Protein 2D9X (pdb70)

InterPro domains:
  IPR000648 Oxysterol-binding protein [PF01237] (373-680)
  IPR000648 Oxysterol-binding protein [PF01237] (685-738)
  IPR000648 Oxysterol-binding protein [PTHR10972] (61-730)
  IPR001849 Pleckstrin homology domain [PF00169] (63-153)
  IPR001849 Pleckstrin homology domain [PS50003] (58-155)
  IPR001849 Pleckstrin homology domain [SM00233] (59-157)
  IPR011993 PH-like domain superfamily [G3DSA:2.30.29.30] (54-161)
  IPR018494 Oxysterol-binding protein, conserved site [PS01013] (507-517)
  IPR037239 Oxysterol-binding protein superfamily [SSF144000] (364-742)

GO terms:
  GO:0005515 protein binding (F, IPI)
  GO:0045444 fat cell differentiation (P, IMP)
  GO:0070328 triglyceride homeostasis (P, IMP)
  GO:0005765 lysosomal membrane (C, IDA)
  GO:0005802 trans-Golgi network (C, IDA)
  GO:0055091 phospholipid homeostasis (P, IDA)
  GO:0097212 lysosomal membrane organization (P, IDA)
  GO:7770015 intermembrane lipid transporter complex (C, IDA)
  GO:0006649 phospholipid transfer to membrane (P, IDA)
  GO:0160258 endoplasmic reticulum-trans-Golgi network membrane contact site (C, IDA)
  GO:0160270 phosphatidylserine-phosphatidylinositol-4-phosphate exchange activity (F, IDA)

Foldseek 3Di:
DDPDDDPDKDKDFKWWADDDVVGTDTWIWIADLPVQKIFIDRDPVCPVPDTPDIDHLQAWDKDQDDPDQWWIWIAHPVGDIITITDPGSVVRVVVSVVSVCSSCVPNVCPDDPDDDDDDD

Secondary structure (DSSP, 8-state):
-----S----EEEEEEEEETTTEEEEEEEEE-TTT-EEEEESSGGGSSSPPSEEEE-TT--EE--SSSSS-EEE--SSS--EEE--SSHHHHHHHHHHHHHHHHHHHHH--S----S---

Radius of gyration: 15.46 Å; Cα contacts (8 Å, |Δi|>4): 202; chains: 1; bounding box: 34×52×28 Å

CATH classification: 2.30.29.30

Solvent-accessible surface area: 8393 Å² total; per-residue (Å²): 136,112,109,68,119,89,52,112,72,8,104,20,93,1,30,39,84,62,72,147,136,73,11,89,71,134,36,7,0,38,10,44,72,161,60,6,59,2,42,22,12,72,62,81,172,21,135,143,98,179,42,162,19,72,6,127,1,34,30,7,95,12,56,57,44,138,169,80,85,30,10,0,6,0,49,12,78,108,70,94,94,21,76,2,66,1,77,77,56,162,50,60,114,62,2,11,56,82,1,84,94,13,11,120,133,34,62,135,79,113,46,197,147,128,124,40,149,99,115,129

Organism: Homo sapiens (NCBI:txid9606)

Nearest PDB structures (foldseek):
  2d9x-assembly1_A  TM=8.771E-01  e=3.671E-21  Homo sapiens
  5jjd-assembly1_A  TM=8.909E-01  e=3.464E-09  Homo sapiens
  2dhk-assembly1_A  TM=7.242E-01  e=1.598E-08  Homo sapiens
  2i5f-assembly1_A  TM=8.478E-01  e=3.597E-07  Homo sapiens
  2kcj-assembly1_A  TM=7.093E-01  e=3.035E-07  Homo sapiens

Structure (mmCIF, N/CA/C/O backbone):
data_2D9X
#
_entry.id   2D9X
#
loop_
_atom_site.group_PDB
_atom_site.id
_atom_site.type_symbol
_atom_site.label_atom_id
_atom_site.label_alt_id
_atom_site.label_comp_id
_atom_site.label_asym_id
_atom_site.label_entity_id
_atom_site.label_seq_id
_atom_site.pdbx_PDB_ins_code
_atom_site.Cartn_x
_atom_site.Cartn_y
_atom_site.Cartn_z
_atom_site.occupancy
_atom_site.B_iso_or_equiv
_atom_site.auth_seq_id
_atom_site.auth_comp_id
_atom_site.auth_asym_id
_atom_site.auth_atom_id
_atom_site.pdbx_PDB_model_num
ATOM 1 N N . GLY A 1 1 ? -17.762 2.581 -0.099 1.00 0.00 1 GLY A N 1
ATOM 2 C CA . GLY A 1 1 ? -16.722 1.987 0.721 1.00 0.00 1 GLY A CA 1
ATOM 3 C C . GLY A 1 1 ? -16.854 2.359 2.184 1.00 0.00 1 GLY A C 1
ATOM 4 O O . GLY A 1 1 ? -17.871 2.912 2.602 1.00 0.00 1 GLY A O 1
ATOM 8 N N . SER A 1 2 ? -15.823 2.054 2.966 1.00 0.00 2 SER A N 1
ATOM 9 C CA . SER A 1 2 ? -15.830 2.356 4.393 1.00 0.00 2 SER A CA 1
ATOM 10 C C . SER A 1 2 ? -14.671 3.277 4.759 1.00 0.00 2 SER A C 1
ATOM 11 O O . SER A 1 2 ? -13.508 2.962 4.506 1.00 0.00 2 SER A O 1
ATOM 19 N N . SER A 1 3 ? -14.997 4.419 5.358 1.00 0.00 3 SER A N 1
ATOM 20 C CA . SER A 1 3 ? -13.984 5.389 5.756 1.00 0.00 3 SER A CA 1
ATOM 21 C C . SER A 1 3 ? -13.255 4.928 7.014 1.00 0.00 3 SER A C 1
ATOM 22 O O . SER A 1 3 ? -13.830 4.890 8.101 1.00 0.00 3 SER A O 1
ATOM 30 N N . GLY A 1 4 ? -11.982 4.577 6.858 1.00 0.00 4 GLY A N 1
ATOM 31 C CA . GLY A 1 4 ? -11.193 4.122 7.988 1.00 0.00 4 GLY A CA 1
ATOM 32 C C . GLY A 1 4 ? -10.725 5.265 8.866 1.00 0.00 4 GLY A C 1
ATOM 33 O O . GLY A 1 4 ? -9.547 5.623 8.855 1.00 0.00 4 GLY A O 1
ATOM 37 N N . SER A 1 5 ? -11.649 5.842 9.627 1.00 0.00 5 SER A N 1
ATOM 38 C CA . SER A 1 5 ? -11.326 6.955 10.511 1.00 0.00 5 SER A CA 1
ATOM 39 C C . SER A 1 5 ? -10.019 6.697 11.255 1.00 0.00 5 SER A C 1
ATOM 40 O O . SER A 1 5 ? -9.095 7.509 11.210 1.00 0.00 5 SER A O 1
ATOM 48 N N . SER A 1 6 ? -9.951 5.560 11.940 1.00 0.00 6 SER A N 1
ATOM 49 C CA . SER A 1 6 ? -8.759 5.194 12.697 1.00 0.00 6 SER A CA 1
ATOM 50 C C . SER A 1 6 ? -7.821 4.337 11.854 1.00 0.00 6 SER A C 1
ATOM 51 O O . SER A 1 6 ? -8.263 3.548 11.021 1.00 0.00 6 SER A O 1
ATOM 59 N N . GLY A 1 7 ? -6.520 4.500 12.077 1.00 0.00 7 GLY A N 1
ATOM 60 C CA . GLY A 1 7 ? -5.538 3.736 11.330 1.00 0.00 7 GLY A CA 1
ATOM 61 C C . GLY A 1 7 ? -4.537 3.041 12.231 1.00 0.00 7 GLY A C 1
ATOM 62 O O . GLY A 1 7 ? -3.765 3.695 12.932 1.00 0.00 7 GLY A O 1
ATOM 66 N N . GLU A 1 8 ? -4.549 1.712 12.214 1.00 0.00 8 GLU A N 1
ATOM 67 C CA . GLU A 1 8 ? -3.636 0.929 13.038 1.00 0.00 8 GLU A CA 1
ATOM 68 C C . GLU A 1 8 ? -2.651 0.151 12.170 1.00 0.00 8 GLU A C 1
ATOM 69 O O . GLU A 1 8 ? -2.931 -0.147 11.010 1.00 0.00 8 GLU A O 1
ATOM 81 N N . ASN A 1 9 ? -1.497 -0.175 12.743 1.00 0.00 9 ASN A N 1
ATOM 82 C CA . ASN A 1 9 ? -0.469 -0.917 12.022 1.00 0.00 9 ASN A CA 1
ATOM 83 C C . ASN A 1 9 ? -0.927 -2.344 11.738 1.00 0.00 9 ASN A C 1
ATOM 84 O O . ASN A 1 9 ? -1.329 -3.071 12.646 1.00 0.00 9 ASN A O 1
ATOM 95 N N . VAL A 1 10 ? -0.863 -2.740 10.470 1.00 0.00 10 VAL A N 1
ATOM 96 C CA . VAL A 1 10 ? -1.269 -4.080 10.066 1.00 0.00 10 VAL A CA 1
ATOM 97 C C . VAL A 1 10 ? -0.061 -4.996 9.905 1.00 0.00 10 VAL A C 1
ATOM 98 O O . VAL A 1 10 ? 0.864 -4.693 9.151 1.00 0.00 10 VAL A O 1
ATOM 111 N N . TYR A 1 11 ? -0.076 -6.116 10.618 1.00 0.00 11 TYR A N 1
ATOM 112 C CA . TYR A 1 11 ? 1.020 -7.076 10.556 1.00 0.00 11 TYR A CA 1
ATOM 113 C C . TYR A 1 11 ? 0.503 -8.503 10.711 1.00 0.00 11 TYR A C 1
ATOM 114 O O . TYR A 1 11 ? -0.583 -8.729 11.243 1.00 0.00 11 TYR A O 1
ATOM 132 N N . GLY A 1 12 ? 1.292 -9.465 10.241 1.00 0.00 12 GLY A N 1
ATOM 133 C CA . GLY A 1 12 ? 0.899 -10.859 10.336 1.00 0.00 12 GLY A CA 1
ATOM 134 C C . GLY A 1 12 ? 1.866 -11.784 9.624 1.00 0.00 12 GLY A C 1
ATOM 135 O O . GLY A 1 12 ? 2.562 -11.371 8.697 1.00 0.00 12 GLY A O 1
ATOM 139 N N . TYR A 1 13 ? 1.911 -13.038 10.060 1.00 0.00 13 TYR A N 1
ATOM 140 C CA . TYR A 1 13 ? 2.804 -14.023 9.461 1.00 0.00 13 TYR A CA 1
ATOM 141 C C . TYR A 1 13 ? 2.279 -14.479 8.102 1.00 0.00 13 TYR A C 1
ATOM 142 O O . TYR A 1 13 ? 1.201 -15.066 8.005 1.00 0.00 13 TYR A O 1
ATOM 160 N N . LEU A 1 14 ? 3.050 -14.205 7.056 1.00 0.00 14 LEU A N 1
ATOM 161 C CA . LEU A 1 14 ? 2.665 -14.587 5.701 1.00 0.00 14 LEU A CA 1
ATOM 162 C C . LEU A 1 14 ? 3.723 -15.484 5.067 1.00 0.00 14 LEU A C 1
ATOM 163 O O . LEU A 1 14 ? 4.867 -15.525 5.518 1.00 0.00 14 LEU A O 1
ATOM 179 N N . MET A 1 15 ? 3.333 -16.199 4.017 1.00 0.00 15 MET A N 1
ATOM 180 C CA . MET A 1 15 ? 4.250 -17.092 3.318 1.00 0.00 15 MET A CA 1
ATOM 181 C C . MET A 1 15 ? 4.741 -16.460 2.019 1.00 0.00 15 MET A C 1
ATOM 182 O O . MET A 1 15 ? 3.978 -16.304 1.065 1.00 0.00 15 MET A O 1
ATOM 196 N N . LYS A 1 16 ? 6.019 -16.098 1.989 1.00 0.00 16 LYS A N 1
ATOM 197 C CA . LYS A 1 16 ? 6.613 -15.483 0.808 1.00 0.00 16 LYS A CA 1
ATOM 198 C C . LYS A 1 16 ? 7.314 -16.528 -0.054 1.00 0.00 16 LYS A C 1
ATOM 199 O O . LYS A 1 16 ? 7.954 -17.445 0.462 1.00 0.00 16 LYS A O 1
ATOM 218 N N . TYR A 1 17 ? 7.191 -16.383 -1.369 1.00 0.00 17 TYR A N 1
ATOM 219 C CA . TYR A 1 17 ? 7.813 -17.315 -2.302 1.00 0.00 17 TYR A CA 1
ATOM 220 C C . TYR A 1 17 ? 9.287 -16.981 -2.505 1.00 0.00 17 TYR A C 1
ATOM 221 O O . TYR A 1 17 ? 9.629 -15.976 -3.131 1.00 0.00 17 TYR A O 1
ATOM 239 N N . THR A 1 18 ? 10.159 -17.831 -1.972 1.00 0.00 18 THR A N 1
ATOM 240 C CA . THR A 1 18 ? 11.597 -17.628 -2.093 1.00 0.00 18 THR A CA 1
ATOM 241 C C . THR A 1 18 ? 12.134 -18.249 -3.377 1.00 0.00 18 THR A C 1
ATOM 242 O O . THR A 1 18 ? 13.018 -17.690 -4.025 1.00 0.00 18 THR A O 1
ATOM 253 N N . ASN A 1 19 ? 11.593 -19.407 -3.740 1.00 0.00 19 ASN A N 1
ATOM 254 C CA . ASN A 1 19 ? 12.019 -20.104 -4.948 1.00 0.00 19 ASN A CA 1
ATOM 255 C C . ASN A 1 19 ? 11.121 -21.305 -5.228 1.00 0.00 19 ASN A C 1
ATOM 256 O O . ASN A 1 19 ? 10.141 -21.541 -4.520 1.00 0.00 19 ASN A O 1
ATOM 267 N N . LEU A 1 20 ? 11.462 -22.063 -6.265 1.00 0.00 20 LEU A N 1
ATOM 268 C CA . LEU A 1 20 ? 10.687 -23.241 -6.639 1.00 0.00 20 LEU A CA 1
ATOM 269 C C . LEU A 1 20 ? 10.984 -24.407 -5.702 1.00 0.00 20 LEU A C 1
ATOM 270 O O . LEU A 1 20 ? 10.082 -24.947 -5.061 1.00 0.00 20 LEU A O 1
ATOM 286 N N . VAL A 1 21 ? 12.255 -24.791 -5.627 1.00 0.00 21 VAL A N 1
ATOM 287 C CA . VAL A 1 21 ? 12.671 -25.891 -4.765 1.00 0.00 21 VAL A CA 1
ATOM 288 C C . VAL A 1 21 ? 12.132 -25.716 -3.350 1.00 0.00 21 VAL A C 1
ATOM 289 O O . VAL A 1 21 ? 11.445 -26.591 -2.822 1.00 0.00 21 VAL A O 1
ATOM 302 N N . THR A 1 22 ? 12.446 -24.577 -2.739 1.00 0.00 22 THR A N 1
ATOM 303 C CA . THR A 1 22 ? 11.994 -24.286 -1.385 1.00 0.00 22 THR A CA 1
ATOM 304 C C . THR A 1 22 ? 10.488 -24.056 -1.346 1.00 0.00 22 THR A C 1
ATOM 305 O O . THR A 1 22 ? 9.796 -24.556 -0.460 1.00 0.00 22 THR A O 1
ATOM 316 N N . GLY A 1 23 ? 9.985 -23.294 -2.313 1.00 0.00 23 GLY A N 1
ATOM 317 C CA . GLY A 1 23 ? 8.562 -23.011 -2.371 1.00 0.00 23 GLY A CA 1
ATOM 318 C C . GLY A 1 23 ? 8.163 -21.864 -1.465 1.00 0.00 23 GLY A C 1
ATOM 319 O O . GLY A 1 23 ? 8.684 -20.756 -1.589 1.00 0.00 23 GLY A O 1
ATOM 323 N N . TRP A 1 24 ? 7.234 -22.128 -0.552 1.00 0.00 24 TRP A N 1
ATOM 324 C CA . TRP A 1 24 ? 6.764 -21.107 0.377 1.00 0.00 24 TRP A CA 1
ATOM 325 C C . TRP A 1 24 ? 7.516 -21.188 1.701 1.00 0.00 24 TRP A C 1
ATOM 326 O O . TRP A 1 24 ? 8.035 -22.243 2.066 1.00 0.00 24 TRP A O 1
ATOM 347 N N . GLN A 1 25 ? 7.570 -20.068 2.415 1.00 0.00 25 GLN A N 1
ATOM 348 C CA . GLN A 1 25 ? 8.260 -20.014 3.698 1.00 0.00 25 GLN A CA 1
ATOM 349 C C . GLN A 1 25 ? 7.620 -18.978 4.617 1.00 0.00 25 GLN A C 1
ATOM 350 O O . GLN A 1 25 ? 7.634 -17.782 4.324 1.00 0.00 25 GLN A O 1
ATOM 364 N N . TYR A 1 26 ? 7.061 -19.445 5.728 1.00 0.00 26 TYR A N 1
ATOM 365 C CA . TYR A 1 26 ? 6.414 -18.559 6.688 1.00 0.00 26 TYR A CA 1
ATOM 366 C C . TYR A 1 26 ? 7.363 -17.450 7.132 1.00 0.00 26 TYR A C 1
ATOM 367 O O . TYR A 1 26 ? 8.531 -17.700 7.430 1.00 0.00 26 TYR A O 1
ATOM 385 N N . ARG A 1 27 ? 6.851 -16.225 7.174 1.00 0.00 27 ARG A N 1
ATOM 386 C CA . ARG A 1 27 ? 7.652 -15.076 7.581 1.00 0.00 27 ARG A CA 1
ATOM 387 C C . ARG A 1 27 ? 6.775 -13.997 8.209 1.00 0.00 27 ARG A C 1
ATOM 388 O O . ARG A 1 27 ? 5.548 -14.042 8.107 1.00 0.00 27 ARG A O 1
ATOM 409 N N . PHE A 1 28 ? 7.411 -13.028 8.858 1.00 0.00 28 PHE A N 1
ATOM 410 C CA . PHE A 1 28 ? 6.689 -11.937 9.503 1.00 0.00 28 PHE A CA 1
ATOM 411 C C . PHE A 1 28 ? 6.667 -10.698 8.614 1.00 0.00 28 PHE A C 1
ATOM 412 O O . PHE A 1 28 ? 7.650 -10.385 7.941 1.00 0.00 28 PHE A O 1
ATOM 429 N N . PHE A 1 29 ? 5.539 -9.995 8.616 1.00 0.00 29 PHE A N 1
ATOM 430 C CA . PHE A 1 29 ? 5.387 -8.790 7.808 1.00 0.00 29 PHE A CA 1
ATOM 431 C C . PHE A 1 29 ? 4.784 -7.656 8.632 1.00 0.00 29 PHE A C 1
ATOM 432 O O . PHE A 1 29 ? 3.982 -7.889 9.536 1.00 0.00 29 PHE A O 1
ATOM 449 N N . VAL A 1 30 ? 5.177 -6.427 8.312 1.00 0.00 30 VAL A N 1
ATOM 450 C CA . VAL A 1 30 ? 4.676 -5.256 9.021 1.00 0.00 30 VAL A CA 1
ATOM 451 C C . VAL A 1 30 ? 4.420 -4.100 8.061 1.00 0.00 30 VAL A C 1
ATOM 452 O O . VAL A 1 30 ? 5.346 -3.578 7.439 1.00 0.00 30 VAL A O 1
ATOM 465 N N . LEU A 1 31 ? 3.157 -3.704 7.944 1.00 0.00 31 LEU A N 1
ATOM 466 C CA . LEU A 1 31 ? 2.778 -2.608 7.059 1.00 0.00 31 LEU A CA 1
ATOM 467 C C . LEU A 1 31 ? 3.031 -1.258 7.724 1.00 0.00 31 LEU A C 1
ATOM 468 O O . LEU A 1 31 ? 2.886 -1.117 8.937 1.00 0.00 31 LEU A O 1
ATOM 484 N N . ASN A 1 32 ? 3.407 -0.269 6.920 1.00 0.00 32 ASN A N 1
ATOM 485 C CA . ASN A 1 32 ? 3.679 1.070 7.430 1.00 0.00 32 ASN A CA 1
ATOM 486 C C . ASN A 1 32 ? 2.725 2.090 6.815 1.00 0.00 32 ASN A C 1
ATOM 487 O O . ASN A 1 32 ? 2.926 2.541 5.688 1.00 0.00 32 ASN A O 1
ATOM 498 N N . ASN A 1 33 ? 1.687 2.448 7.564 1.00 0.00 33 ASN A N 1
ATOM 499 C CA . ASN A 1 33 ? 0.703 3.415 7.092 1.00 0.00 33 ASN A CA 1
ATOM 500 C C . ASN A 1 33 ? 1.294 4.821 7.058 1.00 0.00 33 ASN A C 1
ATOM 501 O O . ASN A 1 33 ? 0.959 5.624 6.188 1.00 0.00 33 ASN A O 1
ATOM 512 N N . GLU A 1 34 ? 2.174 5.110 8.011 1.00 0.00 34 GLU A N 1
ATOM 513 C CA . GLU A 1 34 ? 2.812 6.419 8.090 1.00 0.00 34 GLU A CA 1
ATOM 514 C C . GLU A 1 34 ? 3.693 6.670 6.869 1.00 0.00 34 GLU A C 1
ATOM 515 O O . GLU A 1 34 ? 3.487 7.631 6.128 1.00 0.00 34 GLU A O 1
ATOM 527 N N . ALA A 1 35 ? 4.675 5.798 6.667 1.00 0.00 35 ALA A N 1
ATOM 528 C CA . ALA A 1 35 ? 5.587 5.923 5.536 1.00 0.00 35 ALA A CA 1
ATOM 529 C C . ALA A 1 35 ? 4.948 5.398 4.255 1.00 0.00 35 ALA A C 1
ATOM 530 O O . ALA A 1 35 ? 5.038 6.027 3.202 1.00 0.00 35 ALA A O 1
ATOM 537 N N . GLY A 1 36 ? 4.302 4.240 4.353 1.00 0.00 36 GLY A N 1
ATOM 538 C CA . GLY A 1 36 ? 3.658 3.650 3.194 1.00 0.00 36 GLY A CA 1
ATOM 539 C C . GLY A 1 36 ? 4.526 2.608 2.516 1.00 0.00 36 GLY A C 1
ATOM 540 O O . GLY A 1 36 ? 4.422 2.394 1.307 1.00 0.00 36 GLY A O 1
ATOM 544 N N . LEU A 1 37 ? 5.385 1.959 3.294 1.00 0.00 37 LEU A N 1
ATOM 545 C CA . LEU A 1 37 ? 6.277 0.935 2.761 1.00 0.00 37 LEU A CA 1
ATOM 546 C C . LEU A 1 37 ? 6.011 -0.415 3.421 1.00 0.00 37 LEU A C 1
ATOM 547 O O . LEU A 1 37 ? 5.824 -0.498 4.635 1.00 0.00 37 LEU A O 1
ATOM 563 N N . LEU A 1 38 ? 5.999 -1.469 2.614 1.00 0.00 38 LEU A N 1
ATOM 564 C CA . LEU A 1 38 ? 5.759 -2.817 3.119 1.00 0.00 38 LEU A CA 1
ATOM 565 C C . LEU A 1 38 ? 7.071 -3.572 3.299 1.00 0.00 38 LEU A C 1
ATOM 566 O O . LEU A 1 38 ? 7.738 -3.918 2.324 1.00 0.00 38 LEU A O 1
ATOM 582 N N . GLU A 1 39 ? 7.435 -3.827 4.552 1.00 0.00 39 GLU A N 1
ATOM 583 C CA . GLU A 1 39 ? 8.667 -4.543 4.859 1.00 0.00 39 GLU A CA 1
ATOM 584 C C . GLU A 1 39 ? 8.367 -5.952 5.362 1.00 0.00 39 GLU A C 1
ATOM 585 O O . GLU A 1 39 ? 7.210 -6.311 5.581 1.00 0.00 39 GLU A O 1
ATOM 597 N N . TYR A 1 40 ? 9.417 -6.746 5.542 1.00 0.00 40 TYR A N 1
ATOM 598 C CA . TYR A 1 40 ? 9.266 -8.116 6.016 1.00 0.00 40 TYR A CA 1
ATOM 599 C C . TYR A 1 40 ? 10.572 -8.633 6.613 1.00 0.00 40 TYR A C 1
ATOM 600 O O . TYR A 1 40 ? 11.656 -8.356 6.099 1.00 0.00 40 TYR A O 1
ATOM 618 N N . PHE A 1 41 ? 10.459 -9.386 7.702 1.00 0.00 41 PHE A N 1
ATOM 619 C CA . PHE A 1 41 ? 11.630 -9.942 8.371 1.00 0.00 41 PHE A CA 1
ATOM 620 C C . PHE A 1 41 ? 11.500 -11.455 8.527 1.00 0.00 41 PHE A C 1
ATOM 621 O O . PHE A 1 41 ? 10.395 -11.986 8.636 1.00 0.00 41 PHE A O 1
ATOM 638 N N . VAL A 1 42 ? 12.637 -12.143 8.536 1.00 0.00 42 VAL A N 1
ATOM 639 C CA . VAL A 1 42 ? 12.652 -13.594 8.679 1.00 0.00 42 VAL A CA 1
ATOM 640 C C . VAL A 1 42 ? 11.623 -14.055 9.705 1.00 0.00 42 VAL A C 1
ATOM 641 O O . VAL A 1 42 ? 10.948 -15.065 9.512 1.00 0.00 42 VAL A O 1
ATOM 654 N N . ASN A 1 43 ? 11.509 -13.307 10.798 1.00 0.00 43 ASN A N 1
ATOM 655 C CA . ASN A 1 43 ? 10.562 -13.639 11.856 1.00 0.00 43 ASN A CA 1
ATOM 656 C C . ASN A 1 43 ? 10.223 -12.407 12.689 1.00 0.00 43 ASN A C 1
ATOM 657 O O . ASN A 1 43 ? 10.694 -11.306 12.406 1.00 0.00 43 ASN A O 1
ATOM 668 N N . GLU A 1 44 ? 9.403 -12.601 13.718 1.00 0.00 44 GLU A N 1
ATOM 669 C CA . GLU A 1 44 ? 9.001 -11.505 14.592 1.00 0.00 44 GLU A CA 1
ATOM 670 C C . GLU A 1 44 ? 10.170 -11.042 15.456 1.00 0.00 44 GLU A C 1
ATOM 671 O O . GLU A 1 44 ? 10.283 -9.861 15.782 1.00 0.00 44 GLU A O 1
ATOM 683 N N . GLN A 1 45 ? 11.036 -11.981 15.822 1.00 0.00 45 GLN A N 1
ATOM 684 C CA . GLN A 1 45 ? 12.196 -11.669 16.650 1.00 0.00 45 GLN A CA 1
ATOM 685 C C . GLN A 1 45 ? 13.131 -10.701 15.933 1.00 0.00 45 GLN A C 1
ATOM 686 O O . GLN A 1 45 ? 14.093 -10.203 16.519 1.00 0.00 45 GLN A O 1
ATOM 700 N N . SER A 1 46 ? 12.844 -10.439 14.662 1.00 0.00 46 SER A N 1
ATOM 701 C CA . SER A 1 46 ? 13.662 -9.533 13.864 1.00 0.00 46 SER A CA 1
ATOM 702 C C . SER A 1 46 ? 12.900 -8.250 13.546 1.00 0.00 46 SER A C 1
ATOM 703 O O . SER A 1 46 ? 12.821 -7.832 12.391 1.00 0.00 46 SER A O 1
ATOM 711 N N . ARG A 1 47 ? 12.340 -7.631 14.580 1.00 0.00 47 ARG A N 1
ATOM 712 C CA . ARG A 1 47 ? 11.583 -6.396 14.412 1.00 0.00 47 ARG A CA 1
ATOM 713 C C . ARG A 1 47 ? 12.517 -5.192 14.335 1.00 0.00 47 ARG A C 1
ATOM 714 O O . ARG A 1 47 ? 12.518 -4.458 13.348 1.00 0.00 47 ARG A O 1
ATOM 735 N N . ASN A 1 48 ? 13.310 -4.996 15.383 1.00 0.00 48 ASN A N 1
ATOM 736 C CA . ASN A 1 48 ? 14.248 -3.880 15.434 1.00 0.00 48 ASN A CA 1
ATOM 737 C C . ASN A 1 48 ? 15.389 -4.083 14.442 1.00 0.00 48 ASN A C 1
ATOM 738 O O . ASN A 1 48 ? 15.975 -3.119 13.950 1.00 0.00 48 ASN A O 1
ATOM 749 N N . GLN A 1 49 ? 15.697 -5.343 14.152 1.00 0.00 49 GLN A N 1
ATOM 750 C CA . GLN A 1 49 ? 16.767 -5.672 13.218 1.00 0.00 49 GLN A CA 1
ATOM 751 C C . GLN A 1 49 ? 16.461 -5.129 11.826 1.00 0.00 49 GLN A C 1
ATOM 752 O O . GLN A 1 49 ? 15.309 -4.843 11.499 1.00 0.00 49 GLN A O 1
ATOM 766 N N . LYS A 1 50 ? 17.500 -4.989 11.009 1.00 0.00 50 LYS A N 1
ATOM 767 C CA . LYS A 1 50 ? 17.343 -4.481 9.652 1.00 0.00 50 LYS A CA 1
ATOM 768 C C . LYS A 1 50 ? 16.479 -5.420 8.816 1.00 0.00 50 LYS A C 1
ATOM 769 O O . LYS A 1 50 ? 16.621 -6.642 8.865 1.00 0.00 50 LYS A O 1
ATOM 788 N N . PRO A 1 51 ? 15.561 -4.837 8.030 1.00 0.00 51 PRO A N 1
ATOM 789 C CA . PRO A 1 51 ? 14.657 -5.604 7.167 1.00 0.00 51 PRO A CA 1
ATOM 790 C C . PRO A 1 51 ? 15.386 -6.258 5.998 1.00 0.00 51 PRO A C 1
ATOM 791 O O . PRO A 1 51 ? 16.444 -5.791 5.576 1.00 0.00 51 PRO A O 1
ATOM 802 N N . ARG A 1 52 ? 14.814 -7.340 5.481 1.00 0.00 52 ARG A N 1
ATOM 803 C CA . ARG A 1 52 ? 15.411 -8.058 4.361 1.00 0.00 52 ARG A CA 1
ATOM 804 C C . ARG A 1 52 ? 15.093 -7.365 3.039 1.00 0.00 52 ARG A C 1
ATOM 805 O O . ARG A 1 52 ? 15.917 -7.339 2.126 1.00 0.00 52 ARG A O 1
ATOM 826 N N . GLY A 1 53 ? 13.891 -6.805 2.945 1.00 0.00 53 GLY A N 1
ATOM 827 C CA . GLY A 1 53 ? 13.485 -6.120 1.731 1.00 0.00 53 GLY A CA 1
ATOM 828 C C . GLY A 1 53 ? 12.268 -5.241 1.941 1.00 0.00 53 GLY A C 1
ATOM 829 O O . GLY A 1 53 ? 11.497 -5.446 2.879 1.00 0.00 53 GLY A O 1
ATOM 833 N N . THR A 1 54 ? 12.094 -4.255 1.066 1.00 0.00 54 THR A N 1
ATOM 834 C CA . THR A 1 54 ? 10.964 -3.339 1.161 1.00 0.00 54 THR A CA 1
ATOM 835 C C . THR A 1 54 ? 10.306 -3.135 -0.199 1.00 0.00 54 THR A C 1
ATOM 836 O O . THR A 1 54 ? 10.984 -3.081 -1.226 1.00 0.00 54 THR A O 1
ATOM 847 N N . LEU A 1 55 ? 8.983 -3.020 -0.199 1.00 0.00 55 LEU A N 1
ATOM 848 C CA . LEU A 1 55 ? 8.233 -2.820 -1.435 1.00 0.00 55 LEU A CA 1
ATOM 849 C C . LEU A 1 55 ? 7.318 -1.604 -1.325 1.00 0.00 55 LEU A C 1
ATOM 850 O O . LEU A 1 55 ? 6.588 -1.451 -0.346 1.00 0.00 55 LEU A O 1
ATOM 866 N N . GLN A 1 56 ? 7.362 -0.744 -2.337 1.00 0.00 56 GLN A N 1
ATOM 867 C CA . GLN A 1 56 ? 6.536 0.458 -2.355 1.00 0.00 56 GLN A CA 1
ATOM 868 C C . GLN A 1 56 ? 5.095 0.122 -2.725 1.00 0.00 56 GLN A C 1
ATOM 869 O O . GLN A 1 56 ? 4.844 -0.624 -3.672 1.00 0.00 56 GLN A O 1
ATOM 883 N N . LEU A 1 57 ? 4.151 0.677 -1.972 1.00 0.00 57 LEU A N 1
ATOM 884 C CA . LEU A 1 57 ? 2.734 0.436 -2.221 1.00 0.00 57 LEU A CA 1
ATOM 885 C C . LEU A 1 57 ? 2.125 1.570 -3.039 1.00 0.00 57 LEU A C 1
ATOM 886 O O . LEU A 1 57 ? 1.257 1.343 -3.882 1.00 0.00 57 LEU A O 1
ATOM 902 N N . ALA A 1 58 ? 2.586 2.790 -2.785 1.00 0.00 58 ALA A N 1
ATOM 903 C CA . ALA A 1 58 ? 2.089 3.959 -3.501 1.00 0.00 58 ALA A CA 1
ATOM 904 C C . ALA A 1 58 ? 2.013 3.693 -5.000 1.00 0.00 58 ALA A C 1
ATOM 905 O O . ALA A 1 58 ? 3.027 3.707 -5.696 1.00 0.00 58 ALA A O 1
ATOM 912 N N . GLY A 1 59 ? 0.802 3.449 -5.493 1.00 0.00 59 GLY A N 1
ATOM 913 C CA . GLY A 1 59 ? 0.616 3.182 -6.907 1.00 0.00 59 GLY A CA 1
ATOM 914 C C . GLY A 1 59 ? 0.683 1.703 -7.232 1.00 0.00 59 GLY A C 1
ATOM 915 O O . GLY A 1 59 ? 1.010 1.321 -8.355 1.00 0.00 59 GLY A O 1
ATOM 919 N N . ALA A 1 60 ? 0.374 0.867 -6.245 1.00 0.00 60 ALA A N 1
ATOM 920 C CA . ALA A 1 60 ? 0.399 -0.578 -6.431 1.00 0.00 60 ALA A CA 1
ATOM 921 C C . ALA A 1 60 ? -1.006 -1.129 -6.647 1.00 0.00 60 ALA A C 1
ATOM 922 O O . ALA A 1 60 ? -1.996 -0.420 -6.466 1.00 0.00 60 ALA A O 1
ATOM 929 N N . VAL A 1 61 ? -1.086 -2.398 -7.036 1.00 0.00 61 VAL A N 1
ATOM 930 C CA . VAL A 1 61 ? -2.371 -3.044 -7.276 1.00 0.00 61 VAL A CA 1
ATOM 931 C C . VAL A 1 61 ? -2.427 -4.417 -6.617 1.00 0.00 61 VAL A C 1
ATOM 932 O O . VAL A 1 61 ? -1.487 -5.206 -6.721 1.00 0.00 61 VAL A O 1
ATOM 945 N N . ILE A 1 62 ? -3.535 -4.697 -5.939 1.00 0.00 62 ILE A N 1
ATOM 946 C CA . ILE A 1 62 ? -3.714 -5.976 -5.263 1.00 0.00 62 ILE A CA 1
ATOM 947 C C . ILE A 1 62 ? -4.600 -6.910 -6.081 1.00 0.00 62 ILE A C 1
ATOM 948 O O . ILE A 1 62 ? -5.720 -6.556 -6.448 1.00 0.00 62 ILE A O 1
ATOM 964 N N . SER A 1 63 ? -4.090 -8.105 -6.361 1.00 0.00 63 SER A N 1
ATOM 965 C CA . SER A 1 63 ? -4.834 -9.090 -7.138 1.00 0.00 63 SER A CA 1
ATOM 966 C C . SER A 1 63 ? -4.946 -10.408 -6.378 1.00 0.00 63 SER A C 1
ATOM 967 O O . SER A 1 63 ? -4.078 -11.278 -6.461 1.00 0.00 63 SER A O 1
ATOM 975 N N . PRO A 1 64 ? -6.041 -10.561 -5.618 1.00 0.00 64 PRO A N 1
ATOM 976 C CA . PRO A 1 64 ? -6.294 -11.770 -4.828 1.00 0.00 64 PRO A CA 1
ATOM 977 C C . PRO A 1 64 ? -6.613 -12.978 -5.703 1.00 0.00 64 PRO A C 1
ATOM 978 O O . PRO A 1 64 ? -7.632 -13.005 -6.393 1.00 0.00 64 PRO A O 1
ATOM 989 N N . SER A 1 65 ? -5.735 -13.976 -5.669 1.00 0.00 65 SER A N 1
ATOM 990 C CA . SER A 1 65 ? -5.922 -15.185 -6.462 1.00 0.00 65 SER A CA 1
ATOM 991 C C . SER A 1 65 ? -7.118 -15.986 -5.957 1.00 0.00 65 SER A C 1
ATOM 992 O O . SER A 1 65 ? -7.648 -15.718 -4.878 1.00 0.00 65 SER A O 1
ATOM 1000 N N . ASP A 1 66 ? -7.538 -16.970 -6.744 1.00 0.00 66 ASP A N 1
ATOM 1001 C CA . ASP A 1 66 ? -8.671 -17.812 -6.378 1.00 0.00 66 ASP A CA 1
ATOM 1002 C C . ASP A 1 66 ? -8.241 -19.269 -6.234 1.00 0.00 66 ASP A C 1
ATOM 1003 O O . ASP A 1 66 ? -9.015 -20.112 -5.783 1.00 0.00 66 ASP A O 1
ATOM 1012 N N . GLU A 1 67 ? -7.002 -19.556 -6.620 1.00 0.00 67 GLU A N 1
ATOM 1013 C CA . GLU A 1 67 ? -6.470 -20.912 -6.535 1.00 0.00 67 GLU A CA 1
ATOM 1014 C C . GLU A 1 67 ? -6.729 -21.512 -5.156 1.00 0.00 67 GLU A C 1
ATOM 1015 O O . GLU A 1 67 ? -7.465 -22.490 -5.021 1.00 0.00 67 GLU A O 1
ATOM 1027 N N . ASP A 1 68 ? -6.119 -20.920 -4.136 1.00 0.00 68 ASP A N 1
ATOM 1028 C CA . ASP A 1 68 ? -6.283 -21.395 -2.767 1.00 0.00 68 ASP A CA 1
ATOM 1029 C C . ASP A 1 68 ? -7.131 -20.423 -1.952 1.00 0.00 68 ASP A C 1
ATOM 1030 O O . ASP A 1 68 ? -7.281 -19.258 -2.318 1.00 0.00 68 ASP A O 1
ATOM 1039 N N . SER A 1 69 ? -7.685 -20.912 -0.847 1.00 0.00 69 SER A N 1
ATOM 1040 C CA . SER A 1 69 ? -8.523 -20.088 0.016 1.00 0.00 69 SER A CA 1
ATOM 1041 C C . SER A 1 69 ? -7.805 -18.797 0.398 1.00 0.00 69 SER A C 1
ATOM 1042 O O . SER A 1 69 ? -8.319 -17.700 0.179 1.00 0.00 69 SER A O 1
ATOM 1050 N N . HIS A 1 70 ? -6.614 -18.936 0.970 1.00 0.00 70 HIS A N 1
ATOM 1051 C CA . HIS A 1 70 ? -5.824 -17.781 1.383 1.00 0.00 70 HIS A CA 1
ATOM 1052 C C . HIS A 1 70 ? -4.670 -17.539 0.415 1.00 0.00 70 HIS A C 1
ATOM 1053 O O . HIS A 1 70 ? -3.675 -18.266 0.423 1.00 0.00 70 HIS A O 1
ATOM 1068 N N . THR A 1 71 ? -4.808 -16.513 -0.419 1.00 0.00 71 THR A N 1
ATOM 1069 C CA . THR A 1 71 ? -3.778 -16.177 -1.394 1.00 0.00 71 THR A CA 1
ATOM 1070 C C . THR A 1 71 ? -4.020 -14.797 -1.995 1.00 0.00 71 THR A C 1
ATOM 1071 O O . THR A 1 71 ? -5.160 -14.412 -2.254 1.00 0.00 71 THR A O 1
ATOM 1082 N N . PHE A 1 72 ? -2.939 -14.055 -2.215 1.00 0.00 72 PHE A N 1
ATOM 1083 C CA . PHE A 1 72 ? -3.034 -12.716 -2.785 1.00 0.00 72 PHE A CA 1
ATOM 1084 C C . PHE A 1 72 ? -1.663 -12.217 -3.232 1.00 0.00 72 PHE A C 1
ATOM 1085 O O . PHE A 1 72 ? -0.632 -12.658 -2.722 1.00 0.00 72 PHE A O 1
ATOM 1102 N N . THR A 1 73 ? -1.659 -11.293 -4.188 1.00 0.00 73 THR A N 1
ATOM 1103 C CA . THR A 1 73 ? -0.416 -10.734 -4.705 1.00 0.00 73 THR A CA 1
ATOM 1104 C C . THR A 1 73 ? -0.418 -9.213 -4.616 1.00 0.00 73 THR A C 1
ATOM 1105 O O . THR A 1 73 ? -1.445 -8.569 -4.836 1.00 0.00 73 THR A O 1
ATOM 1116 N N . VAL A 1 74 ? 0.737 -8.641 -4.291 1.00 0.00 74 VAL A N 1
ATOM 1117 C CA . VAL A 1 74 ? 0.869 -7.194 -4.174 1.00 0.00 74 VAL A CA 1
ATOM 1118 C C . VAL A 1 74 ? 1.793 -6.638 -5.251 1.00 0.00 74 VAL A C 1
ATOM 1119 O O . VAL A 1 74 ? 3.015 -6.713 -5.133 1.00 0.00 74 VAL A O 1
ATOM 1132 N N . ASN A 1 75 ? 1.201 -6.078 -6.301 1.00 0.00 75 ASN A N 1
ATOM 1133 C CA . ASN A 1 75 ? 1.971 -5.508 -7.400 1.00 0.00 75 ASN A CA 1
ATOM 1134 C C . ASN A 1 75 ? 2.638 -4.203 -6.977 1.00 0.00 75 ASN A C 1
ATOM 1135 O O . ASN A 1 75 ? 2.539 -3.789 -5.823 1.00 0.00 75 ASN A O 1
ATOM 1146 N N . ALA A 1 76 ? 3.317 -3.559 -7.921 1.00 0.00 76 ALA A N 1
ATOM 1147 C CA . ALA A 1 76 ? 3.998 -2.299 -7.648 1.00 0.00 76 ALA A CA 1
ATOM 1148 C C . ALA A 1 76 ? 4.116 -1.453 -8.911 1.00 0.00 76 ALA A C 1
ATOM 1149 O O . ALA A 1 76 ? 4.404 -1.970 -9.990 1.00 0.00 76 ALA A O 1
ATOM 1156 N N . ALA A 1 77 ? 3.890 -0.151 -8.769 1.00 0.00 77 ALA A N 1
ATOM 1157 C CA . ALA A 1 77 ? 3.973 0.766 -9.899 1.00 0.00 77 ALA A CA 1
ATOM 1158 C C . ALA A 1 77 ? 5.245 0.529 -10.706 1.00 0.00 77 ALA A C 1
ATOM 1159 O O . ALA A 1 77 ? 5.227 0.572 -11.937 1.00 0.00 77 ALA A O 1
ATOM 1166 N N . SER A 1 78 ? 6.347 0.279 -10.006 1.00 0.00 78 SER A N 1
ATOM 1167 C CA . SER A 1 78 ? 7.629 0.040 -10.659 1.00 0.00 78 SER A CA 1
ATOM 1168 C C . SER A 1 78 ? 7.562 -1.194 -11.553 1.00 0.00 78 SER A C 1
ATOM 1169 O O . SER A 1 78 ? 7.837 -1.123 -12.750 1.00 0.00 78 SER A O 1
ATOM 1177 N N . GLY A 1 79 ? 7.193 -2.326 -10.961 1.00 0.00 79 GLY A N 1
ATOM 1178 C CA . GLY A 1 79 ? 7.096 -3.561 -11.718 1.00 0.00 79 GLY A CA 1
ATOM 1179 C C . GLY A 1 79 ? 7.549 -4.767 -10.920 1.00 0.00 79 GLY A C 1
ATOM 1180 O O . GLY A 1 79 ? 8.260 -5.629 -11.435 1.00 0.00 79 GLY A O 1
ATOM 1184 N N . GLU A 1 80 ? 7.137 -4.828 -9.657 1.00 0.00 80 GLU A N 1
ATOM 1185 C CA . GLU A 1 80 ? 7.508 -5.937 -8.786 1.00 0.00 80 GLU A CA 1
ATOM 1186 C C . GLU A 1 80 ? 6.302 -6.435 -7.995 1.00 0.00 80 GLU A C 1
ATOM 1187 O O . GLU A 1 80 ? 5.696 -5.684 -7.230 1.00 0.00 80 GLU A O 1
ATOM 1199 N N . GLN A 1 81 ? 5.959 -7.704 -8.187 1.00 0.00 81 GLN A N 1
ATOM 1200 C CA . GLN A 1 81 ? 4.824 -8.302 -7.493 1.00 0.00 81 GLN A CA 1
ATOM 1201 C C . GLN A 1 81 ? 5.292 -9.161 -6.323 1.00 0.00 81 GLN A C 1
ATOM 1202 O O . GLN A 1 81 ? 6.357 -9.776 -6.379 1.00 0.00 81 GLN A O 1
ATOM 1216 N N . TYR A 1 82 ? 4.491 -9.198 -5.265 1.00 0.00 82 TYR A N 1
ATOM 1217 C CA . TYR A 1 82 ? 4.825 -9.979 -4.080 1.00 0.00 82 TYR A CA 1
ATOM 1218 C C . TYR A 1 82 ? 3.819 -11.107 -3.870 1.00 0.00 82 TYR A C 1
ATOM 1219 O O . TYR A 1 82 ? 2.610 -10.909 -3.993 1.00 0.00 82 TYR A O 1
ATOM 1237 N N . LYS A 1 83 ? 4.328 -12.293 -3.553 1.00 0.00 83 LYS A N 1
ATOM 1238 C CA . LYS A 1 83 ? 3.477 -13.455 -3.323 1.00 0.00 83 LYS A CA 1
ATOM 1239 C C . LYS A 1 83 ? 3.418 -13.801 -1.839 1.00 0.00 83 LYS A C 1
ATOM 1240 O O . LYS A 1 83 ? 4.380 -14.321 -1.273 1.00 0.00 83 LYS A O 1
ATOM 1259 N N . LEU A 1 84 ? 2.282 -13.510 -1.214 1.00 0.00 84 LEU A N 1
ATOM 1260 C CA . LEU A 1 84 ? 2.096 -13.792 0.205 1.00 0.00 84 LEU A CA 1
ATOM 1261 C C . LEU A 1 84 ? 0.846 -14.636 0.434 1.00 0.00 84 LEU A C 1
ATOM 1262 O O . LEU A 1 84 ? 0.031 -14.814 -0.472 1.00 0.00 84 LEU A O 1
ATOM 1278 N N . ARG A 1 85 ? 0.701 -15.153 1.650 1.00 0.00 85 ARG A N 1
ATOM 1279 C CA . ARG A 1 85 ? -0.450 -15.977 1.997 1.00 0.00 85 ARG A CA 1
ATOM 1280 C C . ARG A 1 85 ? -0.955 -15.643 3.398 1.00 0.00 85 ARG A C 1
ATOM 1281 O O . ARG A 1 85 ? -0.246 -15.831 4.386 1.00 0.00 85 ARG A O 1
ATOM 1302 N N . ALA A 1 86 ? -2.185 -15.145 3.474 1.00 0.00 86 ALA A N 1
ATOM 1303 C CA . ALA A 1 86 ? -2.786 -14.785 4.752 1.00 0.00 86 ALA A CA 1
ATOM 1304 C C . ALA A 1 86 ? -2.875 -15.995 5.676 1.00 0.00 86 ALA A C 1
ATOM 1305 O O . ALA A 1 86 ? -2.802 -17.140 5.227 1.00 0.00 86 ALA A O 1
ATOM 1312 N N . THR A 1 87 ? -3.034 -15.736 6.971 1.00 0.00 87 THR A N 1
ATOM 1313 C CA . THR A 1 87 ? -3.131 -16.803 7.958 1.00 0.00 87 THR A CA 1
ATOM 1314 C C . THR A 1 87 ? -4.375 -17.654 7.727 1.00 0.00 87 THR A C 1
ATOM 1315 O O . THR A 1 87 ? -4.333 -18.878 7.852 1.00 0.00 87 THR A O 1
ATOM 1326 N N . ASP A 1 88 ? -5.480 -16.999 7.389 1.00 0.00 88 ASP A N 1
ATOM 1327 C CA . ASP A 1 88 ? -6.736 -17.696 7.138 1.00 0.00 88 ASP A CA 1
ATOM 1328 C C . ASP A 1 88 ? -7.530 -17.005 6.034 1.00 0.00 88 ASP A C 1
ATOM 1329 O O . ASP A 1 88 ? -7.061 -16.043 5.427 1.00 0.00 88 ASP A O 1
ATOM 1338 N N . ALA A 1 89 ? -8.735 -17.504 5.778 1.00 0.00 89 ALA A N 1
ATOM 1339 C CA . ALA A 1 89 ? -9.594 -16.934 4.748 1.00 0.00 89 ALA A CA 1
ATOM 1340 C C . ALA A 1 89 ? -10.200 -15.612 5.208 1.00 0.00 89 ALA A C 1
ATOM 1341 O O . ALA A 1 89 ? -10.611 -14.788 4.390 1.00 0.00 89 ALA A O 1
ATOM 1348 N N . LYS A 1 90 ? -10.251 -15.415 6.521 1.00 0.00 90 LYS A N 1
ATOM 1349 C CA . LYS A 1 90 ? -10.805 -14.192 7.090 1.00 0.00 90 LYS A CA 1
ATOM 1350 C C . LYS A 1 90 ? -9.766 -13.076 7.099 1.00 0.00 90 LYS A C 1
ATOM 1351 O O . LYS A 1 90 ? -10.092 -11.911 6.877 1.00 0.00 90 LYS A O 1
ATOM 1370 N N . GLU A 1 91 ? -8.514 -13.442 7.355 1.00 0.00 91 GLU A N 1
ATOM 1371 C CA . GLU A 1 91 ? -7.427 -12.470 7.392 1.00 0.00 91 GLU A CA 1
ATOM 1372 C C . GLU A 1 91 ? -7.063 -12.008 5.984 1.00 0.00 91 GLU A C 1
ATOM 1373 O O . GLU A 1 91 ? -6.491 -10.933 5.801 1.00 0.00 91 GLU A O 1
ATOM 1385 N N . ARG A 1 92 ? -7.398 -12.828 4.993 1.00 0.00 92 ARG A N 1
ATOM 1386 C CA . ARG A 1 92 ? -7.105 -12.505 3.602 1.00 0.00 92 ARG A CA 1
ATOM 1387 C C . ARG A 1 92 ? -7.798 -11.211 3.187 1.00 0.00 92 ARG A C 1
ATOM 1388 O O . ARG A 1 92 ? -7.189 -10.342 2.564 1.00 0.00 92 ARG A O 1
ATOM 1409 N N . GLN A 1 93 ? -9.075 -11.091 3.536 1.00 0.00 93 GLN A N 1
ATOM 1410 C CA . GLN A 1 93 ? -9.851 -9.903 3.198 1.00 0.00 93 GLN A CA 1
ATOM 1411 C C . GLN A 1 93 ? -9.317 -8.677 3.931 1.00 0.00 93 GLN A C 1
ATOM 1412 O O . GLN A 1 93 ? -9.443 -7.550 3.451 1.00 0.00 93 GLN A O 1
ATOM 1426 N N . HIS A 1 94 ? -8.720 -8.904 5.097 1.00 0.00 94 HIS A N 1
ATOM 1427 C CA . HIS A 1 94 ? -8.166 -7.818 5.896 1.00 0.00 94 HIS A CA 1
ATOM 1428 C C . HIS A 1 94 ? -6.979 -7.172 5.188 1.00 0.00 94 HIS A C 1
ATOM 1429 O O . HIS A 1 94 ? -6.962 -5.962 4.962 1.00 0.00 94 HIS A O 1
ATOM 1444 N N . TRP A 1 95 ? -5.989 -7.986 4.841 1.00 0.00 95 TRP A N 1
ATOM 1445 C CA . TRP A 1 95 ? -4.798 -7.494 4.158 1.00 0.00 95 TRP A CA 1
ATOM 1446 C C . TRP A 1 95 ? -5.159 -6.868 2.816 1.00 0.00 95 TRP A C 1
ATOM 1447 O O . TRP A 1 95 ? -4.903 -5.687 2.581 1.00 0.00 95 TRP A O 1
ATOM 1468 N N . VAL A 1 96 ? -5.756 -7.667 1.937 1.00 0.00 96 VAL A N 1
ATOM 1469 C CA . VAL A 1 96 ? -6.154 -7.191 0.618 1.00 0.00 96 VAL A CA 1
ATOM 1470 C C . VAL A 1 96 ? -6.820 -5.822 0.705 1.00 0.00 96 VAL A C 1
ATOM 1471 O O . VAL A 1 96 ? -6.392 -4.869 0.055 1.00 0.00 96 VAL A O 1
ATOM 1484 N N . SER A 1 97 ? -7.871 -5.732 1.515 1.00 0.00 97 SER A N 1
ATOM 1485 C CA . SER A 1 97 ? -8.599 -4.480 1.686 1.00 0.00 97 SER A CA 1
ATOM 1486 C C . SER A 1 97 ? -7.683 -3.389 2.233 1.00 0.00 97 SER A C 1
ATOM 1487 O O . SER A 1 97 ? -7.434 -2.382 1.569 1.00 0.00 97 SER A O 1
ATOM 1495 N N . ARG A 1 98 ? -7.185 -3.598 3.447 1.00 0.00 98 ARG A N 1
ATOM 1496 C CA . ARG A 1 98 ? -6.298 -2.632 4.085 1.00 0.00 98 ARG A CA 1
ATOM 1497 C C . ARG A 1 98 ? -5.304 -2.060 3.079 1.00 0.00 98 ARG A C 1
ATOM 1498 O O . ARG A 1 98 ? -5.252 -0.849 2.861 1.00 0.00 98 ARG A O 1
ATOM 1519 N N . LEU A 1 99 ? -4.516 -2.939 2.468 1.00 0.00 99 LEU A N 1
ATOM 1520 C CA . LEU A 1 99 ? -3.522 -2.522 1.485 1.00 0.00 99 LEU A CA 1
ATOM 1521 C C . LEU A 1 99 ? -4.177 -1.751 0.343 1.00 0.00 99 LEU A C 1
ATOM 1522 O O . LEU A 1 99 ? -3.819 -0.606 0.069 1.00 0.00 99 LEU A O 1
ATOM 1538 N N . GLN A 1 100 ? -5.138 -2.387 -0.319 1.00 0.00 100 GLN A N 1
ATOM 1539 C CA . GLN A 1 100 ? -5.843 -1.761 -1.431 1.00 0.00 100 GLN A CA 1
ATOM 1540 C C . GLN A 1 100 ? -6.163 -0.302 -1.120 1.00 0.00 100 GLN A C 1
ATOM 1541 O O . GLN A 1 100 ? -6.269 0.526 -2.024 1.00 0.00 100 GLN A O 1
ATOM 1555 N N . ILE A 1 101 ? -6.314 0.004 0.164 1.00 0.00 101 ILE A N 1
ATOM 1556 C CA . ILE A 1 101 ? -6.621 1.363 0.594 1.00 0.00 101 ILE A CA 1
ATOM 1557 C C . ILE A 1 101 ? -5.347 2.174 0.805 1.00 0.00 101 ILE A C 1
ATOM 1558 O O . ILE A 1 101 ? -5.305 3.370 0.514 1.00 0.00 101 ILE A O 1
ATOM 1574 N N . CYS A 1 102 ? -4.310 1.515 1.310 1.00 0.00 102 CYS A N 1
ATOM 1575 C CA . CYS A 1 102 ? -3.033 2.174 1.558 1.00 0.00 102 CYS A CA 1
ATOM 1576 C C . CYS A 1 102 ? -2.361 2.570 0.248 1.00 0.00 102 CYS A C 1
ATOM 1577 O O . CYS A 1 102 ? -1.718 3.617 0.158 1.00 0.00 102 CYS A O 1
ATOM 1585 N N . THR A 1 103 ? -2.513 1.726 -0.768 1.00 0.00 103 THR A N 1
ATOM 1586 C CA . THR A 1 103 ? -1.919 1.987 -2.073 1.00 0.00 103 THR A CA 1
ATOM 1587 C C . THR A 1 103 ? -2.561 3.199 -2.737 1.00 0.00 103 THR A C 1
ATOM 1588 O O . THR A 1 103 ? -1.900 3.942 -3.463 1.00 0.00 103 THR A O 1
ATOM 1599 N N . GLN A 1 104 ? -3.851 3.394 -2.484 1.00 0.00 104 GLN A N 1
ATOM 1600 C CA . GLN A 1 104 ? -4.581 4.518 -3.058 1.00 0.00 104 GLN A CA 1
ATOM 1601 C C . GLN A 1 104 ? -4.460 5.754 -2.174 1.00 0.00 104 GLN A C 1
ATOM 1602 O O . GLN A 1 104 ? -3.994 6.804 -2.618 1.00 0.00 104 GLN A O 1
ATOM 1616 N N . HIS A 1 105 ? -4.882 5.624 -0.920 1.00 0.00 105 HIS A N 1
ATOM 1617 C CA . HIS A 1 105 ? -4.820 6.731 0.027 1.00 0.00 105 HIS A CA 1
ATOM 1618 C C . HIS A 1 105 ? -3.472 7.442 -0.055 1.00 0.00 105 HIS A C 1
ATOM 1619 O O . HIS A 1 105 ? -3.358 8.619 0.288 1.00 0.00 105 HIS A O 1
ATOM 1634 N N . HIS A 1 106 ? -2.454 6.719 -0.512 1.00 0.00 106 HIS A N 1
ATOM 1635 C CA . HIS A 1 106 ? -1.114 7.280 -0.639 1.00 0.00 106 HIS A CA 1
ATOM 1636 C C . HIS A 1 106 ? -0.896 7.854 -2.036 1.00 0.00 106 HIS A C 1
ATOM 1637 O O . HIS A 1 106 ? -0.705 9.060 -2.201 1.00 0.00 106 HIS A O 1
ATOM 1652 N N . THR A 1 107 ? -0.924 6.983 -3.039 1.00 0.00 107 THR A N 1
ATOM 1653 C CA . THR A 1 107 ? -0.727 7.402 -4.421 1.00 0.00 107 THR A CA 1
ATOM 1654 C C . THR A 1 107 ? -1.507 8.676 -4.726 1.00 0.00 107 THR A C 1
ATOM 1655 O O . THR A 1 107 ? -1.074 9.502 -5.528 1.00 0.00 107 THR A O 1
ATOM 1666 N N . GLU A 1 108 ? -2.659 8.828 -4.080 1.00 0.00 108 GLU A N 1
ATOM 1667 C CA . GLU A 1 108 ? -3.499 10.002 -4.283 1.00 0.00 108 GLU A CA 1
ATOM 1668 C C . GLU A 1 108 ? -2.978 11.189 -3.478 1.00 0.00 108 GLU A C 1
ATOM 1669 O O . GLU A 1 108 ? -2.978 12.324 -3.956 1.00 0.00 108 GLU A O 1
ATOM 1681 N N . ALA A 1 109 ? -2.535 10.919 -2.255 1.00 0.00 109 ALA A N 1
ATOM 1682 C CA . ALA A 1 109 ? -2.010 11.964 -1.384 1.00 0.00 109 ALA A CA 1
ATOM 1683 C C . ALA A 1 109 ? -0.763 12.604 -1.985 1.00 0.00 109 ALA A C 1
ATOM 1684 O O . ALA A 1 109 ? -0.535 13.804 -1.833 1.00 0.00 109 ALA A O 1
ATOM 1691 N N . ILE A 1 110 ? 0.041 11.796 -2.668 1.00 0.00 110 ILE A N 1
ATOM 1692 C CA . ILE A 1 110 ? 1.264 12.284 -3.292 1.00 0.00 110 ILE A CA 1
ATOM 1693 C C . ILE A 1 110 ? 0.960 13.355 -4.334 1.00 0.00 110 ILE A C 1
ATOM 1694 O O . ILE A 1 110 ? 0.378 13.071 -5.379 1.00 0.00 110 ILE A O 1
ATOM 1710 N N . GLY A 1 111 ? 1.361 14.589 -4.041 1.00 0.00 111 GLY A N 1
ATOM 1711 C CA . GLY A 1 111 ? 1.124 15.684 -4.963 1.00 0.00 111 GLY A CA 1
ATOM 1712 C C . GLY A 1 111 ? 2.162 16.782 -4.838 1.00 0.00 111 GLY A C 1
ATOM 1713 O O . GLY A 1 111 ? 3.360 16.533 -4.977 1.00 0.00 111 GLY A O 1
ATOM 1717 N N . LYS A 1 112 ? 1.703 18.001 -4.577 1.00 0.00 112 LYS A N 1
ATOM 1718 C CA . LYS A 1 112 ? 2.599 19.142 -4.434 1.00 0.00 112 LYS A CA 1
ATOM 1719 C C . LYS A 1 112 ? 3.901 18.730 -3.755 1.00 0.00 112 LYS A C 1
ATOM 1720 O O . LYS A 1 112 ? 3.889 18.125 -2.683 1.00 0.00 112 LYS A O 1
ATOM 1739 N N . ASN A 1 113 ? 5.023 19.062 -4.385 1.00 0.00 113 ASN A N 1
ATOM 1740 C CA . ASN A 1 113 ? 6.334 18.726 -3.841 1.00 0.00 113 ASN A CA 1
ATOM 1741 C C . ASN A 1 113 ? 6.893 19.882 -3.017 1.00 0.00 113 ASN A C 1
ATOM 1742 O O . ASN A 1 113 ? 7.425 20.847 -3.565 1.00 0.00 113 ASN A O 1
ATOM 1753 N N . ASN A 1 114 ? 6.768 19.777 -1.698 1.00 0.00 114 ASN A N 1
ATOM 1754 C CA . ASN A 1 114 ? 7.261 20.813 -0.799 1.00 0.00 114 ASN A CA 1
ATOM 1755 C C . ASN A 1 114 ? 8.561 20.379 -0.128 1.00 0.00 114 ASN A C 1
ATOM 1756 O O . ASN A 1 114 ? 8.555 19.890 1.001 1.00 0.00 114 ASN A O 1
ATOM 1767 N N . SER A 1 115 ? 9.673 20.561 -0.833 1.00 0.00 115 SER A N 1
ATOM 1768 C CA . SER A 1 115 ? 10.981 20.185 -0.307 1.00 0.00 115 SER A CA 1
ATOM 1769 C C . SER A 1 115 ? 11.149 20.670 1.129 1.00 0.00 115 SER A C 1
ATOM 1770 O O . SER A 1 115 ? 11.456 19.889 2.028 1.00 0.00 115 SER A O 1
ATOM 1778 N N . GLY A 1 116 ? 10.946 21.968 1.336 1.00 0.00 116 GLY A N 1
ATOM 1779 C CA . GLY A 1 116 ? 11.080 22.537 2.665 1.00 0.00 116 GLY A CA 1
ATOM 1780 C C . GLY A 1 116 ? 12.313 23.409 2.800 1.00 0.00 116 GLY A C 1
ATOM 1781 O O . GLY A 1 116 ? 13.362 22.969 3.271 1.00 0.00 116 GLY A O 1
ATOM 1785 N N . PRO A 1 117 ? 12.194 24.677 2.379 1.00 0.00 117 PRO A N 1
ATOM 1786 C CA . PRO A 1 117 ? 13.298 25.639 2.445 1.00 0.00 117 PRO A CA 1
ATOM 1787 C C . PRO A 1 117 ? 13.631 26.043 3.877 1.00 0.00 117 PRO A C 1
ATOM 1788 O O . PRO A 1 117 ? 14.501 26.882 4.110 1.00 0.00 117 PRO A O 1
ATOM 1799 N N . SER A 1 118 ? 12.934 25.439 4.835 1.00 0.00 118 SER A N 1
ATOM 1800 C CA . SER A 1 118 ? 13.154 25.738 6.245 1.00 0.00 118 SER A CA 1
ATOM 1801 C C . SER A 1 118 ? 12.991 24.484 7.098 1.00 0.00 118 SER A C 1
ATOM 1802 O O . SER A 1 118 ? 11.997 23.766 6.982 1.00 0.00 118 SER A O 1
ATOM 1810 N N . SER A 1 119 ? 13.973 24.227 7.955 1.00 0.00 119 SER A N 1
ATOM 1811 C CA . SER A 1 119 ? 13.942 23.057 8.826 1.00 0.00 119 SER A CA 1
ATOM 1812 C C . SER A 1 119 ? 14.389 23.420 10.239 1.00 0.00 119 SER A C 1
ATOM 1813 O O . SER A 1 119 ? 14.799 24.550 10.501 1.00 0.00 119 SER A O 1
ATOM 1821 N N . GLY A 1 120 ? 14.307 22.451 11.146 1.00 0.00 120 GLY A N 1
ATOM 1822 C CA . GLY A 1 120 ? 14.706 22.687 12.521 1.00 0.00 120 GLY A CA 1
ATOM 1823 C C . GLY A 1 120 ? 13.986 23.869 13.140 1.00 0.00 120 GLY A C 1
ATOM 1824 O O . GLY A 1 120 ? 13.932 24.001 14.362 1.00 0.00 120 GLY A O 1
ATOM 1828 N N . GLY A 1 1 ? -17.370 7.101 12.723 1.00 0.00 1 GLY A N 2
ATOM 1829 C CA . GLY A 1 1 ? -16.329 6.244 12.187 1.00 0.00 1 GLY A CA 2
ATOM 1830 C C . GLY A 1 1 ? -16.276 4.895 12.877 1.00 0.00 1 GLY A C 2
ATOM 1831 O O . GLY A 1 1 ? -17.306 4.250 13.073 1.00 0.00 1 GLY A O 2
ATOM 1835 N N . SER A 1 2 ? -15.073 4.467 13.245 1.00 0.00 2 SER A N 2
ATOM 1836 C CA . SER A 1 2 ? -14.889 3.184 13.912 1.00 0.00 2 SER A CA 2
ATOM 1837 C C . SER A 1 2 ? -13.992 3.332 15.137 1.00 0.00 2 SER A C 2
ATOM 1838 O O . SER A 1 2 ? -13.194 4.265 15.227 1.00 0.00 2 SER A O 2
ATOM 1846 N N . SER A 1 3 ? -14.129 2.404 16.079 1.00 0.00 3 SER A N 2
ATOM 1847 C CA . SER A 1 3 ? -13.334 2.432 17.301 1.00 0.00 3 SER A CA 2
ATOM 1848 C C . SER A 1 3 ? -11.897 2.850 17.005 1.00 0.00 3 SER A C 2
ATOM 1849 O O . SER A 1 3 ? -11.387 3.811 17.579 1.00 0.00 3 SER A O 2
ATOM 1857 N N . GLY A 1 4 ? -11.248 2.120 16.103 1.00 0.00 4 GLY A N 2
ATOM 1858 C CA . GLY A 1 4 ? -9.876 2.429 15.745 1.00 0.00 4 GLY A CA 2
ATOM 1859 C C . GLY A 1 4 ? -8.876 1.846 16.724 1.00 0.00 4 GLY A C 2
ATOM 1860 O O . GLY A 1 4 ? -9.237 1.046 17.587 1.00 0.00 4 GLY A O 2
ATOM 1864 N N . SER A 1 5 ? -7.616 2.247 16.590 1.00 0.00 5 SER A N 2
ATOM 1865 C CA . SER A 1 5 ? -6.560 1.755 17.466 1.00 0.00 5 SER A CA 2
ATOM 1866 C C . SER A 1 5 ? -5.360 2.697 17.453 1.00 0.00 5 SER A C 2
ATOM 1867 O O . SER A 1 5 ? -4.910 3.132 16.393 1.00 0.00 5 SER A O 2
ATOM 1875 N N . SER A 1 6 ? -4.847 3.008 18.639 1.00 0.00 6 SER A N 2
ATOM 1876 C CA . SER A 1 6 ? -3.701 3.901 18.766 1.00 0.00 6 SER A CA 2
ATOM 1877 C C . SER A 1 6 ? -2.635 3.568 17.727 1.00 0.00 6 SER A C 2
ATOM 1878 O O . SER A 1 6 ? -1.897 2.593 17.868 1.00 0.00 6 SER A O 2
ATOM 1886 N N . GLY A 1 7 ? -2.560 4.386 16.681 1.00 0.00 7 GLY A N 2
ATOM 1887 C CA . GLY A 1 7 ? -1.582 4.163 15.633 1.00 0.00 7 GLY A CA 2
ATOM 1888 C C . GLY A 1 7 ? -1.999 3.065 14.674 1.00 0.00 7 GLY A C 2
ATOM 1889 O O . GLY A 1 7 ? -1.979 1.886 15.026 1.00 0.00 7 GLY A O 2
ATOM 1893 N N . GLU A 1 8 ? -2.380 3.454 13.462 1.00 0.00 8 GLU A N 2
ATOM 1894 C CA . GLU A 1 8 ? -2.807 2.493 12.451 1.00 0.00 8 GLU A CA 2
ATOM 1895 C C . GLU A 1 8 ? -1.616 1.708 11.909 1.00 0.00 8 GLU A C 2
ATOM 1896 O O . GLU A 1 8 ? -0.704 2.278 11.312 1.00 0.00 8 GLU A O 2
ATOM 1908 N N . ASN A 1 9 ? -1.632 0.396 12.122 1.00 0.00 9 ASN A N 2
ATOM 1909 C CA . ASN A 1 9 ? -0.553 -0.467 11.656 1.00 0.00 9 ASN A CA 2
ATOM 1910 C C . ASN A 1 9 ? -1.013 -1.920 11.583 1.00 0.00 9 ASN A C 2
ATOM 1911 O O . ASN A 1 9 ? -1.526 -2.470 12.558 1.00 0.00 9 ASN A O 2
ATOM 1922 N N . VAL A 1 10 ? -0.823 -2.538 10.422 1.00 0.00 10 VAL A N 2
ATOM 1923 C CA . VAL A 1 10 ? -1.215 -3.928 10.222 1.00 0.00 10 VAL A CA 2
ATOM 1924 C C . VAL A 1 10 ? 0.005 -4.824 10.047 1.00 0.00 10 VAL A C 2
ATOM 1925 O O . VAL A 1 10 ? 0.860 -4.568 9.199 1.00 0.00 10 VAL A O 2
ATOM 1938 N N . TYR A 1 11 ? 0.080 -5.876 10.854 1.00 0.00 11 TYR A N 2
ATOM 1939 C CA . TYR A 1 11 ? 1.198 -6.811 10.790 1.00 0.00 11 TYR A CA 2
ATOM 1940 C C . TYR A 1 11 ? 0.727 -8.241 11.034 1.00 0.00 11 TYR A C 2
ATOM 1941 O O . TYR A 1 11 ? -0.328 -8.467 11.625 1.00 0.00 11 TYR A O 2
ATOM 1959 N N . GLY A 1 12 ? 1.519 -9.205 10.574 1.00 0.00 12 GLY A N 2
ATOM 1960 C CA . GLY A 1 12 ? 1.168 -10.602 10.751 1.00 0.00 12 GLY A CA 2
ATOM 1961 C C . GLY A 1 12 ? 2.133 -11.536 10.049 1.00 0.00 12 GLY A C 2
ATOM 1962 O O . GLY A 1 12 ? 2.835 -11.132 9.122 1.00 0.00 12 GLY A O 2
ATOM 1966 N N . TYR A 1 13 ? 2.170 -12.788 10.491 1.00 0.00 13 TYR A N 2
ATOM 1967 C CA . TYR A 1 13 ? 3.059 -13.781 9.901 1.00 0.00 13 TYR A CA 2
ATOM 1968 C C . TYR A 1 13 ? 2.538 -14.241 8.543 1.00 0.00 13 TYR A C 2
ATOM 1969 O O . TYR A 1 13 ? 1.595 -15.029 8.461 1.00 0.00 13 TYR A O 2
ATOM 1987 N N . LEU A 1 14 ? 3.160 -13.744 7.480 1.00 0.00 14 LEU A N 2
ATOM 1988 C CA . LEU A 1 14 ? 2.761 -14.104 6.123 1.00 0.00 14 LEU A CA 2
ATOM 1989 C C . LEU A 1 14 ? 3.807 -15.000 5.467 1.00 0.00 14 LEU A C 2
ATOM 1990 O O . LEU A 1 14 ? 4.974 -14.995 5.857 1.00 0.00 14 LEU A O 2
ATOM 2006 N N . MET A 1 15 ? 3.380 -15.766 4.469 1.00 0.00 15 MET A N 2
ATOM 2007 C CA . MET A 1 15 ? 4.280 -16.664 3.757 1.00 0.00 15 MET A CA 2
ATOM 2008 C C . MET A 1 15 ? 4.800 -16.013 2.479 1.00 0.00 15 MET A C 2
ATOM 2009 O O . MET A 1 15 ? 4.024 -15.654 1.593 1.00 0.00 15 MET A O 2
ATOM 2023 N N . LYS A 1 16 ? 6.117 -15.863 2.389 1.00 0.00 16 LYS A N 2
ATOM 2024 C CA . LYS A 1 16 ? 6.741 -15.256 1.220 1.00 0.00 16 LYS A CA 2
ATOM 2025 C C . LYS A 1 16 ? 7.258 -16.325 0.263 1.00 0.00 16 LYS A C 2
ATOM 2026 O O . LYS A 1 16 ? 7.861 -17.312 0.686 1.00 0.00 16 LYS A O 2
ATOM 2045 N N . TYR A 1 17 ? 7.021 -16.121 -1.028 1.00 0.00 17 TYR A N 2
ATOM 2046 C CA . TYR A 1 17 ? 7.462 -17.068 -2.045 1.00 0.00 17 TYR A CA 2
ATOM 2047 C C . TYR A 1 17 ? 8.883 -16.753 -2.503 1.00 0.00 17 TYR A C 2
ATOM 2048 O O . TYR A 1 17 ? 9.133 -15.724 -3.132 1.00 0.00 17 TYR A O 2
ATOM 2066 N N . THR A 1 18 ? 9.813 -17.648 -2.183 1.00 0.00 18 THR A N 2
ATOM 2067 C CA . THR A 1 18 ? 11.209 -17.467 -2.560 1.00 0.00 18 THR A CA 2
ATOM 2068 C C . THR A 1 18 ? 11.512 -18.146 -3.891 1.00 0.00 18 THR A C 2
ATOM 2069 O O . THR A 1 18 ? 12.297 -17.640 -4.691 1.00 0.00 18 THR A O 2
ATOM 2080 N N . ASN A 1 19 ? 10.883 -19.294 -4.121 1.00 0.00 19 ASN A N 2
ATOM 2081 C CA . ASN A 1 19 ? 11.085 -20.041 -5.357 1.00 0.00 19 ASN A CA 2
ATOM 2082 C C . ASN A 1 19 ? 10.000 -21.099 -5.537 1.00 0.00 19 ASN A C 2
ATOM 2083 O O . ASN A 1 19 ? 9.126 -21.259 -4.683 1.00 0.00 19 ASN A O 2
ATOM 2094 N N . LEU A 1 20 ? 10.061 -21.817 -6.652 1.00 0.00 20 LEU A N 2
ATOM 2095 C CA . LEU A 1 20 ? 9.084 -22.861 -6.945 1.00 0.00 20 LEU A CA 2
ATOM 2096 C C . LEU A 1 20 ? 9.310 -24.082 -6.059 1.00 0.00 20 LEU A C 2
ATOM 2097 O O . LEU A 1 20 ? 8.408 -24.517 -5.343 1.00 0.00 20 LEU A O 2
ATOM 2113 N N . VAL A 1 21 ? 10.520 -24.629 -6.111 1.00 0.00 21 VAL A N 2
ATOM 2114 C CA . VAL A 1 21 ? 10.865 -25.798 -5.311 1.00 0.00 21 VAL A CA 2
ATOM 2115 C C . VAL A 1 21 ? 10.674 -25.522 -3.824 1.00 0.00 21 VAL A C 2
ATOM 2116 O O . VAL A 1 21 ? 9.974 -26.259 -3.129 1.00 0.00 21 VAL A O 2
ATOM 2129 N N . THR A 1 22 ? 11.301 -24.454 -3.341 1.00 0.00 22 THR A N 2
ATOM 2130 C CA . THR A 1 22 ? 11.201 -24.080 -1.936 1.00 0.00 22 THR A CA 2
ATOM 2131 C C . THR A 1 22 ? 9.746 -24.022 -1.484 1.00 0.00 22 THR A C 2
ATOM 2132 O O . THR A 1 22 ? 9.421 -24.386 -0.355 1.00 0.00 22 THR A O 2
ATOM 2143 N N . GLY A 1 23 ? 8.873 -23.562 -2.375 1.00 0.00 23 GLY A N 2
ATOM 2144 C CA . GLY A 1 23 ? 7.462 -23.465 -2.050 1.00 0.00 23 GLY A CA 2
ATOM 2145 C C . GLY A 1 23 ? 7.118 -22.171 -1.339 1.00 0.00 23 GLY A C 2
ATOM 2146 O O . GLY A 1 23 ? 7.249 -21.088 -1.910 1.00 0.00 23 GLY A O 2
ATOM 2150 N N . TRP A 1 24 ? 6.676 -22.282 -0.092 1.00 0.00 24 TRP A N 2
ATOM 2151 C CA . TRP A 1 24 ? 6.311 -21.111 0.697 1.00 0.00 24 TRP A CA 2
ATOM 2152 C C . TRP A 1 24 ? 7.084 -21.077 2.011 1.00 0.00 24 TRP A C 2
ATOM 2153 O O . TRP A 1 24 ? 7.269 -22.107 2.658 1.00 0.00 24 TRP A O 2
ATOM 2174 N N . GLN A 1 25 ? 7.531 -19.887 2.399 1.00 0.00 25 GLN A N 2
ATOM 2175 C CA . GLN A 1 25 ? 8.284 -19.721 3.637 1.00 0.00 25 GLN A CA 2
ATOM 2176 C C . GLN A 1 25 ? 7.592 -18.729 4.566 1.00 0.00 25 GLN A C 2
ATOM 2177 O O . GLN A 1 25 ? 7.156 -17.660 4.136 1.00 0.00 25 GLN A O 2
ATOM 2191 N N . TYR A 1 26 ? 7.495 -19.089 5.841 1.00 0.00 26 TYR A N 2
ATOM 2192 C CA . TYR A 1 26 ? 6.854 -18.231 6.830 1.00 0.00 26 TYR A CA 2
ATOM 2193 C C . TYR A 1 26 ? 7.763 -17.067 7.213 1.00 0.00 26 TYR A C 2
ATOM 2194 O O . TYR A 1 26 ? 8.985 -17.205 7.246 1.00 0.00 26 TYR A O 2
ATOM 2212 N N . ARG A 1 27 ? 7.155 -15.921 7.502 1.00 0.00 27 ARG A N 2
ATOM 2213 C CA . ARG A 1 27 ? 7.908 -14.732 7.882 1.00 0.00 27 ARG A CA 2
ATOM 2214 C C . ARG A 1 27 ? 6.992 -13.686 8.511 1.00 0.00 27 ARG A C 2
ATOM 2215 O O . ARG A 1 27 ? 5.768 -13.799 8.447 1.00 0.00 27 ARG A O 2
ATOM 2236 N N . PHE A 1 28 ? 7.593 -12.668 9.118 1.00 0.00 28 PHE A N 2
ATOM 2237 C CA . PHE A 1 28 ? 6.832 -11.602 9.759 1.00 0.00 28 PHE A CA 2
ATOM 2238 C C . PHE A 1 28 ? 6.772 -10.365 8.868 1.00 0.00 28 PHE A C 2
ATOM 2239 O O . PHE A 1 28 ? 7.792 -9.905 8.355 1.00 0.00 28 PHE A O 2
ATOM 2256 N N . PHE A 1 29 ? 5.568 -9.831 8.687 1.00 0.00 29 PHE A N 2
ATOM 2257 C CA . PHE A 1 29 ? 5.373 -8.648 7.857 1.00 0.00 29 PHE A CA 2
ATOM 2258 C C . PHE A 1 29 ? 4.759 -7.510 8.668 1.00 0.00 29 PHE A C 2
ATOM 2259 O O . PHE A 1 29 ? 3.944 -7.739 9.561 1.00 0.00 29 PHE A O 2
ATOM 2276 N N . VAL A 1 30 ? 5.158 -6.283 8.349 1.00 0.00 30 VAL A N 2
ATOM 2277 C CA . VAL A 1 30 ? 4.647 -5.108 9.046 1.00 0.00 30 VAL A CA 2
ATOM 2278 C C . VAL A 1 30 ? 4.375 -3.967 8.073 1.00 0.00 30 VAL A C 2
ATOM 2279 O O . VAL A 1 30 ? 5.300 -3.398 7.491 1.00 0.00 30 VAL A O 2
ATOM 2292 N N . LEU A 1 31 ? 3.100 -3.635 7.901 1.00 0.00 31 LEU A N 2
ATOM 2293 C CA . LEU A 1 31 ? 2.705 -2.559 6.998 1.00 0.00 31 LEU A CA 2
ATOM 2294 C C . LEU A 1 31 ? 2.973 -1.195 7.626 1.00 0.00 31 LEU A C 2
ATOM 2295 O O . LEU A 1 31 ? 2.802 -1.011 8.830 1.00 0.00 31 LEU A O 2
ATOM 2311 N N . ASN A 1 32 ? 3.392 -0.241 6.800 1.00 0.00 32 ASN A N 2
ATOM 2312 C CA . ASN A 1 32 ? 3.682 1.107 7.274 1.00 0.00 32 ASN A CA 2
ATOM 2313 C C . ASN A 1 32 ? 2.660 2.104 6.737 1.00 0.00 32 ASN A C 2
ATOM 2314 O O . ASN A 1 32 ? 2.544 2.299 5.528 1.00 0.00 32 ASN A O 2
ATOM 2325 N N . ASN A 1 33 ? 1.920 2.732 7.646 1.00 0.00 33 ASN A N 2
ATOM 2326 C CA . ASN A 1 33 ? 0.907 3.709 7.264 1.00 0.00 33 ASN A CA 2
ATOM 2327 C C . ASN A 1 33 ? 1.502 5.113 7.199 1.00 0.00 33 ASN A C 2
ATOM 2328 O O . ASN A 1 33 ? 1.172 5.897 6.310 1.00 0.00 33 ASN A O 2
ATOM 2339 N N . GLU A 1 34 ? 2.381 5.421 8.148 1.00 0.00 34 GLU A N 2
ATOM 2340 C CA . GLU A 1 34 ? 3.021 6.730 8.199 1.00 0.00 34 GLU A CA 2
ATOM 2341 C C . GLU A 1 34 ? 3.909 6.949 6.978 1.00 0.00 34 GLU A C 2
ATOM 2342 O O . GLU A 1 34 ? 3.959 8.046 6.422 1.00 0.00 34 GLU A O 2
ATOM 2354 N N . ALA A 1 35 ? 4.609 5.897 6.566 1.00 0.00 35 ALA A N 2
ATOM 2355 C CA . ALA A 1 35 ? 5.494 5.973 5.411 1.00 0.00 35 ALA A CA 2
ATOM 2356 C C . ALA A 1 35 ? 4.809 5.436 4.158 1.00 0.00 35 ALA A C 2
ATOM 2357 O O . ALA A 1 35 ? 4.723 6.125 3.143 1.00 0.00 35 ALA A O 2
ATOM 2364 N N . GLY A 1 36 ? 4.324 4.201 4.238 1.00 0.00 36 GLY A N 2
ATOM 2365 C CA . GLY A 1 36 ? 3.654 3.593 3.104 1.00 0.00 36 GLY A CA 2
ATOM 2366 C C . GLY A 1 36 ? 4.510 2.546 2.418 1.00 0.00 36 GLY A C 2
ATOM 2367 O O . GLY A 1 36 ? 4.431 2.368 1.202 1.00 0.00 36 GLY A O 2
ATOM 2371 N N . LEU A 1 37 ? 5.331 1.851 3.198 1.00 0.00 37 LEU A N 2
ATOM 2372 C CA . LEU A 1 37 ? 6.206 0.817 2.658 1.00 0.00 37 LEU A CA 2
ATOM 2373 C C . LEU A 1 37 ? 5.932 -0.529 3.321 1.00 0.00 37 LEU A C 2
ATOM 2374 O O . LEU A 1 37 ? 5.749 -0.610 4.536 1.00 0.00 37 LEU A O 2
ATOM 2390 N N . LEU A 1 38 ? 5.905 -1.585 2.514 1.00 0.00 38 LEU A N 2
ATOM 2391 C CA . LEU A 1 38 ? 5.655 -2.929 3.022 1.00 0.00 38 LEU A CA 2
ATOM 2392 C C . LEU A 1 38 ? 6.964 -3.685 3.231 1.00 0.00 38 LEU A C 2
ATOM 2393 O O . LEU A 1 38 ? 7.652 -4.030 2.271 1.00 0.00 38 LEU A O 2
ATOM 2409 N N . GLU A 1 39 ? 7.299 -3.939 4.492 1.00 0.00 39 GLU A N 2
ATOM 2410 C CA . GLU A 1 39 ? 8.525 -4.655 4.826 1.00 0.00 39 GLU A CA 2
ATOM 2411 C C . GLU A 1 39 ? 8.210 -5.987 5.501 1.00 0.00 39 GLU A C 2
ATOM 2412 O O . GLU A 1 39 ? 7.058 -6.273 5.829 1.00 0.00 39 GLU A O 2
ATOM 2424 N N . TYR A 1 40 ? 9.242 -6.798 5.705 1.00 0.00 40 TYR A N 2
ATOM 2425 C CA . TYR A 1 40 ? 9.076 -8.101 6.338 1.00 0.00 40 TYR A CA 2
ATOM 2426 C C . TYR A 1 40 ? 10.371 -8.550 7.008 1.00 0.00 40 TYR A C 2
ATOM 2427 O O . TYR A 1 40 ? 11.441 -8.521 6.400 1.00 0.00 40 TYR A O 2
ATOM 2445 N N . PHE A 1 41 ? 10.265 -8.966 8.266 1.00 0.00 41 PHE A N 2
ATOM 2446 C CA . PHE A 1 41 ? 11.427 -9.421 9.021 1.00 0.00 41 PHE A CA 2
ATOM 2447 C C . PHE A 1 41 ? 11.314 -10.908 9.348 1.00 0.00 41 PHE A C 2
ATOM 2448 O O . PHE A 1 41 ? 10.250 -11.392 9.733 1.00 0.00 41 PHE A O 2
ATOM 2465 N N . VAL A 1 42 ? 12.421 -11.627 9.192 1.00 0.00 42 VAL A N 2
ATOM 2466 C CA . VAL A 1 42 ? 12.448 -13.058 9.471 1.00 0.00 42 VAL A CA 2
ATOM 2467 C C . VAL A 1 42 ? 11.563 -13.403 10.663 1.00 0.00 42 VAL A C 2
ATOM 2468 O O . VAL A 1 42 ? 10.907 -14.443 10.682 1.00 0.00 42 VAL A O 2
ATOM 2481 N N . ASN A 1 43 ? 11.550 -12.521 11.657 1.00 0.00 43 ASN A N 2
ATOM 2482 C CA . ASN A 1 43 ? 10.745 -12.732 12.855 1.00 0.00 43 ASN A CA 2
ATOM 2483 C C . ASN A 1 43 ? 10.526 -11.419 13.601 1.00 0.00 43 ASN A C 2
ATOM 2484 O O . ASN A 1 43 ? 11.221 -10.433 13.359 1.00 0.00 43 ASN A O 2
ATOM 2495 N N . GLU A 1 44 ? 9.556 -11.416 14.510 1.00 0.00 44 GLU A N 2
ATOM 2496 C CA . GLU A 1 44 ? 9.246 -10.225 15.292 1.00 0.00 44 GLU A CA 2
ATOM 2497 C C . GLU A 1 44 ? 10.473 -9.743 16.059 1.00 0.00 44 GLU A C 2
ATOM 2498 O O . GLU A 1 44 ? 10.716 -8.541 16.170 1.00 0.00 44 GLU A O 2
ATOM 2510 N N . GLN A 1 45 ? 11.243 -10.689 16.588 1.00 0.00 45 GLN A N 2
ATOM 2511 C CA . GLN A 1 45 ? 12.444 -10.361 17.346 1.00 0.00 45 GLN A CA 2
ATOM 2512 C C . GLN A 1 45 ? 13.339 -9.406 16.562 1.00 0.00 45 GLN A C 2
ATOM 2513 O O . GLN A 1 45 ? 14.078 -8.613 17.145 1.00 0.00 45 GLN A O 2
ATOM 2527 N N . SER A 1 46 ? 13.266 -9.487 15.237 1.00 0.00 46 SER A N 2
ATOM 2528 C CA . SER A 1 46 ? 14.072 -8.633 14.373 1.00 0.00 46 SER A CA 2
ATOM 2529 C C . SER A 1 46 ? 13.333 -7.340 14.045 1.00 0.00 46 SER A C 2
ATOM 2530 O O . SER A 1 46 ? 13.192 -6.972 12.879 1.00 0.00 46 SER A O 2
ATOM 2538 N N . ARG A 1 47 ? 12.862 -6.655 15.082 1.00 0.00 47 ARG A N 2
ATOM 2539 C CA . ARG A 1 47 ? 12.136 -5.403 14.905 1.00 0.00 47 ARG A CA 2
ATOM 2540 C C . ARG A 1 47 ? 13.101 -4.238 14.709 1.00 0.00 47 ARG A C 2
ATOM 2541 O O . ARG A 1 47 ? 12.952 -3.445 13.781 1.00 0.00 47 ARG A O 2
ATOM 2562 N N . ASN A 1 48 ? 14.090 -4.140 15.592 1.00 0.00 48 ASN A N 2
ATOM 2563 C CA . ASN A 1 48 ? 15.079 -3.071 15.516 1.00 0.00 48 ASN A CA 2
ATOM 2564 C C . ASN A 1 48 ? 16.230 -3.458 14.592 1.00 0.00 48 ASN A C 2
ATOM 2565 O O . ASN A 1 48 ? 17.393 -3.186 14.886 1.00 0.00 48 ASN A O 2
ATOM 2576 N N . GLN A 1 49 ? 15.895 -4.094 13.474 1.00 0.00 49 GLN A N 2
ATOM 2577 C CA . GLN A 1 49 ? 16.900 -4.518 12.506 1.00 0.00 49 GLN A CA 2
ATOM 2578 C C . GLN A 1 49 ? 16.458 -4.192 11.084 1.00 0.00 49 GLN A C 2
ATOM 2579 O O . GLN A 1 49 ? 15.272 -3.996 10.820 1.00 0.00 49 GLN A O 2
ATOM 2593 N N . LYS A 1 50 ? 17.420 -4.134 10.169 1.00 0.00 50 LYS A N 2
ATOM 2594 C CA . LYS A 1 50 ? 17.132 -3.833 8.772 1.00 0.00 50 LYS A CA 2
ATOM 2595 C C . LYS A 1 50 ? 16.222 -4.894 8.163 1.00 0.00 50 LYS A C 2
ATOM 2596 O O . LYS A 1 50 ? 16.414 -6.095 8.355 1.00 0.00 50 LYS A O 2
ATOM 2615 N N . PRO A 1 51 ? 15.208 -4.444 7.409 1.00 0.00 51 PRO A N 2
ATOM 2616 C CA . PRO A 1 51 ? 14.249 -5.339 6.755 1.00 0.00 51 PRO A CA 2
ATOM 2617 C C . PRO A 1 51 ? 14.879 -6.126 5.611 1.00 0.00 51 PRO A C 2
ATOM 2618 O O . PRO A 1 51 ? 15.603 -5.568 4.786 1.00 0.00 51 PRO A O 2
ATOM 2629 N N . ARG A 1 52 ? 14.599 -7.425 5.567 1.00 0.00 52 ARG A N 2
ATOM 2630 C CA . ARG A 1 52 ? 15.139 -8.288 4.523 1.00 0.00 52 ARG A CA 2
ATOM 2631 C C . ARG A 1 52 ? 14.755 -7.773 3.139 1.00 0.00 52 ARG A C 2
ATOM 2632 O O . ARG A 1 52 ? 15.575 -7.758 2.222 1.00 0.00 52 ARG A O 2
ATOM 2653 N N . GLY A 1 53 ? 13.502 -7.352 2.996 1.00 0.00 53 GLY A N 2
ATOM 2654 C CA . GLY A 1 53 ? 13.031 -6.843 1.721 1.00 0.00 53 GLY A CA 2
ATOM 2655 C C . GLY A 1 53 ? 11.868 -5.884 1.874 1.00 0.00 53 GLY A C 2
ATOM 2656 O O . GLY A 1 53 ? 10.994 -6.084 2.719 1.00 0.00 53 GLY A O 2
ATOM 2660 N N . THR A 1 54 ? 11.854 -4.837 1.054 1.00 0.00 54 THR A N 2
ATOM 2661 C CA . THR A 1 54 ? 10.791 -3.842 1.104 1.00 0.00 54 THR A CA 2
ATOM 2662 C C . THR A 1 54 ? 10.169 -3.633 -0.272 1.00 0.00 54 THR A C 2
ATOM 2663 O O . THR A 1 54 ? 10.826 -3.819 -1.297 1.00 0.00 54 THR A O 2
ATOM 2674 N N . LEU A 1 55 ? 8.898 -3.245 -0.289 1.00 0.00 55 LEU A N 2
ATOM 2675 C CA . LEU A 1 55 ? 8.186 -3.011 -1.540 1.00 0.00 55 LEU A CA 2
ATOM 2676 C C . LEU A 1 55 ? 7.256 -1.808 -1.420 1.00 0.00 55 LEU A C 2
ATOM 2677 O O . LEU A 1 55 ? 6.408 -1.754 -0.530 1.00 0.00 55 LEU A O 2
ATOM 2693 N N . GLN A 1 56 ? 7.421 -0.846 -2.323 1.00 0.00 56 GLN A N 2
ATOM 2694 C CA . GLN A 1 56 ? 6.594 0.355 -2.319 1.00 0.00 56 GLN A CA 2
ATOM 2695 C C . GLN A 1 56 ? 5.167 0.036 -2.751 1.00 0.00 56 GLN A C 2
ATOM 2696 O O . GLN A 1 56 ? 4.949 -0.732 -3.690 1.00 0.00 56 GLN A O 2
ATOM 2710 N N . LEU A 1 57 ? 4.199 0.628 -2.062 1.00 0.00 57 LEU A N 2
ATOM 2711 C CA . LEU A 1 57 ? 2.791 0.407 -2.374 1.00 0.00 57 LEU A CA 2
ATOM 2712 C C . LEU A 1 57 ? 2.237 1.544 -3.226 1.00 0.00 57 LEU A C 2
ATOM 2713 O O . LEU A 1 57 ? 1.407 1.325 -4.107 1.00 0.00 57 LEU A O 2
ATOM 2729 N N . ALA A 1 58 ? 2.704 2.759 -2.957 1.00 0.00 58 ALA A N 2
ATOM 2730 C CA . ALA A 1 58 ? 2.258 3.930 -3.702 1.00 0.00 58 ALA A CA 2
ATOM 2731 C C . ALA A 1 58 ? 2.162 3.629 -5.193 1.00 0.00 58 ALA A C 2
ATOM 2732 O O . ALA A 1 58 ? 3.171 3.599 -5.896 1.00 0.00 58 ALA A O 2
ATOM 2739 N N . GLY A 1 59 ? 0.941 3.406 -5.670 1.00 0.00 59 GLY A N 2
ATOM 2740 C CA . GLY A 1 59 ? 0.737 3.109 -7.076 1.00 0.00 59 GLY A CA 2
ATOM 2741 C C . GLY A 1 59 ? 0.865 1.630 -7.381 1.00 0.00 59 GLY A C 2
ATOM 2742 O O . GLY A 1 59 ? 1.425 1.246 -8.407 1.00 0.00 59 GLY A O 2
ATOM 2746 N N . ALA A 1 60 ? 0.345 0.796 -6.486 1.00 0.00 60 ALA A N 2
ATOM 2747 C CA . ALA A 1 60 ? 0.403 -0.650 -6.664 1.00 0.00 60 ALA A CA 2
ATOM 2748 C C . ALA A 1 60 ? -0.985 -1.227 -6.919 1.00 0.00 60 ALA A C 2
ATOM 2749 O O . ALA A 1 60 ? -1.995 -0.545 -6.743 1.00 0.00 60 ALA A O 2
ATOM 2756 N N . VAL A 1 61 ? -1.029 -2.489 -7.337 1.00 0.00 61 VAL A N 2
ATOM 2757 C CA . VAL A 1 61 ? -2.293 -3.158 -7.616 1.00 0.00 61 VAL A CA 2
ATOM 2758 C C . VAL A 1 61 ? -2.427 -4.441 -6.803 1.00 0.00 61 VAL A C 2
ATOM 2759 O O . VAL A 1 61 ? -1.451 -5.163 -6.599 1.00 0.00 61 VAL A O 2
ATOM 2772 N N . ILE A 1 62 ? -3.642 -4.717 -6.341 1.00 0.00 62 ILE A N 2
ATOM 2773 C CA . ILE A 1 62 ? -3.904 -5.914 -5.550 1.00 0.00 62 ILE A CA 2
ATOM 2774 C C . ILE A 1 62 ? -4.946 -6.800 -6.224 1.00 0.00 62 ILE A C 2
ATOM 2775 O O . ILE A 1 62 ? -6.125 -6.452 -6.286 1.00 0.00 62 ILE A O 2
ATOM 2791 N N . SER A 1 63 ? -4.503 -7.948 -6.726 1.00 0.00 63 SER A N 2
ATOM 2792 C CA . SER A 1 63 ? -5.397 -8.885 -7.398 1.00 0.00 63 SER A CA 2
ATOM 2793 C C . SER A 1 63 ? -5.387 -10.241 -6.699 1.00 0.00 63 SER A C 2
ATOM 2794 O O . SER A 1 63 ? -4.576 -11.117 -7.000 1.00 0.00 63 SER A O 2
ATOM 2802 N N . PRO A 1 64 ? -6.310 -10.419 -5.742 1.00 0.00 64 PRO A N 2
ATOM 2803 C CA . PRO A 1 64 ? -6.430 -11.666 -4.981 1.00 0.00 64 PRO A CA 2
ATOM 2804 C C . PRO A 1 64 ? -6.948 -12.819 -5.833 1.00 0.00 64 PRO A C 2
ATOM 2805 O O . PRO A 1 64 ? -8.041 -12.746 -6.394 1.00 0.00 64 PRO A O 2
ATOM 2816 N N . SER A 1 65 ? -6.157 -13.883 -5.926 1.00 0.00 65 SER A N 2
ATOM 2817 C CA . SER A 1 65 ? -6.535 -15.051 -6.713 1.00 0.00 65 SER A CA 2
ATOM 2818 C C . SER A 1 65 ? -7.913 -15.560 -6.303 1.00 0.00 65 SER A C 2
ATOM 2819 O O . SER A 1 65 ? -8.559 -14.994 -5.420 1.00 0.00 65 SER A O 2
ATOM 2827 N N . ASP A 1 66 ? -8.358 -16.631 -6.950 1.00 0.00 66 ASP A N 2
ATOM 2828 C CA . ASP A 1 66 ? -9.660 -17.218 -6.653 1.00 0.00 66 ASP A CA 2
ATOM 2829 C C . ASP A 1 66 ? -9.543 -18.726 -6.456 1.00 0.00 66 ASP A C 2
ATOM 2830 O O . ASP A 1 66 ? -10.074 -19.279 -5.493 1.00 0.00 66 ASP A O 2
ATOM 2839 N N . GLU A 1 67 ? -8.846 -19.386 -7.375 1.00 0.00 67 GLU A N 2
ATOM 2840 C CA . GLU A 1 67 ? -8.662 -20.831 -7.303 1.00 0.00 67 GLU A CA 2
ATOM 2841 C C . GLU A 1 67 ? -8.427 -21.278 -5.863 1.00 0.00 67 GLU A C 2
ATOM 2842 O O . GLU A 1 67 ? -9.310 -21.858 -5.230 1.00 0.00 67 GLU A O 2
ATOM 2854 N N . ASP A 1 68 ? -7.232 -21.004 -5.352 1.00 0.00 68 ASP A N 2
ATOM 2855 C CA . ASP A 1 68 ? -6.880 -21.377 -3.987 1.00 0.00 68 ASP A CA 2
ATOM 2856 C C . ASP A 1 68 ? -7.772 -20.658 -2.980 1.00 0.00 68 ASP A C 2
ATOM 2857 O O . ASP A 1 68 ? -8.701 -19.943 -3.358 1.00 0.00 68 ASP A O 2
ATOM 2866 N N . SER A 1 69 ? -7.484 -20.852 -1.697 1.00 0.00 69 SER A N 2
ATOM 2867 C CA . SER A 1 69 ? -8.264 -20.226 -0.635 1.00 0.00 69 SER A CA 2
ATOM 2868 C C . SER A 1 69 ? -7.600 -18.937 -0.162 1.00 0.00 69 SER A C 2
ATOM 2869 O O . SER A 1 69 ? -8.183 -17.856 -0.250 1.00 0.00 69 SER A O 2
ATOM 2877 N N . HIS A 1 70 ? -6.375 -19.059 0.339 1.00 0.00 70 HIS A N 2
ATOM 2878 C CA . HIS A 1 70 ? -5.629 -17.903 0.826 1.00 0.00 70 HIS A CA 2
ATOM 2879 C C . HIS A 1 70 ? -4.470 -17.572 -0.108 1.00 0.00 70 HIS A C 2
ATOM 2880 O O . HIS A 1 70 ? -3.450 -18.263 -0.120 1.00 0.00 70 HIS A O 2
ATOM 2895 N N . THR A 1 71 ? -4.632 -16.510 -0.892 1.00 0.00 71 THR A N 2
ATOM 2896 C CA . THR A 1 71 ? -3.600 -16.088 -1.830 1.00 0.00 71 THR A CA 2
ATOM 2897 C C . THR A 1 71 ? -3.869 -14.679 -2.346 1.00 0.00 71 THR A C 2
ATOM 2898 O O . THR A 1 71 ? -5.006 -14.208 -2.332 1.00 0.00 71 THR A O 2
ATOM 2909 N N . PHE A 1 72 ? -2.815 -14.010 -2.802 1.00 0.00 72 PHE A N 2
ATOM 2910 C CA . PHE A 1 72 ? -2.937 -12.653 -3.322 1.00 0.00 72 PHE A CA 2
ATOM 2911 C C . PHE A 1 72 ? -1.608 -12.167 -3.891 1.00 0.00 72 PHE A C 2
ATOM 2912 O O . PHE A 1 72 ? -0.538 -12.554 -3.420 1.00 0.00 72 PHE A O 2
ATOM 2929 N N . THR A 1 73 ? -1.683 -11.314 -4.908 1.00 0.00 73 THR A N 2
ATOM 2930 C CA . THR A 1 73 ? -0.487 -10.776 -5.544 1.00 0.00 73 THR A CA 2
ATOM 2931 C C . THR A 1 73 ? -0.442 -9.256 -5.433 1.00 0.00 73 THR A C 2
ATOM 2932 O O . THR A 1 73 ? -1.376 -8.566 -5.842 1.00 0.00 73 THR A O 2
ATOM 2943 N N . VAL A 1 74 ? 0.650 -8.739 -4.878 1.00 0.00 74 VAL A N 2
ATOM 2944 C CA . VAL A 1 74 ? 0.816 -7.300 -4.715 1.00 0.00 74 VAL A CA 2
ATOM 2945 C C . VAL A 1 74 ? 1.754 -6.732 -5.775 1.00 0.00 74 VAL A C 2
ATOM 2946 O O . VAL A 1 74 ? 2.974 -6.770 -5.624 1.00 0.00 74 VAL A O 2
ATOM 2959 N N . ASN A 1 75 ? 1.174 -6.204 -6.848 1.00 0.00 75 ASN A N 2
ATOM 2960 C CA . ASN A 1 75 ? 1.958 -5.628 -7.935 1.00 0.00 75 ASN A CA 2
ATOM 2961 C C . ASN A 1 75 ? 2.578 -4.299 -7.512 1.00 0.00 75 ASN A C 2
ATOM 2962 O O . ASN A 1 75 ? 2.328 -3.808 -6.412 1.00 0.00 75 ASN A O 2
ATOM 2973 N N . ALA A 1 76 ? 3.387 -3.723 -8.395 1.00 0.00 76 ALA A N 2
ATOM 2974 C CA . ALA A 1 76 ? 4.040 -2.451 -8.116 1.00 0.00 76 ALA A CA 2
ATOM 2975 C C . ALA A 1 76 ? 4.087 -1.572 -9.361 1.00 0.00 76 ALA A C 2
ATOM 2976 O O . ALA A 1 76 ? 4.215 -2.070 -10.479 1.00 0.00 76 ALA A O 2
ATOM 2983 N N . ALA A 1 77 ? 3.980 -0.262 -9.160 1.00 0.00 77 ALA A N 2
ATOM 2984 C CA . ALA A 1 77 ? 4.012 0.685 -10.267 1.00 0.00 77 ALA A CA 2
ATOM 2985 C C . ALA A 1 77 ? 5.206 0.425 -11.179 1.00 0.00 77 ALA A C 2
ATOM 2986 O O . ALA A 1 77 ? 5.062 0.348 -12.399 1.00 0.00 77 ALA A O 2
ATOM 2993 N N . SER A 1 78 ? 6.384 0.291 -10.579 1.00 0.00 78 SER A N 2
ATOM 2994 C CA . SER A 1 78 ? 7.605 0.044 -11.338 1.00 0.00 78 SER A CA 2
ATOM 2995 C C . SER A 1 78 ? 7.518 -1.281 -12.089 1.00 0.00 78 SER A C 2
ATOM 2996 O O . SER A 1 78 ? 7.832 -1.356 -13.276 1.00 0.00 78 SER A O 2
ATOM 3004 N N . GLY A 1 79 ? 7.090 -2.325 -11.387 1.00 0.00 79 GLY A N 2
ATOM 3005 C CA . GLY A 1 79 ? 6.970 -3.634 -12.002 1.00 0.00 79 GLY A CA 2
ATOM 3006 C C . GLY A 1 79 ? 7.504 -4.742 -11.116 1.00 0.00 79 GLY A C 2
ATOM 3007 O O . GLY A 1 79 ? 8.577 -5.286 -11.371 1.00 0.00 79 GLY A O 2
ATOM 3011 N N . GLU A 1 80 ? 6.753 -5.076 -10.071 1.00 0.00 80 GLU A N 2
ATOM 3012 C CA . GLU A 1 80 ? 7.159 -6.125 -9.143 1.00 0.00 80 GLU A CA 2
ATOM 3013 C C . GLU A 1 80 ? 5.948 -6.721 -8.432 1.00 0.00 80 GLU A C 2
ATOM 3014 O O . GLU A 1 80 ? 5.209 -6.015 -7.746 1.00 0.00 80 GLU A O 2
ATOM 3026 N N . GLN A 1 81 ? 5.752 -8.025 -8.602 1.00 0.00 81 GLN A N 2
ATOM 3027 C CA . GLN A 1 81 ? 4.630 -8.716 -7.977 1.00 0.00 81 GLN A CA 2
ATOM 3028 C C . GLN A 1 81 ? 5.096 -9.543 -6.783 1.00 0.00 81 GLN A C 2
ATOM 3029 O O . GLN A 1 81 ? 6.161 -10.159 -6.820 1.00 0.00 81 GLN A O 2
ATOM 3043 N N . TYR A 1 82 ? 4.292 -9.551 -5.726 1.00 0.00 82 TYR A N 2
ATOM 3044 C CA . TYR A 1 82 ? 4.624 -10.300 -4.520 1.00 0.00 82 TYR A CA 2
ATOM 3045 C C . TYR A 1 82 ? 3.608 -11.412 -4.272 1.00 0.00 82 TYR A C 2
ATOM 3046 O O . TYR A 1 82 ? 2.406 -11.163 -4.186 1.00 0.00 82 TYR A O 2
ATOM 3064 N N . LYS A 1 83 ? 4.102 -12.640 -4.158 1.00 0.00 83 LYS A N 2
ATOM 3065 C CA . LYS A 1 83 ? 3.241 -13.792 -3.918 1.00 0.00 83 LYS A CA 2
ATOM 3066 C C . LYS A 1 83 ? 3.228 -14.163 -2.439 1.00 0.00 83 LYS A C 2
ATOM 3067 O O . LYS A 1 83 ? 4.041 -14.968 -1.983 1.00 0.00 83 LYS A O 2
ATOM 3086 N N . LEU A 1 84 ? 2.300 -13.572 -1.694 1.00 0.00 84 LEU A N 2
ATOM 3087 C CA . LEU A 1 84 ? 2.179 -13.842 -0.265 1.00 0.00 84 LEU A CA 2
ATOM 3088 C C . LEU A 1 84 ? 0.914 -14.640 0.034 1.00 0.00 84 LEU A C 2
ATOM 3089 O O . LEU A 1 84 ? 0.082 -14.856 -0.847 1.00 0.00 84 LEU A O 2
ATOM 3105 N N . ARG A 1 85 ? 0.775 -15.073 1.282 1.00 0.00 85 ARG A N 2
ATOM 3106 C CA . ARG A 1 85 ? -0.389 -15.846 1.698 1.00 0.00 85 ARG A CA 2
ATOM 3107 C C . ARG A 1 85 ? -0.798 -15.489 3.124 1.00 0.00 85 ARG A C 2
ATOM 3108 O O . ARG A 1 85 ? 0.048 -15.200 3.969 1.00 0.00 85 ARG A O 2
ATOM 3129 N N . ALA A 1 86 ? -2.102 -15.510 3.383 1.00 0.00 86 ALA A N 2
ATOM 3130 C CA . ALA A 1 86 ? -2.623 -15.190 4.706 1.00 0.00 86 ALA A CA 2
ATOM 3131 C C . ALA A 1 86 ? -2.802 -16.450 5.545 1.00 0.00 86 ALA A C 2
ATOM 3132 O O . ALA A 1 86 ? -2.736 -17.567 5.030 1.00 0.00 86 ALA A O 2
ATOM 3139 N N . THR A 1 87 ? -3.028 -16.265 6.842 1.00 0.00 87 THR A N 2
ATOM 3140 C CA . THR A 1 87 ? -3.215 -17.387 7.753 1.00 0.00 87 THR A CA 2
ATOM 3141 C C . THR A 1 87 ? -4.513 -18.128 7.454 1.00 0.00 87 THR A C 2
ATOM 3142 O O . THR A 1 87 ? -4.600 -19.344 7.629 1.00 0.00 87 THR A O 2
ATOM 3153 N N . ASP A 1 88 ? -5.520 -17.388 7.003 1.00 0.00 88 ASP A N 2
ATOM 3154 C CA . ASP A 1 88 ? -6.815 -17.976 6.678 1.00 0.00 88 ASP A CA 2
ATOM 3155 C C . ASP A 1 88 ? -7.573 -17.103 5.683 1.00 0.00 88 ASP A C 2
ATOM 3156 O O . ASP A 1 88 ? -7.190 -15.962 5.425 1.00 0.00 88 ASP A O 2
ATOM 3165 N N . ALA A 1 89 ? -8.650 -17.647 5.127 1.00 0.00 89 ALA A N 2
ATOM 3166 C CA . ALA A 1 89 ? -9.463 -16.918 4.161 1.00 0.00 89 ALA A CA 2
ATOM 3167 C C . ALA A 1 89 ? -10.127 -15.707 4.806 1.00 0.00 89 ALA A C 2
ATOM 3168 O O . ALA A 1 89 ? -10.490 -14.748 4.124 1.00 0.00 89 ALA A O 2
ATOM 3175 N N . LYS A 1 90 ? -10.284 -15.756 6.124 1.00 0.00 90 LYS A N 2
ATOM 3176 C CA . LYS A 1 90 ? -10.904 -14.662 6.863 1.00 0.00 90 LYS A CA 2
ATOM 3177 C C . LYS A 1 90 ? -9.904 -13.538 7.112 1.00 0.00 90 LYS A C 2
ATOM 3178 O O . LYS A 1 90 ? -10.289 -12.407 7.408 1.00 0.00 90 LYS A O 2
ATOM 3197 N N . GLU A 1 91 ? -8.619 -13.856 6.987 1.00 0.00 91 GLU A N 2
ATOM 3198 C CA . GLU A 1 91 ? -7.565 -12.871 7.198 1.00 0.00 91 GLU A CA 2
ATOM 3199 C C . GLU A 1 91 ? -7.141 -12.236 5.876 1.00 0.00 91 GLU A C 2
ATOM 3200 O O . GLU A 1 91 ? -6.754 -11.069 5.832 1.00 0.00 91 GLU A O 2
ATOM 3212 N N . ARG A 1 92 ? -7.216 -13.015 4.802 1.00 0.00 92 ARG A N 2
ATOM 3213 C CA . ARG A 1 92 ? -6.838 -12.531 3.479 1.00 0.00 92 ARG A CA 2
ATOM 3214 C C . ARG A 1 92 ? -7.550 -11.221 3.156 1.00 0.00 92 ARG A C 2
ATOM 3215 O O . ARG A 1 92 ? -6.915 -10.235 2.782 1.00 0.00 92 ARG A O 2
ATOM 3236 N N . GLN A 1 93 ? -8.871 -11.218 3.304 1.00 0.00 93 GLN A N 2
ATOM 3237 C CA . GLN A 1 93 ? -9.668 -10.029 3.026 1.00 0.00 93 GLN A CA 2
ATOM 3238 C C . GLN A 1 93 ? -9.167 -8.838 3.836 1.00 0.00 93 GLN A C 2
ATOM 3239 O O . GLN A 1 93 ? -8.997 -7.740 3.304 1.00 0.00 93 GLN A O 2
ATOM 3253 N N . HIS A 1 94 ? -8.933 -9.060 5.125 1.00 0.00 94 HIS A N 2
ATOM 3254 C CA . HIS A 1 94 ? -8.452 -8.004 6.008 1.00 0.00 94 HIS A CA 2
ATOM 3255 C C . HIS A 1 94 ? -7.258 -7.281 5.390 1.00 0.00 94 HIS A C 2
ATOM 3256 O O . HIS A 1 94 ? -7.183 -6.053 5.416 1.00 0.00 94 HIS A O 2
ATOM 3271 N N . TRP A 1 95 ? -6.329 -8.052 4.837 1.00 0.00 95 TRP A N 2
ATOM 3272 C CA . TRP A 1 95 ? -5.138 -7.484 4.214 1.00 0.00 95 TRP A CA 2
ATOM 3273 C C . TRP A 1 95 ? -5.488 -6.795 2.900 1.00 0.00 95 TRP A C 2
ATOM 3274 O O . TRP A 1 95 ? -5.308 -5.586 2.754 1.00 0.00 95 TRP A O 2
ATOM 3295 N N . VAL A 1 96 ? -5.989 -7.571 1.944 1.00 0.00 96 VAL A N 2
ATOM 3296 C CA . VAL A 1 96 ? -6.366 -7.035 0.642 1.00 0.00 96 VAL A CA 2
ATOM 3297 C C . VAL A 1 96 ? -7.015 -5.662 0.780 1.00 0.00 96 VAL A C 2
ATOM 3298 O O . VAL A 1 96 ? -6.809 -4.780 -0.054 1.00 0.00 96 VAL A O 2
ATOM 3311 N N . SER A 1 97 ? -7.799 -5.488 1.839 1.00 0.00 97 SER A N 2
ATOM 3312 C CA . SER A 1 97 ? -8.482 -4.223 2.085 1.00 0.00 97 SER A CA 2
ATOM 3313 C C . SER A 1 97 ? -7.499 -3.161 2.570 1.00 0.00 97 SER A C 2
ATOM 3314 O O . SER A 1 97 ? -7.372 -2.096 1.966 1.00 0.00 97 SER A O 2
ATOM 3322 N N . ARG A 1 98 ? -6.807 -3.460 3.664 1.00 0.00 98 ARG A N 2
ATOM 3323 C CA . ARG A 1 98 ? -5.837 -2.532 4.232 1.00 0.00 98 ARG A CA 2
ATOM 3324 C C . ARG A 1 98 ? -4.835 -2.078 3.174 1.00 0.00 98 ARG A C 2
ATOM 3325 O O . ARG A 1 98 ? -4.601 -0.882 2.997 1.00 0.00 98 ARG A O 2
ATOM 3346 N N . LEU A 1 99 ? -4.246 -3.041 2.473 1.00 0.00 99 LEU A N 2
ATOM 3347 C CA . LEU A 1 99 ? -3.269 -2.742 1.433 1.00 0.00 99 LEU A CA 2
ATOM 3348 C C . LEU A 1 99 ? -3.885 -1.875 0.339 1.00 0.00 99 LEU A C 2
ATOM 3349 O O . LEU A 1 99 ? -3.286 -0.894 -0.099 1.00 0.00 99 LEU A O 2
ATOM 3365 N N . GLN A 1 100 ? -5.087 -2.244 -0.094 1.00 0.00 100 GLN A N 2
ATOM 3366 C CA . GLN A 1 100 ? -5.785 -1.499 -1.135 1.00 0.00 100 GLN A CA 2
ATOM 3367 C C . GLN A 1 100 ? -6.036 -0.060 -0.699 1.00 0.00 100 GLN A C 2
ATOM 3368 O O . GLN A 1 100 ? -6.098 0.848 -1.528 1.00 0.00 100 GLN A O 2
ATOM 3382 N N . ILE A 1 101 ? -6.180 0.141 0.607 1.00 0.00 101 ILE A N 2
ATOM 3383 C CA . ILE A 1 101 ? -6.424 1.471 1.152 1.00 0.00 101 ILE A CA 2
ATOM 3384 C C . ILE A 1 101 ? -5.123 2.253 1.297 1.00 0.00 101 ILE A C 2
ATOM 3385 O O . ILE A 1 101 ? -5.029 3.406 0.874 1.00 0.00 101 ILE A O 2
ATOM 3401 N N . CYS A 1 102 ? -4.120 1.618 1.894 1.00 0.00 102 CYS A N 2
ATOM 3402 C CA . CYS A 1 102 ? -2.823 2.253 2.093 1.00 0.00 102 CYS A CA 2
ATOM 3403 C C . CYS A 1 102 ? -2.169 2.585 0.756 1.00 0.00 102 CYS A C 2
ATOM 3404 O O . CYS A 1 102 ? -1.600 3.663 0.580 1.00 0.00 102 CYS A O 2
ATOM 3412 N N . THR A 1 103 ? -2.251 1.649 -0.185 1.00 0.00 103 THR A N 2
ATOM 3413 C CA . THR A 1 103 ? -1.665 1.840 -1.506 1.00 0.00 103 THR A CA 2
ATOM 3414 C C . THR A 1 103 ? -2.317 3.010 -2.233 1.00 0.00 103 THR A C 2
ATOM 3415 O O . THR A 1 103 ? -1.635 3.814 -2.869 1.00 0.00 103 THR A O 2
ATOM 3426 N N . GLN A 1 104 ? -3.639 3.100 -2.134 1.00 0.00 104 GLN A N 2
ATOM 3427 C CA . GLN A 1 104 ? -4.382 4.173 -2.783 1.00 0.00 104 GLN A CA 2
ATOM 3428 C C . GLN A 1 104 ? -4.271 5.470 -1.989 1.00 0.00 104 GLN A C 2
ATOM 3429 O O . GLN A 1 104 ? -3.702 6.454 -2.463 1.00 0.00 104 GLN A O 2
ATOM 3443 N N . HIS A 1 105 ? -4.818 5.465 -0.777 1.00 0.00 105 HIS A N 2
ATOM 3444 C CA . HIS A 1 105 ? -4.780 6.642 0.084 1.00 0.00 105 HIS A CA 2
ATOM 3445 C C . HIS A 1 105 ? -3.442 7.365 -0.044 1.00 0.00 105 HIS A C 2
ATOM 3446 O O . HIS A 1 105 ? -3.359 8.578 0.154 1.00 0.00 105 HIS A O 2
ATOM 3461 N N . HIS A 1 106 ? -2.397 6.613 -0.375 1.00 0.00 106 HIS A N 2
ATOM 3462 C CA . HIS A 1 106 ? -1.063 7.183 -0.528 1.00 0.00 106 HIS A CA 2
ATOM 3463 C C . HIS A 1 106 ? -0.873 7.749 -1.932 1.00 0.00 106 HIS A C 2
ATOM 3464 O O . HIS A 1 106 ? -0.680 8.952 -2.108 1.00 0.00 106 HIS A O 2
ATOM 3479 N N . THR A 1 107 ? -0.927 6.872 -2.931 1.00 0.00 107 THR A N 2
ATOM 3480 C CA . THR A 1 107 ? -0.758 7.284 -4.319 1.00 0.00 107 THR A CA 2
ATOM 3481 C C . THR A 1 107 ? -1.571 8.536 -4.624 1.00 0.00 107 THR A C 2
ATOM 3482 O O . THR A 1 107 ? -1.196 9.338 -5.479 1.00 0.00 107 THR A O 2
ATOM 3493 N N . GLU A 1 108 ? -2.687 8.698 -3.919 1.00 0.00 108 GLU A N 2
ATOM 3494 C CA . GLU A 1 108 ? -3.553 9.854 -4.115 1.00 0.00 108 GLU A CA 2
ATOM 3495 C C . GLU A 1 108 ? -2.855 11.138 -3.677 1.00 0.00 108 GLU A C 2
ATOM 3496 O O . GLU A 1 108 ? -2.694 12.070 -4.464 1.00 0.00 108 GLU A O 2
ATOM 3508 N N . ALA A 1 109 ? -2.442 11.179 -2.414 1.00 0.00 109 ALA A N 2
ATOM 3509 C CA . ALA A 1 109 ? -1.759 12.347 -1.871 1.00 0.00 109 ALA A CA 2
ATOM 3510 C C . ALA A 1 109 ? -0.832 12.972 -2.907 1.00 0.00 109 ALA A C 2
ATOM 3511 O O . ALA A 1 109 ? -0.729 14.196 -3.003 1.00 0.00 109 ALA A O 2
ATOM 3518 N N . ILE A 1 110 ? -0.158 12.126 -3.679 1.00 0.00 110 ILE A N 2
ATOM 3519 C CA . ILE A 1 110 ? 0.760 12.597 -4.708 1.00 0.00 110 ILE A CA 2
ATOM 3520 C C . ILE A 1 110 ? 0.041 13.472 -5.728 1.00 0.00 110 ILE A C 2
ATOM 3521 O O . ILE A 1 110 ? 0.465 14.592 -6.010 1.00 0.00 110 ILE A O 2
ATOM 3537 N N . GLY A 1 111 ? -1.052 12.953 -6.279 1.00 0.00 111 GLY A N 2
ATOM 3538 C CA . GLY A 1 111 ? -1.815 13.701 -7.261 1.00 0.00 111 GLY A CA 2
ATOM 3539 C C . GLY A 1 111 ? -3.037 14.368 -6.661 1.00 0.00 111 GLY A C 2
ATOM 3540 O O . GLY A 1 111 ? -3.285 14.262 -5.460 1.00 0.00 111 GLY A O 2
ATOM 3544 N N . LYS A 1 112 ? -3.803 15.059 -7.499 1.00 0.00 112 LYS A N 2
ATOM 3545 C CA . LYS A 1 112 ? -5.006 15.746 -7.046 1.00 0.00 112 LYS A CA 2
ATOM 3546 C C . LYS A 1 112 ? -6.170 15.492 -7.999 1.00 0.00 112 LYS A C 2
ATOM 3547 O O . LYS A 1 112 ? -6.216 16.043 -9.097 1.00 0.00 112 LYS A O 2
ATOM 3566 N N . ASN A 1 113 ? -7.109 14.655 -7.569 1.00 0.00 113 ASN A N 2
ATOM 3567 C CA . ASN A 1 113 ? -8.273 14.329 -8.384 1.00 0.00 113 ASN A CA 2
ATOM 3568 C C . ASN A 1 113 ? -9.562 14.506 -7.587 1.00 0.00 113 ASN A C 2
ATOM 3569 O O . ASN A 1 113 ? -9.606 14.228 -6.390 1.00 0.00 113 ASN A O 2
ATOM 3580 N N . ASN A 1 114 ? -10.610 14.969 -8.262 1.00 0.00 114 ASN A N 2
ATOM 3581 C CA . ASN A 1 114 ? -11.900 15.183 -7.617 1.00 0.00 114 ASN A CA 2
ATOM 3582 C C . ASN A 1 114 ? -12.717 13.895 -7.594 1.00 0.00 114 ASN A C 2
ATOM 3583 O O . ASN A 1 114 ? -13.463 13.604 -8.529 1.00 0.00 114 ASN A O 2
ATOM 3594 N N . SER A 1 115 ? -12.571 13.127 -6.519 1.00 0.00 115 SER A N 2
ATOM 3595 C CA . SER A 1 115 ? -13.293 11.868 -6.375 1.00 0.00 115 SER A CA 2
ATOM 3596 C C . SER A 1 115 ? -13.305 11.412 -4.919 1.00 0.00 115 SER A C 2
ATOM 3597 O O . SER A 1 115 ? -12.267 11.068 -4.356 1.00 0.00 115 SER A O 2
ATOM 3605 N N . GLY A 1 116 ? -14.490 11.413 -4.315 1.00 0.00 116 GLY A N 2
ATOM 3606 C CA . GLY A 1 116 ? -14.617 10.998 -2.931 1.00 0.00 116 GLY A CA 2
ATOM 3607 C C . GLY A 1 116 ? -16.006 10.486 -2.604 1.00 0.00 116 GLY A C 2
ATOM 3608 O O . GLY A 1 116 ? -17.000 10.902 -3.200 1.00 0.00 116 GLY A O 2
ATOM 3612 N N . PRO A 1 117 ? -16.087 9.561 -1.636 1.00 0.00 117 PRO A N 2
ATOM 3613 C CA . PRO A 1 117 ? -17.360 8.971 -1.210 1.00 0.00 117 PRO A CA 2
ATOM 3614 C C . PRO A 1 117 ? -18.241 9.968 -0.466 1.00 0.00 117 PRO A C 2
ATOM 3615 O O . PRO A 1 117 ? -17.840 11.108 -0.228 1.00 0.00 117 PRO A O 2
ATOM 3626 N N . SER A 1 118 ? -19.442 9.532 -0.099 1.00 0.00 118 SER A N 2
ATOM 3627 C CA . SER A 1 118 ? -20.380 10.388 0.616 1.00 0.00 118 SER A CA 2
ATOM 3628 C C . SER A 1 118 ? -20.621 9.869 2.031 1.00 0.00 118 SER A C 2
ATOM 3629 O O . SER A 1 118 ? -20.800 8.669 2.241 1.00 0.00 118 SER A O 2
ATOM 3637 N N . SER A 1 119 ? -20.622 10.781 2.997 1.00 0.00 119 SER A N 2
ATOM 3638 C CA . SER A 1 119 ? -20.836 10.416 4.393 1.00 0.00 119 SER A CA 2
ATOM 3639 C C . SER A 1 119 ? -22.311 10.129 4.659 1.00 0.00 119 SER A C 2
ATOM 3640 O O . SER A 1 119 ? -23.192 10.726 4.042 1.00 0.00 119 SER A O 2
ATOM 3648 N N . GLY A 1 120 ? -22.571 9.210 5.584 1.00 0.00 120 GLY A N 2
ATOM 3649 C CA . GLY A 1 120 ? -23.939 8.859 5.917 1.00 0.00 120 GLY A CA 2
ATOM 3650 C C . GLY A 1 120 ? -24.289 7.441 5.510 1.00 0.00 120 GLY A C 2
ATOM 3651 O O . GLY A 1 120 ? -25.145 6.805 6.125 1.00 0.00 120 GLY A O 2
ATOM 3655 N N . GLY A 1 1 ? -14.497 16.482 7.665 1.00 0.00 1 GLY A N 3
ATOM 3656 C CA . GLY A 1 1 ? -13.258 16.702 6.941 1.00 0.00 1 GLY A CA 3
ATOM 3657 C C . GLY A 1 1 ? -12.818 15.480 6.160 1.00 0.00 1 GLY A C 3
ATOM 3658 O O . GLY A 1 1 ? -13.546 14.992 5.296 1.00 0.00 1 GLY A O 3
ATOM 3662 N N . SER A 1 2 ? -11.622 14.985 6.463 1.00 0.00 2 SER A N 3
ATOM 3663 C CA . SER A 1 2 ? -11.083 13.815 5.779 1.00 0.00 2 SER A CA 3
ATOM 3664 C C . SER A 1 2 ? -11.522 12.529 6.474 1.00 0.00 2 SER A C 3
ATOM 3665 O O . SER A 1 2 ? -11.449 12.416 7.698 1.00 0.00 2 SER A O 3
ATOM 3673 N N . SER A 1 3 ? -11.979 11.563 5.684 1.00 0.00 3 SER A N 3
ATOM 3674 C CA . SER A 1 3 ? -12.433 10.286 6.222 1.00 0.00 3 SER A CA 3
ATOM 3675 C C . SER A 1 3 ? -11.256 9.345 6.455 1.00 0.00 3 SER A C 3
ATOM 3676 O O . SER A 1 3 ? -10.820 8.641 5.544 1.00 0.00 3 SER A O 3
ATOM 3684 N N . GLY A 1 4 ? -10.745 9.338 7.682 1.00 0.00 4 GLY A N 3
ATOM 3685 C CA . GLY A 1 4 ? -9.623 8.479 8.014 1.00 0.00 4 GLY A CA 3
ATOM 3686 C C . GLY A 1 4 ? -9.714 7.924 9.422 1.00 0.00 4 GLY A C 3
ATOM 3687 O O . GLY A 1 4 ? -10.806 7.650 9.919 1.00 0.00 4 GLY A O 3
ATOM 3691 N N . SER A 1 5 ? -8.563 7.757 10.066 1.00 0.00 5 SER A N 3
ATOM 3692 C CA . SER A 1 5 ? -8.517 7.225 11.423 1.00 0.00 5 SER A CA 3
ATOM 3693 C C . SER A 1 5 ? -9.372 5.968 11.543 1.00 0.00 5 SER A C 3
ATOM 3694 O O . SER A 1 5 ? -10.154 5.823 12.482 1.00 0.00 5 SER A O 3
ATOM 3702 N N . SER A 1 6 ? -9.218 5.060 10.584 1.00 0.00 6 SER A N 3
ATOM 3703 C CA . SER A 1 6 ? -9.978 3.816 10.579 1.00 0.00 6 SER A CA 3
ATOM 3704 C C . SER A 1 6 ? -9.264 2.740 11.391 1.00 0.00 6 SER A C 3
ATOM 3705 O O . SER A 1 6 ? -9.829 2.177 12.328 1.00 0.00 6 SER A O 3
ATOM 3713 N N . GLY A 1 7 ? -8.018 2.459 11.024 1.00 0.00 7 GLY A N 3
ATOM 3714 C CA . GLY A 1 7 ? -7.246 1.452 11.728 1.00 0.00 7 GLY A CA 3
ATOM 3715 C C . GLY A 1 7 ? -5.787 1.835 11.873 1.00 0.00 7 GLY A C 3
ATOM 3716 O O . GLY A 1 7 ? -5.383 2.927 11.474 1.00 0.00 7 GLY A O 3
ATOM 3720 N N . GLU A 1 8 ? -4.994 0.936 12.447 1.00 0.00 8 GLU A N 3
ATOM 3721 C CA . GLU A 1 8 ? -3.572 1.188 12.646 1.00 0.00 8 GLU A CA 3
ATOM 3722 C C . GLU A 1 8 ? -2.728 0.240 11.799 1.00 0.00 8 GLU A C 3
ATOM 3723 O O . GLU A 1 8 ? -3.256 -0.635 11.115 1.00 0.00 8 GLU A O 3
ATOM 3735 N N . ASN A 1 9 ? -1.412 0.423 11.850 1.00 0.00 9 ASN A N 3
ATOM 3736 C CA . ASN A 1 9 ? -0.494 -0.415 11.087 1.00 0.00 9 ASN A CA 3
ATOM 3737 C C . ASN A 1 9 ? -0.998 -1.853 11.020 1.00 0.00 9 ASN A C 3
ATOM 3738 O O . ASN A 1 9 ? -1.538 -2.380 11.993 1.00 0.00 9 ASN A O 3
ATOM 3749 N N . VAL A 1 10 ? -0.818 -2.484 9.864 1.00 0.00 10 VAL A N 3
ATOM 3750 C CA . VAL A 1 10 ? -1.252 -3.862 9.669 1.00 0.00 10 VAL A CA 3
ATOM 3751 C C . VAL A 1 10 ? -0.060 -4.809 9.596 1.00 0.00 10 VAL A C 3
ATOM 3752 O O . VAL A 1 10 ? 0.810 -4.663 8.737 1.00 0.00 10 VAL A O 3
ATOM 3765 N N . TYR A 1 11 ? -0.026 -5.780 10.501 1.00 0.00 11 TYR A N 3
ATOM 3766 C CA . TYR A 1 11 ? 1.061 -6.751 10.541 1.00 0.00 11 TYR A CA 3
ATOM 3767 C C . TYR A 1 11 ? 0.519 -8.170 10.690 1.00 0.00 11 TYR A C 3
ATOM 3768 O O . TYR A 1 11 ? -0.643 -8.369 11.043 1.00 0.00 11 TYR A O 3
ATOM 3786 N N . GLY A 1 12 ? 1.372 -9.153 10.419 1.00 0.00 12 GLY A N 3
ATOM 3787 C CA . GLY A 1 12 ? 0.962 -10.541 10.529 1.00 0.00 12 GLY A CA 3
ATOM 3788 C C . GLY A 1 12 ? 1.943 -11.489 9.868 1.00 0.00 12 GLY A C 3
ATOM 3789 O O . GLY A 1 12 ? 2.757 -11.075 9.042 1.00 0.00 12 GLY A O 3
ATOM 3793 N N . TYR A 1 13 ? 1.867 -12.765 10.232 1.00 0.00 13 TYR A N 3
ATOM 3794 C CA . TYR A 1 13 ? 2.758 -13.774 9.671 1.00 0.00 13 TYR A CA 3
ATOM 3795 C C . TYR A 1 13 ? 2.220 -14.298 8.343 1.00 0.00 13 TYR A C 3
ATOM 3796 O O . TYR A 1 13 ? 1.196 -14.982 8.300 1.00 0.00 13 TYR A O 3
ATOM 3814 N N . LEU A 1 14 ? 2.917 -13.973 7.260 1.00 0.00 14 LEU A N 3
ATOM 3815 C CA . LEU A 1 14 ? 2.512 -14.411 5.929 1.00 0.00 14 LEU A CA 3
ATOM 3816 C C . LEU A 1 14 ? 3.561 -15.333 5.316 1.00 0.00 14 LEU A C 3
ATOM 3817 O O . LEU A 1 14 ? 4.700 -15.388 5.779 1.00 0.00 14 LEU A O 3
ATOM 3833 N N . MET A 1 15 ? 3.169 -16.054 4.271 1.00 0.00 15 MET A N 3
ATOM 3834 C CA . MET A 1 15 ? 4.077 -16.972 3.592 1.00 0.00 15 MET A CA 3
ATOM 3835 C C . MET A 1 15 ? 4.578 -16.371 2.282 1.00 0.00 15 MET A C 3
ATOM 3836 O O . MET A 1 15 ? 3.788 -16.031 1.401 1.00 0.00 15 MET A O 3
ATOM 3850 N N . LYS A 1 16 ? 5.895 -16.244 2.160 1.00 0.00 16 LYS A N 3
ATOM 3851 C CA . LYS A 1 16 ? 6.501 -15.686 0.957 1.00 0.00 16 LYS A CA 3
ATOM 3852 C C . LYS A 1 16 ? 7.205 -16.771 0.148 1.00 0.00 16 LYS A C 3
ATOM 3853 O O . LYS A 1 16 ? 7.853 -17.655 0.710 1.00 0.00 16 LYS A O 3
ATOM 3872 N N . TYR A 1 17 ? 7.074 -16.697 -1.171 1.00 0.00 17 TYR A N 3
ATOM 3873 C CA . TYR A 1 17 ? 7.697 -17.674 -2.057 1.00 0.00 17 TYR A CA 3
ATOM 3874 C C . TYR A 1 17 ? 9.194 -17.411 -2.192 1.00 0.00 17 TYR A C 3
ATOM 3875 O O . TYR A 1 17 ? 9.610 -16.362 -2.686 1.00 0.00 17 TYR A O 3
ATOM 3893 N N . THR A 1 18 ? 9.999 -18.372 -1.750 1.00 0.00 18 THR A N 3
ATOM 3894 C CA . THR A 1 18 ? 11.450 -18.245 -1.821 1.00 0.00 18 THR A CA 3
ATOM 3895 C C . THR A 1 18 ? 12.009 -18.992 -3.026 1.00 0.00 18 THR A C 3
ATOM 3896 O O . THR A 1 18 ? 12.867 -18.478 -3.743 1.00 0.00 18 THR A O 3
ATOM 3907 N N . ASN A 1 19 ? 11.516 -20.206 -3.246 1.00 0.00 19 ASN A N 3
ATOM 3908 C CA . ASN A 1 19 ? 11.967 -21.024 -4.366 1.00 0.00 19 ASN A CA 3
ATOM 3909 C C . ASN A 1 19 ? 10.950 -22.114 -4.688 1.00 0.00 19 ASN A C 3
ATOM 3910 O O . ASN A 1 19 ? 9.907 -22.217 -4.040 1.00 0.00 19 ASN A O 3
ATOM 3921 N N . LEU A 1 20 ? 11.260 -22.927 -5.692 1.00 0.00 20 LEU A N 3
ATOM 3922 C CA . LEU A 1 20 ? 10.374 -24.012 -6.100 1.00 0.00 20 LEU A CA 3
ATOM 3923 C C . LEU A 1 20 ? 10.371 -25.132 -5.064 1.00 0.00 20 LEU A C 3
ATOM 3924 O O . LEU A 1 20 ? 9.328 -25.477 -4.510 1.00 0.00 20 LEU A O 3
ATOM 3940 N N . VAL A 1 21 ? 11.547 -25.695 -4.806 1.00 0.00 21 VAL A N 3
ATOM 3941 C CA . VAL A 1 21 ? 11.682 -26.774 -3.834 1.00 0.00 21 VAL A CA 3
ATOM 3942 C C . VAL A 1 21 ? 11.040 -26.397 -2.503 1.00 0.00 21 VAL A C 3
ATOM 3943 O O . VAL A 1 21 ? 10.201 -27.129 -1.976 1.00 0.00 21 VAL A O 3
ATOM 3956 N N . THR A 1 22 ? 11.440 -25.250 -1.963 1.00 0.00 22 THR A N 3
ATOM 3957 C CA . THR A 1 22 ? 10.905 -24.776 -0.693 1.00 0.00 22 THR A CA 3
ATOM 3958 C C . THR A 1 22 ? 9.436 -24.390 -0.825 1.00 0.00 22 THR A C 3
ATOM 3959 O O . THR A 1 22 ? 8.667 -24.498 0.129 1.00 0.00 22 THR A O 3
ATOM 3970 N N . GLY A 1 23 ? 9.052 -23.938 -2.016 1.00 0.00 23 GLY A N 3
ATOM 3971 C CA . GLY A 1 23 ? 7.675 -23.543 -2.250 1.00 0.00 23 GLY A CA 3
ATOM 3972 C C . GLY A 1 23 ? 7.298 -22.283 -1.498 1.00 0.00 23 GLY A C 3
ATOM 3973 O O . GLY A 1 23 ? 7.345 -21.184 -2.051 1.00 0.00 23 GLY A O 3
ATOM 3977 N N . TRP A 1 24 ? 6.921 -22.441 -0.234 1.00 0.00 24 TRP A N 3
ATOM 3978 C CA . TRP A 1 24 ? 6.531 -21.305 0.594 1.00 0.00 24 TRP A CA 3
ATOM 3979 C C . TRP A 1 24 ? 7.262 -21.332 1.932 1.00 0.00 24 TRP A C 3
ATOM 3980 O O . TRP A 1 24 ? 7.695 -22.389 2.391 1.00 0.00 24 TRP A O 3
ATOM 4001 N N . GLN A 1 25 ? 7.396 -20.164 2.552 1.00 0.00 25 GLN A N 3
ATOM 4002 C CA . GLN A 1 25 ? 8.075 -20.056 3.838 1.00 0.00 25 GLN A CA 3
ATOM 4003 C C . GLN A 1 25 ? 7.417 -18.994 4.713 1.00 0.00 25 GLN A C 3
ATOM 4004 O O . GLN A 1 25 ? 7.223 -17.856 4.286 1.00 0.00 25 GLN A O 3
ATOM 4018 N N . TYR A 1 26 ? 7.076 -19.374 5.939 1.00 0.00 26 TYR A N 3
ATOM 4019 C CA . TYR A 1 26 ? 6.437 -18.456 6.874 1.00 0.00 26 TYR A CA 3
ATOM 4020 C C . TYR A 1 26 ? 7.404 -17.357 7.304 1.00 0.00 26 TYR A C 3
ATOM 4021 O O . TYR A 1 26 ? 8.598 -17.598 7.479 1.00 0.00 26 TYR A O 3
ATOM 4039 N N . ARG A 1 27 ? 6.877 -16.148 7.474 1.00 0.00 27 ARG A N 3
ATOM 4040 C CA . ARG A 1 27 ? 7.692 -15.010 7.883 1.00 0.00 27 ARG A CA 3
ATOM 4041 C C . ARG A 1 27 ? 6.834 -13.939 8.550 1.00 0.00 27 ARG A C 3
ATOM 4042 O O . ARG A 1 27 ? 5.621 -14.098 8.690 1.00 0.00 27 ARG A O 3
ATOM 4063 N N . PHE A 1 28 ? 7.473 -12.849 8.962 1.00 0.00 28 PHE A N 3
ATOM 4064 C CA . PHE A 1 28 ? 6.769 -11.752 9.616 1.00 0.00 28 PHE A CA 3
ATOM 4065 C C . PHE A 1 28 ? 6.737 -10.516 8.722 1.00 0.00 28 PHE A C 3
ATOM 4066 O O . PHE A 1 28 ? 7.707 -10.215 8.025 1.00 0.00 28 PHE A O 3
ATOM 4083 N N . PHE A 1 29 ? 5.616 -9.803 8.747 1.00 0.00 29 PHE A N 3
ATOM 4084 C CA . PHE A 1 29 ? 5.456 -8.601 7.938 1.00 0.00 29 PHE A CA 3
ATOM 4085 C C . PHE A 1 29 ? 4.861 -7.464 8.765 1.00 0.00 29 PHE A C 3
ATOM 4086 O O . PHE A 1 29 ? 4.101 -7.697 9.705 1.00 0.00 29 PHE A O 3
ATOM 4103 N N . VAL A 1 30 ? 5.214 -6.233 8.408 1.00 0.00 30 VAL A N 3
ATOM 4104 C CA . VAL A 1 30 ? 4.716 -5.060 9.116 1.00 0.00 30 VAL A CA 3
ATOM 4105 C C . VAL A 1 30 ? 4.497 -3.893 8.159 1.00 0.00 30 VAL A C 3
ATOM 4106 O O . VAL A 1 30 ? 5.452 -3.265 7.699 1.00 0.00 30 VAL A O 3
ATOM 4119 N N . LEU A 1 31 ? 3.234 -3.607 7.864 1.00 0.00 31 LEU A N 3
ATOM 4120 C CA . LEU A 1 31 ? 2.888 -2.514 6.961 1.00 0.00 31 LEU A CA 3
ATOM 4121 C C . LEU A 1 31 ? 3.173 -1.162 7.608 1.00 0.00 31 LEU A C 3
ATOM 4122 O O . LEU A 1 31 ? 3.101 -1.020 8.828 1.00 0.00 31 LEU A O 3
ATOM 4138 N N . ASN A 1 32 ? 3.495 -0.172 6.782 1.00 0.00 32 ASN A N 3
ATOM 4139 C CA . ASN A 1 32 ? 3.788 1.169 7.274 1.00 0.00 32 ASN A CA 3
ATOM 4140 C C . ASN A 1 32 ? 2.745 2.168 6.785 1.00 0.00 32 ASN A C 3
ATOM 4141 O O . ASN A 1 32 ? 2.499 2.287 5.585 1.00 0.00 32 ASN A O 3
ATOM 4152 N N . ASN A 1 33 ? 2.135 2.886 7.723 1.00 0.00 33 ASN A N 3
ATOM 4153 C CA . ASN A 1 33 ? 1.118 3.876 7.387 1.00 0.00 33 ASN A CA 3
ATOM 4154 C C . ASN A 1 33 ? 1.710 5.282 7.380 1.00 0.00 33 ASN A C 3
ATOM 4155 O O . ASN A 1 33 ? 1.151 6.197 6.775 1.00 0.00 33 ASN A O 3
ATOM 4166 N N . GLU A 1 34 ? 2.843 5.446 8.055 1.00 0.00 34 GLU A N 3
ATOM 4167 C CA . GLU A 1 34 ? 3.510 6.741 8.126 1.00 0.00 34 GLU A CA 3
ATOM 4168 C C . GLU A 1 34 ? 4.349 6.989 6.876 1.00 0.00 34 GLU A C 3
ATOM 4169 O O . GLU A 1 34 ? 4.347 8.088 6.322 1.00 0.00 34 GLU A O 3
ATOM 4181 N N . ALA A 1 35 ? 5.067 5.960 6.439 1.00 0.00 35 ALA A N 3
ATOM 4182 C CA . ALA A 1 35 ? 5.911 6.065 5.255 1.00 0.00 35 ALA A CA 3
ATOM 4183 C C . ALA A 1 35 ? 5.213 5.483 4.030 1.00 0.00 35 ALA A C 3
ATOM 4184 O O . ALA A 1 35 ? 5.246 6.068 2.948 1.00 0.00 35 ALA A O 3
ATOM 4191 N N . GLY A 1 36 ? 4.582 4.326 4.208 1.00 0.00 36 GLY A N 3
ATOM 4192 C CA . GLY A 1 36 ? 3.886 3.684 3.108 1.00 0.00 36 GLY A CA 3
ATOM 4193 C C . GLY A 1 36 ? 4.735 2.636 2.418 1.00 0.00 36 GLY A C 3
ATOM 4194 O O . GLY A 1 36 ? 4.659 2.468 1.200 1.00 0.00 36 GLY A O 3
ATOM 4198 N N . LEU A 1 37 ? 5.548 1.929 3.195 1.00 0.00 37 LEU A N 3
ATOM 4199 C CA . LEU A 1 37 ? 6.418 0.892 2.651 1.00 0.00 37 LEU A CA 3
ATOM 4200 C C . LEU A 1 37 ? 6.145 -0.452 3.318 1.00 0.00 37 LEU A C 3
ATOM 4201 O O . LEU A 1 37 ? 5.956 -0.528 4.533 1.00 0.00 37 LEU A O 3
ATOM 4217 N N . LEU A 1 38 ? 6.128 -1.512 2.517 1.00 0.00 38 LEU A N 3
ATOM 4218 C CA . LEU A 1 38 ? 5.881 -2.855 3.030 1.00 0.00 38 LEU A CA 3
ATOM 4219 C C . LEU A 1 38 ? 7.187 -3.630 3.179 1.00 0.00 38 LEU A C 3
ATOM 4220 O O . LEU A 1 38 ? 7.844 -3.953 2.190 1.00 0.00 38 LEU A O 3
ATOM 4236 N N . GLU A 1 39 ? 7.555 -3.925 4.422 1.00 0.00 39 GLU A N 3
ATOM 4237 C CA . GLU A 1 39 ? 8.782 -4.663 4.700 1.00 0.00 39 GLU A CA 3
ATOM 4238 C C . GLU A 1 39 ? 8.470 -6.027 5.310 1.00 0.00 39 GLU A C 3
ATOM 4239 O O . GLU A 1 39 ? 7.310 -6.358 5.555 1.00 0.00 39 GLU A O 3
ATOM 4251 N N . TYR A 1 40 ? 9.513 -6.813 5.550 1.00 0.00 40 TYR A N 3
ATOM 4252 C CA . TYR A 1 40 ? 9.352 -8.141 6.128 1.00 0.00 40 TYR A CA 3
ATOM 4253 C C . TYR A 1 40 ? 10.661 -8.634 6.737 1.00 0.00 40 TYR A C 3
ATOM 4254 O O . TYR A 1 40 ? 11.713 -8.583 6.100 1.00 0.00 40 TYR A O 3
ATOM 4272 N N . PHE A 1 41 ? 10.588 -9.111 7.975 1.00 0.00 41 PHE A N 3
ATOM 4273 C CA . PHE A 1 41 ? 11.767 -9.613 8.672 1.00 0.00 41 PHE A CA 3
ATOM 4274 C C . PHE A 1 41 ? 11.593 -11.082 9.046 1.00 0.00 41 PHE A C 3
ATOM 4275 O O . PHE A 1 41 ? 10.514 -11.506 9.458 1.00 0.00 41 PHE A O 3
ATOM 4292 N N . VAL A 1 42 ? 12.665 -11.854 8.897 1.00 0.00 42 VAL A N 3
ATOM 4293 C CA . VAL A 1 42 ? 12.632 -13.276 9.219 1.00 0.00 42 VAL A CA 3
ATOM 4294 C C . VAL A 1 42 ? 11.739 -13.547 10.424 1.00 0.00 42 VAL A C 3
ATOM 4295 O O . VAL A 1 42 ? 11.123 -14.606 10.528 1.00 0.00 42 VAL A O 3
ATOM 4308 N N . ASN A 1 43 ? 11.673 -12.580 11.334 1.00 0.00 43 ASN A N 3
ATOM 4309 C CA . ASN A 1 43 ? 10.855 -12.714 12.534 1.00 0.00 43 ASN A CA 3
ATOM 4310 C C . ASN A 1 43 ? 10.756 -11.385 13.276 1.00 0.00 43 ASN A C 3
ATOM 4311 O O . ASN A 1 43 ? 11.550 -10.473 13.045 1.00 0.00 43 ASN A O 3
ATOM 4322 N N . GLU A 1 44 ? 9.777 -11.283 14.170 1.00 0.00 44 GLU A N 3
ATOM 4323 C CA . GLU A 1 44 ? 9.576 -10.065 14.946 1.00 0.00 44 GLU A CA 3
ATOM 4324 C C . GLU A 1 44 ? 10.905 -9.523 15.462 1.00 0.00 44 GLU A C 3
ATOM 4325 O O . GLU A 1 44 ? 11.245 -8.363 15.231 1.00 0.00 44 GLU A O 3
ATOM 4337 N N . GLN A 1 45 ? 11.651 -10.370 16.163 1.00 0.00 45 GLN A N 3
ATOM 4338 C CA . GLN A 1 45 ? 12.943 -9.976 16.713 1.00 0.00 45 GLN A CA 3
ATOM 4339 C C . GLN A 1 45 ? 13.689 -9.060 15.749 1.00 0.00 45 GLN A C 3
ATOM 4340 O O . GLN A 1 45 ? 14.317 -8.086 16.163 1.00 0.00 45 GLN A O 3
ATOM 4354 N N . SER A 1 46 ? 13.615 -9.379 14.460 1.00 0.00 46 SER A N 3
ATOM 4355 C CA . SER A 1 46 ? 14.287 -8.588 13.437 1.00 0.00 46 SER A CA 3
ATOM 4356 C C . SER A 1 46 ? 13.509 -7.309 13.141 1.00 0.00 46 SER A C 3
ATOM 4357 O O . SER A 1 46 ? 13.275 -6.966 11.982 1.00 0.00 46 SER A O 3
ATOM 4365 N N . ARG A 1 47 ? 13.110 -6.609 14.198 1.00 0.00 47 ARG A N 3
ATOM 4366 C CA . ARG A 1 47 ? 12.357 -5.369 14.053 1.00 0.00 47 ARG A CA 3
ATOM 4367 C C . ARG A 1 47 ? 13.296 -4.182 13.858 1.00 0.00 47 ARG A C 3
ATOM 4368 O O . ARG A 1 47 ? 13.241 -3.495 12.840 1.00 0.00 47 ARG A O 3
ATOM 4389 N N . ASN A 1 48 ? 14.156 -3.948 14.844 1.00 0.00 48 ASN A N 3
ATOM 4390 C CA . ASN A 1 48 ? 15.107 -2.843 14.782 1.00 0.00 48 ASN A CA 3
ATOM 4391 C C . ASN A 1 48 ? 16.106 -3.048 13.647 1.00 0.00 48 ASN A C 3
ATOM 4392 O O . ASN A 1 48 ? 16.448 -2.108 12.931 1.00 0.00 48 ASN A O 3
ATOM 4403 N N . GLN A 1 49 ? 16.569 -4.284 13.490 1.00 0.00 49 GLN A N 3
ATOM 4404 C CA . GLN A 1 49 ? 17.529 -4.613 12.443 1.00 0.00 49 GLN A CA 3
ATOM 4405 C C . GLN A 1 49 ? 16.994 -4.217 11.071 1.00 0.00 49 GLN A C 3
ATOM 4406 O O . GLN A 1 49 ? 15.808 -3.926 10.915 1.00 0.00 49 GLN A O 3
ATOM 4420 N N . LYS A 1 50 ? 17.877 -4.207 10.078 1.00 0.00 50 LYS A N 3
ATOM 4421 C CA . LYS A 1 50 ? 17.495 -3.848 8.717 1.00 0.00 50 LYS A CA 3
ATOM 4422 C C . LYS A 1 50 ? 16.559 -4.895 8.120 1.00 0.00 50 LYS A C 3
ATOM 4423 O O . LYS A 1 50 ? 16.767 -6.100 8.261 1.00 0.00 50 LYS A O 3
ATOM 4442 N N . PRO A 1 51 ? 15.504 -4.426 7.437 1.00 0.00 51 PRO A N 3
ATOM 4443 C CA . PRO A 1 51 ? 14.517 -5.306 6.804 1.00 0.00 51 PRO A CA 3
ATOM 4444 C C . PRO A 1 51 ? 15.090 -6.049 5.602 1.00 0.00 51 PRO A C 3
ATOM 4445 O O . PRO A 1 51 ? 15.768 -5.458 4.760 1.00 0.00 51 PRO A O 3
ATOM 4456 N N . ARG A 1 52 ? 14.813 -7.347 5.527 1.00 0.00 52 ARG A N 3
ATOM 4457 C CA . ARG A 1 52 ? 15.302 -8.170 4.427 1.00 0.00 52 ARG A CA 3
ATOM 4458 C C . ARG A 1 52 ? 14.930 -7.556 3.081 1.00 0.00 52 ARG A C 3
ATOM 4459 O O . ARG A 1 52 ? 15.748 -7.502 2.164 1.00 0.00 52 ARG A O 3
ATOM 4480 N N . GLY A 1 53 ? 13.688 -7.095 2.970 1.00 0.00 53 GLY A N 3
ATOM 4481 C CA . GLY A 1 53 ? 13.228 -6.491 1.733 1.00 0.00 53 GLY A CA 3
ATOM 4482 C C . GLY A 1 53 ? 12.048 -5.564 1.943 1.00 0.00 53 GLY A C 3
ATOM 4483 O O . GLY A 1 53 ? 11.335 -5.670 2.941 1.00 0.00 53 GLY A O 3
ATOM 4487 N N . THR A 1 54 ? 11.841 -4.649 1.001 1.00 0.00 54 THR A N 3
ATOM 4488 C CA . THR A 1 54 ? 10.741 -3.697 1.088 1.00 0.00 54 THR A CA 3
ATOM 4489 C C . THR A 1 54 ? 10.080 -3.493 -0.270 1.00 0.00 54 THR A C 3
ATOM 4490 O O . THR A 1 54 ? 10.644 -3.849 -1.306 1.00 0.00 54 THR A O 3
ATOM 4501 N N . LEU A 1 55 ? 8.883 -2.918 -0.260 1.00 0.00 55 LEU A N 3
ATOM 4502 C CA . LEU A 1 55 ? 8.145 -2.665 -1.493 1.00 0.00 55 LEU A CA 3
ATOM 4503 C C . LEU A 1 55 ? 7.270 -1.423 -1.360 1.00 0.00 55 LEU A C 3
ATOM 4504 O O . LEU A 1 55 ? 6.526 -1.279 -0.390 1.00 0.00 55 LEU A O 3
ATOM 4520 N N . GLN A 1 56 ? 7.364 -0.531 -2.340 1.00 0.00 56 GLN A N 3
ATOM 4521 C CA . GLN A 1 56 ? 6.579 0.698 -2.332 1.00 0.00 56 GLN A CA 3
ATOM 4522 C C . GLN A 1 56 ? 5.145 0.431 -2.776 1.00 0.00 56 GLN A C 3
ATOM 4523 O O . GLN A 1 56 ? 4.909 -0.111 -3.857 1.00 0.00 56 GLN A O 3
ATOM 4537 N N . LEU A 1 57 ? 4.190 0.814 -1.936 1.00 0.00 57 LEU A N 3
ATOM 4538 C CA . LEU A 1 57 ? 2.777 0.616 -2.241 1.00 0.00 57 LEU A CA 3
ATOM 4539 C C . LEU A 1 57 ? 2.232 1.774 -3.071 1.00 0.00 57 LEU A C 3
ATOM 4540 O O . LEU A 1 57 ? 1.378 1.582 -3.936 1.00 0.00 57 LEU A O 3
ATOM 4556 N N . ALA A 1 58 ? 2.733 2.975 -2.802 1.00 0.00 58 ALA A N 3
ATOM 4557 C CA . ALA A 1 58 ? 2.299 4.163 -3.527 1.00 0.00 58 ALA A CA 3
ATOM 4558 C C . ALA A 1 58 ? 2.179 3.882 -5.021 1.00 0.00 58 ALA A C 3
ATOM 4559 O O . ALA A 1 58 ? 3.158 3.976 -5.760 1.00 0.00 58 ALA A O 3
ATOM 4566 N N . GLY A 1 59 ? 0.973 3.536 -5.459 1.00 0.00 59 GLY A N 3
ATOM 4567 C CA . GLY A 1 59 ? 0.748 3.246 -6.863 1.00 0.00 59 GLY A CA 3
ATOM 4568 C C . GLY A 1 59 ? 0.892 1.770 -7.180 1.00 0.00 59 GLY A C 3
ATOM 4569 O O . GLY A 1 59 ? 1.537 1.399 -8.160 1.00 0.00 59 GLY A O 3
ATOM 4573 N N . ALA A 1 60 ? 0.290 0.927 -6.348 1.00 0.00 60 ALA A N 3
ATOM 4574 C CA . ALA A 1 60 ? 0.353 -0.516 -6.545 1.00 0.00 60 ALA A CA 3
ATOM 4575 C C . ALA A 1 60 ? -1.034 -1.098 -6.791 1.00 0.00 60 ALA A C 3
ATOM 4576 O O . ALA A 1 60 ? -2.046 -0.434 -6.565 1.00 0.00 60 ALA A O 3
ATOM 4583 N N . VAL A 1 61 ? -1.075 -2.343 -7.255 1.00 0.00 61 VAL A N 3
ATOM 4584 C CA . VAL A 1 61 ? -2.339 -3.015 -7.532 1.00 0.00 61 VAL A CA 3
ATOM 4585 C C . VAL A 1 61 ? -2.439 -4.333 -6.771 1.00 0.00 61 VAL A C 3
ATOM 4586 O O . VAL A 1 61 ? -1.457 -5.066 -6.648 1.00 0.00 61 VAL A O 3
ATOM 4599 N N . ILE A 1 62 ? -3.631 -4.627 -6.263 1.00 0.00 62 ILE A N 3
ATOM 4600 C CA . ILE A 1 62 ? -3.859 -5.858 -5.516 1.00 0.00 62 ILE A CA 3
ATOM 4601 C C . ILE A 1 62 ? -4.804 -6.790 -6.266 1.00 0.00 62 ILE A C 3
ATOM 4602 O O . ILE A 1 62 ? -5.987 -6.490 -6.431 1.00 0.00 62 ILE A O 3
ATOM 4618 N N . SER A 1 63 ? -4.274 -7.922 -6.718 1.00 0.00 63 SER A N 3
ATOM 4619 C CA . SER A 1 63 ? -5.070 -8.898 -7.454 1.00 0.00 63 SER A CA 3
ATOM 4620 C C . SER A 1 63 ? -5.108 -10.234 -6.717 1.00 0.00 63 SER A C 3
ATOM 4621 O O . SER A 1 63 ? -4.240 -11.090 -6.887 1.00 0.00 63 SER A O 3
ATOM 4629 N N . PRO A 1 64 ? -6.138 -10.417 -5.878 1.00 0.00 64 PRO A N 3
ATOM 4630 C CA . PRO A 1 64 ? -6.316 -11.646 -5.099 1.00 0.00 64 PRO A CA 3
ATOM 4631 C C . PRO A 1 64 ? -6.689 -12.838 -5.973 1.00 0.00 64 PRO A C 3
ATOM 4632 O O . PRO A 1 64 ? -7.479 -12.711 -6.908 1.00 0.00 64 PRO A O 3
ATOM 4643 N N . SER A 1 65 ? -6.115 -13.996 -5.663 1.00 0.00 65 SER A N 3
ATOM 4644 C CA . SER A 1 65 ? -6.385 -15.211 -6.423 1.00 0.00 65 SER A CA 3
ATOM 4645 C C . SER A 1 65 ? -7.803 -15.710 -6.163 1.00 0.00 65 SER A C 3
ATOM 4646 O O . SER A 1 65 ? -8.520 -15.167 -5.323 1.00 0.00 65 SER A O 3
ATOM 4654 N N . ASP A 1 66 ? -8.200 -16.749 -6.891 1.00 0.00 66 ASP A N 3
ATOM 4655 C CA . ASP A 1 66 ? -9.532 -17.323 -6.740 1.00 0.00 66 ASP A CA 3
ATOM 4656 C C . ASP A 1 66 ? -9.448 -18.819 -6.450 1.00 0.00 66 ASP A C 3
ATOM 4657 O O . ASP A 1 66 ? -10.202 -19.344 -5.631 1.00 0.00 66 ASP A O 3
ATOM 4666 N N . GLU A 1 67 ? -8.528 -19.498 -7.127 1.00 0.00 67 GLU A N 3
ATOM 4667 C CA . GLU A 1 67 ? -8.349 -20.933 -6.943 1.00 0.00 67 GLU A CA 3
ATOM 4668 C C . GLU A 1 67 ? -8.138 -21.270 -5.469 1.00 0.00 67 GLU A C 3
ATOM 4669 O O . GLU A 1 67 ? -8.982 -21.909 -4.841 1.00 0.00 67 GLU A O 3
ATOM 4681 N N . ASP A 1 68 ? -7.007 -20.835 -4.925 1.00 0.00 68 ASP A N 3
ATOM 4682 C CA . ASP A 1 68 ? -6.685 -21.090 -3.526 1.00 0.00 68 ASP A CA 3
ATOM 4683 C C . ASP A 1 68 ? -7.610 -20.303 -2.603 1.00 0.00 68 ASP A C 3
ATOM 4684 O O . ASP A 1 68 ? -8.221 -19.316 -3.014 1.00 0.00 68 ASP A O 3
ATOM 4693 N N . SER A 1 69 ? -7.710 -20.747 -1.354 1.00 0.00 69 SER A N 3
ATOM 4694 C CA . SER A 1 69 ? -8.565 -20.087 -0.374 1.00 0.00 69 SER A CA 3
ATOM 4695 C C . SER A 1 69 ? -7.918 -18.803 0.134 1.00 0.00 69 SER A C 3
ATOM 4696 O O . SER A 1 69 ? -8.497 -17.720 0.034 1.00 0.00 69 SER A O 3
ATOM 4704 N N . HIS A 1 70 ? -6.713 -18.931 0.681 1.00 0.00 70 HIS A N 3
ATOM 4705 C CA . HIS A 1 70 ? -5.985 -17.781 1.206 1.00 0.00 70 HIS A CA 3
ATOM 4706 C C . HIS A 1 70 ? -4.775 -17.460 0.334 1.00 0.00 70 HIS A C 3
ATOM 4707 O O . HIS A 1 70 ? -3.763 -18.160 0.376 1.00 0.00 70 HIS A O 3
ATOM 4722 N N . THR A 1 71 ? -4.887 -16.398 -0.458 1.00 0.00 71 THR A N 3
ATOM 4723 C CA . THR A 1 71 ? -3.803 -15.985 -1.341 1.00 0.00 71 THR A CA 3
ATOM 4724 C C . THR A 1 71 ? -4.052 -14.589 -1.901 1.00 0.00 71 THR A C 3
ATOM 4725 O O . THR A 1 71 ? -5.195 -14.144 -2.002 1.00 0.00 71 THR A O 3
ATOM 4736 N N . PHE A 1 72 ? -2.974 -13.902 -2.264 1.00 0.00 72 PHE A N 3
ATOM 4737 C CA . PHE A 1 72 ? -3.075 -12.556 -2.814 1.00 0.00 72 PHE A CA 3
ATOM 4738 C C . PHE A 1 72 ? -1.727 -12.086 -3.355 1.00 0.00 72 PHE A C 3
ATOM 4739 O O . PHE A 1 72 ? -0.673 -12.478 -2.853 1.00 0.00 72 PHE A O 3
ATOM 4756 N N . THR A 1 73 ? -1.769 -11.244 -4.383 1.00 0.00 73 THR A N 3
ATOM 4757 C CA . THR A 1 73 ? -0.553 -10.722 -4.993 1.00 0.00 73 THR A CA 3
ATOM 4758 C C . THR A 1 73 ? -0.524 -9.199 -4.945 1.00 0.00 73 THR A C 3
ATOM 4759 O O . THR A 1 73 ? -1.476 -8.536 -5.358 1.00 0.00 73 THR A O 3
ATOM 4770 N N . VAL A 1 74 ? 0.575 -8.648 -4.438 1.00 0.00 74 VAL A N 3
ATOM 4771 C CA . VAL A 1 74 ? 0.728 -7.202 -4.338 1.00 0.00 74 VAL A CA 3
ATOM 4772 C C . VAL A 1 74 ? 1.670 -6.674 -5.414 1.00 0.00 74 VAL A C 3
ATOM 4773 O O . VAL A 1 74 ? 2.890 -6.724 -5.264 1.00 0.00 74 VAL A O 3
ATOM 4786 N N . ASN A 1 75 ? 1.095 -6.166 -6.499 1.00 0.00 75 ASN A N 3
ATOM 4787 C CA . ASN A 1 75 ? 1.883 -5.628 -7.602 1.00 0.00 75 ASN A CA 3
ATOM 4788 C C . ASN A 1 75 ? 2.525 -4.299 -7.213 1.00 0.00 75 ASN A C 3
ATOM 4789 O O . ASN A 1 75 ? 2.341 -3.811 -6.099 1.00 0.00 75 ASN A O 3
ATOM 4800 N N . ALA A 1 76 ? 3.279 -3.719 -8.141 1.00 0.00 76 ALA A N 3
ATOM 4801 C CA . ALA A 1 76 ? 3.946 -2.446 -7.898 1.00 0.00 76 ALA A CA 3
ATOM 4802 C C . ALA A 1 76 ? 3.905 -1.558 -9.137 1.00 0.00 76 ALA A C 3
ATOM 4803 O O . ALA A 1 76 ? 3.833 -2.051 -10.262 1.00 0.00 76 ALA A O 3
ATOM 4810 N N . ALA A 1 77 ? 3.950 -0.248 -8.922 1.00 0.00 77 ALA A N 3
ATOM 4811 C CA . ALA A 1 77 ? 3.919 0.708 -10.022 1.00 0.00 77 ALA A CA 3
ATOM 4812 C C . ALA A 1 77 ? 5.008 0.404 -11.044 1.00 0.00 77 ALA A C 3
ATOM 4813 O O . ALA A 1 77 ? 4.763 0.422 -12.251 1.00 0.00 77 ALA A O 3
ATOM 4820 N N . SER A 1 78 ? 6.212 0.126 -10.555 1.00 0.00 78 SER A N 3
ATOM 4821 C CA . SER A 1 78 ? 7.341 -0.178 -11.427 1.00 0.00 78 SER A CA 3
ATOM 4822 C C . SER A 1 78 ? 7.052 -1.410 -12.279 1.00 0.00 78 SER A C 3
ATOM 4823 O O . SER A 1 78 ? 7.262 -1.403 -13.491 1.00 0.00 78 SER A O 3
ATOM 4831 N N . GLY A 1 79 ? 6.569 -2.468 -11.635 1.00 0.00 79 GLY A N 3
ATOM 4832 C CA . GLY A 1 79 ? 6.259 -3.693 -12.348 1.00 0.00 79 GLY A CA 3
ATOM 4833 C C . GLY A 1 79 ? 6.726 -4.930 -11.606 1.00 0.00 79 GLY A C 3
ATOM 4834 O O . GLY A 1 79 ? 7.248 -5.865 -12.213 1.00 0.00 79 GLY A O 3
ATOM 4838 N N . GLU A 1 80 ? 6.540 -4.934 -10.290 1.00 0.00 80 GLU A N 3
ATOM 4839 C CA . GLU A 1 80 ? 6.949 -6.065 -9.465 1.00 0.00 80 GLU A CA 3
ATOM 4840 C C . GLU A 1 80 ? 5.758 -6.643 -8.705 1.00 0.00 80 GLU A C 3
ATOM 4841 O O . GLU A 1 80 ? 4.867 -5.910 -8.278 1.00 0.00 80 GLU A O 3
ATOM 4853 N N . GLN A 1 81 ? 5.751 -7.962 -8.543 1.00 0.00 81 GLN A N 3
ATOM 4854 C CA . GLN A 1 81 ? 4.670 -8.639 -7.837 1.00 0.00 81 GLN A CA 3
ATOM 4855 C C . GLN A 1 81 ? 5.202 -9.401 -6.628 1.00 0.00 81 GLN A C 3
ATOM 4856 O O . GLN A 1 81 ? 6.317 -9.923 -6.653 1.00 0.00 81 GLN A O 3
ATOM 4870 N N . TYR A 1 82 ? 4.399 -9.461 -5.572 1.00 0.00 82 TYR A N 3
ATOM 4871 C CA . TYR A 1 82 ? 4.791 -10.157 -4.352 1.00 0.00 82 TYR A CA 3
ATOM 4872 C C . TYR A 1 82 ? 3.850 -11.323 -4.064 1.00 0.00 82 TYR A C 3
ATOM 4873 O O . TYR A 1 82 ? 2.631 -11.157 -4.018 1.00 0.00 82 TYR A O 3
ATOM 4891 N N . LYS A 1 83 ? 4.426 -12.505 -3.871 1.00 0.00 83 LYS A N 3
ATOM 4892 C CA . LYS A 1 83 ? 3.642 -13.701 -3.585 1.00 0.00 83 LYS A CA 3
ATOM 4893 C C . LYS A 1 83 ? 3.550 -13.945 -2.082 1.00 0.00 83 LYS A C 3
ATOM 4894 O O . LYS A 1 83 ? 4.455 -14.526 -1.481 1.00 0.00 83 LYS A O 3
ATOM 4913 N N . LEU A 1 84 ? 2.453 -13.499 -1.481 1.00 0.00 84 LEU A N 3
ATOM 4914 C CA . LEU A 1 84 ? 2.242 -13.671 -0.048 1.00 0.00 84 LEU A CA 3
ATOM 4915 C C . LEU A 1 84 ? 0.971 -14.471 0.223 1.00 0.00 84 LEU A C 3
ATOM 4916 O O . LEU A 1 84 ? 0.162 -14.693 -0.677 1.00 0.00 84 LEU A O 3
ATOM 4932 N N . ARG A 1 85 ? 0.803 -14.898 1.470 1.00 0.00 85 ARG A N 3
ATOM 4933 C CA . ARG A 1 85 ? -0.370 -15.672 1.861 1.00 0.00 85 ARG A CA 3
ATOM 4934 C C . ARG A 1 85 ? -0.817 -15.307 3.273 1.00 0.00 85 ARG A C 3
ATOM 4935 O O . ARG A 1 85 ? 0.009 -15.092 4.160 1.00 0.00 85 ARG A O 3
ATOM 4956 N N . ALA A 1 86 ? -2.129 -15.237 3.474 1.00 0.00 86 ALA A N 3
ATOM 4957 C CA . ALA A 1 86 ? -2.685 -14.900 4.779 1.00 0.00 86 ALA A CA 3
ATOM 4958 C C . ALA A 1 86 ? -2.883 -16.148 5.631 1.00 0.00 86 ALA A C 3
ATOM 4959 O O . ALA A 1 86 ? -2.925 -17.266 5.114 1.00 0.00 86 ALA A O 3
ATOM 4966 N N . THR A 1 87 ? -3.006 -15.953 6.940 1.00 0.00 87 THR A N 3
ATOM 4967 C CA . THR A 1 87 ? -3.198 -17.063 7.864 1.00 0.00 87 THR A CA 3
ATOM 4968 C C . THR A 1 87 ? -4.452 -17.857 7.517 1.00 0.00 87 THR A C 3
ATOM 4969 O O . THR A 1 87 ? -4.418 -19.084 7.430 1.00 0.00 87 THR A O 3
ATOM 4980 N N . ASP A 1 88 ? -5.558 -17.148 7.318 1.00 0.00 88 ASP A N 3
ATOM 4981 C CA . ASP A 1 88 ? -6.825 -17.787 6.978 1.00 0.00 88 ASP A CA 3
ATOM 4982 C C . ASP A 1 88 ? -7.654 -16.895 6.059 1.00 0.00 88 ASP A C 3
ATOM 4983 O O . ASP A 1 88 ? -7.397 -15.697 5.944 1.00 0.00 88 ASP A O 3
ATOM 4992 N N . ALA A 1 89 ? -8.648 -17.488 5.407 1.00 0.00 89 ALA A N 3
ATOM 4993 C CA . ALA A 1 89 ? -9.515 -16.747 4.499 1.00 0.00 89 ALA A CA 3
ATOM 4994 C C . ALA A 1 89 ? -10.067 -15.493 5.168 1.00 0.00 89 ALA A C 3
ATOM 4995 O O . ALA A 1 89 ? -10.203 -14.446 4.534 1.00 0.00 89 ALA A O 3
ATOM 5002 N N . LYS A 1 90 ? -10.385 -15.605 6.454 1.00 0.00 90 LYS A N 3
ATOM 5003 C CA . LYS A 1 90 ? -10.922 -14.480 7.211 1.00 0.00 90 LYS A CA 3
ATOM 5004 C C . LYS A 1 90 ? -9.933 -13.319 7.234 1.00 0.00 90 LYS A C 3
ATOM 5005 O O . LYS A 1 90 ? -10.331 -12.155 7.279 1.00 0.00 90 LYS A O 3
ATOM 5024 N N . GLU A 1 91 ? -8.644 -13.644 7.202 1.00 0.00 91 GLU A N 3
ATOM 5025 C CA . GLU A 1 91 ? -7.600 -12.626 7.219 1.00 0.00 91 GLU A CA 3
ATOM 5026 C C . GLU A 1 91 ? -7.276 -12.155 5.805 1.00 0.00 91 GLU A C 3
ATOM 5027 O O . GLU A 1 91 ? -7.117 -10.959 5.558 1.00 0.00 91 GLU A O 3
ATOM 5039 N N . ARG A 1 92 ? -7.180 -13.104 4.879 1.00 0.00 92 ARG A N 3
ATOM 5040 C CA . ARG A 1 92 ? -6.873 -12.787 3.489 1.00 0.00 92 ARG A CA 3
ATOM 5041 C C . ARG A 1 92 ? -7.510 -11.462 3.080 1.00 0.00 92 ARG A C 3
ATOM 5042 O O . ARG A 1 92 ? -6.841 -10.583 2.539 1.00 0.00 92 ARG A O 3
ATOM 5063 N N . GLN A 1 93 ? -8.806 -11.329 3.343 1.00 0.00 93 GLN A N 3
ATOM 5064 C CA . GLN A 1 93 ? -9.533 -10.112 3.000 1.00 0.00 93 GLN A CA 3
ATOM 5065 C C . GLN A 1 93 ? -8.977 -8.913 3.762 1.00 0.00 93 GLN A C 3
ATOM 5066 O O . GLN A 1 93 ? -8.805 -7.832 3.199 1.00 0.00 93 GLN A O 3
ATOM 5080 N N . HIS A 1 94 ? -8.698 -9.112 5.047 1.00 0.00 94 HIS A N 3
ATOM 5081 C CA . HIS A 1 94 ? -8.161 -8.048 5.886 1.00 0.00 94 HIS A CA 3
ATOM 5082 C C . HIS A 1 94 ? -6.960 -7.383 5.219 1.00 0.00 94 HIS A C 3
ATOM 5083 O O . HIS A 1 94 ? -6.866 -6.156 5.171 1.00 0.00 94 HIS A O 3
ATOM 5098 N N . TRP A 1 95 ? -6.047 -8.199 4.707 1.00 0.00 95 TRP A N 3
ATOM 5099 C CA . TRP A 1 95 ? -4.852 -7.690 4.044 1.00 0.00 95 TRP A CA 3
ATOM 5100 C C . TRP A 1 95 ? -5.208 -7.016 2.723 1.00 0.00 95 TRP A C 3
ATOM 5101 O O . TRP A 1 95 ? -4.997 -5.815 2.551 1.00 0.00 95 TRP A O 3
ATOM 5122 N N . VAL A 1 96 ? -5.750 -7.796 1.793 1.00 0.00 96 VAL A N 3
ATOM 5123 C CA . VAL A 1 96 ? -6.137 -7.273 0.488 1.00 0.00 96 VAL A CA 3
ATOM 5124 C C . VAL A 1 96 ? -6.766 -5.890 0.614 1.00 0.00 96 VAL A C 3
ATOM 5125 O O . VAL A 1 96 ? -6.342 -4.941 -0.044 1.00 0.00 96 VAL A O 3
ATOM 5138 N N . SER A 1 97 ? -7.782 -5.784 1.465 1.00 0.00 97 SER A N 3
ATOM 5139 C CA . SER A 1 97 ? -8.473 -4.517 1.676 1.00 0.00 97 SER A CA 3
ATOM 5140 C C . SER A 1 97 ? -7.519 -3.463 2.229 1.00 0.00 97 SER A C 3
ATOM 5141 O O . SER A 1 97 ? -7.209 -2.478 1.560 1.00 0.00 97 SER A O 3
ATOM 5149 N N . ARG A 1 98 ? -7.056 -3.679 3.456 1.00 0.00 98 ARG A N 3
ATOM 5150 C CA . ARG A 1 98 ? -6.138 -2.748 4.101 1.00 0.00 98 ARG A CA 3
ATOM 5151 C C . ARG A 1 98 ? -5.117 -2.212 3.102 1.00 0.00 98 ARG A C 3
ATOM 5152 O O . ARG A 1 98 ? -4.981 -1.000 2.927 1.00 0.00 98 ARG A O 3
ATOM 5173 N N . LEU A 1 99 ? -4.400 -3.121 2.451 1.00 0.00 99 LEU A N 3
ATOM 5174 C CA . LEU A 1 99 ? -3.390 -2.740 1.469 1.00 0.00 99 LEU A CA 3
ATOM 5175 C C . LEU A 1 99 ? -4.008 -1.916 0.344 1.00 0.00 99 LEU A C 3
ATOM 5176 O O . LEU A 1 99 ? -3.449 -0.902 -0.074 1.00 0.00 99 LEU A O 3
ATOM 5192 N N . GLN A 1 100 ? -5.165 -2.357 -0.139 1.00 0.00 100 GLN A N 3
ATOM 5193 C CA . GLN A 1 100 ? -5.859 -1.659 -1.215 1.00 0.00 100 GLN A CA 3
ATOM 5194 C C . GLN A 1 100 ? -6.205 -0.232 -0.803 1.00 0.00 100 GLN A C 3
ATOM 5195 O O . GLN A 1 100 ? -6.359 0.649 -1.649 1.00 0.00 100 GLN A O 3
ATOM 5209 N N . ILE A 1 101 ? -6.326 -0.011 0.502 1.00 0.00 101 ILE A N 3
ATOM 5210 C CA . ILE A 1 101 ? -6.653 1.310 1.026 1.00 0.00 101 ILE A CA 3
ATOM 5211 C C . ILE A 1 101 ? -5.394 2.142 1.244 1.00 0.00 101 ILE A C 3
ATOM 5212 O O . ILE A 1 101 ? -5.329 3.305 0.843 1.00 0.00 101 ILE A O 3
ATOM 5228 N N . CYS A 1 102 ? -4.396 1.539 1.880 1.00 0.00 102 CYS A N 3
ATOM 5229 C CA . CYS A 1 102 ? -3.137 2.224 2.151 1.00 0.00 102 CYS A CA 3
ATOM 5230 C C . CYS A 1 102 ? -2.405 2.550 0.853 1.00 0.00 102 CYS A C 3
ATOM 5231 O O . CYS A 1 102 ? -1.697 3.553 0.761 1.00 0.00 102 CYS A O 3
ATOM 5239 N N . THR A 1 103 ? -2.580 1.695 -0.150 1.00 0.00 103 THR A N 3
ATOM 5240 C CA . THR A 1 103 ? -1.934 1.889 -1.442 1.00 0.00 103 THR A CA 3
ATOM 5241 C C . THR A 1 103 ? -2.508 3.102 -2.166 1.00 0.00 103 THR A C 3
ATOM 5242 O O . THR A 1 103 ? -1.766 3.912 -2.722 1.00 0.00 103 THR A O 3
ATOM 5253 N N . GLN A 1 104 ? -3.832 3.220 -2.154 1.00 0.00 104 GLN A N 3
ATOM 5254 C CA . GLN A 1 104 ? -4.504 4.335 -2.811 1.00 0.00 104 GLN A CA 3
ATOM 5255 C C . GLN A 1 104 ? -4.368 5.613 -1.989 1.00 0.00 104 GLN A C 3
ATOM 5256 O O . GLN A 1 104 ? -3.880 6.631 -2.481 1.00 0.00 104 GLN A O 3
ATOM 5270 N N . HIS A 1 105 ? -4.804 5.553 -0.735 1.00 0.00 105 HIS A N 3
ATOM 5271 C CA . HIS A 1 105 ? -4.731 6.706 0.156 1.00 0.00 105 HIS A CA 3
ATOM 5272 C C . HIS A 1 105 ? -3.412 7.451 -0.027 1.00 0.00 105 HIS A C 3
ATOM 5273 O O . HIS A 1 105 ? -3.352 8.672 0.117 1.00 0.00 105 HIS A O 3
ATOM 5288 N N . HIS A 1 106 ? -2.357 6.707 -0.344 1.00 0.00 106 HIS A N 3
ATOM 5289 C CA . HIS A 1 106 ? -1.039 7.298 -0.547 1.00 0.00 106 HIS A CA 3
ATOM 5290 C C . HIS A 1 106 ? -0.904 7.854 -1.961 1.00 0.00 106 HIS A C 3
ATOM 5291 O O . HIS A 1 106 ? -0.820 9.066 -2.158 1.00 0.00 106 HIS A O 3
ATOM 5306 N N . THR A 1 107 ? -0.882 6.959 -2.944 1.00 0.00 107 THR A N 3
ATOM 5307 C CA . THR A 1 107 ? -0.755 7.359 -4.340 1.00 0.00 107 THR A CA 3
ATOM 5308 C C . THR A 1 107 ? -1.603 8.591 -4.637 1.00 0.00 107 THR A C 3
ATOM 5309 O O . THR A 1 107 ? -1.217 9.441 -5.439 1.00 0.00 107 THR A O 3
ATOM 5320 N N . GLU A 1 108 ? -2.758 8.680 -3.987 1.00 0.00 108 GLU A N 3
ATOM 5321 C CA . GLU A 1 108 ? -3.660 9.809 -4.183 1.00 0.00 108 GLU A CA 3
ATOM 5322 C C . GLU A 1 108 ? -3.020 11.107 -3.698 1.00 0.00 108 GLU A C 3
ATOM 5323 O O . GLU A 1 108 ? -3.091 12.135 -4.370 1.00 0.00 108 GLU A O 3
ATOM 5335 N N . ALA A 1 109 ? -2.396 11.050 -2.526 1.00 0.00 109 ALA A N 3
ATOM 5336 C CA . ALA A 1 109 ? -1.743 12.219 -1.950 1.00 0.00 109 ALA A CA 3
ATOM 5337 C C . ALA A 1 109 ? -0.919 12.959 -2.999 1.00 0.00 109 ALA A C 3
ATOM 5338 O O . ALA A 1 109 ? -0.783 14.182 -2.945 1.00 0.00 109 ALA A O 3
ATOM 5345 N N . ILE A 1 110 ? -0.372 12.211 -3.951 1.00 0.00 110 ILE A N 3
ATOM 5346 C CA . ILE A 1 110 ? 0.438 12.798 -5.012 1.00 0.00 110 ILE A CA 3
ATOM 5347 C C . ILE A 1 110 ? -0.365 13.813 -5.818 1.00 0.00 110 ILE A C 3
ATOM 5348 O O . ILE A 1 110 ? -1.429 13.499 -6.348 1.00 0.00 110 ILE A O 3
ATOM 5364 N N . GLY A 1 111 ? 0.155 15.034 -5.907 1.00 0.00 111 GLY A N 3
ATOM 5365 C CA . GLY A 1 111 ? -0.525 16.077 -6.652 1.00 0.00 111 GLY A CA 3
ATOM 5366 C C . GLY A 1 111 ? -1.105 15.573 -7.958 1.00 0.00 111 GLY A C 3
ATOM 5367 O O . GLY A 1 111 ? -2.318 15.399 -8.082 1.00 0.00 111 GLY A O 3
ATOM 5371 N N . LYS A 1 112 ? -0.238 15.338 -8.937 1.00 0.00 112 LYS A N 3
ATOM 5372 C CA . LYS A 1 112 ? -0.670 14.851 -10.242 1.00 0.00 112 LYS A CA 3
ATOM 5373 C C . LYS A 1 112 ? -1.476 13.564 -10.102 1.00 0.00 112 LYS A C 3
ATOM 5374 O O . LYS A 1 112 ? -1.000 12.581 -9.537 1.00 0.00 112 LYS A O 3
ATOM 5393 N N . ASN A 1 113 ? -2.699 13.577 -10.623 1.00 0.00 113 ASN A N 3
ATOM 5394 C CA . ASN A 1 113 ? -3.571 12.410 -10.557 1.00 0.00 113 ASN A CA 3
ATOM 5395 C C . ASN A 1 113 ? -4.244 12.157 -11.902 1.00 0.00 113 ASN A C 3
ATOM 5396 O O . ASN A 1 113 ? -4.536 13.091 -12.647 1.00 0.00 113 ASN A O 3
ATOM 5407 N N . ASN A 1 114 ? -4.488 10.886 -12.206 1.00 0.00 114 ASN A N 3
ATOM 5408 C CA . ASN A 1 114 ? -5.128 10.510 -13.462 1.00 0.00 114 ASN A CA 3
ATOM 5409 C C . ASN A 1 114 ? -6.443 9.780 -13.205 1.00 0.00 114 ASN A C 3
ATOM 5410 O O . ASN A 1 114 ? -6.453 8.650 -12.718 1.00 0.00 114 ASN A O 3
ATOM 5421 N N . SER A 1 115 ? -7.551 10.435 -13.538 1.00 0.00 115 SER A N 3
ATOM 5422 C CA . SER A 1 115 ? -8.872 9.851 -13.341 1.00 0.00 115 SER A CA 3
ATOM 5423 C C . SER A 1 115 ? -9.862 10.386 -14.371 1.00 0.00 115 SER A C 3
ATOM 5424 O O . SER A 1 115 ? -9.673 11.467 -14.927 1.00 0.00 115 SER A O 3
ATOM 5432 N N . GLY A 1 116 ? -10.919 9.619 -14.621 1.00 0.00 116 GLY A N 3
ATOM 5433 C CA . GLY A 1 116 ? -11.923 10.031 -15.584 1.00 0.00 116 GLY A CA 3
ATOM 5434 C C . GLY A 1 116 ? -13.322 9.606 -15.182 1.00 0.00 116 GLY A C 3
ATOM 5435 O O . GLY A 1 116 ? -14.006 10.290 -14.420 1.00 0.00 116 GLY A O 3
ATOM 5439 N N . PRO A 1 117 ? -13.766 8.452 -15.701 1.00 0.00 117 PRO A N 3
ATOM 5440 C CA . PRO A 1 117 ? -15.096 7.912 -15.406 1.00 0.00 117 PRO A CA 3
ATOM 5441 C C . PRO A 1 117 ? -15.218 7.424 -13.966 1.00 0.00 117 PRO A C 3
ATOM 5442 O O . PRO A 1 117 ? -14.343 6.718 -13.464 1.00 0.00 117 PRO A O 3
ATOM 5453 N N . SER A 1 118 ? -16.307 7.805 -13.307 1.00 0.00 118 SER A N 3
ATOM 5454 C CA . SER A 1 118 ? -16.541 7.409 -11.923 1.00 0.00 118 SER A CA 3
ATOM 5455 C C . SER A 1 118 ? -17.994 7.652 -11.526 1.00 0.00 118 SER A C 3
ATOM 5456 O O . SER A 1 118 ? -18.677 8.491 -12.114 1.00 0.00 118 SER A O 3
ATOM 5464 N N . SER A 1 119 ? -18.460 6.912 -10.525 1.00 0.00 119 SER A N 3
ATOM 5465 C CA . SER A 1 119 ? -19.832 7.044 -10.052 1.00 0.00 119 SER A CA 3
ATOM 5466 C C . SER A 1 119 ? -19.987 6.437 -8.660 1.00 0.00 119 SER A C 3
ATOM 5467 O O . SER A 1 119 ? -19.695 5.261 -8.448 1.00 0.00 119 SER A O 3
ATOM 5475 N N . GLY A 1 120 ? -20.450 7.249 -7.715 1.00 0.00 120 GLY A N 3
ATOM 5476 C CA . GLY A 1 120 ? -20.637 6.775 -6.356 1.00 0.00 120 GLY A CA 3
ATOM 5477 C C . GLY A 1 120 ? -22.068 6.926 -5.881 1.00 0.00 120 GLY A C 3
ATOM 5478 O O . GLY A 1 120 ? -22.386 7.848 -5.129 1.00 0.00 120 GLY A O 3
ATOM 5482 N N . GLY A 1 1 ? -7.908 16.524 1.014 1.00 0.00 1 GLY A N 4
ATOM 5483 C CA . GLY A 1 1 ? -9.116 16.776 1.778 1.00 0.00 1 GLY A CA 4
ATOM 5484 C C . GLY A 1 1 ? -9.545 15.575 2.598 1.00 0.00 1 GLY A C 4
ATOM 5485 O O . GLY A 1 1 ? -9.092 14.456 2.356 1.00 0.00 1 GLY A O 4
ATOM 5489 N N . SER A 1 2 ? -10.420 15.807 3.571 1.00 0.00 2 SER A N 4
ATOM 5490 C CA . SER A 1 2 ? -10.906 14.736 4.433 1.00 0.00 2 SER A CA 4
ATOM 5491 C C . SER A 1 2 ? -9.802 13.722 4.715 1.00 0.00 2 SER A C 4
ATOM 5492 O O . SER A 1 2 ? -10.030 12.513 4.682 1.00 0.00 2 SER A O 4
ATOM 5500 N N . SER A 1 3 ? -8.603 14.224 4.993 1.00 0.00 3 SER A N 4
ATOM 5501 C CA . SER A 1 3 ? -7.460 13.364 5.277 1.00 0.00 3 SER A CA 4
ATOM 5502 C C . SER A 1 3 ? -7.349 13.085 6.773 1.00 0.00 3 SER A C 4
ATOM 5503 O O . SER A 1 3 ? -7.741 13.907 7.600 1.00 0.00 3 SER A O 4
ATOM 5511 N N . GLY A 1 4 ? -6.812 11.917 7.112 1.00 0.00 4 GLY A N 4
ATOM 5512 C CA . GLY A 1 4 ? -6.658 11.549 8.508 1.00 0.00 4 GLY A CA 4
ATOM 5513 C C . GLY A 1 4 ? -5.207 11.357 8.900 1.00 0.00 4 GLY A C 4
ATOM 5514 O O . GLY A 1 4 ? -4.407 10.848 8.116 1.00 0.00 4 GLY A O 4
ATOM 5518 N N . SER A 1 5 ? -4.865 11.766 10.118 1.00 0.00 5 SER A N 4
ATOM 5519 C CA . SER A 1 5 ? -3.499 11.641 10.612 1.00 0.00 5 SER A CA 4
ATOM 5520 C C . SER A 1 5 ? -3.288 10.292 11.292 1.00 0.00 5 SER A C 4
ATOM 5521 O O . SER A 1 5 ? -2.458 9.490 10.863 1.00 0.00 5 SER A O 4
ATOM 5529 N N . SER A 1 6 ? -4.046 10.048 12.357 1.00 0.00 6 SER A N 4
ATOM 5530 C CA . SER A 1 6 ? -3.941 8.799 13.101 1.00 0.00 6 SER A CA 4
ATOM 5531 C C . SER A 1 6 ? -4.199 7.601 12.191 1.00 0.00 6 SER A C 4
ATOM 5532 O O . SER A 1 6 ? -5.092 7.631 11.345 1.00 0.00 6 SER A O 4
ATOM 5540 N N . GLY A 1 7 ? -3.408 6.548 12.371 1.00 0.00 7 GLY A N 4
ATOM 5541 C CA . GLY A 1 7 ? -3.565 5.355 11.560 1.00 0.00 7 GLY A CA 4
ATOM 5542 C C . GLY A 1 7 ? -3.126 4.098 12.285 1.00 0.00 7 GLY A C 4
ATOM 5543 O O . GLY A 1 7 ? -2.123 4.105 12.998 1.00 0.00 7 GLY A O 4
ATOM 5547 N N . GLU A 1 8 ? -3.878 3.018 12.103 1.00 0.00 8 GLU A N 4
ATOM 5548 C CA . GLU A 1 8 ? -3.561 1.749 12.748 1.00 0.00 8 GLU A CA 4
ATOM 5549 C C . GLU A 1 8 ? -2.701 0.876 11.839 1.00 0.00 8 GLU A C 4
ATOM 5550 O O . GLU A 1 8 ? -3.149 0.434 10.781 1.00 0.00 8 GLU A O 4
ATOM 5562 N N . ASN A 1 9 ? -1.464 0.633 12.259 1.00 0.00 9 ASN A N 4
ATOM 5563 C CA . ASN A 1 9 ? -0.541 -0.186 11.482 1.00 0.00 9 ASN A CA 4
ATOM 5564 C C . ASN A 1 9 ? -1.126 -1.571 11.225 1.00 0.00 9 ASN A C 4
ATOM 5565 O O . ASN A 1 9 ? -2.137 -1.950 11.818 1.00 0.00 9 ASN A O 4
ATOM 5576 N N . VAL A 1 10 ? -0.484 -2.324 10.337 1.00 0.00 10 VAL A N 4
ATOM 5577 C CA . VAL A 1 10 ? -0.939 -3.668 10.003 1.00 0.00 10 VAL A CA 4
ATOM 5578 C C . VAL A 1 10 ? 0.237 -4.628 9.863 1.00 0.00 10 VAL A C 4
ATOM 5579 O O . VAL A 1 10 ? 1.137 -4.410 9.051 1.00 0.00 10 VAL A O 4
ATOM 5592 N N . TYR A 1 11 ? 0.223 -5.691 10.659 1.00 0.00 11 TYR A N 4
ATOM 5593 C CA . TYR A 1 11 ? 1.290 -6.685 10.626 1.00 0.00 11 TYR A CA 4
ATOM 5594 C C . TYR A 1 11 ? 0.742 -8.081 10.903 1.00 0.00 11 TYR A C 4
ATOM 5595 O O . TYR A 1 11 ? -0.354 -8.236 11.440 1.00 0.00 11 TYR A O 4
ATOM 5613 N N . GLY A 1 12 ? 1.515 -9.098 10.532 1.00 0.00 12 GLY A N 4
ATOM 5614 C CA . GLY A 1 12 ? 1.093 -10.469 10.748 1.00 0.00 12 GLY A CA 4
ATOM 5615 C C . GLY A 1 12 ? 2.039 -11.473 10.121 1.00 0.00 12 GLY A C 4
ATOM 5616 O O . GLY A 1 12 ? 2.930 -11.103 9.356 1.00 0.00 12 GLY A O 4
ATOM 5620 N N . TYR A 1 13 ? 1.848 -12.747 10.446 1.00 0.00 13 TYR A N 4
ATOM 5621 C CA . TYR A 1 13 ? 2.694 -13.807 9.912 1.00 0.00 13 TYR A CA 4
ATOM 5622 C C . TYR A 1 13 ? 2.142 -14.332 8.590 1.00 0.00 13 TYR A C 4
ATOM 5623 O O . TYR A 1 13 ? 1.144 -15.054 8.563 1.00 0.00 13 TYR A O 4
ATOM 5641 N N . LEU A 1 14 ? 2.798 -13.965 7.495 1.00 0.00 14 LEU A N 4
ATOM 5642 C CA . LEU A 1 14 ? 2.375 -14.399 6.168 1.00 0.00 14 LEU A CA 4
ATOM 5643 C C . LEU A 1 14 ? 3.428 -15.296 5.526 1.00 0.00 14 LEU A C 4
ATOM 5644 O O . LEU A 1 14 ? 4.598 -15.266 5.907 1.00 0.00 14 LEU A O 4
ATOM 5660 N N . MET A 1 15 ? 3.005 -16.091 4.549 1.00 0.00 15 MET A N 4
ATOM 5661 C CA . MET A 1 15 ? 3.914 -16.993 3.852 1.00 0.00 15 MET A CA 4
ATOM 5662 C C . MET A 1 15 ? 4.454 -16.346 2.580 1.00 0.00 15 MET A C 4
ATOM 5663 O O . MET A 1 15 ? 3.726 -15.660 1.863 1.00 0.00 15 MET A O 4
ATOM 5677 N N . LYS A 1 16 ? 5.735 -16.568 2.307 1.00 0.00 16 LYS A N 4
ATOM 5678 C CA . LYS A 1 16 ? 6.374 -16.008 1.122 1.00 0.00 16 LYS A CA 4
ATOM 5679 C C . LYS A 1 16 ? 7.038 -17.103 0.293 1.00 0.00 16 LYS A C 4
ATOM 5680 O O . LYS A 1 16 ? 7.377 -18.167 0.810 1.00 0.00 16 LYS A O 4
ATOM 5699 N N . TYR A 1 17 ? 7.222 -16.833 -0.995 1.00 0.00 17 TYR A N 4
ATOM 5700 C CA . TYR A 1 17 ? 7.845 -17.796 -1.896 1.00 0.00 17 TYR A CA 4
ATOM 5701 C C . TYR A 1 17 ? 9.342 -17.532 -2.024 1.00 0.00 17 TYR A C 4
ATOM 5702 O O . TYR A 1 17 ? 9.770 -16.668 -2.789 1.00 0.00 17 TYR A O 4
ATOM 5720 N N . THR A 1 18 ? 10.136 -18.285 -1.268 1.00 0.00 18 THR A N 4
ATOM 5721 C CA . THR A 1 18 ? 11.585 -18.134 -1.296 1.00 0.00 18 THR A CA 4
ATOM 5722 C C . THR A 1 18 ? 12.187 -18.822 -2.515 1.00 0.00 18 THR A C 4
ATOM 5723 O O . THR A 1 18 ? 13.090 -18.289 -3.158 1.00 0.00 18 THR A O 4
ATOM 5734 N N . ASN A 1 19 ? 11.679 -20.010 -2.829 1.00 0.00 19 ASN A N 4
ATOM 5735 C CA . ASN A 1 19 ? 12.167 -20.771 -3.974 1.00 0.00 19 ASN A CA 4
ATOM 5736 C C . ASN A 1 19 ? 11.140 -21.809 -4.415 1.00 0.00 19 ASN A C 4
ATOM 5737 O O . ASN A 1 19 ? 10.050 -21.900 -3.848 1.00 0.00 19 ASN A O 4
ATOM 5748 N N . LEU A 1 20 ? 11.494 -22.590 -5.429 1.00 0.00 20 LEU A N 4
ATOM 5749 C CA . LEU A 1 20 ? 10.604 -23.623 -5.947 1.00 0.00 20 LEU A CA 4
ATOM 5750 C C . LEU A 1 20 ? 10.560 -24.825 -5.009 1.00 0.00 20 LEU A C 4
ATOM 5751 O O . LEU A 1 20 ? 9.492 -25.228 -4.548 1.00 0.00 20 LEU A O 4
ATOM 5767 N N . VAL A 1 21 ? 11.729 -25.393 -4.728 1.00 0.00 21 VAL A N 4
ATOM 5768 C CA . VAL A 1 21 ? 11.826 -26.546 -3.842 1.00 0.00 21 VAL A CA 4
ATOM 5769 C C . VAL A 1 21 ? 11.225 -26.241 -2.475 1.00 0.00 21 VAL A C 4
ATOM 5770 O O . VAL A 1 21 ? 10.356 -26.967 -1.989 1.00 0.00 21 VAL A O 4
ATOM 5783 N N . THR A 1 22 ? 11.692 -25.161 -1.857 1.00 0.00 22 THR A N 4
ATOM 5784 C CA . THR A 1 22 ? 11.201 -24.759 -0.545 1.00 0.00 22 THR A CA 4
ATOM 5785 C C . THR A 1 22 ? 9.694 -24.533 -0.566 1.00 0.00 22 THR A C 4
ATOM 5786 O O . THR A 1 22 ? 8.977 -24.973 0.331 1.00 0.00 22 THR A O 4
ATOM 5797 N N . GLY A 1 23 ? 9.218 -23.843 -1.599 1.00 0.00 23 GLY A N 4
ATOM 5798 C CA . GLY A 1 23 ? 7.798 -23.572 -1.719 1.00 0.00 23 GLY A CA 4
ATOM 5799 C C . GLY A 1 23 ? 7.387 -22.305 -0.995 1.00 0.00 23 GLY A C 4
ATOM 5800 O O . GLY A 1 23 ? 7.663 -21.199 -1.460 1.00 0.00 23 GLY A O 4
ATOM 5804 N N . TRP A 1 24 ? 6.724 -22.465 0.145 1.00 0.00 24 TRP A N 4
ATOM 5805 C CA . TRP A 1 24 ? 6.273 -21.324 0.933 1.00 0.00 24 TRP A CA 4
ATOM 5806 C C . TRP A 1 24 ? 6.899 -21.341 2.323 1.00 0.00 24 TRP A C 4
ATOM 5807 O O . TRP A 1 24 ? 7.077 -22.403 2.920 1.00 0.00 24 TRP A O 4
ATOM 5828 N N . GLN A 1 25 ? 7.230 -20.159 2.833 1.00 0.00 25 GLN A N 4
ATOM 5829 C CA . GLN A 1 25 ? 7.837 -20.040 4.154 1.00 0.00 25 GLN A CA 4
ATOM 5830 C C . GLN A 1 25 ? 7.165 -18.937 4.964 1.00 0.00 25 GLN A C 4
ATOM 5831 O O . GLN A 1 25 ? 6.924 -17.841 4.459 1.00 0.00 25 GLN A O 4
ATOM 5845 N N . TYR A 1 26 ? 6.864 -19.235 6.223 1.00 0.00 26 TYR A N 4
ATOM 5846 C CA . TYR A 1 26 ? 6.217 -18.269 7.103 1.00 0.00 26 TYR A CA 4
ATOM 5847 C C . TYR A 1 26 ? 7.189 -17.164 7.508 1.00 0.00 26 TYR A C 4
ATOM 5848 O O . TYR A 1 26 ? 8.358 -17.424 7.794 1.00 0.00 26 TYR A O 4
ATOM 5866 N N . ARG A 1 27 ? 6.695 -15.930 7.530 1.00 0.00 27 ARG A N 4
ATOM 5867 C CA . ARG A 1 27 ? 7.518 -14.785 7.899 1.00 0.00 27 ARG A CA 4
ATOM 5868 C C . ARG A 1 27 ? 6.665 -13.674 8.504 1.00 0.00 27 ARG A C 4
ATOM 5869 O O . ARG A 1 27 ? 5.436 -13.724 8.453 1.00 0.00 27 ARG A O 4
ATOM 5890 N N . PHE A 1 28 ? 7.325 -12.673 9.077 1.00 0.00 28 PHE A N 4
ATOM 5891 C CA . PHE A 1 28 ? 6.627 -11.551 9.693 1.00 0.00 28 PHE A CA 4
ATOM 5892 C C . PHE A 1 28 ? 6.620 -10.339 8.766 1.00 0.00 28 PHE A C 4
ATOM 5893 O O . PHE A 1 28 ? 7.669 -9.890 8.305 1.00 0.00 28 PHE A O 4
ATOM 5910 N N . PHE A 1 29 ? 5.429 -9.815 8.497 1.00 0.00 29 PHE A N 4
ATOM 5911 C CA . PHE A 1 29 ? 5.283 -8.656 7.623 1.00 0.00 29 PHE A CA 4
ATOM 5912 C C . PHE A 1 29 ? 4.774 -7.448 8.403 1.00 0.00 29 PHE A C 4
ATOM 5913 O O . PHE A 1 29 ? 3.921 -7.576 9.282 1.00 0.00 29 PHE A O 4
ATOM 5930 N N . VAL A 1 30 ? 5.303 -6.273 8.076 1.00 0.00 30 VAL A N 4
ATOM 5931 C CA . VAL A 1 30 ? 4.903 -5.041 8.744 1.00 0.00 30 VAL A CA 4
ATOM 5932 C C . VAL A 1 30 ? 4.630 -3.932 7.735 1.00 0.00 30 VAL A C 4
ATOM 5933 O O . VAL A 1 30 ? 5.511 -3.549 6.963 1.00 0.00 30 VAL A O 4
ATOM 5946 N N . LEU A 1 31 ? 3.405 -3.418 7.745 1.00 0.00 31 LEU A N 4
ATOM 5947 C CA . LEU A 1 31 ? 3.016 -2.350 6.830 1.00 0.00 31 LEU A CA 4
ATOM 5948 C C . LEU A 1 31 ? 3.220 -0.982 7.472 1.00 0.00 31 LEU A C 4
ATOM 5949 O O . LEU A 1 31 ? 2.952 -0.795 8.657 1.00 0.00 31 LEU A O 4
ATOM 5965 N N . ASN A 1 32 ? 3.696 -0.027 6.678 1.00 0.00 32 ASN A N 4
ATOM 5966 C CA . ASN A 1 32 ? 3.935 1.326 7.168 1.00 0.00 32 ASN A CA 4
ATOM 5967 C C . ASN A 1 32 ? 2.919 2.303 6.585 1.00 0.00 32 ASN A C 4
ATOM 5968 O O . ASN A 1 32 ? 2.869 2.513 5.374 1.00 0.00 32 ASN A O 4
ATOM 5979 N N . ASN A 1 33 ? 2.111 2.898 7.456 1.00 0.00 33 ASN A N 4
ATOM 5980 C CA . ASN A 1 33 ? 1.096 3.854 7.027 1.00 0.00 33 ASN A CA 4
ATOM 5981 C C . ASN A 1 33 ? 1.662 5.270 6.994 1.00 0.00 33 ASN A C 4
ATOM 5982 O O . ASN A 1 33 ? 1.337 6.058 6.106 1.00 0.00 33 ASN A O 4
ATOM 5993 N N . GLU A 1 34 ? 2.510 5.586 7.968 1.00 0.00 34 GLU A N 4
ATOM 5994 C CA . GLU A 1 34 ? 3.121 6.907 8.049 1.00 0.00 34 GLU A CA 4
ATOM 5995 C C . GLU A 1 34 ? 4.013 7.170 6.839 1.00 0.00 34 GLU A C 4
ATOM 5996 O O . GLU A 1 34 ? 4.052 8.282 6.313 1.00 0.00 34 GLU A O 4
ATOM 6008 N N . ALA A 1 35 ? 4.730 6.138 6.405 1.00 0.00 35 ALA A N 4
ATOM 6009 C CA . ALA A 1 35 ? 5.621 6.256 5.257 1.00 0.00 35 ALA A CA 4
ATOM 6010 C C . ALA A 1 35 ? 4.965 5.705 3.995 1.00 0.00 35 ALA A C 4
ATOM 6011 O O . ALA A 1 35 ? 4.934 6.369 2.960 1.00 0.00 35 ALA A O 4
ATOM 6018 N N . GLY A 1 36 ? 4.444 4.486 4.088 1.00 0.00 36 GLY A N 4
ATOM 6019 C CA . GLY A 1 36 ? 3.797 3.866 2.946 1.00 0.00 36 GLY A CA 4
ATOM 6020 C C . GLY A 1 36 ? 4.667 2.813 2.289 1.00 0.00 36 GLY A C 4
ATOM 6021 O O . GLY A 1 36 ? 4.652 2.660 1.067 1.00 0.00 36 GLY A O 4
ATOM 6025 N N . LEU A 1 37 ? 5.427 2.086 3.100 1.00 0.00 37 LEU A N 4
ATOM 6026 C CA . LEU A 1 37 ? 6.309 1.042 2.589 1.00 0.00 37 LEU A CA 4
ATOM 6027 C C . LEU A 1 37 ? 6.029 -0.291 3.276 1.00 0.00 37 LEU A C 4
ATOM 6028 O O . LEU A 1 37 ? 5.787 -0.342 4.482 1.00 0.00 37 LEU A O 4
ATOM 6044 N N . LEU A 1 38 ? 6.066 -1.369 2.500 1.00 0.00 38 LEU A N 4
ATOM 6045 C CA . LEU A 1 38 ? 5.818 -2.704 3.033 1.00 0.00 38 LEU A CA 4
ATOM 6046 C C . LEU A 1 38 ? 7.128 -3.452 3.258 1.00 0.00 38 LEU A C 4
ATOM 6047 O O . LEU A 1 38 ? 7.833 -3.788 2.307 1.00 0.00 38 LEU A O 4
ATOM 6063 N N . GLU A 1 39 ? 7.446 -3.711 4.523 1.00 0.00 39 GLU A N 4
ATOM 6064 C CA . GLU A 1 39 ? 8.671 -4.422 4.872 1.00 0.00 39 GLU A CA 4
ATOM 6065 C C . GLU A 1 39 ? 8.355 -5.796 5.454 1.00 0.00 39 GLU A C 4
ATOM 6066 O O . GLU A 1 39 ? 7.206 -6.097 5.778 1.00 0.00 39 GLU A O 4
ATOM 6078 N N . TYR A 1 40 ? 9.384 -6.627 5.583 1.00 0.00 40 TYR A N 4
ATOM 6079 C CA . TYR A 1 40 ? 9.217 -7.971 6.124 1.00 0.00 40 TYR A CA 4
ATOM 6080 C C . TYR A 1 40 ? 10.534 -8.502 6.681 1.00 0.00 40 TYR A C 4
ATOM 6081 O O . TYR A 1 40 ? 11.577 -8.411 6.033 1.00 0.00 40 TYR A O 4
ATOM 6099 N N . PHE A 1 41 ? 10.478 -9.057 7.887 1.00 0.00 41 PHE A N 4
ATOM 6100 C CA . PHE A 1 41 ? 11.666 -9.602 8.533 1.00 0.00 41 PHE A CA 4
ATOM 6101 C C . PHE A 1 41 ? 11.489 -11.089 8.831 1.00 0.00 41 PHE A C 4
ATOM 6102 O O . PHE A 1 41 ? 10.368 -11.597 8.866 1.00 0.00 41 PHE A O 4
ATOM 6119 N N . VAL A 1 42 ? 12.604 -11.780 9.046 1.00 0.00 42 VAL A N 4
ATOM 6120 C CA . VAL A 1 42 ? 12.573 -13.207 9.341 1.00 0.00 42 VAL A CA 4
ATOM 6121 C C . VAL A 1 42 ? 11.479 -13.536 10.350 1.00 0.00 42 VAL A C 4
ATOM 6122 O O . VAL A 1 42 ? 10.767 -14.530 10.207 1.00 0.00 42 VAL A O 4
ATOM 6135 N N . ASN A 1 43 ? 11.350 -12.695 11.371 1.00 0.00 43 ASN A N 4
ATOM 6136 C CA . ASN A 1 43 ? 10.341 -12.896 12.405 1.00 0.00 43 ASN A CA 4
ATOM 6137 C C . ASN A 1 43 ? 10.245 -11.675 13.315 1.00 0.00 43 ASN A C 4
ATOM 6138 O O . ASN A 1 43 ? 10.924 -10.672 13.099 1.00 0.00 43 ASN A O 4
ATOM 6149 N N . GLU A 1 44 ? 9.396 -11.770 14.334 1.00 0.00 44 GLU A N 4
ATOM 6150 C CA . GLU A 1 44 ? 9.211 -10.673 15.277 1.00 0.00 44 GLU A CA 4
ATOM 6151 C C . GLU A 1 44 ? 10.496 -10.399 16.053 1.00 0.00 44 GLU A C 4
ATOM 6152 O O . GLU A 1 44 ? 10.800 -9.254 16.385 1.00 0.00 44 GLU A O 4
ATOM 6164 N N . GLN A 1 45 ? 11.245 -11.459 16.338 1.00 0.00 45 GLN A N 4
ATOM 6165 C CA . GLN A 1 45 ? 12.497 -11.333 17.075 1.00 0.00 45 GLN A CA 4
ATOM 6166 C C . GLN A 1 45 ? 13.566 -10.659 16.222 1.00 0.00 45 GLN A C 4
ATOM 6167 O O . GLN A 1 45 ? 14.676 -10.402 16.689 1.00 0.00 45 GLN A O 4
ATOM 6181 N N . SER A 1 46 ? 13.224 -10.374 14.970 1.00 0.00 46 SER A N 4
ATOM 6182 C CA . SER A 1 46 ? 14.156 -9.733 14.050 1.00 0.00 46 SER A CA 4
ATOM 6183 C C . SER A 1 46 ? 13.667 -8.340 13.664 1.00 0.00 46 SER A C 4
ATOM 6184 O O . SER A 1 46 ? 13.874 -7.888 12.538 1.00 0.00 46 SER A O 4
ATOM 6192 N N . ARG A 1 47 ? 13.018 -7.666 14.607 1.00 0.00 47 ARG A N 4
ATOM 6193 C CA . ARG A 1 47 ? 12.498 -6.325 14.367 1.00 0.00 47 ARG A CA 4
ATOM 6194 C C . ARG A 1 47 ? 13.631 -5.305 14.308 1.00 0.00 47 ARG A C 4
ATOM 6195 O O . ARG A 1 47 ? 13.700 -4.493 13.386 1.00 0.00 47 ARG A O 4
ATOM 6216 N N . ASN A 1 48 ? 14.515 -5.353 15.298 1.00 0.00 48 ASN A N 4
ATOM 6217 C CA . ASN A 1 48 ? 15.645 -4.432 15.359 1.00 0.00 48 ASN A CA 4
ATOM 6218 C C . ASN A 1 48 ? 16.632 -4.706 14.228 1.00 0.00 48 ASN A C 4
ATOM 6219 O O . ASN A 1 48 ? 17.556 -3.927 13.997 1.00 0.00 48 ASN A O 4
ATOM 6230 N N . GLN A 1 49 ? 16.427 -5.816 13.527 1.00 0.00 49 GLN A N 4
ATOM 6231 C CA . GLN A 1 49 ? 17.299 -6.192 12.421 1.00 0.00 49 GLN A CA 4
ATOM 6232 C C . GLN A 1 49 ? 16.845 -5.533 11.122 1.00 0.00 49 GLN A C 4
ATOM 6233 O O . GLN A 1 49 ? 15.732 -5.014 11.032 1.00 0.00 49 GLN A O 4
ATOM 6247 N N . LYS A 1 50 ? 17.715 -5.556 10.118 1.00 0.00 50 LYS A N 4
ATOM 6248 C CA . LYS A 1 50 ? 17.404 -4.962 8.823 1.00 0.00 50 LYS A CA 4
ATOM 6249 C C . LYS A 1 50 ? 16.398 -5.816 8.059 1.00 0.00 50 LYS A C 4
ATOM 6250 O O . LYS A 1 50 ? 16.511 -7.041 7.993 1.00 0.00 50 LYS A O 4
ATOM 6269 N N . PRO A 1 51 ? 15.390 -5.159 7.467 1.00 0.00 51 PRO A N 4
ATOM 6270 C CA . PRO A 1 51 ? 14.346 -5.839 6.696 1.00 0.00 51 PRO A CA 4
ATOM 6271 C C . PRO A 1 51 ? 14.873 -6.410 5.384 1.00 0.00 51 PRO A C 4
ATOM 6272 O O . PRO A 1 51 ? 15.483 -5.697 4.586 1.00 0.00 51 PRO A O 4
ATOM 6283 N N . ARG A 1 52 ? 14.634 -7.699 5.167 1.00 0.00 52 ARG A N 4
ATOM 6284 C CA . ARG A 1 52 ? 15.086 -8.366 3.951 1.00 0.00 52 ARG A CA 4
ATOM 6285 C C . ARG A 1 52 ? 14.865 -7.478 2.730 1.00 0.00 52 ARG A C 4
ATOM 6286 O O . ARG A 1 52 ? 15.679 -7.460 1.807 1.00 0.00 52 ARG A O 4
ATOM 6307 N N . GLY A 1 53 ? 13.758 -6.743 2.732 1.00 0.00 53 GLY A N 4
ATOM 6308 C CA . GLY A 1 53 ? 13.449 -5.864 1.619 1.00 0.00 53 GLY A CA 4
ATOM 6309 C C . GLY A 1 53 ? 12.149 -5.109 1.820 1.00 0.00 53 GLY A C 4
ATOM 6310 O O . GLY A 1 53 ? 11.329 -5.481 2.660 1.00 0.00 53 GLY A O 4
ATOM 6314 N N . THR A 1 54 ? 11.959 -4.045 1.047 1.00 0.00 54 THR A N 4
ATOM 6315 C CA . THR A 1 54 ? 10.752 -3.234 1.145 1.00 0.00 54 THR A CA 4
ATOM 6316 C C . THR A 1 54 ? 10.150 -2.976 -0.232 1.00 0.00 54 THR A C 4
ATOM 6317 O O . THR A 1 54 ? 10.868 -2.685 -1.190 1.00 0.00 54 THR A O 4
ATOM 6328 N N . LEU A 1 55 ? 8.829 -3.082 -0.324 1.00 0.00 55 LEU A N 4
ATOM 6329 C CA . LEU A 1 55 ? 8.130 -2.858 -1.585 1.00 0.00 55 LEU A CA 4
ATOM 6330 C C . LEU A 1 55 ? 7.227 -1.632 -1.496 1.00 0.00 55 LEU A C 4
ATOM 6331 O O . LEU A 1 55 ? 6.441 -1.495 -0.559 1.00 0.00 55 LEU A O 4
ATOM 6347 N N . GLN A 1 56 ? 7.345 -0.745 -2.479 1.00 0.00 56 GLN A N 4
ATOM 6348 C CA . GLN A 1 56 ? 6.537 0.469 -2.513 1.00 0.00 56 GLN A CA 4
ATOM 6349 C C . GLN A 1 56 ? 5.086 0.148 -2.855 1.00 0.00 56 GLN A C 4
ATOM 6350 O O . GLN A 1 56 ? 4.811 -0.671 -3.733 1.00 0.00 56 GLN A O 4
ATOM 6364 N N . LEU A 1 57 ? 4.162 0.798 -2.157 1.00 0.00 57 LEU A N 4
ATOM 6365 C CA . LEU A 1 57 ? 2.737 0.583 -2.387 1.00 0.00 57 LEU A CA 4
ATOM 6366 C C . LEU A 1 57 ? 2.142 1.716 -3.216 1.00 0.00 57 LEU A C 4
ATOM 6367 O O . LEU A 1 57 ? 1.252 1.496 -4.038 1.00 0.00 57 LEU A O 4
ATOM 6383 N N . ALA A 1 58 ? 2.640 2.928 -2.996 1.00 0.00 58 ALA A N 4
ATOM 6384 C CA . ALA A 1 58 ? 2.161 4.095 -3.726 1.00 0.00 58 ALA A CA 4
ATOM 6385 C C . ALA A 1 58 ? 1.999 3.787 -5.211 1.00 0.00 58 ALA A C 4
ATOM 6386 O O . ALA A 1 58 ? 2.981 3.693 -5.946 1.00 0.00 58 ALA A O 4
ATOM 6393 N N . GLY A 1 59 ? 0.753 3.628 -5.646 1.00 0.00 59 GLY A N 4
ATOM 6394 C CA . GLY A 1 59 ? 0.486 3.330 -7.041 1.00 0.00 59 GLY A CA 4
ATOM 6395 C C . GLY A 1 59 ? 0.576 1.848 -7.345 1.00 0.00 59 GLY A C 4
ATOM 6396 O O . GLY A 1 59 ? 0.900 1.456 -8.465 1.00 0.00 59 GLY A O 4
ATOM 6400 N N . ALA A 1 60 ? 0.290 1.022 -6.344 1.00 0.00 60 ALA A N 4
ATOM 6401 C CA . ALA A 1 60 ? 0.340 -0.426 -6.509 1.00 0.00 60 ALA A CA 4
ATOM 6402 C C . ALA A 1 60 ? -1.045 -0.992 -6.806 1.00 0.00 60 ALA A C 4
ATOM 6403 O O . ALA A 1 60 ? -2.039 -0.267 -6.793 1.00 0.00 60 ALA A O 4
ATOM 6410 N N . VAL A 1 61 ? -1.102 -2.293 -7.073 1.00 0.00 61 VAL A N 4
ATOM 6411 C CA . VAL A 1 61 ? -2.365 -2.957 -7.372 1.00 0.00 61 VAL A CA 4
ATOM 6412 C C . VAL A 1 61 ? -2.450 -4.313 -6.681 1.00 0.00 61 VAL A C 4
ATOM 6413 O O . VAL A 1 61 ? -1.515 -5.112 -6.742 1.00 0.00 61 VAL A O 4
ATOM 6426 N N . ILE A 1 62 ? -3.577 -4.566 -6.024 1.00 0.00 62 ILE A N 4
ATOM 6427 C CA . ILE A 1 62 ? -3.785 -5.827 -5.322 1.00 0.00 62 ILE A CA 4
ATOM 6428 C C . ILE A 1 62 ? -4.733 -6.737 -6.096 1.00 0.00 62 ILE A C 4
ATOM 6429 O O . ILE A 1 62 ? -5.896 -6.397 -6.314 1.00 0.00 62 ILE A O 4
ATOM 6445 N N . SER A 1 63 ? -4.228 -7.896 -6.507 1.00 0.00 63 SER A N 4
ATOM 6446 C CA . SER A 1 63 ? -5.029 -8.855 -7.258 1.00 0.00 63 SER A CA 4
ATOM 6447 C C . SER A 1 63 ? -5.091 -10.197 -6.534 1.00 0.00 63 SER A C 4
ATOM 6448 O O . SER A 1 63 ? -4.235 -11.065 -6.707 1.00 0.00 63 SER A O 4
ATOM 6456 N N . PRO A 1 64 ? -6.128 -10.372 -5.702 1.00 0.00 64 PRO A N 4
ATOM 6457 C CA . PRO A 1 64 ? -6.328 -11.605 -4.934 1.00 0.00 64 PRO A CA 4
ATOM 6458 C C . PRO A 1 64 ? -6.714 -12.783 -5.821 1.00 0.00 64 PRO A C 4
ATOM 6459 O O . PRO A 1 64 ? -7.854 -12.883 -6.276 1.00 0.00 64 PRO A O 4
ATOM 6470 N N . SER A 1 65 ? -5.758 -13.674 -6.063 1.00 0.00 65 SER A N 4
ATOM 6471 C CA . SER A 1 65 ? -5.998 -14.845 -6.899 1.00 0.00 65 SER A CA 4
ATOM 6472 C C . SER A 1 65 ? -7.249 -15.590 -6.445 1.00 0.00 65 SER A C 4
ATOM 6473 O O . SER A 1 65 ? -7.794 -15.316 -5.375 1.00 0.00 65 SER A O 4
ATOM 6481 N N . ASP A 1 66 ? -7.699 -16.532 -7.265 1.00 0.00 66 ASP A N 4
ATOM 6482 C CA . ASP A 1 66 ? -8.886 -17.318 -6.948 1.00 0.00 66 ASP A CA 4
ATOM 6483 C C . ASP A 1 66 ? -8.582 -18.812 -7.015 1.00 0.00 66 ASP A C 4
ATOM 6484 O O . ASP A 1 66 ? -9.478 -19.628 -7.230 1.00 0.00 66 ASP A O 4
ATOM 6493 N N . GLU A 1 67 ? -7.313 -19.161 -6.830 1.00 0.00 67 GLU A N 4
ATOM 6494 C CA . GLU A 1 67 ? -6.892 -20.557 -6.871 1.00 0.00 67 GLU A CA 4
ATOM 6495 C C . GLU A 1 67 ? -7.140 -21.240 -5.529 1.00 0.00 67 GLU A C 4
ATOM 6496 O O . GLU A 1 67 ? -8.036 -22.075 -5.402 1.00 0.00 67 GLU A O 4
ATOM 6508 N N . ASP A 1 68 ? -6.341 -20.878 -4.531 1.00 0.00 68 ASP A N 4
ATOM 6509 C CA . ASP A 1 68 ? -6.474 -21.455 -3.198 1.00 0.00 68 ASP A CA 4
ATOM 6510 C C . ASP A 1 68 ? -7.223 -20.506 -2.268 1.00 0.00 68 ASP A C 4
ATOM 6511 O O . ASP A 1 68 ? -7.139 -19.286 -2.410 1.00 0.00 68 ASP A O 4
ATOM 6520 N N . SER A 1 69 ? -7.955 -21.075 -1.316 1.00 0.00 69 SER A N 4
ATOM 6521 C CA . SER A 1 69 ? -8.723 -20.280 -0.365 1.00 0.00 69 SER A CA 4
ATOM 6522 C C . SER A 1 69 ? -7.955 -19.026 0.040 1.00 0.00 69 SER A C 4
ATOM 6523 O O . SER A 1 69 ? -8.480 -17.914 -0.026 1.00 0.00 69 SER A O 4
ATOM 6531 N N . HIS A 1 70 ? -6.708 -19.213 0.460 1.00 0.00 70 HIS A N 4
ATOM 6532 C CA . HIS A 1 70 ? -5.865 -18.097 0.875 1.00 0.00 70 HIS A CA 4
ATOM 6533 C C . HIS A 1 70 ? -4.752 -17.850 -0.138 1.00 0.00 70 HIS A C 4
ATOM 6534 O O . HIS A 1 70 ? -3.787 -18.611 -0.215 1.00 0.00 70 HIS A O 4
ATOM 6549 N N . THR A 1 71 ? -4.893 -16.780 -0.916 1.00 0.00 71 THR A N 4
ATOM 6550 C CA . THR A 1 71 ? -3.901 -16.434 -1.926 1.00 0.00 71 THR A CA 4
ATOM 6551 C C . THR A 1 71 ? -4.121 -15.020 -2.450 1.00 0.00 71 THR A C 4
ATOM 6552 O O . THR A 1 71 ? -5.244 -14.635 -2.776 1.00 0.00 71 THR A O 4
ATOM 6563 N N . PHE A 1 72 ? -3.041 -14.249 -2.530 1.00 0.00 72 PHE A N 4
ATOM 6564 C CA . PHE A 1 72 ? -3.117 -12.875 -3.014 1.00 0.00 72 PHE A CA 4
ATOM 6565 C C . PHE A 1 72 ? -1.747 -12.385 -3.474 1.00 0.00 72 PHE A C 4
ATOM 6566 O O . PHE A 1 72 ? -0.713 -12.883 -3.027 1.00 0.00 72 PHE A O 4
ATOM 6583 N N . THR A 1 73 ? -1.746 -11.404 -4.372 1.00 0.00 73 THR A N 4
ATOM 6584 C CA . THR A 1 73 ? -0.506 -10.847 -4.895 1.00 0.00 73 THR A CA 4
ATOM 6585 C C . THR A 1 73 ? -0.477 -9.331 -4.742 1.00 0.00 73 THR A C 4
ATOM 6586 O O . THR A 1 73 ? -1.501 -8.663 -4.883 1.00 0.00 73 THR A O 4
ATOM 6597 N N . VAL A 1 74 ? 0.704 -8.792 -4.454 1.00 0.00 74 VAL A N 4
ATOM 6598 C CA . VAL A 1 74 ? 0.866 -7.353 -4.284 1.00 0.00 74 VAL A CA 4
ATOM 6599 C C . VAL A 1 74 ? 1.800 -6.777 -5.342 1.00 0.00 74 VAL A C 4
ATOM 6600 O O . VAL A 1 74 ? 3.018 -6.932 -5.260 1.00 0.00 74 VAL A O 4
ATOM 6613 N N . ASN A 1 75 ? 1.221 -6.110 -6.335 1.00 0.00 75 ASN A N 4
ATOM 6614 C CA . ASN A 1 75 ? 2.001 -5.510 -7.411 1.00 0.00 75 ASN A CA 4
ATOM 6615 C C . ASN A 1 75 ? 2.697 -4.239 -6.934 1.00 0.00 75 ASN A C 4
ATOM 6616 O O . ASN A 1 75 ? 2.516 -3.810 -5.795 1.00 0.00 75 ASN A O 4
ATOM 6627 N N . ALA A 1 76 ? 3.492 -3.640 -7.815 1.00 0.00 76 ALA A N 4
ATOM 6628 C CA . ALA A 1 76 ? 4.212 -2.416 -7.485 1.00 0.00 76 ALA A CA 4
ATOM 6629 C C . ALA A 1 76 ? 4.308 -1.493 -8.695 1.00 0.00 76 ALA A C 4
ATOM 6630 O O . ALA A 1 76 ? 4.680 -1.922 -9.787 1.00 0.00 76 ALA A O 4
ATOM 6637 N N . ALA A 1 77 ? 3.969 -0.224 -8.493 1.00 0.00 77 ALA A N 4
ATOM 6638 C CA . ALA A 1 77 ? 4.017 0.760 -9.568 1.00 0.00 77 ALA A CA 4
ATOM 6639 C C . ALA A 1 77 ? 5.187 0.489 -10.508 1.00 0.00 77 ALA A C 4
ATOM 6640 O O . ALA A 1 77 ? 5.005 0.352 -11.717 1.00 0.00 77 ALA A O 4
ATOM 6647 N N . SER A 1 78 ? 6.388 0.412 -9.944 1.00 0.00 78 SER A N 4
ATOM 6648 C CA . SER A 1 78 ? 7.589 0.162 -10.732 1.00 0.00 78 SER A CA 4
ATOM 6649 C C . SER A 1 78 ? 7.385 -1.025 -11.669 1.00 0.00 78 SER A C 4
ATOM 6650 O O . SER A 1 78 ? 7.462 -0.888 -12.889 1.00 0.00 78 SER A O 4
ATOM 6658 N N . GLY A 1 79 ? 7.126 -2.193 -11.087 1.00 0.00 79 GLY A N 4
ATOM 6659 C CA . GLY A 1 79 ? 6.916 -3.388 -11.884 1.00 0.00 79 GLY A CA 4
ATOM 6660 C C . GLY A 1 79 ? 7.394 -4.643 -11.182 1.00 0.00 79 GLY A C 4
ATOM 6661 O O . GLY A 1 79 ? 8.317 -5.309 -11.649 1.00 0.00 79 GLY A O 4
ATOM 6665 N N . GLU A 1 80 ? 6.765 -4.967 -10.056 1.00 0.00 80 GLU A N 4
ATOM 6666 C CA . GLU A 1 80 ? 7.134 -6.150 -9.288 1.00 0.00 80 GLU A CA 4
ATOM 6667 C C . GLU A 1 80 ? 5.931 -6.705 -8.532 1.00 0.00 80 GLU A C 4
ATOM 6668 O O . GLU A 1 80 ? 5.125 -5.950 -7.989 1.00 0.00 80 GLU A O 4
ATOM 6680 N N . GLN A 1 81 ? 5.817 -8.029 -8.502 1.00 0.00 81 GLN A N 4
ATOM 6681 C CA . GLN A 1 81 ? 4.712 -8.685 -7.814 1.00 0.00 81 GLN A CA 4
ATOM 6682 C C . GLN A 1 81 ? 5.214 -9.485 -6.617 1.00 0.00 81 GLN A C 4
ATOM 6683 O O . GLN A 1 81 ? 6.328 -10.010 -6.631 1.00 0.00 81 GLN A O 4
ATOM 6697 N N . TYR A 1 82 ? 4.387 -9.575 -5.582 1.00 0.00 82 TYR A N 4
ATOM 6698 C CA . TYR A 1 82 ? 4.748 -10.308 -4.375 1.00 0.00 82 TYR A CA 4
ATOM 6699 C C . TYR A 1 82 ? 3.797 -11.479 -4.144 1.00 0.00 82 TYR A C 4
ATOM 6700 O O . TYR A 1 82 ? 2.581 -11.302 -4.074 1.00 0.00 82 TYR A O 4
ATOM 6718 N N . LYS A 1 83 ? 4.361 -12.676 -4.024 1.00 0.00 83 LYS A N 4
ATOM 6719 C CA . LYS A 1 83 ? 3.566 -13.877 -3.798 1.00 0.00 83 LYS A CA 4
ATOM 6720 C C . LYS A 1 83 ? 3.440 -14.174 -2.307 1.00 0.00 83 LYS A C 4
ATOM 6721 O O . LYS A 1 83 ? 4.377 -14.672 -1.681 1.00 0.00 83 LYS A O 4
ATOM 6740 N N . LEU A 1 84 ? 2.277 -13.866 -1.744 1.00 0.00 84 LEU A N 4
ATOM 6741 C CA . LEU A 1 84 ? 2.027 -14.101 -0.326 1.00 0.00 84 LEU A CA 4
ATOM 6742 C C . LEU A 1 84 ? 0.778 -14.953 -0.127 1.00 0.00 84 LEU A C 4
ATOM 6743 O O . LEU A 1 84 ? -0.009 -15.144 -1.054 1.00 0.00 84 LEU A O 4
ATOM 6759 N N . ARG A 1 85 ? 0.602 -15.461 1.088 1.00 0.00 85 ARG A N 4
ATOM 6760 C CA . ARG A 1 85 ? -0.553 -16.292 1.409 1.00 0.00 85 ARG A CA 4
ATOM 6761 C C . ARG A 1 85 ? -1.035 -16.026 2.832 1.00 0.00 85 ARG A C 4
ATOM 6762 O O . ARG A 1 85 ? -0.268 -16.135 3.789 1.00 0.00 85 ARG A O 4
ATOM 6783 N N . ALA A 1 86 ? -2.310 -15.675 2.964 1.00 0.00 86 ALA A N 4
ATOM 6784 C CA . ALA A 1 86 ? -2.895 -15.395 4.269 1.00 0.00 86 ALA A CA 4
ATOM 6785 C C . ALA A 1 86 ? -3.022 -16.668 5.098 1.00 0.00 86 ALA A C 4
ATOM 6786 O O . ALA A 1 86 ? -3.023 -17.776 4.559 1.00 0.00 86 ALA A O 4
ATOM 6793 N N . THR A 1 87 ? -3.128 -16.505 6.414 1.00 0.00 87 THR A N 4
ATOM 6794 C CA . THR A 1 87 ? -3.253 -17.641 7.317 1.00 0.00 87 THR A CA 4
ATOM 6795 C C . THR A 1 87 ? -4.615 -18.311 7.173 1.00 0.00 87 THR A C 4
ATOM 6796 O O . THR A 1 87 ? -4.744 -19.522 7.353 1.00 0.00 87 THR A O 4
ATOM 6807 N N . ASP A 1 88 ? -5.628 -17.516 6.846 1.00 0.00 88 ASP A N 4
ATOM 6808 C CA . ASP A 1 88 ? -6.981 -18.034 6.675 1.00 0.00 88 ASP A CA 4
ATOM 6809 C C . ASP A 1 88 ? -7.775 -17.167 5.702 1.00 0.00 88 ASP A C 4
ATOM 6810 O O . ASP A 1 88 ? -7.491 -15.981 5.538 1.00 0.00 88 ASP A O 4
ATOM 6819 N N . ALA A 1 89 ? -8.770 -17.769 5.058 1.00 0.00 89 ALA A N 4
ATOM 6820 C CA . ALA A 1 89 ? -9.605 -17.053 4.102 1.00 0.00 89 ALA A CA 4
ATOM 6821 C C . ALA A 1 89 ? -10.047 -15.705 4.661 1.00 0.00 89 ALA A C 4
ATOM 6822 O O . ALA A 1 89 ? -10.259 -14.750 3.913 1.00 0.00 89 ALA A O 4
ATOM 6829 N N . LYS A 1 90 ? -10.185 -15.633 5.981 1.00 0.00 90 LYS A N 4
ATOM 6830 C CA . LYS A 1 90 ? -10.601 -14.402 6.642 1.00 0.00 90 LYS A CA 4
ATOM 6831 C C . LYS A 1 90 ? -9.477 -13.371 6.628 1.00 0.00 90 LYS A C 4
ATOM 6832 O O . LYS A 1 90 ? -9.675 -12.231 6.209 1.00 0.00 90 LYS A O 4
ATOM 6851 N N . GLU A 1 91 ? -8.299 -13.780 7.088 1.00 0.00 91 GLU A N 4
ATOM 6852 C CA . GLU A 1 91 ? -7.145 -12.890 7.128 1.00 0.00 91 GLU A CA 4
ATOM 6853 C C . GLU A 1 91 ? -6.885 -12.274 5.756 1.00 0.00 91 GLU A C 4
ATOM 6854 O O . GLU A 1 91 ? -6.599 -11.082 5.643 1.00 0.00 91 GLU A O 4
ATOM 6866 N N . ARG A 1 92 ? -6.986 -13.096 4.716 1.00 0.00 92 ARG A N 4
ATOM 6867 C CA . ARG A 1 92 ? -6.761 -12.633 3.352 1.00 0.00 92 ARG A CA 4
ATOM 6868 C C . ARG A 1 92 ? -7.499 -11.323 3.093 1.00 0.00 92 ARG A C 4
ATOM 6869 O O . ARG A 1 92 ? -6.879 -10.289 2.848 1.00 0.00 92 ARG A O 4
ATOM 6890 N N . GLN A 1 93 ? -8.826 -11.376 3.149 1.00 0.00 93 GLN A N 4
ATOM 6891 C CA . GLN A 1 93 ? -9.648 -10.194 2.920 1.00 0.00 93 GLN A CA 4
ATOM 6892 C C . GLN A 1 93 ? -9.069 -8.980 3.640 1.00 0.00 93 GLN A C 4
ATOM 6893 O O . GLN A 1 93 ? -8.860 -7.928 3.035 1.00 0.00 93 GLN A O 4
ATOM 6907 N N . HIS A 1 94 ? -8.812 -9.134 4.935 1.00 0.00 94 HIS A N 4
ATOM 6908 C CA . HIS A 1 94 ? -8.257 -8.050 5.738 1.00 0.00 94 HIS A CA 4
ATOM 6909 C C . HIS A 1 94 ? -7.059 -7.415 5.039 1.00 0.00 94 HIS A C 4
ATOM 6910 O O . HIS A 1 94 ? -7.097 -6.244 4.661 1.00 0.00 94 HIS A O 4
ATOM 6925 N N . TRP A 1 95 ? -5.996 -8.195 4.873 1.00 0.00 95 TRP A N 4
ATOM 6926 C CA . TRP A 1 95 ? -4.786 -7.708 4.220 1.00 0.00 95 TRP A CA 4
ATOM 6927 C C . TRP A 1 95 ? -5.116 -7.039 2.890 1.00 0.00 95 TRP A C 4
ATOM 6928 O O . TRP A 1 95 ? -4.871 -5.847 2.706 1.00 0.00 95 TRP A O 4
ATOM 6949 N N . VAL A 1 96 ? -5.674 -7.814 1.965 1.00 0.00 96 VAL A N 4
ATOM 6950 C CA . VAL A 1 96 ? -6.039 -7.296 0.652 1.00 0.00 96 VAL A CA 4
ATOM 6951 C C . VAL A 1 96 ? -6.684 -5.919 0.765 1.00 0.00 96 VAL A C 4
ATOM 6952 O O . VAL A 1 96 ? -6.251 -4.964 0.119 1.00 0.00 96 VAL A O 4
ATOM 6965 N N . SER A 1 97 ? -7.722 -5.823 1.590 1.00 0.00 97 SER A N 4
ATOM 6966 C CA . SER A 1 97 ? -8.430 -4.563 1.785 1.00 0.00 97 SER A CA 4
ATOM 6967 C C . SER A 1 97 ? -7.495 -3.497 2.347 1.00 0.00 97 SER A C 4
ATOM 6968 O O . SER A 1 97 ? -7.190 -2.508 1.680 1.00 0.00 97 SER A O 4
ATOM 6976 N N . ARG A 1 98 ? -7.043 -3.705 3.580 1.00 0.00 98 ARG A N 4
ATOM 6977 C CA . ARG A 1 98 ? -6.145 -2.762 4.234 1.00 0.00 98 ARG A CA 4
ATOM 6978 C C . ARG A 1 98 ? -5.141 -2.188 3.238 1.00 0.00 98 ARG A C 4
ATOM 6979 O O . ARG A 1 98 ? -5.023 -0.971 3.090 1.00 0.00 98 ARG A O 4
ATOM 7000 N N . LEU A 1 99 ? -4.419 -3.072 2.558 1.00 0.00 99 LEU A N 4
ATOM 7001 C CA . LEU A 1 99 ? -3.424 -2.654 1.577 1.00 0.00 99 LEU A CA 4
ATOM 7002 C C . LEU A 1 99 ? -4.065 -1.815 0.475 1.00 0.00 99 LEU A C 4
ATOM 7003 O O . LEU A 1 99 ? -3.615 -0.707 0.185 1.00 0.00 99 LEU A O 4
ATOM 7019 N N . GLN A 1 100 ? -5.118 -2.352 -0.133 1.00 0.00 100 GLN A N 4
ATOM 7020 C CA . GLN A 1 100 ? -5.821 -1.652 -1.201 1.00 0.00 100 GLN A CA 4
ATOM 7021 C C . GLN A 1 100 ? -6.145 -0.219 -0.792 1.00 0.00 100 GLN A C 4
ATOM 7022 O O . GLN A 1 100 ? -6.234 0.673 -1.637 1.00 0.00 100 GLN A O 4
ATOM 7036 N N . ILE A 1 101 ? -6.319 -0.004 0.507 1.00 0.00 101 ILE A N 4
ATOM 7037 C CA . ILE A 1 101 ? -6.632 1.321 1.027 1.00 0.00 101 ILE A CA 4
ATOM 7038 C C . ILE A 1 101 ? -5.371 2.166 1.172 1.00 0.00 101 ILE A C 4
ATOM 7039 O O . ILE A 1 101 ? -5.386 3.370 0.912 1.00 0.00 101 ILE A O 4
ATOM 7055 N N . CYS A 1 102 ? -4.282 1.528 1.585 1.00 0.00 102 CYS A N 4
ATOM 7056 C CA . CYS A 1 102 ? -3.011 2.221 1.762 1.00 0.00 102 CYS A CA 4
ATOM 7057 C C . CYS A 1 102 ? -2.437 2.658 0.418 1.00 0.00 102 CYS A C 4
ATOM 7058 O O . CYS A 1 102 ? -2.094 3.825 0.226 1.00 0.00 102 CYS A O 4
ATOM 7066 N N . THR A 1 103 ? -2.333 1.712 -0.510 1.00 0.00 103 THR A N 4
ATOM 7067 C CA . THR A 1 103 ? -1.798 1.998 -1.836 1.00 0.00 103 THR A CA 4
ATOM 7068 C C . THR A 1 103 ? -2.452 3.236 -2.437 1.00 0.00 103 THR A C 4
ATOM 7069 O O . THR A 1 103 ? -1.794 4.031 -3.108 1.00 0.00 103 THR A O 4
ATOM 7080 N N . GLN A 1 104 ? -3.748 3.394 -2.192 1.00 0.00 104 GLN A N 4
ATOM 7081 C CA . GLN A 1 104 ? -4.490 4.537 -2.710 1.00 0.00 104 GLN A CA 4
ATOM 7082 C C . GLN A 1 104 ? -4.347 5.743 -1.787 1.00 0.00 104 GLN A C 4
ATOM 7083 O O . GLN A 1 104 ? -3.849 6.793 -2.193 1.00 0.00 104 GLN A O 4
ATOM 7097 N N . HIS A 1 105 ? -4.788 5.585 -0.543 1.00 0.00 105 HIS A N 4
ATOM 7098 C CA . HIS A 1 105 ? -4.709 6.661 0.438 1.00 0.00 105 HIS A CA 4
ATOM 7099 C C . HIS A 1 105 ? -3.363 7.375 0.354 1.00 0.00 105 HIS A C 4
ATOM 7100 O O . HIS A 1 105 ? -3.244 8.543 0.726 1.00 0.00 105 HIS A O 4
ATOM 7115 N N . HIS A 1 106 ? -2.352 6.665 -0.135 1.00 0.00 106 HIS A N 4
ATOM 7116 C CA . HIS A 1 106 ? -1.014 7.232 -0.268 1.00 0.00 106 HIS A CA 4
ATOM 7117 C C . HIS A 1 106 ? -0.819 7.847 -1.650 1.00 0.00 106 HIS A C 4
ATOM 7118 O O . HIS A 1 106 ? -0.590 9.050 -1.780 1.00 0.00 106 HIS A O 4
ATOM 7133 N N . THR A 1 107 ? -0.910 7.013 -2.682 1.00 0.00 107 THR A N 4
ATOM 7134 C CA . THR A 1 107 ? -0.742 7.474 -4.054 1.00 0.00 107 THR A CA 4
ATOM 7135 C C . THR A 1 107 ? -1.529 8.755 -4.304 1.00 0.00 107 THR A C 4
ATOM 7136 O O . THR A 1 107 ? -1.073 9.643 -5.024 1.00 0.00 107 THR A O 4
ATOM 7147 N N . GLU A 1 108 ? -2.712 8.844 -3.705 1.00 0.00 108 GLU A N 4
ATOM 7148 C CA . GLU A 1 108 ? -3.562 10.018 -3.864 1.00 0.00 108 GLU A CA 4
ATOM 7149 C C . GLU A 1 108 ? -2.771 11.300 -3.617 1.00 0.00 108 GLU A C 4
ATOM 7150 O O . GLU A 1 108 ? -2.767 12.209 -4.447 1.00 0.00 108 GLU A O 4
ATOM 7162 N N . ALA A 1 109 ? -2.103 11.364 -2.470 1.00 0.00 109 ALA A N 4
ATOM 7163 C CA . ALA A 1 109 ? -1.308 12.533 -2.113 1.00 0.00 109 ALA A CA 4
ATOM 7164 C C . ALA A 1 109 ? -0.564 13.081 -3.326 1.00 0.00 109 ALA A C 4
ATOM 7165 O O . ALA A 1 109 ? -0.421 14.294 -3.483 1.00 0.00 109 ALA A O 4
ATOM 7172 N N . ILE A 1 110 ? -0.091 12.180 -4.181 1.00 0.00 110 ILE A N 4
ATOM 7173 C CA . ILE A 1 110 ? 0.638 12.575 -5.380 1.00 0.00 110 ILE A CA 4
ATOM 7174 C C . ILE A 1 110 ? -0.267 13.324 -6.352 1.00 0.00 110 ILE A C 4
ATOM 7175 O O . ILE A 1 110 ? -1.092 12.723 -7.038 1.00 0.00 110 ILE A O 4
ATOM 7191 N N . GLY A 1 111 ? -0.104 14.643 -6.407 1.00 0.00 111 GLY A N 4
ATOM 7192 C CA . GLY A 1 111 ? -0.912 15.454 -7.300 1.00 0.00 111 GLY A CA 4
ATOM 7193 C C . GLY A 1 111 ? -0.087 16.467 -8.068 1.00 0.00 111 GLY A C 4
ATOM 7194 O O . GLY A 1 111 ? -0.164 17.668 -7.807 1.00 0.00 111 GLY A O 4
ATOM 7198 N N . LYS A 1 112 ? 0.706 15.984 -9.018 1.00 0.00 112 LYS A N 4
ATOM 7199 C CA . LYS A 1 112 ? 1.550 16.856 -9.827 1.00 0.00 112 LYS A CA 4
ATOM 7200 C C . LYS A 1 112 ? 1.675 16.322 -11.251 1.00 0.00 112 LYS A C 4
ATOM 7201 O O . LYS A 1 112 ? 1.687 15.112 -11.471 1.00 0.00 112 LYS A O 4
ATOM 7220 N N . ASN A 1 113 ? 1.770 17.234 -12.213 1.00 0.00 113 ASN A N 4
ATOM 7221 C CA . ASN A 1 113 ? 1.896 16.854 -13.616 1.00 0.00 113 ASN A CA 4
ATOM 7222 C C . ASN A 1 113 ? 3.275 17.220 -14.157 1.00 0.00 113 ASN A C 4
ATOM 7223 O O . ASN A 1 113 ? 3.473 18.309 -14.695 1.00 0.00 113 ASN A O 4
ATOM 7234 N N . ASN A 1 114 ? 4.225 16.303 -14.010 1.00 0.00 114 ASN A N 4
ATOM 7235 C CA . ASN A 1 114 ? 5.586 16.528 -14.484 1.00 0.00 114 ASN A CA 4
ATOM 7236 C C . ASN A 1 114 ? 6.130 15.288 -15.186 1.00 0.00 114 ASN A C 4
ATOM 7237 O O . ASN A 1 114 ? 6.395 14.268 -14.550 1.00 0.00 114 ASN A O 4
ATOM 7248 N N . SER A 1 115 ? 6.296 15.384 -16.501 1.00 0.00 115 SER A N 4
ATOM 7249 C CA . SER A 1 115 ? 6.806 14.270 -17.291 1.00 0.00 115 SER A CA 4
ATOM 7250 C C . SER A 1 115 ? 8.029 14.691 -18.099 1.00 0.00 115 SER A C 4
ATOM 7251 O O . SER A 1 115 ? 8.435 15.853 -18.073 1.00 0.00 115 SER A O 4
ATOM 7259 N N . GLY A 1 116 ? 8.613 13.738 -18.818 1.00 0.00 116 GLY A N 4
ATOM 7260 C CA . GLY A 1 116 ? 9.785 14.028 -19.625 1.00 0.00 116 GLY A CA 4
ATOM 7261 C C . GLY A 1 116 ? 10.219 12.844 -20.465 1.00 0.00 116 GLY A C 4
ATOM 7262 O O . GLY A 1 116 ? 10.071 11.687 -20.069 1.00 0.00 116 GLY A O 4
ATOM 7266 N N . PRO A 1 117 ? 10.768 13.127 -21.655 1.00 0.00 117 PRO A N 4
ATOM 7267 C CA . PRO A 1 117 ? 11.235 12.089 -22.579 1.00 0.00 117 PRO A CA 4
ATOM 7268 C C . PRO A 1 117 ? 12.480 11.374 -22.065 1.00 0.00 117 PRO A C 4
ATOM 7269 O O . PRO A 1 117 ? 13.396 12.004 -21.537 1.00 0.00 117 PRO A O 4
ATOM 7280 N N . SER A 1 118 ? 12.506 10.054 -22.224 1.00 0.00 118 SER A N 4
ATOM 7281 C CA . SER A 1 118 ? 13.638 9.253 -21.773 1.00 0.00 118 SER A CA 4
ATOM 7282 C C . SER A 1 118 ? 14.320 8.564 -22.951 1.00 0.00 118 SER A C 4
ATOM 7283 O O . SER A 1 118 ? 15.506 8.773 -23.206 1.00 0.00 118 SER A O 4
ATOM 7291 N N . SER A 1 119 ? 13.561 7.740 -23.667 1.00 0.00 119 SER A N 4
ATOM 7292 C CA . SER A 1 119 ? 14.091 7.016 -24.816 1.00 0.00 119 SER A CA 4
ATOM 7293 C C . SER A 1 119 ? 15.157 6.015 -24.383 1.00 0.00 119 SER A C 4
ATOM 7294 O O . SER A 1 119 ? 16.204 5.892 -25.017 1.00 0.00 119 SER A O 4
ATOM 7302 N N . GLY A 1 120 ? 14.882 5.300 -23.296 1.00 0.00 120 GLY A N 4
ATOM 7303 C CA . GLY A 1 120 ? 15.827 4.319 -22.795 1.00 0.00 120 GLY A CA 4
ATOM 7304 C C . GLY A 1 120 ? 15.156 3.236 -21.974 1.00 0.00 120 GLY A C 4
ATOM 7305 O O . GLY A 1 120 ? 15.777 2.640 -21.093 1.00 0.00 120 GLY A O 4
ATOM 7309 N N . GLY A 1 1 ? -18.047 13.227 4.113 1.00 0.00 1 GLY A N 5
ATOM 7310 C CA . GLY A 1 1 ? -17.208 14.244 4.718 1.00 0.00 1 GLY A CA 5
ATOM 7311 C C . GLY A 1 1 ? -16.168 13.657 5.653 1.00 0.00 1 GLY A C 5
ATOM 7312 O O . GLY A 1 1 ? -16.393 12.614 6.266 1.00 0.00 1 GLY A O 5
ATOM 7316 N N . SER A 1 2 ? -15.026 14.328 5.761 1.00 0.00 2 SER A N 5
ATOM 7317 C CA . SER A 1 2 ? -13.945 13.864 6.623 1.00 0.00 2 SER A CA 5
ATOM 7318 C C . SER A 1 2 ? -13.798 12.348 6.540 1.00 0.00 2 SER A C 5
ATOM 7319 O O . SER A 1 2 ? -13.718 11.665 7.561 1.00 0.00 2 SER A O 5
ATOM 7327 N N . SER A 1 3 ? -13.762 11.829 5.317 1.00 0.00 3 SER A N 5
ATOM 7328 C CA . SER A 1 3 ? -13.628 10.393 5.100 1.00 0.00 3 SER A CA 5
ATOM 7329 C C . SER A 1 3 ? -12.198 10.034 4.711 1.00 0.00 3 SER A C 5
ATOM 7330 O O . SER A 1 3 ? -11.512 10.805 4.040 1.00 0.00 3 SER A O 5
ATOM 7338 N N . GLY A 1 4 ? -11.753 8.856 5.138 1.00 0.00 4 GLY A N 5
ATOM 7339 C CA . GLY A 1 4 ? -10.406 8.413 4.825 1.00 0.00 4 GLY A CA 5
ATOM 7340 C C . GLY A 1 4 ? -9.778 7.624 5.957 1.00 0.00 4 GLY A C 5
ATOM 7341 O O . GLY A 1 4 ? -9.576 8.150 7.051 1.00 0.00 4 GLY A O 5
ATOM 7345 N N . SER A 1 5 ? -9.470 6.358 5.693 1.00 0.00 5 SER A N 5
ATOM 7346 C CA . SER A 1 5 ? -8.866 5.493 6.700 1.00 0.00 5 SER A CA 5
ATOM 7347 C C . SER A 1 5 ? -7.851 6.263 7.540 1.00 0.00 5 SER A C 5
ATOM 7348 O O . SER A 1 5 ? -7.006 6.982 7.007 1.00 0.00 5 SER A O 5
ATOM 7356 N N . SER A 1 6 ? -7.943 6.107 8.857 1.00 0.00 6 SER A N 5
ATOM 7357 C CA . SER A 1 6 ? -7.036 6.790 9.772 1.00 0.00 6 SER A CA 5
ATOM 7358 C C . SER A 1 6 ? -5.583 6.470 9.437 1.00 0.00 6 SER A C 5
ATOM 7359 O O . SER A 1 6 ? -4.787 7.366 9.158 1.00 0.00 6 SER A O 5
ATOM 7367 N N . GLY A 1 7 ? -5.244 5.185 9.467 1.00 0.00 7 GLY A N 5
ATOM 7368 C CA . GLY A 1 7 ? -3.887 4.768 9.164 1.00 0.00 7 GLY A CA 5
ATOM 7369 C C . GLY A 1 7 ? -3.249 4.000 10.305 1.00 0.00 7 GLY A C 5
ATOM 7370 O O . GLY A 1 7 ? -2.523 4.573 11.117 1.00 0.00 7 GLY A O 5
ATOM 7374 N N . GLU A 1 8 ? -3.521 2.701 10.367 1.00 0.00 8 GLU A N 5
ATOM 7375 C CA . GLU A 1 8 ? -2.969 1.855 11.419 1.00 0.00 8 GLU A CA 5
ATOM 7376 C C . GLU A 1 8 ? -1.948 0.874 10.849 1.00 0.00 8 GLU A C 5
ATOM 7377 O O . GLU A 1 8 ? -2.028 0.485 9.685 1.00 0.00 8 GLU A O 5
ATOM 7389 N N . ASN A 1 9 ? -0.988 0.480 11.679 1.00 0.00 9 ASN A N 5
ATOM 7390 C CA . ASN A 1 9 ? 0.051 -0.454 11.258 1.00 0.00 9 ASN A CA 5
ATOM 7391 C C . ASN A 1 9 ? -0.480 -1.884 11.239 1.00 0.00 9 ASN A C 5
ATOM 7392 O O . ASN A 1 9 ? -0.846 -2.436 12.276 1.00 0.00 9 ASN A O 5
ATOM 7403 N N . VAL A 1 10 ? -0.518 -2.480 10.051 1.00 0.00 10 VAL A N 5
ATOM 7404 C CA . VAL A 1 10 ? -1.002 -3.846 9.896 1.00 0.00 10 VAL A CA 5
ATOM 7405 C C . VAL A 1 10 ? 0.156 -4.825 9.738 1.00 0.00 10 VAL A C 5
ATOM 7406 O O . VAL A 1 10 ? 0.969 -4.699 8.821 1.00 0.00 10 VAL A O 5
ATOM 7419 N N . TYR A 1 11 ? 0.226 -5.800 10.638 1.00 0.00 11 TYR A N 5
ATOM 7420 C CA . TYR A 1 11 ? 1.287 -6.800 10.600 1.00 0.00 11 TYR A CA 5
ATOM 7421 C C . TYR A 1 11 ? 0.713 -8.207 10.729 1.00 0.00 11 TYR A C 5
ATOM 7422 O O . TYR A 1 11 ? -0.454 -8.385 11.075 1.00 0.00 11 TYR A O 5
ATOM 7440 N N . GLY A 1 12 ? 1.544 -9.206 10.448 1.00 0.00 12 GLY A N 5
ATOM 7441 C CA . GLY A 1 12 ? 1.104 -10.586 10.539 1.00 0.00 12 GLY A CA 5
ATOM 7442 C C . GLY A 1 12 ? 2.096 -11.553 9.924 1.00 0.00 12 GLY A C 5
ATOM 7443 O O . GLY A 1 12 ? 2.909 -11.169 9.084 1.00 0.00 12 GLY A O 5
ATOM 7447 N N . TYR A 1 13 ? 2.031 -12.812 10.345 1.00 0.00 13 TYR A N 5
ATOM 7448 C CA . TYR A 1 13 ? 2.934 -13.836 9.834 1.00 0.00 13 TYR A CA 5
ATOM 7449 C C . TYR A 1 13 ? 2.371 -14.475 8.567 1.00 0.00 13 TYR A C 5
ATOM 7450 O O . TYR A 1 13 ? 1.439 -15.279 8.624 1.00 0.00 13 TYR A O 5
ATOM 7468 N N . LEU A 1 14 ? 2.944 -14.112 7.425 1.00 0.00 14 LEU A N 5
ATOM 7469 C CA . LEU A 1 14 ? 2.502 -14.650 6.143 1.00 0.00 14 LEU A CA 5
ATOM 7470 C C . LEU A 1 14 ? 3.579 -15.534 5.523 1.00 0.00 14 LEU A C 5
ATOM 7471 O O . LEU A 1 14 ? 4.730 -15.525 5.958 1.00 0.00 14 LEU A O 5
ATOM 7487 N N . MET A 1 15 ? 3.197 -16.294 4.502 1.00 0.00 15 MET A N 5
ATOM 7488 C CA . MET A 1 15 ? 4.132 -17.182 3.819 1.00 0.00 15 MET A CA 5
ATOM 7489 C C . MET A 1 15 ? 4.619 -16.558 2.515 1.00 0.00 15 MET A C 5
ATOM 7490 O O . MET A 1 15 ? 3.846 -16.379 1.574 1.00 0.00 15 MET A O 5
ATOM 7504 N N . LYS A 1 16 ? 5.905 -16.230 2.465 1.00 0.00 16 LYS A N 5
ATOM 7505 C CA . LYS A 1 16 ? 6.497 -15.627 1.276 1.00 0.00 16 LYS A CA 5
ATOM 7506 C C . LYS A 1 16 ? 7.154 -16.687 0.399 1.00 0.00 16 LYS A C 5
ATOM 7507 O O . LYS A 1 16 ? 7.947 -17.499 0.877 1.00 0.00 16 LYS A O 5
ATOM 7526 N N . TYR A 1 17 ? 6.820 -16.674 -0.887 1.00 0.00 17 TYR A N 5
ATOM 7527 C CA . TYR A 1 17 ? 7.377 -17.635 -1.831 1.00 0.00 17 TYR A CA 5
ATOM 7528 C C . TYR A 1 17 ? 8.833 -17.307 -2.148 1.00 0.00 17 TYR A C 5
ATOM 7529 O O . TYR A 1 17 ? 9.134 -16.267 -2.736 1.00 0.00 17 TYR A O 5
ATOM 7547 N N . THR A 1 18 ? 9.734 -18.201 -1.754 1.00 0.00 18 THR A N 5
ATOM 7548 C CA . THR A 1 18 ? 11.158 -18.008 -1.995 1.00 0.00 18 THR A CA 5
ATOM 7549 C C . THR A 1 18 ? 11.556 -18.515 -3.376 1.00 0.00 18 THR A C 5
ATOM 7550 O O . THR A 1 18 ? 12.105 -17.770 -4.187 1.00 0.00 18 THR A O 5
ATOM 7561 N N . ASN A 1 19 ? 11.276 -19.788 -3.638 1.00 0.00 19 ASN A N 5
ATOM 7562 C CA . ASN A 1 19 ? 11.605 -20.394 -4.923 1.00 0.00 19 ASN A CA 5
ATOM 7563 C C . ASN A 1 19 ? 10.859 -21.712 -5.110 1.00 0.00 19 ASN A C 5
ATOM 7564 O O . ASN A 1 19 ? 10.277 -22.248 -4.166 1.00 0.00 19 ASN A O 5
ATOM 7575 N N . LEU A 1 20 ? 10.881 -22.229 -6.333 1.00 0.00 20 LEU A N 5
ATOM 7576 C CA . LEU A 1 20 ? 10.207 -23.485 -6.644 1.00 0.00 20 LEU A CA 5
ATOM 7577 C C . LEU A 1 20 ? 10.649 -24.591 -5.691 1.00 0.00 20 LEU A C 5
ATOM 7578 O O . LEU A 1 20 ? 9.832 -25.174 -4.978 1.00 0.00 20 LEU A O 5
ATOM 7594 N N . VAL A 1 21 ? 11.948 -24.874 -5.682 1.00 0.00 21 VAL A N 5
ATOM 7595 C CA . VAL A 1 21 ? 12.499 -25.907 -4.813 1.00 0.00 21 VAL A CA 5
ATOM 7596 C C . VAL A 1 21 ? 11.909 -25.819 -3.411 1.00 0.00 21 VAL A C 5
ATOM 7597 O O . VAL A 1 21 ? 11.328 -26.780 -2.907 1.00 0.00 21 VAL A O 5
ATOM 7610 N N . THR A 1 22 ? 12.060 -24.657 -2.783 1.00 0.00 22 THR A N 5
ATOM 7611 C CA . THR A 1 22 ? 11.543 -24.442 -1.437 1.00 0.00 22 THR A CA 5
ATOM 7612 C C . THR A 1 22 ? 10.020 -24.390 -1.436 1.00 0.00 22 THR A C 5
ATOM 7613 O O . THR A 1 22 ? 9.359 -25.293 -0.924 1.00 0.00 22 THR A O 5
ATOM 7624 N N . GLY A 1 23 ? 9.467 -23.327 -2.012 1.00 0.00 23 GLY A N 5
ATOM 7625 C CA . GLY A 1 23 ? 8.025 -23.178 -2.067 1.00 0.00 23 GLY A CA 5
ATOM 7626 C C . GLY A 1 23 ? 7.526 -22.041 -1.197 1.00 0.00 23 GLY A C 5
ATOM 7627 O O . GLY A 1 23 ? 7.783 -20.872 -1.484 1.00 0.00 23 GLY A O 5
ATOM 7631 N N . TRP A 1 24 ? 6.810 -22.384 -0.132 1.00 0.00 24 TRP A N 5
ATOM 7632 C CA . TRP A 1 24 ? 6.272 -21.383 0.782 1.00 0.00 24 TRP A CA 5
ATOM 7633 C C . TRP A 1 24 ? 7.025 -21.395 2.107 1.00 0.00 24 TRP A C 5
ATOM 7634 O O . TRP A 1 24 ? 7.170 -22.441 2.739 1.00 0.00 24 TRP A O 5
ATOM 7655 N N . GLN A 1 25 ? 7.502 -20.226 2.523 1.00 0.00 25 GLN A N 5
ATOM 7656 C CA . GLN A 1 25 ? 8.240 -20.104 3.774 1.00 0.00 25 GLN A CA 5
ATOM 7657 C C . GLN A 1 25 ? 7.631 -19.026 4.664 1.00 0.00 25 GLN A C 5
ATOM 7658 O O . GLN A 1 25 ? 7.438 -17.888 4.234 1.00 0.00 25 GLN A O 5
ATOM 7672 N N . TYR A 1 26 ? 7.329 -19.390 5.905 1.00 0.00 26 TYR A N 5
ATOM 7673 C CA . TYR A 1 26 ? 6.738 -18.455 6.854 1.00 0.00 26 TYR A CA 5
ATOM 7674 C C . TYR A 1 26 ? 7.670 -17.274 7.107 1.00 0.00 26 TYR A C 5
ATOM 7675 O O . TYR A 1 26 ? 8.884 -17.441 7.224 1.00 0.00 26 TYR A O 5
ATOM 7693 N N . ARG A 1 27 ? 7.093 -16.080 7.189 1.00 0.00 27 ARG A N 5
ATOM 7694 C CA . ARG A 1 27 ? 7.870 -14.870 7.428 1.00 0.00 27 ARG A CA 5
ATOM 7695 C C . ARG A 1 27 ? 7.012 -13.791 8.082 1.00 0.00 27 ARG A C 5
ATOM 7696 O O . ARG A 1 27 ? 5.789 -13.785 7.939 1.00 0.00 27 ARG A O 5
ATOM 7717 N N . PHE A 1 28 ? 7.660 -12.881 8.801 1.00 0.00 28 PHE A N 5
ATOM 7718 C CA . PHE A 1 28 ? 6.956 -11.799 9.479 1.00 0.00 28 PHE A CA 5
ATOM 7719 C C . PHE A 1 28 ? 6.897 -10.553 8.599 1.00 0.00 28 PHE A C 5
ATOM 7720 O O . PHE A 1 28 ? 7.883 -10.183 7.960 1.00 0.00 28 PHE A O 5
ATOM 7737 N N . PHE A 1 29 ? 5.734 -9.911 8.570 1.00 0.00 29 PHE A N 5
ATOM 7738 C CA . PHE A 1 29 ? 5.545 -8.708 7.768 1.00 0.00 29 PHE A CA 5
ATOM 7739 C C . PHE A 1 29 ? 4.937 -7.586 8.605 1.00 0.00 29 PHE A C 5
ATOM 7740 O O . PHE A 1 29 ? 4.130 -7.832 9.501 1.00 0.00 29 PHE A O 5
ATOM 7757 N N . VAL A 1 30 ? 5.332 -6.353 8.306 1.00 0.00 30 VAL A N 5
ATOM 7758 C CA . VAL A 1 30 ? 4.826 -5.192 9.029 1.00 0.00 30 VAL A CA 5
ATOM 7759 C C . VAL A 1 30 ? 4.586 -4.018 8.086 1.00 0.00 30 VAL A C 5
ATOM 7760 O O . VAL A 1 30 ? 5.529 -3.366 7.637 1.00 0.00 30 VAL A O 5
ATOM 7773 N N . LEU A 1 31 ? 3.319 -3.754 7.790 1.00 0.00 31 LEU A N 5
ATOM 7774 C CA . LEU A 1 31 ? 2.953 -2.658 6.900 1.00 0.00 31 LEU A CA 5
ATOM 7775 C C . LEU A 1 31 ? 3.125 -1.311 7.596 1.00 0.00 31 LEU A C 5
ATOM 7776 O O . LEU A 1 31 ? 2.825 -1.172 8.781 1.00 0.00 31 LEU A O 5
ATOM 7792 N N . ASN A 1 32 ? 3.607 -0.323 6.850 1.00 0.00 32 ASN A N 5
ATOM 7793 C CA . ASN A 1 32 ? 3.817 1.014 7.395 1.00 0.00 32 ASN A CA 5
ATOM 7794 C C . ASN A 1 32 ? 2.908 2.029 6.710 1.00 0.00 32 ASN A C 5
ATOM 7795 O O . ASN A 1 32 ? 3.071 2.325 5.527 1.00 0.00 32 ASN A O 5
ATOM 7806 N N . ASN A 1 33 ? 1.950 2.561 7.463 1.00 0.00 33 ASN A N 5
ATOM 7807 C CA . ASN A 1 33 ? 1.015 3.544 6.928 1.00 0.00 33 ASN A CA 5
ATOM 7808 C C . ASN A 1 33 ? 1.675 4.915 6.811 1.00 0.00 33 ASN A C 5
ATOM 7809 O O . ASN A 1 33 ? 1.806 5.460 5.716 1.00 0.00 33 ASN A O 5
ATOM 7820 N N . GLU A 1 34 ? 2.088 5.466 7.948 1.00 0.00 34 GLU A N 5
ATOM 7821 C CA . GLU A 1 34 ? 2.734 6.773 7.973 1.00 0.00 34 GLU A CA 5
ATOM 7822 C C . GLU A 1 34 ? 3.667 6.941 6.778 1.00 0.00 34 GLU A C 5
ATOM 7823 O O . GLU A 1 34 ? 3.724 8.008 6.166 1.00 0.00 34 GLU A O 5
ATOM 7835 N N . ALA A 1 35 ? 4.398 5.880 6.451 1.00 0.00 35 ALA A N 5
ATOM 7836 C CA . ALA A 1 35 ? 5.328 5.909 5.329 1.00 0.00 35 ALA A CA 5
ATOM 7837 C C . ALA A 1 35 ? 4.683 5.345 4.067 1.00 0.00 35 ALA A C 5
ATOM 7838 O O . ALA A 1 35 ? 4.605 6.021 3.043 1.00 0.00 35 ALA A O 5
ATOM 7845 N N . GLY A 1 36 ? 4.223 4.100 4.150 1.00 0.00 36 GLY A N 5
ATOM 7846 C CA . GLY A 1 36 ? 3.592 3.465 3.007 1.00 0.00 36 GLY A CA 5
ATOM 7847 C C . GLY A 1 36 ? 4.488 2.435 2.348 1.00 0.00 36 GLY A C 5
ATOM 7848 O O . GLY A 1 36 ? 4.401 2.207 1.141 1.00 0.00 36 GLY A O 5
ATOM 7852 N N . LEU A 1 37 ? 5.354 1.813 3.140 1.00 0.00 37 LEU A N 5
ATOM 7853 C CA . LEU A 1 37 ? 6.271 0.802 2.626 1.00 0.00 37 LEU A CA 5
ATOM 7854 C C . LEU A 1 37 ? 6.035 -0.544 3.305 1.00 0.00 37 LEU A C 5
ATOM 7855 O O . LEU A 1 37 ? 5.838 -0.613 4.519 1.00 0.00 37 LEU A O 5
ATOM 7871 N N . LEU A 1 38 ? 6.057 -1.611 2.514 1.00 0.00 38 LEU A N 5
ATOM 7872 C CA . LEU A 1 38 ? 5.847 -2.956 3.038 1.00 0.00 38 LEU A CA 5
ATOM 7873 C C . LEU A 1 38 ? 7.177 -3.673 3.247 1.00 0.00 38 LEU A C 5
ATOM 7874 O O . LEU A 1 38 ? 7.902 -3.946 2.291 1.00 0.00 38 LEU A O 5
ATOM 7890 N N . GLU A 1 39 ? 7.489 -3.976 4.503 1.00 0.00 39 GLU A N 5
ATOM 7891 C CA . GLU A 1 39 ? 8.732 -4.662 4.837 1.00 0.00 39 GLU A CA 5
ATOM 7892 C C . GLU A 1 39 ? 8.452 -6.058 5.385 1.00 0.00 39 GLU A C 5
ATOM 7893 O O . GLU A 1 39 ? 7.308 -6.402 5.685 1.00 0.00 39 GLU A O 5
ATOM 7905 N N . TYR A 1 40 ? 9.504 -6.859 5.514 1.00 0.00 40 TYR A N 5
ATOM 7906 C CA . TYR A 1 40 ? 9.372 -8.219 6.023 1.00 0.00 40 TYR A CA 5
ATOM 7907 C C . TYR A 1 40 ? 10.671 -8.685 6.673 1.00 0.00 40 TYR A C 5
ATOM 7908 O O . TYR A 1 40 ? 11.724 -8.709 6.035 1.00 0.00 40 TYR A O 5
ATOM 7926 N N . PHE A 1 41 ? 10.588 -9.057 7.946 1.00 0.00 41 PHE A N 5
ATOM 7927 C CA . PHE A 1 41 ? 11.757 -9.524 8.684 1.00 0.00 41 PHE A CA 5
ATOM 7928 C C . PHE A 1 41 ? 11.605 -10.992 9.070 1.00 0.00 41 PHE A C 5
ATOM 7929 O O . PHE A 1 41 ? 10.491 -11.502 9.193 1.00 0.00 41 PHE A O 5
ATOM 7946 N N . VAL A 1 42 ? 12.734 -11.668 9.260 1.00 0.00 42 VAL A N 5
ATOM 7947 C CA . VAL A 1 42 ? 12.729 -13.077 9.632 1.00 0.00 42 VAL A CA 5
ATOM 7948 C C . VAL A 1 42 ? 11.611 -13.379 10.624 1.00 0.00 42 VAL A C 5
ATOM 7949 O O . VAL A 1 42 ? 10.895 -14.370 10.485 1.00 0.00 42 VAL A O 5
ATOM 7962 N N . ASN A 1 43 ? 11.465 -12.516 11.624 1.00 0.00 43 ASN A N 5
ATOM 7963 C CA . ASN A 1 43 ? 10.434 -12.690 12.640 1.00 0.00 43 ASN A CA 5
ATOM 7964 C C . ASN A 1 43 ? 10.097 -11.360 13.308 1.00 0.00 43 ASN A C 5
ATOM 7965 O O . ASN A 1 43 ? 10.741 -10.344 13.048 1.00 0.00 43 ASN A O 5
ATOM 7976 N N . GLU A 1 44 ? 9.085 -11.376 14.170 1.00 0.00 44 GLU A N 5
ATOM 7977 C CA . GLU A 1 44 ? 8.664 -10.171 14.874 1.00 0.00 44 GLU A CA 5
ATOM 7978 C C . GLU A 1 44 ? 9.825 -9.565 15.658 1.00 0.00 44 GLU A C 5
ATOM 7979 O O . GLU A 1 44 ? 10.096 -8.369 15.560 1.00 0.00 44 GLU A O 5
ATOM 7991 N N . GLN A 1 45 ? 10.505 -10.400 16.437 1.00 0.00 45 GLN A N 5
ATOM 7992 C CA . GLN A 1 45 ? 11.635 -9.947 17.239 1.00 0.00 45 GLN A CA 5
ATOM 7993 C C . GLN A 1 45 ? 12.633 -9.173 16.384 1.00 0.00 45 GLN A C 5
ATOM 7994 O O . GLN A 1 45 ? 13.390 -8.345 16.893 1.00 0.00 45 GLN A O 5
ATOM 8008 N N . SER A 1 46 ? 12.629 -9.447 15.084 1.00 0.00 46 SER A N 5
ATOM 8009 C CA . SER A 1 46 ? 13.537 -8.778 14.159 1.00 0.00 46 SER A CA 5
ATOM 8010 C C . SER A 1 46 ? 12.807 -7.699 13.365 1.00 0.00 46 SER A C 5
ATOM 8011 O O . SER A 1 46 ? 13.073 -7.498 12.180 1.00 0.00 46 SER A O 5
ATOM 8019 N N . ARG A 1 47 ? 11.885 -7.009 14.027 1.00 0.00 47 ARG A N 5
ATOM 8020 C CA . ARG A 1 47 ? 11.114 -5.951 13.384 1.00 0.00 47 ARG A CA 5
ATOM 8021 C C . ARG A 1 47 ? 11.865 -4.624 13.434 1.00 0.00 47 ARG A C 5
ATOM 8022 O O . ARG A 1 47 ? 11.718 -3.783 12.548 1.00 0.00 47 ARG A O 5
ATOM 8043 N N . ASN A 1 48 ? 12.670 -4.444 14.476 1.00 0.00 48 ASN A N 5
ATOM 8044 C CA . ASN A 1 48 ? 13.443 -3.219 14.643 1.00 0.00 48 ASN A CA 5
ATOM 8045 C C . ASN A 1 48 ? 14.678 -3.229 13.747 1.00 0.00 48 ASN A C 5
ATOM 8046 O O . ASN A 1 48 ? 15.016 -2.221 13.128 1.00 0.00 48 ASN A O 5
ATOM 8057 N N . GLN A 1 49 ? 15.347 -4.376 13.685 1.00 0.00 49 GLN A N 5
ATOM 8058 C CA . GLN A 1 49 ? 16.545 -4.517 12.865 1.00 0.00 49 GLN A CA 5
ATOM 8059 C C . GLN A 1 49 ? 16.263 -4.128 11.418 1.00 0.00 49 GLN A C 5
ATOM 8060 O O . GLN A 1 49 ? 15.130 -3.804 11.060 1.00 0.00 49 GLN A O 5
ATOM 8074 N N . LYS A 1 50 ? 17.301 -4.162 10.588 1.00 0.00 50 LYS A N 5
ATOM 8075 C CA . LYS A 1 50 ? 17.166 -3.814 9.179 1.00 0.00 50 LYS A CA 5
ATOM 8076 C C . LYS A 1 50 ? 16.313 -4.843 8.443 1.00 0.00 50 LYS A C 5
ATOM 8077 O O . LYS A 1 50 ? 16.467 -6.051 8.619 1.00 0.00 50 LYS A O 5
ATOM 8096 N N . PRO A 1 51 ? 15.393 -4.355 7.598 1.00 0.00 51 PRO A N 5
ATOM 8097 C CA . PRO A 1 51 ? 14.500 -5.215 6.818 1.00 0.00 51 PRO A CA 5
ATOM 8098 C C . PRO A 1 51 ? 15.239 -5.980 5.725 1.00 0.00 51 PRO A C 5
ATOM 8099 O O . PRO A 1 51 ? 16.224 -5.492 5.171 1.00 0.00 51 PRO A O 5
ATOM 8110 N N . ARG A 1 52 ? 14.758 -7.181 5.420 1.00 0.00 52 ARG A N 5
ATOM 8111 C CA . ARG A 1 52 ? 15.375 -8.013 4.394 1.00 0.00 52 ARG A CA 5
ATOM 8112 C C . ARG A 1 52 ? 14.978 -7.538 2.999 1.00 0.00 52 ARG A C 5
ATOM 8113 O O . ARG A 1 52 ? 15.738 -7.687 2.042 1.00 0.00 52 ARG A O 5
ATOM 8134 N N . GLY A 1 53 ? 13.782 -6.967 2.891 1.00 0.00 53 GLY A N 5
ATOM 8135 C CA . GLY A 1 53 ? 13.305 -6.481 1.610 1.00 0.00 53 GLY A CA 5
ATOM 8136 C C . GLY A 1 53 ? 12.057 -5.631 1.740 1.00 0.00 53 GLY A C 5
ATOM 8137 O O . GLY A 1 53 ? 11.111 -6.005 2.434 1.00 0.00 53 GLY A O 5
ATOM 8141 N N . THR A 1 54 ? 12.054 -4.481 1.073 1.00 0.00 54 THR A N 5
ATOM 8142 C CA . THR A 1 54 ? 10.915 -3.573 1.120 1.00 0.00 54 THR A CA 5
ATOM 8143 C C . THR A 1 54 ? 10.280 -3.416 -0.257 1.00 0.00 54 THR A C 5
ATOM 8144 O O . THR A 1 54 ? 10.874 -3.782 -1.271 1.00 0.00 54 THR A O 5
ATOM 8155 N N . LEU A 1 55 ? 9.069 -2.870 -0.286 1.00 0.00 55 LEU A N 5
ATOM 8156 C CA . LEU A 1 55 ? 8.353 -2.664 -1.540 1.00 0.00 55 LEU A CA 5
ATOM 8157 C C . LEU A 1 55 ? 7.418 -1.462 -1.442 1.00 0.00 55 LEU A C 5
ATOM 8158 O O . LEU A 1 55 ? 6.686 -1.312 -0.465 1.00 0.00 55 LEU A O 5
ATOM 8174 N N . GLN A 1 56 ? 7.449 -0.611 -2.462 1.00 0.00 56 GLN A N 5
ATOM 8175 C CA . GLN A 1 56 ? 6.603 0.577 -2.491 1.00 0.00 56 GLN A CA 5
ATOM 8176 C C . GLN A 1 56 ? 5.150 0.203 -2.764 1.00 0.00 56 GLN A C 5
ATOM 8177 O O . GLN A 1 56 ? 4.868 -0.705 -3.546 1.00 0.00 56 GLN A O 5
ATOM 8191 N N . LEU A 1 57 ? 4.231 0.909 -2.114 1.00 0.00 57 LEU A N 5
ATOM 8192 C CA . LEU A 1 57 ? 2.806 0.652 -2.286 1.00 0.00 57 LEU A CA 5
ATOM 8193 C C . LEU A 1 57 ? 2.139 1.782 -3.065 1.00 0.00 57 LEU A C 5
ATOM 8194 O O . LEU A 1 57 ? 1.130 1.573 -3.739 1.00 0.00 57 LEU A O 5
ATOM 8210 N N . ALA A 1 58 ? 2.711 2.977 -2.969 1.00 0.00 58 ALA A N 5
ATOM 8211 C CA . ALA A 1 58 ? 2.174 4.139 -3.668 1.00 0.00 58 ALA A CA 5
ATOM 8212 C C . ALA A 1 58 ? 2.087 3.884 -5.169 1.00 0.00 58 ALA A C 5
ATOM 8213 O O . ALA A 1 58 ? 3.077 4.011 -5.889 1.00 0.00 58 ALA A O 5
ATOM 8220 N N . GLY A 1 59 ? 0.895 3.524 -5.636 1.00 0.00 59 GLY A N 5
ATOM 8221 C CA . GLY A 1 59 ? 0.702 3.256 -7.049 1.00 0.00 59 GLY A CA 5
ATOM 8222 C C . GLY A 1 59 ? 0.707 1.774 -7.365 1.00 0.00 59 GLY A C 5
ATOM 8223 O O . GLY A 1 59 ? 0.922 1.377 -8.510 1.00 0.00 59 GLY A O 5
ATOM 8227 N N . ALA A 1 60 ? 0.472 0.953 -6.347 1.00 0.00 60 ALA A N 5
ATOM 8228 C CA . ALA A 1 60 ? 0.450 -0.494 -6.521 1.00 0.00 60 ALA A CA 5
ATOM 8229 C C . ALA A 1 60 ? -0.976 -1.005 -6.698 1.00 0.00 60 ALA A C 5
ATOM 8230 O O . ALA A 1 60 ? -1.940 -0.270 -6.484 1.00 0.00 60 ALA A O 5
ATOM 8237 N N . VAL A 1 61 ? -1.103 -2.268 -7.090 1.00 0.00 61 VAL A N 5
ATOM 8238 C CA . VAL A 1 61 ? -2.411 -2.877 -7.295 1.00 0.00 61 VAL A CA 5
ATOM 8239 C C . VAL A 1 61 ? -2.496 -4.240 -6.617 1.00 0.00 61 VAL A C 5
ATOM 8240 O O . VAL A 1 61 ? -1.592 -5.067 -6.748 1.00 0.00 61 VAL A O 5
ATOM 8253 N N . ILE A 1 62 ? -3.586 -4.468 -5.892 1.00 0.00 62 ILE A N 5
ATOM 8254 C CA . ILE A 1 62 ? -3.789 -5.732 -5.195 1.00 0.00 62 ILE A CA 5
ATOM 8255 C C . ILE A 1 62 ? -4.706 -6.656 -5.988 1.00 0.00 62 ILE A C 5
ATOM 8256 O O . ILE A 1 62 ? -5.877 -6.347 -6.208 1.00 0.00 62 ILE A O 5
ATOM 8272 N N . SER A 1 63 ? -4.166 -7.794 -6.413 1.00 0.00 63 SER A N 5
ATOM 8273 C CA . SER A 1 63 ? -4.935 -8.764 -7.184 1.00 0.00 63 SER A CA 5
ATOM 8274 C C . SER A 1 63 ? -4.994 -10.107 -6.463 1.00 0.00 63 SER A C 5
ATOM 8275 O O . SER A 1 63 ? -4.124 -10.964 -6.622 1.00 0.00 63 SER A O 5
ATOM 8283 N N . PRO A 1 64 ? -6.044 -10.297 -5.651 1.00 0.00 64 PRO A N 5
ATOM 8284 C CA . PRO A 1 64 ? -6.243 -11.533 -4.889 1.00 0.00 64 PRO A CA 5
ATOM 8285 C C . PRO A 1 64 ? -6.598 -12.715 -5.784 1.00 0.00 64 PRO A C 5
ATOM 8286 O O . PRO A 1 64 ? -7.582 -12.674 -6.522 1.00 0.00 64 PRO A O 5
ATOM 8297 N N . SER A 1 65 ? -5.790 -13.769 -5.715 1.00 0.00 65 SER A N 5
ATOM 8298 C CA . SER A 1 65 ? -6.017 -14.961 -6.522 1.00 0.00 65 SER A CA 5
ATOM 8299 C C . SER A 1 65 ? -7.332 -15.634 -6.139 1.00 0.00 65 SER A C 5
ATOM 8300 O O . SER A 1 65 ? -8.030 -15.185 -5.229 1.00 0.00 65 SER A O 5
ATOM 8308 N N . ASP A 1 66 ? -7.663 -16.713 -6.839 1.00 0.00 66 ASP A N 5
ATOM 8309 C CA . ASP A 1 66 ? -8.892 -17.450 -6.573 1.00 0.00 66 ASP A CA 5
ATOM 8310 C C . ASP A 1 66 ? -8.617 -18.947 -6.468 1.00 0.00 66 ASP A C 5
ATOM 8311 O O . ASP A 1 66 ? -9.229 -19.645 -5.659 1.00 0.00 66 ASP A O 5
ATOM 8320 N N . GLU A 1 67 ? -7.694 -19.433 -7.291 1.00 0.00 67 GLU A N 5
ATOM 8321 C CA . GLU A 1 67 ? -7.340 -20.848 -7.292 1.00 0.00 67 GLU A CA 5
ATOM 8322 C C . GLU A 1 67 ? -7.324 -21.405 -5.871 1.00 0.00 67 GLU A C 5
ATOM 8323 O O . GLU A 1 67 ? -8.121 -22.278 -5.527 1.00 0.00 67 GLU A O 5
ATOM 8335 N N . ASP A 1 68 ? -6.412 -20.895 -5.052 1.00 0.00 68 ASP A N 5
ATOM 8336 C CA . ASP A 1 68 ? -6.291 -21.340 -3.669 1.00 0.00 68 ASP A CA 5
ATOM 8337 C C . ASP A 1 68 ? -7.244 -20.565 -2.764 1.00 0.00 68 ASP A C 5
ATOM 8338 O O . ASP A 1 68 ? -7.633 -19.439 -3.074 1.00 0.00 68 ASP A O 5
ATOM 8347 N N . SER A 1 69 ? -7.616 -21.176 -1.643 1.00 0.00 69 SER A N 5
ATOM 8348 C CA . SER A 1 69 ? -8.527 -20.546 -0.695 1.00 0.00 69 SER A CA 5
ATOM 8349 C C . SER A 1 69 ? -7.951 -19.230 -0.180 1.00 0.00 69 SER A C 5
ATOM 8350 O O . SER A 1 69 ? -8.557 -18.170 -0.335 1.00 0.00 69 SER A O 5
ATOM 8358 N N . HIS A 1 70 ? -6.774 -19.307 0.433 1.00 0.00 70 HIS A N 5
ATOM 8359 C CA . HIS A 1 70 ? -6.113 -18.124 0.972 1.00 0.00 70 HIS A CA 5
ATOM 8360 C C . HIS A 1 70 ? -4.874 -17.774 0.154 1.00 0.00 70 HIS A C 5
ATOM 8361 O O . HIS A 1 70 ? -3.869 -18.485 0.193 1.00 0.00 70 HIS A O 5
ATOM 8376 N N . THR A 1 71 ? -4.951 -16.674 -0.589 1.00 0.00 71 THR A N 5
ATOM 8377 C CA . THR A 1 71 ? -3.837 -16.231 -1.417 1.00 0.00 71 THR A CA 5
ATOM 8378 C C . THR A 1 71 ? -4.081 -14.828 -1.963 1.00 0.00 71 THR A C 5
ATOM 8379 O O . THR A 1 71 ? -5.222 -14.437 -2.210 1.00 0.00 71 THR A O 5
ATOM 8390 N N . PHE A 1 72 ? -3.002 -14.075 -2.149 1.00 0.00 72 PHE A N 5
ATOM 8391 C CA . PHE A 1 72 ? -3.099 -12.715 -2.665 1.00 0.00 72 PHE A CA 5
ATOM 8392 C C . PHE A 1 72 ? -1.745 -12.227 -3.171 1.00 0.00 72 PHE A C 5
ATOM 8393 O O . PHE A 1 72 ? -0.704 -12.800 -2.847 1.00 0.00 72 PHE A O 5
ATOM 8410 N N . THR A 1 73 ? -1.766 -11.164 -3.970 1.00 0.00 73 THR A N 5
ATOM 8411 C CA . THR A 1 73 ? -0.541 -10.599 -4.523 1.00 0.00 73 THR A CA 5
ATOM 8412 C C . THR A 1 73 ? -0.562 -9.076 -4.461 1.00 0.00 73 THR A C 5
ATOM 8413 O O . THR A 1 73 ? -1.607 -8.452 -4.642 1.00 0.00 73 THR A O 5
ATOM 8424 N N . VAL A 1 74 ? 0.600 -8.484 -4.204 1.00 0.00 74 VAL A N 5
ATOM 8425 C CA . VAL A 1 74 ? 0.716 -7.033 -4.121 1.00 0.00 74 VAL A CA 5
ATOM 8426 C C . VAL A 1 74 ? 1.543 -6.480 -5.276 1.00 0.00 74 VAL A C 5
ATOM 8427 O O . VAL A 1 74 ? 2.770 -6.434 -5.208 1.00 0.00 74 VAL A O 5
ATOM 8440 N N . ASN A 1 75 ? 0.861 -6.060 -6.337 1.00 0.00 75 ASN A N 5
ATOM 8441 C CA . ASN A 1 75 ? 1.532 -5.510 -7.509 1.00 0.00 75 ASN A CA 5
ATOM 8442 C C . ASN A 1 75 ? 2.289 -4.234 -7.153 1.00 0.00 75 ASN A C 5
ATOM 8443 O O . ASN A 1 75 ? 2.259 -3.781 -6.009 1.00 0.00 75 ASN A O 5
ATOM 8454 N N . ALA A 1 76 ? 2.967 -3.660 -8.141 1.00 0.00 76 ALA A N 5
ATOM 8455 C CA . ALA A 1 76 ? 3.730 -2.435 -7.933 1.00 0.00 76 ALA A CA 5
ATOM 8456 C C . ALA A 1 76 ? 3.955 -1.699 -9.249 1.00 0.00 76 ALA A C 5
ATOM 8457 O O . ALA A 1 76 ? 4.503 -2.258 -10.199 1.00 0.00 76 ALA A O 5
ATOM 8464 N N . ALA A 1 77 ? 3.529 -0.441 -9.298 1.00 0.00 77 ALA A N 5
ATOM 8465 C CA . ALA A 1 77 ? 3.685 0.372 -10.498 1.00 0.00 77 ALA A CA 5
ATOM 8466 C C . ALA A 1 77 ? 5.039 0.126 -11.155 1.00 0.00 77 ALA A C 5
ATOM 8467 O O . ALA A 1 77 ? 5.121 -0.104 -12.361 1.00 0.00 77 ALA A O 5
ATOM 8474 N N . SER A 1 78 ? 6.099 0.178 -10.354 1.00 0.00 78 SER A N 5
ATOM 8475 C CA . SER A 1 78 ? 7.450 -0.035 -10.860 1.00 0.00 78 SER A CA 5
ATOM 8476 C C . SER A 1 78 ? 7.515 -1.290 -11.725 1.00 0.00 78 SER A C 5
ATOM 8477 O O . SER A 1 78 ? 8.183 -1.312 -12.758 1.00 0.00 78 SER A O 5
ATOM 8485 N N . GLY A 1 79 ? 6.814 -2.335 -11.294 1.00 0.00 79 GLY A N 5
ATOM 8486 C CA . GLY A 1 79 ? 6.805 -3.580 -12.040 1.00 0.00 79 GLY A CA 5
ATOM 8487 C C . GLY A 1 79 ? 7.252 -4.761 -11.201 1.00 0.00 79 GLY A C 5
ATOM 8488 O O . GLY A 1 79 ? 8.037 -5.592 -11.657 1.00 0.00 79 GLY A O 5
ATOM 8492 N N . GLU A 1 80 ? 6.751 -4.836 -9.972 1.00 0.00 80 GLU A N 5
ATOM 8493 C CA . GLU A 1 80 ? 7.105 -5.923 -9.068 1.00 0.00 80 GLU A CA 5
ATOM 8494 C C . GLU A 1 80 ? 5.867 -6.473 -8.366 1.00 0.00 80 GLU A C 5
ATOM 8495 O O . GLU A 1 80 ? 4.959 -5.722 -8.009 1.00 0.00 80 GLU A O 5
ATOM 8507 N N . GLN A 1 81 ? 5.838 -7.788 -8.173 1.00 0.00 81 GLN A N 5
ATOM 8508 C CA . GLN A 1 81 ? 4.711 -8.438 -7.515 1.00 0.00 81 GLN A CA 5
ATOM 8509 C C . GLN A 1 81 ? 5.181 -9.274 -6.330 1.00 0.00 81 GLN A C 5
ATOM 8510 O O . GLN A 1 81 ? 6.257 -9.871 -6.366 1.00 0.00 81 GLN A O 5
ATOM 8524 N N . TYR A 1 82 ? 4.368 -9.313 -5.280 1.00 0.00 82 TYR A N 5
ATOM 8525 C CA . TYR A 1 82 ? 4.702 -10.074 -4.082 1.00 0.00 82 TYR A CA 5
ATOM 8526 C C . TYR A 1 82 ? 3.716 -11.219 -3.871 1.00 0.00 82 TYR A C 5
ATOM 8527 O O . TYR A 1 82 ? 2.503 -11.011 -3.836 1.00 0.00 82 TYR A O 5
ATOM 8545 N N . LYS A 1 83 ? 4.245 -12.429 -3.730 1.00 0.00 83 LYS A N 5
ATOM 8546 C CA . LYS A 1 83 ? 3.415 -13.609 -3.520 1.00 0.00 83 LYS A CA 5
ATOM 8547 C C . LYS A 1 83 ? 3.339 -13.964 -2.039 1.00 0.00 83 LYS A C 5
ATOM 8548 O O . LYS A 1 83 ? 4.221 -14.638 -1.506 1.00 0.00 83 LYS A O 5
ATOM 8567 N N . LEU A 1 84 ? 2.279 -13.509 -1.380 1.00 0.00 84 LEU A N 5
ATOM 8568 C CA . LEU A 1 84 ? 2.087 -13.781 0.041 1.00 0.00 84 LEU A CA 5
ATOM 8569 C C . LEU A 1 84 ? 0.825 -14.607 0.272 1.00 0.00 84 LEU A C 5
ATOM 8570 O O . LEU A 1 84 ? 0.013 -14.783 -0.636 1.00 0.00 84 LEU A O 5
ATOM 8586 N N . ARG A 1 85 ? 0.668 -15.108 1.492 1.00 0.00 85 ARG A N 5
ATOM 8587 C CA . ARG A 1 85 ? -0.495 -15.914 1.843 1.00 0.00 85 ARG A CA 5
ATOM 8588 C C . ARG A 1 85 ? -1.030 -15.528 3.219 1.00 0.00 85 ARG A C 5
ATOM 8589 O O . ARG A 1 85 ? -0.263 -15.200 4.124 1.00 0.00 85 ARG A O 5
ATOM 8610 N N . ALA A 1 86 ? -2.350 -15.569 3.368 1.00 0.00 86 ALA A N 5
ATOM 8611 C CA . ALA A 1 86 ? -2.987 -15.225 4.633 1.00 0.00 86 ALA A CA 5
ATOM 8612 C C . ALA A 1 86 ? -3.238 -16.469 5.477 1.00 0.00 86 ALA A C 5
ATOM 8613 O O . ALA A 1 86 ? -3.345 -17.578 4.952 1.00 0.00 86 ALA A O 5
ATOM 8620 N N . THR A 1 87 ? -3.331 -16.279 6.790 1.00 0.00 87 THR A N 5
ATOM 8621 C CA . THR A 1 87 ? -3.568 -17.387 7.707 1.00 0.00 87 THR A CA 5
ATOM 8622 C C . THR A 1 87 ? -4.851 -18.129 7.353 1.00 0.00 87 THR A C 5
ATOM 8623 O O . THR A 1 87 ? -4.897 -19.359 7.385 1.00 0.00 87 THR A O 5
ATOM 8634 N N . ASP A 1 88 ? -5.891 -17.375 7.016 1.00 0.00 88 ASP A N 5
ATOM 8635 C CA . ASP A 1 88 ? -7.176 -17.962 6.653 1.00 0.00 88 ASP A CA 5
ATOM 8636 C C . ASP A 1 88 ? -7.921 -17.072 5.664 1.00 0.00 88 ASP A C 5
ATOM 8637 O O . ASP A 1 88 ? -7.657 -15.873 5.572 1.00 0.00 88 ASP A O 5
ATOM 8646 N N . ALA A 1 89 ? -8.852 -17.666 4.926 1.00 0.00 89 ALA A N 5
ATOM 8647 C CA . ALA A 1 89 ? -9.636 -16.927 3.944 1.00 0.00 89 ALA A CA 5
ATOM 8648 C C . ALA A 1 89 ? -10.144 -15.612 4.525 1.00 0.00 89 ALA A C 5
ATOM 8649 O O . ALA A 1 89 ? -10.196 -14.594 3.834 1.00 0.00 89 ALA A O 5
ATOM 8656 N N . LYS A 1 90 ? -10.519 -15.639 5.800 1.00 0.00 90 LYS A N 5
ATOM 8657 C CA . LYS A 1 90 ? -11.023 -14.449 6.476 1.00 0.00 90 LYS A CA 5
ATOM 8658 C C . LYS A 1 90 ? -9.950 -13.367 6.544 1.00 0.00 90 LYS A C 5
ATOM 8659 O O . LYS A 1 90 ? -10.156 -12.247 6.078 1.00 0.00 90 LYS A O 5
ATOM 8678 N N . GLU A 1 91 ? -8.805 -13.710 7.126 1.00 0.00 91 GLU A N 5
ATOM 8679 C CA . GLU A 1 91 ? -7.701 -12.767 7.254 1.00 0.00 91 GLU A CA 5
ATOM 8680 C C . GLU A 1 91 ? -7.353 -12.151 5.902 1.00 0.00 91 GLU A C 5
ATOM 8681 O O . GLU A 1 91 ? -7.176 -10.938 5.788 1.00 0.00 91 GLU A O 5
ATOM 8693 N N . ARG A 1 92 ? -7.255 -12.996 4.881 1.00 0.00 92 ARG A N 5
ATOM 8694 C CA . ARG A 1 92 ? -6.927 -12.535 3.537 1.00 0.00 92 ARG A CA 5
ATOM 8695 C C . ARG A 1 92 ? -7.712 -11.275 3.187 1.00 0.00 92 ARG A C 5
ATOM 8696 O O . ARG A 1 92 ? -7.136 -10.267 2.777 1.00 0.00 92 ARG A O 5
ATOM 8717 N N . GLN A 1 93 ? -9.029 -11.339 3.351 1.00 0.00 93 GLN A N 5
ATOM 8718 C CA . GLN A 1 93 ? -9.893 -10.203 3.051 1.00 0.00 93 GLN A CA 5
ATOM 8719 C C . GLN A 1 93 ? -9.373 -8.934 3.717 1.00 0.00 93 GLN A C 5
ATOM 8720 O O . GLN A 1 93 ? -9.415 -7.851 3.131 1.00 0.00 93 GLN A O 5
ATOM 8734 N N . HIS A 1 94 ? -8.884 -9.073 4.945 1.00 0.00 94 HIS A N 5
ATOM 8735 C CA . HIS A 1 94 ? -8.356 -7.936 5.691 1.00 0.00 94 HIS A CA 5
ATOM 8736 C C . HIS A 1 94 ? -7.133 -7.349 4.992 1.00 0.00 94 HIS A C 5
ATOM 8737 O O . HIS A 1 94 ? -7.138 -6.187 4.585 1.00 0.00 94 HIS A O 5
ATOM 8752 N N . TRP A 1 95 ? -6.089 -8.158 4.858 1.00 0.00 95 TRP A N 5
ATOM 8753 C CA . TRP A 1 95 ? -4.859 -7.717 4.210 1.00 0.00 95 TRP A CA 5
ATOM 8754 C C . TRP A 1 95 ? -5.159 -7.044 2.875 1.00 0.00 95 TRP A C 5
ATOM 8755 O O . TRP A 1 95 ? -4.744 -5.911 2.633 1.00 0.00 95 TRP A O 5
ATOM 8776 N N . VAL A 1 96 ? -5.883 -7.749 2.011 1.00 0.00 96 VAL A N 5
ATOM 8777 C CA . VAL A 1 96 ? -6.240 -7.218 0.700 1.00 0.00 96 VAL A CA 5
ATOM 8778 C C . VAL A 1 96 ? -6.795 -5.803 0.813 1.00 0.00 96 VAL A C 5
ATOM 8779 O O . VAL A 1 96 ? -6.211 -4.853 0.292 1.00 0.00 96 VAL A O 5
ATOM 8792 N N . SER A 1 97 ? -7.926 -5.670 1.498 1.00 0.00 97 SER A N 5
ATOM 8793 C CA . SER A 1 97 ? -8.563 -4.371 1.677 1.00 0.00 97 SER A CA 5
ATOM 8794 C C . SER A 1 97 ? -7.559 -3.338 2.181 1.00 0.00 97 SER A C 5
ATOM 8795 O O . SER A 1 97 ? -7.269 -2.355 1.500 1.00 0.00 97 SER A O 5
ATOM 8803 N N . ARG A 1 98 ? -7.033 -3.570 3.380 1.00 0.00 98 ARG A N 5
ATOM 8804 C CA . ARG A 1 98 ? -6.063 -2.661 3.977 1.00 0.00 98 ARG A CA 5
ATOM 8805 C C . ARG A 1 98 ? -5.107 -2.116 2.920 1.00 0.00 98 ARG A C 5
ATOM 8806 O O . ARG A 1 98 ? -5.016 -0.904 2.716 1.00 0.00 98 ARG A O 5
ATOM 8827 N N . LEU A 1 99 ? -4.395 -3.017 2.253 1.00 0.00 99 LEU A N 5
ATOM 8828 C CA . LEU A 1 99 ? -3.445 -2.627 1.217 1.00 0.00 99 LEU A CA 5
ATOM 8829 C C . LEU A 1 99 ? -4.138 -1.835 0.112 1.00 0.00 99 LEU A C 5
ATOM 8830 O O . LEU A 1 99 ? -3.603 -0.843 -0.382 1.00 0.00 99 LEU A O 5
ATOM 8846 N N . GLN A 1 100 ? -5.331 -2.281 -0.269 1.00 0.00 100 GLN A N 5
ATOM 8847 C CA . GLN A 1 100 ? -6.097 -1.613 -1.314 1.00 0.00 100 GLN A CA 5
ATOM 8848 C C . GLN A 1 100 ? -6.424 -0.177 -0.916 1.00 0.00 100 GLN A C 5
ATOM 8849 O O . GLN A 1 100 ? -6.595 0.691 -1.772 1.00 0.00 100 GLN A O 5
ATOM 8863 N N . ILE A 1 101 ? -6.511 0.065 0.388 1.00 0.00 101 ILE A N 5
ATOM 8864 C CA . ILE A 1 101 ? -6.817 1.395 0.898 1.00 0.00 101 ILE A CA 5
ATOM 8865 C C . ILE A 1 101 ? -5.553 2.238 1.029 1.00 0.00 101 ILE A C 5
ATOM 8866 O O . ILE A 1 101 ? -5.502 3.376 0.561 1.00 0.00 101 ILE A O 5
ATOM 8882 N N . CYS A 1 102 ? -4.535 1.672 1.667 1.00 0.00 102 CYS A N 5
ATOM 8883 C CA . CYS A 1 102 ? -3.269 2.371 1.858 1.00 0.00 102 CYS A CA 5
ATOM 8884 C C . CYS A 1 102 ? -2.604 2.670 0.518 1.00 0.00 102 CYS A C 5
ATOM 8885 O O . CYS A 1 102 ? -2.212 3.805 0.246 1.00 0.00 102 CYS A O 5
ATOM 8893 N N . THR A 1 103 ? -2.479 1.643 -0.317 1.00 0.00 103 THR A N 5
ATOM 8894 C CA . THR A 1 103 ? -1.860 1.794 -1.627 1.00 0.00 103 THR A CA 5
ATOM 8895 C C . THR A 1 103 ? -2.426 3.001 -2.367 1.00 0.00 103 THR A C 5
ATOM 8896 O O . THR A 1 103 ? -1.683 3.772 -2.973 1.00 0.00 103 THR A O 5
ATOM 8907 N N . GLN A 1 104 ? -3.744 3.158 -2.311 1.00 0.00 104 GLN A N 5
ATOM 8908 C CA . GLN A 1 104 ? -4.409 4.273 -2.977 1.00 0.00 104 GLN A CA 5
ATOM 8909 C C . GLN A 1 104 ? -4.281 5.552 -2.156 1.00 0.00 104 GLN A C 5
ATOM 8910 O O . GLN A 1 104 ? -3.689 6.534 -2.606 1.00 0.00 104 GLN A O 5
ATOM 8924 N N . HIS A 1 105 ? -4.839 5.533 -0.950 1.00 0.00 105 HIS A N 5
ATOM 8925 C CA . HIS A 1 105 ? -4.787 6.692 -0.066 1.00 0.00 105 HIS A CA 5
ATOM 8926 C C . HIS A 1 105 ? -3.422 7.369 -0.136 1.00 0.00 105 HIS A C 5
ATOM 8927 O O . HIS A 1 105 ? -3.296 8.566 0.122 1.00 0.00 105 HIS A O 5
ATOM 8942 N N . HIS A 1 106 ? -2.400 6.594 -0.488 1.00 0.00 106 HIS A N 5
ATOM 8943 C CA . HIS A 1 106 ? -1.043 7.119 -0.592 1.00 0.00 106 HIS A CA 5
ATOM 8944 C C . HIS A 1 106 ? -0.790 7.698 -1.981 1.00 0.00 106 HIS A C 5
ATOM 8945 O O . HIS A 1 106 ? -0.511 8.888 -2.128 1.00 0.00 106 HIS A O 5
ATOM 8960 N N . THR A 1 107 ? -0.889 6.848 -2.999 1.00 0.00 107 THR A N 5
ATOM 8961 C CA . THR A 1 107 ? -0.669 7.274 -4.375 1.00 0.00 107 THR A CA 5
ATOM 8962 C C . THR A 1 107 ? -1.469 8.531 -4.696 1.00 0.00 107 THR A C 5
ATOM 8963 O O . THR A 1 107 ? -1.051 9.352 -5.510 1.00 0.00 107 THR A O 5
ATOM 8974 N N . GLU A 1 108 ? -2.622 8.674 -4.049 1.00 0.00 108 GLU A N 5
ATOM 8975 C CA . GLU A 1 108 ? -3.481 9.832 -4.267 1.00 0.00 108 GLU A CA 5
ATOM 8976 C C . GLU A 1 108 ? -2.988 11.033 -3.465 1.00 0.00 108 GLU A C 5
ATOM 8977 O O . GLU A 1 108 ? -3.106 12.177 -3.904 1.00 0.00 108 GLU A O 5
ATOM 8989 N N . ALA A 1 109 ? -2.437 10.764 -2.286 1.00 0.00 109 ALA A N 5
ATOM 8990 C CA . ALA A 1 109 ? -1.925 11.821 -1.423 1.00 0.00 109 ALA A CA 5
ATOM 8991 C C . ALA A 1 109 ? -0.719 12.509 -2.052 1.00 0.00 109 ALA A C 5
ATOM 8992 O O . ALA A 1 109 ? -0.592 13.732 -1.998 1.00 0.00 109 ALA A O 5
ATOM 8999 N N . ILE A 1 110 ? 0.164 11.715 -2.648 1.00 0.00 110 ILE A N 5
ATOM 9000 C CA . ILE A 1 110 ? 1.360 12.249 -3.289 1.00 0.00 110 ILE A CA 5
ATOM 9001 C C . ILE A 1 110 ? 1.022 13.439 -4.180 1.00 0.00 110 ILE A C 5
ATOM 9002 O O . ILE A 1 110 ? 0.109 13.372 -5.003 1.00 0.00 110 ILE A O 5
ATOM 9018 N N . GLY A 1 111 ? 1.765 14.528 -4.011 1.00 0.00 111 GLY A N 5
ATOM 9019 C CA . GLY A 1 111 ? 1.530 15.717 -4.809 1.00 0.00 111 GLY A CA 5
ATOM 9020 C C . GLY A 1 111 ? 2.674 16.708 -4.723 1.00 0.00 111 GLY A C 5
ATOM 9021 O O . GLY A 1 111 ? 3.707 16.533 -5.370 1.00 0.00 111 GLY A O 5
ATOM 9025 N N . LYS A 1 112 ? 2.490 17.754 -3.925 1.00 0.00 112 LYS A N 5
ATOM 9026 C CA . LYS A 1 112 ? 3.514 18.778 -3.756 1.00 0.00 112 LYS A CA 5
ATOM 9027 C C . LYS A 1 112 ? 4.661 18.264 -2.891 1.00 0.00 112 LYS A C 5
ATOM 9028 O O . LYS A 1 112 ? 4.607 18.342 -1.664 1.00 0.00 112 LYS A O 5
ATOM 9047 N N . ASN A 1 113 ? 5.697 17.741 -3.539 1.00 0.00 113 ASN A N 5
ATOM 9048 C CA . ASN A 1 113 ? 6.856 17.216 -2.828 1.00 0.00 113 ASN A CA 5
ATOM 9049 C C . ASN A 1 113 ? 8.085 17.194 -3.732 1.00 0.00 113 ASN A C 5
ATOM 9050 O O . ASN A 1 113 ? 7.976 16.989 -4.940 1.00 0.00 113 ASN A O 5
ATOM 9061 N N . ASN A 1 114 ? 9.254 17.407 -3.137 1.00 0.00 114 ASN A N 5
ATOM 9062 C CA . ASN A 1 114 ? 10.504 17.412 -3.889 1.00 0.00 114 ASN A CA 5
ATOM 9063 C C . ASN A 1 114 ? 10.504 16.318 -4.952 1.00 0.00 114 ASN A C 5
ATOM 9064 O O . ASN A 1 114 ? 10.374 15.135 -4.640 1.00 0.00 114 ASN A O 5
ATOM 9075 N N . SER A 1 115 ? 10.652 16.723 -6.209 1.00 0.00 115 SER A N 5
ATOM 9076 C CA . SER A 1 115 ? 10.666 15.778 -7.320 1.00 0.00 115 SER A CA 5
ATOM 9077 C C . SER A 1 115 ? 11.962 15.894 -8.116 1.00 0.00 115 SER A C 5
ATOM 9078 O O . SER A 1 115 ? 12.460 16.993 -8.356 1.00 0.00 115 SER A O 5
ATOM 9086 N N . GLY A 1 116 ? 12.504 14.750 -8.523 1.00 0.00 116 GLY A N 5
ATOM 9087 C CA . GLY A 1 116 ? 13.738 14.744 -9.287 1.00 0.00 116 GLY A CA 5
ATOM 9088 C C . GLY A 1 116 ? 13.764 13.650 -10.336 1.00 0.00 116 GLY A C 5
ATOM 9089 O O . GLY A 1 116 ? 14.341 12.581 -10.134 1.00 0.00 116 GLY A O 5
ATOM 9093 N N . PRO A 1 117 ? 13.127 13.912 -11.486 1.00 0.00 117 PRO A N 5
ATOM 9094 C CA . PRO A 1 117 ? 13.065 12.953 -12.593 1.00 0.00 117 PRO A CA 5
ATOM 9095 C C . PRO A 1 117 ? 14.417 12.762 -13.272 1.00 0.00 117 PRO A C 5
ATOM 9096 O O . PRO A 1 117 ? 15.291 13.626 -13.190 1.00 0.00 117 PRO A O 5
ATOM 9107 N N . SER A 1 118 ? 14.583 11.626 -13.941 1.00 0.00 118 SER A N 5
ATOM 9108 C CA . SER A 1 118 ? 15.831 11.321 -14.631 1.00 0.00 118 SER A CA 5
ATOM 9109 C C . SER A 1 118 ? 15.578 10.426 -15.841 1.00 0.00 118 SER A C 5
ATOM 9110 O O . SER A 1 118 ? 15.082 9.307 -15.706 1.00 0.00 118 SER A O 5
ATOM 9118 N N . SER A 1 119 ? 15.923 10.927 -17.022 1.00 0.00 119 SER A N 5
ATOM 9119 C CA . SER A 1 119 ? 15.730 10.176 -18.257 1.00 0.00 119 SER A CA 5
ATOM 9120 C C . SER A 1 119 ? 16.965 10.270 -19.149 1.00 0.00 119 SER A C 5
ATOM 9121 O O . SER A 1 119 ? 17.618 11.310 -19.216 1.00 0.00 119 SER A O 5
ATOM 9129 N N . GLY A 1 120 ? 17.279 9.173 -19.832 1.00 0.00 120 GLY A N 5
ATOM 9130 C CA . GLY A 1 120 ? 18.434 9.152 -20.711 1.00 0.00 120 GLY A CA 5
ATOM 9131 C C . GLY A 1 120 ? 19.736 9.348 -19.961 1.00 0.00 120 GLY A C 5
ATOM 9132 O O . GLY A 1 120 ? 20.116 10.477 -19.648 1.00 0.00 120 GLY A O 5
ATOM 9136 N N . GLY A 1 1 ? -15.967 12.070 6.959 1.00 0.00 1 GLY A N 6
ATOM 9137 C CA . GLY A 1 1 ? -16.042 13.265 7.779 1.00 0.00 1 GLY A CA 6
ATOM 9138 C C . GLY A 1 1 ? -14.771 14.089 7.721 1.00 0.00 1 GLY A C 6
ATOM 9139 O O . GLY A 1 1 ? -14.304 14.447 6.640 1.00 0.00 1 GLY A O 6
ATOM 9143 N N . SER A 1 2 ? -14.211 14.392 8.888 1.00 0.00 2 SER A N 6
ATOM 9144 C CA . SER A 1 2 ? -12.989 15.184 8.966 1.00 0.00 2 SER A CA 6
ATOM 9145 C C . SER A 1 2 ? -12.369 15.090 10.357 1.00 0.00 2 SER A C 6
ATOM 9146 O O . SER A 1 2 ? -13.064 14.847 11.343 1.00 0.00 2 SER A O 6
ATOM 9154 N N . SER A 1 3 ? -11.056 15.285 10.427 1.00 0.00 3 SER A N 6
ATOM 9155 C CA . SER A 1 3 ? -10.340 15.219 11.696 1.00 0.00 3 SER A CA 6
ATOM 9156 C C . SER A 1 3 ? -10.868 14.077 12.558 1.00 0.00 3 SER A C 6
ATOM 9157 O O . SER A 1 3 ? -11.044 14.227 13.767 1.00 0.00 3 SER A O 6
ATOM 9165 N N . GLY A 1 4 ? -11.118 12.934 11.927 1.00 0.00 4 GLY A N 6
ATOM 9166 C CA . GLY A 1 4 ? -11.622 11.782 12.651 1.00 0.00 4 GLY A CA 6
ATOM 9167 C C . GLY A 1 4 ? -11.472 10.493 11.867 1.00 0.00 4 GLY A C 6
ATOM 9168 O O . GLY A 1 4 ? -12.203 10.253 10.907 1.00 0.00 4 GLY A O 6
ATOM 9172 N N . SER A 1 5 ? -10.519 9.661 12.276 1.00 0.00 5 SER A N 6
ATOM 9173 C CA . SER A 1 5 ? -10.270 8.392 11.602 1.00 0.00 5 SER A CA 6
ATOM 9174 C C . SER A 1 5 ? -9.302 7.530 12.406 1.00 0.00 5 SER A C 6
ATOM 9175 O O . SER A 1 5 ? -8.259 8.004 12.856 1.00 0.00 5 SER A O 6
ATOM 9183 N N . SER A 1 6 ? -9.655 6.261 12.583 1.00 0.00 6 SER A N 6
ATOM 9184 C CA . SER A 1 6 ? -8.820 5.333 13.336 1.00 0.00 6 SER A CA 6
ATOM 9185 C C . SER A 1 6 ? -8.177 4.306 12.408 1.00 0.00 6 SER A C 6
ATOM 9186 O O . SER A 1 6 ? -8.707 3.999 11.341 1.00 0.00 6 SER A O 6
ATOM 9194 N N . GLY A 1 7 ? -7.030 3.778 12.825 1.00 0.00 7 GLY A N 6
ATOM 9195 C CA . GLY A 1 7 ? -6.332 2.792 12.021 1.00 0.00 7 GLY A CA 6
ATOM 9196 C C . GLY A 1 7 ? -4.970 2.442 12.585 1.00 0.00 7 GLY A C 6
ATOM 9197 O O . GLY A 1 7 ? -4.096 3.302 12.691 1.00 0.00 7 GLY A O 6
ATOM 9201 N N . GLU A 1 8 ? -4.789 1.177 12.950 1.00 0.00 8 GLU A N 6
ATOM 9202 C CA . GLU A 1 8 ? -3.523 0.717 13.509 1.00 0.00 8 GLU A CA 6
ATOM 9203 C C . GLU A 1 8 ? -2.725 -0.070 12.474 1.00 0.00 8 GLU A C 6
ATOM 9204 O O . GLU A 1 8 ? -3.293 -0.687 11.575 1.00 0.00 8 GLU A O 6
ATOM 9216 N N . ASN A 1 9 ? -1.403 -0.042 12.609 1.00 0.00 9 ASN A N 6
ATOM 9217 C CA . ASN A 1 9 ? -0.525 -0.752 11.686 1.00 0.00 9 ASN A CA 6
ATOM 9218 C C . ASN A 1 9 ? -1.030 -2.170 11.436 1.00 0.00 9 ASN A C 6
ATOM 9219 O O . ASN A 1 9 ? -1.608 -2.800 12.322 1.00 0.00 9 ASN A O 6
ATOM 9230 N N . VAL A 1 10 ? -0.808 -2.666 10.223 1.00 0.00 10 VAL A N 6
ATOM 9231 C CA . VAL A 1 10 ? -1.239 -4.010 9.856 1.00 0.00 10 VAL A CA 6
ATOM 9232 C C . VAL A 1 10 ? -0.045 -4.940 9.676 1.00 0.00 10 VAL A C 6
ATOM 9233 O O . VAL A 1 10 ? 0.839 -4.682 8.859 1.00 0.00 10 VAL A O 6
ATOM 9246 N N . TYR A 1 11 ? -0.024 -6.023 10.446 1.00 0.00 11 TYR A N 6
ATOM 9247 C CA . TYR A 1 11 ? 1.063 -6.992 10.373 1.00 0.00 11 TYR A CA 6
ATOM 9248 C C . TYR A 1 11 ? 0.548 -8.408 10.614 1.00 0.00 11 TYR A C 6
ATOM 9249 O O . TYR A 1 11 ? -0.436 -8.610 11.324 1.00 0.00 11 TYR A O 6
ATOM 9267 N N . GLY A 1 12 ? 1.222 -9.385 10.016 1.00 0.00 12 GLY A N 6
ATOM 9268 C CA . GLY A 1 12 ? 0.820 -10.770 10.177 1.00 0.00 12 GLY A CA 6
ATOM 9269 C C . GLY A 1 12 ? 1.810 -11.737 9.558 1.00 0.00 12 GLY A C 6
ATOM 9270 O O . GLY A 1 12 ? 2.402 -11.450 8.518 1.00 0.00 12 GLY A O 6
ATOM 9274 N N . TYR A 1 13 ? 1.992 -12.886 10.200 1.00 0.00 13 TYR A N 6
ATOM 9275 C CA . TYR A 1 13 ? 2.920 -13.897 9.709 1.00 0.00 13 TYR A CA 6
ATOM 9276 C C . TYR A 1 13 ? 2.403 -14.533 8.423 1.00 0.00 13 TYR A C 6
ATOM 9277 O O . TYR A 1 13 ? 1.508 -15.379 8.451 1.00 0.00 13 TYR A O 6
ATOM 9295 N N . LEU A 1 14 ? 2.973 -14.121 7.296 1.00 0.00 14 LEU A N 6
ATOM 9296 C CA . LEU A 1 14 ? 2.571 -14.650 5.997 1.00 0.00 14 LEU A CA 6
ATOM 9297 C C . LEU A 1 14 ? 3.652 -15.559 5.422 1.00 0.00 14 LEU A C 6
ATOM 9298 O O . LEU A 1 14 ? 4.806 -15.512 5.845 1.00 0.00 14 LEU A O 6
ATOM 9314 N N . MET A 1 15 ? 3.269 -16.385 4.453 1.00 0.00 15 MET A N 6
ATOM 9315 C CA . MET A 1 15 ? 4.207 -17.303 3.817 1.00 0.00 15 MET A CA 6
ATOM 9316 C C . MET A 1 15 ? 4.709 -16.736 2.493 1.00 0.00 15 MET A C 6
ATOM 9317 O O . MET A 1 15 ? 3.957 -16.639 1.522 1.00 0.00 15 MET A O 6
ATOM 9331 N N . LYS A 1 16 ? 5.983 -16.362 2.459 1.00 0.00 16 LYS A N 6
ATOM 9332 C CA . LYS A 1 16 ? 6.587 -15.806 1.254 1.00 0.00 16 LYS A CA 6
ATOM 9333 C C . LYS A 1 16 ? 7.189 -16.908 0.389 1.00 0.00 16 LYS A C 6
ATOM 9334 O O . LYS A 1 16 ? 7.956 -17.741 0.872 1.00 0.00 16 LYS A O 6
ATOM 9353 N N . TYR A 1 17 ? 6.838 -16.906 -0.892 1.00 0.00 17 TYR A N 6
ATOM 9354 C CA . TYR A 1 17 ? 7.343 -17.906 -1.825 1.00 0.00 17 TYR A CA 6
ATOM 9355 C C . TYR A 1 17 ? 8.827 -17.689 -2.106 1.00 0.00 17 TYR A C 6
ATOM 9356 O O . TYR A 1 17 ? 9.248 -16.590 -2.469 1.00 0.00 17 TYR A O 6
ATOM 9374 N N . THR A 1 18 ? 9.615 -18.746 -1.937 1.00 0.00 18 THR A N 6
ATOM 9375 C CA . THR A 1 18 ? 11.052 -18.672 -2.172 1.00 0.00 18 THR A CA 6
ATOM 9376 C C . THR A 1 18 ? 11.429 -19.342 -3.488 1.00 0.00 18 THR A C 6
ATOM 9377 O O . THR A 1 18 ? 12.104 -18.747 -4.327 1.00 0.00 18 THR A O 6
ATOM 9388 N N . ASN A 1 19 ? 10.987 -20.583 -3.663 1.00 0.00 19 ASN A N 6
ATOM 9389 C CA . ASN A 1 19 ? 11.279 -21.334 -4.879 1.00 0.00 19 ASN A CA 6
ATOM 9390 C C . ASN A 1 19 ? 10.349 -22.537 -5.012 1.00 0.00 19 ASN A C 6
ATOM 9391 O O . ASN A 1 19 ? 9.446 -22.730 -4.197 1.00 0.00 19 ASN A O 6
ATOM 9402 N N . LEU A 1 20 ? 10.577 -23.343 -6.043 1.00 0.00 20 LEU A N 6
ATOM 9403 C CA . LEU A 1 20 ? 9.761 -24.528 -6.283 1.00 0.00 20 LEU A CA 6
ATOM 9404 C C . LEU A 1 20 ? 9.995 -25.578 -5.203 1.00 0.00 20 LEU A C 6
ATOM 9405 O O . LEU A 1 20 ? 9.157 -25.778 -4.324 1.00 0.00 20 LEU A O 6
ATOM 9421 N N . VAL A 1 21 ? 11.142 -26.247 -5.273 1.00 0.00 21 VAL A N 6
ATOM 9422 C CA . VAL A 1 21 ? 11.489 -27.275 -4.299 1.00 0.00 21 VAL A CA 6
ATOM 9423 C C . VAL A 1 21 ? 10.947 -26.928 -2.917 1.00 0.00 21 VAL A C 6
ATOM 9424 O O . VAL A 1 21 ? 10.324 -27.759 -2.256 1.00 0.00 21 VAL A O 6
ATOM 9437 N N . THR A 1 22 ? 11.189 -25.694 -2.486 1.00 0.00 22 THR A N 6
ATOM 9438 C CA . THR A 1 22 ? 10.726 -25.236 -1.182 1.00 0.00 22 THR A CA 6
ATOM 9439 C C . THR A 1 22 ? 9.213 -25.044 -1.172 1.00 0.00 22 THR A C 6
ATOM 9440 O O . THR A 1 22 ? 8.497 -25.716 -0.431 1.00 0.00 22 THR A O 6
ATOM 9451 N N . GLY A 1 23 ? 8.733 -24.121 -2.000 1.00 0.00 23 GLY A N 6
ATOM 9452 C CA . GLY A 1 23 ? 7.308 -23.857 -2.070 1.00 0.00 23 GLY A CA 6
ATOM 9453 C C . GLY A 1 23 ? 6.917 -22.586 -1.343 1.00 0.00 23 GLY A C 6
ATOM 9454 O O . GLY A 1 23 ? 6.994 -21.493 -1.904 1.00 0.00 23 GLY A O 6
ATOM 9458 N N . TRP A 1 24 ? 6.494 -22.729 -0.092 1.00 0.00 24 TRP A N 6
ATOM 9459 C CA . TRP A 1 24 ? 6.087 -21.583 0.713 1.00 0.00 24 TRP A CA 6
ATOM 9460 C C . TRP A 1 24 ? 6.831 -21.560 2.043 1.00 0.00 24 TRP A C 6
ATOM 9461 O O . TRP A 1 24 ? 6.948 -22.584 2.716 1.00 0.00 24 TRP A O 6
ATOM 9482 N N . GLN A 1 25 ? 7.331 -20.387 2.417 1.00 0.00 25 GLN A N 6
ATOM 9483 C CA . GLN A 1 25 ? 8.065 -20.233 3.668 1.00 0.00 25 GLN A CA 6
ATOM 9484 C C . GLN A 1 25 ? 7.459 -19.123 4.521 1.00 0.00 25 GLN A C 6
ATOM 9485 O O . GLN A 1 25 ? 7.119 -18.053 4.015 1.00 0.00 25 GLN A O 6
ATOM 9499 N N . TYR A 1 26 ? 7.327 -19.385 5.816 1.00 0.00 26 TYR A N 6
ATOM 9500 C CA . TYR A 1 26 ? 6.759 -18.409 6.739 1.00 0.00 26 TYR A CA 6
ATOM 9501 C C . TYR A 1 26 ? 7.669 -17.191 6.872 1.00 0.00 26 TYR A C 6
ATOM 9502 O O . TYR A 1 26 ? 8.892 -17.305 6.791 1.00 0.00 26 TYR A O 6
ATOM 9520 N N . ARG A 1 27 ? 7.062 -16.027 7.077 1.00 0.00 27 ARG A N 6
ATOM 9521 C CA . ARG A 1 27 ? 7.815 -14.787 7.220 1.00 0.00 27 ARG A CA 6
ATOM 9522 C C . ARG A 1 27 ? 6.940 -13.684 7.807 1.00 0.00 27 ARG A C 6
ATOM 9523 O O . ARG A 1 27 ? 5.770 -13.549 7.449 1.00 0.00 27 ARG A O 6
ATOM 9544 N N . PHE A 1 28 ? 7.515 -12.898 8.712 1.00 0.00 28 PHE A N 6
ATOM 9545 C CA . PHE A 1 28 ? 6.787 -11.808 9.350 1.00 0.00 28 PHE A CA 6
ATOM 9546 C C . PHE A 1 28 ? 6.784 -10.565 8.465 1.00 0.00 28 PHE A C 6
ATOM 9547 O O . PHE A 1 28 ? 7.777 -10.255 7.806 1.00 0.00 28 PHE A O 6
ATOM 9564 N N . PHE A 1 29 ? 5.660 -9.856 8.455 1.00 0.00 29 PHE A N 6
ATOM 9565 C CA . PHE A 1 29 ? 5.525 -8.648 7.650 1.00 0.00 29 PHE A CA 6
ATOM 9566 C C . PHE A 1 29 ? 4.948 -7.504 8.479 1.00 0.00 29 PHE A C 6
ATOM 9567 O O . PHE A 1 29 ? 4.342 -7.726 9.528 1.00 0.00 29 PHE A O 6
ATOM 9584 N N . VAL A 1 30 ? 5.140 -6.279 8.000 1.00 0.00 30 VAL A N 6
ATOM 9585 C CA . VAL A 1 30 ? 4.638 -5.099 8.695 1.00 0.00 30 VAL A CA 6
ATOM 9586 C C . VAL A 1 30 ? 4.365 -3.961 7.719 1.00 0.00 30 VAL A C 6
ATOM 9587 O O . VAL A 1 30 ? 5.273 -3.476 7.043 1.00 0.00 30 VAL A O 6
ATOM 9600 N N . LEU A 1 31 ? 3.108 -3.537 7.650 1.00 0.00 31 LEU A N 6
ATOM 9601 C CA . LEU A 1 31 ? 2.713 -2.454 6.756 1.00 0.00 31 LEU A CA 6
ATOM 9602 C C . LEU A 1 31 ? 2.970 -1.095 7.401 1.00 0.00 31 LEU A C 6
ATOM 9603 O O . LEU A 1 31 ? 2.826 -0.935 8.612 1.00 0.00 31 LEU A O 6
ATOM 9619 N N . ASN A 1 32 ? 3.348 -0.119 6.582 1.00 0.00 32 ASN A N 6
ATOM 9620 C CA . ASN A 1 32 ? 3.623 1.227 7.072 1.00 0.00 32 ASN A CA 6
ATOM 9621 C C . ASN A 1 32 ? 2.646 2.234 6.471 1.00 0.00 32 ASN A C 6
ATOM 9622 O O . ASN A 1 32 ? 2.597 2.417 5.256 1.00 0.00 32 ASN A O 6
ATOM 9633 N N . ASN A 1 33 ? 1.872 2.885 7.333 1.00 0.00 33 ASN A N 6
ATOM 9634 C CA . ASN A 1 33 ? 0.897 3.875 6.889 1.00 0.00 33 ASN A CA 6
ATOM 9635 C C . ASN A 1 33 ? 1.522 5.265 6.828 1.00 0.00 33 ASN A C 6
ATOM 9636 O O . ASN A 1 33 ? 1.201 6.062 5.947 1.00 0.00 33 ASN A O 6
ATOM 9647 N N . GLU A 1 34 ? 2.415 5.548 7.771 1.00 0.00 34 GLU A N 6
ATOM 9648 C CA . GLU A 1 34 ? 3.084 6.843 7.825 1.00 0.00 34 GLU A CA 6
ATOM 9649 C C . GLU A 1 34 ? 4.087 6.984 6.684 1.00 0.00 34 GLU A C 6
ATOM 9650 O O . GLU A 1 34 ? 4.204 8.047 6.074 1.00 0.00 34 GLU A O 6
ATOM 9662 N N . ALA A 1 35 ? 4.810 5.905 6.402 1.00 0.00 35 ALA A N 6
ATOM 9663 C CA . ALA A 1 35 ? 5.803 5.908 5.334 1.00 0.00 35 ALA A CA 6
ATOM 9664 C C . ALA A 1 35 ? 5.201 5.409 4.025 1.00 0.00 35 ALA A C 6
ATOM 9665 O O . ALA A 1 35 ? 5.370 6.029 2.976 1.00 0.00 35 ALA A O 6
ATOM 9672 N N . GLY A 1 36 ? 4.498 4.282 4.093 1.00 0.00 36 GLY A N 6
ATOM 9673 C CA . GLY A 1 36 ? 3.883 3.718 2.906 1.00 0.00 36 GLY A CA 6
ATOM 9674 C C . GLY A 1 36 ? 4.757 2.674 2.240 1.00 0.00 36 GLY A C 6
ATOM 9675 O O . GLY A 1 36 ? 4.731 2.519 1.018 1.00 0.00 36 GLY A O 6
ATOM 9679 N N . LEU A 1 37 ? 5.534 1.957 3.043 1.00 0.00 37 LEU A N 6
ATOM 9680 C CA . LEU A 1 37 ? 6.422 0.922 2.525 1.00 0.00 37 LEU A CA 6
ATOM 9681 C C . LEU A 1 37 ? 6.145 -0.420 3.195 1.00 0.00 37 LEU A C 6
ATOM 9682 O O . LEU A 1 37 ? 5.937 -0.489 4.407 1.00 0.00 37 LEU A O 6
ATOM 9698 N N . LEU A 1 38 ? 6.146 -1.484 2.400 1.00 0.00 38 LEU A N 6
ATOM 9699 C CA . LEU A 1 38 ? 5.897 -2.825 2.917 1.00 0.00 38 LEU A CA 6
ATOM 9700 C C . LEU A 1 38 ? 7.206 -3.583 3.118 1.00 0.00 38 LEU A C 6
ATOM 9701 O O . LEU A 1 38 ? 7.878 -3.946 2.154 1.00 0.00 38 LEU A O 6
ATOM 9717 N N . GLU A 1 39 ? 7.559 -3.819 4.378 1.00 0.00 39 GLU A N 6
ATOM 9718 C CA . GLU A 1 39 ? 8.787 -4.535 4.705 1.00 0.00 39 GLU A CA 6
ATOM 9719 C C . GLU A 1 39 ? 8.475 -5.893 5.328 1.00 0.00 39 GLU A C 6
ATOM 9720 O O . GLU A 1 39 ? 7.318 -6.209 5.608 1.00 0.00 39 GLU A O 6
ATOM 9732 N N . TYR A 1 40 ? 9.515 -6.691 5.542 1.00 0.00 40 TYR A N 6
ATOM 9733 C CA . TYR A 1 40 ? 9.353 -8.016 6.129 1.00 0.00 40 TYR A CA 6
ATOM 9734 C C . TYR A 1 40 ? 10.659 -8.499 6.753 1.00 0.00 40 TYR A C 6
ATOM 9735 O O . TYR A 1 40 ? 11.746 -8.195 6.260 1.00 0.00 40 TYR A O 6
ATOM 9753 N N . PHE A 1 41 ? 10.544 -9.254 7.841 1.00 0.00 41 PHE A N 6
ATOM 9754 C CA . PHE A 1 41 ? 11.715 -9.779 8.533 1.00 0.00 41 PHE A CA 6
ATOM 9755 C C . PHE A 1 41 ? 11.548 -11.266 8.832 1.00 0.00 41 PHE A C 6
ATOM 9756 O O . PHE A 1 41 ? 10.435 -11.793 8.818 1.00 0.00 41 PHE A O 6
ATOM 9773 N N . VAL A 1 42 ? 12.663 -11.939 9.101 1.00 0.00 42 VAL A N 6
ATOM 9774 C CA . VAL A 1 42 ? 12.641 -13.365 9.403 1.00 0.00 42 VAL A CA 6
ATOM 9775 C C . VAL A 1 42 ? 11.739 -13.660 10.596 1.00 0.00 42 VAL A C 6
ATOM 9776 O O . VAL A 1 42 ? 11.120 -14.721 10.671 1.00 0.00 42 VAL A O 6
ATOM 9789 N N . ASN A 1 43 ? 11.668 -12.714 11.526 1.00 0.00 43 ASN A N 6
ATOM 9790 C CA . ASN A 1 43 ? 10.841 -12.872 12.717 1.00 0.00 43 ASN A CA 6
ATOM 9791 C C . ASN A 1 43 ? 10.715 -11.552 13.471 1.00 0.00 43 ASN A C 6
ATOM 9792 O O . ASN A 1 43 ? 11.547 -10.658 13.320 1.00 0.00 43 ASN A O 6
ATOM 9803 N N . GLU A 1 44 ? 9.669 -11.439 14.284 1.00 0.00 44 GLU A N 6
ATOM 9804 C CA . GLU A 1 44 ? 9.435 -10.228 15.062 1.00 0.00 44 GLU A CA 6
ATOM 9805 C C . GLU A 1 44 ? 10.693 -9.817 15.820 1.00 0.00 44 GLU A C 6
ATOM 9806 O O . GLU A 1 44 ? 11.057 -8.641 15.847 1.00 0.00 44 GLU A O 6
ATOM 9818 N N . GLN A 1 45 ? 11.352 -10.793 16.436 1.00 0.00 45 GLN A N 6
ATOM 9819 C CA . GLN A 1 45 ? 12.568 -10.533 17.196 1.00 0.00 45 GLN A CA 6
ATOM 9820 C C . GLN A 1 45 ? 13.566 -9.730 16.368 1.00 0.00 45 GLN A C 6
ATOM 9821 O O . GLN A 1 45 ? 14.424 -9.035 16.914 1.00 0.00 45 GLN A O 6
ATOM 9835 N N . SER A 1 46 ? 13.448 -9.830 15.048 1.00 0.00 46 SER A N 6
ATOM 9836 C CA . SER A 1 46 ? 14.342 -9.116 14.144 1.00 0.00 46 SER A CA 6
ATOM 9837 C C . SER A 1 46 ? 13.727 -7.790 13.706 1.00 0.00 46 SER A C 6
ATOM 9838 O O . SER A 1 46 ? 13.808 -7.413 12.537 1.00 0.00 46 SER A O 6
ATOM 9846 N N . ARG A 1 47 ? 13.113 -7.089 14.653 1.00 0.00 47 ARG A N 6
ATOM 9847 C CA . ARG A 1 47 ? 12.483 -5.806 14.365 1.00 0.00 47 ARG A CA 6
ATOM 9848 C C . ARG A 1 47 ? 13.492 -4.667 14.478 1.00 0.00 47 ARG A C 6
ATOM 9849 O O . ARG A 1 47 ? 13.428 -3.692 13.730 1.00 0.00 47 ARG A O 6
ATOM 9870 N N . ASN A 1 48 ? 14.422 -4.798 15.418 1.00 0.00 48 ASN A N 6
ATOM 9871 C CA . ASN A 1 48 ? 15.445 -3.779 15.629 1.00 0.00 48 ASN A CA 6
ATOM 9872 C C . ASN A 1 48 ? 16.616 -3.978 14.672 1.00 0.00 48 ASN A C 6
ATOM 9873 O O . ASN A 1 48 ? 17.764 -3.695 15.014 1.00 0.00 48 ASN A O 6
ATOM 9884 N N . GLN A 1 49 ? 16.317 -4.465 13.472 1.00 0.00 49 GLN A N 6
ATOM 9885 C CA . GLN A 1 49 ? 17.345 -4.702 12.466 1.00 0.00 49 GLN A CA 6
ATOM 9886 C C . GLN A 1 49 ? 16.806 -4.438 11.064 1.00 0.00 49 GLN A C 6
ATOM 9887 O O . GLN A 1 49 ? 15.600 -4.509 10.828 1.00 0.00 49 GLN A O 6
ATOM 9901 N N . LYS A 1 50 ? 17.707 -4.133 10.137 1.00 0.00 50 LYS A N 6
ATOM 9902 C CA . LYS A 1 50 ? 17.323 -3.859 8.757 1.00 0.00 50 LYS A CA 6
ATOM 9903 C C . LYS A 1 50 ? 16.372 -4.930 8.234 1.00 0.00 50 LYS A C 6
ATOM 9904 O O . LYS A 1 50 ? 16.602 -6.129 8.393 1.00 0.00 50 LYS A O 6
ATOM 9923 N N . PRO A 1 51 ? 15.279 -4.491 7.592 1.00 0.00 51 PRO A N 6
ATOM 9924 C CA . PRO A 1 51 ? 14.273 -5.397 7.031 1.00 0.00 51 PRO A CA 6
ATOM 9925 C C . PRO A 1 51 ? 14.794 -6.164 5.821 1.00 0.00 51 PRO A C 6
ATOM 9926 O O . PRO A 1 51 ? 15.464 -5.598 4.957 1.00 0.00 51 PRO A O 6
ATOM 9937 N N . ARG A 1 52 ? 14.482 -7.454 5.764 1.00 0.00 52 ARG A N 6
ATOM 9938 C CA . ARG A 1 52 ? 14.920 -8.299 4.660 1.00 0.00 52 ARG A CA 6
ATOM 9939 C C . ARG A 1 52 ? 14.691 -7.605 3.320 1.00 0.00 52 ARG A C 6
ATOM 9940 O O . ARG A 1 52 ? 15.582 -7.557 2.473 1.00 0.00 52 ARG A O 6
ATOM 9961 N N . GLY A 1 53 ? 13.489 -7.067 3.136 1.00 0.00 53 GLY A N 6
ATOM 9962 C CA . GLY A 1 53 ? 13.163 -6.383 1.898 1.00 0.00 53 GLY A CA 6
ATOM 9963 C C . GLY A 1 53 ? 11.999 -5.425 2.054 1.00 0.00 53 GLY A C 6
ATOM 9964 O O . GLY A 1 53 ? 11.167 -5.586 2.947 1.00 0.00 53 GLY A O 6
ATOM 9968 N N . THR A 1 54 ? 11.940 -4.422 1.183 1.00 0.00 54 THR A N 6
ATOM 9969 C CA . THR A 1 54 ? 10.872 -3.432 1.229 1.00 0.00 54 THR A CA 6
ATOM 9970 C C . THR A 1 54 ? 10.249 -3.230 -0.148 1.00 0.00 54 THR A C 6
ATOM 9971 O O . THR A 1 54 ? 10.933 -3.315 -1.168 1.00 0.00 54 THR A O 6
ATOM 9982 N N . LEU A 1 55 ? 8.948 -2.962 -0.170 1.00 0.00 55 LEU A N 6
ATOM 9983 C CA . LEU A 1 55 ? 8.232 -2.747 -1.423 1.00 0.00 55 LEU A CA 6
ATOM 9984 C C . LEU A 1 55 ? 7.294 -1.550 -1.316 1.00 0.00 55 LEU A C 6
ATOM 9985 O O . LEU A 1 55 ? 6.466 -1.478 -0.408 1.00 0.00 55 LEU A O 6
ATOM 10001 N N . GLN A 1 56 ? 7.429 -0.613 -2.249 1.00 0.00 56 GLN A N 6
ATOM 10002 C CA . GLN A 1 56 ? 6.592 0.581 -2.260 1.00 0.00 56 GLN A CA 6
ATOM 10003 C C . GLN A 1 56 ? 5.151 0.232 -2.617 1.00 0.00 56 GLN A C 6
ATOM 10004 O O . GLN A 1 56 ? 4.899 -0.542 -3.541 1.00 0.00 56 GLN A O 6
ATOM 10018 N N . LEU A 1 57 ? 4.208 0.807 -1.878 1.00 0.00 57 LEU A N 6
ATOM 10019 C CA . LEU A 1 57 ? 2.791 0.557 -2.117 1.00 0.00 57 LEU A CA 6
ATOM 10020 C C . LEU A 1 57 ? 2.185 1.650 -2.990 1.00 0.00 57 LEU A C 6
ATOM 10021 O O . LEU A 1 57 ? 1.319 1.384 -3.823 1.00 0.00 57 LEU A O 6
ATOM 10037 N N . ALA A 1 58 ? 2.647 2.881 -2.795 1.00 0.00 58 ALA A N 6
ATOM 10038 C CA . ALA A 1 58 ? 2.153 4.014 -3.568 1.00 0.00 58 ALA A CA 6
ATOM 10039 C C . ALA A 1 58 ? 2.080 3.676 -5.053 1.00 0.00 58 ALA A C 6
ATOM 10040 O O . ALA A 1 58 ? 3.104 3.564 -5.726 1.00 0.00 58 ALA A O 6
ATOM 10047 N N . GLY A 1 59 ? 0.861 3.512 -5.559 1.00 0.00 59 GLY A N 6
ATOM 10048 C CA . GLY A 1 59 ? 0.677 3.187 -6.961 1.00 0.00 59 GLY A CA 6
ATOM 10049 C C . GLY A 1 59 ? 0.786 1.699 -7.230 1.00 0.00 59 GLY A C 6
ATOM 10050 O O . GLY A 1 59 ? 1.303 1.285 -8.267 1.00 0.00 59 GLY A O 6
ATOM 10054 N N . ALA A 1 60 ? 0.298 0.893 -6.293 1.00 0.00 60 ALA A N 6
ATOM 10055 C CA . ALA A 1 60 ? 0.342 -0.558 -6.434 1.00 0.00 60 ALA A CA 6
ATOM 10056 C C . ALA A 1 60 ? -1.035 -1.119 -6.773 1.00 0.00 60 ALA A C 6
ATOM 10057 O O . ALA A 1 60 ? -2.027 -0.390 -6.788 1.00 0.00 60 ALA A O 6
ATOM 10064 N N . VAL A 1 61 ? -1.089 -2.419 -7.044 1.00 0.00 61 VAL A N 6
ATOM 10065 C CA . VAL A 1 61 ? -2.345 -3.078 -7.382 1.00 0.00 61 VAL A CA 6
ATOM 10066 C C . VAL A 1 61 ? -2.478 -4.411 -6.655 1.00 0.00 61 VAL A C 6
ATOM 10067 O O . VAL A 1 61 ? -1.552 -5.222 -6.649 1.00 0.00 61 VAL A O 6
ATOM 10080 N N . ILE A 1 62 ? -3.638 -4.632 -6.044 1.00 0.00 62 ILE A N 6
ATOM 10081 C CA . ILE A 1 62 ? -3.893 -5.868 -5.315 1.00 0.00 62 ILE A CA 6
ATOM 10082 C C . ILE A 1 62 ? -4.862 -6.765 -6.078 1.00 0.00 62 ILE A C 6
ATOM 10083 O O . ILE A 1 62 ? -6.005 -6.385 -6.335 1.00 0.00 62 ILE A O 6
ATOM 10099 N N . SER A 1 63 ? -4.399 -7.959 -6.435 1.00 0.00 63 SER A N 6
ATOM 10100 C CA . SER A 1 63 ? -5.224 -8.910 -7.170 1.00 0.00 63 SER A CA 6
ATOM 10101 C C . SER A 1 63 ? -5.225 -10.273 -6.483 1.00 0.00 63 SER A C 6
ATOM 10102 O O . SER A 1 63 ? -4.368 -11.121 -6.730 1.00 0.00 63 SER A O 6
ATOM 10110 N N . PRO A 1 64 ? -6.209 -10.488 -5.598 1.00 0.00 64 PRO A N 6
ATOM 10111 C CA . PRO A 1 64 ? -6.347 -11.745 -4.857 1.00 0.00 64 PRO A CA 6
ATOM 10112 C C . PRO A 1 64 ? -6.767 -12.904 -5.754 1.00 0.00 64 PRO A C 6
ATOM 10113 O O . PRO A 1 64 ? -7.651 -12.759 -6.599 1.00 0.00 64 PRO A O 6
ATOM 10124 N N . SER A 1 65 ? -6.127 -14.054 -5.566 1.00 0.00 65 SER A N 6
ATOM 10125 C CA . SER A 1 65 ? -6.433 -15.238 -6.361 1.00 0.00 65 SER A CA 6
ATOM 10126 C C . SER A 1 65 ? -7.675 -15.945 -5.828 1.00 0.00 65 SER A C 6
ATOM 10127 O O . SER A 1 65 ? -8.300 -15.488 -4.871 1.00 0.00 65 SER A O 6
ATOM 10135 N N . ASP A 1 66 ? -8.026 -17.063 -6.454 1.00 0.00 66 ASP A N 6
ATOM 10136 C CA . ASP A 1 66 ? -9.193 -17.835 -6.043 1.00 0.00 66 ASP A CA 6
ATOM 10137 C C . ASP A 1 66 ? -8.849 -19.316 -5.922 1.00 0.00 66 ASP A C 6
ATOM 10138 O O . ASP A 1 66 ? -9.369 -20.014 -5.053 1.00 0.00 66 ASP A O 6
ATOM 10147 N N . GLU A 1 67 ? -7.969 -19.788 -6.800 1.00 0.00 67 GLU A N 6
ATOM 10148 C CA . GLU A 1 67 ? -7.558 -21.187 -6.792 1.00 0.00 67 GLU A CA 6
ATOM 10149 C C . GLU A 1 67 ? -7.413 -21.703 -5.363 1.00 0.00 67 GLU A C 6
ATOM 10150 O O . GLU A 1 67 ? -7.850 -22.809 -5.044 1.00 0.00 67 GLU A O 6
ATOM 10162 N N . ASP A 1 68 ? -6.797 -20.894 -4.508 1.00 0.00 68 ASP A N 6
ATOM 10163 C CA . ASP A 1 68 ? -6.595 -21.267 -3.113 1.00 0.00 68 ASP A CA 6
ATOM 10164 C C . ASP A 1 68 ? -7.394 -20.358 -2.185 1.00 0.00 68 ASP A C 6
ATOM 10165 O O . ASP A 1 68 ? -7.811 -19.268 -2.577 1.00 0.00 68 ASP A O 6
ATOM 10174 N N . SER A 1 69 ? -7.606 -20.814 -0.955 1.00 0.00 69 SER A N 6
ATOM 10175 C CA . SER A 1 69 ? -8.360 -20.044 0.027 1.00 0.00 69 SER A CA 6
ATOM 10176 C C . SER A 1 69 ? -7.601 -18.782 0.426 1.00 0.00 69 SER A C 6
ATOM 10177 O O . SER A 1 69 ? -8.054 -17.665 0.173 1.00 0.00 69 SER A O 6
ATOM 10185 N N . HIS A 1 70 ? -6.444 -18.968 1.053 1.00 0.00 70 HIS A N 6
ATOM 10186 C CA . HIS A 1 70 ? -5.621 -17.846 1.488 1.00 0.00 70 HIS A CA 6
ATOM 10187 C C . HIS A 1 70 ? -4.516 -17.558 0.476 1.00 0.00 70 HIS A C 6
ATOM 10188 O O . HIS A 1 70 ? -3.539 -18.303 0.379 1.00 0.00 70 HIS A O 6
ATOM 10203 N N . THR A 1 71 ? -4.676 -16.474 -0.276 1.00 0.00 71 THR A N 6
ATOM 10204 C CA . THR A 1 71 ? -3.693 -16.090 -1.281 1.00 0.00 71 THR A CA 6
ATOM 10205 C C . THR A 1 71 ? -3.962 -14.683 -1.803 1.00 0.00 71 THR A C 6
ATOM 10206 O O . THR A 1 71 ? -5.107 -14.233 -1.844 1.00 0.00 71 THR A O 6
ATOM 10217 N N . PHE A 1 72 ? -2.899 -13.991 -2.201 1.00 0.00 72 PHE A N 6
ATOM 10218 C CA . PHE A 1 72 ? -3.020 -12.634 -2.720 1.00 0.00 72 PHE A CA 6
ATOM 10219 C C . PHE A 1 72 ? -1.672 -12.119 -3.217 1.00 0.00 72 PHE A C 6
ATOM 10220 O O . PHE A 1 72 ? -0.620 -12.504 -2.705 1.00 0.00 72 PHE A O 6
ATOM 10237 N N . THR A 1 73 ? -1.712 -11.246 -4.218 1.00 0.00 73 THR A N 6
ATOM 10238 C CA . THR A 1 73 ? -0.495 -10.679 -4.786 1.00 0.00 73 THR A CA 6
ATOM 10239 C C . THR A 1 73 ? -0.494 -9.159 -4.677 1.00 0.00 73 THR A C 6
ATOM 10240 O O . THR A 1 73 ? -1.507 -8.507 -4.932 1.00 0.00 73 THR A O 6
ATOM 10251 N N . VAL A 1 74 ? 0.650 -8.598 -4.297 1.00 0.00 74 VAL A N 6
ATOM 10252 C CA . VAL A 1 74 ? 0.783 -7.153 -4.156 1.00 0.00 74 VAL A CA 6
ATOM 10253 C C . VAL A 1 74 ? 1.727 -6.583 -5.209 1.00 0.00 74 VAL A C 6
ATOM 10254 O O . VAL A 1 74 ? 2.946 -6.687 -5.087 1.00 0.00 74 VAL A O 6
ATOM 10267 N N . ASN A 1 75 ? 1.153 -5.979 -6.245 1.00 0.00 75 ASN A N 6
ATOM 10268 C CA . ASN A 1 75 ? 1.942 -5.392 -7.321 1.00 0.00 75 ASN A CA 6
ATOM 10269 C C . ASN A 1 75 ? 2.606 -4.096 -6.864 1.00 0.00 75 ASN A C 6
ATOM 10270 O O . ASN A 1 75 ? 2.435 -3.669 -5.723 1.00 0.00 75 ASN A O 6
ATOM 10281 N N . ALA A 1 76 ? 3.362 -3.475 -7.764 1.00 0.00 76 ALA A N 6
ATOM 10282 C CA . ALA A 1 76 ? 4.048 -2.227 -7.455 1.00 0.00 76 ALA A CA 6
ATOM 10283 C C . ALA A 1 76 ? 4.166 -1.344 -8.692 1.00 0.00 76 ALA A C 6
ATOM 10284 O O . ALA A 1 76 ? 4.357 -1.839 -9.803 1.00 0.00 76 ALA A O 6
ATOM 10291 N N . ALA A 1 77 ? 4.052 -0.036 -8.493 1.00 0.00 77 ALA A N 6
ATOM 10292 C CA . ALA A 1 77 ? 4.147 0.916 -9.593 1.00 0.00 77 ALA A CA 6
ATOM 10293 C C . ALA A 1 77 ? 5.411 0.682 -10.414 1.00 0.00 77 ALA A C 6
ATOM 10294 O O . ALA A 1 77 ? 5.366 0.649 -11.643 1.00 0.00 77 ALA A O 6
ATOM 10301 N N . SER A 1 78 ? 6.536 0.520 -9.726 1.00 0.00 78 SER A N 6
ATOM 10302 C CA . SER A 1 78 ? 7.813 0.293 -10.392 1.00 0.00 78 SER A CA 6
ATOM 10303 C C . SER A 1 78 ? 7.736 -0.917 -11.317 1.00 0.00 78 SER A C 6
ATOM 10304 O O . SER A 1 78 ? 8.140 -0.853 -12.478 1.00 0.00 78 SER A O 6
ATOM 10312 N N . GLY A 1 79 ? 7.213 -2.022 -10.794 1.00 0.00 79 GLY A N 6
ATOM 10313 C CA . GLY A 1 79 ? 7.091 -3.232 -11.586 1.00 0.00 79 GLY A CA 6
ATOM 10314 C C . GLY A 1 79 ? 7.518 -4.470 -10.822 1.00 0.00 79 GLY A C 6
ATOM 10315 O O . GLY A 1 79 ? 8.345 -5.246 -11.299 1.00 0.00 79 GLY A O 6
ATOM 10319 N N . GLU A 1 80 ? 6.953 -4.654 -9.633 1.00 0.00 80 GLU A N 6
ATOM 10320 C CA . GLU A 1 80 ? 7.283 -5.806 -8.801 1.00 0.00 80 GLU A CA 6
ATOM 10321 C C . GLU A 1 80 ? 6.026 -6.399 -8.171 1.00 0.00 80 GLU A C 6
ATOM 10322 O O . GLU A 1 80 ? 5.072 -5.682 -7.872 1.00 0.00 80 GLU A O 6
ATOM 10334 N N . GLN A 1 81 ? 6.035 -7.714 -7.974 1.00 0.00 81 GLN A N 6
ATOM 10335 C CA . GLN A 1 81 ? 4.895 -8.404 -7.380 1.00 0.00 81 GLN A CA 6
ATOM 10336 C C . GLN A 1 81 ? 5.331 -9.245 -6.185 1.00 0.00 81 GLN A C 6
ATOM 10337 O O . GLN A 1 81 ? 6.424 -9.812 -6.178 1.00 0.00 81 GLN A O 6
ATOM 10351 N N . TYR A 1 82 ? 4.469 -9.322 -5.177 1.00 0.00 82 TYR A N 6
ATOM 10352 C CA . TYR A 1 82 ? 4.766 -10.092 -3.975 1.00 0.00 82 TYR A CA 6
ATOM 10353 C C . TYR A 1 82 ? 3.752 -11.216 -3.784 1.00 0.00 82 TYR A C 6
ATOM 10354 O O . TYR A 1 82 ? 2.545 -10.977 -3.732 1.00 0.00 82 TYR A O 6
ATOM 10372 N N . LYS A 1 83 ? 4.251 -12.443 -3.678 1.00 0.00 83 LYS A N 6
ATOM 10373 C CA . LYS A 1 83 ? 3.391 -13.605 -3.490 1.00 0.00 83 LYS A CA 6
ATOM 10374 C C . LYS A 1 83 ? 3.346 -14.017 -2.022 1.00 0.00 83 LYS A C 6
ATOM 10375 O O . LYS A 1 83 ? 4.228 -14.728 -1.539 1.00 0.00 83 LYS A O 6
ATOM 10394 N N . LEU A 1 84 ? 2.313 -13.567 -1.318 1.00 0.00 84 LEU A N 6
ATOM 10395 C CA . LEU A 1 84 ? 2.152 -13.891 0.095 1.00 0.00 84 LEU A CA 6
ATOM 10396 C C . LEU A 1 84 ? 0.946 -14.799 0.313 1.00 0.00 84 LEU A C 6
ATOM 10397 O O . LEU A 1 84 ? 0.228 -15.129 -0.631 1.00 0.00 84 LEU A O 6
ATOM 10413 N N . ARG A 1 85 ? 0.729 -15.197 1.562 1.00 0.00 85 ARG A N 6
ATOM 10414 C CA . ARG A 1 85 ? -0.391 -16.066 1.903 1.00 0.00 85 ARG A CA 6
ATOM 10415 C C . ARG A 1 85 ? -0.941 -15.727 3.285 1.00 0.00 85 ARG A C 6
ATOM 10416 O O . ARG A 1 85 ? -0.209 -15.732 4.274 1.00 0.00 85 ARG A O 6
ATOM 10437 N N . ALA A 1 86 ? -2.235 -15.431 3.345 1.00 0.00 86 ALA A N 6
ATOM 10438 C CA . ALA A 1 86 ? -2.884 -15.091 4.605 1.00 0.00 86 ALA A CA 6
ATOM 10439 C C . ALA A 1 86 ? -3.047 -16.323 5.489 1.00 0.00 86 ALA A C 6
ATOM 10440 O O . ALA A 1 86 ? -3.009 -17.456 5.006 1.00 0.00 86 ALA A O 6
ATOM 10447 N N . THR A 1 87 ? -3.230 -16.096 6.786 1.00 0.00 87 THR A N 6
ATOM 10448 C CA . THR A 1 87 ? -3.397 -17.188 7.737 1.00 0.00 87 THR A CA 6
ATOM 10449 C C . THR A 1 87 ? -4.722 -17.910 7.517 1.00 0.00 87 THR A C 6
ATOM 10450 O O . THR A 1 87 ? -4.776 -19.140 7.514 1.00 0.00 87 THR A O 6
ATOM 10461 N N . ASP A 1 88 ? -5.787 -17.139 7.332 1.00 0.00 88 ASP A N 6
ATOM 10462 C CA . ASP A 1 88 ? -7.112 -17.705 7.109 1.00 0.00 88 ASP A CA 6
ATOM 10463 C C . ASP A 1 88 ? -7.895 -16.876 6.096 1.00 0.00 88 ASP A C 6
ATOM 10464 O O . ASP A 1 88 ? -7.719 -15.661 6.005 1.00 0.00 88 ASP A O 6
ATOM 10473 N N . ALA A 1 89 ? -8.759 -17.540 5.335 1.00 0.00 89 ALA A N 6
ATOM 10474 C CA . ALA A 1 89 ? -9.569 -16.865 4.329 1.00 0.00 89 ALA A CA 6
ATOM 10475 C C . ALA A 1 89 ? -10.108 -15.540 4.858 1.00 0.00 89 ALA A C 6
ATOM 10476 O O . ALA A 1 89 ? -10.355 -14.608 4.093 1.00 0.00 89 ALA A O 6
ATOM 10483 N N . LYS A 1 90 ? -10.289 -15.463 6.172 1.00 0.00 90 LYS A N 6
ATOM 10484 C CA . LYS A 1 90 ? -10.799 -14.252 6.805 1.00 0.00 90 LYS A CA 6
ATOM 10485 C C . LYS A 1 90 ? -9.734 -13.160 6.827 1.00 0.00 90 LYS A C 6
ATOM 10486 O O . LYS A 1 90 ? -10.004 -12.011 6.478 1.00 0.00 90 LYS A O 6
ATOM 10505 N N . GLU A 1 91 ? -8.524 -13.527 7.237 1.00 0.00 91 GLU A N 6
ATOM 10506 C CA . GLU A 1 91 ? -7.420 -12.578 7.303 1.00 0.00 91 GLU A CA 6
ATOM 10507 C C . GLU A 1 91 ? -7.119 -11.996 5.925 1.00 0.00 91 GLU A C 6
ATOM 10508 O O . GLU A 1 91 ? -6.855 -10.802 5.787 1.00 0.00 91 GLU A O 6
ATOM 10520 N N . ARG A 1 92 ? -7.161 -12.850 4.907 1.00 0.00 92 ARG A N 6
ATOM 10521 C CA . ARG A 1 92 ? -6.891 -12.423 3.539 1.00 0.00 92 ARG A CA 6
ATOM 10522 C C . ARG A 1 92 ? -7.582 -11.096 3.238 1.00 0.00 92 ARG A C 6
ATOM 10523 O O . ARG A 1 92 ? -6.936 -10.124 2.847 1.00 0.00 92 ARG A O 6
ATOM 10544 N N . GLN A 1 93 ? -8.898 -11.065 3.423 1.00 0.00 93 GLN A N 6
ATOM 10545 C CA . GLN A 1 93 ? -9.676 -9.859 3.169 1.00 0.00 93 GLN A CA 6
ATOM 10546 C C . GLN A 1 93 ? -9.066 -8.657 3.884 1.00 0.00 93 GLN A C 6
ATOM 10547 O O . GLN A 1 93 ? -8.944 -7.576 3.308 1.00 0.00 93 GLN A O 6
ATOM 10561 N N . HIS A 1 94 ? -8.685 -8.854 5.142 1.00 0.00 94 HIS A N 6
ATOM 10562 C CA . HIS A 1 94 ? -8.087 -7.787 5.936 1.00 0.00 94 HIS A CA 6
ATOM 10563 C C . HIS A 1 94 ? -6.857 -7.215 5.238 1.00 0.00 94 HIS A C 6
ATOM 10564 O O . HIS A 1 94 ? -6.707 -5.998 5.123 1.00 0.00 94 HIS A O 6
ATOM 10579 N N . TRP A 1 95 ? -5.981 -8.099 4.776 1.00 0.00 95 TRP A N 6
ATOM 10580 C CA . TRP A 1 95 ? -4.763 -7.681 4.091 1.00 0.00 95 TRP A CA 6
ATOM 10581 C C . TRP A 1 95 ? -5.088 -7.032 2.750 1.00 0.00 95 TRP A C 6
ATOM 10582 O O . TRP A 1 95 ? -4.784 -5.860 2.526 1.00 0.00 95 TRP A O 6
ATOM 10603 N N . VAL A 1 96 ? -5.709 -7.801 1.860 1.00 0.00 96 VAL A N 6
ATOM 10604 C CA . VAL A 1 96 ? -6.077 -7.299 0.542 1.00 0.00 96 VAL A CA 6
ATOM 10605 C C . VAL A 1 96 ? -6.683 -5.903 0.634 1.00 0.00 96 VAL A C 6
ATOM 10606 O O . VAL A 1 96 ? -6.211 -4.967 -0.011 1.00 0.00 96 VAL A O 6
ATOM 10619 N N . SER A 1 97 ? -7.731 -5.771 1.441 1.00 0.00 97 SER A N 6
ATOM 10620 C CA . SER A 1 97 ? -8.404 -4.489 1.615 1.00 0.00 97 SER A CA 6
ATOM 10621 C C . SER A 1 97 ? -7.447 -3.446 2.184 1.00 0.00 97 SER A C 6
ATOM 10622 O O . SER A 1 97 ? -7.112 -2.466 1.517 1.00 0.00 97 SER A O 6
ATOM 10630 N N . ARG A 1 98 ? -7.010 -3.664 3.420 1.00 0.00 98 ARG A N 6
ATOM 10631 C CA . ARG A 1 98 ? -6.093 -2.743 4.079 1.00 0.00 98 ARG A CA 6
ATOM 10632 C C . ARG A 1 98 ? -5.083 -2.176 3.085 1.00 0.00 98 ARG A C 6
ATOM 10633 O O . ARG A 1 98 ? -4.902 -0.961 2.993 1.00 0.00 98 ARG A O 6
ATOM 10654 N N . LEU A 1 99 ? -4.429 -3.063 2.344 1.00 0.00 99 LEU A N 6
ATOM 10655 C CA . LEU A 1 99 ? -3.437 -2.651 1.357 1.00 0.00 99 LEU A CA 6
ATOM 10656 C C . LEU A 1 99 ? -4.085 -1.843 0.237 1.00 0.00 99 LEU A C 6
ATOM 10657 O O . LEU A 1 99 ? -3.531 -0.844 -0.220 1.00 0.00 99 LEU A O 6
ATOM 10673 N N . GLN A 1 100 ? -5.263 -2.281 -0.196 1.00 0.00 100 GLN A N 6
ATOM 10674 C CA . GLN A 1 100 ? -5.987 -1.596 -1.261 1.00 0.00 100 GLN A CA 6
ATOM 10675 C C . GLN A 1 100 ? -6.357 -0.177 -0.842 1.00 0.00 100 GLN A C 6
ATOM 10676 O O . GLN A 1 100 ? -6.555 0.697 -1.686 1.00 0.00 100 GLN A O 6
ATOM 10690 N N . ILE A 1 101 ? -6.448 0.044 0.465 1.00 0.00 101 ILE A N 6
ATOM 10691 C CA . ILE A 1 101 ? -6.793 1.357 0.994 1.00 0.00 101 ILE A CA 6
ATOM 10692 C C . ILE A 1 101 ? -5.567 2.262 1.063 1.00 0.00 101 ILE A C 6
ATOM 10693 O O . ILE A 1 101 ? -5.578 3.379 0.545 1.00 0.00 101 ILE A O 6
ATOM 10709 N N . CYS A 1 102 ? -4.512 1.771 1.704 1.00 0.00 102 CYS A N 6
ATOM 10710 C CA . CYS A 1 102 ? -3.277 2.535 1.839 1.00 0.00 102 CYS A CA 6
ATOM 10711 C C . CYS A 1 102 ? -2.651 2.804 0.475 1.00 0.00 102 CYS A C 6
ATOM 10712 O O . CYS A 1 102 ? -2.372 3.951 0.122 1.00 0.00 102 CYS A O 6
ATOM 10720 N N . THR A 1 103 ? -2.432 1.739 -0.290 1.00 0.00 103 THR A N 6
ATOM 10721 C CA . THR A 1 103 ? -1.836 1.860 -1.615 1.00 0.00 103 THR A CA 6
ATOM 10722 C C . THR A 1 103 ? -2.431 3.037 -2.380 1.00 0.00 103 THR A C 6
ATOM 10723 O O . THR A 1 103 ? -1.721 3.747 -3.092 1.00 0.00 103 THR A O 6
ATOM 10734 N N . GLN A 1 104 ? -3.735 3.238 -2.227 1.00 0.00 104 GLN A N 6
ATOM 10735 C CA . GLN A 1 104 ? -4.424 4.330 -2.905 1.00 0.00 104 GLN A CA 6
ATOM 10736 C C . GLN A 1 104 ? -4.317 5.622 -2.102 1.00 0.00 104 GLN A C 6
ATOM 10737 O O . GLN A 1 104 ? -3.757 6.613 -2.572 1.00 0.00 104 GLN A O 6
ATOM 10751 N N . HIS A 1 105 ? -4.857 5.605 -0.887 1.00 0.00 105 HIS A N 6
ATOM 10752 C CA . HIS A 1 105 ? -4.822 6.776 -0.018 1.00 0.00 105 HIS A CA 6
ATOM 10753 C C . HIS A 1 105 ? -3.470 7.478 -0.108 1.00 0.00 105 HIS A C 6
ATOM 10754 O O . HIS A 1 105 ? -3.365 8.679 0.144 1.00 0.00 105 HIS A O 6
ATOM 10769 N N . HIS A 1 106 ? -2.438 6.722 -0.467 1.00 0.00 106 HIS A N 6
ATOM 10770 C CA . HIS A 1 106 ? -1.093 7.272 -0.589 1.00 0.00 106 HIS A CA 6
ATOM 10771 C C . HIS A 1 106 ? -0.829 7.751 -2.014 1.00 0.00 106 HIS A C 6
ATOM 10772 O O . HIS A 1 106 ? -0.389 8.880 -2.230 1.00 0.00 106 HIS A O 6
ATOM 10787 N N . THR A 1 107 ? -1.100 6.883 -2.984 1.00 0.00 107 THR A N 6
ATOM 10788 C CA . THR A 1 107 ? -0.890 7.216 -4.388 1.00 0.00 107 THR A CA 6
ATOM 10789 C C . THR A 1 107 ? -1.662 8.472 -4.776 1.00 0.00 107 THR A C 6
ATOM 10790 O O . THR A 1 107 ? -1.237 9.226 -5.650 1.00 0.00 107 THR A O 6
ATOM 10801 N N . GLU A 1 108 ? -2.798 8.690 -4.120 1.00 0.00 108 GLU A N 6
ATOM 10802 C CA . GLU A 1 108 ? -3.628 9.855 -4.398 1.00 0.00 108 GLU A CA 6
ATOM 10803 C C . GLU A 1 108 ? -2.907 11.143 -4.011 1.00 0.00 108 GLU A C 6
ATOM 10804 O O . GLU A 1 108 ? -2.774 12.060 -4.821 1.00 0.00 108 GLU A O 6
ATOM 10816 N N . ALA A 1 109 ? -2.443 11.203 -2.768 1.00 0.00 109 ALA A N 6
ATOM 10817 C CA . ALA A 1 109 ? -1.733 12.377 -2.273 1.00 0.00 109 ALA A CA 6
ATOM 10818 C C . ALA A 1 109 ? -0.740 12.894 -3.308 1.00 0.00 109 ALA A C 6
ATOM 10819 O O . ALA A 1 109 ? -0.583 14.103 -3.481 1.00 0.00 109 ALA A O 6
ATOM 10826 N N . ILE A 1 110 ? -0.071 11.972 -3.992 1.00 0.00 110 ILE A N 6
ATOM 10827 C CA . ILE A 1 110 ? 0.907 12.336 -5.009 1.00 0.00 110 ILE A CA 6
ATOM 10828 C C . ILE A 1 110 ? 0.451 13.559 -5.798 1.00 0.00 110 ILE A C 6
ATOM 10829 O O . ILE A 1 110 ? -0.466 13.478 -6.615 1.00 0.00 110 ILE A O 6
ATOM 10845 N N . GLY A 1 111 ? 1.098 14.693 -5.548 1.00 0.00 111 GLY A N 6
ATOM 10846 C CA . GLY A 1 111 ? 0.746 15.917 -6.243 1.00 0.00 111 GLY A CA 6
ATOM 10847 C C . GLY A 1 111 ? 0.620 17.101 -5.305 1.00 0.00 111 GLY A C 6
ATOM 10848 O O . GLY A 1 111 ? 1.047 18.209 -5.630 1.00 0.00 111 GLY A O 6
ATOM 10852 N N . LYS A 1 112 ? 0.029 16.869 -4.138 1.00 0.00 112 LYS A N 6
ATOM 10853 C CA . LYS A 1 112 ? -0.154 17.925 -3.149 1.00 0.00 112 LYS A CA 6
ATOM 10854 C C . LYS A 1 112 ? 0.694 17.660 -1.908 1.00 0.00 112 LYS A C 6
ATOM 10855 O O . LYS A 1 112 ? 1.003 16.513 -1.590 1.00 0.00 112 LYS A O 6
ATOM 10874 N N . ASN A 1 113 ? 1.064 18.730 -1.211 1.00 0.00 113 ASN A N 6
ATOM 10875 C CA . ASN A 1 113 ? 1.874 18.612 -0.005 1.00 0.00 113 ASN A CA 6
ATOM 10876 C C . ASN A 1 113 ? 0.993 18.536 1.238 1.00 0.00 113 ASN A C 6
ATOM 10877 O O . ASN A 1 113 ? -0.135 19.028 1.243 1.00 0.00 113 ASN A O 6
ATOM 10888 N N . ASN A 1 114 ? 1.516 17.915 2.291 1.00 0.00 114 ASN A N 6
ATOM 10889 C CA . ASN A 1 114 ? 0.776 17.774 3.540 1.00 0.00 114 ASN A CA 6
ATOM 10890 C C . ASN A 1 114 ? 1.136 18.891 4.514 1.00 0.00 114 ASN A C 6
ATOM 10891 O O . ASN A 1 114 ? 2.292 19.305 4.601 1.00 0.00 114 ASN A O 6
ATOM 10902 N N . SER A 1 115 ? 0.137 19.375 5.246 1.00 0.00 115 SER A N 6
ATOM 10903 C CA . SER A 1 115 ? 0.347 20.446 6.213 1.00 0.00 115 SER A CA 6
ATOM 10904 C C . SER A 1 115 ? -0.724 20.415 7.299 1.00 0.00 115 SER A C 6
ATOM 10905 O O . SER A 1 115 ? -1.894 20.154 7.026 1.00 0.00 115 SER A O 6
ATOM 10913 N N . GLY A 1 116 ? -0.312 20.685 8.535 1.00 0.00 116 GLY A N 6
ATOM 10914 C CA . GLY A 1 116 ? -1.247 20.683 9.645 1.00 0.00 116 GLY A CA 6
ATOM 10915 C C . GLY A 1 116 ? -0.550 20.638 10.990 1.00 0.00 116 GLY A C 6
ATOM 10916 O O . GLY A 1 116 ? 0.503 20.020 11.147 1.00 0.00 116 GLY A O 6
ATOM 10920 N N . PRO A 1 117 ? -1.142 21.307 11.990 1.00 0.00 117 PRO A N 6
ATOM 10921 C CA . PRO A 1 117 ? -0.587 21.358 13.346 1.00 0.00 117 PRO A CA 6
ATOM 10922 C C . PRO A 1 117 ? -0.680 20.014 14.060 1.00 0.00 117 PRO A C 6
ATOM 10923 O O . PRO A 1 117 ? -1.294 19.073 13.557 1.00 0.00 117 PRO A O 6
ATOM 10934 N N . SER A 1 118 ? -0.065 19.930 15.236 1.00 0.00 118 SER A N 6
ATOM 10935 C CA . SER A 1 118 ? -0.075 18.699 16.018 1.00 0.00 118 SER A CA 6
ATOM 10936 C C . SER A 1 118 ? -0.044 17.476 15.107 1.00 0.00 118 SER A C 6
ATOM 10937 O O . SER A 1 118 ? -0.800 16.524 15.301 1.00 0.00 118 SER A O 6
ATOM 10945 N N . SER A 1 119 ? 0.836 17.510 14.111 1.00 0.00 119 SER A N 6
ATOM 10946 C CA . SER A 1 119 ? 0.964 16.407 13.166 1.00 0.00 119 SER A CA 6
ATOM 10947 C C . SER A 1 119 ? 2.032 15.419 13.626 1.00 0.00 119 SER A C 6
ATOM 10948 O O . SER A 1 119 ? 3.017 15.801 14.256 1.00 0.00 119 SER A O 6
ATOM 10956 N N . GLY A 1 120 ? 1.827 14.145 13.306 1.00 0.00 120 GLY A N 6
ATOM 10957 C CA . GLY A 1 120 ? 2.779 13.121 13.694 1.00 0.00 120 GLY A CA 6
ATOM 10958 C C . GLY A 1 120 ? 2.289 12.284 14.859 1.00 0.00 120 GLY A C 6
ATOM 10959 O O . GLY A 1 120 ? 2.345 11.055 14.817 1.00 0.00 120 GLY A O 6
ATOM 10963 N N . GLY A 1 1 ? -9.646 7.530 2.941 1.00 0.00 1 GLY A N 7
ATOM 10964 C CA . GLY A 1 1 ? -9.524 6.362 3.794 1.00 0.00 1 GLY A CA 7
ATOM 10965 C C . GLY A 1 1 ? -9.567 6.714 5.268 1.00 0.00 1 GLY A C 7
ATOM 10966 O O . GLY A 1 1 ? -9.397 7.875 5.641 1.00 0.00 1 GLY A O 7
ATOM 10970 N N . SER A 1 2 ? -9.797 5.710 6.108 1.00 0.00 2 SER A N 7
ATOM 10971 C CA . SER A 1 2 ? -9.868 5.921 7.549 1.00 0.00 2 SER A CA 7
ATOM 10972 C C . SER A 1 2 ? -9.260 4.740 8.301 1.00 0.00 2 SER A C 7
ATOM 10973 O O . SER A 1 2 ? -8.905 3.725 7.702 1.00 0.00 2 SER A O 7
ATOM 10981 N N . SER A 1 3 ? -9.145 4.881 9.617 1.00 0.00 3 SER A N 7
ATOM 10982 C CA . SER A 1 3 ? -8.577 3.829 10.452 1.00 0.00 3 SER A CA 7
ATOM 10983 C C . SER A 1 3 ? -9.679 2.986 11.087 1.00 0.00 3 SER A C 7
ATOM 10984 O O . SER A 1 3 ? -10.794 3.459 11.299 1.00 0.00 3 SER A O 7
ATOM 10992 N N . GLY A 1 4 ? -9.356 1.732 11.389 1.00 0.00 4 GLY A N 7
ATOM 10993 C CA . GLY A 1 4 ? -10.328 0.841 11.997 1.00 0.00 4 GLY A CA 7
ATOM 10994 C C . GLY A 1 4 ? -10.857 1.373 13.314 1.00 0.00 4 GLY A C 7
ATOM 10995 O O . GLY A 1 4 ? -11.627 2.333 13.339 1.00 0.00 4 GLY A O 7
ATOM 10999 N N . SER A 1 5 ? -10.445 0.747 14.411 1.00 0.00 5 SER A N 7
ATOM 11000 C CA . SER A 1 5 ? -10.887 1.159 15.738 1.00 0.00 5 SER A CA 7
ATOM 11001 C C . SER A 1 5 ? -9.735 1.774 16.528 1.00 0.00 5 SER A C 7
ATOM 11002 O O . SER A 1 5 ? -9.895 2.809 17.175 1.00 0.00 5 SER A O 7
ATOM 11010 N N . SER A 1 6 ? -8.575 1.128 16.470 1.00 0.00 6 SER A N 7
ATOM 11011 C CA . SER A 1 6 ? -7.397 1.608 17.182 1.00 0.00 6 SER A CA 7
ATOM 11012 C C . SER A 1 6 ? -6.144 0.873 16.717 1.00 0.00 6 SER A C 7
ATOM 11013 O O . SER A 1 6 ? -5.975 -0.317 16.980 1.00 0.00 6 SER A O 7
ATOM 11021 N N . GLY A 1 7 ? -5.266 1.591 16.023 1.00 0.00 7 GLY A N 7
ATOM 11022 C CA . GLY A 1 7 ? -4.040 0.992 15.531 1.00 0.00 7 GLY A CA 7
ATOM 11023 C C . GLY A 1 7 ? -3.796 1.289 14.065 1.00 0.00 7 GLY A C 7
ATOM 11024 O O . GLY A 1 7 ? -4.373 0.644 13.190 1.00 0.00 7 GLY A O 7
ATOM 11028 N N . GLU A 1 8 ? -2.941 2.271 13.796 1.00 0.00 8 GLU A N 7
ATOM 11029 C CA . GLU A 1 8 ? -2.625 2.654 12.425 1.00 0.00 8 GLU A CA 7
ATOM 11030 C C . GLU A 1 8 ? -1.447 1.843 11.891 1.00 0.00 8 GLU A C 7
ATOM 11031 O O . GLU A 1 8 ? -0.556 2.382 11.235 1.00 0.00 8 GLU A O 7
ATOM 11043 N N . ASN A 1 9 ? -1.450 0.546 12.179 1.00 0.00 9 ASN A N 7
ATOM 11044 C CA . ASN A 1 9 ? -0.382 -0.340 11.729 1.00 0.00 9 ASN A CA 7
ATOM 11045 C C . ASN A 1 9 ? -0.885 -1.773 11.592 1.00 0.00 9 ASN A C 7
ATOM 11046 O O . ASN A 1 9 ? -1.464 -2.332 12.524 1.00 0.00 9 ASN A O 7
ATOM 11057 N N . VAL A 1 10 ? -0.660 -2.364 10.423 1.00 0.00 10 VAL A N 7
ATOM 11058 C CA . VAL A 1 10 ? -1.089 -3.733 10.163 1.00 0.00 10 VAL A CA 7
ATOM 11059 C C . VAL A 1 10 ? 0.107 -4.674 10.062 1.00 0.00 10 VAL A C 7
ATOM 11060 O O . VAL A 1 10 ? 1.075 -4.390 9.356 1.00 0.00 10 VAL A O 7
ATOM 11073 N N . TYR A 1 11 ? 0.032 -5.795 10.771 1.00 0.00 11 TYR A N 7
ATOM 11074 C CA . TYR A 1 11 ? 1.110 -6.777 10.762 1.00 0.00 11 TYR A CA 7
ATOM 11075 C C . TYR A 1 11 ? 0.557 -8.193 10.893 1.00 0.00 11 TYR A C 7
ATOM 11076 O O . TYR A 1 11 ? -0.618 -8.387 11.203 1.00 0.00 11 TYR A O 7
ATOM 11094 N N . GLY A 1 12 ? 1.415 -9.181 10.655 1.00 0.00 12 GLY A N 7
ATOM 11095 C CA . GLY A 1 12 ? 0.995 -10.567 10.751 1.00 0.00 12 GLY A CA 7
ATOM 11096 C C . GLY A 1 12 ? 1.903 -11.502 9.978 1.00 0.00 12 GLY A C 7
ATOM 11097 O O . GLY A 1 12 ? 2.429 -11.139 8.925 1.00 0.00 12 GLY A O 7
ATOM 11101 N N . TYR A 1 13 ? 2.089 -12.709 10.500 1.00 0.00 13 TYR A N 7
ATOM 11102 C CA . TYR A 1 13 ? 2.944 -13.698 9.854 1.00 0.00 13 TYR A CA 7
ATOM 11103 C C . TYR A 1 13 ? 2.387 -14.090 8.488 1.00 0.00 13 TYR A C 7
ATOM 11104 O O . TYR A 1 13 ? 1.295 -14.651 8.387 1.00 0.00 13 TYR A O 7
ATOM 11122 N N . LEU A 1 14 ? 3.146 -13.790 7.440 1.00 0.00 14 LEU A N 7
ATOM 11123 C CA . LEU A 1 14 ? 2.731 -14.111 6.079 1.00 0.00 14 LEU A CA 7
ATOM 11124 C C . LEU A 1 14 ? 3.738 -15.038 5.406 1.00 0.00 14 LEU A C 7
ATOM 11125 O O . LEU A 1 14 ? 4.910 -15.075 5.782 1.00 0.00 14 LEU A O 7
ATOM 11141 N N . MET A 1 15 ? 3.274 -15.784 4.410 1.00 0.00 15 MET A N 7
ATOM 11142 C CA . MET A 1 15 ? 4.136 -16.710 3.683 1.00 0.00 15 MET A CA 7
ATOM 11143 C C . MET A 1 15 ? 4.655 -16.073 2.397 1.00 0.00 15 MET A C 7
ATOM 11144 O O . MET A 1 15 ? 3.887 -15.507 1.619 1.00 0.00 15 MET A O 7
ATOM 11158 N N . LYS A 1 16 ? 5.962 -16.170 2.181 1.00 0.00 16 LYS A N 7
ATOM 11159 C CA . LYS A 1 16 ? 6.585 -15.605 0.989 1.00 0.00 16 LYS A CA 7
ATOM 11160 C C . LYS A 1 16 ? 7.279 -16.689 0.172 1.00 0.00 16 LYS A C 7
ATOM 11161 O O . LYS A 1 16 ? 7.981 -17.539 0.720 1.00 0.00 16 LYS A O 7
ATOM 11180 N N . TYR A 1 17 ? 7.080 -16.653 -1.141 1.00 0.00 17 TYR A N 7
ATOM 11181 C CA . TYR A 1 17 ? 7.686 -17.633 -2.033 1.00 0.00 17 TYR A CA 7
ATOM 11182 C C . TYR A 1 17 ? 9.176 -17.356 -2.215 1.00 0.00 17 TYR A C 7
ATOM 11183 O O . TYR A 1 17 ? 9.569 -16.509 -3.017 1.00 0.00 17 TYR A O 7
ATOM 11201 N N . THR A 1 18 ? 10.001 -18.079 -1.464 1.00 0.00 18 THR A N 7
ATOM 11202 C CA . THR A 1 18 ? 11.447 -17.913 -1.540 1.00 0.00 18 THR A CA 7
ATOM 11203 C C . THR A 1 18 ? 12.005 -18.531 -2.817 1.00 0.00 18 THR A C 7
ATOM 11204 O O . THR A 1 18 ? 12.803 -17.912 -3.520 1.00 0.00 18 THR A O 7
ATOM 11215 N N . ASN A 1 19 ? 11.579 -19.755 -3.112 1.00 0.00 19 ASN A N 7
ATOM 11216 C CA . ASN A 1 19 ? 12.036 -20.457 -4.306 1.00 0.00 19 ASN A CA 7
ATOM 11217 C C . ASN A 1 19 ? 11.122 -21.635 -4.628 1.00 0.00 19 ASN A C 7
ATOM 11218 O O . ASN A 1 19 ? 10.147 -21.890 -3.919 1.00 0.00 19 ASN A O 7
ATOM 11229 N N . LEU A 1 20 ? 11.443 -22.349 -5.701 1.00 0.00 20 LEU A N 7
ATOM 11230 C CA . LEU A 1 20 ? 10.651 -23.501 -6.118 1.00 0.00 20 LEU A CA 7
ATOM 11231 C C . LEU A 1 20 ? 10.782 -24.643 -5.116 1.00 0.00 20 LEU A C 7
ATOM 11232 O O . LEU A 1 20 ? 9.864 -24.911 -4.341 1.00 0.00 20 LEU A O 7
ATOM 11248 N N . VAL A 1 21 ? 11.931 -25.312 -5.135 1.00 0.00 21 VAL A N 7
ATOM 11249 C CA . VAL A 1 21 ? 12.184 -26.423 -4.226 1.00 0.00 21 VAL A CA 7
ATOM 11250 C C . VAL A 1 21 ? 11.567 -26.164 -2.856 1.00 0.00 21 VAL A C 7
ATOM 11251 O O . VAL A 1 21 ? 10.839 -27.001 -2.321 1.00 0.00 21 VAL A O 7
ATOM 11264 N N . THR A 1 22 ? 11.862 -24.997 -2.291 1.00 0.00 22 THR A N 7
ATOM 11265 C CA . THR A 1 22 ? 11.338 -24.626 -0.983 1.00 0.00 22 THR A CA 7
ATOM 11266 C C . THR A 1 22 ? 9.837 -24.364 -1.046 1.00 0.00 22 THR A C 7
ATOM 11267 O O . THR A 1 22 ? 9.072 -24.885 -0.236 1.00 0.00 22 THR A O 7
ATOM 11278 N N . GLY A 1 23 ? 9.423 -23.554 -2.016 1.00 0.00 23 GLY A N 7
ATOM 11279 C CA . GLY A 1 23 ? 8.015 -23.238 -2.167 1.00 0.00 23 GLY A CA 7
ATOM 11280 C C . GLY A 1 23 ? 7.617 -21.985 -1.412 1.00 0.00 23 GLY A C 7
ATOM 11281 O O . GLY A 1 23 ? 7.708 -20.878 -1.944 1.00 0.00 23 GLY A O 7
ATOM 11285 N N . TRP A 1 24 ? 7.176 -22.158 -0.172 1.00 0.00 24 TRP A N 7
ATOM 11286 C CA . TRP A 1 24 ? 6.761 -21.031 0.656 1.00 0.00 24 TRP A CA 7
ATOM 11287 C C . TRP A 1 24 ? 7.450 -21.073 2.016 1.00 0.00 24 TRP A C 7
ATOM 11288 O O . TRP A 1 24 ? 7.923 -22.123 2.449 1.00 0.00 24 TRP A O 7
ATOM 11309 N N . GLN A 1 25 ? 7.503 -19.924 2.682 1.00 0.00 25 GLN A N 7
ATOM 11310 C CA . GLN A 1 25 ? 8.136 -19.831 3.993 1.00 0.00 25 GLN A CA 7
ATOM 11311 C C . GLN A 1 25 ? 7.430 -18.799 4.866 1.00 0.00 25 GLN A C 7
ATOM 11312 O O . GLN A 1 25 ? 7.136 -17.689 4.419 1.00 0.00 25 GLN A O 7
ATOM 11326 N N . TYR A 1 26 ? 7.159 -19.171 6.112 1.00 0.00 26 TYR A N 7
ATOM 11327 C CA . TYR A 1 26 ? 6.485 -18.278 7.047 1.00 0.00 26 TYR A CA 7
ATOM 11328 C C . TYR A 1 26 ? 7.429 -17.182 7.531 1.00 0.00 26 TYR A C 7
ATOM 11329 O O . TYR A 1 26 ? 8.568 -17.452 7.911 1.00 0.00 26 TYR A O 7
ATOM 11347 N N . ARG A 1 27 ? 6.945 -15.945 7.516 1.00 0.00 27 ARG A N 7
ATOM 11348 C CA . ARG A 1 27 ? 7.745 -14.806 7.953 1.00 0.00 27 ARG A CA 7
ATOM 11349 C C . ARG A 1 27 ? 6.861 -13.722 8.560 1.00 0.00 27 ARG A C 7
ATOM 11350 O O . ARG A 1 27 ? 5.641 -13.734 8.393 1.00 0.00 27 ARG A O 7
ATOM 11371 N N . PHE A 1 28 ? 7.484 -12.785 9.268 1.00 0.00 28 PHE A N 7
ATOM 11372 C CA . PHE A 1 28 ? 6.753 -11.694 9.902 1.00 0.00 28 PHE A CA 7
ATOM 11373 C C . PHE A 1 28 ? 6.740 -10.457 9.009 1.00 0.00 28 PHE A C 7
ATOM 11374 O O . PHE A 1 28 ? 7.764 -10.075 8.443 1.00 0.00 28 PHE A O 7
ATOM 11391 N N . PHE A 1 29 ? 5.571 -9.835 8.887 1.00 0.00 29 PHE A N 7
ATOM 11392 C CA . PHE A 1 29 ? 5.423 -8.642 8.062 1.00 0.00 29 PHE A CA 7
ATOM 11393 C C . PHE A 1 29 ? 4.807 -7.499 8.864 1.00 0.00 29 PHE A C 7
ATOM 11394 O O . PHE A 1 29 ? 3.906 -7.710 9.676 1.00 0.00 29 PHE A O 7
ATOM 11411 N N . VAL A 1 30 ? 5.302 -6.287 8.632 1.00 0.00 30 VAL A N 7
ATOM 11412 C CA . VAL A 1 30 ? 4.802 -5.110 9.331 1.00 0.00 30 VAL A CA 7
ATOM 11413 C C . VAL A 1 30 ? 4.569 -3.954 8.365 1.00 0.00 30 VAL A C 7
ATOM 11414 O O . VAL A 1 30 ? 5.508 -3.264 7.967 1.00 0.00 30 VAL A O 7
ATOM 11427 N N . LEU A 1 31 ? 3.311 -3.747 7.992 1.00 0.00 31 LEU A N 7
ATOM 11428 C CA . LEU A 1 31 ? 2.953 -2.674 7.071 1.00 0.00 31 LEU A CA 7
ATOM 11429 C C . LEU A 1 31 ? 3.147 -1.309 7.725 1.00 0.00 31 LEU A C 7
ATOM 11430 O O . LEU A 1 31 ? 2.932 -1.149 8.925 1.00 0.00 31 LEU A O 7
ATOM 11446 N N . ASN A 1 32 ? 3.553 -0.328 6.925 1.00 0.00 32 ASN A N 7
ATOM 11447 C CA . ASN A 1 32 ? 3.774 1.024 7.425 1.00 0.00 32 ASN A CA 7
ATOM 11448 C C . ASN A 1 32 ? 2.854 2.020 6.727 1.00 0.00 32 ASN A C 7
ATOM 11449 O O . ASN A 1 32 ? 2.998 2.283 5.534 1.00 0.00 32 ASN A O 7
ATOM 11460 N N . ASN A 1 33 ? 1.907 2.571 7.480 1.00 0.00 33 ASN A N 7
ATOM 11461 C CA . ASN A 1 33 ? 0.962 3.538 6.934 1.00 0.00 33 ASN A CA 7
ATOM 11462 C C . ASN A 1 33 ? 1.562 4.941 6.927 1.00 0.00 33 ASN A C 7
ATOM 11463 O O . ASN A 1 33 ? 1.351 5.712 5.992 1.00 0.00 33 ASN A O 7
ATOM 11474 N N . GLU A 1 34 ? 2.313 5.263 7.976 1.00 0.00 34 GLU A N 7
ATOM 11475 C CA . GLU A 1 34 ? 2.943 6.572 8.090 1.00 0.00 34 GLU A CA 7
ATOM 11476 C C . GLU A 1 34 ? 3.847 6.847 6.892 1.00 0.00 34 GLU A C 7
ATOM 11477 O O . GLU A 1 34 ? 3.936 7.978 6.415 1.00 0.00 34 GLU A O 7
ATOM 11489 N N . ALA A 1 35 ? 4.516 5.804 6.411 1.00 0.00 35 ALA A N 7
ATOM 11490 C CA . ALA A 1 35 ? 5.412 5.932 5.268 1.00 0.00 35 ALA A CA 7
ATOM 11491 C C . ALA A 1 35 ? 4.784 5.342 4.010 1.00 0.00 35 ALA A C 7
ATOM 11492 O O . ALA A 1 35 ? 4.880 5.918 2.928 1.00 0.00 35 ALA A O 7
ATOM 11499 N N . GLY A 1 36 ? 4.141 4.187 4.161 1.00 0.00 36 GLY A N 7
ATOM 11500 C CA . GLY A 1 36 ? 3.508 3.538 3.028 1.00 0.00 36 GLY A CA 7
ATOM 11501 C C . GLY A 1 36 ? 4.400 2.494 2.385 1.00 0.00 36 GLY A C 7
ATOM 11502 O O . GLY A 1 36 ? 4.318 2.254 1.180 1.00 0.00 36 GLY A O 7
ATOM 11506 N N . LEU A 1 37 ? 5.255 1.872 3.190 1.00 0.00 37 LEU A N 7
ATOM 11507 C CA . LEU A 1 37 ? 6.168 0.849 2.692 1.00 0.00 37 LEU A CA 7
ATOM 11508 C C . LEU A 1 37 ? 5.860 -0.507 3.320 1.00 0.00 37 LEU A C 7
ATOM 11509 O O . LEU A 1 37 ? 5.535 -0.595 4.505 1.00 0.00 37 LEU A O 7
ATOM 11525 N N . LEU A 1 38 ? 5.966 -1.561 2.519 1.00 0.00 38 LEU A N 7
ATOM 11526 C CA . LEU A 1 38 ? 5.702 -2.914 2.996 1.00 0.00 38 LEU A CA 7
ATOM 11527 C C . LEU A 1 38 ? 7.002 -3.689 3.185 1.00 0.00 38 LEU A C 7
ATOM 11528 O O . LEU A 1 38 ? 7.696 -3.999 2.217 1.00 0.00 38 LEU A O 7
ATOM 11544 N N . GLU A 1 39 ? 7.323 -4.000 4.436 1.00 0.00 39 GLU A N 7
ATOM 11545 C CA . GLU A 1 39 ? 8.540 -4.741 4.750 1.00 0.00 39 GLU A CA 7
ATOM 11546 C C . GLU A 1 39 ? 8.208 -6.105 5.349 1.00 0.00 39 GLU A C 7
ATOM 11547 O O . GLU A 1 39 ? 7.059 -6.378 5.698 1.00 0.00 39 GLU A O 7
ATOM 11559 N N . TYR A 1 40 ? 9.221 -6.956 5.463 1.00 0.00 40 TYR A N 7
ATOM 11560 C CA . TYR A 1 40 ? 9.037 -8.293 6.015 1.00 0.00 40 TYR A CA 7
ATOM 11561 C C . TYR A 1 40 ? 10.334 -8.813 6.627 1.00 0.00 40 TYR A C 7
ATOM 11562 O O . TYR A 1 40 ? 11.377 -8.836 5.974 1.00 0.00 40 TYR A O 7
ATOM 11580 N N . PHE A 1 41 ? 10.261 -9.229 7.887 1.00 0.00 41 PHE A N 7
ATOM 11581 C CA . PHE A 1 41 ? 11.428 -9.749 8.590 1.00 0.00 41 PHE A CA 7
ATOM 11582 C C . PHE A 1 41 ? 11.224 -11.211 8.977 1.00 0.00 41 PHE A C 7
ATOM 11583 O O . PHE A 1 41 ? 10.105 -11.639 9.263 1.00 0.00 41 PHE A O 7
ATOM 11600 N N . VAL A 1 42 ? 12.313 -11.973 8.984 1.00 0.00 42 VAL A N 7
ATOM 11601 C CA . VAL A 1 42 ? 12.255 -13.386 9.337 1.00 0.00 42 VAL A CA 7
ATOM 11602 C C . VAL A 1 42 ? 11.220 -13.638 10.428 1.00 0.00 42 VAL A C 7
ATOM 11603 O O . VAL A 1 42 ? 10.426 -14.574 10.340 1.00 0.00 42 VAL A O 7
ATOM 11616 N N . ASN A 1 43 ? 11.236 -12.797 11.456 1.00 0.00 43 ASN A N 7
ATOM 11617 C CA . ASN A 1 43 ? 10.299 -12.928 12.566 1.00 0.00 43 ASN A CA 7
ATOM 11618 C C . ASN A 1 43 ? 10.181 -11.617 13.337 1.00 0.00 43 ASN A C 7
ATOM 11619 O O . ASN A 1 43 ? 10.868 -10.642 13.031 1.00 0.00 43 ASN A O 7
ATOM 11630 N N . GLU A 1 44 ? 9.306 -11.601 14.338 1.00 0.00 44 GLU A N 7
ATOM 11631 C CA . GLU A 1 44 ? 9.099 -10.409 15.152 1.00 0.00 44 GLU A CA 7
ATOM 11632 C C . GLU A 1 44 ? 10.426 -9.873 15.679 1.00 0.00 44 GLU A C 7
ATOM 11633 O O . GLU A 1 44 ? 10.827 -8.755 15.358 1.00 0.00 44 GLU A O 7
ATOM 11645 N N . GLN A 1 45 ? 11.103 -10.680 16.491 1.00 0.00 45 GLN A N 7
ATOM 11646 C CA . GLN A 1 45 ? 12.384 -10.286 17.065 1.00 0.00 45 GLN A CA 7
ATOM 11647 C C . GLN A 1 45 ? 13.198 -9.466 16.069 1.00 0.00 45 GLN A C 7
ATOM 11648 O O . GLN A 1 45 ? 13.986 -8.604 16.456 1.00 0.00 45 GLN A O 7
ATOM 11662 N N . SER A 1 46 ? 13.001 -9.741 14.783 1.00 0.00 46 SER A N 7
ATOM 11663 C CA . SER A 1 46 ? 13.719 -9.032 13.731 1.00 0.00 46 SER A CA 7
ATOM 11664 C C . SER A 1 46 ? 12.967 -7.772 13.313 1.00 0.00 46 SER A C 7
ATOM 11665 O O . SER A 1 46 ? 12.774 -7.516 12.125 1.00 0.00 46 SER A O 7
ATOM 11673 N N . ARG A 1 47 ? 12.544 -6.989 14.300 1.00 0.00 47 ARG A N 7
ATOM 11674 C CA . ARG A 1 47 ? 11.811 -5.756 14.037 1.00 0.00 47 ARG A CA 7
ATOM 11675 C C . ARG A 1 47 ? 12.770 -4.605 13.747 1.00 0.00 47 ARG A C 7
ATOM 11676 O O . ARG A 1 47 ? 12.702 -3.980 12.690 1.00 0.00 47 ARG A O 7
ATOM 11697 N N . ASN A 1 48 ? 13.663 -4.332 14.693 1.00 0.00 48 ASN A N 7
ATOM 11698 C CA . ASN A 1 48 ? 14.635 -3.256 14.539 1.00 0.00 48 ASN A CA 7
ATOM 11699 C C . ASN A 1 48 ? 15.682 -3.615 13.490 1.00 0.00 48 ASN A C 7
ATOM 11700 O O . ASN A 1 48 ? 16.147 -2.754 12.744 1.00 0.00 48 ASN A O 7
ATOM 11711 N N . GLN A 1 49 ? 16.048 -4.892 13.439 1.00 0.00 49 GLN A N 7
ATOM 11712 C CA . GLN A 1 49 ? 17.040 -5.365 12.481 1.00 0.00 49 GLN A CA 7
ATOM 11713 C C . GLN A 1 49 ? 16.676 -4.936 11.063 1.00 0.00 49 GLN A C 7
ATOM 11714 O O . GLN A 1 49 ? 15.514 -4.657 10.767 1.00 0.00 49 GLN A O 7
ATOM 11728 N N . LYS A 1 50 ? 17.676 -4.885 10.191 1.00 0.00 50 LYS A N 7
ATOM 11729 C CA . LYS A 1 50 ? 17.462 -4.491 8.803 1.00 0.00 50 LYS A CA 7
ATOM 11730 C C . LYS A 1 50 ? 16.433 -5.396 8.133 1.00 0.00 50 LYS A C 7
ATOM 11731 O O . LYS A 1 50 ? 16.468 -6.620 8.265 1.00 0.00 50 LYS A O 7
ATOM 11750 N N . PRO A 1 51 ? 15.496 -4.783 7.395 1.00 0.00 51 PRO A N 7
ATOM 11751 C CA . PRO A 1 51 ? 14.441 -5.516 6.688 1.00 0.00 51 PRO A CA 7
ATOM 11752 C C . PRO A 1 51 ? 14.982 -6.319 5.510 1.00 0.00 51 PRO A C 7
ATOM 11753 O O . PRO A 1 51 ? 15.760 -5.809 4.704 1.00 0.00 51 PRO A O 7
ATOM 11764 N N . ARG A 1 52 ? 14.566 -7.577 5.417 1.00 0.00 52 ARG A N 7
ATOM 11765 C CA . ARG A 1 52 ? 15.010 -8.451 4.338 1.00 0.00 52 ARG A CA 7
ATOM 11766 C C . ARG A 1 52 ? 14.656 -7.858 2.977 1.00 0.00 52 ARG A C 7
ATOM 11767 O O . ARG A 1 52 ? 15.424 -7.965 2.023 1.00 0.00 52 ARG A O 7
ATOM 11788 N N . GLY A 1 53 ? 13.486 -7.231 2.897 1.00 0.00 53 GLY A N 7
ATOM 11789 C CA . GLY A 1 53 ? 13.050 -6.630 1.650 1.00 0.00 53 GLY A CA 7
ATOM 11790 C C . GLY A 1 53 ? 11.890 -5.673 1.841 1.00 0.00 53 GLY A C 7
ATOM 11791 O O . GLY A 1 53 ? 11.049 -5.872 2.719 1.00 0.00 53 GLY A O 7
ATOM 11795 N N . THR A 1 54 ? 11.844 -4.630 1.019 1.00 0.00 54 THR A N 7
ATOM 11796 C CA . THR A 1 54 ? 10.781 -3.637 1.103 1.00 0.00 54 THR A CA 7
ATOM 11797 C C . THR A 1 54 ? 10.165 -3.372 -0.266 1.00 0.00 54 THR A C 7
ATOM 11798 O O . THR A 1 54 ? 10.847 -3.446 -1.290 1.00 0.00 54 THR A O 7
ATOM 11809 N N . LEU A 1 55 ? 8.873 -3.064 -0.279 1.00 0.00 55 LEU A N 7
ATOM 11810 C CA . LEU A 1 55 ? 8.165 -2.787 -1.524 1.00 0.00 55 LEU A CA 7
ATOM 11811 C C . LEU A 1 55 ? 7.254 -1.573 -1.375 1.00 0.00 55 LEU A C 7
ATOM 11812 O O . LEU A 1 55 ? 6.435 -1.510 -0.459 1.00 0.00 55 LEU A O 7
ATOM 11828 N N . GLN A 1 56 ? 7.403 -0.613 -2.282 1.00 0.00 56 GLN A N 7
ATOM 11829 C CA . GLN A 1 56 ? 6.592 0.599 -2.251 1.00 0.00 56 GLN A CA 7
ATOM 11830 C C . GLN A 1 56 ? 5.160 0.306 -2.685 1.00 0.00 56 GLN A C 7
ATOM 11831 O O . GLN A 1 56 ? 4.927 -0.473 -3.610 1.00 0.00 56 GLN A O 7
ATOM 11845 N N . LEU A 1 57 ? 4.203 0.935 -2.012 1.00 0.00 57 LEU A N 7
ATOM 11846 C CA . LEU A 1 57 ? 2.792 0.743 -2.328 1.00 0.00 57 LEU A CA 7
ATOM 11847 C C . LEU A 1 57 ? 2.265 1.887 -3.188 1.00 0.00 57 LEU A C 7
ATOM 11848 O O . LEU A 1 57 ? 1.425 1.683 -4.064 1.00 0.00 57 LEU A O 7
ATOM 11864 N N . ALA A 1 58 ? 2.767 3.091 -2.934 1.00 0.00 58 ALA A N 7
ATOM 11865 C CA . ALA A 1 58 ? 2.351 4.267 -3.687 1.00 0.00 58 ALA A CA 7
ATOM 11866 C C . ALA A 1 58 ? 2.197 3.943 -5.170 1.00 0.00 58 ALA A C 7
ATOM 11867 O O . ALA A 1 58 ? 3.165 3.985 -5.928 1.00 0.00 58 ALA A O 7
ATOM 11874 N N . GLY A 1 59 ? 0.973 3.620 -5.576 1.00 0.00 59 GLY A N 7
ATOM 11875 C CA . GLY A 1 59 ? 0.715 3.292 -6.966 1.00 0.00 59 GLY A CA 7
ATOM 11876 C C . GLY A 1 59 ? 0.834 1.807 -7.244 1.00 0.00 59 GLY A C 7
ATOM 11877 O O . GLY A 1 59 ? 1.456 1.400 -8.225 1.00 0.00 59 GLY A O 7
ATOM 11881 N N . ALA A 1 60 ? 0.237 0.995 -6.377 1.00 0.00 60 ALA A N 7
ATOM 11882 C CA . ALA A 1 60 ? 0.278 -0.453 -6.534 1.00 0.00 60 ALA A CA 7
ATOM 11883 C C . ALA A 1 60 ? -1.118 -1.021 -6.765 1.00 0.00 60 ALA A C 7
ATOM 11884 O O . ALA A 1 60 ? -2.114 -0.304 -6.667 1.00 0.00 60 ALA A O 7
ATOM 11891 N N . VAL A 1 61 ? -1.184 -2.312 -7.074 1.00 0.00 61 VAL A N 7
ATOM 11892 C CA . VAL A 1 61 ? -2.458 -2.976 -7.318 1.00 0.00 61 VAL A CA 7
ATOM 11893 C C . VAL A 1 61 ? -2.539 -4.303 -6.572 1.00 0.00 61 VAL A C 7
ATOM 11894 O O . VAL A 1 61 ? -1.547 -5.023 -6.458 1.00 0.00 61 VAL A O 7
ATOM 11907 N N . ILE A 1 62 ? -3.727 -4.620 -6.067 1.00 0.00 62 ILE A N 7
ATOM 11908 C CA . ILE A 1 62 ? -3.937 -5.862 -5.333 1.00 0.00 62 ILE A CA 7
ATOM 11909 C C . ILE A 1 62 ? -4.894 -6.786 -6.079 1.00 0.00 62 ILE A C 7
ATOM 11910 O O . ILE A 1 62 ? -6.041 -6.425 -6.344 1.00 0.00 62 ILE A O 7
ATOM 11926 N N . SER A 1 63 ? -4.415 -7.980 -6.413 1.00 0.00 63 SER A N 7
ATOM 11927 C CA . SER A 1 63 ? -5.227 -8.956 -7.131 1.00 0.00 63 SER A CA 7
ATOM 11928 C C . SER A 1 63 ? -5.209 -10.305 -6.420 1.00 0.00 63 SER A C 7
ATOM 11929 O O . SER A 1 63 ? -4.258 -11.080 -6.528 1.00 0.00 63 SER A O 7
ATOM 11937 N N . PRO A 1 64 ? -6.285 -10.595 -5.673 1.00 0.00 64 PRO A N 7
ATOM 11938 C CA . PRO A 1 64 ? -6.418 -11.851 -4.930 1.00 0.00 64 PRO A CA 7
ATOM 11939 C C . PRO A 1 64 ? -6.611 -13.052 -5.850 1.00 0.00 64 PRO A C 7
ATOM 11940 O O . PRO A 1 64 ? -7.695 -13.261 -6.393 1.00 0.00 64 PRO A O 7
ATOM 11951 N N . SER A 1 65 ? -5.553 -13.838 -6.019 1.00 0.00 65 SER A N 7
ATOM 11952 C CA . SER A 1 65 ? -5.605 -15.016 -6.877 1.00 0.00 65 SER A CA 7
ATOM 11953 C C . SER A 1 65 ? -6.762 -15.927 -6.478 1.00 0.00 65 SER A C 7
ATOM 11954 O O . SER A 1 65 ? -7.213 -15.911 -5.332 1.00 0.00 65 SER A O 7
ATOM 11962 N N . ASP A 1 66 ? -7.238 -16.720 -7.431 1.00 0.00 66 ASP A N 7
ATOM 11963 C CA . ASP A 1 66 ? -8.342 -17.639 -7.181 1.00 0.00 66 ASP A CA 7
ATOM 11964 C C . ASP A 1 66 ? -7.860 -19.087 -7.204 1.00 0.00 66 ASP A C 7
ATOM 11965 O O . ASP A 1 66 ? -8.577 -19.982 -7.649 1.00 0.00 66 ASP A O 7
ATOM 11974 N N . GLU A 1 67 ? -6.641 -19.307 -6.722 1.00 0.00 67 GLU A N 7
ATOM 11975 C CA . GLU A 1 67 ? -6.063 -20.645 -6.690 1.00 0.00 67 GLU A CA 7
ATOM 11976 C C . GLU A 1 67 ? -6.418 -21.360 -5.389 1.00 0.00 67 GLU A C 7
ATOM 11977 O O . GLU A 1 67 ? -7.125 -22.368 -5.395 1.00 0.00 67 GLU A O 7
ATOM 11989 N N . ASP A 1 68 ? -5.922 -20.831 -4.276 1.00 0.00 68 ASP A N 7
ATOM 11990 C CA . ASP A 1 68 ? -6.186 -21.417 -2.967 1.00 0.00 68 ASP A CA 7
ATOM 11991 C C . ASP A 1 68 ? -6.975 -20.451 -2.089 1.00 0.00 68 ASP A C 7
ATOM 11992 O O . ASP A 1 68 ? -6.859 -19.233 -2.229 1.00 0.00 68 ASP A O 7
ATOM 12001 N N . SER A 1 69 ? -7.778 -21.003 -1.185 1.00 0.00 69 SER A N 7
ATOM 12002 C CA . SER A 1 69 ? -8.590 -20.190 -0.287 1.00 0.00 69 SER A CA 7
ATOM 12003 C C . SER A 1 69 ? -7.827 -18.947 0.161 1.00 0.00 69 SER A C 7
ATOM 12004 O O . SER A 1 69 ? -8.345 -17.831 0.100 1.00 0.00 69 SER A O 7
ATOM 12012 N N . HIS A 1 70 ? -6.593 -19.148 0.612 1.00 0.00 70 HIS A N 7
ATOM 12013 C CA . HIS A 1 70 ? -5.757 -18.045 1.070 1.00 0.00 70 HIS A CA 7
ATOM 12014 C C . HIS A 1 70 ? -4.653 -17.744 0.060 1.00 0.00 70 HIS A C 7
ATOM 12015 O O . HIS A 1 70 ? -3.677 -18.487 -0.049 1.00 0.00 70 HIS A O 7
ATOM 12030 N N . THR A 1 71 ? -4.814 -16.649 -0.677 1.00 0.00 71 THR A N 7
ATOM 12031 C CA . THR A 1 71 ? -3.833 -16.251 -1.678 1.00 0.00 71 THR A CA 7
ATOM 12032 C C . THR A 1 71 ? -4.086 -14.827 -2.161 1.00 0.00 71 THR A C 7
ATOM 12033 O O . THR A 1 71 ? -5.233 -14.402 -2.295 1.00 0.00 71 THR A O 7
ATOM 12044 N N . PHE A 1 72 ? -3.008 -14.095 -2.421 1.00 0.00 72 PHE A N 7
ATOM 12045 C CA . PHE A 1 72 ? -3.114 -12.718 -2.889 1.00 0.00 72 PHE A CA 7
ATOM 12046 C C . PHE A 1 72 ? -1.748 -12.178 -3.303 1.00 0.00 72 PHE A C 7
ATOM 12047 O O . PHE A 1 72 ? -0.714 -12.619 -2.801 1.00 0.00 72 PHE A O 7
ATOM 12064 N N . THR A 1 73 ? -1.752 -11.220 -4.225 1.00 0.00 73 THR A N 7
ATOM 12065 C CA . THR A 1 73 ? -0.516 -10.620 -4.710 1.00 0.00 73 THR A CA 7
ATOM 12066 C C . THR A 1 73 ? -0.524 -9.108 -4.513 1.00 0.00 73 THR A C 7
ATOM 12067 O O . THR A 1 73 ? -1.575 -8.506 -4.292 1.00 0.00 73 THR A O 7
ATOM 12078 N N . VAL A 1 74 ? 0.655 -8.499 -4.594 1.00 0.00 74 VAL A N 7
ATOM 12079 C CA . VAL A 1 74 ? 0.783 -7.057 -4.427 1.00 0.00 74 VAL A CA 7
ATOM 12080 C C . VAL A 1 74 ? 1.622 -6.446 -5.544 1.00 0.00 74 VAL A C 7
ATOM 12081 O O . VAL A 1 74 ? 2.848 -6.391 -5.454 1.00 0.00 74 VAL A O 7
ATOM 12094 N N . ASN A 1 75 ? 0.953 -5.988 -6.597 1.00 0.00 75 ASN A N 7
ATOM 12095 C CA . ASN A 1 75 ? 1.637 -5.381 -7.733 1.00 0.00 75 ASN A CA 7
ATOM 12096 C C . ASN A 1 75 ? 2.371 -4.112 -7.311 1.00 0.00 75 ASN A C 7
ATOM 12097 O O . ASN A 1 75 ? 2.209 -3.633 -6.189 1.00 0.00 75 ASN A O 7
ATOM 12108 N N . ALA A 1 76 ? 3.178 -3.572 -8.218 1.00 0.00 76 ALA A N 7
ATOM 12109 C CA . ALA A 1 76 ? 3.935 -2.358 -7.942 1.00 0.00 76 ALA A CA 7
ATOM 12110 C C . ALA A 1 76 ? 4.025 -1.473 -9.180 1.00 0.00 76 ALA A C 7
ATOM 12111 O O . ALA A 1 76 ? 4.178 -1.967 -10.297 1.00 0.00 76 ALA A O 7
ATOM 12118 N N . ALA A 1 77 ? 3.929 -0.163 -8.975 1.00 0.00 77 ALA A N 7
ATOM 12119 C CA . ALA A 1 77 ? 4.001 0.790 -10.075 1.00 0.00 77 ALA A CA 7
ATOM 12120 C C . ALA A 1 77 ? 5.158 0.459 -11.013 1.00 0.00 77 ALA A C 7
ATOM 12121 O O . ALA A 1 77 ? 4.959 0.251 -12.210 1.00 0.00 77 ALA A O 7
ATOM 12128 N N . SER A 1 78 ? 6.366 0.413 -10.461 1.00 0.00 78 SER A N 7
ATOM 12129 C CA . SER A 1 78 ? 7.555 0.112 -11.249 1.00 0.00 78 SER A CA 7
ATOM 12130 C C . SER A 1 78 ? 7.323 -1.104 -12.141 1.00 0.00 78 SER A C 7
ATOM 12131 O O . SER A 1 78 ? 7.682 -1.103 -13.318 1.00 0.00 78 SER A O 7
ATOM 12139 N N 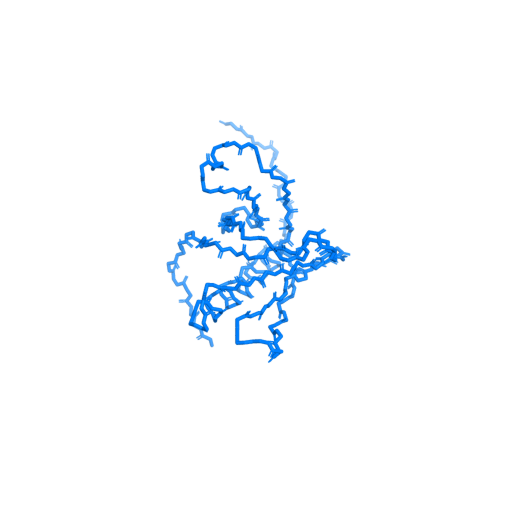. GLY A 1 79 ? 6.718 -2.142 -11.571 1.00 0.00 79 GLY A N 7
ATOM 12140 C CA . GLY A 1 79 ? 6.447 -3.350 -12.327 1.00 0.00 79 GLY A CA 7
ATOM 12141 C C . GLY A 1 79 ? 6.917 -4.600 -11.610 1.00 0.00 79 GLY A C 7
ATOM 12142 O O . GLY A 1 79 ? 7.625 -5.425 -12.187 1.00 0.00 79 GLY A O 7
ATOM 12146 N N . GLU A 1 80 ? 6.524 -4.740 -10.348 1.00 0.00 80 GLU A N 7
ATOM 12147 C CA . GLU A 1 80 ? 6.912 -5.898 -9.551 1.00 0.00 80 GLU A CA 7
ATOM 12148 C C . GLU A 1 80 ? 5.697 -6.523 -8.872 1.00 0.00 80 GLU A C 7
ATOM 12149 O O . GLU A 1 80 ? 4.745 -5.828 -8.520 1.00 0.00 80 GLU A O 7
ATOM 12161 N N . GLN A 1 81 ? 5.740 -7.840 -8.692 1.00 0.00 81 GLN A N 7
ATOM 12162 C CA . GLN A 1 81 ? 4.642 -8.559 -8.057 1.00 0.00 81 GLN A CA 7
ATOM 12163 C C . GLN A 1 81 ? 5.137 -9.356 -6.855 1.00 0.00 81 GLN A C 7
ATOM 12164 O O . GLN A 1 81 ? 6.214 -9.952 -6.893 1.00 0.00 81 GLN A O 7
ATOM 12178 N N . TYR A 1 82 ? 4.345 -9.362 -5.788 1.00 0.00 82 TYR A N 7
ATOM 12179 C CA . TYR A 1 82 ? 4.705 -10.083 -4.573 1.00 0.00 82 TYR A CA 7
ATOM 12180 C C . TYR A 1 82 ? 3.729 -11.225 -4.309 1.00 0.00 82 TYR A C 7
ATOM 12181 O O . TYR A 1 82 ? 2.517 -11.019 -4.237 1.00 0.00 82 TYR A O 7
ATOM 12199 N N . LYS A 1 83 ? 4.266 -12.432 -4.164 1.00 0.00 83 LYS A N 7
ATOM 12200 C CA . LYS A 1 83 ? 3.445 -13.609 -3.905 1.00 0.00 83 LYS A CA 7
ATOM 12201 C C . LYS A 1 83 ? 3.389 -13.915 -2.412 1.00 0.00 83 LYS A C 7
ATOM 12202 O O . LYS A 1 83 ? 4.313 -14.507 -1.854 1.00 0.00 83 LYS A O 7
ATOM 12221 N N . LEU A 1 84 ? 2.298 -13.510 -1.771 1.00 0.00 84 LEU A N 7
ATOM 12222 C CA . LEU A 1 84 ? 2.120 -13.743 -0.341 1.00 0.00 84 LEU A CA 7
ATOM 12223 C C . LEU A 1 84 ? 0.822 -14.496 -0.070 1.00 0.00 84 LEU A C 7
ATOM 12224 O O . LEU A 1 84 ? -0.055 -14.573 -0.931 1.00 0.00 84 LEU A O 7
ATOM 12240 N N . ARG A 1 85 ? 0.705 -15.049 1.133 1.00 0.00 85 ARG A N 7
ATOM 12241 C CA . ARG A 1 85 ? -0.487 -15.796 1.518 1.00 0.00 85 ARG A CA 7
ATOM 12242 C C . ARG A 1 85 ? -0.836 -15.545 2.982 1.00 0.00 85 ARG A C 7
ATOM 12243 O O . ARG A 1 85 ? 0.003 -15.708 3.867 1.00 0.00 85 ARG A O 7
ATOM 12264 N N . ALA A 1 86 ? -2.080 -15.147 3.229 1.00 0.00 86 ALA A N 7
ATOM 12265 C CA . ALA A 1 86 ? -2.540 -14.875 4.585 1.00 0.00 86 ALA A CA 7
ATOM 12266 C C . ALA A 1 86 ? -2.539 -16.145 5.430 1.00 0.00 86 ALA A C 7
ATOM 12267 O O . ALA A 1 86 ? -2.240 -17.232 4.936 1.00 0.00 86 ALA A O 7
ATOM 12274 N N . THR A 1 87 ? -2.876 -16.000 6.708 1.00 0.00 87 THR A N 7
ATOM 12275 C CA . THR A 1 87 ? -2.912 -17.134 7.622 1.00 0.00 87 THR A CA 7
ATOM 12276 C C . THR A 1 87 ? -4.182 -17.954 7.431 1.00 0.00 87 THR A C 7
ATOM 12277 O O . THR A 1 87 ? -4.226 -19.137 7.770 1.00 0.00 87 THR A O 7
ATOM 12288 N N . ASP A 1 88 ? -5.214 -17.319 6.887 1.00 0.00 88 ASP A N 7
ATOM 12289 C CA . ASP A 1 88 ? -6.487 -17.990 6.649 1.00 0.00 88 ASP A CA 7
ATOM 12290 C C . ASP A 1 88 ? -7.329 -17.217 5.640 1.00 0.00 88 ASP A C 7
ATOM 12291 O O . ASP A 1 88 ? -6.944 -16.137 5.192 1.00 0.00 88 ASP A O 7
ATOM 12300 N N . ALA A 1 89 ? -8.481 -17.777 5.286 1.00 0.00 89 ALA A N 7
ATOM 12301 C CA . ALA A 1 89 ? -9.379 -17.139 4.330 1.00 0.00 89 ALA A CA 7
ATOM 12302 C C . ALA A 1 89 ? -10.039 -15.905 4.936 1.00 0.00 89 ALA A C 7
ATOM 12303 O O . ALA A 1 89 ? -10.616 -15.084 4.223 1.00 0.00 89 ALA A O 7
ATOM 12310 N N . LYS A 1 90 ? -9.950 -15.780 6.256 1.00 0.00 90 LYS A N 7
ATOM 12311 C CA . LYS A 1 90 ? -10.537 -14.646 6.959 1.00 0.00 90 LYS A CA 7
ATOM 12312 C C . LYS A 1 90 ? -9.563 -13.473 7.010 1.00 0.00 90 LYS A C 7
ATOM 12313 O O . LYS A 1 90 ? -9.949 -12.325 6.798 1.00 0.00 90 LYS A O 7
ATOM 12332 N N . GLU A 1 91 ? -8.298 -13.773 7.291 1.00 0.00 91 GLU A N 7
ATOM 12333 C CA . GLU A 1 91 ? -7.270 -12.742 7.369 1.00 0.00 91 GLU A CA 7
ATOM 12334 C C . GLU A 1 91 ? -6.856 -12.279 5.975 1.00 0.00 91 GLU A C 7
ATOM 12335 O O . GLU A 1 91 ? -6.221 -11.237 5.819 1.00 0.00 91 GLU A O 7
ATOM 12347 N N . ARG A 1 92 ? -7.222 -13.063 4.966 1.00 0.00 92 ARG A N 7
ATOM 12348 C CA . ARG A 1 92 ? -6.888 -12.735 3.585 1.00 0.00 92 ARG A CA 7
ATOM 12349 C C . ARG A 1 92 ? -7.550 -11.427 3.161 1.00 0.00 92 ARG A C 7
ATOM 12350 O O . ARG A 1 92 ? -6.870 -10.453 2.840 1.00 0.00 92 ARG A O 7
ATOM 12371 N N . GLN A 1 93 ? -8.879 -11.416 3.162 1.00 0.00 93 GLN A N 7
ATOM 12372 C CA . GLN A 1 93 ? -9.632 -10.228 2.776 1.00 0.00 93 GLN A CA 7
ATOM 12373 C C . GLN A 1 93 ? -9.082 -8.986 3.469 1.00 0.00 93 GLN A C 7
ATOM 12374 O O . GLN A 1 93 ? -8.919 -7.936 2.846 1.00 0.00 93 GLN A O 7
ATOM 12388 N N . HIS A 1 94 ? -8.797 -9.112 4.761 1.00 0.00 94 HIS A N 7
ATOM 12389 C CA . HIS A 1 94 ? -8.264 -7.998 5.539 1.00 0.00 94 HIS A CA 7
ATOM 12390 C C . HIS A 1 94 ? -7.049 -7.386 4.849 1.00 0.00 94 HIS A C 7
ATOM 12391 O O . HIS A 1 94 ? -7.039 -6.198 4.527 1.00 0.00 94 HIS A O 7
ATOM 12406 N N . TRP A 1 95 ? -6.027 -8.204 4.626 1.00 0.00 95 TRP A N 7
ATOM 12407 C CA . TRP A 1 95 ? -4.806 -7.742 3.975 1.00 0.00 95 TRP A CA 7
ATOM 12408 C C . TRP A 1 95 ? -5.117 -7.103 2.626 1.00 0.00 95 TRP A C 7
ATOM 12409 O O . TRP A 1 95 ? -4.620 -6.021 2.311 1.00 0.00 95 TRP A O 7
ATOM 12430 N N . VAL A 1 96 ? -5.942 -7.778 1.832 1.00 0.00 96 VAL A N 7
ATOM 12431 C CA . VAL A 1 96 ? -6.321 -7.274 0.517 1.00 0.00 96 VAL A CA 7
ATOM 12432 C C . VAL A 1 96 ? -6.857 -5.850 0.607 1.00 0.00 96 VAL A C 7
ATOM 12433 O O . VAL A 1 96 ? -6.366 -4.947 -0.070 1.00 0.00 96 VAL A O 7
ATOM 12446 N N . SER A 1 97 ? -7.868 -5.657 1.449 1.00 0.00 97 SER A N 7
ATOM 12447 C CA . SER A 1 97 ? -8.474 -4.342 1.626 1.00 0.00 97 SER A CA 7
ATOM 12448 C C . SER A 1 97 ? -7.451 -3.338 2.147 1.00 0.00 97 SER A C 7
ATOM 12449 O O . SER A 1 97 ? -7.162 -2.334 1.495 1.00 0.00 97 SER A O 7
ATOM 12457 N N . ARG A 1 98 ? -6.906 -3.616 3.327 1.00 0.00 98 ARG A N 7
ATOM 12458 C CA . ARG A 1 98 ? -5.916 -2.737 3.938 1.00 0.00 98 ARG A CA 7
ATOM 12459 C C . ARG A 1 98 ? -4.908 -2.251 2.901 1.00 0.00 98 ARG A C 7
ATOM 12460 O O . ARG A 1 98 ? -4.705 -1.047 2.733 1.00 0.00 98 ARG A O 7
ATOM 12481 N N . LEU A 1 99 ? -4.278 -3.193 2.208 1.00 0.00 99 LEU A N 7
ATOM 12482 C CA . LEU A 1 99 ? -3.290 -2.861 1.187 1.00 0.00 99 LEU A CA 7
ATOM 12483 C C . LEU A 1 99 ? -3.905 -1.991 0.096 1.00 0.00 99 LEU A C 7
ATOM 12484 O O . LEU A 1 99 ? -3.259 -1.083 -0.425 1.00 0.00 99 LEU A O 7
ATOM 12500 N N . GLN A 1 100 ? -5.159 -2.275 -0.243 1.00 0.00 100 GLN A N 7
ATOM 12501 C CA . GLN A 1 100 ? -5.862 -1.517 -1.271 1.00 0.00 100 GLN A CA 7
ATOM 12502 C C . GLN A 1 100 ? -6.167 -0.102 -0.791 1.00 0.00 100 GLN A C 7
ATOM 12503 O O . GLN A 1 100 ? -6.292 0.823 -1.595 1.00 0.00 100 GLN A O 7
ATOM 12517 N N . ILE A 1 101 ? -6.286 0.060 0.522 1.00 0.00 101 ILE A N 7
ATOM 12518 C CA . ILE A 1 101 ? -6.575 1.362 1.108 1.00 0.00 101 ILE A CA 7
ATOM 12519 C C . ILE A 1 101 ? -5.312 2.210 1.216 1.00 0.00 101 ILE A C 7
ATOM 12520 O O . ILE A 1 101 ? -5.305 3.382 0.839 1.00 0.00 101 ILE A O 7
ATOM 12536 N N . CYS A 1 102 ? -4.246 1.609 1.732 1.00 0.00 102 CYS A N 7
ATOM 12537 C CA . CYS A 1 102 ? -2.975 2.308 1.888 1.00 0.00 102 CYS A CA 7
ATOM 12538 C C . CYS A 1 102 ? -2.384 2.673 0.530 1.00 0.00 102 CYS A C 7
ATOM 12539 O O . CYS A 1 102 ? -1.957 3.807 0.311 1.00 0.00 102 CYS A O 7
ATOM 12547 N N . THR A 1 103 ? -2.361 1.704 -0.379 1.00 0.00 103 THR A N 7
ATOM 12548 C CA . THR A 1 103 ? -1.820 1.922 -1.715 1.00 0.00 103 THR A CA 7
ATOM 12549 C C . THR A 1 103 ? -2.424 3.166 -2.356 1.00 0.00 103 THR A C 7
ATOM 12550 O O . THR A 1 103 ? -1.716 3.962 -2.973 1.00 0.00 103 THR A O 7
ATOM 12561 N N . GLN A 1 104 ? -3.734 3.328 -2.205 1.00 0.00 104 GLN A N 7
ATOM 12562 C CA . GLN A 1 104 ? -4.431 4.477 -2.770 1.00 0.00 104 GLN A CA 7
ATOM 12563 C C . GLN A 1 104 ? -4.241 5.713 -1.897 1.00 0.00 104 GLN A C 7
ATOM 12564 O O . GLN A 1 104 ? -3.779 6.753 -2.367 1.00 0.00 104 GLN A O 7
ATOM 12578 N N . HIS A 1 105 ? -4.600 5.592 -0.623 1.00 0.00 105 HIS A N 7
ATOM 12579 C CA . HIS A 1 105 ? -4.468 6.700 0.317 1.00 0.00 105 HIS A CA 7
ATOM 12580 C C . HIS A 1 105 ? -3.151 7.440 0.104 1.00 0.00 105 HIS A C 7
ATOM 12581 O O . HIS A 1 105 ? -3.049 8.637 0.371 1.00 0.00 105 HIS A O 7
ATOM 12596 N N . HIS A 1 106 ? -2.144 6.718 -0.378 1.00 0.00 106 HIS A N 7
ATOM 12597 C CA . HIS A 1 106 ? -0.833 7.306 -0.627 1.00 0.00 106 HIS A CA 7
ATOM 12598 C C . HIS A 1 106 ? -0.728 7.813 -2.062 1.00 0.00 106 HIS A C 7
ATOM 12599 O O . HIS A 1 106 ? -0.580 9.012 -2.300 1.00 0.00 106 HIS A O 7
ATOM 12614 N N . THR A 1 107 ? -0.804 6.891 -3.017 1.00 0.00 107 THR A N 7
ATOM 12615 C CA . THR A 1 107 ? -0.716 7.243 -4.428 1.00 0.00 107 THR A CA 7
ATOM 12616 C C . THR A 1 107 ? -1.485 8.526 -4.724 1.00 0.00 107 THR A C 7
ATOM 12617 O O . THR A 1 107 ? -1.130 9.277 -5.631 1.00 0.00 107 THR A O 7
ATOM 12628 N N . GLU A 1 108 ? -2.539 8.770 -3.952 1.00 0.00 108 GLU A N 7
ATOM 12629 C CA . GLU A 1 108 ? -3.358 9.962 -4.132 1.00 0.00 108 GLU A CA 7
ATOM 12630 C C . GLU A 1 108 ? -2.535 11.227 -3.904 1.00 0.00 108 GLU A C 7
ATOM 12631 O O . GLU A 1 108 ? -2.394 12.059 -4.800 1.00 0.00 108 GLU A O 7
ATOM 12643 N N . ALA A 1 109 ? -1.995 11.364 -2.697 1.00 0.00 109 ALA A N 7
ATOM 12644 C CA . ALA A 1 109 ? -1.185 12.525 -2.351 1.00 0.00 109 ALA A CA 7
ATOM 12645 C C . ALA A 1 109 ? -0.331 12.972 -3.533 1.00 0.00 109 ALA A C 7
ATOM 12646 O O . ALA A 1 109 ? -0.153 14.168 -3.765 1.00 0.00 109 ALA A O 7
ATOM 12653 N N . ILE A 1 110 ? 0.195 12.004 -4.275 1.00 0.00 110 ILE A N 7
ATOM 12654 C CA . ILE A 1 110 ? 1.030 12.298 -5.433 1.00 0.00 110 ILE A CA 7
ATOM 12655 C C . ILE A 1 110 ? 0.206 12.897 -6.567 1.00 0.00 110 ILE A C 7
ATOM 12656 O O . ILE A 1 110 ? -0.717 12.264 -7.079 1.00 0.00 110 ILE A O 7
ATOM 12672 N N . GLY A 1 111 ? 0.547 14.122 -6.957 1.00 0.00 111 GLY A N 7
ATOM 12673 C CA . GLY A 1 111 ? -0.171 14.785 -8.030 1.00 0.00 111 GLY A CA 7
ATOM 12674 C C . GLY A 1 111 ? -0.614 13.822 -9.113 1.00 0.00 111 GLY A C 7
ATOM 12675 O O . GLY A 1 111 ? -1.701 13.964 -9.675 1.00 0.00 111 GLY A O 7
ATOM 12679 N N . LYS A 1 112 ? 0.229 12.839 -9.410 1.00 0.00 112 LYS A N 7
ATOM 12680 C CA . LYS A 1 112 ? -0.081 11.848 -10.434 1.00 0.00 112 LYS A CA 7
ATOM 12681 C C . LYS A 1 112 ? -0.897 10.699 -9.850 1.00 0.00 112 LYS A C 7
ATOM 12682 O O . LYS A 1 112 ? -0.361 9.830 -9.164 1.00 0.00 112 LYS A O 7
ATOM 12701 N N . ASN A 1 113 ? -2.197 10.702 -10.128 1.00 0.00 113 ASN A N 7
ATOM 12702 C CA . ASN A 1 113 ? -3.087 9.659 -9.631 1.00 0.00 113 ASN A CA 7
ATOM 12703 C C . ASN A 1 113 ? -4.174 9.339 -10.652 1.00 0.00 113 ASN A C 7
ATOM 12704 O O . ASN A 1 113 ? -4.962 10.206 -11.028 1.00 0.00 113 ASN A O 7
ATOM 12715 N N . ASN A 1 114 ? -4.210 8.087 -11.098 1.00 0.00 114 ASN A N 7
ATOM 12716 C CA . ASN A 1 114 ? -5.201 7.652 -12.076 1.00 0.00 114 ASN A CA 7
ATOM 12717 C C . ASN A 1 114 ? -6.615 7.956 -11.591 1.00 0.00 114 ASN A C 7
ATOM 12718 O O . ASN A 1 114 ? -6.965 7.665 -10.447 1.00 0.00 114 ASN A O 7
ATOM 12729 N N . SER A 1 115 ? -7.423 8.543 -12.468 1.00 0.00 115 SER A N 7
ATOM 12730 C CA . SER A 1 115 ? -8.798 8.889 -12.129 1.00 0.00 115 SER A CA 7
ATOM 12731 C C . SER A 1 115 ? -9.524 7.694 -11.519 1.00 0.00 115 SER A C 7
ATOM 12732 O O . SER A 1 115 ? -10.008 7.758 -10.390 1.00 0.00 115 SER A O 7
ATOM 12740 N N . GLY A 1 116 ? -9.596 6.603 -12.276 1.00 0.00 116 GLY A N 7
ATOM 12741 C CA . GLY A 1 116 ? -10.265 5.409 -11.794 1.00 0.00 116 GLY A CA 7
ATOM 12742 C C . GLY A 1 116 ? -11.763 5.597 -11.661 1.00 0.00 116 GLY A C 7
ATOM 12743 O O . GLY A 1 116 ? -12.245 6.665 -11.283 1.00 0.00 116 GLY A O 7
ATOM 12747 N N . PRO A 1 117 ? -12.527 4.541 -11.978 1.00 0.00 117 PRO A N 7
ATOM 12748 C CA . PRO A 1 117 ? -13.990 4.570 -11.900 1.00 0.00 117 PRO A CA 7
ATOM 12749 C C . PRO A 1 117 ? -14.493 4.627 -10.462 1.00 0.00 117 PRO A C 7
ATOM 12750 O O . PRO A 1 117 ? -13.708 4.561 -9.516 1.00 0.00 117 PRO A O 7
ATOM 12761 N N . SER A 1 118 ? -15.807 4.750 -10.304 1.00 0.00 118 SER A N 7
ATOM 12762 C CA . SER A 1 118 ? -16.415 4.819 -8.980 1.00 0.00 118 SER A CA 7
ATOM 12763 C C . SER A 1 118 ? -17.806 4.191 -8.987 1.00 0.00 118 SER A C 7
ATOM 12764 O O . SER A 1 118 ? -18.523 4.255 -9.986 1.00 0.00 118 SER A O 7
ATOM 12772 N N . SER A 1 119 ? -18.179 3.583 -7.866 1.00 0.00 119 SER A N 7
ATOM 12773 C CA . SER A 1 119 ? -19.482 2.940 -7.743 1.00 0.00 119 SER A CA 7
ATOM 12774 C C . SER A 1 119 ? -20.245 3.483 -6.538 1.00 0.00 119 SER A C 7
ATOM 12775 O O . SER A 1 119 ? -19.703 4.245 -5.738 1.00 0.00 119 SER A O 7
ATOM 12783 N N . GLY A 1 120 ? -21.508 3.085 -6.416 1.00 0.00 120 GLY A N 7
ATOM 12784 C CA . GLY A 1 120 ? -22.326 3.541 -5.308 1.00 0.00 120 GLY A CA 7
ATOM 12785 C C . GLY A 1 120 ? -23.381 2.528 -4.911 1.00 0.00 120 GLY A C 7
ATOM 12786 O O . GLY A 1 120 ? -24.550 2.667 -5.271 1.00 0.00 120 GLY A O 7
ATOM 12790 N N . GLY A 1 1 ? -15.700 10.749 -2.803 1.00 0.00 1 GLY A N 8
ATOM 12791 C CA . GLY A 1 1 ? -14.470 9.979 -2.780 1.00 0.00 1 GLY A CA 8
ATOM 12792 C C . GLY A 1 1 ? -14.446 8.959 -1.659 1.00 0.00 1 GLY A C 8
ATOM 12793 O O . GLY A 1 1 ? -15.446 8.761 -0.969 1.00 0.00 1 GLY A O 8
ATOM 12797 N N . SER A 1 2 ? -13.302 8.307 -1.477 1.00 0.00 2 SER A N 8
ATOM 12798 C CA . SER A 1 2 ? -13.154 7.298 -0.436 1.00 0.00 2 SER A CA 8
ATOM 12799 C C . SER A 1 2 ? -12.260 7.807 0.692 1.00 0.00 2 SER A C 8
ATOM 12800 O O . SER A 1 2 ? -11.063 8.022 0.501 1.00 0.00 2 SER A O 8
ATOM 12808 N N . SER A 1 3 ? -12.852 7.999 1.866 1.00 0.00 3 SER A N 8
ATOM 12809 C CA . SER A 1 3 ? -12.112 8.487 3.024 1.00 0.00 3 SER A CA 8
ATOM 12810 C C . SER A 1 3 ? -11.744 7.337 3.957 1.00 0.00 3 SER A C 8
ATOM 12811 O O . SER A 1 3 ? -12.356 6.271 3.918 1.00 0.00 3 SER A O 8
ATOM 12819 N N . GLY A 1 4 ? -10.737 7.563 4.796 1.00 0.00 4 GLY A N 8
ATOM 12820 C CA . GLY A 1 4 ? -10.303 6.539 5.728 1.00 0.00 4 GLY A CA 8
ATOM 12821 C C . GLY A 1 4 ? -9.423 7.093 6.830 1.00 0.00 4 GLY A C 8
ATOM 12822 O O . GLY A 1 4 ? -8.246 7.378 6.610 1.00 0.00 4 GLY A O 8
ATOM 12826 N N . SER A 1 5 ? -9.995 7.247 8.020 1.00 0.00 5 SER A N 8
ATOM 12827 C CA . SER A 1 5 ? -9.255 7.776 9.161 1.00 0.00 5 SER A CA 8
ATOM 12828 C C . SER A 1 5 ? -8.495 6.665 9.878 1.00 0.00 5 SER A C 8
ATOM 12829 O O . SER A 1 5 ? -7.322 6.820 10.219 1.00 0.00 5 SER A O 8
ATOM 12837 N N . SER A 1 6 ? -9.172 5.544 10.104 1.00 0.00 6 SER A N 8
ATOM 12838 C CA . SER A 1 6 ? -8.563 4.407 10.785 1.00 0.00 6 SER A CA 8
ATOM 12839 C C . SER A 1 6 ? -7.170 4.125 10.231 1.00 0.00 6 SER A C 8
ATOM 12840 O O . SER A 1 6 ? -6.971 4.065 9.019 1.00 0.00 6 SER A O 8
ATOM 12848 N N . GLY A 1 7 ? -6.206 3.954 11.131 1.00 0.00 7 GLY A N 8
ATOM 12849 C CA . GLY A 1 7 ? -4.843 3.681 10.715 1.00 0.00 7 GLY A CA 8
ATOM 12850 C C . GLY A 1 7 ? -4.092 2.823 11.714 1.00 0.00 7 GLY A C 8
ATOM 12851 O O . GLY A 1 7 ? -3.177 3.298 12.386 1.00 0.00 7 GLY A O 8
ATOM 12855 N N . GLU A 1 8 ? -4.482 1.556 11.813 1.00 0.00 8 GLU A N 8
ATOM 12856 C CA . GLU A 1 8 ? -3.840 0.630 12.740 1.00 0.00 8 GLU A CA 8
ATOM 12857 C C . GLU A 1 8 ? -2.787 -0.212 12.026 1.00 0.00 8 GLU A C 8
ATOM 12858 O O . GLU A 1 8 ? -3.064 -0.832 11.000 1.00 0.00 8 GLU A O 8
ATOM 12870 N N . ASN A 1 9 ? -1.578 -0.229 12.577 1.00 0.00 9 ASN A N 8
ATOM 12871 C CA . ASN A 1 9 ? -0.482 -0.993 11.993 1.00 0.00 9 ASN A CA 8
ATOM 12872 C C . ASN A 1 9 ? -0.912 -2.430 11.710 1.00 0.00 9 ASN A C 8
ATOM 12873 O O . ASN A 1 9 ? -1.176 -3.203 12.631 1.00 0.00 9 ASN A O 8
ATOM 12884 N N . VAL A 1 10 ? -0.979 -2.780 10.430 1.00 0.00 10 VAL A N 8
ATOM 12885 C CA . VAL A 1 10 ? -1.374 -4.124 10.024 1.00 0.00 10 VAL A CA 8
ATOM 12886 C C . VAL A 1 10 ? -0.160 -5.033 9.877 1.00 0.00 10 VAL A C 8
ATOM 12887 O O . VAL A 1 10 ? 0.808 -4.689 9.198 1.00 0.00 10 VAL A O 8
ATOM 12900 N N . TYR A 1 11 ? -0.217 -6.196 10.517 1.00 0.00 11 TYR A N 8
ATOM 12901 C CA . TYR A 1 11 ? 0.879 -7.155 10.459 1.00 0.00 11 TYR A CA 8
ATOM 12902 C C . TYR A 1 11 ? 0.356 -8.586 10.541 1.00 0.00 11 TYR A C 8
ATOM 12903 O O . TYR A 1 11 ? -0.784 -8.821 10.941 1.00 0.00 11 TYR A O 8
ATOM 12921 N N . GLY A 1 12 ? 1.199 -9.540 10.158 1.00 0.00 12 GLY A N 8
ATOM 12922 C CA . GLY A 1 12 ? 0.805 -10.937 10.195 1.00 0.00 12 GLY A CA 8
ATOM 12923 C C . GLY A 1 12 ? 1.815 -11.842 9.517 1.00 0.00 12 GLY A C 8
ATOM 12924 O O . GLY A 1 12 ? 2.455 -11.448 8.542 1.00 0.00 12 GLY A O 8
ATOM 12928 N N . TYR A 1 13 ? 1.958 -13.057 10.035 1.00 0.00 13 TYR A N 8
ATOM 12929 C CA . TYR A 1 13 ? 2.900 -14.019 9.476 1.00 0.00 13 TYR A CA 8
ATOM 12930 C C . TYR A 1 13 ? 2.399 -14.560 8.140 1.00 0.00 13 TYR A C 8
ATOM 12931 O O . TYR A 1 13 ? 1.476 -15.374 8.094 1.00 0.00 13 TYR A O 8
ATOM 12949 N N . LEU A 1 14 ? 3.013 -14.101 7.055 1.00 0.00 14 LEU A N 8
ATOM 12950 C CA . LEU A 1 14 ? 2.631 -14.539 5.717 1.00 0.00 14 LEU A CA 8
ATOM 12951 C C . LEU A 1 14 ? 3.690 -15.462 5.123 1.00 0.00 14 LEU A C 8
ATOM 12952 O O . LEU A 1 14 ? 4.788 -15.591 5.662 1.00 0.00 14 LEU A O 8
ATOM 12968 N N . MET A 1 15 ? 3.352 -16.100 4.007 1.00 0.00 15 MET A N 8
ATOM 12969 C CA . MET A 1 15 ? 4.275 -17.008 3.337 1.00 0.00 15 MET A CA 8
ATOM 12970 C C . MET A 1 15 ? 4.707 -16.447 1.986 1.00 0.00 15 MET A C 8
ATOM 12971 O O . MET A 1 15 ? 3.891 -16.293 1.077 1.00 0.00 15 MET A O 8
ATOM 12985 N N . LYS A 1 16 ? 5.994 -16.141 1.861 1.00 0.00 16 LYS A N 8
ATOM 12986 C CA . LYS A 1 16 ? 6.535 -15.597 0.621 1.00 0.00 16 LYS A CA 8
ATOM 12987 C C . LYS A 1 16 ? 7.252 -16.678 -0.180 1.00 0.00 16 LYS A C 8
ATOM 12988 O O . LYS A 1 16 ? 7.947 -17.524 0.383 1.00 0.00 16 LYS A O 8
ATOM 13007 N N . TYR A 1 17 ? 7.080 -16.644 -1.497 1.00 0.00 17 TYR A N 8
ATOM 13008 C CA . TYR A 1 17 ? 7.710 -17.622 -2.376 1.00 0.00 17 TYR A CA 8
ATOM 13009 C C . TYR A 1 17 ? 9.147 -17.221 -2.695 1.00 0.00 17 TYR A C 8
ATOM 13010 O O . TYR A 1 17 ? 9.390 -16.339 -3.519 1.00 0.00 17 TYR A O 8
ATOM 13028 N N . THR A 1 18 ? 10.098 -17.878 -2.038 1.00 0.00 18 THR A N 8
ATOM 13029 C CA . THR A 1 18 ? 11.511 -17.591 -2.250 1.00 0.00 18 THR A CA 8
ATOM 13030 C C . THR A 1 18 ? 11.983 -18.125 -3.598 1.00 0.00 18 THR A C 8
ATOM 13031 O O . THR A 1 18 ? 12.603 -17.403 -4.378 1.00 0.00 18 THR A O 8
ATOM 13042 N N . ASN A 1 19 ? 11.686 -19.392 -3.865 1.00 0.00 19 ASN A N 8
ATOM 13043 C CA . ASN A 1 19 ? 12.081 -20.022 -5.120 1.00 0.00 19 ASN A CA 8
ATOM 13044 C C . ASN A 1 19 ? 11.229 -21.256 -5.401 1.00 0.00 19 ASN A C 8
ATOM 13045 O O . ASN A 1 19 ? 10.396 -21.648 -4.583 1.00 0.00 19 ASN A O 8
ATOM 13056 N N . LEU A 1 20 ? 11.444 -21.864 -6.562 1.00 0.00 20 LEU A N 8
ATOM 13057 C CA . LEU A 1 20 ? 10.696 -23.055 -6.952 1.00 0.00 20 LEU A CA 8
ATOM 13058 C C . LEU A 1 20 ? 11.048 -24.237 -6.055 1.00 0.00 20 LEU A C 8
ATOM 13059 O O . LEU A 1 20 ? 10.173 -24.837 -5.429 1.00 0.00 20 LEU A O 8
ATOM 13075 N N . VAL A 1 21 ? 12.335 -24.565 -5.994 1.00 0.00 21 VAL A N 8
ATOM 13076 C CA . VAL A 1 21 ? 12.803 -25.6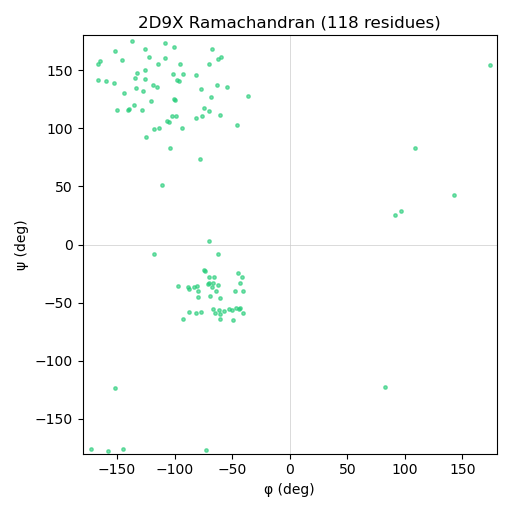73 -5.170 1.00 0.00 21 VAL A CA 8
ATOM 13077 C C . VAL A 1 21 ? 12.321 -25.529 -3.731 1.00 0.00 21 VAL A C 8
ATOM 13078 O O . VAL A 1 21 ? 11.699 -26.438 -3.179 1.00 0.00 21 VAL A O 8
ATOM 13091 N N . THR A 1 22 ? 12.612 -24.382 -3.126 1.00 0.00 22 THR A N 8
ATOM 13092 C CA . THR A 1 22 ? 12.210 -24.118 -1.751 1.00 0.00 22 THR A CA 8
ATOM 13093 C C . THR A 1 22 ? 10.693 -24.019 -1.631 1.00 0.00 22 THR A C 8
ATOM 13094 O O . THR A 1 22 ? 10.071 -24.760 -0.872 1.00 0.00 22 THR A O 8
ATOM 13105 N N . GLY A 1 23 ? 10.104 -23.098 -2.387 1.00 0.00 23 GLY A N 8
ATOM 13106 C CA . GLY A 1 23 ? 8.664 -22.919 -2.351 1.00 0.00 23 GLY A CA 8
ATOM 13107 C C . GLY A 1 23 ? 8.248 -21.737 -1.498 1.00 0.00 23 GLY A C 8
ATOM 13108 O O . GLY A 1 23 ? 8.675 -20.608 -1.739 1.00 0.00 23 GLY A O 8
ATOM 13112 N N . TRP A 1 24 ? 7.411 -21.996 -0.499 1.00 0.00 24 TRP A N 8
ATOM 13113 C CA . TRP A 1 24 ? 6.936 -20.944 0.392 1.00 0.00 24 TRP A CA 8
ATOM 13114 C C . TRP A 1 24 ? 7.704 -20.957 1.709 1.00 0.00 24 TRP A C 8
ATOM 13115 O O . TRP A 1 24 ? 7.967 -22.018 2.273 1.00 0.00 24 TRP A O 8
ATOM 13136 N N . GLN A 1 25 ? 8.061 -19.771 2.193 1.00 0.00 25 GLN A N 8
ATOM 13137 C CA . GLN A 1 25 ? 8.799 -19.648 3.444 1.00 0.00 25 GLN A CA 8
ATOM 13138 C C . GLN A 1 25 ? 8.100 -18.685 4.396 1.00 0.00 25 GLN A C 8
ATOM 13139 O O . GLN A 1 25 ? 7.888 -17.517 4.069 1.00 0.00 25 GLN A O 8
ATOM 13153 N N . TYR A 1 26 ? 7.743 -19.181 5.576 1.00 0.00 26 TYR A N 8
ATOM 13154 C CA . TYR A 1 26 ? 7.065 -18.365 6.575 1.00 0.00 26 TYR A CA 8
ATOM 13155 C C . TYR A 1 26 ? 7.915 -17.159 6.962 1.00 0.00 26 TYR A C 8
ATOM 13156 O O . TYR A 1 26 ? 9.143 -17.240 7.006 1.00 0.00 26 TYR A O 8
ATOM 13174 N N . ARG A 1 27 ? 7.253 -16.042 7.243 1.00 0.00 27 ARG A N 8
ATOM 13175 C CA . ARG A 1 27 ? 7.947 -14.818 7.626 1.00 0.00 27 ARG A CA 8
ATOM 13176 C C . ARG A 1 27 ? 6.985 -13.829 8.278 1.00 0.00 27 ARG A C 8
ATOM 13177 O O . ARG A 1 27 ? 5.768 -14.005 8.226 1.00 0.00 27 ARG A O 8
ATOM 13198 N N . PHE A 1 28 ? 7.540 -12.789 8.892 1.00 0.00 28 PHE A N 8
ATOM 13199 C CA . PHE A 1 28 ? 6.732 -11.772 9.555 1.00 0.00 28 PHE A CA 8
ATOM 13200 C C . PHE A 1 28 ? 6.695 -10.486 8.735 1.00 0.00 28 PHE A C 8
ATOM 13201 O O . PHE A 1 28 ? 7.722 -10.024 8.238 1.00 0.00 28 PHE A O 8
ATOM 13218 N N . PHE A 1 29 ? 5.504 -9.913 8.598 1.00 0.00 29 PHE A N 8
ATOM 13219 C CA . PHE A 1 29 ? 5.332 -8.681 7.837 1.00 0.00 29 PHE A CA 8
ATOM 13220 C C . PHE A 1 29 ? 4.703 -7.592 8.701 1.00 0.00 29 PHE A C 8
ATOM 13221 O O . PHE A 1 29 ? 3.901 -7.875 9.591 1.00 0.00 29 PHE A O 8
ATOM 13238 N N . VAL A 1 30 ? 5.072 -6.343 8.431 1.00 0.00 30 VAL A N 8
ATOM 13239 C CA . VAL A 1 30 ? 4.544 -5.211 9.182 1.00 0.00 30 VAL A CA 8
ATOM 13240 C C . VAL A 1 30 ? 4.319 -4.006 8.275 1.00 0.00 30 VAL A C 8
ATOM 13241 O O . VAL A 1 30 ? 5.270 -3.340 7.862 1.00 0.00 30 VAL A O 8
ATOM 13254 N N . LEU A 1 31 ? 3.056 -3.732 7.967 1.00 0.00 31 LEU A N 8
ATOM 13255 C CA . LEU A 1 31 ? 2.706 -2.606 7.108 1.00 0.00 31 LEU A CA 8
ATOM 13256 C C . LEU A 1 31 ? 3.021 -1.280 7.792 1.00 0.00 31 LEU A C 8
ATOM 13257 O O . LEU A 1 31 ? 2.859 -1.142 9.004 1.00 0.00 31 LEU A O 8
ATOM 13273 N N . ASN A 1 32 ? 3.469 -0.306 7.007 1.00 0.00 32 ASN A N 8
ATOM 13274 C CA . ASN A 1 32 ? 3.806 1.010 7.537 1.00 0.00 32 ASN A CA 8
ATOM 13275 C C . ASN A 1 32 ? 2.888 2.081 6.956 1.00 0.00 32 ASN A C 8
ATOM 13276 O O . ASN A 1 32 ? 3.006 2.447 5.787 1.00 0.00 32 ASN A O 8
ATOM 13287 N N . ASN A 1 33 ? 1.973 2.581 7.781 1.00 0.00 33 ASN A N 8
ATOM 13288 C CA . ASN A 1 33 ? 1.035 3.610 7.349 1.00 0.00 33 ASN A CA 8
ATOM 13289 C C . ASN A 1 33 ? 1.711 4.978 7.303 1.00 0.00 33 ASN A C 8
ATOM 13290 O O . ASN A 1 33 ? 1.714 5.644 6.269 1.00 0.00 33 ASN A O 8
ATOM 13301 N N . GLU A 1 34 ? 2.283 5.387 8.431 1.00 0.00 34 GLU A N 8
ATOM 13302 C CA . GLU A 1 34 ? 2.961 6.675 8.519 1.00 0.00 34 GLU A CA 8
ATOM 13303 C C . GLU A 1 34 ? 3.841 6.911 7.294 1.00 0.00 34 GLU A C 8
ATOM 13304 O O . GLU A 1 34 ? 3.897 8.019 6.762 1.00 0.00 34 GLU A O 8
ATOM 13316 N N . ALA A 1 35 ? 4.526 5.861 6.854 1.00 0.00 35 ALA A N 8
ATOM 13317 C CA . ALA A 1 35 ? 5.402 5.952 5.693 1.00 0.00 35 ALA A CA 8
ATOM 13318 C C . ALA A 1 35 ? 4.699 5.453 4.435 1.00 0.00 35 ALA A C 8
ATOM 13319 O O . ALA A 1 35 ? 4.621 6.162 3.432 1.00 0.00 35 ALA A O 8
ATOM 13326 N N . GLY A 1 36 ? 4.190 4.226 4.494 1.00 0.00 36 GLY A N 8
ATOM 13327 C CA . GLY A 1 36 ? 3.501 3.653 3.353 1.00 0.00 36 GLY A CA 8
ATOM 13328 C C . GLY A 1 36 ? 4.330 2.600 2.644 1.00 0.00 36 GLY A C 8
ATOM 13329 O O . GLY A 1 36 ? 4.144 2.350 1.453 1.00 0.00 36 GLY A O 8
ATOM 13333 N N . LEU A 1 37 ? 5.250 1.982 3.377 1.00 0.00 37 LEU A N 8
ATOM 13334 C CA . LEU A 1 37 ? 6.113 0.951 2.811 1.00 0.00 37 LEU A CA 8
ATOM 13335 C C . LEU A 1 37 ? 5.814 -0.410 3.430 1.00 0.00 37 LEU A C 8
ATOM 13336 O O . LEU A 1 37 ? 5.457 -0.505 4.605 1.00 0.00 37 LEU A O 8
ATOM 13352 N N . LEU A 1 38 ? 5.962 -1.463 2.633 1.00 0.00 38 LEU A N 8
ATOM 13353 C CA . LEU A 1 38 ? 5.710 -2.820 3.103 1.00 0.00 38 LEU A CA 8
ATOM 13354 C C . LEU A 1 38 ? 7.017 -3.580 3.301 1.00 0.00 38 LEU A C 8
ATOM 13355 O O . LEU A 1 38 ? 7.735 -3.859 2.341 1.00 0.00 38 LEU A O 8
ATOM 13371 N N . GLU A 1 39 ? 7.319 -3.913 4.552 1.00 0.00 39 GLU A N 8
ATOM 13372 C CA . GLU A 1 39 ? 8.540 -4.642 4.874 1.00 0.00 39 GLU A CA 8
ATOM 13373 C C . GLU A 1 39 ? 8.216 -6.018 5.451 1.00 0.00 39 GLU A C 8
ATOM 13374 O O . GLU A 1 39 ? 7.054 -6.341 5.697 1.00 0.00 39 GLU A O 8
ATOM 13386 N N . TYR A 1 40 ? 9.251 -6.822 5.662 1.00 0.00 40 TYR A N 8
ATOM 13387 C CA . TYR A 1 40 ? 9.078 -8.164 6.207 1.00 0.00 40 TYR A CA 8
ATOM 13388 C C . TYR A 1 40 ? 10.379 -8.676 6.818 1.00 0.00 40 TYR A C 8
ATOM 13389 O O . TYR A 1 40 ? 11.388 -8.822 6.128 1.00 0.00 40 TYR A O 8
ATOM 13407 N N . PHE A 1 41 ? 10.347 -8.947 8.119 1.00 0.00 41 PHE A N 8
ATOM 13408 C CA . PHE A 1 41 ? 11.522 -9.443 8.826 1.00 0.00 41 PHE A CA 8
ATOM 13409 C C . PHE A 1 41 ? 11.416 -10.945 9.071 1.00 0.00 41 PHE A C 8
ATOM 13410 O O . PHE A 1 41 ? 10.318 -11.494 9.166 1.00 0.00 41 PHE A O 8
ATOM 13427 N N . VAL A 1 42 ? 12.565 -11.605 9.171 1.00 0.00 42 VAL A N 8
ATOM 13428 C CA . VAL A 1 42 ? 12.603 -13.043 9.406 1.00 0.00 42 VAL A CA 8
ATOM 13429 C C . VAL A 1 42 ? 11.604 -13.451 10.483 1.00 0.00 42 VAL A C 8
ATOM 13430 O O . VAL A 1 42 ? 10.902 -14.452 10.346 1.00 0.00 42 VAL A O 8
ATOM 13443 N N . ASN A 1 43 ? 11.545 -12.667 11.555 1.00 0.00 43 ASN A N 8
ATOM 13444 C CA . ASN A 1 43 ? 10.632 -12.946 12.657 1.00 0.00 43 ASN A CA 8
ATOM 13445 C C . ASN A 1 43 ? 10.304 -11.671 13.428 1.00 0.00 43 ASN A C 8
ATOM 13446 O O . ASN A 1 43 ? 10.738 -10.582 13.057 1.00 0.00 43 ASN A O 8
ATOM 13457 N N . GLU A 1 44 ? 9.535 -11.817 14.503 1.00 0.00 44 GLU A N 8
ATOM 13458 C CA . GLU A 1 44 ? 9.149 -10.677 15.325 1.00 0.00 44 GLU A CA 8
ATOM 13459 C C . GLU A 1 44 ? 10.360 -10.090 16.044 1.00 0.00 44 GLU A C 8
ATOM 13460 O O . GLU A 1 44 ? 10.503 -8.872 16.147 1.00 0.00 44 GLU A O 8
ATOM 13472 N N . GLN A 1 45 ? 11.228 -10.966 16.540 1.00 0.00 45 GLN A N 8
ATOM 13473 C CA . GLN A 1 45 ? 12.426 -10.534 17.250 1.00 0.00 45 GLN A CA 8
ATOM 13474 C C . GLN A 1 45 ? 13.252 -9.579 16.395 1.00 0.00 45 GLN A C 8
ATOM 13475 O O . GLN A 1 45 ? 14.091 -8.838 16.908 1.00 0.00 45 GLN A O 8
ATOM 13489 N N . SER A 1 46 ? 13.008 -9.600 15.089 1.00 0.00 46 SER A N 8
ATOM 13490 C CA . SER A 1 46 ? 13.732 -8.739 14.161 1.00 0.00 46 SER A CA 8
ATOM 13491 C C . SER A 1 46 ? 12.941 -7.466 13.873 1.00 0.00 46 SER A C 8
ATOM 13492 O O . SER A 1 46 ? 12.700 -7.122 12.716 1.00 0.00 46 SER A O 8
ATOM 13500 N N . ARG A 1 47 ? 12.541 -6.772 14.933 1.00 0.00 47 ARG A N 8
ATOM 13501 C CA . ARG A 1 47 ? 11.777 -5.538 14.795 1.00 0.00 47 ARG A CA 8
ATOM 13502 C C . ARG A 1 47 ? 12.683 -4.380 14.390 1.00 0.00 47 ARG A C 8
ATOM 13503 O O . ARG A 1 47 ? 12.515 -3.791 13.323 1.00 0.00 47 ARG A O 8
ATOM 13524 N N . ASN A 1 48 ? 13.644 -4.058 15.250 1.00 0.00 48 ASN A N 8
ATOM 13525 C CA . ASN A 1 48 ? 14.576 -2.969 14.982 1.00 0.00 48 ASN A CA 8
ATOM 13526 C C . ASN A 1 48 ? 15.533 -3.337 13.852 1.00 0.00 48 ASN A C 8
ATOM 13527 O O . ASN A 1 48 ? 15.897 -2.492 13.035 1.00 0.00 48 ASN A O 8
ATOM 13538 N N . GLN A 1 49 ? 15.935 -4.604 13.813 1.00 0.00 49 GLN A N 8
ATOM 13539 C CA . GLN A 1 49 ? 16.848 -5.083 12.784 1.00 0.00 49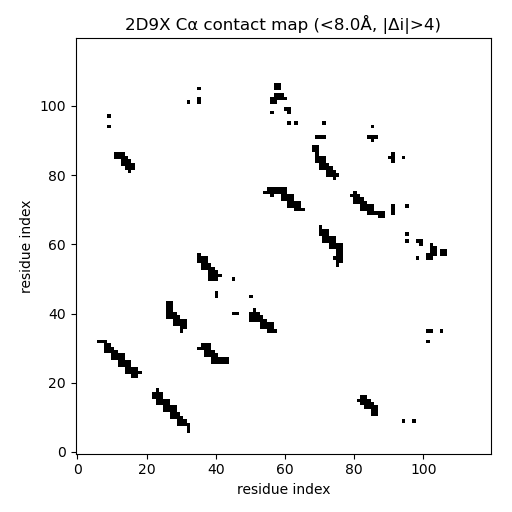 GLN A CA 8
ATOM 13540 C C . GLN A 1 49 ? 16.419 -4.595 11.404 1.00 0.00 49 GLN A C 8
ATOM 13541 O O . GLN A 1 49 ? 15.253 -4.267 11.185 1.00 0.00 49 GLN A O 8
ATOM 13555 N N . LYS A 1 50 ? 17.369 -4.548 10.476 1.00 0.00 50 LYS A N 8
ATOM 13556 C CA . LYS A 1 50 ? 17.090 -4.100 9.117 1.00 0.00 50 LYS A CA 8
ATOM 13557 C C . LYS A 1 50 ? 16.166 -5.079 8.400 1.00 0.00 50 LYS A C 8
ATOM 13558 O O . LYS A 1 50 ? 16.311 -6.297 8.506 1.00 0.00 50 LYS A O 8
ATOM 13577 N N . PRO A 1 51 ? 15.194 -4.538 7.652 1.00 0.00 51 PRO A N 8
ATOM 13578 C CA . PRO A 1 51 ? 14.228 -5.346 6.902 1.00 0.00 51 PRO A CA 8
ATOM 13579 C C . PRO A 1 51 ? 14.870 -6.067 5.721 1.00 0.00 51 PRO A C 8
ATOM 13580 O O . PRO A 1 51 ? 15.639 -5.475 4.964 1.00 0.00 51 PRO A O 8
ATOM 13591 N N . ARG A 1 52 ? 14.548 -7.348 5.570 1.00 0.00 52 ARG A N 8
ATOM 13592 C CA . ARG A 1 52 ? 15.094 -8.149 4.481 1.00 0.00 52 ARG A CA 8
ATOM 13593 C C . ARG A 1 52 ? 14.767 -7.523 3.128 1.00 0.00 52 ARG A C 8
ATOM 13594 O O . ARG A 1 52 ? 15.589 -7.534 2.213 1.00 0.00 52 ARG A O 8
ATOM 13615 N N . GLY A 1 53 ? 13.560 -6.977 3.010 1.00 0.00 53 GLY A N 8
ATOM 13616 C CA . GLY A 1 53 ? 13.146 -6.355 1.766 1.00 0.00 53 GLY A CA 8
ATOM 13617 C C . GLY A 1 53 ? 11.901 -5.507 1.929 1.00 0.00 53 GLY A C 8
ATOM 13618 O O . GLY A 1 53 ? 11.049 -5.795 2.771 1.00 0.00 53 GLY A O 8
ATOM 13622 N N . THR A 1 54 ? 11.793 -4.455 1.123 1.00 0.00 54 THR A N 8
ATOM 13623 C CA . THR A 1 54 ? 10.644 -3.560 1.184 1.00 0.00 54 THR A CA 8
ATOM 13624 C C . THR A 1 54 ? 10.012 -3.384 -0.192 1.00 0.00 54 THR A C 8
ATOM 13625 O O . THR A 1 54 ? 10.680 -3.526 -1.217 1.00 0.00 54 THR A O 8
ATOM 13636 N N . LEU A 1 55 ? 8.720 -3.073 -0.208 1.00 0.00 55 LEU A N 8
ATOM 13637 C CA . LEU A 1 55 ? 7.997 -2.876 -1.460 1.00 0.00 55 LEU A CA 8
ATOM 13638 C C . LEU A 1 55 ? 7.068 -1.670 -1.368 1.00 0.00 55 LEU A C 8
ATOM 13639 O O . LEU A 1 55 ? 6.201 -1.608 -0.496 1.00 0.00 55 LEU A O 8
ATOM 13655 N N . GLN A 1 56 ? 7.254 -0.716 -2.274 1.00 0.00 56 GLN A N 8
ATOM 13656 C CA . GLN A 1 56 ? 6.431 0.488 -2.296 1.00 0.00 56 GLN A CA 8
ATOM 13657 C C . GLN A 1 56 ? 4.987 0.153 -2.655 1.00 0.00 56 GLN A C 8
ATOM 13658 O O . GLN A 1 56 ? 4.729 -0.653 -3.549 1.00 0.00 56 GLN A O 8
ATOM 13672 N N . LEU A 1 57 ? 4.048 0.778 -1.952 1.00 0.00 57 LEU A N 8
ATOM 13673 C CA . LEU A 1 57 ? 2.629 0.546 -2.196 1.00 0.00 57 LEU A CA 8
ATOM 13674 C C . LEU A 1 57 ? 2.029 1.674 -3.031 1.00 0.00 57 LEU A C 8
ATOM 13675 O O . LEU A 1 57 ? 1.161 1.442 -3.871 1.00 0.00 57 LEU A O 8
ATOM 13691 N N . ALA A 1 58 ? 2.501 2.893 -2.794 1.00 0.00 58 ALA A N 8
ATOM 13692 C CA . ALA A 1 58 ? 2.014 4.056 -3.527 1.00 0.00 58 ALA A CA 8
ATOM 13693 C C . ALA A 1 58 ? 2.023 3.800 -5.030 1.00 0.00 58 ALA A C 8
ATOM 13694 O O . ALA A 1 58 ? 3.070 3.854 -5.673 1.00 0.00 58 ALA A O 8
ATOM 13701 N N . GLY A 1 59 ? 0.847 3.520 -5.585 1.00 0.00 59 GLY A N 8
ATOM 13702 C CA . GLY A 1 59 ? 0.742 3.259 -7.009 1.00 0.00 59 GLY A CA 8
ATOM 13703 C C . GLY A 1 59 ? 0.904 1.790 -7.342 1.00 0.00 59 GLY A C 8
ATOM 13704 O O . GLY A 1 59 ? 1.494 1.439 -8.363 1.00 0.00 59 GLY A O 8
ATOM 13708 N N . ALA A 1 60 ? 0.379 0.927 -6.478 1.00 0.00 60 ALA A N 8
ATOM 13709 C CA . ALA A 1 60 ? 0.468 -0.513 -6.686 1.00 0.00 60 ALA A CA 8
ATOM 13710 C C . ALA A 1 60 ? -0.909 -1.117 -6.939 1.00 0.00 60 ALA A C 8
ATOM 13711 O O . ALA A 1 60 ? -1.931 -0.452 -6.768 1.00 0.00 60 ALA A O 8
ATOM 13718 N N . VAL A 1 61 ? -0.930 -2.381 -7.349 1.00 0.00 61 VAL A N 8
ATOM 13719 C CA . VAL A 1 61 ? -2.182 -3.075 -7.626 1.00 0.00 61 VAL A CA 8
ATOM 13720 C C . VAL A 1 61 ? -2.270 -4.381 -6.845 1.00 0.00 61 VAL A C 8
ATOM 13721 O O . VAL A 1 61 ? -1.298 -5.132 -6.760 1.00 0.00 61 VAL A O 8
ATOM 13734 N N . ILE A 1 62 ? -3.442 -4.647 -6.277 1.00 0.00 62 ILE A N 8
ATOM 13735 C CA . ILE A 1 62 ? -3.657 -5.864 -5.505 1.00 0.00 62 ILE A CA 8
ATOM 13736 C C . ILE A 1 62 ? -4.672 -6.775 -6.186 1.00 0.00 62 ILE A C 8
ATOM 13737 O O . ILE A 1 62 ? -5.819 -6.387 -6.409 1.00 0.00 62 ILE A O 8
ATOM 13753 N N . SER A 1 63 ? -4.242 -7.989 -6.514 1.00 0.00 63 SER A N 8
ATOM 13754 C CA . SER A 1 63 ? -5.113 -8.957 -7.172 1.00 0.00 63 SER A CA 8
ATOM 13755 C C . SER A 1 63 ? -5.131 -10.278 -6.410 1.00 0.00 63 SER A C 8
ATOM 13756 O O . SER A 1 63 ? -4.206 -11.086 -6.494 1.00 0.00 63 SER A O 8
ATOM 13764 N N . PRO A 1 64 ? -6.211 -10.505 -5.647 1.00 0.00 64 PRO A N 8
ATOM 13765 C CA . PRO A 1 64 ? -6.378 -11.727 -4.855 1.00 0.00 64 PRO A CA 8
ATOM 13766 C C . PRO A 1 64 ? -6.615 -12.955 -5.727 1.00 0.00 64 PRO A C 8
ATOM 13767 O O . PRO A 1 64 ? -7.584 -13.014 -6.483 1.00 0.00 64 PRO A O 8
ATOM 13778 N N . SER A 1 65 ? -5.723 -13.935 -5.616 1.00 0.00 65 SER A N 8
ATOM 13779 C CA . SER A 1 65 ? -5.833 -15.161 -6.397 1.00 0.00 65 SER A CA 8
ATOM 13780 C C . SER A 1 65 ? -7.038 -15.983 -5.950 1.00 0.00 65 SER A C 8
ATOM 13781 O O . SER A 1 65 ? -7.543 -15.812 -4.840 1.00 0.00 65 SER A O 8
ATOM 13789 N N . ASP A 1 66 ? -7.493 -16.876 -6.822 1.00 0.00 66 ASP A N 8
ATOM 13790 C CA . ASP A 1 66 ? -8.638 -17.727 -6.518 1.00 0.00 66 ASP A CA 8
ATOM 13791 C C . ASP A 1 66 ? -8.232 -19.197 -6.495 1.00 0.00 66 ASP A C 8
ATOM 13792 O O . ASP A 1 66 ? -9.014 -20.072 -6.865 1.00 0.00 66 ASP A O 8
ATOM 13801 N N . GLU A 1 67 ? -7.003 -19.460 -6.059 1.00 0.00 67 GLU A N 8
ATOM 13802 C CA . GLU A 1 67 ? -6.493 -20.824 -5.991 1.00 0.00 67 GLU A CA 8
ATOM 13803 C C . GLU A 1 67 ? -6.808 -21.455 -4.637 1.00 0.00 67 GLU A C 8
ATOM 13804 O O . GLU A 1 67 ? -7.544 -22.439 -4.555 1.00 0.00 67 GLU A O 8
ATOM 13816 N N . ASP A 1 68 ? -6.244 -20.883 -3.580 1.00 0.00 68 ASP A N 8
ATOM 13817 C CA . ASP A 1 68 ? -6.463 -21.388 -2.229 1.00 0.00 68 ASP A CA 8
ATOM 13818 C C . ASP A 1 68 ? -7.280 -20.398 -1.405 1.00 0.00 68 ASP A C 8
ATOM 13819 O O . ASP A 1 68 ? -7.287 -19.199 -1.685 1.00 0.00 68 ASP A O 8
ATOM 13828 N N . SER A 1 69 ? -7.967 -20.907 -0.388 1.00 0.00 69 SER A N 8
ATOM 13829 C CA . SER A 1 69 ? -8.791 -20.069 0.475 1.00 0.00 69 SER A CA 8
ATOM 13830 C C . SER A 1 69 ? -8.074 -18.764 0.809 1.00 0.00 69 SER A C 8
ATOM 13831 O O . SER A 1 69 ? -8.635 -17.678 0.658 1.00 0.00 69 SER A O 8
ATOM 13839 N N . HIS A 1 70 ? -6.831 -18.879 1.265 1.00 0.00 70 HIS A N 8
ATOM 13840 C CA . HIS A 1 70 ? -6.036 -17.709 1.620 1.00 0.00 70 HIS A CA 8
ATOM 13841 C C . HIS A 1 70 ? -4.903 -17.497 0.620 1.00 0.00 70 HIS A C 8
ATOM 13842 O O . HIS A 1 70 ? -3.919 -18.237 0.614 1.00 0.00 70 HIS A O 8
ATOM 13857 N N . THR A 1 71 ? -5.050 -16.482 -0.226 1.00 0.00 71 THR A N 8
ATOM 13858 C CA . THR A 1 71 ? -4.041 -16.174 -1.232 1.00 0.00 71 THR A CA 8
ATOM 13859 C C . THR A 1 71 ? -4.247 -14.777 -1.807 1.00 0.00 71 THR A C 8
ATOM 13860 O O . THR A 1 71 ? -5.380 -14.331 -1.991 1.00 0.00 71 THR A O 8
ATOM 13871 N N . PHE A 1 72 ? -3.145 -14.091 -2.090 1.00 0.00 72 PHE A N 8
ATOM 13872 C CA . PHE A 1 72 ? -3.205 -12.743 -2.645 1.00 0.00 72 PHE A CA 8
ATOM 13873 C C . PHE A 1 72 ? -1.828 -12.289 -3.121 1.00 0.00 72 PHE A C 8
ATOM 13874 O O . PHE A 1 72 ? -0.801 -12.748 -2.618 1.00 0.00 72 PHE A O 8
ATOM 13891 N N . THR A 1 73 ? -1.813 -11.385 -4.095 1.00 0.00 73 THR A N 8
ATOM 13892 C CA . THR A 1 73 ? -0.564 -10.870 -4.641 1.00 0.00 73 THR A CA 8
ATOM 13893 C C . THR A 1 73 ? -0.503 -9.350 -4.536 1.00 0.00 73 THR A C 8
ATOM 13894 O O . THR A 1 73 ? -1.526 -8.670 -4.627 1.00 0.00 73 THR A O 8
ATOM 13905 N N . VAL A 1 74 ? 0.701 -8.822 -4.344 1.00 0.00 74 VAL A N 8
ATOM 13906 C CA . VAL A 1 74 ? 0.895 -7.382 -4.228 1.00 0.00 74 VAL A CA 8
ATOM 13907 C C . VAL A 1 74 ? 1.855 -6.869 -5.296 1.00 0.00 74 VAL A C 8
ATOM 13908 O O . VAL A 1 74 ? 3.069 -7.033 -5.183 1.00 0.00 74 VAL A O 8
ATOM 13921 N N . ASN A 1 75 ? 1.302 -6.247 -6.332 1.00 0.00 75 ASN A N 8
ATOM 13922 C CA . ASN A 1 75 ? 2.109 -5.710 -7.421 1.00 0.00 75 ASN A CA 8
ATOM 13923 C C . ASN A 1 75 ? 2.771 -4.397 -7.011 1.00 0.00 75 ASN A C 8
ATOM 13924 O O . ASN A 1 75 ? 2.602 -3.930 -5.885 1.00 0.00 75 ASN A O 8
ATOM 13935 N N . ALA A 1 76 ? 3.523 -3.807 -7.934 1.00 0.00 76 ALA A N 8
ATOM 13936 C CA . ALA A 1 76 ? 4.208 -2.547 -7.670 1.00 0.00 76 ALA A CA 8
ATOM 13937 C C . ALA A 1 76 ? 4.300 -1.698 -8.933 1.00 0.00 76 ALA A C 8
ATOM 13938 O O . ALA A 1 76 ? 4.501 -2.219 -10.029 1.00 0.00 76 ALA A O 8
ATOM 13945 N N . ALA A 1 77 ? 4.151 -0.387 -8.771 1.00 0.00 77 ALA A N 8
ATOM 13946 C CA . ALA A 1 77 ? 4.219 0.535 -9.898 1.00 0.00 77 ALA A CA 8
ATOM 13947 C C . ALA A 1 77 ? 5.400 0.207 -10.805 1.00 0.00 77 ALA A C 8
ATOM 13948 O O . ALA A 1 77 ? 5.254 0.119 -12.024 1.00 0.00 77 ALA A O 8
ATOM 13955 N N . SER A 1 78 ? 6.571 0.029 -10.202 1.00 0.00 78 SER A N 8
ATOM 13956 C CA . SER A 1 78 ? 7.779 -0.284 -10.956 1.00 0.00 78 SER A CA 8
ATOM 13957 C C . SER A 1 78 ? 7.588 -1.550 -11.786 1.00 0.00 78 SER A C 8
ATOM 13958 O O . SER A 1 78 ? 7.779 -1.543 -13.002 1.00 0.00 78 SER A O 8
ATOM 13966 N N . GLY A 1 79 ? 7.210 -2.636 -11.120 1.00 0.00 79 GLY A N 8
ATOM 13967 C CA . GLY A 1 79 ? 7.000 -3.895 -11.811 1.00 0.00 79 GLY A CA 8
ATOM 13968 C C . GLY A 1 79 ? 7.487 -5.086 -11.009 1.00 0.00 79 GLY A C 8
ATOM 13969 O O . GLY A 1 79 ? 8.422 -5.774 -11.415 1.00 0.00 79 GLY A O 8
ATOM 13973 N N . GLU A 1 80 ? 6.852 -5.327 -9.866 1.00 0.00 80 GLU A N 8
ATOM 13974 C CA . GLU A 1 80 ? 7.229 -6.441 -9.004 1.00 0.00 80 GLU A CA 8
ATOM 13975 C C . GLU A 1 80 ? 6.018 -6.975 -8.244 1.00 0.00 80 GLU A C 8
ATOM 13976 O O . GLU A 1 80 ? 5.314 -6.222 -7.572 1.00 0.00 80 GLU A O 8
ATOM 13988 N N . GLN A 1 81 ? 5.784 -8.278 -8.357 1.00 0.00 81 GLN A N 8
ATOM 13989 C CA . GLN A 1 81 ? 4.658 -8.913 -7.682 1.00 0.00 81 GLN A CA 8
ATOM 13990 C C . GLN A 1 81 ? 5.128 -9.705 -6.467 1.00 0.00 81 GLN A C 8
ATOM 13991 O O . GLN A 1 81 ? 6.203 -10.305 -6.482 1.00 0.00 81 GLN A O 8
ATOM 14005 N N . TYR A 1 82 ? 4.316 -9.703 -5.416 1.00 0.00 82 TYR A N 8
ATOM 14006 C CA . TYR A 1 82 ? 4.650 -10.419 -4.190 1.00 0.00 82 TYR A CA 8
ATOM 14007 C C . TYR A 1 82 ? 3.648 -11.538 -3.923 1.00 0.00 82 TYR A C 8
ATOM 14008 O O . TYR A 1 82 ? 2.442 -11.304 -3.852 1.00 0.00 82 TYR A O 8
ATOM 14026 N N . LYS A 1 83 ? 4.158 -12.757 -3.775 1.00 0.00 83 LYS A N 8
ATOM 14027 C CA . LYS A 1 83 ? 3.311 -13.914 -3.514 1.00 0.00 83 LYS A CA 8
ATOM 14028 C C . LYS A 1 83 ? 3.236 -14.207 -2.018 1.00 0.00 83 LYS A C 8
ATOM 14029 O O . LYS A 1 83 ? 4.112 -14.870 -1.461 1.00 0.00 83 LYS A O 8
ATOM 14048 N N . LEU A 1 84 ? 2.186 -13.710 -1.375 1.00 0.00 84 LEU A N 8
ATOM 14049 C CA . LEU A 1 84 ? 1.996 -13.920 0.056 1.00 0.00 84 LEU A CA 8
ATOM 14050 C C . LEU A 1 84 ? 0.748 -14.755 0.323 1.00 0.00 84 LEU A C 8
ATOM 14051 O O . LEU A 1 84 ? -0.094 -14.930 -0.557 1.00 0.00 84 LEU A O 8
ATOM 14067 N N . ARG A 1 85 ? 0.635 -15.267 1.545 1.00 0.00 85 ARG A N 8
ATOM 14068 C CA . ARG A 1 85 ? -0.511 -16.083 1.928 1.00 0.00 85 ARG A CA 8
ATOM 14069 C C . ARG A 1 85 ? -0.935 -15.784 3.363 1.00 0.00 85 ARG A C 8
ATOM 14070 O O . ARG A 1 85 ? -0.192 -16.047 4.308 1.00 0.00 85 ARG A O 8
ATOM 14091 N N . ALA A 1 86 ? -2.135 -15.232 3.517 1.00 0.00 86 ALA A N 8
ATOM 14092 C CA . ALA A 1 86 ? -2.659 -14.899 4.836 1.00 0.00 86 ALA A CA 8
ATOM 14093 C C . ALA A 1 86 ? -2.671 -16.122 5.747 1.00 0.00 86 ALA A C 8
ATOM 14094 O O . ALA A 1 86 ? -2.270 -17.214 5.344 1.00 0.00 86 ALA A O 8
ATOM 14101 N N . THR A 1 87 ? -3.135 -15.932 6.979 1.00 0.00 87 THR A N 8
ATOM 14102 C CA . THR A 1 87 ? -3.198 -17.020 7.947 1.00 0.00 87 THR A CA 8
ATOM 14103 C C . THR A 1 87 ? -4.567 -17.689 7.934 1.00 0.00 87 THR A C 8
ATOM 14104 O O . THR A 1 87 ? -4.685 -18.889 8.182 1.00 0.00 87 THR A O 8
ATOM 14115 N N . ASP A 1 88 ? -5.600 -16.906 7.642 1.00 0.00 88 ASP A N 8
ATOM 14116 C CA . ASP A 1 88 ? -6.963 -17.424 7.594 1.00 0.00 88 ASP A CA 8
ATOM 14117 C C . ASP A 1 88 ? -7.791 -16.679 6.553 1.00 0.00 88 ASP A C 8
ATOM 14118 O O . ASP A 1 88 ? -7.506 -15.526 6.228 1.00 0.00 88 ASP A O 8
ATOM 14127 N N . ALA A 1 89 ? -8.817 -17.344 6.033 1.00 0.00 89 ALA A N 8
ATOM 14128 C CA . ALA A 1 89 ? -9.688 -16.745 5.030 1.00 0.00 89 ALA A CA 8
ATOM 14129 C C . ALA A 1 89 ? -10.174 -15.370 5.476 1.00 0.00 89 ALA A C 8
ATOM 14130 O O . ALA A 1 89 ? -10.529 -14.527 4.651 1.00 0.00 89 ALA A O 8
ATOM 14137 N N . LYS A 1 90 ? -10.190 -15.150 6.786 1.00 0.00 90 LYS A N 8
ATOM 14138 C CA . LYS A 1 90 ? -10.633 -13.877 7.344 1.00 0.00 90 LYS A CA 8
ATOM 14139 C C . LYS A 1 90 ? -9.516 -12.840 7.287 1.00 0.00 90 LYS A C 8
ATOM 14140 O O . LYS A 1 90 ? -9.770 -11.651 7.101 1.00 0.00 90 LYS A O 8
ATOM 14159 N N . GLU A 1 91 ? -8.279 -13.300 7.447 1.00 0.00 91 GLU A N 8
ATOM 14160 C CA . GLU A 1 91 ? -7.123 -12.411 7.413 1.00 0.00 91 GLU A CA 8
ATOM 14161 C C . GLU A 1 91 ? -6.766 -12.038 5.977 1.00 0.00 91 GLU A C 8
ATOM 14162 O O . GLU A 1 91 ? -6.095 -11.035 5.734 1.00 0.00 91 GLU A O 8
ATOM 14174 N N . ARG A 1 92 ? -7.218 -12.854 5.031 1.00 0.00 92 ARG A N 8
ATOM 14175 C CA . ARG A 1 92 ? -6.945 -12.612 3.619 1.00 0.00 92 ARG A CA 8
ATOM 14176 C C . ARG A 1 92 ? -7.571 -11.297 3.162 1.00 0.00 92 ARG A C 8
ATOM 14177 O O . ARG A 1 92 ? -6.868 -10.376 2.747 1.00 0.00 92 ARG A O 8
ATOM 14198 N N . GLN A 1 93 ? -8.895 -11.219 3.241 1.00 0.00 93 GLN A N 8
ATOM 14199 C CA . GLN A 1 93 ? -9.615 -10.018 2.834 1.00 0.00 93 GLN A CA 8
ATOM 14200 C C . GLN A 1 93 ? -9.032 -8.780 3.508 1.00 0.00 93 GLN A C 8
ATOM 14201 O O . GLN A 1 93 ? -8.966 -7.707 2.908 1.00 0.00 93 GLN A O 8
ATOM 14215 N N . HIS A 1 94 ? -8.611 -8.936 4.759 1.00 0.00 94 HIS A N 8
ATOM 14216 C CA . HIS A 1 94 ? -8.033 -7.830 5.515 1.00 0.00 94 HIS A CA 8
ATOM 14217 C C . HIS A 1 94 ? -6.858 -7.214 4.763 1.00 0.00 94 HIS A C 8
ATOM 14218 O O . HIS A 1 94 ? -6.892 -6.040 4.393 1.00 0.00 94 HIS A O 8
ATOM 14233 N N . TRP A 1 95 ? -5.819 -8.012 4.541 1.00 0.00 95 TRP A N 8
ATOM 14234 C CA . TRP A 1 95 ? -4.633 -7.543 3.834 1.00 0.00 95 TRP A CA 8
ATOM 14235 C C . TRP A 1 95 ? -5.011 -6.891 2.509 1.00 0.00 95 TRP A C 8
ATOM 14236 O O . TRP A 1 95 ? -4.752 -5.708 2.292 1.00 0.00 95 TRP A O 8
ATOM 14257 N N . VAL A 1 96 ? -5.625 -7.671 1.625 1.00 0.00 96 VAL A N 8
ATOM 14258 C CA . VAL A 1 96 ? -6.040 -7.168 0.320 1.00 0.00 96 VAL A CA 8
ATOM 14259 C C . VAL A 1 96 ? -6.715 -5.807 0.446 1.00 0.00 96 VAL A C 8
ATOM 14260 O O . VAL A 1 96 ? -6.358 -4.859 -0.254 1.00 0.00 96 VAL A O 8
ATOM 14273 N N . SER A 1 97 ? -7.692 -5.716 1.342 1.00 0.00 97 SER A N 8
ATOM 14274 C CA . SER A 1 97 ? -8.419 -4.471 1.557 1.00 0.00 97 SER A CA 8
ATOM 14275 C C . SER A 1 97 ? -7.506 -3.404 2.153 1.00 0.00 97 SER A C 8
ATOM 14276 O O . SER A 1 97 ? -7.148 -2.434 1.484 1.00 0.00 97 SER A O 8
ATOM 14284 N N . ARG A 1 98 ? -7.132 -3.591 3.414 1.00 0.00 98 ARG A N 8
ATOM 14285 C CA . ARG A 1 98 ? -6.261 -2.645 4.101 1.00 0.00 98 ARG A CA 8
ATOM 14286 C C . ARG A 1 98 ? -5.225 -2.064 3.142 1.00 0.00 98 ARG A C 8
ATOM 14287 O O . ARG A 1 98 ? -5.082 -0.846 3.030 1.00 0.00 98 ARG A O 8
ATOM 14308 N N . LEU A 1 99 ? -4.506 -2.943 2.454 1.00 0.00 99 LEU A N 8
ATOM 14309 C CA . LEU A 1 99 ? -3.482 -2.519 1.505 1.00 0.00 99 LEU A CA 8
ATOM 14310 C C . LEU A 1 99 ? -4.092 -1.682 0.385 1.00 0.00 99 LEU A C 8
ATOM 14311 O O . LEU A 1 99 ? -3.627 -0.580 0.098 1.00 0.00 99 LEU A O 8
ATOM 14327 N N . GLN A 1 100 ? -5.137 -2.214 -0.242 1.00 0.00 100 GLN A N 8
ATOM 14328 C CA . GLN A 1 100 ? -5.811 -1.515 -1.330 1.00 0.00 100 GLN A CA 8
ATOM 14329 C C . GLN A 1 100 ? -6.186 -0.096 -0.915 1.00 0.00 100 GLN A C 8
ATOM 14330 O O . GLN A 1 100 ? -6.330 0.790 -1.759 1.00 0.00 100 GLN A O 8
ATOM 14344 N N . ILE A 1 101 ? -6.341 0.113 0.388 1.00 0.00 101 ILE A N 8
ATOM 14345 C CA . ILE A 1 101 ? -6.698 1.425 0.913 1.00 0.00 101 ILE A CA 8
ATOM 14346 C C . ILE A 1 101 ? -5.468 2.316 1.050 1.00 0.00 101 ILE A C 8
ATOM 14347 O O . ILE A 1 101 ? -5.484 3.479 0.644 1.00 0.00 101 ILE A O 8
ATOM 14363 N N . CYS A 1 102 ? -4.405 1.763 1.621 1.00 0.00 102 CYS A N 8
ATOM 14364 C CA . CYS A 1 102 ? -3.164 2.507 1.810 1.00 0.00 102 CYS A CA 8
ATOM 14365 C C . CYS A 1 102 ? -2.553 2.895 0.467 1.00 0.00 102 CYS A C 8
ATOM 14366 O O . CYS A 1 102 ? -2.191 4.051 0.248 1.00 0.00 102 CYS A O 8
ATOM 14374 N N . THR A 1 103 ? -2.439 1.919 -0.429 1.00 0.00 103 THR A N 8
ATOM 14375 C CA . THR A 1 103 ? -1.868 2.157 -1.749 1.00 0.00 103 THR A CA 8
ATOM 14376 C C . THR A 1 103 ? -2.489 3.386 -2.403 1.00 0.00 103 THR A C 8
ATOM 14377 O O . THR A 1 103 ? -1.783 4.231 -2.952 1.00 0.00 103 THR A O 8
ATOM 14388 N N . GLN A 1 104 ? -3.814 3.480 -2.338 1.00 0.00 104 GLN A N 8
ATOM 14389 C CA . GLN A 1 104 ? -4.529 4.607 -2.925 1.00 0.00 104 GLN A CA 8
ATOM 14390 C C . GLN A 1 104 ? -4.396 5.850 -2.052 1.00 0.00 104 GLN A C 8
ATOM 14391 O O . GLN A 1 104 ? -3.982 6.910 -2.521 1.00 0.00 104 GLN A O 8
ATOM 14405 N N . HIS A 1 105 ? -4.750 5.713 -0.778 1.00 0.00 105 HIS A N 8
ATOM 14406 C CA . HIS A 1 105 ? -4.670 6.825 0.162 1.00 0.00 105 HIS A CA 8
ATOM 14407 C C . HIS A 1 105 ? -3.320 7.528 0.059 1.00 0.00 105 HIS A C 8
ATOM 14408 O O . HIS A 1 105 ? -3.206 8.720 0.344 1.00 0.00 105 HIS A O 8
ATOM 14423 N N . HIS A 1 106 ? -2.299 6.781 -0.350 1.00 0.00 106 HIS A N 8
ATOM 14424 C CA . HIS A 1 106 ? -0.957 7.333 -0.491 1.00 0.00 106 HIS A CA 8
ATOM 14425 C C . HIS A 1 106 ? -0.737 7.875 -1.900 1.00 0.00 106 HIS A C 8
ATOM 14426 O O . HIS A 1 106 ? -0.575 9.080 -2.095 1.00 0.00 106 HIS A O 8
ATOM 14441 N N . THR A 1 107 ? -0.733 6.978 -2.881 1.00 0.00 107 THR A N 8
ATOM 14442 C CA . THR A 1 107 ? -0.531 7.366 -4.271 1.00 0.00 107 THR A CA 8
ATOM 14443 C C . THR A 1 107 ? -1.259 8.666 -4.590 1.00 0.00 107 THR A C 8
ATOM 14444 O O . THR A 1 107 ? -0.785 9.473 -5.389 1.00 0.00 107 THR A O 8
ATOM 14455 N N . GLU A 1 108 ? -2.413 8.863 -3.960 1.00 0.00 108 GLU A N 8
ATOM 14456 C CA . GLU A 1 108 ? -3.206 10.068 -4.178 1.00 0.00 108 GLU A CA 8
ATOM 14457 C C . GLU A 1 108 ? -2.390 11.320 -3.869 1.00 0.00 108 GLU A C 8
ATOM 14458 O O . GLU A 1 108 ? -2.360 12.263 -4.658 1.00 0.00 108 GLU A O 8
ATOM 14470 N N . ALA A 1 109 ? -1.730 11.319 -2.716 1.00 0.00 109 ALA A N 8
ATOM 14471 C CA . ALA A 1 109 ? -0.912 12.453 -2.303 1.00 0.00 109 ALA A CA 8
ATOM 14472 C C . ALA A 1 109 ? 0.102 12.820 -3.381 1.00 0.00 109 ALA A C 8
ATOM 14473 O O . ALA A 1 109 ? 0.343 13.999 -3.644 1.00 0.00 109 ALA A O 8
ATOM 14480 N N . ILE A 1 110 ? 0.693 11.805 -4.001 1.00 0.00 110 ILE A N 8
ATOM 14481 C CA . ILE A 1 110 ? 1.680 12.022 -5.051 1.00 0.00 110 ILE A CA 8
ATOM 14482 C C . ILE A 1 110 ? 1.167 13.009 -6.094 1.00 0.00 110 ILE A C 8
ATOM 14483 O O . ILE A 1 110 ? 0.011 12.943 -6.511 1.00 0.00 110 ILE A O 8
ATOM 14499 N N . GLY A 1 111 ? 2.035 13.925 -6.512 1.00 0.00 111 GLY A N 8
ATOM 14500 C CA . GLY A 1 111 ? 1.652 14.913 -7.503 1.00 0.00 111 GLY A CA 8
ATOM 14501 C C . GLY A 1 111 ? 2.824 15.371 -8.349 1.00 0.00 111 GLY A C 8
ATOM 14502 O O . GLY A 1 111 ? 3.190 16.546 -8.332 1.00 0.00 111 GLY A O 8
ATOM 14506 N N . LYS A 1 112 ? 3.416 14.440 -9.089 1.00 0.00 112 LYS A N 8
ATOM 14507 C CA . LYS A 1 112 ? 4.554 14.753 -9.945 1.00 0.00 112 LYS A CA 8
ATOM 14508 C C . LYS A 1 112 ? 4.268 14.370 -11.394 1.00 0.00 112 LYS A C 8
ATOM 14509 O O . LYS A 1 112 ? 3.805 13.265 -11.673 1.00 0.00 112 LYS A O 8
ATOM 14528 N N . ASN A 1 113 ? 4.547 15.290 -12.311 1.00 0.00 113 ASN A N 8
ATOM 14529 C CA . ASN A 1 113 ? 4.320 15.047 -13.731 1.00 0.00 113 ASN A CA 8
ATOM 14530 C C . ASN A 1 113 ? 5.487 14.279 -14.345 1.00 0.00 113 ASN A C 8
ATOM 14531 O O . ASN A 1 113 ? 6.609 14.780 -14.406 1.00 0.00 113 ASN A O 8
ATOM 14542 N N . ASN A 1 114 ? 5.212 13.061 -14.800 1.00 0.00 114 ASN A N 8
ATOM 14543 C CA . ASN A 1 114 ? 6.239 12.223 -15.409 1.00 0.00 114 ASN A CA 8
ATOM 14544 C C . ASN A 1 114 ? 6.143 12.267 -16.932 1.00 0.00 114 ASN A C 8
ATOM 14545 O O . ASN A 1 114 ? 5.056 12.407 -17.492 1.00 0.00 114 ASN A O 8
ATOM 14556 N N . SER A 1 115 ? 7.289 12.146 -17.595 1.00 0.00 115 SER A N 8
ATOM 14557 C CA . SER A 1 115 ? 7.335 12.175 -19.052 1.00 0.00 115 SER A CA 8
ATOM 14558 C C . SER A 1 115 ? 7.302 10.761 -19.625 1.00 0.00 115 SER A C 8
ATOM 14559 O O . SER A 1 115 ? 7.621 9.793 -18.936 1.00 0.00 115 SER A O 8
ATOM 14567 N N . GLY A 1 116 ? 6.915 10.651 -20.892 1.00 0.00 116 GLY A N 8
ATOM 14568 C CA . GLY A 1 116 ? 6.847 9.353 -21.537 1.00 0.00 116 GLY A CA 8
ATOM 14569 C C . GLY A 1 116 ? 8.170 8.941 -22.151 1.00 0.00 116 GLY A C 8
ATOM 14570 O O . GLY A 1 116 ? 9.077 9.754 -22.327 1.00 0.00 116 GLY A O 8
ATOM 14574 N N . PRO A 1 117 ? 8.295 7.648 -22.486 1.00 0.00 117 PRO A N 8
ATOM 14575 C CA . PRO A 1 117 ? 9.514 7.100 -23.087 1.00 0.00 117 PRO A CA 8
ATOM 14576 C C . PRO A 1 117 ? 9.728 7.591 -24.515 1.00 0.00 117 PRO A C 8
ATOM 14577 O O . PRO A 1 117 ? 9.251 6.979 -25.470 1.00 0.00 117 PRO A O 8
ATOM 14588 N N . SER A 1 118 ? 10.447 8.700 -24.652 1.00 0.00 118 SER A N 8
ATOM 14589 C CA . SER A 1 118 ? 10.722 9.276 -25.963 1.00 0.00 118 SER A CA 8
ATOM 14590 C C . SER A 1 118 ? 12.187 9.685 -26.082 1.00 0.00 118 SER A C 8
ATOM 14591 O O . SER A 1 118 ? 12.845 9.971 -25.082 1.00 0.00 118 SER A O 8
ATOM 14599 N N . SER A 1 119 ? 12.690 9.711 -27.312 1.00 0.00 119 SER A N 8
ATOM 14600 C CA . SER A 1 119 ? 14.078 10.081 -27.562 1.00 0.00 119 SER A CA 8
ATOM 14601 C C . SER A 1 119 ? 14.187 11.553 -27.947 1.00 0.00 119 SER A C 8
ATOM 14602 O O . SER A 1 119 ? 14.954 12.307 -27.351 1.00 0.00 119 SER A O 8
ATOM 14610 N N . GLY A 1 120 ? 13.411 11.955 -28.950 1.00 0.00 120 GLY A N 8
ATOM 14611 C CA . GLY A 1 120 ? 13.434 13.335 -29.399 1.00 0.00 120 GLY A CA 8
ATOM 14612 C C . GLY A 1 120 ? 12.627 13.546 -30.664 1.00 0.00 120 GLY A C 8
ATOM 14613 O O . GLY A 1 120 ? 13.124 13.331 -31.769 1.00 0.00 120 GLY A O 8
ATOM 14617 N N . GLY A 1 1 ? 2.854 16.404 9.634 1.00 0.00 1 GLY A N 9
ATOM 14618 C CA . GLY A 1 1 ? 1.720 17.269 9.368 1.00 0.00 1 GLY A CA 9
ATOM 14619 C C . GLY A 1 1 ? 0.872 17.508 10.602 1.00 0.00 1 GLY A C 9
ATOM 14620 O O . GLY A 1 1 ? 1.318 18.143 11.557 1.00 0.00 1 GLY A O 9
ATOM 14624 N N . SER A 1 2 ? -0.356 16.999 10.582 1.00 0.00 2 SER A N 9
ATOM 14625 C CA . SER A 1 2 ? -1.271 17.165 11.705 1.00 0.00 2 SER A CA 9
ATOM 14626 C C . SER A 1 2 ? -1.128 16.015 12.696 1.00 0.00 2 SER A C 9
ATOM 14627 O O . SER A 1 2 ? -1.411 14.862 12.370 1.00 0.00 2 SER A O 9
ATOM 14635 N N . SER A 1 3 ? -0.689 16.337 13.909 1.00 0.00 3 SER A N 9
ATOM 14636 C CA . SER A 1 3 ? -0.504 15.330 14.948 1.00 0.00 3 SER A CA 9
ATOM 14637 C C . SER A 1 3 ? -1.849 14.783 15.418 1.00 0.00 3 SER A C 9
ATOM 14638 O O . SER A 1 3 ? -2.824 15.523 15.539 1.00 0.00 3 SER A O 9
ATOM 14646 N N . GLY A 1 4 ? -1.891 13.481 15.683 1.00 0.00 4 GLY A N 9
ATOM 14647 C CA . GLY A 1 4 ? -3.119 12.856 16.138 1.00 0.00 4 GLY A CA 9
ATOM 14648 C C . GLY A 1 4 ? -3.144 11.364 15.870 1.00 0.00 4 GLY A C 9
ATOM 14649 O O . GLY A 1 4 ? -3.274 10.563 16.795 1.00 0.00 4 GLY A O 9
ATOM 14653 N N . SER A 1 5 ? -3.021 10.990 14.600 1.00 0.00 5 SER A N 9
ATOM 14654 C CA . SER A 1 5 ? -3.035 9.585 14.212 1.00 0.00 5 SER A CA 9
ATOM 14655 C C . SER A 1 5 ? -2.017 8.787 15.021 1.00 0.00 5 SER A C 9
ATOM 14656 O O . SER A 1 5 ? -0.920 9.268 15.306 1.00 0.00 5 SER A O 9
ATOM 14664 N N . SER A 1 6 ? -2.389 7.566 15.389 1.00 0.00 6 SER A N 9
ATOM 14665 C CA . SER A 1 6 ? -1.511 6.701 16.169 1.00 0.00 6 SER A CA 9
ATOM 14666 C C . SER A 1 6 ? -0.643 5.842 15.255 1.00 0.00 6 SER A C 9
ATOM 14667 O O . SER A 1 6 ? 0.577 5.789 15.409 1.00 0.00 6 SER A O 9
ATOM 14675 N N . GLY A 1 7 ? -1.282 5.169 14.303 1.00 0.00 7 GLY A N 9
ATOM 14676 C CA . GLY A 1 7 ? -0.554 4.321 13.378 1.00 0.00 7 GLY A CA 9
ATOM 14677 C C . GLY A 1 7 ? -1.393 3.166 12.868 1.00 0.00 7 GLY A C 9
ATOM 14678 O O . GLY A 1 7 ? -1.462 2.926 11.663 1.00 0.00 7 GLY A O 9
ATOM 14682 N N . GLU A 1 8 ? -2.030 2.447 13.787 1.00 0.00 8 GLU A N 9
ATOM 14683 C CA . GLU A 1 8 ? -2.866 1.309 13.423 1.00 0.00 8 GLU A CA 9
ATOM 14684 C C . GLU A 1 8 ? -2.209 0.483 12.320 1.00 0.00 8 GLU A C 9
ATOM 14685 O O . GLU A 1 8 ? -2.868 0.061 11.371 1.00 0.00 8 GLU A O 9
ATOM 14697 N N . ASN A 1 9 ? -0.906 0.258 12.454 1.00 0.00 9 ASN A N 9
ATOM 14698 C CA . ASN A 1 9 ? -0.159 -0.516 11.469 1.00 0.00 9 ASN A CA 9
ATOM 14699 C C . ASN A 1 9 ? -0.586 -1.981 11.492 1.00 0.00 9 ASN A C 9
ATOM 14700 O O . ASN A 1 9 ? -0.823 -2.553 12.556 1.00 0.00 9 ASN A O 9
ATOM 14711 N N . VAL A 1 10 ? -0.680 -2.583 10.311 1.00 0.00 10 VAL A N 9
ATOM 14712 C CA . VAL A 1 10 ? -1.075 -3.982 10.195 1.00 0.00 10 VAL A CA 9
ATOM 14713 C C . VAL A 1 10 ? 0.140 -4.884 10.016 1.00 0.00 10 VAL A C 9
ATOM 14714 O O . VAL A 1 10 ? 1.072 -4.550 9.283 1.00 0.00 10 VAL A O 9
ATOM 14727 N N . TYR A 1 11 ? 0.125 -6.028 10.689 1.00 0.00 11 TYR A N 9
ATOM 14728 C CA . TYR A 1 11 ? 1.227 -6.979 10.606 1.00 0.00 11 TYR A CA 9
ATOM 14729 C C . TYR A 1 11 ? 0.734 -8.406 10.826 1.00 0.00 11 TYR A C 9
ATOM 14730 O O . TYR A 1 11 ? -0.329 -8.625 11.405 1.00 0.00 11 TYR A O 9
ATOM 14748 N N . GLY A 1 12 ? 1.516 -9.374 10.359 1.00 0.00 12 GLY A N 9
ATOM 14749 C CA . GLY A 1 12 ? 1.144 -10.768 10.514 1.00 0.00 12 GLY A CA 9
ATOM 14750 C C . GLY A 1 12 ? 2.112 -11.708 9.823 1.00 0.00 12 GLY A C 9
ATOM 14751 O O . GLY A 1 12 ? 2.774 -11.327 8.857 1.00 0.00 12 GLY A O 9
ATOM 14755 N N . TYR A 1 13 ? 2.198 -12.937 10.320 1.00 0.00 13 TYR A N 9
ATOM 14756 C CA . TYR A 1 13 ? 3.096 -13.932 9.746 1.00 0.00 13 TYR A CA 9
ATOM 14757 C C . TYR A 1 13 ? 2.514 -14.516 8.463 1.00 0.00 13 TYR A C 9
ATOM 14758 O O . TYR A 1 13 ? 1.608 -15.350 8.501 1.00 0.00 13 TYR A O 9
ATOM 14776 N N . LEU A 1 14 ? 3.041 -14.073 7.327 1.00 0.00 14 LEU A N 9
ATOM 14777 C CA . LEU A 1 14 ? 2.576 -14.552 6.030 1.00 0.00 14 LEU A CA 9
ATOM 14778 C C . LEU A 1 14 ? 3.595 -15.495 5.400 1.00 0.00 14 LEU A C 9
ATOM 14779 O O . LEU A 1 14 ? 4.705 -15.653 5.906 1.00 0.00 14 LEU A O 9
ATOM 14795 N N . MET A 1 15 ? 3.210 -16.119 4.290 1.00 0.00 15 MET A N 9
ATOM 14796 C CA . MET A 1 15 ? 4.093 -17.044 3.589 1.00 0.00 15 MET A CA 9
ATOM 14797 C C . MET A 1 15 ? 4.564 -16.448 2.266 1.00 0.00 15 MET A C 9
ATOM 14798 O O . MET A 1 15 ? 3.803 -16.376 1.300 1.00 0.00 15 MET A O 9
ATOM 14812 N N . LYS A 1 16 ? 5.822 -16.023 2.228 1.00 0.00 16 LYS A N 9
ATOM 14813 C CA . LYS A 1 16 ? 6.395 -15.434 1.024 1.00 0.00 16 LYS A CA 9
ATOM 14814 C C . LYS A 1 16 ? 7.205 -16.467 0.246 1.00 0.00 16 LYS A C 9
ATOM 14815 O O . LYS A 1 16 ? 8.090 -17.121 0.799 1.00 0.00 16 LYS A O 9
ATOM 14834 N N . TYR A 1 17 ? 6.898 -16.608 -1.038 1.00 0.00 17 TYR A N 9
ATOM 14835 C CA . TYR A 1 17 ? 7.596 -17.562 -1.891 1.00 0.00 17 TYR A CA 9
ATOM 14836 C C . TYR A 1 17 ? 9.089 -17.252 -1.946 1.00 0.00 17 TYR A C 9
ATOM 14837 O O . TYR A 1 17 ? 9.570 -16.618 -2.886 1.00 0.00 17 TYR A O 9
ATOM 14855 N N . THR A 1 18 ? 9.819 -17.705 -0.931 1.00 0.00 18 THR A N 9
ATOM 14856 C CA . THR A 1 18 ? 11.257 -17.476 -0.862 1.00 0.00 18 THR A CA 9
ATOM 14857 C C . THR A 1 18 ? 11.944 -17.907 -2.152 1.00 0.00 18 THR A C 9
ATOM 14858 O O . THR A 1 18 ? 12.563 -17.093 -2.838 1.00 0.00 18 THR A O 9
ATOM 14869 N N . ASN A 1 19 ? 11.832 -19.190 -2.478 1.00 0.00 19 ASN A N 9
ATOM 14870 C CA . ASN A 1 19 ? 12.443 -19.728 -3.688 1.00 0.00 19 ASN A CA 9
ATOM 14871 C C . ASN A 1 19 ? 11.694 -20.966 -4.172 1.00 0.00 19 ASN A C 9
ATOM 14872 O O . ASN A 1 19 ? 10.670 -21.347 -3.604 1.00 0.00 19 ASN A O 9
ATOM 14883 N N . LEU A 1 20 ? 12.213 -21.591 -5.223 1.00 0.00 20 LEU A N 9
ATOM 14884 C CA . LEU A 1 20 ? 11.595 -22.788 -5.784 1.00 0.00 20 LEU A CA 9
ATOM 14885 C C . LEU A 1 20 ? 11.694 -23.959 -4.812 1.00 0.00 20 LEU A C 9
ATOM 14886 O O . LEU A 1 20 ? 10.680 -24.509 -4.381 1.00 0.00 20 LEU A O 9
ATOM 14902 N N . VAL A 1 21 ? 12.922 -24.333 -4.468 1.00 0.00 21 VAL A N 9
ATOM 14903 C CA . VAL A 1 21 ? 13.154 -25.437 -3.543 1.00 0.00 21 VAL A CA 9
ATOM 14904 C C . VAL A 1 21 ? 12.422 -25.212 -2.225 1.00 0.00 21 VAL A C 9
ATOM 14905 O O . VAL A 1 21 ? 11.668 -26.071 -1.766 1.00 0.00 21 VAL A O 9
ATOM 14918 N N . THR A 1 22 ? 12.650 -24.051 -1.618 1.00 0.00 22 THR A N 9
ATOM 14919 C CA . THR A 1 22 ? 12.013 -23.713 -0.352 1.00 0.00 22 THR A CA 9
ATOM 14920 C C . THR A 1 22 ? 10.525 -23.439 -0.540 1.00 0.00 22 THR A C 9
ATOM 14921 O O . THR A 1 22 ? 9.749 -23.490 0.413 1.00 0.00 22 THR A O 9
ATOM 14932 N N . GLY A 1 23 ? 10.134 -23.148 -1.777 1.00 0.00 23 GLY A N 9
ATOM 14933 C CA . GLY A 1 23 ? 8.739 -22.871 -2.068 1.00 0.00 23 GLY A CA 9
ATOM 14934 C C . GLY A 1 23 ? 8.198 -21.709 -1.259 1.00 0.00 23 GLY A C 9
ATOM 14935 O O . GLY A 1 23 ? 8.414 -20.548 -1.607 1.00 0.00 23 GLY A O 9
ATOM 14939 N N . TRP A 1 24 ? 7.492 -22.021 -0.178 1.00 0.00 24 TRP A N 9
ATOM 14940 C CA . TRP A 1 24 ? 6.917 -20.992 0.682 1.00 0.00 24 TRP A CA 9
ATOM 14941 C C . TRP A 1 24 ? 7.524 -21.049 2.079 1.00 0.00 24 TRP A C 9
ATOM 14942 O O . TRP A 1 24 ? 7.595 -22.115 2.691 1.00 0.00 24 TRP A O 9
ATOM 14963 N N . GLN A 1 25 ? 7.959 -19.897 2.579 1.00 0.00 25 GLN A N 9
ATOM 14964 C CA . GLN A 1 25 ? 8.560 -19.818 3.905 1.00 0.00 25 GLN A CA 9
ATOM 14965 C C . GLN A 1 25 ? 7.812 -18.820 4.783 1.00 0.00 25 GLN A C 9
ATOM 14966 O O . GLN A 1 25 ? 7.453 -17.731 4.334 1.00 0.00 25 GLN A O 9
ATOM 14980 N N . TYR A 1 26 ? 7.580 -19.199 6.034 1.00 0.00 26 TYR A N 9
ATOM 14981 C CA . TYR A 1 26 ? 6.872 -18.338 6.975 1.00 0.00 26 TYR A CA 9
ATOM 14982 C C . TYR A 1 26 ? 7.741 -17.155 7.391 1.00 0.00 26 TYR A C 9
ATOM 14983 O O . TYR A 1 26 ? 8.846 -17.332 7.903 1.00 0.00 26 TYR A O 9
ATOM 15001 N N . ARG A 1 27 ? 7.232 -15.948 7.167 1.00 0.00 27 ARG A N 9
ATOM 15002 C CA . ARG A 1 27 ? 7.961 -14.735 7.517 1.00 0.00 27 ARG A CA 9
ATOM 15003 C C . ARG A 1 27 ? 7.031 -13.708 8.157 1.00 0.00 27 ARG A C 9
ATOM 15004 O O . ARG A 1 27 ? 5.810 -13.790 8.020 1.00 0.00 27 ARG A O 9
ATOM 15025 N N . PHE A 1 28 ? 7.617 -12.742 8.857 1.00 0.00 28 PHE A N 9
ATOM 15026 C CA . PHE A 1 28 ? 6.841 -11.700 9.520 1.00 0.00 28 PHE A CA 9
ATOM 15027 C C . PHE A 1 28 ? 6.803 -10.430 8.675 1.00 0.00 28 PHE A C 9
ATOM 15028 O O . PHE A 1 28 ? 7.842 -9.918 8.256 1.00 0.00 28 PHE A O 9
ATOM 15045 N N . PHE A 1 29 ? 5.598 -9.927 8.427 1.00 0.00 29 PHE A N 9
ATOM 15046 C CA . PHE A 1 29 ? 5.423 -8.718 7.631 1.00 0.00 29 PHE A CA 9
ATOM 15047 C C . PHE A 1 29 ? 4.870 -7.580 8.484 1.00 0.00 29 PHE A C 9
ATOM 15048 O O . PHE A 1 29 ? 4.093 -7.806 9.412 1.00 0.00 29 PHE A O 9
ATOM 15065 N N . VAL A 1 30 ? 5.276 -6.356 8.163 1.00 0.00 30 VAL A N 9
ATOM 15066 C CA . VAL A 1 30 ? 4.821 -5.182 8.898 1.00 0.00 30 VAL A CA 9
ATOM 15067 C C . VAL A 1 30 ? 4.493 -4.033 7.951 1.00 0.00 30 VAL A C 9
ATOM 15068 O O . VAL A 1 30 ? 5.389 -3.407 7.382 1.00 0.00 30 VAL A O 9
ATOM 15081 N N . LEU A 1 31 ? 3.203 -3.760 7.786 1.00 0.00 31 LEU A N 9
ATOM 15082 C CA . LEU A 1 31 ? 2.755 -2.685 6.907 1.00 0.00 31 LEU A CA 9
ATOM 15083 C C . LEU A 1 31 ? 2.945 -1.325 7.570 1.00 0.00 31 LEU A C 9
ATOM 15084 O O . LEU A 1 31 ? 2.783 -1.186 8.782 1.00 0.00 31 LEU A O 9
ATOM 15100 N N . ASN A 1 32 ? 3.289 -0.323 6.767 1.00 0.00 32 ASN A N 9
ATOM 15101 C CA . ASN A 1 32 ? 3.500 1.027 7.276 1.00 0.00 32 ASN A CA 9
ATOM 15102 C C . ASN A 1 32 ? 2.464 1.991 6.705 1.00 0.00 32 ASN A C 9
ATOM 15103 O O . ASN A 1 32 ? 2.336 2.131 5.489 1.00 0.00 32 ASN A O 9
ATOM 15114 N N . ASN A 1 33 ? 1.729 2.655 7.591 1.00 0.00 33 ASN A N 9
ATOM 15115 C CA . ASN A 1 33 ? 0.705 3.606 7.176 1.00 0.00 33 ASN A CA 9
ATOM 15116 C C . ASN A 1 33 ? 1.281 5.016 7.075 1.00 0.00 33 ASN A C 9
ATOM 15117 O O . ASN A 1 33 ? 0.859 5.810 6.235 1.00 0.00 33 ASN A O 9
ATOM 15128 N N . GLU A 1 34 ? 2.246 5.317 7.938 1.00 0.00 34 GLU A N 9
ATOM 15129 C CA . GLU A 1 34 ? 2.879 6.631 7.946 1.00 0.00 34 GLU A CA 9
ATOM 15130 C C . GLU A 1 34 ? 3.817 6.791 6.753 1.00 0.00 34 GLU A C 9
ATOM 15131 O O . GLU A 1 34 ? 3.888 7.857 6.144 1.00 0.00 34 GLU A O 9
ATOM 15143 N N . ALA A 1 35 ? 4.536 5.722 6.426 1.00 0.00 35 ALA A N 9
ATOM 15144 C CA . ALA A 1 35 ? 5.469 5.742 5.306 1.00 0.00 35 ALA A CA 9
ATOM 15145 C C . ALA A 1 35 ? 4.828 5.165 4.048 1.00 0.00 35 ALA A C 9
ATOM 15146 O O . ALA A 1 35 ? 5.004 5.695 2.952 1.00 0.00 35 ALA A O 9
ATOM 15153 N N . GLY A 1 36 ? 4.084 4.076 4.214 1.00 0.00 36 GLY A N 9
ATOM 15154 C CA . GLY A 1 36 ? 3.429 3.445 3.083 1.00 0.00 36 GLY A CA 9
ATOM 15155 C C . GLY A 1 36 ? 4.300 2.397 2.420 1.00 0.00 36 GLY A C 9
ATOM 15156 O O . GLY A 1 36 ? 4.136 2.102 1.235 1.00 0.00 36 GLY A O 9
ATOM 15160 N N . LEU A 1 37 ? 5.229 1.833 3.183 1.00 0.00 37 LEU A N 9
ATOM 15161 C CA . LEU A 1 37 ? 6.131 0.811 2.663 1.00 0.00 37 LEU A CA 9
ATOM 15162 C C . LEU A 1 37 ? 5.878 -0.534 3.336 1.00 0.00 37 LEU A C 9
ATOM 15163 O O . LEU A 1 37 ? 5.694 -0.606 4.552 1.00 0.00 37 LEU A O 9
ATOM 15179 N N . LEU A 1 38 ? 5.871 -1.597 2.539 1.00 0.00 38 LEU A N 9
ATOM 15180 C CA . LEU A 1 38 ? 5.643 -2.941 3.059 1.00 0.00 38 LEU A CA 9
ATOM 15181 C C . LEU A 1 38 ? 6.960 -3.690 3.227 1.00 0.00 38 LEU A C 9
ATOM 15182 O O . LEU A 1 38 ? 7.614 -4.042 2.245 1.00 0.00 38 LEU A O 9
ATOM 15198 N N . GLU A 1 39 ? 7.342 -3.933 4.477 1.00 0.00 39 GLU A N 9
ATOM 15199 C CA . GLU A 1 39 ? 8.581 -4.643 4.772 1.00 0.00 39 GLU A CA 9
ATOM 15200 C C . GLU A 1 39 ? 8.292 -6.018 5.367 1.00 0.00 39 GLU A C 9
ATOM 15201 O O . GLU A 1 39 ? 7.147 -6.342 5.682 1.00 0.00 39 GLU A O 9
ATOM 15213 N N . TYR A 1 40 ? 9.338 -6.822 5.519 1.00 0.00 40 TYR A N 9
ATOM 15214 C CA . TYR A 1 40 ? 9.197 -8.163 6.073 1.00 0.00 40 TYR A CA 9
ATOM 15215 C C . TYR A 1 40 ? 10.498 -8.622 6.726 1.00 0.00 40 TYR A C 9
ATOM 15216 O O . TYR A 1 40 ? 11.547 -8.666 6.084 1.00 0.00 40 TYR A O 9
ATOM 15234 N N . PHE A 1 41 ? 10.420 -8.964 8.008 1.00 0.00 41 PHE A N 9
ATOM 15235 C CA . PHE A 1 41 ? 11.590 -9.420 8.750 1.00 0.00 41 PHE A CA 9
ATOM 15236 C C . PHE A 1 41 ? 11.505 -10.917 9.032 1.00 0.00 41 PHE A C 9
ATOM 15237 O O . PHE A 1 41 ? 10.416 -11.487 9.099 1.00 0.00 41 PHE A O 9
ATOM 15254 N N . VAL A 1 42 ? 12.663 -11.548 9.196 1.00 0.00 42 VAL A N 9
ATOM 15255 C CA . VAL A 1 42 ? 12.722 -12.979 9.472 1.00 0.00 42 VAL A CA 9
ATOM 15256 C C . VAL A 1 42 ? 11.691 -13.379 10.521 1.00 0.00 42 VAL A C 9
ATOM 15257 O O . VAL A 1 42 ? 11.216 -14.514 10.538 1.00 0.00 42 VAL A O 9
ATOM 15270 N N . ASN A 1 43 ? 11.350 -12.439 11.397 1.00 0.00 43 ASN A N 9
ATOM 15271 C CA . ASN A 1 43 ? 10.375 -12.693 12.451 1.00 0.00 43 ASN A CA 9
ATOM 15272 C C . ASN A 1 43 ? 10.050 -11.412 13.212 1.00 0.00 43 ASN A C 9
ATOM 15273 O O . ASN A 1 43 ? 10.652 -10.366 12.971 1.00 0.00 43 ASN A O 9
ATOM 15284 N N . GLU A 1 44 ? 9.095 -11.503 14.132 1.00 0.00 44 GLU A N 9
ATOM 15285 C CA . GLU A 1 44 ? 8.690 -10.350 14.928 1.00 0.00 44 GLU A CA 9
ATOM 15286 C C . GLU A 1 44 ? 9.831 -9.883 15.829 1.00 0.00 44 GLU A C 9
ATOM 15287 O O . GLU A 1 44 ? 9.939 -8.699 16.146 1.00 0.00 44 GLU A O 9
ATOM 15299 N N . GLN A 1 45 ? 10.678 -10.823 16.236 1.00 0.00 45 GLN A N 9
ATOM 15300 C CA . GLN A 1 45 ? 11.809 -10.508 17.100 1.00 0.00 45 GLN A CA 9
ATOM 15301 C C . GLN A 1 45 ? 12.782 -9.564 16.402 1.00 0.00 45 GLN A C 9
ATOM 15302 O O . GLN A 1 45 ? 13.731 -9.072 17.012 1.00 0.00 45 GLN A O 9
ATOM 15316 N N . SER A 1 46 ? 12.539 -9.316 15.119 1.00 0.00 46 SER A N 9
ATOM 15317 C CA . SER A 1 46 ? 13.397 -8.434 14.335 1.00 0.00 46 SER A CA 9
ATOM 15318 C C . SER A 1 46 ? 12.620 -7.216 13.845 1.00 0.00 46 SER A C 9
ATOM 15319 O O . SER A 1 46 ? 12.374 -7.063 12.649 1.00 0.00 46 SER A O 9
ATOM 15327 N N . ARG A 1 47 ? 12.237 -6.351 14.779 1.00 0.00 47 ARG A N 9
ATOM 15328 C CA . ARG A 1 47 ? 11.487 -5.147 14.444 1.00 0.00 47 ARG A CA 9
ATOM 15329 C C . ARG A 1 47 ? 12.414 -3.938 14.351 1.00 0.00 47 ARG A C 9
ATOM 15330 O O . ARG A 1 47 ? 12.233 -3.069 13.499 1.00 0.00 47 ARG A O 9
ATOM 15351 N N . ASN A 1 48 ? 13.406 -3.890 15.234 1.00 0.00 48 ASN A N 9
ATOM 15352 C CA . ASN A 1 48 ? 14.360 -2.787 15.253 1.00 0.00 48 ASN A CA 9
ATOM 15353 C C . ASN A 1 48 ? 15.617 -3.142 14.464 1.00 0.00 48 ASN A C 9
ATOM 15354 O O . ASN A 1 48 ? 16.717 -2.709 14.804 1.00 0.00 48 ASN A O 9
ATOM 15365 N N . GLN A 1 49 ? 15.443 -3.931 13.408 1.00 0.00 49 GLN A N 9
ATOM 15366 C CA . GLN A 1 49 ? 16.563 -4.344 12.571 1.00 0.00 49 GLN A CA 9
ATOM 15367 C C . GLN A 1 49 ? 16.273 -4.070 11.099 1.00 0.00 49 GLN A C 9
ATOM 15368 O O . GLN A 1 49 ? 15.122 -3.873 10.709 1.00 0.00 49 GLN A O 9
ATOM 15382 N N . LYS A 1 50 ? 17.324 -4.058 10.286 1.00 0.00 50 LYS A N 9
ATOM 15383 C CA . LYS A 1 50 ? 17.183 -3.809 8.856 1.00 0.00 50 LYS A CA 9
ATOM 15384 C C . LYS A 1 50 ? 16.284 -4.858 8.208 1.00 0.00 50 LYS A C 9
ATOM 15385 O O . LYS A 1 50 ? 16.474 -6.063 8.377 1.00 0.00 50 LYS A O 9
ATOM 15404 N N . PRO A 1 51 ? 15.284 -4.391 7.446 1.00 0.00 51 PRO A N 9
ATOM 15405 C CA . PRO A 1 51 ? 14.338 -5.273 6.755 1.00 0.00 51 PRO A CA 9
ATOM 15406 C C . PRO A 1 51 ? 14.989 -6.034 5.605 1.00 0.00 51 PRO A C 9
ATOM 15407 O O . PRO A 1 51 ? 15.781 -5.475 4.847 1.00 0.00 51 PRO A O 9
ATOM 15418 N N . ARG A 1 52 ? 14.649 -7.313 5.481 1.00 0.00 52 ARG A N 9
ATOM 15419 C CA . ARG A 1 52 ? 15.202 -8.151 4.424 1.00 0.00 52 ARG A CA 9
ATOM 15420 C C . ARG A 1 52 ? 14.792 -7.633 3.049 1.00 0.00 52 ARG A C 9
ATOM 15421 O O . ARG A 1 52 ? 15.513 -7.809 2.068 1.00 0.00 52 ARG A O 9
ATOM 15442 N N . GLY A 1 53 ? 13.629 -6.991 2.986 1.00 0.00 53 GLY A N 9
ATOM 15443 C CA . GLY A 1 53 ? 13.144 -6.457 1.727 1.00 0.00 53 GLY A CA 9
ATOM 15444 C C . GLY A 1 53 ? 11.903 -5.604 1.899 1.00 0.00 53 GLY A C 9
ATOM 15445 O O . GLY A 1 53 ? 11.074 -5.868 2.771 1.00 0.00 53 GLY A O 9
ATOM 15449 N N . THR A 1 54 ? 11.773 -4.575 1.067 1.00 0.00 54 THR A N 9
ATOM 15450 C CA . THR A 1 54 ? 10.626 -3.679 1.133 1.00 0.00 54 THR A CA 9
ATOM 15451 C C . THR A 1 54 ? 10.025 -3.452 -0.249 1.00 0.00 54 THR A C 9
ATOM 15452 O O . THR A 1 54 ? 10.676 -3.691 -1.267 1.00 0.00 54 THR A O 9
ATOM 15463 N N . LEU A 1 55 ? 8.780 -2.990 -0.279 1.00 0.00 55 LEU A N 9
ATOM 15464 C CA . LEU A 1 55 ? 8.091 -2.730 -1.538 1.00 0.00 55 LEU A CA 9
ATOM 15465 C C . LEU A 1 55 ? 7.165 -1.524 -1.414 1.00 0.00 55 LEU A C 9
ATOM 15466 O O . LEU A 1 55 ? 6.374 -1.432 -0.476 1.00 0.00 55 LEU A O 9
ATOM 15482 N N . GLN A 1 56 ? 7.269 -0.604 -2.367 1.00 0.00 56 GLN A N 9
ATOM 15483 C CA . GLN A 1 56 ? 6.440 0.596 -2.364 1.00 0.00 56 GLN A CA 9
ATOM 15484 C C . GLN A 1 56 ? 4.998 0.261 -2.728 1.00 0.00 56 GLN A C 9
ATOM 15485 O O . GLN A 1 56 ? 4.744 -0.537 -3.631 1.00 0.00 56 GLN A O 9
ATOM 15499 N N . LEU A 1 57 ? 4.056 0.876 -2.021 1.00 0.00 57 LEU A N 9
ATOM 15500 C CA . LEU A 1 57 ? 2.638 0.643 -2.269 1.00 0.00 57 LEU A CA 9
ATOM 15501 C C . LEU A 1 57 ? 2.032 1.785 -3.079 1.00 0.00 57 LEU A C 9
ATOM 15502 O O . LEU A 1 57 ? 1.154 1.570 -3.913 1.00 0.00 57 LEU A O 9
ATOM 15518 N N . ALA A 1 58 ? 2.511 2.999 -2.829 1.00 0.00 58 ALA A N 9
ATOM 15519 C CA . ALA A 1 58 ? 2.020 4.175 -3.537 1.00 0.00 58 ALA A CA 9
ATOM 15520 C C . ALA A 1 58 ? 1.927 3.913 -5.037 1.00 0.00 58 ALA A C 9
ATOM 15521 O O . ALA A 1 58 ? 2.903 4.080 -5.767 1.00 0.00 58 ALA A O 9
ATOM 15528 N N . GLY A 1 59 ? 0.747 3.500 -5.489 1.00 0.00 59 GLY A N 9
ATOM 15529 C CA . GLY A 1 59 ? 0.550 3.221 -6.900 1.00 0.00 59 GLY A CA 9
ATOM 15530 C C . GLY A 1 59 ? 0.655 1.743 -7.219 1.00 0.00 59 GLY A C 9
ATOM 15531 O O . GLY A 1 59 ? 1.098 1.365 -8.303 1.00 0.00 59 GLY A O 9
ATOM 15535 N N . ALA A 1 60 ? 0.248 0.905 -6.271 1.00 0.00 60 ALA A N 9
ATOM 15536 C CA . ALA A 1 60 ? 0.299 -0.540 -6.456 1.00 0.00 60 ALA A CA 9
ATOM 15537 C C . ALA A 1 60 ? -1.093 -1.110 -6.708 1.00 0.00 60 ALA A C 9
ATOM 15538 O O . ALA A 1 60 ? -2.100 -0.436 -6.491 1.00 0.00 60 ALA A O 9
ATOM 15545 N N . VAL A 1 61 ? -1.143 -2.357 -7.168 1.00 0.00 61 VAL A N 9
ATOM 15546 C CA . VAL A 1 61 ? -2.412 -3.018 -7.449 1.00 0.00 61 VAL A CA 9
ATOM 15547 C C . VAL A 1 61 ? -2.482 -4.383 -6.774 1.00 0.00 61 VAL A C 9
ATOM 15548 O O . VAL A 1 61 ? -1.523 -5.155 -6.811 1.00 0.00 61 VAL A O 9
ATOM 15561 N N . ILE A 1 62 ? -3.622 -4.674 -6.157 1.00 0.00 62 ILE A N 9
ATOM 15562 C CA . ILE A 1 62 ? -3.817 -5.947 -5.475 1.00 0.00 62 ILE A CA 9
ATOM 15563 C C . ILE A 1 62 ? -4.790 -6.838 -6.240 1.00 0.00 62 ILE A C 9
ATOM 15564 O O . ILE A 1 62 ? -5.917 -6.436 -6.533 1.00 0.00 62 ILE A O 9
ATOM 15580 N N . SER A 1 63 ? -4.348 -8.050 -6.561 1.00 0.00 63 SER A N 9
ATOM 15581 C CA . SER A 1 63 ? -5.179 -8.997 -7.294 1.00 0.00 63 SER A CA 9
ATOM 15582 C C . SER A 1 63 ? -5.176 -10.363 -6.613 1.00 0.00 63 SER A C 9
ATOM 15583 O O . SER A 1 63 ? -4.321 -11.210 -6.869 1.00 0.00 63 SER A O 9
ATOM 15591 N N . PRO A 1 64 ? -6.157 -10.582 -5.725 1.00 0.00 64 PRO A N 9
ATOM 15592 C CA . PRO A 1 64 ? -6.291 -11.842 -4.989 1.00 0.00 64 PRO A CA 9
ATOM 15593 C C . PRO A 1 64 ? -6.715 -12.997 -5.889 1.00 0.00 64 PRO A C 9
ATOM 15594 O O . PRO A 1 64 ? -7.659 -12.874 -6.670 1.00 0.00 64 PRO A O 9
ATOM 15605 N N . SER A 1 65 ? -6.013 -14.120 -5.774 1.00 0.00 65 SER A N 9
ATOM 15606 C CA . SER A 1 65 ? -6.315 -15.297 -6.581 1.00 0.00 65 SER A CA 9
ATOM 15607 C C . SER A 1 65 ? -7.464 -16.093 -5.970 1.00 0.00 65 SER A C 9
ATOM 15608 O O . SER A 1 65 ? -7.998 -15.730 -4.922 1.00 0.00 65 SER A O 9
ATOM 15616 N N . ASP A 1 66 ? -7.840 -17.181 -6.633 1.00 0.00 66 ASP A N 9
ATOM 15617 C CA . ASP A 1 66 ? -8.924 -18.031 -6.157 1.00 0.00 66 ASP A CA 9
ATOM 15618 C C . ASP A 1 66 ? -8.445 -19.466 -5.962 1.00 0.00 66 ASP A C 9
ATOM 15619 O O . ASP A 1 66 ? -9.028 -20.226 -5.189 1.00 0.00 66 ASP A O 9
ATOM 15628 N N . GLU A 1 67 ? -7.378 -19.830 -6.668 1.00 0.00 67 GLU A N 9
ATOM 15629 C CA . GLU A 1 67 ? -6.822 -21.174 -6.573 1.00 0.00 67 GLU A CA 9
ATOM 15630 C C . GLU A 1 67 ? -6.866 -21.681 -5.134 1.00 0.00 67 GLU A C 9
ATOM 15631 O O . GLU A 1 67 ? -7.690 -22.528 -4.788 1.00 0.00 67 GLU A O 9
ATOM 15643 N N . ASP A 1 68 ? -5.974 -21.157 -4.301 1.00 0.00 68 ASP A N 9
ATOM 15644 C CA . ASP A 1 68 ? -5.911 -21.555 -2.900 1.00 0.00 68 ASP A CA 9
ATOM 15645 C C . ASP A 1 68 ? -6.738 -20.614 -2.029 1.00 0.00 68 ASP A C 9
ATOM 15646 O O . ASP A 1 68 ? -6.679 -19.395 -2.187 1.00 0.00 68 ASP A O 9
ATOM 15655 N N . SER A 1 69 ? -7.509 -21.189 -1.112 1.00 0.00 69 SER A N 9
ATOM 15656 C CA . SER A 1 69 ? -8.352 -20.402 -0.220 1.00 0.00 69 SER A CA 9
ATOM 15657 C C . SER A 1 69 ? -7.651 -19.111 0.191 1.00 0.00 69 SER A C 9
ATOM 15658 O O . SER A 1 69 ? -8.128 -18.013 -0.099 1.00 0.00 69 SER A O 9
ATOM 15666 N N . HIS A 1 70 ? -6.517 -19.251 0.869 1.00 0.00 70 HIS A N 9
ATOM 15667 C CA . HIS A 1 70 ? -5.748 -18.096 1.321 1.00 0.00 70 HIS A CA 9
ATOM 15668 C C . HIS A 1 70 ? -4.600 -17.798 0.361 1.00 0.00 70 HIS A C 9
ATOM 15669 O O . HIS A 1 70 ? -3.595 -18.510 0.338 1.00 0.00 70 HIS A O 9
ATOM 15684 N N . THR A 1 71 ? -4.756 -16.742 -0.431 1.00 0.00 71 THR A N 9
ATOM 15685 C CA . THR A 1 71 ? -3.734 -16.352 -1.394 1.00 0.00 71 THR A CA 9
ATOM 15686 C C . THR A 1 71 ? -4.018 -14.967 -1.966 1.00 0.00 71 THR A C 9
ATOM 15687 O O . THR A 1 71 ? -5.174 -14.569 -2.111 1.00 0.00 71 THR A O 9
ATOM 15698 N N . PHE A 1 72 ? -2.955 -14.237 -2.290 1.00 0.00 72 PHE A N 9
ATOM 15699 C CA . PHE A 1 72 ? -3.091 -12.896 -2.846 1.00 0.00 72 PHE A CA 9
ATOM 15700 C C . PHE A 1 72 ? -1.734 -12.346 -3.276 1.00 0.00 72 PHE A C 9
ATOM 15701 O O . PHE A 1 72 ? -0.696 -12.721 -2.729 1.00 0.00 72 PHE A O 9
ATOM 15718 N N . THR A 1 73 ? -1.749 -11.454 -4.262 1.00 0.00 73 THR A N 9
ATOM 15719 C CA . THR A 1 73 ? -0.521 -10.853 -4.768 1.00 0.00 73 THR A CA 9
ATOM 15720 C C . THR A 1 73 ? -0.524 -9.342 -4.565 1.00 0.00 73 THR A C 9
ATOM 15721 O O . THR A 1 73 ? -1.583 -8.721 -4.469 1.00 0.00 73 THR A O 9
ATOM 15732 N N . VAL A 1 74 ? 0.667 -8.756 -4.501 1.00 0.00 74 VAL A N 9
ATOM 15733 C CA . VAL A 1 74 ? 0.801 -7.317 -4.311 1.00 0.00 74 VAL A CA 9
ATOM 15734 C C . VAL A 1 74 ? 1.741 -6.711 -5.348 1.00 0.00 74 VAL A C 9
ATOM 15735 O O . VAL A 1 74 ? 2.960 -6.728 -5.181 1.00 0.00 74 VAL A O 9
ATOM 15748 N N . ASN A 1 75 ? 1.165 -6.176 -6.420 1.00 0.00 75 ASN A N 9
ATOM 15749 C CA . ASN A 1 75 ? 1.951 -5.565 -7.485 1.00 0.00 75 ASN A CA 9
ATOM 15750 C C . ASN A 1 75 ? 2.573 -4.252 -7.018 1.00 0.00 75 ASN A C 9
ATOM 15751 O O . ASN A 1 75 ? 2.392 -3.842 -5.872 1.00 0.00 75 ASN A O 9
ATOM 15762 N N . ALA A 1 76 ? 3.305 -3.599 -7.913 1.00 0.00 76 ALA A N 9
ATOM 15763 C CA . ALA A 1 76 ? 3.952 -2.332 -7.594 1.00 0.00 76 ALA A CA 9
ATOM 15764 C C . ALA A 1 76 ? 4.030 -1.430 -8.821 1.00 0.00 76 ALA A C 9
ATOM 15765 O O . ALA A 1 76 ? 4.252 -1.902 -9.936 1.00 0.00 76 ALA A O 9
ATOM 15772 N N . ALA A 1 77 ? 3.845 -0.131 -8.608 1.00 0.00 77 ALA A N 9
ATOM 15773 C CA . ALA A 1 77 ? 3.895 0.836 -9.698 1.00 0.00 77 ALA A CA 9
ATOM 15774 C C . ALA A 1 77 ? 5.081 0.565 -10.618 1.00 0.00 77 ALA A C 9
ATOM 15775 O O . ALA A 1 77 ? 4.906 0.278 -11.802 1.00 0.00 77 ALA A O 9
ATOM 15782 N N . SER A 1 78 ? 6.286 0.658 -10.066 1.00 0.00 78 SER A N 9
ATOM 15783 C CA . SER A 1 78 ? 7.501 0.427 -10.839 1.00 0.00 78 SER A CA 9
ATOM 15784 C C . SER A 1 78 ? 7.393 -0.861 -11.649 1.00 0.00 78 SER A C 9
ATOM 15785 O O . SER A 1 78 ? 7.700 -0.886 -12.840 1.00 0.00 78 SER A O 9
ATOM 15793 N N . GLY A 1 79 ? 6.952 -1.930 -10.993 1.00 0.00 79 GLY A N 9
ATOM 15794 C CA . GLY A 1 79 ? 6.811 -3.208 -11.667 1.00 0.00 79 GLY A CA 9
ATOM 15795 C C . GLY A 1 79 ? 7.398 -4.353 -10.867 1.00 0.00 79 GLY A C 9
ATOM 15796 O O . GLY A 1 79 ? 8.515 -4.796 -11.134 1.00 0.00 79 GLY A O 9
ATOM 15800 N N . GLU A 1 80 ? 6.645 -4.833 -9.882 1.00 0.00 80 GLU A N 9
ATOM 15801 C CA . GLU A 1 80 ? 7.100 -5.932 -9.039 1.00 0.00 80 GLU A CA 9
ATOM 15802 C C . GLU A 1 80 ? 5.929 -6.565 -8.291 1.00 0.00 80 GLU A C 9
ATOM 15803 O O . GLU A 1 80 ? 5.175 -5.877 -7.604 1.00 0.00 80 GLU A O 9
ATOM 15815 N N . GLN A 1 81 ? 5.785 -7.879 -8.432 1.00 0.00 81 GLN A N 9
ATOM 15816 C CA . GLN A 1 81 ? 4.707 -8.604 -7.771 1.00 0.00 81 GLN A CA 9
ATOM 15817 C C . GLN A 1 81 ? 5.222 -9.343 -6.541 1.00 0.00 81 GLN A C 9
ATOM 15818 O O . GLN A 1 81 ? 6.339 -9.860 -6.537 1.00 0.00 81 GLN A O 9
ATOM 15832 N N . TYR A 1 82 ? 4.401 -9.388 -5.497 1.00 0.00 82 TYR A N 9
ATOM 15833 C CA . TYR A 1 82 ? 4.774 -10.061 -4.259 1.00 0.00 82 TYR A CA 9
ATOM 15834 C C . TYR A 1 82 ? 3.828 -11.220 -3.963 1.00 0.00 82 TYR A C 9
ATOM 15835 O O . TYR A 1 82 ? 2.610 -11.046 -3.911 1.00 0.00 82 TYR A O 9
ATOM 15853 N N . LYS A 1 83 ? 4.397 -12.405 -3.767 1.00 0.00 83 LYS A N 9
ATOM 15854 C CA . LYS A 1 83 ? 3.607 -13.595 -3.473 1.00 0.00 83 LYS A CA 9
ATOM 15855 C C . LYS A 1 83 ? 3.484 -13.808 -1.968 1.00 0.00 83 LYS A C 9
ATOM 15856 O O . LYS A 1 83 ? 4.431 -14.245 -1.313 1.00 0.00 83 LYS A O 9
ATOM 15875 N N . LEU A 1 84 ? 2.311 -13.497 -1.425 1.00 0.00 84 LEU A N 9
ATOM 15876 C CA . LEU A 1 84 ? 2.063 -13.657 0.003 1.00 0.00 84 LEU A CA 9
ATOM 15877 C C . LEU A 1 84 ? 0.815 -14.498 0.249 1.00 0.00 84 LEU A C 9
ATOM 15878 O O . LEU A 1 84 ? 0.067 -14.802 -0.680 1.00 0.00 84 LEU A O 9
ATOM 15894 N N . ARG A 1 85 ? 0.595 -14.868 1.506 1.00 0.00 85 ARG A N 9
ATOM 15895 C CA . ARG A 1 85 ? -0.563 -15.673 1.874 1.00 0.00 85 ARG A CA 9
ATOM 15896 C C . ARG A 1 85 ? -1.052 -15.314 3.275 1.00 0.00 85 ARG A C 9
ATOM 15897 O O . ARG A 1 85 ? -0.283 -15.334 4.235 1.00 0.00 85 ARG A O 9
ATOM 15918 N N . ALA A 1 86 ? -2.335 -14.986 3.382 1.00 0.00 86 ALA A N 9
ATOM 15919 C CA . ALA A 1 86 ? -2.926 -14.624 4.665 1.00 0.00 86 ALA A CA 9
ATOM 15920 C C . ALA A 1 86 ? -3.003 -15.831 5.593 1.00 0.00 86 ALA A C 9
ATOM 15921 O O . ALA A 1 86 ? -2.850 -16.973 5.159 1.00 0.00 86 ALA A O 9
ATOM 15928 N N . THR A 1 87 ? -3.240 -15.571 6.876 1.00 0.00 87 THR A N 9
ATOM 15929 C CA . THR A 1 87 ? -3.335 -16.636 7.866 1.00 0.00 87 THR A CA 9
ATOM 15930 C C . THR A 1 87 ? -4.561 -17.508 7.621 1.00 0.00 87 THR A C 9
ATOM 15931 O O . THR A 1 87 ? -4.569 -18.692 7.956 1.00 0.00 87 THR A O 9
ATOM 15942 N N . ASP A 1 88 ? -5.594 -16.915 7.033 1.00 0.00 88 ASP A N 9
ATOM 15943 C CA . ASP A 1 88 ? -6.826 -17.639 6.741 1.00 0.00 88 ASP A CA 9
ATOM 15944 C C . ASP A 1 88 ? -7.713 -16.841 5.791 1.00 0.00 88 ASP A C 9
ATOM 15945 O O . ASP A 1 88 ? -7.466 -15.662 5.538 1.00 0.00 88 ASP A O 9
ATOM 15954 N N . ALA A 1 89 ? -8.747 -17.491 5.267 1.00 0.00 89 ALA A N 9
ATOM 15955 C CA . ALA A 1 89 ? -9.671 -16.842 4.346 1.00 0.00 89 ALA A CA 9
ATOM 15956 C C . ALA A 1 89 ? -10.243 -15.565 4.951 1.00 0.00 89 ALA A C 9
ATOM 15957 O O . ALA A 1 89 ? -10.391 -14.552 4.267 1.00 0.00 89 ALA A O 9
ATOM 15964 N N . LYS A 1 90 ? -10.565 -15.620 6.239 1.00 0.00 90 LYS A N 9
ATOM 15965 C CA . LYS A 1 90 ? -11.121 -14.468 6.939 1.00 0.00 90 LYS A CA 9
ATOM 15966 C C . LYS A 1 90 ? -10.082 -13.360 7.076 1.00 0.00 90 LYS A C 9
ATOM 15967 O O . LYS A 1 90 ? -10.423 -12.202 7.312 1.00 0.00 90 LYS A O 9
ATOM 15986 N N . GLU A 1 91 ? -8.812 -13.724 6.924 1.00 0.00 91 GLU A N 9
ATOM 15987 C CA . GLU A 1 91 ? -7.724 -12.760 7.030 1.00 0.00 91 GLU A CA 9
ATOM 15988 C C . GLU A 1 91 ? -7.366 -12.190 5.660 1.00 0.00 91 GLU A C 9
ATOM 15989 O O . GLU A 1 91 ? -6.836 -11.084 5.556 1.00 0.00 91 GLU A O 9
ATOM 16001 N N . ARG A 1 92 ? -7.660 -12.953 4.613 1.00 0.00 92 ARG A N 9
ATOM 16002 C CA . ARG A 1 92 ? -7.369 -12.526 3.250 1.00 0.00 92 ARG A CA 9
ATOM 16003 C C . ARG A 1 92 ? -7.941 -11.137 2.982 1.00 0.00 92 ARG A C 9
ATOM 16004 O O . ARG A 1 92 ? -7.203 -10.201 2.673 1.00 0.00 92 ARG A O 9
ATOM 16025 N N . GLN A 1 93 ? -9.259 -11.012 3.101 1.00 0.00 93 GLN A N 9
ATOM 16026 C CA . GLN A 1 93 ? -9.929 -9.738 2.869 1.00 0.00 93 GLN A CA 9
ATOM 16027 C C . GLN A 1 93 ? -9.284 -8.627 3.691 1.00 0.00 93 GLN A C 9
ATOM 16028 O O . GLN A 1 93 ? -9.119 -7.504 3.214 1.00 0.00 93 GLN A O 9
ATOM 16042 N N . HIS A 1 94 ? -8.921 -8.948 4.929 1.00 0.00 94 HIS A N 9
ATOM 16043 C CA . HIS A 1 94 ? -8.294 -7.976 5.818 1.00 0.00 94 HIS A CA 9
ATOM 16044 C C . HIS A 1 94 ? -7.073 -7.344 5.157 1.00 0.00 94 HIS A C 9
ATOM 16045 O O . HIS A 1 94 ? -6.972 -6.121 5.059 1.00 0.00 94 HIS A O 9
ATOM 16060 N N . TRP A 1 95 ? -6.149 -8.185 4.706 1.00 0.00 95 TRP A N 9
ATOM 16061 C CA . TRP A 1 95 ? -4.934 -7.707 4.054 1.00 0.00 95 TRP A CA 9
ATOM 16062 C C . TRP A 1 95 ? -5.264 -6.972 2.760 1.00 0.00 95 TRP A C 9
ATOM 16063 O O . TRP A 1 95 ? -5.049 -5.765 2.648 1.00 0.00 95 TRP A O 9
ATOM 16084 N N . VAL A 1 96 ? -5.787 -7.706 1.783 1.00 0.00 96 VAL A N 9
ATOM 16085 C CA . VAL A 1 96 ? -6.148 -7.122 0.497 1.00 0.00 96 VAL A CA 9
ATOM 16086 C C . VAL A 1 96 ? -6.803 -5.758 0.677 1.00 0.00 96 VAL A C 9
ATOM 16087 O O . VAL A 1 96 ? -6.583 -4.843 -0.116 1.00 0.00 96 VAL A O 9
ATOM 16100 N N . SER A 1 97 ? -7.610 -5.629 1.725 1.00 0.00 97 SER A N 9
ATOM 16101 C CA . SER A 1 97 ? -8.302 -4.377 2.008 1.00 0.00 97 SER A CA 9
ATOM 16102 C C . SER A 1 97 ? -7.332 -3.332 2.552 1.00 0.00 97 SER A C 9
ATOM 16103 O O . SER A 1 97 ? -7.061 -2.323 1.901 1.00 0.00 97 SER A O 9
ATOM 16111 N N . ARG A 1 98 ? -6.813 -3.582 3.750 1.00 0.00 98 ARG A N 9
ATOM 16112 C CA . ARG A 1 98 ? -5.875 -2.663 4.383 1.00 0.00 98 ARG A CA 9
ATOM 16113 C C . ARG A 1 98 ? -4.841 -2.163 3.378 1.00 0.00 98 ARG A C 9
ATOM 16114 O O . ARG A 1 98 ? -4.462 -0.992 3.392 1.00 0.00 98 ARG A O 9
ATOM 16135 N N . LEU A 1 99 ? -4.389 -3.059 2.507 1.00 0.00 99 LEU A N 9
ATOM 16136 C CA . LEU A 1 99 ? -3.399 -2.710 1.495 1.00 0.00 99 LEU A CA 9
ATOM 16137 C C . LEU A 1 99 ? -4.024 -1.862 0.392 1.00 0.00 99 LEU A C 9
ATOM 16138 O O . LEU A 1 99 ? -3.535 -0.776 0.080 1.00 0.00 99 LEU A O 9
ATOM 16154 N N . GLN A 1 100 ? -5.107 -2.364 -0.192 1.00 0.00 100 GLN A N 9
ATOM 16155 C CA . GLN A 1 100 ? -5.799 -1.651 -1.259 1.00 0.00 100 GLN A CA 9
ATOM 16156 C C . GLN A 1 100 ? -6.107 -0.216 -0.845 1.00 0.00 100 GLN A C 9
ATOM 16157 O O . GLN A 1 100 ? -6.335 0.649 -1.691 1.00 0.00 100 GLN A O 9
ATOM 16171 N N . ILE A 1 101 ? -6.113 0.028 0.461 1.00 0.00 101 ILE A N 9
ATOM 16172 C CA . ILE A 1 101 ? -6.392 1.359 0.987 1.00 0.00 101 ILE A CA 9
ATOM 16173 C C . ILE A 1 101 ? -5.120 2.195 1.072 1.00 0.00 101 ILE A C 9
ATOM 16174 O O . ILE A 1 101 ? -5.042 3.283 0.500 1.00 0.00 101 ILE A O 9
ATOM 16190 N N . CYS A 1 102 ? -4.126 1.680 1.786 1.00 0.00 102 CYS A N 9
ATOM 16191 C CA . CYS A 1 102 ? -2.856 2.379 1.945 1.00 0.00 102 CYS A CA 9
ATOM 16192 C C . CYS A 1 102 ? -2.223 2.671 0.588 1.00 0.00 102 CYS A C 9
ATOM 16193 O O . CYS A 1 102 ? -1.618 3.725 0.386 1.00 0.00 102 CYS A O 9
ATOM 16201 N N . THR A 1 103 ? -2.365 1.730 -0.340 1.00 0.00 103 THR A N 9
ATOM 16202 C CA . THR A 1 103 ? -1.806 1.885 -1.677 1.00 0.00 103 THR A CA 9
ATOM 16203 C C . THR A 1 103 ? -2.382 3.111 -2.376 1.00 0.00 103 THR A C 9
ATOM 16204 O O . THR A 1 103 ? -1.648 3.899 -2.972 1.00 0.00 103 THR A O 9
ATOM 16215 N N . GLN A 1 104 ? -3.700 3.266 -2.298 1.00 0.00 104 GLN A N 9
ATOM 16216 C CA . GLN A 1 104 ? -4.373 4.398 -2.924 1.00 0.00 104 GLN A CA 9
ATOM 16217 C C . GLN A 1 104 ? -4.247 5.651 -2.063 1.00 0.00 104 GLN A C 9
ATOM 16218 O O . GLN A 1 104 ? -3.699 6.664 -2.500 1.00 0.00 104 GLN A O 9
ATOM 16232 N N . HIS A 1 105 ? -4.757 5.575 -0.838 1.00 0.00 105 HIS A N 9
ATOM 16233 C CA . HIS A 1 105 ? -4.701 6.704 0.085 1.00 0.00 105 HIS A CA 9
ATOM 16234 C C . HIS A 1 105 ? -3.372 7.443 -0.042 1.00 0.00 105 HIS A C 9
ATOM 16235 O O . HIS A 1 105 ? -3.299 8.652 0.183 1.00 0.00 105 HIS A O 9
ATOM 16250 N N . HIS A 1 106 ? -2.324 6.710 -0.403 1.00 0.00 106 HIS A N 9
ATOM 16251 C CA . HIS A 1 106 ? -0.998 7.296 -0.560 1.00 0.00 106 HIS A CA 9
ATOM 16252 C C . HIS A 1 106 ? -0.806 7.837 -1.974 1.00 0.00 106 HIS A C 9
ATOM 16253 O O . HIS A 1 106 ? -0.625 9.039 -2.171 1.00 0.00 106 HIS A O 9
ATOM 16268 N N . THR A 1 107 ? -0.847 6.942 -2.955 1.00 0.00 107 THR A N 9
ATOM 16269 C CA . THR A 1 107 ? -0.676 7.328 -4.350 1.00 0.00 107 THR A CA 9
ATOM 16270 C C . THR A 1 107 ? -1.504 8.564 -4.684 1.00 0.00 107 THR A C 9
ATOM 16271 O O . THR A 1 107 ? -1.123 9.365 -5.536 1.00 0.00 107 THR A O 9
ATOM 16282 N N . GLU A 1 108 ? -2.638 8.712 -4.005 1.00 0.00 108 GLU A N 9
ATOM 16283 C CA . GLU A 1 108 ? -3.519 9.851 -4.231 1.00 0.00 108 GLU A CA 9
ATOM 16284 C C . GLU A 1 108 ? -2.991 11.096 -3.525 1.00 0.00 108 GLU A C 9
ATOM 16285 O O . GLU A 1 108 ? -3.148 12.214 -4.014 1.00 0.00 108 GLU A O 9
ATOM 16297 N N . ALA A 1 109 ? -2.365 10.893 -2.370 1.00 0.00 109 ALA A N 9
ATOM 16298 C CA . ALA A 1 109 ? -1.812 11.998 -1.597 1.00 0.00 109 ALA A CA 9
ATOM 16299 C C . ALA A 1 109 ? -0.592 12.597 -2.289 1.00 0.00 109 ALA A C 9
ATOM 16300 O O . ALA A 1 109 ? -0.418 13.815 -2.317 1.00 0.00 109 ALA A O 9
ATOM 16307 N N . ILE A 1 110 ? 0.250 11.732 -2.845 1.00 0.00 110 ILE A N 9
ATOM 16308 C CA . ILE A 1 110 ? 1.453 12.177 -3.537 1.00 0.00 110 ILE A CA 9
ATOM 16309 C C . ILE A 1 110 ? 1.146 13.325 -4.492 1.00 0.00 110 ILE A C 9
ATOM 16310 O O . ILE A 1 110 ? 0.421 13.155 -5.472 1.00 0.00 110 ILE A O 9
ATOM 16326 N N . GLY A 1 111 ? 1.704 14.496 -4.201 1.00 0.00 111 GLY A N 9
ATOM 16327 C CA . GLY A 1 111 ? 1.479 15.656 -5.044 1.00 0.00 111 GLY A CA 9
ATOM 16328 C C . GLY A 1 111 ? 1.645 16.961 -4.291 1.00 0.00 111 GLY A C 9
ATOM 16329 O O . GLY A 1 111 ? 2.512 17.082 -3.425 1.00 0.00 111 GLY A O 9
ATOM 16333 N N . LYS A 1 112 ? 0.812 17.942 -4.620 1.00 0.00 112 LYS A N 9
ATOM 16334 C CA . LYS A 1 112 ? 0.869 19.246 -3.970 1.00 0.00 112 LYS A CA 9
ATOM 16335 C C . LYS A 1 112 ? 1.084 19.095 -2.468 1.00 0.00 112 LYS A C 9
ATOM 16336 O O . LYS A 1 112 ? 0.614 18.136 -1.857 1.00 0.00 112 LYS A O 9
ATOM 16355 N N . ASN A 1 113 ? 1.794 20.051 -1.877 1.00 0.00 113 ASN A N 9
ATOM 16356 C CA . ASN A 1 113 ? 2.070 20.024 -0.445 1.00 0.00 113 ASN A CA 9
ATOM 16357 C C . ASN A 1 113 ? 1.419 21.213 0.256 1.00 0.00 113 ASN A C 9
ATOM 16358 O O . ASN A 1 113 ? 1.568 22.356 -0.172 1.00 0.00 113 ASN A O 9
ATOM 16369 N N . ASN A 1 114 ? 0.697 20.932 1.336 1.00 0.00 114 ASN A N 9
ATOM 16370 C CA . ASN A 1 114 ? 0.022 21.977 2.097 1.00 0.00 114 ASN A CA 9
ATOM 16371 C C . ASN A 1 114 ? -0.330 21.488 3.499 1.00 0.00 114 ASN A C 9
ATOM 16372 O O . ASN A 1 114 ? -0.607 20.306 3.703 1.00 0.00 114 ASN A O 9
ATOM 16383 N N . SER A 1 115 ? -0.319 22.406 4.460 1.00 0.00 115 SER A N 9
ATOM 16384 C CA . SER A 1 115 ? -0.634 22.068 5.843 1.00 0.00 115 SER A CA 9
ATOM 16385 C C . SER A 1 115 ? -2.103 21.681 5.986 1.00 0.00 115 SER A C 9
ATOM 16386 O O . SER A 1 115 ? -2.436 20.698 6.647 1.00 0.00 115 SER A O 9
ATOM 16394 N N . GLY A 1 116 ? -2.978 22.462 5.361 1.00 0.00 116 GLY A N 9
ATOM 16395 C CA . GLY A 1 116 ? -4.401 22.186 5.431 1.00 0.00 116 GLY A CA 9
ATOM 16396 C C . GLY A 1 116 ? -5.212 23.411 5.804 1.00 0.00 116 GLY A C 9
ATOM 16397 O O . GLY A 1 116 ? -4.670 24.444 6.198 1.00 0.00 116 GLY A O 9
ATOM 16401 N N . PRO A 1 117 ? -6.543 23.305 5.679 1.00 0.00 117 PRO A N 9
ATOM 16402 C CA . PRO A 1 117 ? -7.459 24.404 6.001 1.00 0.00 117 PRO A CA 9
ATOM 16403 C C . PRO A 1 117 ? -7.523 24.686 7.498 1.00 0.00 117 PRO A C 9
ATOM 16404 O O . PRO A 1 117 ? -7.414 25.834 7.929 1.00 0.00 117 PRO A O 9
ATOM 16415 N N . SER A 1 118 ? -7.701 23.631 8.287 1.00 0.00 118 SER A N 9
ATOM 16416 C CA . SER A 1 118 ? -7.783 23.766 9.737 1.00 0.00 118 SER A CA 9
ATOM 16417 C C . SER A 1 118 ? -7.217 22.530 10.430 1.00 0.00 118 SER A C 9
ATOM 16418 O O . SER A 1 118 ? -7.187 21.442 9.856 1.00 0.00 118 SER A O 9
ATOM 16426 N N . SER A 1 119 ? -6.769 22.708 11.669 1.00 0.00 119 SER A N 9
ATOM 16427 C CA . SER A 1 119 ? -6.201 21.609 12.441 1.00 0.00 119 SER A CA 9
ATOM 16428 C C . SER A 1 119 ? -6.060 21.993 13.910 1.00 0.00 119 SER A C 9
ATOM 16429 O O . SER A 1 119 ? -5.270 22.868 14.262 1.00 0.00 119 SER A O 9
ATOM 16437 N N . GLY A 1 120 ? -6.834 21.332 14.765 1.00 0.00 120 GLY A N 9
ATOM 16438 C CA . GLY A 1 120 ? -6.782 21.617 16.187 1.00 0.00 120 GLY A CA 9
ATOM 16439 C C . GLY A 1 120 ? -7.721 20.738 16.990 1.00 0.00 120 GLY A C 9
ATOM 16440 O O . GLY A 1 120 ? -8.598 21.237 17.694 1.00 0.00 120 GLY A O 9
ATOM 16444 N N . GLY A 1 1 ? -18.867 -2.113 10.777 1.00 0.00 1 GLY A N 10
ATOM 16445 C CA . GLY A 1 1 ? -19.580 -3.216 11.393 1.00 0.00 1 GLY A CA 10
ATOM 16446 C C . GLY A 1 1 ? -18.645 -4.236 12.012 1.00 0.00 1 GLY A C 10
ATOM 16447 O O . GLY A 1 1 ? -18.677 -5.414 11.656 1.00 0.00 1 GLY A O 10
ATOM 16451 N N . SER A 1 2 ? -17.809 -3.784 12.941 1.00 0.00 2 SER A N 10
ATOM 16452 C CA . SER A 1 2 ? -16.857 -4.665 13.607 1.00 0.00 2 SER A CA 10
ATOM 16453 C C . SER A 1 2 ? -16.252 -3.984 14.831 1.00 0.00 2 SER A C 10
ATOM 16454 O O . SER A 1 2 ? -16.329 -2.764 14.979 1.00 0.00 2 SER A O 10
ATOM 16462 N N . SER A 1 3 ? -15.649 -4.782 15.707 1.00 0.00 3 SER A N 10
ATOM 16463 C CA . SER A 1 3 ? -15.033 -4.259 16.920 1.00 0.00 3 SER A CA 10
ATOM 16464 C C . SER A 1 3 ? -14.362 -2.915 16.653 1.00 0.00 3 SER A C 10
ATOM 16465 O O . SER A 1 3 ? -14.486 -1.979 17.442 1.00 0.00 3 SER A O 10
ATOM 16473 N N . GLY A 1 4 ? -13.651 -2.828 15.533 1.00 0.00 4 GLY A N 10
ATOM 16474 C CA . GLY A 1 4 ? -12.971 -1.595 15.180 1.00 0.00 4 GLY A CA 10
ATOM 16475 C C . GLY A 1 4 ? -11.485 -1.797 14.956 1.00 0.00 4 GLY A C 10
ATOM 16476 O O . GLY A 1 4 ? -10.956 -2.882 15.196 1.00 0.00 4 GLY A O 10
ATOM 16480 N N . SER A 1 5 ? -10.811 -0.749 14.493 1.00 0.00 5 SER A N 10
ATOM 16481 C CA . SER A 1 5 ? -9.378 -0.818 14.231 1.00 0.00 5 SER A CA 10
ATOM 16482 C C . SER A 1 5 ? -8.585 -0.775 15.534 1.00 0.00 5 SER A C 10
ATOM 16483 O O . SER A 1 5 ? -8.753 0.135 16.346 1.00 0.00 5 SER A O 10
ATOM 16491 N N . SER A 1 6 ? -7.720 -1.766 15.726 1.00 0.00 6 SER A N 10
ATOM 16492 C CA . SER A 1 6 ? -6.902 -1.844 16.931 1.00 0.00 6 SER A CA 10
ATOM 16493 C C . SER A 1 6 ? -5.918 -0.680 16.997 1.00 0.00 6 SER A C 10
ATOM 16494 O O . SER A 1 6 ? -5.775 -0.032 18.033 1.00 0.00 6 SER A O 10
ATOM 16502 N N . GLY A 1 7 ? -5.243 -0.420 15.882 1.00 0.00 7 GLY A N 10
ATOM 16503 C CA . GLY A 1 7 ? -4.281 0.665 15.833 1.00 0.00 7 GLY A CA 10
ATOM 16504 C C . GLY A 1 7 ? -4.093 1.212 14.431 1.00 0.00 7 GLY A C 10
ATOM 16505 O O . GLY A 1 7 ? -4.990 1.112 13.595 1.00 0.00 7 GLY A O 10
ATOM 16509 N N . GLU A 1 8 ? -2.925 1.792 14.175 1.00 0.00 8 GLU A N 10
ATOM 16510 C CA . GLU A 1 8 ? -2.625 2.358 12.865 1.00 0.00 8 GLU A CA 10
ATOM 16511 C C . GLU A 1 8 ? -1.511 1.576 12.176 1.00 0.00 8 GLU A C 10
ATOM 16512 O O . GLU A 1 8 ? -0.584 2.159 11.616 1.00 0.00 8 GLU A O 10
ATOM 16524 N N . ASN A 1 9 ? -1.610 0.251 12.224 1.00 0.00 9 ASN A N 10
ATOM 16525 C CA . ASN A 1 9 ? -0.610 -0.612 11.605 1.00 0.00 9 ASN A CA 10
ATOM 16526 C C . ASN A 1 9 ? -1.154 -2.025 11.416 1.00 0.00 9 ASN A C 10
ATOM 16527 O O . ASN A 1 9 ? -1.858 -2.551 12.278 1.00 0.00 9 ASN A O 10
ATOM 16538 N N . VAL A 1 10 ? -0.821 -2.634 10.282 1.00 0.00 10 VAL A N 10
ATOM 16539 C CA . VAL A 1 10 ? -1.274 -3.987 9.980 1.00 0.00 10 VAL A CA 10
ATOM 16540 C C . VAL A 1 10 ? -0.094 -4.938 9.815 1.00 0.00 10 VAL A C 10
ATOM 16541 O O . VAL A 1 10 ? 0.786 -4.714 8.982 1.00 0.00 10 VAL A O 10
ATOM 16554 N N . TYR A 1 11 ? -0.081 -5.999 10.613 1.00 0.00 11 TYR A N 10
ATOM 16555 C CA . TYR A 1 11 ? 0.993 -6.985 10.556 1.00 0.00 11 TYR A CA 10
ATOM 16556 C C . TYR A 1 11 ? 0.436 -8.403 10.636 1.00 0.00 11 TYR A C 10
ATOM 16557 O O . TYR A 1 11 ? -0.691 -8.615 11.082 1.00 0.00 11 TYR A O 10
ATOM 16575 N N . GLY A 1 12 ? 1.236 -9.371 10.199 1.00 0.00 12 GLY A N 10
ATOM 16576 C CA . GLY A 1 12 ? 0.807 -10.757 10.229 1.00 0.00 12 GLY A CA 10
ATOM 16577 C C . GLY A 1 12 ? 1.837 -11.696 9.633 1.00 0.00 12 GLY A C 10
ATOM 16578 O O . GLY A 1 12 ? 2.625 -11.299 8.773 1.00 0.00 12 GLY A O 10
ATOM 16582 N N . TYR A 1 13 ? 1.834 -12.943 10.090 1.00 0.00 13 TYR A N 10
ATOM 16583 C CA . TYR A 1 13 ? 2.778 -13.939 9.598 1.00 0.00 13 TYR A CA 10
ATOM 16584 C C . TYR A 1 13 ? 2.283 -14.563 8.297 1.00 0.00 13 TYR A C 10
ATOM 16585 O O . TYR A 1 13 ? 1.433 -15.455 8.305 1.00 0.00 13 TYR A O 10
ATOM 16603 N N . LEU A 1 14 ? 2.822 -14.089 7.179 1.00 0.00 14 LEU A N 10
ATOM 16604 C CA . LEU A 1 14 ? 2.438 -14.599 5.868 1.00 0.00 14 LEU A CA 10
ATOM 16605 C C . LEU A 1 14 ? 3.516 -15.520 5.304 1.00 0.00 14 LEU A C 10
ATOM 16606 O O . LEU A 1 14 ? 4.587 -15.669 5.891 1.00 0.00 14 LEU A O 10
ATOM 16622 N N . MET A 1 15 ? 3.225 -16.132 4.161 1.00 0.00 15 MET A N 10
ATOM 16623 C CA . MET A 1 15 ? 4.172 -17.036 3.517 1.00 0.00 15 MET A CA 10
ATOM 16624 C C . MET A 1 15 ? 4.664 -16.454 2.195 1.00 0.00 15 MET A C 10
ATOM 16625 O O . MET A 1 15 ? 3.872 -16.173 1.295 1.00 0.00 15 MET A O 10
ATOM 16639 N N . LYS A 1 16 ? 5.976 -16.276 2.085 1.00 0.00 16 LYS A N 10
ATOM 16640 C CA . LYS A 1 16 ? 6.575 -15.729 0.874 1.00 0.00 16 LYS A CA 10
ATOM 16641 C C . LYS A 1 16 ? 7.296 -16.817 0.084 1.00 0.00 16 LYS A C 10
ATOM 16642 O O . LYS A 1 16 ? 7.952 -17.684 0.661 1.00 0.00 16 LYS A O 10
ATOM 16661 N N . TYR A 1 17 ? 7.170 -16.764 -1.237 1.00 0.00 17 TYR A N 10
ATOM 16662 C CA . TYR A 1 17 ? 7.808 -17.745 -2.106 1.00 0.00 17 TYR A CA 10
ATOM 16663 C C . TYR A 1 17 ? 9.303 -17.469 -2.233 1.00 0.00 17 TYR A C 10
ATOM 16664 O O . TYR A 1 17 ? 9.721 -16.560 -2.952 1.00 0.00 17 TYR A O 10
ATOM 16682 N N . THR A 1 18 ? 10.107 -18.261 -1.530 1.00 0.00 18 THR A N 10
ATOM 16683 C CA . THR A 1 18 ? 11.556 -18.103 -1.563 1.00 0.00 18 THR A CA 10
ATOM 16684 C C . THR A 1 18 ? 12.147 -18.715 -2.827 1.00 0.00 18 THR A C 10
ATOM 16685 O O . THR A 1 18 ? 13.037 -18.138 -3.450 1.00 0.00 18 THR A O 10
ATOM 16696 N N . ASN A 1 19 ? 11.645 -19.887 -3.203 1.00 0.00 19 ASN A N 10
ATOM 16697 C CA . ASN A 1 19 ? 12.125 -20.578 -4.395 1.00 0.00 19 ASN A CA 10
ATOM 16698 C C . ASN A 1 19 ? 11.279 -21.814 -4.684 1.00 0.00 19 ASN A C 10
ATOM 16699 O O . ASN A 1 19 ? 10.296 -22.083 -3.993 1.00 0.00 19 ASN A O 10
ATOM 16710 N N . LEU A 1 20 ? 11.668 -22.563 -5.710 1.00 0.00 20 LEU A N 10
ATOM 16711 C CA . LEU A 1 20 ? 10.947 -23.772 -6.092 1.00 0.00 20 LEU A CA 10
ATOM 16712 C C . LEU A 1 20 ? 11.245 -24.912 -5.123 1.00 0.00 20 LEU A C 10
ATOM 16713 O O . LEU A 1 20 ? 10.346 -25.422 -4.453 1.00 0.00 20 LEU A O 10
ATOM 16729 N N . VAL A 1 21 ? 12.512 -25.307 -5.053 1.00 0.00 21 VAL A N 10
ATOM 16730 C CA . VAL A 1 21 ? 12.929 -26.384 -4.164 1.00 0.00 21 VAL A CA 10
ATOM 16731 C C . VAL A 1 21 ? 12.193 -26.314 -2.831 1.00 0.00 21 VAL A C 10
ATOM 16732 O O . VAL A 1 21 ? 11.573 -27.286 -2.399 1.00 0.00 21 VAL A O 10
ATOM 16745 N N . THR A 1 22 ? 12.263 -25.155 -2.182 1.00 0.00 22 THR A N 10
ATOM 16746 C CA . THR A 1 22 ? 11.604 -24.957 -0.898 1.00 0.00 22 THR A CA 10
ATOM 16747 C C . THR A 1 22 ? 10.103 -24.754 -1.076 1.00 0.00 22 THR A C 10
ATOM 16748 O O . THR A 1 22 ? 9.296 -25.466 -0.479 1.00 0.00 22 THR A O 10
ATOM 16759 N N . GLY A 1 23 ? 9.736 -23.779 -1.902 1.00 0.00 23 GLY A N 10
ATOM 16760 C CA . GLY A 1 23 ? 8.332 -23.501 -2.144 1.00 0.00 23 GLY A CA 10
ATOM 16761 C C . GLY A 1 23 ? 7.855 -22.257 -1.421 1.00 0.00 23 GLY A C 10
ATOM 16762 O O . GLY A 1 23 ? 8.049 -21.140 -1.899 1.00 0.00 23 GLY A O 10
ATOM 16766 N N . TRP A 1 24 ? 7.226 -22.451 -0.267 1.00 0.00 24 TRP A N 10
ATOM 16767 C CA . TRP A 1 24 ? 6.717 -21.335 0.523 1.00 0.00 24 TRP A CA 10
ATOM 16768 C C . TRP A 1 24 ? 7.367 -21.303 1.902 1.00 0.00 24 TRP A C 10
ATOM 16769 O O . TRP A 1 24 ? 7.461 -22.328 2.576 1.00 0.00 24 TRP A O 10
ATOM 16790 N N . GLN A 1 25 ? 7.812 -20.121 2.315 1.00 0.00 25 GLN A N 10
ATOM 16791 C CA . GLN A 1 25 ? 8.453 -19.958 3.614 1.00 0.00 25 GLN A CA 10
ATOM 16792 C C . GLN A 1 25 ? 7.677 -18.974 4.484 1.00 0.00 25 GLN A C 10
ATOM 16793 O O . GLN A 1 25 ? 7.106 -18.004 3.984 1.00 0.00 25 GLN A O 10
ATOM 16807 N N . TYR A 1 26 ? 7.660 -19.231 5.787 1.00 0.00 26 TYR A N 10
ATOM 16808 C CA . TYR A 1 26 ? 6.951 -18.369 6.726 1.00 0.00 26 TYR A CA 10
ATOM 16809 C C . TYR A 1 26 ? 7.780 -17.134 7.065 1.00 0.00 26 TYR A C 10
ATOM 16810 O O . TYR A 1 26 ? 8.920 -17.242 7.517 1.00 0.00 26 TYR A O 10
ATOM 16828 N N . ARG A 1 27 ? 7.198 -15.960 6.842 1.00 0.00 27 ARG A N 10
ATOM 16829 C CA . ARG A 1 27 ? 7.882 -14.703 7.122 1.00 0.00 27 ARG A CA 10
ATOM 16830 C C . ARG A 1 27 ? 6.926 -13.692 7.748 1.00 0.00 27 ARG A C 10
ATOM 16831 O O . ARG A 1 27 ? 5.718 -13.737 7.515 1.00 0.00 27 ARG A O 10
ATOM 16852 N N . PHE A 1 28 ? 7.475 -12.779 8.542 1.00 0.00 28 PHE A N 10
ATOM 16853 C CA . PHE A 1 28 ? 6.671 -11.757 9.202 1.00 0.00 28 PHE A CA 10
ATOM 16854 C C . PHE A 1 28 ? 6.613 -10.484 8.362 1.00 0.00 28 PHE A C 10
ATOM 16855 O O . PHE A 1 28 ? 7.599 -10.095 7.736 1.00 0.00 28 PHE A O 10
ATOM 16872 N N . PHE A 1 29 ? 5.450 -9.841 8.354 1.00 0.00 29 PHE A N 10
ATOM 16873 C CA . PHE A 1 29 ? 5.261 -8.614 7.590 1.00 0.00 29 PHE A CA 10
ATOM 16874 C C . PHE A 1 29 ? 4.622 -7.529 8.452 1.00 0.00 29 PHE A C 10
ATOM 16875 O O . PHE A 1 29 ? 3.730 -7.804 9.255 1.00 0.00 29 PHE A O 10
ATOM 16892 N N . VAL A 1 30 ? 5.086 -6.295 8.281 1.00 0.00 30 VAL A N 10
ATOM 16893 C CA . VAL A 1 30 ? 4.561 -5.169 9.043 1.00 0.00 30 VAL A CA 10
ATOM 16894 C C . VAL A 1 30 ? 4.307 -3.966 8.141 1.00 0.00 30 VAL A C 10
ATOM 16895 O O . VAL A 1 30 ? 5.236 -3.249 7.768 1.00 0.00 30 VAL A O 10
ATOM 16908 N N . LEU A 1 31 ? 3.043 -3.751 7.793 1.00 0.00 31 LEU A N 10
ATOM 16909 C CA . LEU A 1 31 ? 2.665 -2.634 6.934 1.00 0.00 31 LEU A CA 10
ATOM 16910 C C . LEU A 1 31 ? 2.871 -1.303 7.650 1.00 0.00 31 LEU A C 10
ATOM 16911 O O . LEU A 1 31 ? 2.683 -1.202 8.861 1.00 0.00 31 LEU A O 10
ATOM 16927 N N . ASN A 1 32 ? 3.258 -0.282 6.891 1.00 0.00 32 ASN A N 10
ATOM 16928 C CA . ASN A 1 32 ? 3.488 1.044 7.452 1.00 0.00 32 ASN A CA 10
ATOM 16929 C C . ASN A 1 32 ? 2.505 2.057 6.874 1.00 0.00 32 ASN A C 10
ATOM 16930 O O . ASN A 1 32 ? 2.528 2.347 5.679 1.00 0.00 32 ASN A O 10
ATOM 16941 N N . ASN A 1 33 ? 1.644 2.594 7.732 1.00 0.00 33 ASN A N 10
ATOM 16942 C CA . ASN A 1 33 ? 0.652 3.575 7.307 1.00 0.00 33 ASN A CA 10
ATOM 16943 C C . ASN A 1 33 ? 1.233 4.986 7.344 1.00 0.00 33 ASN A C 10
ATOM 16944 O O . ASN A 1 33 ? 0.921 5.818 6.493 1.00 0.00 33 ASN A O 10
ATOM 16955 N N . GLU A 1 34 ? 2.079 5.246 8.336 1.00 0.00 34 GLU A N 10
ATOM 16956 C CA . GLU A 1 34 ? 2.703 6.556 8.483 1.00 0.00 34 GLU A CA 10
ATOM 16957 C C . GLU A 1 34 ? 3.647 6.842 7.320 1.00 0.00 34 GLU A C 10
ATOM 16958 O O . GLU A 1 34 ? 3.720 7.968 6.828 1.00 0.00 34 GLU A O 10
ATOM 16970 N N . ALA A 1 35 ? 4.370 5.815 6.886 1.00 0.00 35 ALA A N 10
ATOM 16971 C CA . ALA A 1 35 ? 5.310 5.956 5.780 1.00 0.00 35 ALA A CA 10
ATOM 16972 C C . ALA A 1 35 ? 4.690 5.481 4.470 1.00 0.00 35 ALA A C 10
ATOM 16973 O O . ALA A 1 35 ? 4.771 6.165 3.450 1.00 0.00 35 ALA A O 10
ATOM 16980 N N . GLY A 1 36 ? 4.072 4.304 4.505 1.00 0.00 36 GLY A N 10
ATOM 16981 C CA . GLY A 1 36 ? 3.449 3.758 3.313 1.00 0.00 36 GLY A CA 10
ATOM 16982 C C . GLY A 1 36 ? 4.330 2.746 2.610 1.00 0.00 36 GLY A C 10
ATOM 16983 O O . GLY A 1 36 ? 4.282 2.614 1.386 1.00 0.00 36 GLY A O 10
ATOM 16987 N N . LEU A 1 37 ? 5.139 2.030 3.383 1.00 0.00 37 LEU A N 10
ATOM 16988 C CA . LEU A 1 37 ? 6.038 1.025 2.826 1.00 0.00 37 LEU A CA 10
ATOM 16989 C C . LEU A 1 37 ? 5.767 -0.346 3.438 1.00 0.00 37 LEU A C 10
ATOM 16990 O O . LEU A 1 37 ? 5.460 -0.458 4.626 1.00 0.00 37 LEU A O 10
ATOM 17006 N N . LEU A 1 38 ? 5.885 -1.387 2.621 1.00 0.00 38 LEU A N 10
ATOM 17007 C CA . LEU A 1 38 ? 5.655 -2.752 3.082 1.00 0.00 38 LEU A CA 10
ATOM 17008 C C . LEU A 1 38 ? 6.975 -3.453 3.385 1.00 0.00 38 LEU A C 10
ATOM 17009 O O . LEU A 1 38 ? 7.774 -3.708 2.484 1.00 0.00 38 LEU A O 10
ATOM 17025 N N . GLU A 1 39 ? 7.195 -3.764 4.658 1.00 0.00 39 GLU A N 10
ATOM 17026 C CA . GLU A 1 39 ? 8.418 -4.438 5.079 1.00 0.00 39 GLU A CA 10
ATOM 17027 C C . GLU A 1 39 ? 8.114 -5.834 5.614 1.00 0.00 39 GLU A C 10
ATOM 17028 O O . GLU A 1 39 ? 6.961 -6.167 5.890 1.00 0.00 39 GLU A O 10
ATOM 17040 N N . TYR A 1 40 ? 9.155 -6.646 5.758 1.00 0.00 40 TYR A N 10
ATOM 17041 C CA . TYR A 1 40 ? 8.999 -8.007 6.258 1.00 0.00 40 TYR A CA 10
ATOM 17042 C C . TYR A 1 40 ? 10.304 -8.519 6.860 1.00 0.00 40 TYR A C 10
ATOM 17043 O O . TYR A 1 40 ? 11.349 -8.507 6.210 1.00 0.00 40 TYR A O 10
ATOM 17061 N N . PHE A 1 41 ? 10.235 -8.969 8.109 1.00 0.00 41 PHE A N 10
ATOM 17062 C CA . PHE A 1 41 ? 11.410 -9.485 8.802 1.00 0.00 41 PHE A CA 10
ATOM 17063 C C . PHE A 1 41 ? 11.287 -10.988 9.034 1.00 0.00 41 PHE A C 10
ATOM 17064 O O . PHE A 1 41 ? 10.197 -11.554 8.954 1.00 0.00 41 PHE A O 10
ATOM 17081 N N . VAL A 1 42 ? 12.415 -11.630 9.322 1.00 0.00 42 VAL A N 10
ATOM 17082 C CA . VAL A 1 42 ? 12.436 -13.068 9.567 1.00 0.00 42 VAL A CA 10
ATOM 17083 C C . VAL A 1 42 ? 11.439 -13.454 10.653 1.00 0.00 42 VAL A C 10
ATOM 17084 O O . VAL A 1 42 ? 10.919 -14.569 10.664 1.00 0.00 42 VAL A O 10
ATOM 17097 N N . ASN A 1 43 ? 11.176 -12.525 11.566 1.00 0.00 43 ASN A N 10
ATOM 17098 C CA . ASN A 1 43 ? 10.241 -12.768 12.658 1.00 0.00 43 ASN A CA 10
ATOM 17099 C C . ASN A 1 43 ? 9.968 -11.485 13.437 1.00 0.00 43 ASN A C 10
ATOM 17100 O O . ASN A 1 43 ? 10.572 -10.447 13.172 1.00 0.00 43 ASN A O 10
ATOM 17111 N N . GLU A 1 44 ? 9.053 -11.566 14.398 1.00 0.00 44 GLU A N 10
ATOM 17112 C CA . GLU A 1 44 ? 8.701 -10.411 15.215 1.00 0.00 44 GLU A CA 10
ATOM 17113 C C . GLU A 1 44 ? 9.840 -10.046 16.163 1.00 0.00 44 GLU A C 10
ATOM 17114 O O . GLU A 1 44 ? 9.856 -8.959 16.740 1.00 0.00 44 GLU A O 10
ATOM 17126 N N . GLN A 1 45 ? 10.790 -10.963 16.317 1.00 0.00 45 GLN A N 10
ATOM 17127 C CA . GLN A 1 45 ? 11.932 -10.739 17.195 1.00 0.00 45 GLN A CA 10
ATOM 17128 C C . GLN A 1 45 ? 12.941 -9.797 16.546 1.00 0.00 45 GLN A C 10
ATOM 17129 O O . GLN A 1 45 ? 13.752 -9.173 17.231 1.00 0.00 45 GLN A O 10
ATOM 17143 N N . SER A 1 46 ? 12.885 -9.700 15.222 1.00 0.00 46 SER A N 10
ATOM 17144 C CA . SER A 1 46 ? 13.797 -8.837 14.480 1.00 0.00 46 SER A CA 10
ATOM 17145 C C . SER A 1 46 ? 13.091 -7.563 14.026 1.00 0.00 46 SER A C 10
ATOM 17146 O O . SER A 1 46 ? 13.083 -7.234 12.839 1.00 0.00 46 SER A O 10
ATOM 17154 N N . ARG A 1 47 ? 12.499 -6.851 14.979 1.00 0.00 47 ARG A N 10
ATOM 17155 C CA . ARG A 1 47 ? 11.789 -5.613 14.678 1.00 0.00 47 ARG A CA 10
ATOM 17156 C C . ARG A 1 47 ? 12.768 -4.461 14.471 1.00 0.00 47 ARG A C 10
ATOM 17157 O O . ARG A 1 47 ? 12.757 -3.803 13.432 1.00 0.00 47 ARG A O 10
ATOM 17178 N N . ASN A 1 48 ? 13.613 -4.223 15.469 1.00 0.00 48 ASN A N 10
ATOM 17179 C CA . ASN A 1 48 ? 14.598 -3.150 15.397 1.00 0.00 48 ASN A CA 10
ATOM 17180 C C . ASN A 1 48 ? 15.438 -3.266 14.129 1.00 0.00 48 ASN A C 10
ATOM 17181 O O . ASN A 1 48 ? 15.542 -2.316 13.353 1.00 0.00 48 ASN A O 10
ATOM 17192 N N . GLN A 1 49 ? 16.033 -4.437 13.925 1.00 0.00 49 GLN A N 10
ATOM 17193 C CA . GLN A 1 49 ? 16.864 -4.677 12.750 1.00 0.00 49 GLN A CA 10
ATOM 17194 C C . GLN A 1 49 ? 16.161 -4.205 11.482 1.00 0.00 49 GLN A C 10
ATOM 17195 O O . GLN A 1 49 ? 14.960 -3.932 11.489 1.00 0.00 49 GLN A O 10
ATOM 17209 N N . LYS A 1 50 ? 16.916 -4.112 10.393 1.00 0.00 50 LYS A N 10
ATOM 17210 C CA . LYS A 1 50 ? 16.367 -3.674 9.115 1.00 0.00 50 LYS A CA 10
ATOM 17211 C C . LYS A 1 50 ? 15.616 -4.811 8.428 1.00 0.00 50 LYS A C 10
ATOM 17212 O O . LYS A 1 50 ? 15.923 -5.989 8.610 1.00 0.00 50 LYS A O 10
ATOM 17231 N N . PRO A 1 51 ? 14.610 -4.451 7.618 1.00 0.00 51 PRO A N 10
ATOM 17232 C CA . PRO A 1 51 ? 13.796 -5.427 6.886 1.00 0.00 51 PRO A CA 10
ATOM 17233 C C . PRO A 1 51 ? 14.578 -6.114 5.771 1.00 0.00 51 PRO A C 10
ATOM 17234 O O . PRO A 1 51 ? 15.384 -5.484 5.086 1.00 0.00 51 PRO A O 10
ATOM 17245 N N . ARG A 1 52 ? 14.334 -7.408 5.595 1.00 0.00 52 ARG A N 10
ATOM 17246 C CA . ARG A 1 52 ? 15.016 -8.180 4.564 1.00 0.00 52 ARG A CA 10
ATOM 17247 C C . ARG A 1 52 ? 14.630 -7.689 3.172 1.00 0.00 52 ARG A C 10
ATOM 17248 O O . ARG A 1 52 ? 15.433 -7.737 2.240 1.00 0.00 52 ARG A O 10
ATOM 17269 N N . GLY A 1 53 ? 13.394 -7.217 3.038 1.00 0.00 53 GLY A N 10
ATOM 17270 C CA . GLY A 1 53 ? 12.923 -6.724 1.757 1.00 0.00 53 GLY A CA 10
ATOM 17271 C C . GLY A 1 53 ? 11.710 -5.826 1.892 1.00 0.00 53 GLY A C 10
ATOM 17272 O O . GLY A 1 53 ? 10.705 -6.212 2.491 1.00 0.00 53 GLY A O 10
ATOM 17276 N N . THR A 1 54 ? 11.801 -4.622 1.334 1.00 0.00 54 THR A N 10
ATOM 17277 C CA . THR A 1 54 ? 10.703 -3.666 1.398 1.00 0.00 54 THR A CA 10
ATOM 17278 C C . THR A 1 54 ? 10.122 -3.403 0.013 1.00 0.00 54 THR A C 10
ATOM 17279 O O . THR A 1 54 ? 10.843 -3.407 -0.985 1.00 0.00 54 THR A O 10
ATOM 17290 N N . LEU A 1 55 ? 8.814 -3.176 -0.041 1.00 0.00 55 LEU A N 10
ATOM 17291 C CA . LEU A 1 55 ? 8.135 -2.910 -1.305 1.00 0.00 55 LEU A CA 10
ATOM 17292 C C . LEU A 1 55 ? 7.223 -1.694 -1.188 1.00 0.00 55 LEU A C 10
ATOM 17293 O O . LEU A 1 55 ? 6.394 -1.613 -0.281 1.00 0.00 55 LEU A O 10
ATOM 17309 N N . GLN A 1 56 ? 7.380 -0.751 -2.111 1.00 0.00 56 GLN A N 10
ATOM 17310 C CA . GLN A 1 56 ? 6.569 0.460 -2.112 1.00 0.00 56 GLN A CA 10
ATOM 17311 C C . GLN A 1 56 ? 5.127 0.150 -2.501 1.00 0.00 56 GLN A C 10
ATOM 17312 O O . GLN A 1 56 ? 4.875 -0.576 -3.463 1.00 0.00 56 GLN A O 10
ATOM 17326 N N . LEU A 1 57 ? 4.184 0.703 -1.746 1.00 0.00 57 LEU A N 10
ATOM 17327 C CA . LEU A 1 57 ? 2.766 0.485 -2.012 1.00 0.00 57 LEU A CA 10
ATOM 17328 C C . LEU A 1 57 ? 2.169 1.660 -2.780 1.00 0.00 57 LEU A C 10
ATOM 17329 O O . LEU A 1 57 ? 1.249 1.488 -3.580 1.00 0.00 57 LEU A O 10
ATOM 17345 N N . ALA A 1 58 ? 2.700 2.853 -2.533 1.00 0.00 58 ALA A N 10
ATOM 17346 C CA . ALA A 1 58 ? 2.222 4.055 -3.204 1.00 0.00 58 ALA A CA 10
ATOM 17347 C C . ALA A 1 58 ? 2.050 3.817 -4.701 1.00 0.00 58 ALA A C 10
ATOM 17348 O O . ALA A 1 58 ? 3.009 3.900 -5.467 1.00 0.00 58 ALA A O 10
ATOM 17355 N N . GLY A 1 59 ? 0.821 3.520 -5.110 1.00 0.00 59 GLY A N 10
ATOM 17356 C CA . GLY A 1 59 ? 0.546 3.273 -6.514 1.00 0.00 59 GLY A CA 10
ATOM 17357 C C . GLY A 1 59 ? 0.668 1.807 -6.880 1.00 0.00 59 GLY A C 10
ATOM 17358 O O . GLY A 1 59 ? 1.022 1.470 -8.009 1.00 0.00 59 GLY A O 10
ATOM 17362 N N . ALA A 1 60 ? 0.376 0.934 -5.922 1.00 0.00 60 ALA A N 10
ATOM 17363 C CA . ALA A 1 60 ? 0.455 -0.504 -6.149 1.00 0.00 60 ALA A CA 10
ATOM 17364 C C . ALA A 1 60 ? -0.930 -1.101 -6.376 1.00 0.00 60 ALA A C 10
ATOM 17365 O O . ALA A 1 60 ? -1.944 -0.472 -6.075 1.00 0.00 60 ALA A O 10
ATOM 17372 N N . VAL A 1 61 ? -0.964 -2.318 -6.909 1.00 0.00 61 VAL A N 10
ATOM 17373 C CA . VAL A 1 61 ? -2.225 -3.000 -7.175 1.00 0.00 61 VAL A CA 10
ATOM 17374 C C . VAL A 1 61 ? -2.305 -4.322 -6.421 1.00 0.00 61 VAL A C 10
ATOM 17375 O O . VAL A 1 61 ? -1.284 -4.949 -6.136 1.00 0.00 61 VAL A O 10
ATOM 17388 N N . ILE A 1 62 ? -3.525 -4.741 -6.100 1.00 0.00 62 ILE A N 10
ATOM 17389 C CA . ILE A 1 62 ? -3.738 -5.990 -5.379 1.00 0.00 62 ILE A CA 10
ATOM 17390 C C . ILE A 1 62 ? -4.653 -6.926 -6.160 1.00 0.00 62 ILE A C 10
ATOM 17391 O O . ILE A 1 62 ? -5.826 -6.623 -6.381 1.00 0.00 62 ILE A O 10
ATOM 17407 N N . SER A 1 63 ? -4.110 -8.066 -6.576 1.00 0.00 63 SER A N 10
ATOM 17408 C CA . SER A 1 63 ? -4.877 -9.046 -7.334 1.00 0.00 63 SER A CA 10
ATOM 17409 C C . SER A 1 63 ? -4.987 -10.361 -6.568 1.00 0.00 63 SER A C 10
ATOM 17410 O O . SER A 1 63 ? -4.134 -11.242 -6.670 1.00 0.00 63 SER A O 10
ATOM 17418 N N . PRO A 1 64 ? -6.065 -10.498 -5.781 1.00 0.00 64 PRO A N 10
ATOM 17419 C CA . PRO A 1 64 ? -6.314 -11.701 -4.982 1.00 0.00 64 PRO A CA 10
ATOM 17420 C C . PRO A 1 64 ? -6.670 -12.906 -5.845 1.00 0.00 64 PRO A C 10
ATOM 17421 O O . PRO A 1 64 ? -7.683 -12.903 -6.545 1.00 0.00 64 PRO A O 10
ATOM 17432 N N . SER A 1 65 ? -5.832 -13.937 -5.789 1.00 0.00 65 SER A N 10
ATOM 17433 C CA . SER A 1 65 ? -6.057 -15.148 -6.569 1.00 0.00 65 SER A CA 10
ATOM 17434 C C . SER A 1 65 ? -7.399 -15.781 -6.214 1.00 0.00 65 SER A C 10
ATOM 17435 O O . SER A 1 65 ? -8.089 -15.328 -5.301 1.00 0.00 65 SER A O 10
ATOM 17443 N N . ASP A 1 66 ? -7.762 -16.831 -6.942 1.00 0.00 66 ASP A N 10
ATOM 17444 C CA . ASP A 1 66 ? -9.020 -17.528 -6.705 1.00 0.00 66 ASP A CA 10
ATOM 17445 C C . ASP A 1 66 ? -8.809 -19.039 -6.680 1.00 0.00 66 ASP A C 10
ATOM 17446 O O . ASP A 1 66 ? -9.765 -19.810 -6.748 1.00 0.00 66 ASP A O 10
ATOM 17455 N N . GLU A 1 67 ? -7.549 -19.453 -6.584 1.00 0.00 67 GLU A N 10
ATOM 17456 C CA . GLU A 1 67 ? -7.213 -20.872 -6.553 1.00 0.00 67 GLU A CA 10
ATOM 17457 C C . GLU A 1 67 ? -7.289 -21.418 -5.130 1.00 0.00 67 GLU A C 10
ATOM 17458 O O . GLU A 1 67 ? -8.206 -22.166 -4.789 1.00 0.00 67 GLU A O 10
ATOM 17470 N N . ASP A 1 68 ? -6.319 -21.040 -4.305 1.00 0.00 68 ASP A N 10
ATOM 17471 C CA . ASP A 1 68 ? -6.275 -21.491 -2.919 1.00 0.00 68 ASP A CA 10
ATOM 17472 C C . ASP A 1 68 ? -7.094 -20.568 -2.022 1.00 0.00 68 ASP A C 10
ATOM 17473 O O . ASP A 1 68 ? -7.227 -19.376 -2.297 1.00 0.00 68 ASP A O 10
ATOM 17482 N N . SER A 1 69 ? -7.642 -21.129 -0.948 1.00 0.00 69 SER A N 10
ATOM 17483 C CA . SER A 1 69 ? -8.452 -20.358 -0.012 1.00 0.00 69 SER A CA 10
ATOM 17484 C C . SER A 1 69 ? -7.802 -19.011 0.288 1.00 0.00 69 SER A C 10
ATOM 17485 O O . SER A 1 69 ? -8.327 -17.959 -0.080 1.00 0.00 69 SER A O 10
ATOM 17493 N N . HIS A 1 70 ? -6.654 -19.051 0.958 1.00 0.00 70 HIS A N 10
ATOM 17494 C CA . HIS A 1 70 ? -5.931 -17.834 1.308 1.00 0.00 70 HIS A CA 10
ATOM 17495 C C . HIS A 1 70 ? -4.798 -17.572 0.319 1.00 0.00 70 HIS A C 10
ATOM 17496 O O . HIS A 1 70 ? -3.798 -18.290 0.300 1.00 0.00 70 HIS A O 10
ATOM 17511 N N . THR A 1 71 ? -4.962 -16.540 -0.502 1.00 0.00 71 THR A N 10
ATOM 17512 C CA . THR A 1 71 ? -3.955 -16.184 -1.494 1.00 0.00 71 THR A CA 10
ATOM 17513 C C . THR A 1 71 ? -4.141 -14.750 -1.977 1.00 0.00 71 THR A C 10
ATOM 17514 O O . THR A 1 71 ? -5.262 -14.246 -2.040 1.00 0.00 71 THR A O 10
ATOM 17525 N N . PHE A 1 72 ? -3.034 -14.098 -2.317 1.00 0.00 72 PHE A N 10
ATOM 17526 C CA . PHE A 1 72 ? -3.075 -12.720 -2.794 1.00 0.00 72 PHE A CA 10
ATOM 17527 C C . PHE A 1 72 ? -1.693 -12.261 -3.248 1.00 0.00 72 PHE A C 10
ATOM 17528 O O . PHE A 1 72 ? -0.672 -12.785 -2.800 1.00 0.00 72 PHE A O 10
ATOM 17545 N N . THR A 1 73 ? -1.667 -11.277 -4.142 1.00 0.00 73 THR A N 10
ATOM 17546 C CA . THR A 1 73 ? -0.411 -10.748 -4.660 1.00 0.00 73 THR A CA 10
ATOM 17547 C C . THR A 1 73 ? -0.396 -9.224 -4.611 1.00 0.00 73 THR A C 10
ATOM 17548 O O . THR A 1 73 ? -1.434 -8.578 -4.753 1.00 0.00 73 THR A O 10
ATOM 17559 N N . VAL A 1 74 ? 0.789 -8.655 -4.410 1.00 0.00 74 VAL A N 10
ATOM 17560 C CA . VAL A 1 74 ? 0.940 -7.207 -4.344 1.00 0.00 74 VAL A CA 10
ATOM 17561 C C . VAL A 1 74 ? 1.782 -6.689 -5.504 1.00 0.00 74 VAL A C 10
ATOM 17562 O O . VAL A 1 74 ? 3.010 -6.770 -5.478 1.00 0.00 74 VAL A O 10
ATOM 17575 N N . ASN A 1 75 ? 1.115 -6.155 -6.522 1.00 0.00 75 ASN A N 10
ATOM 17576 C CA . ASN A 1 75 ? 1.803 -5.624 -7.693 1.00 0.00 75 ASN A CA 10
ATOM 17577 C C . ASN A 1 75 ? 2.344 -4.224 -7.417 1.00 0.00 75 ASN A C 10
ATOM 17578 O O . ASN A 1 75 ? 1.887 -3.540 -6.502 1.00 0.00 75 ASN A O 10
ATOM 17589 N N . ALA A 1 76 ? 3.319 -3.805 -8.216 1.00 0.00 76 ALA A N 10
ATOM 17590 C CA . ALA A 1 76 ? 3.921 -2.486 -8.060 1.00 0.00 76 ALA A CA 10
ATOM 17591 C C . ALA A 1 76 ? 3.850 -1.693 -9.360 1.00 0.00 76 ALA A C 10
ATOM 17592 O O . ALA A 1 76 ? 4.195 -2.200 -10.427 1.00 0.00 76 ALA A O 10
ATOM 17599 N N . ALA A 1 77 ? 3.399 -0.446 -9.263 1.00 0.00 77 ALA A N 10
ATOM 17600 C CA . ALA A 1 77 ? 3.284 0.417 -10.432 1.00 0.00 77 ALA A CA 10
ATOM 17601 C C . ALA A 1 77 ? 4.541 0.348 -11.292 1.00 0.00 77 ALA A C 10
ATOM 17602 O O . ALA A 1 77 ? 4.499 0.613 -12.493 1.00 0.00 77 ALA A O 10
ATOM 17609 N N . SER A 1 78 ? 5.660 -0.010 -10.669 1.00 0.00 78 SER A N 10
ATOM 17610 C CA . SER A 1 78 ? 6.931 -0.110 -11.377 1.00 0.00 78 SER A CA 10
ATOM 17611 C C . SER A 1 78 ? 6.950 -1.333 -12.289 1.00 0.00 78 SER A C 10
ATOM 17612 O O . SER A 1 78 ? 7.274 -1.235 -13.472 1.00 0.00 78 SER A O 10
ATOM 17620 N N . GLY A 1 79 ? 6.600 -2.487 -11.729 1.00 0.00 79 GLY A N 10
ATOM 17621 C CA . GLY A 1 79 ? 6.583 -3.713 -12.504 1.00 0.00 79 GLY A CA 10
ATOM 17622 C C . GLY A 1 79 ? 7.051 -4.912 -11.703 1.00 0.00 79 GLY A C 10
ATOM 17623 O O . GLY A 1 79 ? 7.778 -5.763 -12.215 1.00 0.00 79 GLY A O 10
ATOM 17627 N N . GLU A 1 80 ? 6.635 -4.979 -10.442 1.00 0.00 80 GLU A N 10
ATOM 17628 C CA . GLU A 1 80 ? 7.019 -6.082 -9.569 1.00 0.00 80 GLU A CA 10
ATOM 17629 C C . GLU A 1 80 ? 5.789 -6.739 -8.950 1.00 0.00 80 GLU A C 10
ATOM 17630 O O . GLU A 1 80 ? 4.744 -6.107 -8.801 1.00 0.00 80 GLU A O 10
ATOM 17642 N N . GLN A 1 81 ? 5.923 -8.013 -8.593 1.00 0.00 81 GLN A N 10
ATOM 17643 C CA . GLN A 1 81 ? 4.823 -8.757 -7.992 1.00 0.00 81 GLN A CA 10
ATOM 17644 C C . GLN A 1 81 ? 5.301 -9.553 -6.782 1.00 0.00 81 GLN A C 10
ATOM 17645 O O . GLN A 1 81 ? 6.365 -10.170 -6.814 1.00 0.00 81 GLN A O 10
ATOM 17659 N N . TYR A 1 82 ? 4.508 -9.533 -5.717 1.00 0.00 82 TYR A N 10
ATOM 17660 C CA . TYR A 1 82 ? 4.851 -10.251 -4.495 1.00 0.00 82 TYR A CA 10
ATOM 17661 C C . TYR A 1 82 ? 3.859 -11.379 -4.229 1.00 0.00 82 TYR A C 10
ATOM 17662 O O . TYR A 1 82 ? 2.645 -11.183 -4.289 1.00 0.00 82 TYR A O 10
ATOM 17680 N N . LYS A 1 83 ? 4.385 -12.563 -3.933 1.00 0.00 83 LYS A N 10
ATOM 17681 C CA . LYS A 1 83 ? 3.549 -13.725 -3.655 1.00 0.00 83 LYS A CA 10
ATOM 17682 C C . LYS A 1 83 ? 3.458 -13.983 -2.154 1.00 0.00 83 LYS A C 10
ATOM 17683 O O . LYS A 1 83 ? 4.388 -14.516 -1.548 1.00 0.00 83 LYS A O 10
ATOM 17702 N N . LEU A 1 84 ? 2.332 -13.603 -1.561 1.00 0.00 84 LEU A N 10
ATOM 17703 C CA . LEU A 1 84 ? 2.118 -13.795 -0.130 1.00 0.00 84 LEU A CA 10
ATOM 17704 C C . LEU A 1 84 ? 0.856 -14.612 0.127 1.00 0.00 84 LEU A C 10
ATOM 17705 O O . LEU A 1 84 ? 0.007 -14.755 -0.753 1.00 0.00 84 LEU A O 10
ATOM 17721 N N . ARG A 1 85 ? 0.738 -15.143 1.340 1.00 0.00 85 ARG A N 10
ATOM 17722 C CA . ARG A 1 85 ? -0.421 -15.944 1.713 1.00 0.00 85 ARG A CA 10
ATOM 17723 C C . ARG A 1 85 ? -0.872 -15.619 3.134 1.00 0.00 85 ARG A C 10
ATOM 17724 O O . ARG A 1 85 ? -0.080 -15.675 4.075 1.00 0.00 85 ARG A O 10
ATOM 17745 N N . ALA A 1 86 ? -2.147 -15.277 3.281 1.00 0.00 86 ALA A N 10
ATOM 17746 C CA . ALA A 1 86 ? -2.704 -14.944 4.587 1.00 0.00 86 ALA A CA 10
ATOM 17747 C C . ALA A 1 86 ? -2.691 -16.155 5.514 1.00 0.00 86 ALA A C 10
ATOM 17748 O O . ALA A 1 86 ? -2.479 -17.286 5.074 1.00 0.00 86 ALA A O 10
ATOM 17755 N N . THR A 1 87 ? -2.919 -15.911 6.801 1.00 0.00 87 THR A N 10
ATOM 17756 C CA . THR A 1 87 ? -2.932 -16.981 7.791 1.00 0.00 87 THR A CA 10
ATOM 17757 C C . THR A 1 87 ? -4.296 -17.658 7.851 1.00 0.00 87 THR A C 10
ATOM 17758 O O . THR A 1 87 ? -4.418 -18.791 8.318 1.00 0.00 87 THR A O 10
ATOM 17769 N N . ASP A 1 88 ? -5.320 -16.959 7.374 1.00 0.00 88 ASP A N 10
ATOM 17770 C CA . ASP A 1 88 ? -6.677 -17.494 7.372 1.00 0.00 88 ASP A CA 10
ATOM 17771 C C . ASP A 1 88 ? -7.529 -16.809 6.307 1.00 0.00 88 ASP A C 10
ATOM 17772 O O . ASP A 1 88 ? -7.229 -15.695 5.880 1.00 0.00 88 ASP A O 10
ATOM 17781 N N . ALA A 1 89 ? -8.591 -17.485 5.883 1.00 0.00 89 ALA A N 10
ATOM 17782 C CA . ALA A 1 89 ? -9.487 -16.942 4.869 1.00 0.00 89 ALA A CA 10
ATOM 17783 C C . ALA A 1 89 ? -10.080 -15.610 5.317 1.00 0.00 89 ALA A C 10
ATOM 17784 O O . ALA A 1 89 ? -10.501 -14.798 4.493 1.00 0.00 89 ALA A O 10
ATOM 17791 N N . LYS A 1 90 ? -10.110 -15.392 6.627 1.00 0.00 90 LYS A N 10
ATOM 17792 C CA . LYS A 1 90 ? -10.651 -14.159 7.186 1.00 0.00 90 LYS A CA 10
ATOM 17793 C C . LYS A 1 90 ? -9.566 -13.092 7.300 1.00 0.00 90 LYS A C 10
ATOM 17794 O O . LYS A 1 90 ? -9.863 -11.902 7.402 1.00 0.00 90 LYS A O 10
ATOM 17813 N N . GLU A 1 91 ? -8.310 -13.527 7.282 1.00 0.00 91 GLU A N 10
ATOM 17814 C CA . GLU A 1 91 ? -7.183 -12.609 7.384 1.00 0.00 91 GLU A CA 10
ATOM 17815 C C . GLU A 1 91 ? -6.830 -12.027 6.017 1.00 0.00 91 GLU A C 10
ATOM 17816 O O . GLU A 1 91 ? -6.229 -10.957 5.923 1.00 0.00 91 GLU A O 10
ATOM 17828 N N . ARG A 1 92 ? -7.208 -12.741 4.962 1.00 0.00 92 ARG A N 10
ATOM 17829 C CA . ARG A 1 92 ? -6.931 -12.297 3.601 1.00 0.00 92 ARG A CA 10
ATOM 17830 C C . ARG A 1 92 ? -7.581 -10.944 3.327 1.00 0.00 92 ARG A C 10
ATOM 17831 O O . ARG A 1 92 ? -6.899 -9.970 3.011 1.00 0.00 92 ARG A O 10
ATOM 17852 N N . GLN A 1 93 ? -8.904 -10.893 3.450 1.00 0.00 93 GLN A N 10
ATOM 17853 C CA . GLN A 1 93 ? -9.645 -9.660 3.213 1.00 0.00 93 GLN A CA 10
ATOM 17854 C C . GLN A 1 93 ? -9.005 -8.490 3.953 1.00 0.00 93 GLN A C 10
ATOM 17855 O O . GLN A 1 93 ? -8.940 -7.375 3.434 1.00 0.00 93 GLN A O 10
ATOM 17869 N N . HIS A 1 94 ? -8.534 -8.751 5.168 1.00 0.00 94 HIS A N 10
ATOM 17870 C CA . HIS A 1 94 ? -7.898 -7.719 5.979 1.00 0.00 94 HIS A CA 10
ATOM 17871 C C . HIS A 1 94 ? -6.665 -7.158 5.277 1.00 0.00 94 HIS A C 10
ATOM 17872 O O . HIS A 1 94 ? -6.513 -5.944 5.146 1.00 0.00 94 HIS A O 10
ATOM 17887 N N . TRP A 1 95 ? -5.789 -8.050 4.829 1.00 0.00 95 TRP A N 10
ATOM 17888 C CA . TRP A 1 95 ? -4.569 -7.643 4.140 1.00 0.00 95 TRP A CA 10
ATOM 17889 C C . TRP A 1 95 ? -4.892 -6.992 2.800 1.00 0.00 95 TRP A C 10
ATOM 17890 O O . TRP A 1 95 ? -4.494 -5.856 2.539 1.00 0.00 95 TRP A O 10
ATOM 17911 N N . VAL A 1 96 ? -5.615 -7.718 1.953 1.00 0.00 96 VAL A N 10
ATOM 17912 C CA . VAL A 1 96 ? -5.991 -7.209 0.639 1.00 0.00 96 VAL A CA 10
ATOM 17913 C C . VAL A 1 96 ? -6.735 -5.884 0.756 1.00 0.00 96 VAL A C 10
ATOM 17914 O O . VAL A 1 96 ? -6.512 -4.964 -0.032 1.00 0.00 96 VAL A O 10
ATOM 17927 N N . SER A 1 97 ? -7.619 -5.792 1.744 1.00 0.00 97 SER A N 10
ATOM 17928 C CA . SER A 1 97 ? -8.398 -4.579 1.963 1.00 0.00 97 SER A CA 10
ATOM 17929 C C . SER A 1 97 ? -7.499 -3.427 2.401 1.00 0.00 97 SER A C 10
ATOM 17930 O O . SER A 1 97 ? -7.272 -2.481 1.648 1.00 0.00 97 SER A O 10
ATOM 17938 N N . ARG A 1 98 ? -6.991 -3.515 3.626 1.00 0.00 98 ARG A N 10
ATOM 17939 C CA . ARG A 1 98 ? -6.117 -2.481 4.167 1.00 0.00 98 ARG A CA 10
ATOM 17940 C C . ARG A 1 98 ? -5.142 -1.982 3.105 1.00 0.00 98 ARG A C 10
ATOM 17941 O O . ARG A 1 98 ? -5.009 -0.778 2.885 1.00 0.00 98 ARG A O 10
ATOM 17962 N N . LEU A 1 99 ? -4.462 -2.916 2.449 1.00 0.00 99 LEU A N 10
ATOM 17963 C CA . LEU A 1 99 ? -3.498 -2.572 1.409 1.00 0.00 99 LEU A CA 10
ATOM 17964 C C . LEU A 1 99 ? -4.167 -1.792 0.283 1.00 0.00 99 LEU A C 10
ATOM 17965 O O . LEU A 1 99 ? -3.725 -0.701 -0.076 1.00 0.00 99 LEU A O 10
ATOM 17981 N N . GLN A 1 100 ? -5.235 -2.358 -0.269 1.00 0.00 100 GLN A N 10
ATOM 17982 C CA . GLN A 1 100 ? -5.966 -1.714 -1.354 1.00 0.00 100 GLN A CA 10
ATOM 17983 C C . GLN A 1 100 ? -6.336 -0.281 -0.985 1.00 0.00 100 GLN A C 10
ATOM 17984 O O . GLN A 1 100 ? -6.615 0.542 -1.858 1.00 0.00 100 GLN A O 10
ATOM 17998 N N . ILE A 1 101 ? -6.337 0.010 0.311 1.00 0.00 101 ILE A N 10
ATOM 17999 C CA . ILE A 1 101 ? -6.673 1.343 0.794 1.00 0.00 101 ILE A CA 10
ATOM 18000 C C . ILE A 1 101 ? -5.419 2.192 0.979 1.00 0.00 101 ILE A C 10
ATOM 18001 O O . ILE A 1 101 ? -5.358 3.335 0.524 1.00 0.00 101 ILE A O 10
ATOM 18017 N N . CYS A 1 102 ? -4.422 1.626 1.649 1.00 0.00 102 CYS A N 10
ATOM 18018 C CA . CYS A 1 102 ? -3.168 2.330 1.893 1.00 0.00 102 CYS A CA 10
ATOM 18019 C C . CYS A 1 102 ? -2.404 2.549 0.592 1.00 0.00 102 CYS A C 10
ATOM 18020 O O . CYS A 1 102 ? -1.548 3.430 0.501 1.00 0.00 102 CYS A O 10
ATOM 18028 N N . THR A 1 103 ? -2.719 1.742 -0.416 1.00 0.00 103 THR A N 10
ATOM 18029 C CA . THR A 1 103 ? -2.061 1.845 -1.713 1.00 0.00 103 THR A CA 10
ATOM 18030 C C . THR A 1 103 ? -2.606 3.022 -2.514 1.00 0.00 103 THR A C 10
ATOM 18031 O O . THR A 1 103 ? -1.867 3.683 -3.243 1.00 0.00 103 THR A O 10
ATOM 18042 N N . GLN A 1 104 ? -3.903 3.278 -2.372 1.00 0.00 104 GLN A N 10
ATOM 18043 C CA . GLN A 1 104 ? -4.546 4.377 -3.084 1.00 0.00 104 GLN A CA 10
ATOM 18044 C C . GLN A 1 104 ? -4.500 5.660 -2.260 1.00 0.00 104 GLN A C 10
ATOM 18045 O O . GLN A 1 104 ? -4.367 6.756 -2.806 1.00 0.00 104 GLN A O 10
ATOM 18059 N N . HIS A 1 105 ? -4.610 5.516 -0.943 1.00 0.00 105 HIS A N 10
ATOM 18060 C CA . HIS A 1 105 ? -4.580 6.664 -0.044 1.00 0.00 105 HIS A CA 10
ATOM 18061 C C . HIS A 1 105 ? -3.258 7.415 -0.165 1.00 0.00 105 HIS A C 10
ATOM 18062 O O . HIS A 1 105 ? -3.214 8.640 -0.045 1.00 0.00 105 HIS A O 10
ATOM 18077 N N . HIS A 1 106 ? -2.181 6.673 -0.402 1.00 0.00 106 HIS A N 10
ATOM 18078 C CA . HIS A 1 106 ? -0.857 7.269 -0.539 1.00 0.00 106 HIS A CA 10
ATOM 18079 C C . HIS A 1 106 ? -0.658 7.834 -1.942 1.00 0.00 106 HIS A C 10
ATOM 18080 O O . HIS A 1 106 ? -0.497 9.042 -2.120 1.00 0.00 106 HIS A O 10
ATOM 18095 N N . THR A 1 107 ? -0.668 6.953 -2.937 1.00 0.00 107 THR A N 10
ATOM 18096 C CA . THR A 1 107 ? -0.487 7.363 -4.324 1.00 0.00 107 THR A CA 10
ATOM 18097 C C . THR A 1 107 ? -1.210 8.674 -4.608 1.00 0.00 107 THR A C 10
ATOM 18098 O O . THR A 1 107 ? -0.767 9.471 -5.434 1.00 0.00 107 THR A O 10
ATOM 18109 N N . GLU A 1 108 ? -2.325 8.892 -3.918 1.00 0.00 108 GLU A N 10
ATOM 18110 C CA . GLU A 1 108 ? -3.110 10.108 -4.097 1.00 0.00 108 GLU A CA 10
ATOM 18111 C C . GLU A 1 108 ? -2.257 11.348 -3.843 1.00 0.00 108 GLU A C 10
ATOM 18112 O O . GLU A 1 108 ? -2.103 12.199 -4.718 1.00 0.00 108 GLU A O 10
ATOM 18124 N N . ALA A 1 109 ? -1.705 11.442 -2.637 1.00 0.00 109 ALA A N 10
ATOM 18125 C CA . ALA A 1 109 ? -0.867 12.575 -2.267 1.00 0.00 109 ALA A CA 10
ATOM 18126 C C . ALA A 1 109 ? 0.203 12.835 -3.322 1.00 0.00 109 ALA A C 10
ATOM 18127 O O . ALA A 1 109 ? 0.388 13.969 -3.765 1.00 0.00 109 ALA A O 10
ATOM 18134 N N . ILE A 1 110 ? 0.904 11.779 -3.719 1.00 0.00 110 ILE A N 10
ATOM 18135 C CA . ILE A 1 110 ? 1.955 11.893 -4.722 1.00 0.00 110 ILE A CA 10
ATOM 18136 C C . ILE A 1 110 ? 1.431 12.548 -5.996 1.00 0.00 110 ILE A C 10
ATOM 18137 O O . ILE A 1 110 ? 0.603 11.976 -6.704 1.00 0.00 110 ILE A O 10
ATOM 18153 N N . GLY A 1 111 ? 1.920 13.751 -6.281 1.00 0.00 111 GLY A N 10
ATOM 18154 C CA . GLY A 1 111 ? 1.491 14.463 -7.470 1.00 0.00 111 GLY A CA 10
ATOM 18155 C C . GLY A 1 111 ? 1.799 15.945 -7.401 1.00 0.00 111 GLY A C 10
ATOM 18156 O O . GLY A 1 111 ? 2.884 16.343 -6.976 1.00 0.00 111 GLY A O 10
ATOM 18160 N N . LYS A 1 112 ? 0.843 16.767 -7.822 1.00 0.00 112 LYS A N 10
ATOM 18161 C CA . LYS A 1 112 ? 1.017 18.215 -7.807 1.00 0.00 112 LYS A CA 10
ATOM 18162 C C . LYS A 1 112 ? 0.632 18.795 -6.450 1.00 0.00 112 LYS A C 10
ATOM 18163 O O . LYS A 1 112 ? -0.443 18.509 -5.925 1.00 0.00 112 LYS A O 10
ATOM 18182 N N . ASN A 1 113 ? 1.517 19.612 -5.888 1.00 0.00 113 ASN A N 10
ATOM 18183 C CA . ASN A 1 113 ? 1.269 20.233 -4.592 1.00 0.00 113 ASN A CA 10
ATOM 18184 C C . ASN A 1 113 ? 2.133 21.478 -4.411 1.00 0.00 113 ASN A C 10
ATOM 18185 O O . ASN A 1 113 ? 3.080 21.703 -5.163 1.00 0.00 113 ASN A O 10
ATOM 18196 N N . ASN A 1 114 ? 1.798 22.283 -3.408 1.00 0.00 114 ASN A N 10
ATOM 18197 C CA . ASN A 1 114 ? 2.543 23.505 -3.127 1.00 0.00 114 ASN A CA 10
ATOM 18198 C C . ASN A 1 114 ? 4.046 23.260 -3.227 1.00 0.00 114 ASN A C 10
ATOM 18199 O O . ASN A 1 114 ? 4.549 22.230 -2.780 1.00 0.00 114 ASN A O 10
ATOM 18210 N N . SER A 1 115 ? 4.757 24.216 -3.815 1.00 0.00 115 SER A N 10
ATOM 18211 C CA . SER A 1 115 ? 6.202 24.104 -3.977 1.00 0.00 115 SER A CA 10
ATOM 18212 C C . SER A 1 115 ? 6.831 23.408 -2.773 1.00 0.00 115 SER A C 10
ATOM 18213 O O . SER A 1 115 ? 6.523 23.728 -1.626 1.00 0.00 115 SER A O 10
ATOM 18221 N N . GLY A 1 116 ? 7.715 22.453 -3.045 1.00 0.00 116 GLY A N 10
ATOM 18222 C CA . GLY A 1 116 ? 8.374 21.726 -1.976 1.00 0.00 116 GLY A CA 10
ATOM 18223 C C . GLY A 1 116 ? 9.256 20.607 -2.494 1.00 0.00 116 GLY A C 10
ATOM 18224 O O . GLY A 1 116 ? 8.851 19.445 -2.553 1.00 0.00 116 GLY A O 10
ATOM 18228 N N . PRO A 1 117 ? 10.492 20.954 -2.882 1.00 0.00 117 PRO A N 10
ATOM 18229 C CA . PRO A 1 117 ? 11.459 19.984 -3.405 1.00 0.00 117 PRO A CA 10
ATOM 18230 C C . PRO A 1 117 ? 11.959 19.026 -2.329 1.00 0.00 117 PRO A C 10
ATOM 18231 O O . PRO A 1 117 ? 11.782 19.270 -1.136 1.00 0.00 117 PRO A O 10
ATOM 18242 N N . SER A 1 118 ? 12.586 17.936 -2.760 1.00 0.00 118 SER A N 10
ATOM 18243 C CA . SER A 1 118 ? 13.109 16.939 -1.833 1.00 0.00 118 SER A CA 10
ATOM 18244 C C . SER A 1 118 ? 14.005 17.591 -0.783 1.00 0.00 118 SER A C 10
ATOM 18245 O O . SER A 1 118 ? 14.430 18.735 -0.938 1.00 0.00 118 SER A O 10
ATOM 18253 N N . SER A 1 119 ? 14.286 16.852 0.286 1.00 0.00 119 SER A N 10
ATOM 18254 C CA . SER A 1 119 ? 15.127 17.358 1.364 1.00 0.00 119 SER A CA 10
ATOM 18255 C C . SER A 1 119 ? 15.961 16.236 1.975 1.00 0.00 119 SER A C 10
ATOM 18256 O O . SER A 1 119 ? 15.537 15.081 2.010 1.00 0.00 119 SER A O 10
ATOM 18264 N N . GLY A 1 120 ? 17.150 16.585 2.456 1.00 0.00 120 GLY A N 10
ATOM 18265 C CA . GLY A 1 120 ? 18.025 15.597 3.060 1.00 0.00 120 GLY A CA 10
ATOM 18266 C C . GLY A 1 120 ? 18.450 14.522 2.078 1.00 0.00 120 GLY A C 10
ATOM 18267 O O . GLY A 1 120 ? 18.844 14.822 0.951 1.00 0.00 120 GLY A O 10
ATOM 18271 N N . GLY A 1 1 ? -17.405 6.190 11.187 1.00 0.00 1 GLY A N 11
ATOM 18272 C CA . GLY A 1 1 ? -17.447 5.080 10.253 1.00 0.00 1 GLY A CA 11
ATOM 18273 C C . GLY A 1 1 ? -16.185 4.241 10.292 1.00 0.00 1 GLY A C 11
ATOM 18274 O O . GLY A 1 1 ? -15.081 4.761 10.129 1.00 0.00 1 GLY A O 11
ATOM 18278 N N . SER A 1 2 ? -16.347 2.940 10.511 1.00 0.00 2 SER A N 11
ATOM 18279 C CA . SER A 1 2 ? -15.211 2.029 10.577 1.00 0.00 2 SER A CA 11
ATOM 18280 C C . SER A 1 2 ? -14.393 2.087 9.290 1.00 0.00 2 SER A C 11
ATOM 18281 O O . SER A 1 2 ? -14.883 2.526 8.249 1.00 0.00 2 SER A O 11
ATOM 18289 N N . SER A 1 3 ? -13.143 1.641 9.370 1.00 0.00 3 SER A N 11
ATOM 18290 C CA . SER A 1 3 ? -12.255 1.645 8.214 1.00 0.00 3 SER A CA 11
ATOM 18291 C C . SER A 1 3 ? -12.278 3.001 7.515 1.00 0.00 3 SER A C 11
ATOM 18292 O O . SER A 1 3 ? -12.314 3.080 6.288 1.00 0.00 3 SER A O 11
ATOM 18300 N N . GLY A 1 4 ? -12.258 4.068 8.308 1.00 0.00 4 GLY A N 11
ATOM 18301 C CA . GLY A 1 4 ? -12.278 5.408 7.750 1.00 0.00 4 GLY A CA 11
ATOM 18302 C C . GLY A 1 4 ? -11.224 6.307 8.363 1.00 0.00 4 GLY A C 11
ATOM 18303 O O . GLY A 1 4 ? -10.071 6.309 7.931 1.00 0.00 4 GLY A O 11
ATOM 18307 N N . SER A 1 5 ? -11.619 7.076 9.373 1.00 0.00 5 SER A N 11
ATOM 18308 C CA . SER A 1 5 ? -10.701 7.989 10.044 1.00 0.00 5 SER A CA 11
ATOM 18309 C C . SER A 1 5 ? -9.594 7.218 10.758 1.00 0.00 5 SER A C 11
ATOM 18310 O O . SER A 1 5 ? -8.409 7.436 10.505 1.00 0.00 5 SER A O 11
ATOM 18318 N N . SER A 1 6 ? -9.989 6.317 11.651 1.00 0.00 6 SER A N 11
ATOM 18319 C CA . SER A 1 6 ? -9.032 5.517 12.405 1.00 0.00 6 SER A CA 11
ATOM 18320 C C . SER A 1 6 ? -8.003 4.882 11.475 1.00 0.00 6 SER A C 11
ATOM 18321 O O . SER A 1 6 ? -8.172 4.874 10.256 1.00 0.00 6 SER A O 11
ATOM 18329 N N . GLY A 1 7 ? -6.934 4.350 12.059 1.00 0.00 7 GLY A N 11
ATOM 18330 C CA . GLY A 1 7 ? -5.892 3.720 11.269 1.00 0.00 7 GLY A CA 11
ATOM 18331 C C . GLY A 1 7 ? -4.752 3.200 12.122 1.00 0.00 7 GLY A C 11
ATOM 18332 O O . GLY A 1 7 ? -4.111 3.963 12.844 1.00 0.00 7 GLY A O 11
ATOM 18336 N N . GLU A 1 8 ? -4.500 1.898 12.040 1.00 0.00 8 GLU A N 11
ATOM 18337 C CA . GLU A 1 8 ? -3.430 1.277 12.813 1.00 0.00 8 GLU A CA 11
ATOM 18338 C C . GLU A 1 8 ? -2.495 0.481 11.907 1.00 0.00 8 GLU A C 11
ATOM 18339 O O . GLU A 1 8 ? -2.766 0.305 10.720 1.00 0.00 8 GLU A O 11
ATOM 18351 N N . ASN A 1 9 ? -1.393 0.004 12.476 1.00 0.00 9 ASN A N 11
ATOM 18352 C CA . ASN A 1 9 ? -0.416 -0.772 11.720 1.00 0.00 9 ASN A CA 11
ATOM 18353 C C . ASN A 1 9 ? -0.903 -2.202 11.511 1.00 0.00 9 ASN A C 11
ATOM 18354 O O . ASN A 1 9 ? -1.339 -2.865 12.453 1.00 0.00 9 ASN A O 11
ATOM 18365 N N . VAL A 1 10 ? -0.824 -2.673 10.271 1.00 0.00 10 VAL A N 11
ATOM 18366 C CA . VAL A 1 10 ? -1.254 -4.026 9.938 1.00 0.00 10 VAL A CA 11
ATOM 18367 C C . VAL A 1 10 ? -0.059 -4.956 9.766 1.00 0.00 10 VAL A C 11
ATOM 18368 O O . VAL A 1 10 ? 0.821 -4.708 8.942 1.00 0.00 10 VAL A O 11
ATOM 18381 N N . TYR A 1 11 ? -0.034 -6.029 10.550 1.00 0.00 11 TYR A N 11
ATOM 18382 C CA . TYR A 1 11 ? 1.055 -6.996 10.486 1.00 0.00 11 TYR A CA 11
ATOM 18383 C C . TYR A 1 11 ? 0.532 -8.418 10.671 1.00 0.00 11 TYR A C 11
ATOM 18384 O O . TYR A 1 11 ? -0.598 -8.623 11.112 1.00 0.00 11 TYR A O 11
ATOM 18402 N N . GLY A 1 12 ? 1.364 -9.397 10.329 1.00 0.00 12 GLY A N 11
ATOM 18403 C CA . GLY A 1 12 ? 0.969 -10.787 10.464 1.00 0.00 12 GLY A CA 11
ATOM 18404 C C . GLY A 1 12 ? 1.925 -11.731 9.763 1.00 0.00 12 GLY A C 11
ATOM 18405 O O . GLY A 1 12 ? 2.520 -11.380 8.743 1.00 0.00 12 GLY A O 11
ATOM 18409 N N . TYR A 1 13 ? 2.075 -12.932 10.310 1.00 0.00 13 TYR A N 11
ATOM 18410 C CA . TYR A 1 13 ? 2.969 -13.929 9.732 1.00 0.00 13 TYR A CA 11
ATOM 18411 C C . TYR A 1 13 ? 2.401 -14.480 8.428 1.00 0.00 13 TYR A C 11
ATOM 18412 O O . TYR A 1 13 ? 1.467 -15.284 8.434 1.00 0.00 13 TYR A O 11
ATOM 18430 N N . LEU A 1 14 ? 2.971 -14.043 7.311 1.00 0.00 14 LEU A N 11
ATOM 18431 C CA . LEU A 1 14 ? 2.523 -14.492 5.997 1.00 0.00 14 LEU A CA 11
ATOM 18432 C C . LEU A 1 14 ? 3.573 -15.380 5.338 1.00 0.00 14 LEU A C 11
ATOM 18433 O O . LEU A 1 14 ? 4.753 -15.322 5.682 1.00 0.00 14 LEU A O 11
ATOM 18449 N N . MET A 1 15 ? 3.135 -16.199 4.387 1.00 0.00 15 MET A N 11
ATOM 18450 C CA . MET A 1 15 ? 4.039 -17.097 3.677 1.00 0.00 15 MET A CA 11
ATOM 18451 C C . MET A 1 15 ? 4.461 -16.498 2.340 1.00 0.00 15 MET A C 11
ATOM 18452 O O . MET A 1 15 ? 3.640 -16.324 1.439 1.00 0.00 15 MET A O 11
ATOM 18466 N N . LYS A 1 16 ? 5.746 -16.183 2.217 1.00 0.00 16 LYS A N 11
ATOM 18467 C CA . LYS A 1 16 ? 6.278 -15.603 0.989 1.00 0.00 16 LYS A CA 11
ATOM 18468 C C . LYS A 1 16 ? 6.842 -16.687 0.076 1.00 0.00 16 LYS A C 11
ATOM 18469 O O . LYS A 1 16 ? 7.554 -17.584 0.527 1.00 0.00 16 LYS A O 11
ATOM 18488 N N . TYR A 1 17 ? 6.520 -16.597 -1.210 1.00 0.00 17 TYR A N 11
ATOM 18489 C CA . TYR A 1 17 ? 6.994 -17.571 -2.186 1.00 0.00 17 TYR A CA 11
ATOM 18490 C C . TYR A 1 17 ? 8.309 -17.118 -2.814 1.00 0.00 17 TYR A C 11
ATOM 18491 O O . TYR A 1 17 ? 8.485 -15.943 -3.137 1.00 0.00 17 TYR A O 11
ATOM 18509 N N . THR A 1 18 ? 9.232 -18.060 -2.984 1.00 0.00 18 THR A N 11
ATOM 18510 C CA . THR A 1 18 ? 10.531 -17.760 -3.571 1.00 0.00 18 THR A CA 11
ATOM 18511 C C . THR A 1 18 ? 10.835 -18.692 -4.738 1.00 0.00 18 THR A C 11
ATOM 18512 O O . THR A 1 18 ? 11.319 -18.257 -5.782 1.00 0.00 18 THR A O 11
ATOM 18523 N N . ASN A 1 19 ? 10.548 -19.977 -4.554 1.00 0.00 19 ASN A N 11
ATOM 18524 C CA . ASN A 1 19 ? 10.791 -20.971 -5.593 1.00 0.00 19 ASN A CA 11
ATOM 18525 C C . ASN A 1 19 ? 10.213 -22.326 -5.195 1.00 0.00 19 ASN A C 11
ATOM 18526 O O . ASN A 1 19 ? 9.810 -22.529 -4.049 1.00 0.00 19 ASN A O 11
ATOM 18537 N N . LEU A 1 20 ? 10.177 -23.250 -6.148 1.00 0.00 20 LEU A N 11
ATOM 18538 C CA . LEU A 1 20 ? 9.649 -24.587 -5.898 1.00 0.00 20 LEU A CA 11
ATOM 18539 C C . LEU A 1 20 ? 10.511 -25.332 -4.883 1.00 0.00 20 LEU A C 11
ATOM 18540 O O . LEU A 1 20 ? 10.047 -25.684 -3.799 1.00 0.00 20 LEU A O 11
ATOM 18556 N N . VAL A 1 21 ? 11.769 -25.565 -5.242 1.00 0.00 21 VAL A N 11
ATOM 18557 C CA . VAL A 1 21 ? 12.698 -26.265 -4.362 1.00 0.00 21 VAL A CA 11
ATOM 18558 C C . VAL A 1 21 ? 12.564 -25.778 -2.923 1.00 0.00 21 VAL A C 11
ATOM 18559 O O . VAL A 1 21 ? 12.347 -26.570 -2.005 1.00 0.00 21 VAL A O 11
ATOM 18572 N N . THR A 1 22 ? 12.693 -24.469 -2.733 1.00 0.00 22 THR A N 11
ATOM 18573 C CA . THR A 1 22 ? 12.587 -23.875 -1.406 1.00 0.00 22 THR A CA 11
ATOM 18574 C C . THR A 1 22 ? 11.140 -23.856 -0.926 1.00 0.00 22 THR A C 11
ATOM 18575 O O . THR A 1 22 ? 10.873 -23.916 0.273 1.00 0.00 22 THR A O 11
ATOM 18586 N N . GLY A 1 23 ? 10.209 -23.774 -1.871 1.00 0.00 23 GLY A N 11
ATOM 18587 C CA . GLY A 1 23 ? 8.800 -23.750 -1.524 1.00 0.00 23 GLY A CA 11
ATOM 18588 C C . GLY A 1 23 ? 8.450 -22.601 -0.599 1.00 0.00 23 GLY A C 11
ATOM 18589 O O . GLY A 1 23 ? 9.334 -21.981 -0.008 1.00 0.00 23 GLY A O 11
ATOM 18593 N N . TRP A 1 24 ? 7.159 -22.315 -0.475 1.00 0.00 24 TRP A N 11
ATOM 18594 C CA . TRP A 1 24 ? 6.696 -21.231 0.383 1.00 0.00 24 TRP A CA 11
ATOM 18595 C C . TRP A 1 24 ? 7.408 -21.262 1.731 1.00 0.00 24 TRP A C 11
ATOM 18596 O O . TRP A 1 24 ? 7.550 -22.320 2.343 1.00 0.00 24 TRP A O 11
ATOM 18617 N N . GLN A 1 25 ? 7.852 -20.095 2.187 1.00 0.00 25 GLN A N 11
ATOM 18618 C CA . GLN A 1 25 ? 8.550 -19.990 3.463 1.00 0.00 25 GLN A CA 11
ATOM 18619 C C . GLN A 1 25 ? 7.836 -19.017 4.395 1.00 0.00 25 GLN A C 11
ATOM 18620 O O . GLN A 1 25 ? 7.469 -17.912 3.993 1.00 0.00 25 GLN A O 11
ATOM 18634 N N . TYR A 1 26 ? 7.642 -19.433 5.641 1.00 0.00 26 TYR A N 11
ATOM 18635 C CA . TYR A 1 26 ? 6.970 -18.599 6.630 1.00 0.00 26 TYR A CA 11
ATOM 18636 C C . TYR A 1 26 ? 7.828 -17.394 7.000 1.00 0.00 26 TYR A C 11
ATOM 18637 O O . TYR A 1 26 ? 9.044 -17.508 7.157 1.00 0.00 26 TYR A O 11
ATOM 18655 N N . ARG A 1 27 ? 7.186 -16.238 7.139 1.00 0.00 27 ARG A N 11
ATOM 18656 C CA . ARG A 1 27 ? 7.889 -15.010 7.490 1.00 0.00 27 ARG A CA 11
ATOM 18657 C C . ARG A 1 27 ? 6.926 -13.978 8.069 1.00 0.00 27 ARG A C 11
ATOM 18658 O O . ARG A 1 27 ? 5.709 -14.096 7.918 1.00 0.00 27 ARG A O 11
ATOM 18679 N N . PHE A 1 28 ? 7.478 -12.968 8.732 1.00 0.00 28 PHE A N 11
ATOM 18680 C CA . PHE A 1 28 ? 6.667 -11.916 9.334 1.00 0.00 28 PHE A CA 11
ATOM 18681 C C . PHE A 1 28 ? 6.645 -10.672 8.450 1.00 0.00 28 PHE A C 11
ATOM 18682 O O . PHE A 1 28 ? 7.607 -10.388 7.736 1.00 0.00 28 PHE A O 11
ATOM 18699 N N . PHE A 1 29 ? 5.541 -9.935 8.504 1.00 0.00 29 PHE A N 11
ATOM 18700 C CA . PHE A 1 29 ? 5.392 -8.722 7.707 1.00 0.00 29 PHE A CA 11
ATOM 18701 C C . PHE A 1 29 ? 4.818 -7.586 8.549 1.00 0.00 29 PHE A C 11
ATOM 18702 O O . PHE A 1 29 ? 4.080 -7.819 9.506 1.00 0.00 29 PHE A O 11
ATOM 18719 N N . VAL A 1 30 ? 5.163 -6.355 8.184 1.00 0.00 30 VAL A N 11
ATOM 18720 C CA . VAL A 1 30 ? 4.682 -5.182 8.904 1.00 0.00 30 VAL A CA 11
ATOM 18721 C C . VAL A 1 30 ? 4.392 -4.031 7.947 1.00 0.00 30 VAL A C 11
ATOM 18722 O O . VAL A 1 30 ? 5.295 -3.516 7.286 1.00 0.00 30 VAL A O 11
ATOM 18735 N N . LEU A 1 31 ? 3.127 -3.631 7.878 1.00 0.00 31 LEU A N 11
ATOM 18736 C CA . LEU A 1 31 ? 2.716 -2.540 7.002 1.00 0.00 31 LEU A CA 11
ATOM 18737 C C . LEU A 1 31 ? 2.966 -1.188 7.663 1.00 0.00 31 LEU A C 11
ATOM 18738 O O . LEU A 1 31 ? 2.808 -1.039 8.874 1.00 0.00 31 LEU A O 11
ATOM 18754 N N . ASN A 1 32 ? 3.357 -0.205 6.858 1.00 0.00 32 ASN A N 11
ATOM 18755 C CA . ASN A 1 32 ? 3.627 1.136 7.364 1.00 0.00 32 ASN A CA 11
ATOM 18756 C C . ASN A 1 32 ? 2.619 2.139 6.812 1.00 0.00 32 ASN A C 11
ATOM 18757 O O . ASN A 1 32 ? 2.645 2.474 5.629 1.00 0.00 32 ASN A O 11
ATOM 18768 N N . ASN A 1 33 ? 1.732 2.616 7.679 1.00 0.00 33 ASN A N 11
ATOM 18769 C CA . ASN A 1 33 ? 0.715 3.582 7.279 1.00 0.00 33 ASN A CA 11
ATOM 18770 C C . ASN A 1 33 ? 1.303 4.986 7.190 1.00 0.00 33 ASN A C 11
ATOM 18771 O O . ASN A 1 33 ? 1.033 5.724 6.243 1.00 0.00 33 ASN A O 11
ATOM 18782 N N . GLU A 1 34 ? 2.110 5.349 8.183 1.00 0.00 34 GLU A N 11
ATOM 18783 C CA . GLU A 1 34 ? 2.736 6.665 8.216 1.00 0.00 34 GLU A CA 11
ATOM 18784 C C . GLU A 1 34 ? 3.679 6.849 7.030 1.00 0.00 34 GLU A C 11
ATOM 18785 O O . GLU A 1 34 ? 3.711 7.910 6.408 1.00 0.00 34 GLU A O 11
ATOM 18797 N N . ALA A 1 35 ? 4.445 5.807 6.724 1.00 0.00 35 ALA A N 11
ATOM 18798 C CA . ALA A 1 35 ? 5.388 5.852 5.613 1.00 0.00 35 ALA A CA 11
ATOM 18799 C C . ALA A 1 35 ? 4.742 5.351 4.326 1.00 0.00 35 ALA A C 11
ATOM 18800 O O . ALA A 1 35 ? 4.830 5.999 3.283 1.00 0.00 35 ALA A O 11
ATOM 18807 N N . GLY A 1 36 ? 4.094 4.193 4.405 1.00 0.00 36 GLY A N 11
ATOM 18808 C CA . GLY A 1 36 ? 3.444 3.625 3.239 1.00 0.00 36 GLY A CA 11
ATOM 18809 C C . GLY A 1 36 ? 4.300 2.581 2.549 1.00 0.00 36 GLY A C 11
ATOM 18810 O O . GLY A 1 36 ? 4.142 2.328 1.354 1.00 0.00 36 GLY A O 11
ATOM 18814 N N . LEU A 1 37 ? 5.209 1.973 3.303 1.00 0.00 37 LEU A N 11
ATOM 18815 C CA . LEU A 1 37 ? 6.095 0.951 2.757 1.00 0.00 37 LEU A CA 11
ATOM 18816 C C . LEU A 1 37 ? 5.779 -0.418 3.352 1.00 0.00 37 LEU A C 11
ATOM 18817 O O . LEU A 1 37 ? 5.365 -0.524 4.507 1.00 0.00 37 LEU A O 11
ATOM 18833 N N . LEU A 1 38 ? 5.980 -1.463 2.557 1.00 0.00 38 LEU A N 11
ATOM 18834 C CA . LEU A 1 38 ? 5.719 -2.827 3.006 1.00 0.00 38 LEU A CA 11
ATOM 18835 C C . LEU A 1 38 ? 7.021 -3.604 3.172 1.00 0.00 38 LEU A C 11
ATOM 18836 O O . LEU A 1 38 ? 7.702 -3.907 2.193 1.00 0.00 38 LEU A O 11
ATOM 18852 N N . GLU A 1 39 ? 7.358 -3.924 4.417 1.00 0.00 39 GLU A N 11
ATOM 18853 C CA . GLU A 1 39 ? 8.578 -4.668 4.710 1.00 0.00 39 GLU A CA 11
ATOM 18854 C C . GLU A 1 39 ? 8.252 -6.059 5.245 1.00 0.00 39 GLU A C 11
ATOM 18855 O O . GLU A 1 39 ? 7.096 -6.370 5.533 1.00 0.00 39 GLU A O 11
ATOM 18867 N N . TYR A 1 40 ? 9.278 -6.892 5.374 1.00 0.00 40 TYR A N 11
ATOM 18868 C CA . TYR A 1 40 ? 9.101 -8.252 5.871 1.00 0.00 40 TYR A CA 11
ATOM 18869 C C . TYR A 1 40 ? 10.377 -8.759 6.537 1.00 0.00 40 TYR A C 11
ATOM 18870 O O . TYR A 1 40 ? 11.424 -8.867 5.898 1.00 0.00 40 TYR A O 11
ATOM 18888 N N . PHE A 1 41 ? 10.281 -9.069 7.825 1.00 0.00 41 PHE A N 11
ATOM 18889 C CA . PHE A 1 41 ? 11.426 -9.565 8.580 1.00 0.00 41 PHE A CA 11
ATOM 18890 C C . PHE A 1 41 ? 11.269 -11.050 8.894 1.00 0.00 41 PHE A C 11
ATOM 18891 O O . PHE A 1 41 ? 10.156 -11.574 8.929 1.00 0.00 41 PHE A O 11
ATOM 18908 N N . VAL A 1 42 ? 12.393 -11.723 9.120 1.00 0.00 42 VAL A N 11
ATOM 18909 C CA . VAL A 1 42 ? 12.382 -13.147 9.431 1.00 0.00 42 VAL A CA 11
ATOM 18910 C C . VAL A 1 42 ? 11.380 -13.460 10.537 1.00 0.00 42 VAL A C 11
ATOM 18911 O O . VAL A 1 42 ? 10.559 -14.367 10.406 1.00 0.00 42 VAL A O 11
ATOM 18924 N N . ASN A 1 43 ? 11.454 -12.702 11.626 1.00 0.00 43 ASN A N 11
ATOM 18925 C CA . ASN A 1 43 ? 10.553 -12.899 12.756 1.00 0.00 43 ASN A CA 11
ATOM 18926 C C . ASN A 1 43 ? 10.175 -11.563 13.389 1.00 0.00 43 ASN A C 11
ATOM 18927 O O . ASN A 1 43 ? 10.876 -10.566 13.222 1.00 0.00 43 ASN A O 11
ATOM 18938 N N . GLU A 1 44 ? 9.062 -11.553 14.117 1.00 0.00 44 GLU A N 11
ATOM 18939 C CA . GLU A 1 44 ? 8.592 -10.340 14.775 1.00 0.00 44 GLU A CA 11
ATOM 18940 C C . GLU A 1 44 ? 9.703 -9.707 15.608 1.00 0.00 44 GLU A C 11
ATOM 18941 O O . GLU A 1 44 ? 9.865 -8.487 15.619 1.00 0.00 44 GLU A O 11
ATOM 18953 N N . GLN A 1 45 ? 10.464 -10.545 16.303 1.00 0.00 45 GLN A N 11
ATOM 18954 C CA . GLN A 1 45 ? 11.559 -10.068 17.140 1.00 0.00 45 GLN A CA 11
ATOM 18955 C C . GLN A 1 45 ? 12.598 -9.326 16.305 1.00 0.00 45 GLN A C 11
ATOM 18956 O O . GLN A 1 45 ? 13.325 -8.474 16.816 1.00 0.00 45 GLN A O 11
ATOM 18970 N N . SER A 1 46 ? 12.663 -9.658 15.020 1.00 0.00 46 SER A N 11
ATOM 18971 C CA . SER A 1 46 ? 13.617 -9.026 14.115 1.00 0.00 46 SER A CA 11
ATOM 18972 C C . SER A 1 46 ? 12.956 -7.897 13.331 1.00 0.00 46 SER A C 11
ATOM 18973 O O . SER A 1 46 ? 13.409 -7.533 12.245 1.00 0.00 46 SER A O 11
ATOM 18981 N N . ARG A 1 47 ? 11.882 -7.347 13.889 1.00 0.00 47 ARG A N 11
ATOM 18982 C CA . ARG A 1 47 ? 11.157 -6.260 13.242 1.00 0.00 47 ARG A CA 11
ATOM 18983 C C . ARG A 1 47 ? 11.970 -4.969 13.275 1.00 0.00 47 ARG A C 11
ATOM 18984 O O . ARG A 1 47 ? 12.015 -4.227 12.295 1.00 0.00 47 ARG A O 11
ATOM 19005 N N . ASN A 1 48 ? 12.611 -4.708 14.410 1.00 0.00 48 ASN A N 11
ATOM 19006 C CA . ASN A 1 48 ? 13.422 -3.507 14.571 1.00 0.00 48 ASN A CA 11
ATOM 19007 C C . ASN A 1 48 ? 14.694 -3.592 13.733 1.00 0.00 48 ASN A C 11
ATOM 19008 O O . ASN A 1 48 ? 15.135 -2.599 13.155 1.00 0.00 48 ASN A O 11
ATOM 19019 N N . GLN A 1 49 ? 15.278 -4.785 13.674 1.00 0.00 49 GLN A N 11
ATOM 19020 C CA . GLN A 1 49 ? 16.499 -4.999 12.907 1.00 0.00 49 GLN A CA 11
ATOM 19021 C C . GLN A 1 49 ? 16.287 -4.654 11.437 1.00 0.00 49 GLN A C 11
ATOM 19022 O O . GLN A 1 49 ? 15.153 -4.583 10.962 1.00 0.00 49 GLN A O 11
ATOM 19036 N N . LYS A 1 50 ? 17.385 -4.441 10.720 1.00 0.00 50 LYS A N 11
ATOM 19037 C CA . LYS A 1 50 ? 17.320 -4.104 9.302 1.00 0.00 50 LYS A CA 11
ATOM 19038 C C . LYS A 1 50 ? 16.356 -5.029 8.567 1.00 0.00 50 LYS A C 11
ATOM 19039 O O . LYS A 1 50 ? 16.435 -6.254 8.667 1.00 0.00 50 LYS A O 11
ATOM 19058 N N . PRO A 1 51 ? 15.425 -4.432 7.808 1.00 0.00 51 PRO A N 11
ATOM 19059 C CA . PRO A 1 51 ? 14.429 -5.185 7.039 1.00 0.00 51 PRO A CA 11
ATOM 19060 C C . PRO A 1 51 ? 15.049 -5.932 5.863 1.00 0.00 51 PRO A C 11
ATOM 19061 O O . PRO A 1 51 ? 15.904 -5.398 5.158 1.00 0.00 51 PRO A O 11
ATOM 19072 N N . ARG A 1 52 ? 14.611 -7.170 5.657 1.00 0.00 52 ARG A N 11
ATOM 19073 C CA . ARG A 1 52 ? 15.123 -7.990 4.567 1.00 0.00 52 ARG A CA 11
ATOM 19074 C C . ARG A 1 52 ? 14.813 -7.353 3.215 1.00 0.00 52 ARG A C 11
ATOM 19075 O O . ARG A 1 52 ? 15.661 -7.317 2.325 1.00 0.00 52 ARG A O 11
ATOM 19096 N N . GLY A 1 53 ? 13.590 -6.852 3.070 1.00 0.00 53 GLY A N 11
ATOM 19097 C CA . GLY A 1 53 ? 13.189 -6.225 1.824 1.00 0.00 53 GLY A CA 11
ATOM 19098 C C . GLY A 1 53 ? 12.012 -5.287 2.000 1.00 0.00 53 GLY A C 11
ATOM 19099 O O . GLY A 1 53 ? 11.221 -5.438 2.932 1.00 0.00 53 GLY A O 11
ATOM 19103 N N . THR A 1 54 ? 11.894 -4.312 1.104 1.00 0.00 54 THR A N 11
ATOM 19104 C CA . THR A 1 54 ? 10.806 -3.344 1.166 1.00 0.00 54 THR A CA 11
ATOM 19105 C C . THR A 1 54 ? 10.163 -3.151 -0.203 1.00 0.00 54 THR A C 11
ATOM 19106 O O . THR A 1 54 ? 10.851 -3.106 -1.223 1.00 0.00 54 THR A O 11
ATOM 19117 N N . LEU A 1 55 ? 8.839 -3.037 -0.218 1.00 0.00 55 LEU A N 11
ATOM 19118 C CA . LEU A 1 55 ? 8.102 -2.848 -1.463 1.00 0.00 55 LEU A CA 11
ATOM 19119 C C . LEU A 1 55 ? 7.157 -1.656 -1.361 1.00 0.00 55 LEU A C 11
ATOM 19120 O O . LEU A 1 55 ? 6.246 -1.644 -0.534 1.00 0.00 55 LEU A O 11
ATOM 19136 N N . GLN A 1 56 ? 7.381 -0.656 -2.207 1.00 0.00 56 GLN A N 11
ATOM 19137 C CA . GLN A 1 56 ? 6.548 0.541 -2.212 1.00 0.00 56 GLN A CA 11
ATOM 19138 C C . GLN A 1 56 ? 5.120 0.208 -2.630 1.00 0.00 56 GLN A C 11
ATOM 19139 O O . GLN A 1 56 ? 4.895 -0.656 -3.478 1.00 0.00 56 GLN A O 11
ATOM 19153 N N . LEU A 1 57 ? 4.157 0.899 -2.030 1.00 0.00 57 LEU A N 11
ATOM 19154 C CA . LEU A 1 57 ? 2.748 0.677 -2.340 1.00 0.00 57 LEU A CA 11
ATOM 19155 C C . LEU A 1 57 ? 2.208 1.783 -3.241 1.00 0.00 57 LEU A C 11
ATOM 19156 O O . LEU A 1 57 ? 1.401 1.531 -4.135 1.00 0.00 57 LEU A O 11
ATOM 19172 N N . ALA A 1 58 ? 2.660 3.010 -2.999 1.00 0.00 58 ALA A N 11
ATOM 19173 C CA . ALA A 1 58 ? 2.225 4.154 -3.790 1.00 0.00 58 ALA A CA 11
ATOM 19174 C C . ALA A 1 58 ? 2.115 3.790 -5.267 1.00 0.00 58 ALA A C 11
ATOM 19175 O O . ALA A 1 58 ? 3.105 3.811 -5.997 1.00 0.00 58 ALA A O 11
ATOM 19182 N N . GLY A 1 59 ? 0.904 3.455 -5.701 1.00 0.00 59 GLY A N 11
ATOM 19183 C CA . GLY A 1 59 ? 0.688 3.091 -7.089 1.00 0.00 59 GLY A CA 11
ATOM 19184 C C . GLY A 1 59 ? 0.786 1.595 -7.318 1.00 0.00 59 GLY A C 11
ATOM 19185 O O . GLY A 1 59 ? 1.194 1.150 -8.390 1.00 0.00 59 GLY A O 11
ATOM 19189 N N . ALA A 1 60 ? 0.414 0.818 -6.306 1.00 0.00 60 ALA A N 11
ATOM 19190 C CA . ALA A 1 60 ? 0.462 -0.636 -6.402 1.00 0.00 60 ALA A CA 11
ATOM 19191 C C . ALA A 1 60 ? -0.935 -1.221 -6.581 1.00 0.00 60 ALA A C 11
ATOM 19192 O O . ALA A 1 60 ? -1.928 -0.617 -6.175 1.00 0.00 60 ALA A O 11
ATOM 19199 N N . VAL A 1 61 ? -1.004 -2.399 -7.192 1.00 0.00 61 VAL A N 11
ATOM 19200 C CA . VAL A 1 61 ? -2.280 -3.066 -7.424 1.00 0.00 61 VAL A CA 11
ATOM 19201 C C . VAL A 1 61 ? -2.362 -4.379 -6.654 1.00 0.00 61 VAL A C 11
ATOM 19202 O O . VAL A 1 61 ? -1.371 -5.100 -6.529 1.00 0.00 61 VAL A O 11
ATOM 19215 N N . ILE A 1 62 ? -3.548 -4.684 -6.139 1.0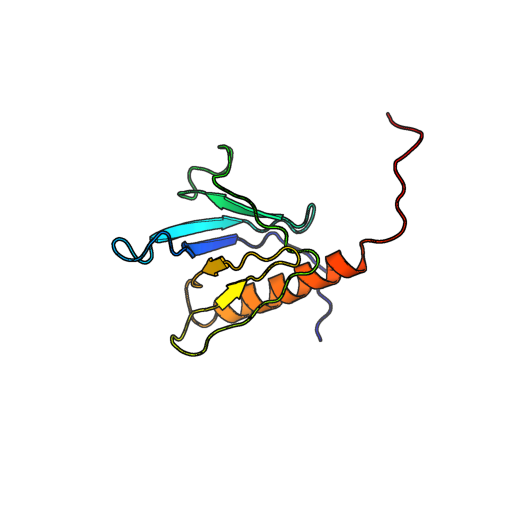0 0.00 62 ILE A N 11
ATOM 19216 C CA . ILE A 1 62 ? -3.760 -5.911 -5.382 1.00 0.00 62 ILE A CA 11
ATOM 19217 C C . ILE A 1 62 ? -4.643 -6.887 -6.153 1.00 0.00 62 ILE A C 11
ATOM 19218 O O . ILE A 1 62 ? -5.819 -6.617 -6.397 1.00 0.00 62 ILE A O 11
ATOM 19234 N N . SER A 1 63 ? -4.068 -8.024 -6.532 1.00 0.00 63 SER A N 11
ATOM 19235 C CA . SER A 1 63 ? -4.802 -9.041 -7.276 1.00 0.00 63 SER A CA 11
ATOM 19236 C C . SER A 1 63 ? -4.854 -10.352 -6.499 1.00 0.00 63 SER A C 11
ATOM 19237 O O . SER A 1 63 ? -3.959 -11.193 -6.591 1.00 0.00 63 SER A O 11
ATOM 19245 N N . PRO A 1 64 ? -5.926 -10.532 -5.714 1.00 0.00 64 PRO A N 11
ATOM 19246 C CA . PRO A 1 64 ? -6.122 -11.739 -4.905 1.00 0.00 64 PRO A CA 11
ATOM 19247 C C . PRO A 1 64 ? -6.418 -12.967 -5.759 1.00 0.00 64 PRO A C 11
ATOM 19248 O O . PRO A 1 64 ? -7.364 -12.974 -6.547 1.00 0.00 64 PRO A O 11
ATOM 19259 N N . SER A 1 65 ? -5.604 -14.006 -5.597 1.00 0.00 65 SER A N 11
ATOM 19260 C CA . SER A 1 65 ? -5.778 -15.239 -6.356 1.00 0.00 65 SER A CA 11
ATOM 19261 C C . SER A 1 65 ? -7.063 -15.951 -5.948 1.00 0.00 65 SER A C 11
ATOM 19262 O O . SER A 1 65 ? -7.609 -15.704 -4.872 1.00 0.00 65 SER A O 11
ATOM 19270 N N . ASP A 1 66 ? -7.542 -16.837 -6.814 1.00 0.00 66 ASP A N 11
ATOM 19271 C CA . ASP A 1 66 ? -8.763 -17.588 -6.545 1.00 0.00 66 ASP A CA 11
ATOM 19272 C C . ASP A 1 66 ? -8.484 -19.087 -6.516 1.00 0.00 66 ASP A C 11
ATOM 19273 O O . ASP A 1 66 ? -9.389 -19.900 -6.703 1.00 0.00 66 ASP A O 11
ATOM 19282 N N . GLU A 1 67 ? -7.225 -19.446 -6.283 1.00 0.00 67 GLU A N 11
ATOM 19283 C CA . GLU A 1 67 ? -6.828 -20.848 -6.232 1.00 0.00 67 GLU A CA 11
ATOM 19284 C C . GLU A 1 67 ? -7.081 -21.435 -4.847 1.00 0.00 67 GLU A C 11
ATOM 19285 O O . GLU A 1 67 ? -7.955 -22.284 -4.671 1.00 0.00 67 GLU A O 11
ATOM 19297 N N . ASP A 1 68 ? -6.310 -20.977 -3.866 1.00 0.00 68 ASP A N 11
ATOM 19298 C CA . ASP A 1 68 ? -6.450 -21.456 -2.496 1.00 0.00 68 ASP A CA 11
ATOM 19299 C C . ASP A 1 68 ? -7.308 -20.501 -1.672 1.00 0.00 68 ASP A C 11
ATOM 19300 O O . ASP A 1 68 ? -7.468 -19.333 -2.025 1.00 0.00 68 ASP A O 11
ATOM 19309 N N . SER A 1 69 ? -7.860 -21.007 -0.574 1.00 0.00 69 SER A N 11
ATOM 19310 C CA . SER A 1 69 ? -8.706 -20.201 0.298 1.00 0.00 69 SER A CA 11
ATOM 19311 C C . SER A 1 69 ? -7.978 -18.936 0.742 1.00 0.00 69 SER A C 11
ATOM 19312 O O . SER A 1 69 ? -8.527 -17.835 0.679 1.00 0.00 69 SER A O 11
ATOM 19320 N N . HIS A 1 70 ? -6.738 -19.100 1.192 1.00 0.00 70 HIS A N 11
ATOM 19321 C CA . HIS A 1 70 ? -5.933 -17.972 1.647 1.00 0.00 70 HIS A CA 11
ATOM 19322 C C . HIS A 1 70 ? -4.783 -17.702 0.682 1.00 0.00 70 HIS A C 11
ATOM 19323 O O . HIS A 1 70 ? -3.796 -18.437 0.654 1.00 0.00 70 HIS A O 11
ATOM 19338 N N . THR A 1 71 ? -4.917 -16.641 -0.108 1.00 0.00 71 THR A N 11
ATOM 19339 C CA . THR A 1 71 ? -3.890 -16.275 -1.076 1.00 0.00 71 THR A CA 11
ATOM 19340 C C . THR A 1 71 ? -4.115 -14.864 -1.609 1.00 0.00 71 THR A C 11
ATOM 19341 O O . THR A 1 71 ? -5.252 -14.404 -1.714 1.00 0.00 71 THR A O 11
ATOM 19352 N N . PHE A 1 72 ? -3.025 -14.183 -1.945 1.00 0.00 72 PHE A N 11
ATOM 19353 C CA . PHE A 1 72 ? -3.104 -12.824 -2.467 1.00 0.00 72 PHE A CA 11
ATOM 19354 C C . PHE A 1 72 ? -1.726 -12.323 -2.892 1.00 0.00 72 PHE A C 11
ATOM 19355 O O . PHE A 1 72 ? -0.701 -12.815 -2.419 1.00 0.00 72 PHE A O 11
ATOM 19372 N N . THR A 1 73 ? -1.710 -11.342 -3.789 1.00 0.00 73 THR A N 11
ATOM 19373 C CA . THR A 1 73 ? -0.460 -10.776 -4.279 1.00 0.00 73 THR A CA 11
ATOM 19374 C C . THR A 1 73 ? -0.468 -9.255 -4.178 1.00 0.00 73 THR A C 11
ATOM 19375 O O . THR A 1 73 ? -1.523 -8.638 -4.026 1.00 0.00 73 THR A O 11
ATOM 19386 N N . VAL A 1 74 ? 0.714 -8.654 -4.265 1.00 0.00 74 VAL A N 11
ATOM 19387 C CA . VAL A 1 74 ? 0.843 -7.203 -4.185 1.00 0.00 74 VAL A CA 11
ATOM 19388 C C . VAL A 1 74 ? 1.727 -6.668 -5.305 1.00 0.00 74 VAL A C 11
ATOM 19389 O O . VAL A 1 74 ? 2.953 -6.705 -5.212 1.00 0.00 74 VAL A O 11
ATOM 19402 N N . ASN A 1 75 ? 1.096 -6.169 -6.363 1.00 0.00 75 ASN A N 11
ATOM 19403 C CA . ASN A 1 75 ? 1.826 -5.625 -7.502 1.00 0.00 75 ASN A CA 11
ATOM 19404 C C . ASN A 1 75 ? 2.486 -4.297 -7.141 1.00 0.00 75 ASN A C 11
ATOM 19405 O O . ASN A 1 75 ? 2.335 -3.800 -6.026 1.00 0.00 75 ASN A O 11
ATOM 19416 N N . ALA A 1 76 ? 3.217 -3.728 -8.094 1.00 0.00 76 ALA A N 11
ATOM 19417 C CA . ALA A 1 76 ? 3.897 -2.457 -7.878 1.00 0.00 76 ALA A CA 11
ATOM 19418 C C . ALA A 1 76 ? 3.896 -1.611 -9.147 1.00 0.00 76 ALA A C 11
ATOM 19419 O O . ALA A 1 76 ? 4.028 -2.134 -10.253 1.00 0.00 76 ALA A O 11
ATOM 19426 N N . ALA A 1 77 ? 3.744 -0.302 -8.979 1.00 0.00 77 ALA A N 11
ATOM 19427 C CA . ALA A 1 77 ? 3.726 0.617 -10.111 1.00 0.00 77 ALA A CA 11
ATOM 19428 C C . ALA A 1 77 ? 4.913 0.371 -11.036 1.00 0.00 77 ALA A C 11
ATOM 19429 O O . ALA A 1 77 ? 4.770 0.376 -12.259 1.00 0.00 77 ALA A O 11
ATOM 19436 N N . SER A 1 78 ? 6.084 0.156 -10.445 1.00 0.00 78 SER A N 11
ATOM 19437 C CA . SER A 1 78 ? 7.297 -0.088 -11.217 1.00 0.00 78 SER A CA 11
ATOM 19438 C C . SER A 1 78 ? 7.155 -1.345 -12.069 1.00 0.00 78 SER A C 11
ATOM 19439 O O . SER A 1 78 ? 7.264 -1.295 -13.294 1.00 0.00 78 SER A O 11
ATOM 19447 N N . GLY A 1 79 ? 6.910 -2.474 -11.411 1.00 0.00 79 GLY A N 11
ATOM 19448 C CA . GLY A 1 79 ? 6.757 -3.730 -12.123 1.00 0.00 79 GLY A CA 11
ATOM 19449 C C . GLY A 1 79 ? 7.242 -4.917 -11.315 1.00 0.00 79 GLY A C 11
ATOM 19450 O O . GLY A 1 79 ? 7.999 -5.748 -11.816 1.00 0.00 79 GLY A O 11
ATOM 19454 N N . GLU A 1 80 ? 6.808 -4.995 -10.061 1.00 0.00 80 GLU A N 11
ATOM 19455 C CA . GLU A 1 80 ? 7.205 -6.089 -9.182 1.00 0.00 80 GLU A CA 11
ATOM 19456 C C . GLU A 1 80 ? 6.011 -6.612 -8.390 1.00 0.00 80 GLU A C 11
ATOM 19457 O O . GLU A 1 80 ? 5.286 -5.842 -7.760 1.00 0.00 80 GLU A O 11
ATOM 19469 N N . GLN A 1 81 ? 5.813 -7.926 -8.429 1.00 0.00 81 GLN A N 11
ATOM 19470 C CA . GLN A 1 81 ? 4.705 -8.552 -7.716 1.00 0.00 81 GLN A CA 11
ATOM 19471 C C . GLN A 1 81 ? 5.205 -9.305 -6.487 1.00 0.00 81 GLN A C 11
ATOM 19472 O O . GLN A 1 81 ? 6.293 -9.883 -6.501 1.00 0.00 81 GLN A O 11
ATOM 19486 N N . TYR A 1 82 ? 4.405 -9.295 -5.427 1.00 0.00 82 TYR A N 11
ATOM 19487 C CA . TYR A 1 82 ? 4.768 -9.975 -4.189 1.00 0.00 82 TYR A CA 11
ATOM 19488 C C . TYR A 1 82 ? 3.765 -11.076 -3.859 1.00 0.00 82 TYR A C 11
ATOM 19489 O O . TYR A 1 82 ? 2.563 -10.829 -3.761 1.00 0.00 82 TYR A O 11
ATOM 19507 N N . LYS A 1 83 ? 4.269 -12.293 -3.686 1.00 0.00 83 LYS A N 11
ATOM 19508 C CA . LYS A 1 83 ? 3.420 -13.434 -3.364 1.00 0.00 83 LYS A CA 11
ATOM 19509 C C . LYS A 1 83 ? 3.302 -13.616 -1.854 1.00 0.00 83 LYS A C 11
ATOM 19510 O O . LYS A 1 83 ? 4.294 -13.870 -1.170 1.00 0.00 83 LYS A O 11
ATOM 19529 N N . LEU A 1 84 ? 2.084 -13.485 -1.341 1.00 0.00 84 LEU A N 11
ATOM 19530 C CA . LEU A 1 84 ? 1.836 -13.636 0.089 1.00 0.00 84 LEU A CA 11
ATOM 19531 C C . LEU A 1 84 ? 0.571 -14.451 0.339 1.00 0.00 84 LEU A C 11
ATOM 19532 O O . LEU A 1 84 ? -0.300 -14.544 -0.527 1.00 0.00 84 LEU A O 11
ATOM 19548 N N . ARG A 1 85 ? 0.475 -15.036 1.528 1.00 0.00 85 ARG A N 11
ATOM 19549 C CA . ARG A 1 85 ? -0.684 -15.842 1.892 1.00 0.00 85 ARG A CA 11
ATOM 19550 C C . ARG A 1 85 ? -1.157 -15.506 3.303 1.00 0.00 85 ARG A C 11
ATOM 19551 O O . ARG A 1 85 ? -0.378 -15.542 4.255 1.00 0.00 85 ARG A O 11
ATOM 19572 N N . ALA A 1 86 ? -2.439 -15.179 3.430 1.00 0.00 86 ALA A N 11
ATOM 19573 C CA . ALA A 1 86 ? -3.017 -14.839 4.724 1.00 0.00 86 ALA A CA 11
ATOM 19574 C C . ALA A 1 86 ? -3.009 -16.041 5.662 1.00 0.00 86 ALA A C 11
ATOM 19575 O O . ALA A 1 86 ? -2.797 -17.176 5.233 1.00 0.00 86 ALA A O 11
ATOM 19582 N N . THR A 1 87 ? -3.241 -15.786 6.946 1.00 0.00 87 THR A N 11
ATOM 19583 C CA . THR A 1 87 ? -3.259 -16.847 7.945 1.00 0.00 87 THR A CA 11
ATOM 19584 C C . THR A 1 87 ? -4.524 -17.690 7.829 1.00 0.00 87 THR A C 11
ATOM 19585 O O . THR A 1 87 ? -4.511 -18.888 8.115 1.00 0.00 87 THR A O 11
ATOM 19596 N N . ASP A 1 88 ? -5.613 -17.059 7.408 1.00 0.00 88 ASP A N 11
ATOM 19597 C CA . ASP A 1 88 ? -6.887 -17.752 7.252 1.00 0.00 88 ASP A CA 11
ATOM 19598 C C . ASP A 1 88 ? -7.737 -17.090 6.172 1.00 0.00 88 ASP A C 11
ATOM 19599 O O . ASP A 1 88 ? -7.291 -16.163 5.498 1.00 0.00 88 ASP A O 11
ATOM 19608 N N . ALA A 1 89 ? -8.965 -17.574 6.014 1.00 0.00 89 ALA A N 11
ATOM 19609 C CA . ALA A 1 89 ? -9.878 -17.029 5.017 1.00 0.00 89 ALA A CA 11
ATOM 19610 C C . ALA A 1 89 ? -10.361 -15.639 5.416 1.00 0.00 89 ALA A C 11
ATOM 19611 O O . ALA A 1 89 ? -10.938 -14.914 4.605 1.00 0.00 89 ALA A O 11
ATOM 19618 N N . LYS A 1 90 ? -10.121 -15.272 6.670 1.00 0.00 90 LYS A N 11
ATOM 19619 C CA . LYS A 1 90 ? -10.530 -13.968 7.178 1.00 0.00 90 LYS A CA 11
ATOM 19620 C C . LYS A 1 90 ? -9.410 -12.945 7.018 1.00 0.00 90 LYS A C 11
ATOM 19621 O O . LYS A 1 90 ? -9.640 -11.825 6.565 1.00 0.00 90 LYS A O 11
ATOM 19640 N N . GLU A 1 91 ? -8.197 -13.340 7.392 1.00 0.00 91 GLU A N 11
ATOM 19641 C CA . GLU A 1 91 ? -7.041 -12.457 7.288 1.00 0.00 91 GLU A CA 11
ATOM 19642 C C . GLU A 1 91 ? -6.768 -12.087 5.833 1.00 0.00 91 GLU A C 11
ATOM 19643 O O . GLU A 1 91 ? -6.090 -11.099 5.550 1.00 0.00 91 GLU A O 11
ATOM 19655 N N . ARG A 1 92 ? -7.300 -12.886 4.915 1.00 0.00 92 ARG A N 11
ATOM 19656 C CA . ARG A 1 92 ? -7.113 -12.644 3.490 1.00 0.00 92 ARG A CA 11
ATOM 19657 C C . ARG A 1 92 ? -7.747 -11.320 3.076 1.00 0.00 92 ARG A C 11
ATOM 19658 O O . ARG A 1 92 ? -7.052 -10.392 2.660 1.00 0.00 92 ARG A O 11
ATOM 19679 N N . GLN A 1 93 ? -9.068 -11.240 3.191 1.00 0.00 93 GLN A N 11
ATOM 19680 C CA . GLN A 1 93 ? -9.795 -10.029 2.827 1.00 0.00 93 GLN A CA 11
ATOM 19681 C C . GLN A 1 93 ? -9.207 -8.810 3.529 1.00 0.00 93 GLN A C 11
ATOM 19682 O O . GLN A 1 93 ? -9.134 -7.724 2.953 1.00 0.00 93 GLN A O 11
ATOM 19696 N N . HIS A 1 94 ? -8.789 -8.996 4.777 1.00 0.00 94 HIS A N 11
ATOM 19697 C CA . HIS A 1 94 ? -8.207 -7.910 5.558 1.00 0.00 94 HIS A CA 11
ATOM 19698 C C . HIS A 1 94 ? -6.990 -7.324 4.850 1.00 0.00 94 HIS A C 11
ATOM 19699 O O . HIS A 1 94 ? -6.931 -6.122 4.590 1.00 0.00 94 HIS A O 11
ATOM 19714 N N . TRP A 1 95 ? -6.022 -8.179 4.542 1.00 0.00 95 TRP A N 11
ATOM 19715 C CA . TRP A 1 95 ? -4.805 -7.744 3.864 1.00 0.00 95 TRP A CA 11
ATOM 19716 C C . TRP A 1 95 ? -5.132 -7.082 2.530 1.00 0.00 95 TRP A C 11
ATOM 19717 O O . TRP A 1 95 ? -4.765 -5.932 2.291 1.00 0.00 95 TRP A O 11
ATOM 19738 N N . VAL A 1 96 ? -5.824 -7.815 1.664 1.00 0.00 96 VAL A N 11
ATOM 19739 C CA . VAL A 1 96 ? -6.202 -7.298 0.354 1.00 0.00 96 VAL A CA 11
ATOM 19740 C C . VAL A 1 96 ? -6.783 -5.893 0.465 1.00 0.00 96 VAL A C 11
ATOM 19741 O O . VAL A 1 96 ? -6.330 -4.968 -0.209 1.00 0.00 96 VAL A O 11
ATOM 19754 N N . SER A 1 97 ? -7.789 -5.741 1.321 1.00 0.00 97 SER A N 11
ATOM 19755 C CA . SER A 1 97 ? -8.435 -4.448 1.518 1.00 0.00 97 SER A CA 11
ATOM 19756 C C . SER A 1 97 ? -7.459 -3.438 2.112 1.00 0.00 97 SER A C 11
ATOM 19757 O O . SER A 1 97 ? -7.131 -2.431 1.483 1.00 0.00 97 SER A O 11
ATOM 19765 N N . ARG A 1 98 ? -6.998 -3.713 3.327 1.00 0.00 98 ARG A N 11
ATOM 19766 C CA . ARG A 1 98 ? -6.060 -2.828 4.008 1.00 0.00 98 ARG A CA 11
ATOM 19767 C C . ARG A 1 98 ? -5.030 -2.272 3.029 1.00 0.00 98 ARG A C 11
ATOM 19768 O O . ARG A 1 98 ? -4.789 -1.065 2.985 1.00 0.00 98 ARG A O 11
ATOM 19789 N N . LEU A 1 99 ? -4.426 -3.159 2.246 1.00 0.00 99 LEU A N 11
ATOM 19790 C CA . LEU A 1 99 ? -3.421 -2.756 1.268 1.00 0.00 99 LEU A CA 11
ATOM 19791 C C . LEU A 1 99 ? -4.041 -1.892 0.175 1.00 0.00 99 LEU A C 11
ATOM 19792 O O . LEU A 1 99 ? -3.446 -0.907 -0.261 1.00 0.00 99 LEU A O 11
ATOM 19808 N N . GLN A 1 100 ? -5.239 -2.267 -0.260 1.00 0.00 100 GLN A N 11
ATOM 19809 C CA . GLN A 1 100 ? -5.940 -1.524 -1.301 1.00 0.00 100 GLN A CA 11
ATOM 19810 C C . GLN A 1 100 ? -6.239 -0.099 -0.846 1.00 0.00 100 GLN A C 11
ATOM 19811 O O . GLN A 1 100 ? -6.491 0.785 -1.666 1.00 0.00 100 GLN A O 11
ATOM 19825 N N . ILE A 1 101 ? -6.211 0.116 0.465 1.00 0.00 101 ILE A N 11
ATOM 19826 C CA . ILE A 1 101 ? -6.479 1.433 1.028 1.00 0.00 101 ILE A CA 11
ATOM 19827 C C . ILE A 1 101 ? -5.201 2.259 1.128 1.00 0.00 101 ILE A C 11
ATOM 19828 O O . ILE A 1 101 ? -5.172 3.427 0.737 1.00 0.00 101 ILE A O 11
ATOM 19844 N N . CYS A 1 102 ? -4.146 1.644 1.650 1.00 0.00 102 CYS A N 11
ATOM 19845 C CA . CYS A 1 102 ? -2.863 2.322 1.800 1.00 0.00 102 CYS A CA 11
ATOM 19846 C C . CYS A 1 102 ? -2.264 2.660 0.438 1.00 0.00 102 CYS A C 11
ATOM 19847 O O . CYS A 1 102 ? -1.771 3.768 0.221 1.00 0.00 102 CYS A O 11
ATOM 19855 N N . THR A 1 103 ? -2.309 1.697 -0.477 1.00 0.00 103 THR A N 11
ATOM 19856 C CA . THR A 1 103 ? -1.768 1.891 -1.817 1.00 0.00 103 THR A CA 11
ATOM 19857 C C . THR A 1 103 ? -2.405 3.097 -2.498 1.00 0.00 103 THR A C 11
ATOM 19858 O O . THR A 1 103 ? -1.751 3.806 -3.261 1.00 0.00 103 THR A O 11
ATOM 19869 N N . GLN A 1 104 ? -3.684 3.324 -2.215 1.00 0.00 104 GLN A N 11
ATOM 19870 C CA . GLN A 1 104 ? -4.409 4.445 -2.800 1.00 0.00 104 GLN A CA 11
ATOM 19871 C C . GLN A 1 104 ? -4.247 5.701 -1.951 1.00 0.00 104 GLN A C 11
ATOM 19872 O O . GLN A 1 104 ? -3.666 6.693 -2.394 1.00 0.00 104 GLN A O 11
ATOM 19886 N N . HIS A 1 105 ? -4.764 5.653 -0.727 1.00 0.00 105 HIS A N 11
ATOM 19887 C CA . HIS A 1 105 ? -4.676 6.788 0.185 1.00 0.00 105 HIS A CA 11
ATOM 19888 C C . HIS A 1 105 ? -3.343 7.511 0.025 1.00 0.00 105 HIS A C 11
ATOM 19889 O O . HIS A 1 105 ? -3.252 8.721 0.236 1.00 0.00 105 HIS A O 11
ATOM 19904 N N . HIS A 1 106 ? -2.309 6.763 -0.347 1.00 0.00 106 HIS A N 11
ATOM 19905 C CA . HIS A 1 106 ? -0.980 7.333 -0.535 1.00 0.00 106 HIS A CA 11
ATOM 19906 C C . HIS A 1 106 ? -0.819 7.881 -1.950 1.00 0.00 106 HIS A C 11
ATOM 19907 O O . HIS A 1 106 ? -0.699 9.091 -2.149 1.00 0.00 106 HIS A O 11
ATOM 19922 N N . THR A 1 107 ? -0.816 6.984 -2.930 1.00 0.00 107 THR A N 11
ATOM 19923 C CA . THR A 1 107 ? -0.667 7.376 -4.326 1.00 0.00 107 THR A CA 11
ATOM 19924 C C . THR A 1 107 ? -1.486 8.624 -4.636 1.00 0.00 107 THR A C 11
ATOM 19925 O O . THR A 1 107 ? -1.115 9.424 -5.494 1.00 0.00 107 THR A O 11
ATOM 19936 N N . GLU A 1 108 ? -2.603 8.783 -3.932 1.00 0.00 108 GLU A N 11
ATOM 19937 C CA . GLU A 1 108 ? -3.474 9.935 -4.133 1.00 0.00 108 GLU A CA 11
ATOM 19938 C C . GLU A 1 108 ? -2.709 11.239 -3.931 1.00 0.00 108 GLU A C 11
ATOM 19939 O O . GLU A 1 108 ? -2.685 12.100 -4.809 1.00 0.00 108 GLU A O 11
ATOM 19951 N N . ALA A 1 109 ? -2.084 11.377 -2.766 1.00 0.00 109 ALA A N 11
ATOM 19952 C CA . ALA A 1 109 ? -1.316 12.574 -2.448 1.00 0.00 109 ALA A CA 11
ATOM 19953 C C . ALA A 1 109 ? -0.602 13.113 -3.683 1.00 0.00 109 ALA A C 11
ATOM 19954 O O . ALA A 1 109 ? -0.656 14.309 -3.970 1.00 0.00 109 ALA A O 11
ATOM 19961 N N . ILE A 1 110 ? 0.067 12.223 -4.409 1.00 0.00 110 ILE A N 11
ATOM 19962 C CA . ILE A 1 110 ? 0.791 12.610 -5.613 1.00 0.00 110 ILE A CA 11
ATOM 19963 C C . ILE A 1 110 ? -0.047 13.541 -6.483 1.00 0.00 110 ILE A C 11
ATOM 19964 O O . ILE A 1 110 ? -1.193 13.238 -6.810 1.00 0.00 110 ILE A O 11
ATOM 19980 N N . GLY A 1 111 ? 0.535 14.677 -6.857 1.00 0.00 111 GLY A N 11
ATOM 19981 C CA . GLY A 1 111 ? -0.171 15.635 -7.687 1.00 0.00 111 GLY A CA 11
ATOM 19982 C C . GLY A 1 111 ? 0.742 16.328 -8.678 1.00 0.00 111 GLY A C 11
ATOM 19983 O O . GLY A 1 111 ? 0.429 16.418 -9.866 1.00 0.00 111 GLY A O 11
ATOM 19987 N N . LYS A 1 112 ? 1.876 16.821 -8.191 1.00 0.00 112 LYS A N 11
ATOM 19988 C CA . LYS A 1 112 ? 2.839 17.511 -9.041 1.00 0.00 112 LYS A CA 11
ATOM 19989 C C . LYS A 1 112 ? 2.139 18.510 -9.956 1.00 0.00 112 LYS A C 11
ATOM 19990 O O . LYS A 1 112 ? 2.480 18.635 -11.131 1.00 0.00 112 LYS A O 11
ATOM 20009 N N . ASN A 1 113 ? 1.158 19.221 -9.409 1.00 0.00 113 ASN A N 11
ATOM 20010 C CA . ASN A 1 113 ? 0.411 20.211 -10.176 1.00 0.00 113 ASN A CA 11
ATOM 20011 C C . ASN A 1 113 ? -0.057 21.354 -9.281 1.00 0.00 113 ASN A C 11
ATOM 20012 O O . ASN A 1 113 ? -0.587 21.128 -8.194 1.00 0.00 113 ASN A O 11
ATOM 20023 N N . ASN A 1 114 ? 0.144 22.583 -9.746 1.00 0.00 114 ASN A N 11
ATOM 20024 C CA . ASN A 1 114 ? -0.257 23.762 -8.988 1.00 0.00 114 ASN A CA 11
ATOM 20025 C C . ASN A 1 114 ? -1.767 23.782 -8.770 1.00 0.00 114 ASN A C 11
ATOM 20026 O O . ASN A 1 114 ? -2.538 23.956 -9.714 1.00 0.00 114 ASN A O 11
ATOM 20037 N N . SER A 1 115 ? -2.181 23.602 -7.520 1.00 0.00 115 SER A N 11
ATOM 20038 C CA . SER A 1 115 ? -3.599 23.596 -7.179 1.00 0.00 115 SER A CA 11
ATOM 20039 C C . SER A 1 115 ? -3.883 24.547 -6.021 1.00 0.00 115 SER A C 11
ATOM 20040 O O . SER A 1 115 ? -2.967 25.130 -5.442 1.00 0.00 115 SER A O 11
ATOM 20048 N N . GLY A 1 116 ? -5.161 24.700 -5.688 1.00 0.00 116 GLY A N 11
ATOM 20049 C CA . GLY A 1 116 ? -5.545 25.582 -4.601 1.00 0.00 116 GLY A CA 11
ATOM 20050 C C . GLY A 1 116 ? -6.412 24.888 -3.570 1.00 0.00 116 GLY A C 11
ATOM 20051 O O . GLY A 1 116 ? -7.637 25.009 -3.575 1.00 0.00 116 GLY A O 11
ATOM 20055 N N . PRO A 1 117 ? -5.772 24.139 -2.660 1.00 0.00 117 PRO A N 11
ATOM 20056 C CA . PRO A 1 117 ? -6.474 23.407 -1.602 1.00 0.00 117 PRO A CA 11
ATOM 20057 C C . PRO A 1 117 ? -7.076 24.337 -0.555 1.00 0.00 117 PRO A C 11
ATOM 20058 O O . PRO A 1 117 ? -7.052 25.558 -0.708 1.00 0.00 117 PRO A O 11
ATOM 20069 N N . SER A 1 118 ? -7.616 23.752 0.510 1.00 0.00 118 SER A N 11
ATOM 20070 C CA . SER A 1 118 ? -8.229 24.530 1.581 1.00 0.00 118 SER A CA 11
ATOM 20071 C C . SER A 1 118 ? -7.309 24.598 2.796 1.00 0.00 118 SER A C 11
ATOM 20072 O O . SER A 1 118 ? -6.680 23.608 3.169 1.00 0.00 118 SER A O 11
ATOM 20080 N N . SER A 1 119 ? -7.237 25.775 3.410 1.00 0.00 119 SER A N 11
ATOM 20081 C CA . SER A 1 119 ? -6.392 25.975 4.582 1.00 0.00 119 SER A CA 11
ATOM 20082 C C . SER A 1 119 ? -7.227 26.390 5.789 1.00 0.00 119 SER A C 11
ATOM 20083 O O . SER A 1 119 ? -8.005 27.341 5.723 1.00 0.00 119 SER A O 11
ATOM 20091 N N . GLY A 1 120 ? -7.059 25.669 6.894 1.00 0.00 120 GLY A N 11
ATOM 20092 C CA . GLY A 1 120 ? -7.803 25.977 8.101 1.00 0.00 120 GLY A CA 11
ATOM 20093 C C . GLY A 1 120 ? -6.992 26.790 9.091 1.00 0.00 120 GLY A C 11
ATOM 20094 O O . GLY A 1 120 ? -6.157 26.247 9.813 1.00 0.00 120 GLY A O 11
ATOM 20098 N N . GLY A 1 1 ? -12.637 7.604 1.657 1.00 0.00 1 GLY A N 12
ATOM 20099 C CA . GLY A 1 1 ? -11.446 8.430 1.730 1.00 0.00 1 GLY A CA 12
ATOM 20100 C C . GLY A 1 1 ? -11.483 9.399 2.895 1.00 0.00 1 GLY A C 12
ATOM 20101 O O . GLY A 1 1 ? -11.512 10.614 2.700 1.00 0.00 1 GLY A O 12
ATOM 20105 N N . SER A 1 2 ? -11.483 8.861 4.111 1.00 0.00 2 SER A N 12
ATOM 20106 C CA . SER A 1 2 ? -11.522 9.687 5.312 1.00 0.00 2 SER A CA 12
ATOM 20107 C C . SER A 1 2 ? -10.641 9.095 6.407 1.00 0.00 2 SER A C 12
ATOM 20108 O O . SER A 1 2 ? -10.670 7.890 6.659 1.00 0.00 2 SER A O 12
ATOM 20116 N N . SER A 1 3 ? -9.858 9.951 7.056 1.00 0.00 3 SER A N 12
ATOM 20117 C CA . SER A 1 3 ? -8.965 9.513 8.122 1.00 0.00 3 SER A CA 12
ATOM 20118 C C . SER A 1 3 ? -9.339 10.170 9.448 1.00 0.00 3 SER A C 12
ATOM 20119 O O . SER A 1 3 ? -9.274 11.390 9.589 1.00 0.00 3 SER A O 12
ATOM 20127 N N . GLY A 1 4 ? -9.731 9.349 10.417 1.00 0.00 4 GLY A N 12
ATOM 20128 C CA . GLY A 1 4 ? -10.110 9.867 11.719 1.00 0.00 4 GLY A CA 12
ATOM 20129 C C . GLY A 1 4 ? -9.096 9.531 12.794 1.00 0.00 4 GLY A C 12
ATOM 20130 O O . GLY A 1 4 ? -7.932 9.265 12.498 1.00 0.00 4 GLY A O 12
ATOM 20134 N N . SER A 1 5 ? -9.539 9.543 14.048 1.00 0.00 5 SER A N 12
ATOM 20135 C CA . SER A 1 5 ? -8.660 9.243 15.172 1.00 0.00 5 SER A CA 12
ATOM 20136 C C . SER A 1 5 ? -8.195 7.791 15.125 1.00 0.00 5 SER A C 12
ATOM 20137 O O . SER A 1 5 ? -8.717 6.937 15.842 1.00 0.00 5 SER A O 12
ATOM 20145 N N . SER A 1 6 ? -7.210 7.519 14.275 1.00 0.00 6 SER A N 12
ATOM 20146 C CA . SER A 1 6 ? -6.676 6.169 14.131 1.00 0.00 6 SER A CA 12
ATOM 20147 C C . SER A 1 6 ? -5.150 6.186 14.128 1.00 0.00 6 SER A C 12
ATOM 20148 O O . SER A 1 6 ? -4.530 7.183 13.761 1.00 0.00 6 SER A O 12
ATOM 20156 N N . GLY A 1 7 ? -4.551 5.073 14.541 1.00 0.00 7 GLY A N 12
ATOM 20157 C CA . GLY A 1 7 ? -3.104 4.980 14.578 1.00 0.00 7 GLY A CA 12
ATOM 20158 C C . GLY A 1 7 ? -2.621 3.580 14.901 1.00 0.00 7 GLY A C 12
ATOM 20159 O O . GLY A 1 7 ? -2.084 3.336 15.981 1.00 0.00 7 GLY A O 12
ATOM 20163 N N . GLU A 1 8 ? -2.815 2.657 13.964 1.00 0.00 8 GLU A N 12
ATOM 20164 C CA . GLU A 1 8 ? -2.397 1.274 14.156 1.00 0.00 8 GLU A CA 12
ATOM 20165 C C . GLU A 1 8 ? -1.931 0.658 12.840 1.00 0.00 8 GLU A C 12
ATOM 20166 O O . GLU A 1 8 ? -2.602 0.774 11.816 1.00 0.00 8 GLU A O 12
ATOM 20178 N N . ASN A 1 9 ? -0.775 0.003 12.877 1.00 0.00 9 ASN A N 12
ATOM 20179 C CA . ASN A 1 9 ? -0.217 -0.631 11.687 1.00 0.00 9 ASN A CA 12
ATOM 20180 C C . ASN A 1 9 ? -0.617 -2.101 11.616 1.00 0.00 9 ASN A C 12
ATOM 20181 O O . ASN A 1 9 ? -0.875 -2.736 12.639 1.00 0.00 9 ASN A O 12
ATOM 20192 N N . VAL A 1 10 ? -0.664 -2.638 10.401 1.00 0.00 10 VAL A N 12
ATOM 20193 C CA . VAL A 1 10 ? -1.030 -4.034 10.196 1.00 0.00 10 VAL A CA 12
ATOM 20194 C C . VAL A 1 10 ? 0.209 -4.914 10.070 1.00 0.00 10 VAL A C 12
ATOM 20195 O O . VAL A 1 10 ? 1.168 -4.559 9.385 1.00 0.00 10 VAL A O 12
ATOM 20208 N N . TYR A 1 11 ? 0.181 -6.064 10.735 1.00 0.00 11 TYR A N 12
ATOM 20209 C CA . TYR A 1 11 ? 1.302 -6.995 10.699 1.00 0.00 11 TYR A CA 12
ATOM 20210 C C . TYR A 1 11 ? 0.825 -8.431 10.892 1.00 0.00 11 TYR A C 12
ATOM 20211 O O . TYR A 1 11 ? -0.247 -8.672 11.444 1.00 0.00 11 TYR A O 12
ATOM 20229 N N . GLY A 1 12 ? 1.631 -9.382 10.431 1.00 0.00 12 GLY A N 12
ATOM 20230 C CA . GLY A 1 12 ? 1.276 -10.783 10.562 1.00 0.00 12 GLY A CA 12
ATOM 20231 C C . GLY A 1 12 ? 2.317 -11.704 9.957 1.00 0.00 12 GLY A C 12
ATOM 20232 O O . GLY A 1 12 ? 3.381 -11.255 9.530 1.00 0.00 12 GLY A O 12
ATOM 20236 N N . TYR A 1 13 ? 2.012 -12.997 9.922 1.00 0.00 13 TYR A N 12
ATOM 20237 C CA . TYR A 1 13 ? 2.931 -13.984 9.370 1.00 0.00 13 TYR A CA 12
ATOM 20238 C C . TYR A 1 13 ? 2.393 -14.558 8.062 1.00 0.00 13 TYR A C 12
ATOM 20239 O O . TYR A 1 13 ? 1.499 -15.405 8.063 1.00 0.00 13 TYR A O 12
ATOM 20257 N N . LEU A 1 14 ? 2.945 -14.090 6.948 1.00 0.00 14 LEU A N 12
ATOM 20258 C CA . LEU A 1 14 ? 2.523 -14.556 5.631 1.00 0.00 14 LEU A CA 12
ATOM 20259 C C . LEU A 1 14 ? 3.596 -15.433 4.994 1.00 0.00 14 LEU A C 12
ATOM 20260 O O . LEU A 1 14 ? 4.747 -15.438 5.430 1.00 0.00 14 LEU A O 12
ATOM 20276 N N . MET A 1 15 ? 3.211 -16.172 3.959 1.00 0.00 15 MET A N 12
ATOM 20277 C CA . MET A 1 15 ? 4.141 -17.050 3.259 1.00 0.00 15 MET A CA 12
ATOM 20278 C C . MET A 1 15 ? 4.552 -16.450 1.919 1.00 0.00 15 MET A C 12
ATOM 20279 O O . MET A 1 15 ? 3.741 -16.346 0.998 1.00 0.00 15 MET A O 12
ATOM 20293 N N . LYS A 1 16 ? 5.817 -16.055 1.816 1.00 0.00 16 LYS A N 12
ATOM 20294 C CA . LYS A 1 16 ? 6.337 -15.465 0.588 1.00 0.00 16 LYS A CA 12
ATOM 20295 C C . LYS A 1 16 ? 7.088 -16.503 -0.239 1.00 0.00 16 LYS A C 12
ATOM 20296 O O . LYS A 1 16 ? 7.932 -17.234 0.282 1.00 0.00 16 LYS A O 12
ATOM 20315 N N . TYR A 1 17 ? 6.779 -16.563 -1.529 1.00 0.00 17 TYR A N 12
ATOM 20316 C CA . TYR A 1 17 ? 7.425 -17.513 -2.427 1.00 0.00 17 TYR A CA 12
ATOM 20317 C C . TYR A 1 17 ? 8.887 -17.140 -2.654 1.00 0.00 17 TYR A C 12
ATOM 20318 O O . TYR A 1 17 ? 9.205 -16.312 -3.508 1.00 0.00 17 TYR A O 12
ATOM 20336 N N . THR A 1 18 ? 9.775 -17.760 -1.882 1.00 0.00 18 THR A N 12
ATOM 20337 C CA . THR A 1 18 ? 11.203 -17.495 -1.997 1.00 0.00 18 THR A CA 12
ATOM 20338 C C . THR A 1 18 ? 11.751 -18.001 -3.326 1.00 0.00 18 THR A C 12
ATOM 20339 O O . THR A 1 18 ? 12.386 -17.255 -4.070 1.00 0.00 18 THR A O 12
ATOM 20350 N N . ASN A 1 19 ? 11.501 -19.273 -3.619 1.00 0.00 19 ASN A N 12
ATOM 20351 C CA . ASN A 1 19 ? 11.970 -19.878 -4.860 1.00 0.00 19 ASN A CA 12
ATOM 20352 C C . ASN A 1 19 ? 11.103 -21.073 -5.244 1.00 0.00 19 ASN A C 12
ATOM 20353 O O . ASN A 1 19 ? 10.191 -21.454 -4.509 1.00 0.00 19 ASN A O 12
ATOM 20364 N N . LEU A 1 20 ? 11.393 -21.660 -6.400 1.00 0.00 20 LEU A N 12
ATOM 20365 C CA . LEU A 1 20 ? 10.640 -22.812 -6.883 1.00 0.00 20 LEU A CA 12
ATOM 20366 C C . LEU A 1 20 ? 10.933 -24.048 -6.037 1.00 0.00 20 LEU A C 12
ATOM 20367 O O . LEU A 1 20 ? 10.022 -24.666 -5.486 1.00 0.00 20 LEU A O 12
ATOM 20383 N N . VAL A 1 21 ? 12.210 -24.401 -5.937 1.00 0.00 21 VAL A N 12
ATOM 20384 C CA . VAL A 1 21 ? 12.624 -25.560 -5.156 1.00 0.00 21 VAL A CA 12
ATOM 20385 C C . VAL A 1 21 ? 12.047 -25.507 -3.746 1.00 0.00 21 VAL A C 12
ATOM 20386 O O . VAL A 1 21 ? 11.368 -26.435 -3.305 1.00 0.00 21 VAL A O 12
ATOM 20399 N N . THR A 1 22 ? 12.320 -24.413 -3.041 1.00 0.00 22 THR A N 12
ATOM 20400 C CA . THR A 1 22 ? 11.828 -24.238 -1.680 1.00 0.00 22 THR A CA 12
ATOM 20401 C C . THR A 1 22 ? 10.307 -24.141 -1.653 1.00 0.00 22 THR A C 12
ATOM 20402 O O . THR A 1 22 ? 9.643 -24.857 -0.905 1.00 0.00 22 THR A O 12
ATOM 20413 N N . GLY A 1 23 ? 9.761 -23.250 -2.476 1.00 0.00 23 GLY A N 12
ATOM 20414 C CA . GLY A 1 23 ? 8.322 -23.076 -2.531 1.00 0.00 23 GLY A CA 12
ATOM 20415 C C . GLY A 1 23 ? 7.849 -21.889 -1.715 1.00 0.00 23 GLY A C 12
ATOM 20416 O O . GLY A 1 23 ? 7.866 -20.754 -2.192 1.00 0.00 23 GLY A O 12
ATOM 20420 N N . TRP A 1 24 ? 7.426 -22.150 -0.484 1.00 0.00 24 TRP A N 12
ATOM 20421 C CA . TRP A 1 24 ? 6.945 -21.093 0.398 1.00 0.00 24 TRP A CA 12
ATOM 20422 C C . TRP A 1 24 ? 7.635 -21.161 1.756 1.00 0.00 24 TRP A C 12
ATOM 20423 O O . TRP A 1 24 ? 8.231 -22.179 2.108 1.00 0.00 24 TRP A O 12
ATOM 20444 N N . GLN A 1 25 ? 7.551 -20.073 2.514 1.00 0.00 25 GLN A N 12
ATOM 20445 C CA . GLN A 1 25 ? 8.168 -20.011 3.833 1.00 0.00 25 GLN A CA 12
ATOM 20446 C C . GLN A 1 25 ? 7.563 -18.886 4.666 1.00 0.00 25 GLN A C 12
ATOM 20447 O O . GLN A 1 25 ? 7.487 -17.741 4.220 1.00 0.00 25 GLN A O 12
ATOM 20461 N N . TYR A 1 26 ? 7.132 -19.220 5.877 1.00 0.00 26 TYR A N 12
ATOM 20462 C CA . TYR A 1 26 ? 6.529 -18.239 6.772 1.00 0.00 26 TYR A CA 12
ATOM 20463 C C . TYR A 1 26 ? 7.438 -17.024 6.939 1.00 0.00 26 TYR A C 12
ATOM 20464 O O . TYR A 1 26 ? 8.654 -17.159 7.080 1.00 0.00 26 TYR A O 12
ATOM 20482 N N . ARG A 1 27 ? 6.839 -15.838 6.923 1.00 0.00 27 ARG A N 12
ATOM 20483 C CA . ARG A 1 27 ? 7.592 -14.599 7.072 1.00 0.00 27 ARG A CA 12
ATOM 20484 C C . ARG A 1 27 ? 6.765 -13.545 7.801 1.00 0.00 27 ARG A C 12
ATOM 20485 O O . ARG A 1 27 ? 5.538 -13.527 7.705 1.00 0.00 27 ARG A O 12
ATOM 20506 N N . PHE A 1 28 ? 7.446 -12.667 8.531 1.00 0.00 28 PHE A N 12
ATOM 20507 C CA . PHE A 1 28 ? 6.775 -11.610 9.278 1.00 0.00 28 PHE A CA 12
ATOM 20508 C C . PHE A 1 28 ? 6.731 -10.316 8.470 1.00 0.00 28 PHE A C 12
ATOM 20509 O O . PHE A 1 28 ? 7.741 -9.885 7.912 1.00 0.00 28 PHE A O 12
ATOM 20526 N N . PHE A 1 29 ? 5.555 -9.701 8.411 1.00 0.00 29 PHE A N 12
ATOM 20527 C CA . PHE A 1 29 ? 5.378 -8.458 7.671 1.00 0.00 29 PHE A CA 12
ATOM 20528 C C . PHE A 1 29 ? 4.812 -7.364 8.571 1.00 0.00 29 PHE A C 12
ATOM 20529 O O . PHE A 1 29 ? 3.982 -7.628 9.442 1.00 0.00 29 PHE A O 12
ATOM 20546 N N . VAL A 1 30 ? 5.267 -6.133 8.356 1.00 0.00 30 VAL A N 12
ATOM 20547 C CA . VAL A 1 30 ? 4.806 -4.999 9.147 1.00 0.00 30 VAL A CA 12
ATOM 20548 C C . VAL A 1 30 ? 4.483 -3.804 8.257 1.00 0.00 30 VAL A C 12
ATOM 20549 O O . VAL A 1 30 ? 5.361 -3.005 7.928 1.00 0.00 30 VAL A O 12
ATOM 20562 N N . LEU A 1 31 ? 3.218 -3.686 7.871 1.00 0.00 31 LEU A N 12
ATOM 20563 C CA . LEU A 1 31 ? 2.777 -2.587 7.019 1.00 0.00 31 LEU A CA 12
ATOM 20564 C C . LEU A 1 31 ? 3.045 -1.241 7.684 1.00 0.00 31 LEU A C 12
ATOM 20565 O O . LEU A 1 31 ? 2.902 -1.097 8.897 1.00 0.00 31 LEU A O 12
ATOM 20581 N N . ASN A 1 32 ? 3.433 -0.256 6.879 1.00 0.00 32 ASN A N 12
ATOM 20582 C CA . ASN A 1 32 ? 3.720 1.080 7.390 1.00 0.00 32 ASN A CA 12
ATOM 20583 C C . ASN A 1 32 ? 2.812 2.118 6.738 1.00 0.00 32 ASN A C 12
ATOM 20584 O O . ASN A 1 32 ? 2.929 2.399 5.546 1.00 0.00 32 ASN A O 12
ATOM 20595 N N . ASN A 1 33 ? 1.906 2.683 7.529 1.00 0.00 33 ASN A N 12
ATOM 20596 C CA . ASN A 1 33 ? 0.977 3.691 7.030 1.00 0.00 33 ASN A CA 12
ATOM 20597 C C . ASN A 1 33 ? 1.661 5.049 6.910 1.00 0.00 33 ASN A C 12
ATOM 20598 O O . ASN A 1 33 ? 1.808 5.586 5.813 1.00 0.00 33 ASN A O 12
ATOM 20609 N N . GLU A 1 34 ? 2.076 5.599 8.047 1.00 0.00 34 GLU A N 12
ATOM 20610 C CA . GLU A 1 34 ? 2.744 6.895 8.070 1.00 0.00 34 GLU A CA 12
ATOM 20611 C C . GLU A 1 34 ? 3.799 6.982 6.971 1.00 0.00 34 GLU A C 12
ATOM 20612 O O . GLU A 1 34 ? 3.959 8.021 6.330 1.00 0.00 34 GLU A O 12
ATOM 20624 N N . ALA A 1 35 ? 4.516 5.884 6.759 1.00 0.00 35 ALA A N 12
ATOM 20625 C CA . ALA A 1 35 ? 5.555 5.835 5.737 1.00 0.00 35 ALA A CA 12
ATOM 20626 C C . ALA A 1 35 ? 4.984 5.391 4.395 1.00 0.00 35 ALA A C 12
ATOM 20627 O O . ALA A 1 35 ? 5.213 6.031 3.370 1.00 0.00 35 ALA A O 12
ATOM 20634 N N . GLY A 1 36 ? 4.239 4.290 4.408 1.00 0.00 36 GLY A N 12
ATOM 20635 C CA . GLY A 1 36 ? 3.648 3.779 3.185 1.00 0.00 36 GLY A CA 12
ATOM 20636 C C . GLY A 1 36 ? 4.504 2.715 2.528 1.00 0.00 36 GLY A C 12
ATOM 20637 O O . GLY A 1 36 ? 4.393 2.473 1.325 1.00 0.00 36 GLY A O 12
ATOM 20641 N N . LEU A 1 37 ? 5.362 2.077 3.317 1.00 0.00 37 LEU A N 12
ATOM 20642 C CA . LEU A 1 37 ? 6.243 1.033 2.804 1.00 0.00 37 LEU A CA 12
ATOM 20643 C C . LEU A 1 37 ? 5.957 -0.302 3.483 1.00 0.00 37 LEU A C 12
ATOM 20644 O O . LEU A 1 37 ? 5.676 -0.354 4.681 1.00 0.00 37 LEU A O 12
ATOM 20660 N N . LEU A 1 38 ? 6.033 -1.380 2.711 1.00 0.00 38 LEU A N 12
ATOM 20661 C CA . LEU A 1 38 ? 5.784 -2.718 3.238 1.00 0.00 38 LEU A CA 12
ATOM 20662 C C . LEU A 1 38 ? 7.095 -3.460 3.479 1.00 0.00 38 LEU A C 12
ATOM 20663 O O . LEU A 1 38 ? 7.804 -3.808 2.536 1.00 0.00 38 LEU A O 12
ATOM 20679 N N . GLU A 1 39 ? 7.408 -3.701 4.749 1.00 0.00 39 GLU A N 12
ATOM 20680 C CA . GLU A 1 39 ? 8.633 -4.403 5.113 1.00 0.00 39 GLU A CA 12
ATOM 20681 C C . GLU A 1 39 ? 8.321 -5.790 5.668 1.00 0.00 39 GLU A C 12
ATOM 20682 O O . GLU A 1 39 ? 7.172 -6.098 5.986 1.00 0.00 39 GLU A O 12
ATOM 20694 N N . TYR A 1 40 ? 9.350 -6.621 5.780 1.00 0.00 40 TYR A N 12
ATOM 20695 C CA . TYR A 1 40 ? 9.186 -7.976 6.293 1.00 0.00 40 TYR A CA 12
ATOM 20696 C C . TYR A 1 40 ? 10.489 -8.491 6.899 1.00 0.00 40 TYR A C 12
ATOM 20697 O O . TYR A 1 40 ? 11.547 -8.425 6.272 1.00 0.00 40 TYR A O 12
ATOM 20715 N N . PHE A 1 41 ? 10.403 -9.004 8.122 1.00 0.00 41 PHE A N 12
ATOM 20716 C CA . PHE A 1 41 ? 11.574 -9.530 8.813 1.00 0.00 41 PHE A CA 12
ATOM 20717 C C . PHE A 1 41 ? 11.384 -11.004 9.160 1.00 0.00 41 PHE A C 12
ATOM 20718 O O . PHE A 1 41 ? 10.290 -11.550 9.019 1.00 0.00 41 PHE A O 12
ATOM 20735 N N . VAL A 1 42 ? 12.458 -11.642 9.613 1.00 0.00 42 VAL A N 12
ATOM 20736 C CA . VAL A 1 42 ? 12.411 -13.052 9.981 1.00 0.00 42 VAL A CA 12
ATOM 20737 C C . VAL A 1 42 ? 11.311 -13.318 11.002 1.00 0.00 42 VAL A C 12
ATOM 20738 O O . VAL A 1 42 ? 10.673 -14.369 10.982 1.00 0.00 42 VAL A O 12
ATOM 20751 N N . ASN A 1 43 ? 11.095 -12.356 11.894 1.00 0.00 43 ASN A N 12
ATOM 20752 C CA . ASN A 1 43 ? 10.071 -12.486 12.924 1.00 0.00 43 ASN A CA 12
ATOM 20753 C C . ASN A 1 43 ? 9.947 -11.198 13.733 1.00 0.00 43 ASN A C 12
ATOM 20754 O O . ASN A 1 43 ? 10.680 -10.237 13.504 1.00 0.00 43 ASN A O 12
ATOM 20765 N N . GLU A 1 44 ? 9.015 -11.189 14.681 1.00 0.00 44 GLU A N 12
ATOM 20766 C CA . GLU A 1 44 ? 8.795 -10.019 15.524 1.00 0.00 44 GLU A CA 12
ATOM 20767 C C . GLU A 1 44 ? 10.034 -9.711 16.360 1.00 0.00 44 GLU A C 12
ATOM 20768 O O . GLU A 1 44 ? 10.195 -8.599 16.862 1.00 0.00 44 GLU A O 12
ATOM 20780 N N . GLN A 1 45 ? 10.906 -10.704 16.504 1.00 0.00 45 GLN A N 12
ATOM 20781 C CA . GLN A 1 45 ? 12.129 -10.539 17.280 1.00 0.00 45 GLN A CA 12
ATOM 20782 C C . GLN A 1 45 ? 13.257 -9.995 16.409 1.00 0.00 45 GLN A C 12
ATOM 20783 O O . GLN A 1 45 ? 14.395 -9.866 16.859 1.00 0.00 45 GLN A O 12
ATOM 20797 N N . SER A 1 46 ? 12.933 -9.678 15.159 1.00 0.00 46 SER A N 12
ATOM 20798 C CA . SER A 1 46 ? 13.919 -9.152 14.224 1.00 0.00 46 SER A CA 12
ATOM 20799 C C . SER A 1 46 ? 13.414 -7.872 13.564 1.00 0.00 46 SER A C 12
ATOM 20800 O O . SER A 1 46 ? 13.791 -7.552 12.437 1.00 0.00 46 SER A O 12
ATOM 20808 N N . ARG A 1 47 ? 12.560 -7.145 14.276 1.00 0.00 47 ARG A N 12
ATOM 20809 C CA . ARG A 1 47 ? 12.001 -5.900 13.761 1.00 0.00 47 ARG A CA 12
ATOM 20810 C C . ARG A 1 47 ? 13.086 -4.838 13.612 1.00 0.00 47 ARG A C 12
ATOM 20811 O O . ARG A 1 47 ? 13.349 -4.355 12.511 1.00 0.00 47 ARG A O 12
ATOM 20832 N N . ASN A 1 48 ? 13.713 -4.479 14.728 1.00 0.00 48 ASN A N 12
ATOM 20833 C CA . ASN A 1 48 ? 14.769 -3.473 14.722 1.00 0.00 48 ASN A CA 12
ATOM 20834 C C . ASN A 1 48 ? 15.789 -3.762 13.624 1.00 0.00 48 ASN A C 12
ATOM 20835 O O . ASN A 1 48 ? 16.107 -2.891 12.815 1.00 0.00 48 ASN A O 12
ATOM 20846 N N . GLN A 1 49 ? 16.297 -4.990 13.605 1.00 0.00 49 GLN A N 12
ATOM 20847 C CA . GLN A 1 49 ? 17.281 -5.393 12.607 1.00 0.00 49 GLN A CA 12
ATOM 20848 C C . GLN A 1 49 ? 16.854 -4.949 11.211 1.00 0.00 49 GLN A C 12
ATOM 20849 O O . GLN A 1 49 ? 15.666 -4.778 10.938 1.00 0.00 49 GLN A O 12
ATOM 20863 N N . LYS A 1 50 ? 17.832 -4.763 10.331 1.00 0.00 50 LYS A N 12
ATOM 20864 C CA . LYS A 1 50 ? 17.559 -4.339 8.963 1.00 0.00 50 LYS A CA 12
ATOM 20865 C C . LYS A 1 50 ? 16.525 -5.249 8.307 1.00 0.00 50 LYS A C 12
ATOM 20866 O O . LYS A 1 50 ? 16.564 -6.472 8.444 1.00 0.00 50 LYS A O 12
ATOM 20885 N N . PRO A 1 51 ? 15.578 -4.641 7.577 1.00 0.00 51 PRO A N 12
ATOM 20886 C CA . PRO A 1 51 ? 14.518 -5.378 6.884 1.00 0.00 51 PRO A CA 12
ATOM 20887 C C . PRO A 1 51 ? 15.048 -6.185 5.704 1.00 0.00 51 PRO A C 12
ATOM 20888 O O . PRO A 1 51 ? 15.788 -5.666 4.868 1.00 0.00 51 PRO A O 12
ATOM 20899 N N . ARG A 1 52 ? 14.665 -7.456 5.642 1.00 0.00 52 ARG A N 12
ATOM 20900 C CA . ARG A 1 52 ? 15.103 -8.334 4.564 1.00 0.00 52 ARG A CA 12
ATOM 20901 C C . ARG A 1 52 ? 14.752 -7.741 3.202 1.00 0.00 52 ARG A C 12
ATOM 20902 O O . ARG A 1 52 ? 15.447 -7.974 2.214 1.00 0.00 52 ARG A O 12
ATOM 20923 N N . GLY A 1 53 ? 13.667 -6.974 3.159 1.00 0.00 53 GLY A N 12
ATOM 20924 C CA . GLY A 1 53 ? 13.241 -6.360 1.915 1.00 0.00 53 GLY A CA 12
ATOM 20925 C C . GLY A 1 53 ? 12.055 -5.435 2.100 1.00 0.00 53 GLY A C 12
ATOM 20926 O O . GLY A 1 53 ? 11.315 -5.549 3.078 1.00 0.00 53 GLY A O 12
ATOM 20930 N N . THR A 1 54 ? 11.873 -4.513 1.160 1.00 0.00 54 THR A N 12
ATOM 20931 C CA . THR A 1 54 ? 10.770 -3.562 1.225 1.00 0.00 54 THR A CA 12
ATOM 20932 C C . THR A 1 54 ? 10.147 -3.347 -0.149 1.00 0.00 54 THR A C 12
ATOM 20933 O O . THR A 1 54 ? 10.848 -3.322 -1.162 1.00 0.00 54 THR A O 12
ATOM 20944 N N . LEU A 1 55 ? 8.829 -3.190 -0.178 1.00 0.00 55 LEU A N 12
ATOM 20945 C CA . LEU A 1 55 ? 8.111 -2.975 -1.430 1.00 0.00 55 LEU A CA 12
ATOM 20946 C C . LEU A 1 55 ? 7.201 -1.755 -1.334 1.00 0.00 55 LEU A C 12
ATOM 20947 O O . LEU A 1 55 ? 6.325 -1.689 -0.472 1.00 0.00 55 LEU A O 12
ATOM 20963 N N . GLN A 1 56 ? 7.414 -0.792 -2.225 1.00 0.00 56 GLN A N 12
ATOM 20964 C CA . GLN A 1 56 ? 6.612 0.425 -2.240 1.00 0.00 56 GLN A CA 12
ATOM 20965 C C . GLN A 1 56 ? 5.176 0.126 -2.660 1.00 0.00 56 GLN A C 12
ATOM 20966 O O . GLN A 1 56 ? 4.937 -0.674 -3.566 1.00 0.00 56 GLN A O 12
ATOM 20980 N N . LEU A 1 57 ? 4.224 0.771 -1.996 1.00 0.00 57 LEU A N 12
ATOM 20981 C CA . LEU A 1 57 ? 2.811 0.574 -2.300 1.00 0.00 57 LEU A CA 12
ATOM 20982 C C . LEU A 1 57 ? 2.276 1.711 -3.163 1.00 0.00 57 LEU A C 12
ATOM 20983 O O . LEU A 1 57 ? 1.461 1.493 -4.059 1.00 0.00 57 LEU A O 12
ATOM 20999 N N . ALA A 1 58 ? 2.741 2.925 -2.889 1.00 0.00 58 ALA A N 12
ATOM 21000 C CA . ALA A 1 58 ? 2.313 4.097 -3.643 1.00 0.00 58 ALA A CA 12
ATOM 21001 C C . ALA A 1 58 ? 2.241 3.792 -5.136 1.00 0.00 58 ALA A C 12
ATOM 21002 O O . ALA A 1 58 ? 3.256 3.800 -5.830 1.00 0.00 58 ALA A O 12
ATOM 21009 N N . GLY A 1 59 ? 1.033 3.523 -5.622 1.00 0.00 59 GLY A N 12
ATOM 21010 C CA . GLY A 1 59 ? 0.851 3.219 -7.030 1.00 0.00 59 GLY A CA 12
ATOM 21011 C C . GLY A 1 59 ? 0.962 1.736 -7.321 1.00 0.00 59 GLY A C 12
ATOM 21012 O O . GLY A 1 59 ? 1.515 1.338 -8.346 1.00 0.00 59 GLY A O 12
ATOM 21016 N N . ALA A 1 60 ? 0.438 0.916 -6.417 1.00 0.00 60 ALA A N 12
ATOM 21017 C CA . ALA A 1 60 ? 0.481 -0.532 -6.582 1.00 0.00 60 ALA A CA 12
ATOM 21018 C C . ALA A 1 60 ? -0.921 -1.106 -6.759 1.00 0.00 60 ALA A C 12
ATOM 21019 O O . ALA A 1 60 ? -1.917 -0.403 -6.588 1.00 0.00 60 ALA A O 12
ATOM 21026 N N . VAL A 1 61 ? -0.991 -2.388 -7.104 1.00 0.00 61 VAL A N 12
ATOM 21027 C CA . VAL A 1 61 ? -2.271 -3.056 -7.304 1.00 0.00 61 VAL A CA 12
ATOM 21028 C C . VAL A 1 61 ? -2.300 -4.410 -6.603 1.00 0.00 61 VAL A C 12
ATOM 21029 O O . VAL A 1 61 ? -1.330 -5.167 -6.654 1.00 0.00 61 VAL A O 12
ATOM 21042 N N . ILE A 1 62 ? -3.418 -4.708 -5.950 1.00 0.00 62 ILE A N 12
ATOM 21043 C CA . ILE A 1 62 ? -3.573 -5.971 -5.240 1.00 0.00 62 ILE A CA 12
ATOM 21044 C C . ILE A 1 62 ? -4.674 -6.822 -5.865 1.00 0.00 62 ILE A C 12
ATOM 21045 O O . ILE A 1 62 ? -5.804 -6.365 -6.034 1.00 0.00 62 ILE A O 12
ATOM 21061 N N . SER A 1 63 ? -4.335 -8.061 -6.205 1.00 0.00 63 SER A N 12
ATOM 21062 C CA . SER A 1 63 ? -5.294 -8.976 -6.814 1.00 0.00 63 SER A CA 12
ATOM 21063 C C . SER A 1 63 ? -5.321 -10.308 -6.071 1.00 0.00 63 SER A C 12
ATOM 21064 O O . SER A 1 63 ? -4.337 -11.047 -6.032 1.00 0.00 63 SER A O 12
ATOM 21072 N N . PRO A 1 64 ? -6.476 -10.623 -5.465 1.00 0.00 64 PRO A N 12
ATOM 21073 C CA . PRO A 1 64 ? -6.661 -11.867 -4.712 1.00 0.00 64 PRO A CA 12
ATOM 21074 C C . PRO A 1 64 ? -6.687 -13.094 -5.617 1.00 0.00 64 PRO A C 12
ATOM 21075 O O . PRO A 1 64 ? -7.677 -13.351 -6.301 1.00 0.00 64 PRO A O 12
ATOM 21086 N N . SER A 1 65 ? -5.593 -13.849 -5.615 1.00 0.00 65 SER A N 12
ATOM 21087 C CA . SER A 1 65 ? -5.490 -15.048 -6.439 1.00 0.00 65 SER A CA 12
ATOM 21088 C C . SER A 1 65 ? -6.716 -15.937 -6.260 1.00 0.00 65 SER A C 12
ATOM 21089 O O . SER A 1 65 ? -7.505 -15.746 -5.334 1.00 0.00 65 SER A O 12
ATOM 21097 N N . ASP A 1 66 ? -6.869 -16.910 -7.152 1.00 0.00 66 ASP A N 12
ATOM 21098 C CA . ASP A 1 66 ? -7.998 -17.831 -7.093 1.00 0.00 66 ASP A CA 12
ATOM 21099 C C . ASP A 1 66 ? -7.518 -19.278 -7.053 1.00 0.00 66 ASP A C 12
ATOM 21100 O O . ASP A 1 66 ? -8.277 -20.201 -7.346 1.00 0.00 66 ASP A O 12
ATOM 21109 N N . GLU A 1 67 ? -6.253 -19.466 -6.690 1.00 0.00 67 GLU A N 12
ATOM 21110 C CA . GLU A 1 67 ? -5.672 -20.802 -6.615 1.00 0.00 67 GLU A CA 12
ATOM 21111 C C . GLU A 1 67 ? -6.018 -21.471 -5.288 1.00 0.00 67 GLU A C 12
ATOM 21112 O O . GLU A 1 67 ? -6.410 -22.638 -5.253 1.00 0.00 67 GLU A O 12
ATOM 21124 N N . ASP A 1 68 ? -5.870 -20.725 -4.199 1.00 0.00 68 ASP A N 12
ATOM 21125 C CA . ASP A 1 68 ? -6.167 -21.245 -2.869 1.00 0.00 68 ASP A CA 12
ATOM 21126 C C . ASP A 1 68 ? -7.064 -20.283 -2.097 1.00 0.00 68 ASP A C 12
ATOM 21127 O O . ASP A 1 68 ? -6.942 -19.065 -2.228 1.00 0.00 68 ASP A O 12
ATOM 21136 N N . SER A 1 69 ? -7.965 -20.837 -1.293 1.00 0.00 69 SER A N 12
ATOM 21137 C CA . SER A 1 69 ? -8.886 -20.028 -0.503 1.00 0.00 69 SER A CA 12
ATOM 21138 C C . SER A 1 69 ? -8.206 -18.753 -0.014 1.00 0.00 69 SER A C 12
ATOM 21139 O O . SER A 1 69 ? -8.702 -17.648 -0.235 1.00 0.00 69 SER A O 12
ATOM 21147 N N . HIS A 1 70 ? -7.067 -18.915 0.651 1.00 0.00 70 HIS A N 12
ATOM 21148 C CA . HIS A 1 70 ? -6.317 -17.777 1.172 1.00 0.00 70 HIS A CA 12
ATOM 21149 C C . HIS A 1 70 ? -5.097 -17.487 0.303 1.00 0.00 70 HIS A C 12
ATOM 21150 O O . HIS A 1 70 ? -4.110 -18.223 0.335 1.00 0.00 70 HIS A O 12
ATOM 21165 N N . THR A 1 71 ? -5.171 -16.411 -0.474 1.00 0.00 71 THR A N 12
ATOM 21166 C CA . THR A 1 71 ? -4.073 -16.025 -1.352 1.00 0.00 71 THR A CA 12
ATOM 21167 C C . THR A 1 71 ? -4.272 -14.614 -1.893 1.00 0.00 71 THR A C 12
ATOM 21168 O O . THR A 1 71 ? -5.401 -14.135 -2.004 1.00 0.00 71 THR A O 12
ATOM 21179 N N . PHE A 1 72 ? -3.170 -13.954 -2.230 1.00 0.00 72 PHE A N 12
ATOM 21180 C CA . PHE A 1 72 ? -3.223 -12.596 -2.760 1.00 0.00 72 PHE A CA 12
ATOM 21181 C C . PHE A 1 72 ? -1.839 -12.129 -3.199 1.00 0.00 72 PHE A C 12
ATOM 21182 O O . PHE A 1 72 ? -0.823 -12.708 -2.813 1.00 0.00 72 PHE A O 12
ATOM 21199 N N . THR A 1 73 ? -1.806 -11.075 -4.010 1.00 0.00 73 THR A N 12
ATOM 21200 C CA . THR A 1 73 ? -0.548 -10.530 -4.504 1.00 0.00 73 THR A CA 12
ATOM 21201 C C . THR A 1 73 ? -0.507 -9.014 -4.348 1.00 0.00 73 THR A C 12
ATOM 21202 O O . THR A 1 73 ? -1.544 -8.367 -4.202 1.00 0.00 73 THR A O 12
ATOM 21213 N N . VAL A 1 74 ? 0.698 -8.453 -4.382 1.00 0.00 74 VAL A N 12
ATOM 21214 C CA . VAL A 1 74 ? 0.873 -7.012 -4.246 1.00 0.00 74 VAL A CA 12
ATOM 21215 C C . VAL A 1 74 ? 1.775 -6.462 -5.346 1.00 0.00 74 VAL A C 12
ATOM 21216 O O . VAL A 1 74 ? 2.995 -6.409 -5.193 1.00 0.00 74 VAL A O 12
ATOM 21229 N N . ASN A 1 75 ? 1.166 -6.054 -6.455 1.00 0.00 75 ASN A N 12
ATOM 21230 C CA . ASN A 1 75 ? 1.914 -5.508 -7.581 1.00 0.00 75 ASN A CA 12
ATOM 21231 C C . ASN A 1 75 ? 2.528 -4.158 -7.223 1.00 0.00 75 ASN A C 12
ATOM 21232 O O . ASN A 1 75 ? 2.427 -3.701 -6.085 1.00 0.00 75 ASN A O 12
ATOM 21243 N N . ALA A 1 76 ? 3.164 -3.525 -8.204 1.00 0.00 76 ALA A N 12
ATOM 21244 C CA . ALA A 1 76 ? 3.791 -2.226 -7.994 1.00 0.00 76 ALA A CA 12
ATOM 21245 C C . ALA A 1 76 ? 3.932 -1.465 -9.308 1.00 0.00 76 ALA A C 12
ATOM 21246 O O . ALA A 1 76 ? 4.235 -2.052 -10.346 1.00 0.00 76 ALA A O 12
ATOM 21253 N N . ALA A 1 77 ? 3.708 -0.156 -9.255 1.00 0.00 77 ALA A N 12
ATOM 21254 C CA . ALA A 1 77 ? 3.811 0.685 -10.441 1.00 0.00 77 ALA A CA 12
ATOM 21255 C C . ALA A 1 77 ? 5.017 0.294 -11.288 1.00 0.00 77 ALA A C 12
ATOM 21256 O O . ALA A 1 77 ? 4.894 0.061 -12.490 1.00 0.00 77 ALA A O 12
ATOM 21263 N N . SER A 1 78 ? 6.183 0.225 -10.653 1.00 0.00 78 SER A N 12
ATOM 21264 C CA . SER A 1 78 ? 7.413 -0.134 -11.350 1.00 0.00 78 SER A CA 12
ATOM 21265 C C . SER A 1 78 ? 7.227 -1.416 -12.155 1.00 0.00 78 SER A C 12
ATOM 21266 O O . SER A 1 78 ? 7.435 -1.436 -13.368 1.00 0.00 78 SER A O 12
ATOM 21274 N N . GLY A 1 79 ? 6.833 -2.486 -11.471 1.00 0.00 79 GLY A N 12
ATOM 21275 C CA . GLY A 1 79 ? 6.625 -3.758 -12.138 1.00 0.00 79 GLY A CA 12
ATOM 21276 C C . GLY A 1 79 ? 7.059 -4.936 -11.288 1.00 0.00 79 GLY A C 12
ATOM 21277 O O . GLY A 1 79 ? 7.705 -5.860 -11.781 1.00 0.00 79 GLY A O 12
ATOM 21281 N N . GLU A 1 80 ? 6.703 -4.902 -10.007 1.00 0.00 80 GLU A N 12
ATOM 21282 C CA . GLU A 1 80 ? 7.062 -5.974 -9.087 1.00 0.00 80 GLU A CA 12
ATOM 21283 C C . GLU A 1 80 ? 5.856 -6.407 -8.258 1.00 0.00 80 GLU A C 12
ATOM 21284 O O . GLU A 1 80 ? 5.107 -5.572 -7.753 1.00 0.00 80 GLU A O 12
ATOM 21296 N N . GLN A 1 81 ? 5.676 -7.717 -8.126 1.00 0.00 81 GLN A N 12
ATOM 21297 C CA . GLN A 1 81 ? 4.560 -8.260 -7.360 1.00 0.00 81 GLN A CA 12
ATOM 21298 C C . GLN A 1 81 ? 5.058 -9.180 -6.250 1.00 0.00 81 GLN A C 12
ATOM 21299 O O . GLN A 1 81 ? 6.110 -9.808 -6.376 1.00 0.00 81 GLN A O 12
ATOM 21313 N N . TYR A 1 82 ? 4.297 -9.255 -5.165 1.00 0.00 82 TYR A N 12
ATOM 21314 C CA . TYR A 1 82 ? 4.662 -10.097 -4.031 1.00 0.00 82 TYR A CA 12
ATOM 21315 C C . TYR A 1 82 ? 3.653 -11.225 -3.843 1.00 0.00 82 TYR A C 12
ATOM 21316 O O . TYR A 1 82 ? 2.449 -10.988 -3.746 1.00 0.00 82 TYR A O 12
ATOM 21334 N N . LYS A 1 83 ? 4.154 -12.455 -3.790 1.00 0.00 83 LYS A N 12
ATOM 21335 C CA . LYS A 1 83 ? 3.299 -13.622 -3.610 1.00 0.00 83 LYS A CA 12
ATOM 21336 C C . LYS A 1 83 ? 3.210 -14.010 -2.138 1.00 0.00 83 LYS A C 12
ATOM 21337 O O . LYS A 1 83 ? 4.066 -14.730 -1.622 1.00 0.00 83 LYS A O 12
ATOM 21356 N N . LEU A 1 84 ? 2.168 -13.531 -1.466 1.00 0.00 84 LEU A N 12
ATOM 21357 C CA . LEU A 1 84 ? 1.966 -13.829 -0.053 1.00 0.00 84 LEU A CA 12
ATOM 21358 C C . LEU A 1 84 ? 0.760 -14.741 0.144 1.00 0.00 84 LEU A C 12
ATOM 21359 O O . LEU A 1 84 ? 0.081 -15.104 -0.816 1.00 0.00 84 LEU A O 12
ATOM 21375 N N . ARG A 1 85 ? 0.499 -15.106 1.395 1.00 0.00 85 ARG A N 12
ATOM 21376 C CA . ARG A 1 85 ? -0.626 -15.975 1.719 1.00 0.00 85 ARG A CA 12
ATOM 21377 C C . ARG A 1 85 ? -1.103 -15.738 3.148 1.00 0.00 85 ARG A C 12
ATOM 21378 O O . ARG A 1 85 ? -0.397 -16.046 4.108 1.00 0.00 85 ARG A O 12
ATOM 21399 N N . ALA A 1 86 ? -2.306 -15.187 3.282 1.00 0.00 86 ALA A N 12
ATOM 21400 C CA . ALA A 1 86 ? -2.877 -14.910 4.594 1.00 0.00 86 ALA A CA 12
ATOM 21401 C C . ALA A 1 86 ? -3.023 -16.190 5.411 1.00 0.00 86 ALA A C 12
ATOM 21402 O O . ALA A 1 86 ? -3.154 -17.282 4.857 1.00 0.00 86 ALA A O 12
ATOM 21409 N N . THR A 1 87 ? -2.999 -16.049 6.732 1.00 0.00 87 THR A N 12
ATOM 21410 C CA . THR A 1 87 ? -3.126 -17.193 7.626 1.00 0.00 87 THR A CA 12
ATOM 21411 C C . THR A 1 87 ? -4.417 -17.958 7.359 1.00 0.00 87 THR A C 12
ATOM 21412 O O . THR A 1 87 ? -4.449 -19.186 7.436 1.00 0.00 87 THR A O 12
ATOM 21423 N N . ASP A 1 88 ? -5.479 -17.225 7.044 1.00 0.00 88 ASP A N 12
ATOM 21424 C CA . ASP A 1 88 ? -6.774 -17.835 6.763 1.00 0.00 88 ASP A CA 12
ATOM 21425 C C . ASP A 1 88 ? -7.580 -16.977 5.794 1.00 0.00 88 ASP A C 12
ATOM 21426 O O . ASP A 1 88 ? -7.110 -15.939 5.329 1.00 0.00 88 ASP A O 12
ATOM 21435 N N . ALA A 1 89 ? -8.797 -17.418 5.492 1.00 0.00 89 ALA A N 12
ATOM 21436 C CA . ALA A 1 89 ? -9.669 -16.690 4.579 1.00 0.00 89 ALA A CA 12
ATOM 21437 C C . ALA A 1 89 ? -9.984 -15.297 5.114 1.00 0.00 89 ALA A C 12
ATOM 21438 O O . ALA A 1 89 ? -9.921 -14.310 4.380 1.00 0.00 89 ALA A O 12
ATOM 21445 N N . LYS A 1 90 ? -10.322 -15.223 6.397 1.00 0.00 90 LYS A N 12
ATOM 21446 C CA . LYS A 1 90 ? -10.646 -13.951 7.031 1.00 0.00 90 LYS A CA 12
ATOM 21447 C C . LYS A 1 90 ? -9.478 -12.976 6.923 1.00 0.00 90 LYS A C 12
ATOM 21448 O O . LYS A 1 90 ? -9.655 -11.823 6.532 1.00 0.00 90 LYS A O 12
ATOM 21467 N N . GLU A 1 91 ? -8.285 -13.448 7.271 1.00 0.00 91 GLU A N 12
ATOM 21468 C CA . GLU A 1 91 ? -7.089 -12.617 7.212 1.00 0.00 91 GLU A CA 12
ATOM 21469 C C . GLU A 1 91 ? -6.764 -12.232 5.771 1.00 0.00 91 GLU A C 12
ATOM 21470 O O . GLU A 1 91 ? -5.961 -11.332 5.524 1.00 0.00 91 GLU A O 12
ATOM 21482 N N . ARG A 1 92 ? -7.392 -12.922 4.825 1.00 0.00 92 ARG A N 12
ATOM 21483 C CA . ARG A 1 92 ? -7.169 -12.655 3.409 1.00 0.00 92 ARG A CA 12
ATOM 21484 C C . ARG A 1 92 ? -7.738 -11.295 3.016 1.00 0.00 92 ARG A C 12
ATOM 21485 O O . ARG A 1 92 ? -6.991 -10.357 2.738 1.00 0.00 92 ARG A O 12
ATOM 21506 N N . GLN A 1 93 ? -9.063 -11.197 2.996 1.00 0.00 93 GLN A N 12
ATOM 21507 C CA . GLN A 1 93 ? -9.731 -9.952 2.635 1.00 0.00 93 GLN A CA 12
ATOM 21508 C C . GLN A 1 93 ? -9.165 -8.781 3.431 1.00 0.00 93 GLN A C 12
ATOM 21509 O O . GLN A 1 93 ? -9.035 -7.671 2.914 1.00 0.00 93 GLN A O 12
ATOM 21523 N N . HIS A 1 94 ? -8.829 -9.035 4.691 1.00 0.00 94 HIS A N 12
ATOM 21524 C CA . HIS A 1 94 ? -8.275 -8.001 5.559 1.00 0.00 94 HIS A CA 12
ATOM 21525 C C . HIS A 1 94 ? -7.016 -7.394 4.946 1.00 0.00 94 HIS A C 12
ATOM 21526 O O . HIS A 1 94 ? -6.891 -6.174 4.844 1.00 0.00 94 HIS A O 12
ATOM 21541 N N . TRP A 1 95 ? -6.088 -8.254 4.542 1.00 0.00 95 TRP A N 12
ATOM 21542 C CA . TRP A 1 95 ? -4.839 -7.802 3.941 1.00 0.00 95 TRP A CA 12
ATOM 21543 C C . TRP A 1 95 ? -5.094 -7.120 2.601 1.00 0.00 95 TRP A C 12
ATOM 21544 O O . TRP A 1 95 ? -4.649 -5.996 2.371 1.00 0.00 95 TRP A O 12
ATOM 21565 N N . VAL A 1 96 ? -5.814 -7.807 1.720 1.00 0.00 96 VAL A N 12
ATOM 21566 C CA . VAL A 1 96 ? -6.130 -7.267 0.404 1.00 0.00 96 VAL A CA 12
ATOM 21567 C C . VAL A 1 96 ? -6.729 -5.869 0.513 1.00 0.00 96 VAL A C 12
ATOM 21568 O O . VAL A 1 96 ? -6.322 -4.951 -0.199 1.00 0.00 96 VAL A O 12
ATOM 21581 N N . SER A 1 97 ? -7.698 -5.714 1.410 1.00 0.00 97 SER A N 12
ATOM 21582 C CA . SER A 1 97 ? -8.355 -4.428 1.611 1.00 0.00 97 SER A CA 12
ATOM 21583 C C . SER A 1 97 ? -7.404 -3.427 2.259 1.00 0.00 97 SER A C 12
ATOM 21584 O O . SER A 1 97 ? -7.017 -2.434 1.644 1.00 0.00 97 SER A O 12
ATOM 21592 N N . ARG A 1 98 ? -7.032 -3.697 3.506 1.00 0.00 98 ARG A N 12
ATOM 21593 C CA . ARG A 1 98 ? -6.127 -2.819 4.240 1.00 0.00 98 ARG A CA 12
ATOM 21594 C C . ARG A 1 98 ? -5.002 -2.322 3.337 1.00 0.00 98 ARG A C 12
ATOM 21595 O O . ARG A 1 98 ? -4.654 -1.140 3.355 1.00 0.00 98 ARG A O 12
ATOM 21616 N N . LEU A 1 99 ? -4.436 -3.230 2.550 1.00 0.00 99 LEU A N 12
ATOM 21617 C CA . LEU A 1 99 ? -3.349 -2.884 1.641 1.00 0.00 99 LEU A CA 12
ATOM 21618 C C . LEU A 1 99 ? -3.859 -2.035 0.481 1.00 0.00 99 LEU A C 12
ATOM 21619 O O . LEU A 1 99 ? -3.269 -1.008 0.146 1.00 0.00 99 LEU A O 12
ATOM 21635 N N . GLN A 1 100 ? -4.959 -2.469 -0.125 1.00 0.00 100 GLN A N 12
ATOM 21636 C CA . GLN A 1 100 ? -5.549 -1.747 -1.246 1.00 0.00 100 GLN A CA 12
ATOM 21637 C C . GLN A 1 100 ? -5.902 -0.317 -0.847 1.00 0.00 100 GLN A C 12
ATOM 21638 O O . GLN A 1 100 ? -6.044 0.558 -1.702 1.00 0.00 100 GLN A O 12
ATOM 21652 N N . ILE A 1 101 ? -6.043 -0.089 0.454 1.00 0.00 101 ILE A N 12
ATOM 21653 C CA . ILE A 1 101 ? -6.378 1.234 0.965 1.00 0.00 101 ILE A CA 12
ATOM 21654 C C . ILE A 1 101 ? -5.132 2.103 1.102 1.00 0.00 101 ILE A C 12
ATOM 21655 O O . ILE A 1 101 ? -5.081 3.219 0.584 1.00 0.00 101 ILE A O 12
ATOM 21671 N N . CYS A 1 102 ? -4.130 1.583 1.801 1.00 0.00 102 CYS A N 12
ATOM 21672 C CA . CYS A 1 102 ? -2.882 2.310 2.006 1.00 0.00 102 CYS A CA 12
ATOM 21673 C C . CYS A 1 102 ? -2.155 2.525 0.683 1.00 0.00 102 CYS A C 12
ATOM 21674 O O . CYS A 1 102 ? -1.468 3.531 0.495 1.00 0.00 102 CYS A O 12
ATOM 21682 N N . THR A 1 103 ? -2.308 1.574 -0.233 1.00 0.00 103 THR A N 12
ATOM 21683 C CA . THR A 1 103 ? -1.664 1.657 -1.537 1.00 0.00 103 THR A CA 12
ATOM 21684 C C . THR A 1 103 ? -2.268 2.776 -2.378 1.00 0.00 103 THR A C 12
ATOM 21685 O O . THR A 1 103 ? -1.558 3.469 -3.107 1.00 0.00 103 THR A O 12
ATOM 21696 N N . GLN A 1 104 ? -3.581 2.947 -2.271 1.00 0.00 104 GLN A N 12
ATOM 21697 C CA . GLN A 1 104 ? -4.280 3.983 -3.023 1.00 0.00 104 GLN A CA 12
ATOM 21698 C C . GLN A 1 104 ? -4.226 5.319 -2.288 1.00 0.00 104 GLN A C 12
ATOM 21699 O O . GLN A 1 104 ? -3.672 6.295 -2.794 1.00 0.00 104 GLN A O 12
ATOM 21713 N N . HIS A 1 105 ? -4.806 5.355 -1.092 1.00 0.00 105 HIS A N 12
ATOM 21714 C CA . HIS A 1 105 ? -4.823 6.571 -0.287 1.00 0.00 105 HIS A CA 12
ATOM 21715 C C . HIS A 1 105 ? -3.497 7.317 -0.401 1.00 0.00 105 HIS A C 12
ATOM 21716 O O . HIS A 1 105 ? -3.440 8.534 -0.223 1.00 0.00 105 HIS A O 12
ATOM 21731 N N . HIS A 1 106 ? -2.432 6.578 -0.697 1.00 0.00 106 HIS A N 12
ATOM 21732 C CA . HIS A 1 106 ? -1.106 7.170 -0.833 1.00 0.00 106 HIS A CA 12
ATOM 21733 C C . HIS A 1 106 ? -0.888 7.694 -2.250 1.00 0.00 106 HIS A C 12
ATOM 21734 O O . HIS A 1 106 ? -0.499 8.846 -2.445 1.00 0.00 106 HIS A O 12
ATOM 21749 N N . THR A 1 107 ? -1.141 6.840 -3.237 1.00 0.00 107 THR A N 12
ATOM 21750 C CA . THR A 1 107 ? -0.970 7.215 -4.635 1.00 0.00 107 THR A CA 12
ATOM 21751 C C . THR A 1 107 ? -1.869 8.391 -5.002 1.00 0.00 107 THR A C 12
ATOM 21752 O O . THR A 1 107 ? -1.531 9.193 -5.872 1.00 0.00 107 THR A O 12
ATOM 21763 N N . GLU A 1 108 ? -3.012 8.488 -4.331 1.00 0.00 108 GLU A N 12
ATOM 21764 C CA . GLU A 1 108 ? -3.959 9.567 -4.588 1.00 0.00 108 GLU A CA 12
ATOM 21765 C C . GLU A 1 108 ? -3.300 10.928 -4.385 1.00 0.00 108 GLU A C 12
ATOM 21766 O O . GLU A 1 108 ? -3.640 11.901 -5.058 1.00 0.00 108 GLU A O 12
ATOM 21778 N N . ALA A 1 109 ? -2.356 10.988 -3.452 1.00 0.00 109 ALA A N 12
ATOM 21779 C CA . ALA A 1 109 ? -1.648 12.229 -3.160 1.00 0.00 109 ALA A CA 12
ATOM 21780 C C . ALA A 1 109 ? -1.021 12.813 -4.422 1.00 0.00 109 ALA A C 12
ATOM 21781 O O . ALA A 1 109 ? -0.895 14.030 -4.557 1.00 0.00 109 ALA A O 12
ATOM 21788 N N . ILE A 1 110 ? -0.629 11.938 -5.342 1.00 0.00 110 ILE A N 12
ATOM 21789 C CA . ILE A 1 110 ? -0.016 12.368 -6.592 1.00 0.00 110 ILE A CA 12
ATOM 21790 C C . ILE A 1 110 ? -0.945 13.293 -7.371 1.00 0.00 110 ILE A C 12
ATOM 21791 O O . ILE A 1 110 ? -2.166 13.143 -7.328 1.00 0.00 110 ILE A O 12
ATOM 21807 N N . GLY A 1 111 ? -0.358 14.249 -8.084 1.00 0.00 111 GLY A N 12
ATOM 21808 C CA . GLY A 1 111 ? -1.149 15.184 -8.864 1.00 0.00 111 GLY A CA 12
ATOM 21809 C C . GLY A 1 111 ? -0.450 16.515 -9.056 1.00 0.00 111 GLY A C 12
ATOM 21810 O O . GLY A 1 111 ? 0.718 16.670 -8.697 1.00 0.00 111 GLY A O 12
ATOM 21814 N N . LYS A 1 112 ? -1.164 17.480 -9.625 1.00 0.00 112 LYS A N 12
ATOM 21815 C CA . LYS A 1 112 ? -0.607 18.806 -9.865 1.00 0.00 112 LYS A CA 12
ATOM 21816 C C . LYS A 1 112 ? 0.577 18.732 -10.825 1.00 0.00 112 LYS A C 12
ATOM 21817 O O . LYS A 1 112 ? 1.613 19.354 -10.595 1.00 0.00 112 LYS A O 12
ATOM 21836 N N . ASN A 1 113 ? 0.413 17.970 -11.901 1.00 0.00 113 ASN A N 12
ATOM 21837 C CA . ASN A 1 113 ? 1.468 17.817 -12.897 1.00 0.00 113 ASN A CA 12
ATOM 21838 C C . ASN A 1 113 ? 0.877 17.587 -14.284 1.00 0.00 113 ASN A C 12
ATOM 21839 O O . ASN A 1 113 ? -0.227 17.062 -14.421 1.00 0.00 113 ASN A O 12
ATOM 21850 N N . ASN A 1 114 ? 1.621 17.984 -15.312 1.00 0.00 114 ASN A N 12
ATOM 21851 C CA . ASN A 1 114 ? 1.172 17.820 -16.689 1.00 0.00 114 ASN A CA 12
ATOM 21852 C C . ASN A 1 114 ? 1.521 16.432 -17.215 1.00 0.00 114 ASN A C 12
ATOM 21853 O O . ASN A 1 114 ? 2.335 15.721 -16.626 1.00 0.00 114 ASN A O 12
ATOM 21864 N N . SER A 1 115 ? 0.900 16.052 -18.327 1.00 0.00 115 SER A N 12
ATOM 21865 C CA . SER A 1 115 ? 1.143 14.747 -18.931 1.00 0.00 115 SER A CA 12
ATOM 21866 C C . SER A 1 115 ? 2.389 14.779 -19.811 1.00 0.00 115 SER A C 12
ATOM 21867 O O . SER A 1 115 ? 2.866 15.847 -20.193 1.00 0.00 115 SER A O 12
ATOM 21875 N N . GLY A 1 116 ? 2.911 13.599 -20.130 1.00 0.00 116 GLY A N 12
ATOM 21876 C CA . GLY A 1 116 ? 4.097 13.512 -20.963 1.00 0.00 116 GLY A CA 12
ATOM 21877 C C . GLY A 1 116 ? 3.820 12.851 -22.298 1.00 0.00 116 GLY A C 12
ATOM 21878 O O . GLY A 1 116 ? 2.682 12.796 -22.764 1.00 0.00 116 GLY A O 12
ATOM 21882 N N . PRO A 1 117 ? 4.880 12.335 -22.938 1.00 0.00 117 PRO A N 12
ATOM 21883 C CA . PRO A 1 117 ? 4.772 11.665 -24.237 1.00 0.00 117 PRO A CA 12
ATOM 21884 C C . PRO A 1 117 ? 4.053 10.324 -24.140 1.00 0.00 117 PRO A C 12
ATOM 21885 O O . PRO A 1 117 ? 4.497 9.421 -23.431 1.00 0.00 117 PRO A O 12
ATOM 21896 N N . SER A 1 118 ? 2.942 10.199 -24.859 1.00 0.00 118 SER A N 12
ATOM 21897 C CA . SER A 1 118 ? 2.160 8.969 -24.851 1.00 0.00 118 SER A CA 12
ATOM 21898 C C . SER A 1 118 ? 1.340 8.838 -26.130 1.00 0.00 118 SER A C 12
ATOM 21899 O O . SER A 1 118 ? 1.288 9.759 -26.945 1.00 0.00 118 SER A O 12
ATOM 21907 N N . SER A 1 119 ? 0.700 7.685 -26.300 1.00 0.00 119 SER A N 12
ATOM 21908 C CA . SER A 1 119 ? -0.116 7.430 -27.482 1.00 0.00 119 SER A CA 12
ATOM 21909 C C . SER A 1 119 ? -1.546 7.919 -27.271 1.00 0.00 119 SER A C 12
ATOM 21910 O O . SER A 1 119 ? -2.136 7.709 -26.212 1.00 0.00 119 SER A O 12
ATOM 21918 N N . GLY A 1 120 ? -2.097 8.573 -28.289 1.00 0.00 120 GLY A N 12
ATOM 21919 C CA . GLY A 1 120 ? -3.453 9.082 -28.196 1.00 0.00 120 GLY A CA 12
ATOM 21920 C C . GLY A 1 120 ? -3.592 10.176 -27.156 1.00 0.00 120 GLY A C 12
ATOM 21921 O O . GLY A 1 120 ? -4.087 9.936 -26.055 1.00 0.00 120 GLY A O 12
ATOM 21925 N N . GLY A 1 1 ? -12.520 8.495 10.884 1.00 0.00 1 GLY A N 13
ATOM 21926 C CA . GLY A 1 1 ? -13.715 8.741 10.098 1.00 0.00 1 GLY A CA 13
ATOM 21927 C C . GLY A 1 1 ? -13.692 10.095 9.417 1.00 0.00 1 GLY A C 13
ATOM 21928 O O . GLY A 1 1 ? -13.768 10.183 8.192 1.00 0.00 1 GLY A O 13
ATOM 21932 N N . SER A 1 2 ? -13.589 11.155 10.213 1.00 0.00 2 SER A N 13
ATOM 21933 C CA . SER A 1 2 ? -13.563 12.512 9.680 1.00 0.00 2 SER A CA 13
ATOM 21934 C C . SER A 1 2 ? -13.102 13.504 10.744 1.00 0.00 2 SER A C 13
ATOM 21935 O O . SER A 1 2 ? -13.496 13.413 11.906 1.00 0.00 2 SER A O 13
ATOM 21943 N N . SER A 1 3 ? -12.265 14.453 10.336 1.00 0.00 3 SER A N 13
ATOM 21944 C CA . SER A 1 3 ? -11.746 15.461 11.253 1.00 0.00 3 SER A CA 13
ATOM 21945 C C . SER A 1 3 ? -11.299 14.823 12.565 1.00 0.00 3 SER A C 13
ATOM 21946 O O . SER A 1 3 ? -11.575 15.341 13.646 1.00 0.00 3 SER A O 13
ATOM 21954 N N . GLY A 1 4 ? -10.605 13.694 12.460 1.00 0.00 4 GLY A N 13
ATOM 21955 C CA . GLY A 1 4 ? -10.129 13.002 13.644 1.00 0.00 4 GLY A CA 13
ATOM 21956 C C . GLY A 1 4 ? -9.928 11.519 13.408 1.00 0.00 4 GLY A C 13
ATOM 21957 O O . GLY A 1 4 ? -10.765 10.703 13.793 1.00 0.00 4 GLY A O 13
ATOM 21961 N N . SER A 1 5 ? -8.815 11.168 12.772 1.00 0.00 5 SER A N 13
ATOM 21962 C CA . SER A 1 5 ? -8.509 9.773 12.479 1.00 0.00 5 SER A CA 13
ATOM 21963 C C . SER A 1 5 ? -7.089 9.425 12.915 1.00 0.00 5 SER A C 13
ATOM 21964 O O . SER A 1 5 ? -6.118 9.994 12.416 1.00 0.00 5 SER A O 13
ATOM 21972 N N . SER A 1 6 ? -6.976 8.487 13.849 1.00 0.00 6 SER A N 13
ATOM 21973 C CA . SER A 1 6 ? -5.675 8.065 14.356 1.00 0.00 6 SER A CA 13
ATOM 21974 C C . SER A 1 6 ? -5.099 6.939 13.503 1.00 0.00 6 SER A C 13
ATOM 21975 O O . SER A 1 6 ? -5.693 5.868 13.386 1.00 0.00 6 SER A O 13
ATOM 21983 N N . GLY A 1 7 ? -3.936 7.190 12.910 1.00 0.00 7 GLY A N 13
ATOM 21984 C CA . GLY A 1 7 ? -3.298 6.190 12.075 1.00 0.00 7 GLY A CA 13
ATOM 21985 C C . GLY A 1 7 ? -3.266 4.823 12.729 1.00 0.00 7 GLY A C 13
ATOM 21986 O O . GLY A 1 7 ? -3.629 4.678 13.896 1.00 0.00 7 GLY A O 13
ATOM 21990 N N . GLU A 1 8 ? -2.833 3.817 11.975 1.00 0.00 8 GLU A N 13
ATOM 21991 C CA . GLU A 1 8 ? -2.759 2.455 12.490 1.00 0.00 8 GLU A CA 13
ATOM 21992 C C . GLU A 1 8 ? -1.697 1.650 11.747 1.00 0.00 8 GLU A C 13
ATOM 21993 O O . GLU A 1 8 ? -1.234 2.050 10.679 1.00 0.00 8 GLU A O 13
ATOM 22005 N N . ASN A 1 9 ? -1.315 0.513 12.320 1.00 0.00 9 ASN A N 13
ATOM 22006 C CA . ASN A 1 9 ? -0.307 -0.348 11.713 1.00 0.00 9 ASN A CA 13
ATOM 22007 C C . ASN A 1 9 ? -0.824 -1.777 11.575 1.00 0.00 9 ASN A C 13
ATOM 22008 O O . ASN A 1 9 ? -1.466 -2.307 12.482 1.00 0.00 9 ASN A O 13
ATOM 22019 N N . VAL A 1 10 ? -0.539 -2.396 10.434 1.00 0.00 10 VAL A N 13
ATOM 22020 C CA . VAL A 1 10 ? -0.973 -3.764 10.177 1.00 0.00 10 VAL A CA 13
ATOM 22021 C C . VAL A 1 10 ? 0.220 -4.703 10.043 1.00 0.00 10 VAL A C 13
ATOM 22022 O O . VAL A 1 10 ? 1.156 -4.432 9.291 1.00 0.00 10 VAL A O 13
ATOM 22035 N N . TYR A 1 11 ? 0.180 -5.809 10.778 1.00 0.00 11 TYR A N 13
ATOM 22036 C CA . TYR A 1 11 ? 1.260 -6.789 10.743 1.00 0.00 11 TYR A CA 13
ATOM 22037 C C . TYR A 1 11 ? 0.721 -8.200 10.958 1.00 0.00 11 TYR A C 13
ATOM 22038 O O . TYR A 1 11 ? -0.409 -8.384 11.407 1.00 0.00 11 TYR A O 13
ATOM 22056 N N . GLY A 1 12 ? 1.542 -9.195 10.634 1.00 0.00 12 GLY A N 13
ATOM 22057 C CA . GLY A 1 12 ? 1.132 -10.578 10.798 1.00 0.00 12 GLY A CA 13
ATOM 22058 C C . GLY A 1 12 ? 2.078 -11.548 10.119 1.00 0.00 12 GLY A C 13
ATOM 22059 O O . GLY A 1 12 ? 2.860 -11.158 9.251 1.00 0.00 12 GLY A O 13
ATOM 22063 N N . TYR A 1 13 ? 2.011 -12.814 10.515 1.00 0.00 13 TYR A N 13
ATOM 22064 C CA . TYR A 1 13 ? 2.871 -13.841 9.942 1.00 0.00 13 TYR A CA 13
ATOM 22065 C C . TYR A 1 13 ? 2.321 -14.328 8.605 1.00 0.00 13 TYR A C 13
ATOM 22066 O O . TYR A 1 13 ? 1.291 -15.002 8.552 1.00 0.00 13 TYR A O 13
ATOM 22084 N N . LEU A 1 14 ? 3.015 -13.983 7.526 1.00 0.00 14 LEU A N 13
ATOM 22085 C CA . LEU A 1 14 ? 2.598 -14.385 6.187 1.00 0.00 14 LEU A CA 13
ATOM 22086 C C . LEU A 1 14 ? 3.687 -15.203 5.500 1.00 0.00 14 LEU A C 13
ATOM 22087 O O . LEU A 1 14 ? 4.859 -15.129 5.869 1.00 0.00 14 LEU A O 13
ATOM 22103 N N . MET A 1 15 ? 3.292 -15.981 4.498 1.00 0.00 15 MET A N 13
ATOM 22104 C CA . MET A 1 15 ? 4.235 -16.811 3.757 1.00 0.00 15 MET A CA 13
ATOM 22105 C C . MET A 1 15 ? 4.758 -16.074 2.528 1.00 0.00 15 MET A C 13
ATOM 22106 O O . MET A 1 15 ? 4.026 -15.325 1.882 1.00 0.00 15 MET A O 13
ATOM 22120 N N . LYS A 1 16 ? 6.030 -16.291 2.210 1.00 0.00 16 LYS A N 13
ATOM 22121 C CA . LYS A 1 16 ? 6.651 -15.649 1.057 1.00 0.00 16 LYS A CA 13
ATOM 22122 C C . LYS A 1 16 ? 7.452 -16.657 0.239 1.00 0.00 16 LYS A C 13
ATOM 22123 O O . LYS A 1 16 ? 8.235 -17.434 0.787 1.00 0.00 16 LYS A O 13
ATOM 22142 N N . TYR A 1 17 ? 7.252 -16.639 -1.074 1.00 0.00 17 TYR A N 13
ATOM 22143 C CA . TYR A 1 17 ? 7.956 -17.552 -1.967 1.00 0.00 17 TYR A CA 13
ATOM 22144 C C . TYR A 1 17 ? 9.441 -17.211 -2.035 1.00 0.00 17 TYR A C 13
ATOM 22145 O O . TYR A 1 17 ? 9.848 -16.287 -2.740 1.00 0.00 17 TYR A O 13
ATOM 22163 N N . THR A 1 18 ? 10.249 -17.966 -1.296 1.00 0.00 18 THR A N 13
ATOM 22164 C CA . THR A 1 18 ? 11.689 -17.745 -1.271 1.00 0.00 18 THR A CA 13
ATOM 22165 C C . THR A 1 18 ? 12.353 -18.302 -2.525 1.00 0.00 18 THR A C 13
ATOM 22166 O O . THR A 1 18 ? 13.308 -17.724 -3.042 1.00 0.00 18 THR A O 13
ATOM 22177 N N . ASN A 1 19 ? 11.840 -19.428 -3.010 1.00 0.00 19 ASN A N 13
ATOM 22178 C CA . ASN A 1 19 ? 12.384 -20.063 -4.205 1.00 0.00 19 ASN A CA 13
ATOM 22179 C C . ASN A 1 19 ? 11.511 -21.235 -4.643 1.00 0.00 19 ASN A C 13
ATOM 22180 O O . ASN A 1 19 ? 10.486 -21.526 -4.024 1.00 0.00 19 ASN A O 13
ATOM 22191 N N . LEU A 1 20 ? 11.924 -21.906 -5.713 1.00 0.00 20 LEU A N 13
ATOM 22192 C CA . LEU A 1 20 ? 11.181 -23.048 -6.234 1.00 0.00 20 LEU A CA 13
ATOM 22193 C C . LEU A 1 20 ? 11.371 -24.273 -5.345 1.00 0.00 20 LEU A C 13
ATOM 22194 O O . LEU A 1 20 ? 10.405 -24.834 -4.828 1.00 0.00 20 LEU A O 13
ATOM 22210 N N . VAL A 1 21 ? 12.623 -24.682 -5.170 1.00 0.00 21 VAL A N 13
ATOM 22211 C CA . VAL A 1 21 ? 12.941 -25.838 -4.341 1.00 0.00 21 VAL A CA 13
ATOM 22212 C C . VAL A 1 21 ? 12.253 -25.747 -2.984 1.00 0.00 21 VAL A C 13
ATOM 22213 O O . VAL A 1 21 ? 11.509 -26.647 -2.590 1.00 0.00 21 VAL A O 13
ATOM 22226 N N . THR A 1 22 ? 12.504 -24.654 -2.271 1.00 0.00 22 THR A N 13
ATOM 22227 C CA . THR A 1 22 ? 11.909 -24.444 -0.957 1.00 0.00 22 THR A CA 13
ATOM 22228 C C . THR A 1 22 ? 10.397 -24.284 -1.057 1.00 0.00 22 THR A C 13
ATOM 22229 O O . THR A 1 22 ? 9.644 -24.960 -0.357 1.00 0.00 22 THR A O 13
ATOM 22240 N N . GLY A 1 23 ? 9.958 -23.386 -1.933 1.00 0.00 23 GLY A N 13
ATOM 22241 C CA . GLY A 1 23 ? 8.536 -23.154 -2.109 1.00 0.00 23 GLY A CA 13
ATOM 22242 C C . GLY A 1 23 ? 8.050 -21.934 -1.353 1.00 0.00 23 GLY A C 13
ATOM 22243 O O . GLY A 1 23 ? 8.125 -20.813 -1.855 1.00 0.00 23 GLY A O 13
ATOM 22247 N N . TRP A 1 24 ? 7.547 -22.152 -0.143 1.00 0.00 24 TRP A N 13
ATOM 22248 C CA . TRP A 1 24 ? 7.044 -21.061 0.684 1.00 0.00 24 TRP A CA 13
ATOM 22249 C C . TRP A 1 24 ? 7.628 -21.130 2.091 1.00 0.00 24 TRP A C 13
ATOM 22250 O O . TRP A 1 24 ? 8.130 -22.172 2.513 1.00 0.00 24 TRP A O 13
ATOM 22271 N N . GLN A 1 25 ? 7.559 -20.015 2.811 1.00 0.00 25 GLN A N 13
ATOM 22272 C CA . GLN A 1 25 ? 8.081 -19.951 4.171 1.00 0.00 25 GLN A CA 13
ATOM 22273 C C . GLN A 1 25 ? 7.374 -18.865 4.975 1.00 0.00 25 GLN A C 13
ATOM 22274 O O . GLN A 1 25 ? 7.155 -17.758 4.484 1.00 0.00 25 GLN A O 13
ATOM 22288 N N . TYR A 1 26 ? 7.020 -19.190 6.214 1.00 0.00 26 TYR A N 13
ATOM 22289 C CA . TYR A 1 26 ? 6.335 -18.243 7.086 1.00 0.00 26 TYR A CA 13
ATOM 22290 C C . TYR A 1 26 ? 7.290 -17.153 7.564 1.00 0.00 26 TYR A C 13
ATOM 22291 O O . TYR A 1 26 ? 8.419 -17.435 7.965 1.00 0.00 26 TYR A O 13
ATOM 22309 N N . ARG A 1 27 ? 6.827 -15.908 7.519 1.00 0.00 27 ARG A N 13
ATOM 22310 C CA . ARG A 1 27 ? 7.639 -14.776 7.946 1.00 0.00 27 ARG A CA 13
ATOM 22311 C C . ARG A 1 27 ? 6.767 -13.678 8.549 1.00 0.00 27 ARG A C 13
ATOM 22312 O O . ARG A 1 27 ? 5.544 -13.697 8.411 1.00 0.00 27 ARG A O 13
ATOM 22333 N N . PHE A 1 28 ? 7.405 -12.723 9.218 1.00 0.00 28 PHE A N 13
ATOM 22334 C CA . PHE A 1 28 ? 6.687 -11.618 9.843 1.00 0.00 28 PHE A CA 13
ATOM 22335 C C . PHE A 1 28 ? 6.681 -10.391 8.936 1.00 0.00 28 PHE A C 13
ATOM 22336 O O . PHE A 1 28 ? 7.714 -10.004 8.389 1.00 0.00 28 PHE A O 13
ATOM 22353 N N . PHE A 1 29 ? 5.510 -9.783 8.781 1.00 0.00 29 PHE A N 13
ATOM 22354 C CA . PHE A 1 29 ? 5.368 -8.601 7.940 1.00 0.00 29 PHE A CA 13
ATOM 22355 C C . PHE A 1 29 ? 4.834 -7.420 8.746 1.00 0.00 29 PHE A C 13
ATOM 22356 O O . PHE A 1 29 ? 3.973 -7.583 9.611 1.00 0.00 29 PHE A O 13
ATOM 22373 N N . VAL A 1 30 ? 5.351 -6.231 8.456 1.00 0.00 30 VAL A N 13
ATOM 22374 C CA . VAL A 1 30 ? 4.928 -5.022 9.153 1.00 0.00 30 VAL A CA 13
ATOM 22375 C C . VAL A 1 30 ? 4.669 -3.884 8.172 1.00 0.00 30 VAL A C 13
ATOM 22376 O O . VAL A 1 30 ? 5.604 -3.275 7.650 1.00 0.00 30 VAL A O 13
ATOM 22389 N N . LEU A 1 31 ? 3.394 -3.601 7.926 1.00 0.00 31 LEU A N 13
ATOM 22390 C CA . LEU A 1 31 ? 3.011 -2.535 7.007 1.00 0.00 31 LEU A CA 13
ATOM 22391 C C . LEU A 1 31 ? 3.271 -1.165 7.624 1.00 0.00 31 LEU A C 13
ATOM 22392 O O . LEU A 1 31 ? 3.098 -0.972 8.827 1.00 0.00 31 LEU A O 13
ATOM 22408 N N . ASN A 1 32 ? 3.685 -0.215 6.792 1.00 0.00 32 ASN A N 13
ATOM 22409 C CA . ASN A 1 32 ? 3.967 1.139 7.256 1.00 0.00 32 ASN A CA 13
ATOM 22410 C C . ASN A 1 32 ? 2.960 2.131 6.681 1.00 0.00 32 ASN A C 13
ATOM 22411 O O . ASN A 1 32 ? 2.819 2.253 5.466 1.00 0.00 32 ASN A O 13
ATOM 22422 N N . ASN A 1 33 ? 2.264 2.838 7.566 1.00 0.00 33 ASN A N 13
ATOM 22423 C CA . ASN A 1 33 ? 1.270 3.820 7.147 1.00 0.00 33 ASN A CA 13
ATOM 22424 C C . ASN A 1 33 ? 1.895 5.206 7.022 1.00 0.00 33 ASN A C 13
ATOM 22425 O O . ASN A 1 33 ? 1.634 5.930 6.061 1.00 0.00 33 ASN A O 13
ATOM 22436 N N . GLU A 1 34 ? 2.721 5.568 7.998 1.00 0.00 34 GLU A N 13
ATOM 22437 C CA . GLU A 1 34 ? 3.382 6.867 7.996 1.00 0.00 34 GLU A CA 13
ATOM 22438 C C . GLU A 1 34 ? 4.255 7.032 6.755 1.00 0.00 34 GLU A C 13
ATOM 22439 O O . GLU A 1 34 ? 4.224 8.070 6.095 1.00 0.00 34 GLU A O 13
ATOM 22451 N N . ALA A 1 35 ? 5.033 6.000 6.445 1.00 0.00 35 ALA A N 13
ATOM 22452 C CA . ALA A 1 35 ? 5.913 6.028 5.284 1.00 0.00 35 ALA A CA 13
ATOM 22453 C C . ALA A 1 35 ? 5.213 5.465 4.051 1.00 0.00 35 ALA A C 13
ATOM 22454 O O . ALA A 1 35 ? 5.234 6.074 2.982 1.00 0.00 35 ALA A O 13
ATOM 22461 N N . GLY A 1 36 ? 4.595 4.299 4.208 1.00 0.00 36 GLY A N 13
ATOM 22462 C CA . GLY A 1 36 ? 3.899 3.673 3.099 1.00 0.00 36 GLY A CA 13
ATOM 22463 C C . GLY A 1 36 ? 4.746 2.629 2.398 1.00 0.00 36 GLY A C 13
ATOM 22464 O O . GLY A 1 36 ? 4.766 2.559 1.168 1.00 0.00 36 GLY A O 13
ATOM 22468 N N . LEU A 1 37 ? 5.447 1.816 3.180 1.00 0.00 37 LEU A N 13
ATOM 22469 C CA . LEU A 1 37 ? 6.302 0.771 2.626 1.00 0.00 37 LEU A CA 13
ATOM 22470 C C . LEU A 1 37 ? 6.013 -0.574 3.285 1.00 0.00 37 LEU A C 13
ATOM 22471 O O . LEU A 1 37 ? 5.786 -0.649 4.494 1.00 0.00 37 LEU A O 13
ATOM 22487 N N . LEU A 1 38 ? 6.025 -1.634 2.485 1.00 0.00 38 LEU A N 13
ATOM 22488 C CA . LEU A 1 38 ? 5.766 -2.977 2.990 1.00 0.00 38 LEU A CA 13
ATOM 22489 C C . LEU A 1 38 ? 7.069 -3.751 3.171 1.00 0.00 38 LEU A C 13
ATOM 22490 O O . LEU A 1 38 ? 7.754 -4.067 2.199 1.00 0.00 38 LEU A O 13
ATOM 22506 N N . GLU A 1 39 ? 7.402 -4.054 4.422 1.00 0.00 39 GLU A N 13
ATOM 22507 C CA . GLU A 1 39 ? 8.622 -4.792 4.729 1.00 0.00 39 GLU A CA 13
ATOM 22508 C C . GLU A 1 39 ? 8.298 -6.114 5.420 1.00 0.00 39 GLU A C 13
ATOM 22509 O O . GLU A 1 39 ? 7.180 -6.324 5.890 1.00 0.00 39 GLU A O 13
ATOM 22521 N N . TYR A 1 40 ? 9.285 -7.002 5.475 1.00 0.00 40 TYR A N 13
ATOM 22522 C CA . TYR A 1 40 ? 9.105 -8.305 6.104 1.00 0.00 40 TYR A CA 13
ATOM 22523 C C . TYR A 1 40 ? 10.394 -8.766 6.779 1.00 0.00 40 TYR A C 13
ATOM 22524 O O . TYR A 1 40 ? 11.477 -8.678 6.201 1.00 0.00 40 TYR A O 13
ATOM 22542 N N . PHE A 1 41 ? 10.267 -9.258 8.007 1.00 0.00 41 PHE A N 13
ATOM 22543 C CA . PHE A 1 41 ? 11.420 -9.733 8.763 1.00 0.00 41 PHE A CA 13
ATOM 22544 C C . PHE A 1 41 ? 11.200 -11.162 9.251 1.00 0.00 41 PHE A C 13
ATOM 22545 O O . PHE A 1 41 ? 10.070 -11.649 9.291 1.00 0.00 41 PHE A O 13
ATOM 22562 N N . VAL A 1 42 ? 12.288 -11.829 9.619 1.00 0.00 42 VAL A N 13
ATOM 22563 C CA . VAL A 1 42 ? 12.216 -13.202 10.105 1.00 0.00 42 VAL A CA 13
ATOM 22564 C C . VAL A 1 42 ? 11.062 -13.378 11.086 1.00 0.00 42 VAL A C 13
ATOM 22565 O O . VAL A 1 42 ? 10.263 -14.305 10.960 1.00 0.00 42 VAL A O 13
ATOM 22578 N N . ASN A 1 43 ? 10.981 -12.481 12.062 1.00 0.00 43 ASN A N 13
ATOM 22579 C CA . ASN A 1 43 ? 9.924 -12.536 13.066 1.00 0.00 43 ASN A CA 13
ATOM 22580 C C . ASN A 1 43 ? 9.709 -11.168 13.706 1.00 0.00 43 ASN A C 13
ATOM 22581 O O . ASN A 1 43 ? 10.430 -10.215 13.412 1.00 0.00 43 ASN A O 13
ATOM 22592 N N . GLU A 1 44 ? 8.714 -11.081 14.583 1.00 0.00 44 GLU A N 13
ATOM 22593 C CA . GLU A 1 44 ? 8.404 -9.829 15.264 1.00 0.00 44 GLU A CA 13
ATOM 22594 C C . GLU A 1 44 ? 9.614 -9.320 16.043 1.00 0.00 44 GLU A C 13
ATOM 22595 O O . GLU A 1 44 ? 9.889 -8.121 16.067 1.00 0.00 44 GLU A O 13
ATOM 22607 N N . GLN A 1 45 ? 10.331 -10.241 16.679 1.00 0.00 45 GLN A N 13
ATOM 22608 C CA . GLN A 1 45 ? 11.510 -9.886 17.460 1.00 0.00 45 GLN A CA 13
ATOM 22609 C C . GLN A 1 45 ? 12.571 -9.236 16.579 1.00 0.00 45 GLN A C 13
ATOM 22610 O O . GLN A 1 45 ? 13.378 -8.435 17.050 1.00 0.00 45 GLN A O 13
ATOM 22624 N N . SER A 1 46 ? 12.566 -9.588 15.297 1.00 0.00 46 SER A N 13
ATOM 22625 C CA . SER A 1 46 ? 13.531 -9.042 14.350 1.00 0.00 46 SER A CA 13
ATOM 22626 C C . SER A 1 46 ? 12.911 -7.913 13.532 1.00 0.00 46 SER A C 13
ATOM 22627 O O . SER A 1 46 ? 13.158 -7.794 12.332 1.00 0.00 46 SER A O 13
ATOM 22635 N N . ARG A 1 47 ? 12.105 -7.087 14.191 1.00 0.00 47 ARG A N 13
ATOM 22636 C CA . ARG A 1 47 ? 11.448 -5.968 13.527 1.00 0.00 47 ARG A CA 13
ATOM 22637 C C . ARG A 1 47 ? 12.337 -4.728 13.543 1.00 0.00 47 ARG A C 13
ATOM 22638 O O . ARG A 1 47 ? 12.174 -3.825 12.724 1.00 0.00 47 ARG A O 13
ATOM 22659 N N . ASN A 1 48 ? 13.277 -4.693 14.481 1.00 0.00 48 ASN A N 13
ATOM 22660 C CA . ASN A 1 48 ? 14.191 -3.563 14.605 1.00 0.00 48 ASN A CA 13
ATOM 22661 C C . ASN A 1 48 ? 15.329 -3.671 13.594 1.00 0.00 48 ASN A C 13
ATOM 22662 O O . ASN A 1 48 ? 15.628 -2.715 12.879 1.00 0.00 48 ASN A O 13
ATOM 22673 N N . GLN A 1 49 ? 15.957 -4.841 13.540 1.00 0.00 49 GLN A N 13
ATOM 22674 C CA . GLN A 1 49 ? 17.062 -5.072 12.617 1.00 0.00 49 GLN A CA 13
ATOM 22675 C C . GLN A 1 49 ? 16.673 -4.680 11.195 1.00 0.00 49 GLN A C 13
ATOM 22676 O O . GLN A 1 49 ? 15.496 -4.485 10.893 1.00 0.00 49 GLN A O 13
ATOM 22690 N N . LYS A 1 50 ? 17.671 -4.565 10.325 1.00 0.00 50 LYS A N 13
ATOM 22691 C CA . LYS A 1 50 ? 17.436 -4.197 8.934 1.00 0.00 50 LYS A CA 13
ATOM 22692 C C . LYS A 1 50 ? 16.468 -5.172 8.270 1.00 0.00 50 LYS A C 13
ATOM 22693 O O . LYS A 1 50 ? 16.564 -6.388 8.434 1.00 0.00 50 LYS A O 13
ATOM 22712 N N . PRO A 1 51 ? 15.515 -4.627 7.499 1.00 0.00 51 PRO A N 13
ATOM 22713 C CA . PRO A 1 51 ? 14.513 -5.431 6.793 1.00 0.00 51 PRO A CA 13
ATOM 22714 C C . PRO A 1 51 ? 15.118 -6.235 5.646 1.00 0.00 51 PRO A C 13
ATOM 22715 O O . PRO A 1 51 ? 16.012 -5.759 4.947 1.00 0.00 51 PRO A O 13
ATOM 22726 N N . ARG A 1 52 ? 14.624 -7.454 5.459 1.00 0.00 52 ARG A N 13
ATOM 22727 C CA . ARG A 1 52 ? 15.117 -8.323 4.398 1.00 0.00 52 ARG A CA 13
ATOM 22728 C C . ARG A 1 52 ? 14.778 -7.751 3.025 1.00 0.00 52 ARG A C 13
ATOM 22729 O O . ARG A 1 52 ? 15.553 -7.881 2.078 1.00 0.00 52 ARG A O 13
ATOM 22750 N N . GLY A 1 53 ? 13.614 -7.116 2.924 1.00 0.00 53 GLY A N 13
ATOM 22751 C CA . GLY A 1 53 ? 13.193 -6.533 1.664 1.00 0.00 53 GLY A CA 13
ATOM 22752 C C . GLY A 1 53 ? 12.003 -5.608 1.821 1.00 0.00 53 GLY A C 13
ATOM 22753 O O . GLY A 1 53 ? 11.136 -5.837 2.666 1.00 0.00 53 GLY A O 13
ATOM 22757 N N . THR A 1 54 ? 11.959 -4.558 1.007 1.00 0.00 54 THR A N 13
ATOM 22758 C CA . THR A 1 54 ? 10.868 -3.593 1.062 1.00 0.00 54 THR A CA 13
ATOM 22759 C C . THR A 1 54 ? 10.219 -3.420 -0.306 1.00 0.00 54 THR A C 13
ATOM 22760 O O . THR A 1 54 ? 10.849 -3.656 -1.338 1.00 0.00 54 THR A O 13
ATOM 22771 N N . LEU A 1 55 ? 8.957 -3.005 -0.308 1.00 0.00 55 LEU A N 13
ATOM 22772 C CA . LEU A 1 55 ? 8.222 -2.799 -1.551 1.00 0.00 55 LEU A CA 13
ATOM 22773 C C . LEU A 1 55 ? 7.286 -1.599 -1.438 1.00 0.00 55 LEU A C 13
ATOM 22774 O O . LEU A 1 55 ? 6.505 -1.497 -0.492 1.00 0.00 55 LEU A O 13
ATOM 22790 N N . GLN A 1 56 ? 7.369 -0.696 -2.409 1.00 0.00 56 GLN A N 13
ATOM 22791 C CA . GLN A 1 56 ? 6.528 0.495 -2.418 1.00 0.00 56 GLN A CA 13
ATOM 22792 C C . GLN A 1 56 ? 5.090 0.143 -2.785 1.00 0.00 56 GLN A C 13
ATOM 22793 O O . GLN A 1 56 ? 4.847 -0.683 -3.666 1.00 0.00 56 GLN A O 13
ATOM 22807 N N . LEU A 1 57 ? 4.140 0.775 -2.106 1.00 0.00 57 LEU A N 13
ATOM 22808 C CA . LEU A 1 57 ? 2.725 0.529 -2.360 1.00 0.00 57 LEU A CA 13
ATOM 22809 C C . LEU A 1 57 ? 2.113 1.663 -3.176 1.00 0.00 57 LEU A C 13
ATOM 22810 O O . LEU A 1 57 ? 1.238 1.438 -4.012 1.00 0.00 57 LEU A O 13
ATOM 22826 N N . ALA A 1 58 ? 2.581 2.882 -2.930 1.00 0.00 58 ALA A N 13
ATOM 22827 C CA . ALA A 1 58 ? 2.084 4.051 -3.645 1.00 0.00 58 ALA A CA 13
ATOM 22828 C C . ALA A 1 58 ? 1.953 3.767 -5.137 1.00 0.00 58 ALA A C 13
ATOM 22829 O O . ALA A 1 58 ? 2.938 3.797 -5.874 1.00 0.00 58 ALA A O 13
ATOM 22836 N N . GLY A 1 59 ? 0.729 3.489 -5.577 1.00 0.00 59 GLY A N 13
ATOM 22837 C CA . GLY A 1 59 ? 0.492 3.203 -6.980 1.00 0.00 59 GLY A CA 13
ATOM 22838 C C . GLY A 1 59 ? 0.623 1.727 -7.300 1.00 0.00 59 GLY A C 13
ATOM 22839 O O . GLY A 1 59 ? 1.110 1.357 -8.368 1.00 0.00 59 GLY A O 13
ATOM 22843 N N . ALA A 1 60 ? 0.187 0.881 -6.372 1.00 0.00 60 ALA A N 13
ATOM 22844 C CA . ALA A 1 60 ? 0.258 -0.563 -6.561 1.00 0.00 60 ALA A CA 13
ATOM 22845 C C . ALA A 1 60 ? -1.134 -1.163 -6.727 1.00 0.00 60 ALA A C 13
ATOM 22846 O O . ALA A 1 60 ? -2.121 -0.613 -6.238 1.00 0.00 60 ALA A O 13
ATOM 22853 N N . VAL A 1 61 ? -1.207 -2.295 -7.420 1.00 0.00 61 VAL A N 13
ATOM 22854 C CA . VAL A 1 61 ? -2.478 -2.971 -7.650 1.00 0.00 61 VAL A CA 13
ATOM 22855 C C . VAL A 1 61 ? -2.558 -4.275 -6.864 1.00 0.00 61 VAL A C 13
ATOM 22856 O O . VAL A 1 61 ? -1.565 -4.990 -6.726 1.00 0.00 61 VAL A O 13
ATOM 22869 N N . ILE A 1 62 ? -3.745 -4.578 -6.350 1.00 0.00 62 ILE A N 13
ATOM 22870 C CA . ILE A 1 62 ? -3.954 -5.797 -5.579 1.00 0.00 62 ILE A CA 13
ATOM 22871 C C . ILE A 1 62 ? -4.923 -6.737 -6.288 1.00 0.00 62 ILE A C 13
ATOM 22872 O O . ILE A 1 62 ? -6.107 -6.433 -6.430 1.00 0.00 62 ILE A O 13
ATOM 22888 N N . SER A 1 63 ? -4.411 -7.881 -6.732 1.00 0.00 63 SER A N 13
ATOM 22889 C CA . SER A 1 63 ? -5.230 -8.865 -7.429 1.00 0.00 63 SER A CA 13
ATOM 22890 C C . SER A 1 63 ? -5.227 -10.198 -6.686 1.00 0.00 63 SER A C 13
ATOM 22891 O O . SER A 1 63 ? -4.369 -11.055 -6.901 1.00 0.00 63 SER A O 13
ATOM 22899 N N . PRO A 1 64 ? -6.209 -10.379 -5.791 1.00 0.00 64 PRO A N 13
ATOM 22900 C CA . PRO A 1 64 ? -6.342 -11.605 -4.998 1.00 0.00 64 PRO A CA 13
ATOM 22901 C C . PRO A 1 64 ? -6.763 -12.800 -5.846 1.00 0.00 64 PRO A C 13
ATOM 22902 O O . PRO A 1 64 ? -7.921 -12.912 -6.248 1.00 0.00 64 PRO A O 13
ATOM 22913 N N . SER A 1 65 ? -5.815 -13.693 -6.114 1.00 0.00 65 SER A N 13
ATOM 22914 C CA . SER A 1 65 ? -6.087 -14.879 -6.917 1.00 0.00 65 SER A CA 13
ATOM 22915 C C . SER A 1 65 ? -7.275 -15.654 -6.356 1.00 0.00 65 SER A C 13
ATOM 22916 O O . SER A 1 65 ? -7.707 -15.419 -5.228 1.00 0.00 65 SER A O 13
ATOM 22924 N N . ASP A 1 66 ? -7.799 -16.579 -7.153 1.00 0.00 66 ASP A N 13
ATOM 22925 C CA . ASP A 1 66 ? -8.937 -17.391 -6.737 1.00 0.00 66 ASP A CA 13
ATOM 22926 C C . ASP A 1 66 ? -8.627 -18.877 -6.885 1.00 0.00 66 ASP A C 13
ATOM 22927 O O . ASP A 1 66 ? -9.526 -19.690 -7.092 1.00 0.00 66 ASP A O 13
ATOM 22936 N N . GLU A 1 67 ? -7.348 -19.223 -6.777 1.00 0.00 67 GLU A N 13
ATOM 22937 C CA . GLU A 1 67 ? -6.920 -20.612 -6.900 1.00 0.00 67 GLU A CA 13
ATOM 22938 C C . GLU A 1 67 ? -7.062 -21.345 -5.569 1.00 0.00 67 GLU A C 13
ATOM 22939 O O . GLU A 1 67 ? -7.736 -22.371 -5.482 1.00 0.00 67 GLU A O 13
ATOM 22951 N N . ASP A 1 68 ? -6.421 -20.811 -4.535 1.00 0.00 68 ASP A N 13
ATOM 22952 C CA . ASP A 1 68 ? -6.475 -21.414 -3.208 1.00 0.00 68 ASP A CA 13
ATOM 22953 C C . ASP A 1 68 ? -7.217 -20.508 -2.230 1.00 0.00 68 ASP A C 13
ATOM 22954 O O . ASP A 1 68 ? -7.262 -19.290 -2.408 1.00 0.00 68 ASP A O 13
ATOM 22963 N N . SER A 1 69 ? -7.798 -21.110 -1.197 1.00 0.00 69 SER A N 13
ATOM 22964 C CA . SER A 1 69 ? -8.542 -20.358 -0.194 1.00 0.00 69 SER A CA 13
ATOM 22965 C C . SER A 1 69 ? -7.811 -19.069 0.172 1.00 0.00 69 SER A C 13
ATOM 22966 O O . SER A 1 69 ? -8.346 -17.972 0.011 1.00 0.00 69 SER A O 13
ATOM 22974 N N . HIS A 1 70 ? -6.585 -19.211 0.665 1.00 0.00 70 HIS A N 13
ATOM 22975 C CA . HIS A 1 70 ? -5.779 -18.059 1.053 1.00 0.00 70 HIS A CA 13
ATOM 22976 C C . HIS A 1 70 ? -4.669 -17.805 0.038 1.00 0.00 70 HIS A C 13
ATOM 22977 O O . HIS A 1 70 ? -3.675 -18.530 -0.006 1.00 0.00 70 HIS A O 13
ATOM 22992 N N . THR A 1 71 ? -4.846 -16.770 -0.779 1.00 0.00 71 THR A N 13
ATOM 22993 C CA . THR A 1 71 ? -3.861 -16.422 -1.795 1.00 0.00 71 THR A CA 13
ATOM 22994 C C . THR A 1 71 ? -4.135 -15.039 -2.374 1.00 0.00 71 THR A C 13
ATOM 22995 O O . THR A 1 71 ? -5.288 -14.641 -2.540 1.00 0.00 71 THR A O 13
ATOM 23006 N N . PHE A 1 72 ? -3.067 -14.310 -2.682 1.00 0.00 72 PHE A N 13
ATOM 23007 C CA . PHE A 1 72 ? -3.193 -12.970 -3.243 1.00 0.00 72 PHE A CA 13
ATOM 23008 C C . PHE A 1 72 ? -1.840 -12.452 -3.724 1.00 0.00 72 PHE A C 13
ATOM 23009 O O . PHE A 1 72 ? -0.802 -13.065 -3.471 1.00 0.00 72 PHE A O 13
ATOM 23026 N N . THR A 1 73 ? -1.860 -11.320 -4.420 1.00 0.00 73 THR A N 13
ATOM 23027 C CA . THR A 1 73 ? -0.637 -10.721 -4.939 1.00 0.00 73 THR A CA 13
ATOM 23028 C C . THR A 1 73 ? -0.651 -9.206 -4.767 1.00 0.00 73 THR A C 13
ATOM 23029 O O . THR A 1 73 ? -1.713 -8.595 -4.643 1.00 0.00 73 THR A O 13
ATOM 23040 N N . VAL A 1 74 ? 0.534 -8.604 -4.762 1.00 0.00 74 VAL A N 13
ATOM 23041 C CA . VAL A 1 74 ? 0.657 -7.159 -4.608 1.00 0.00 74 VAL A CA 13
ATOM 23042 C C . VAL A 1 74 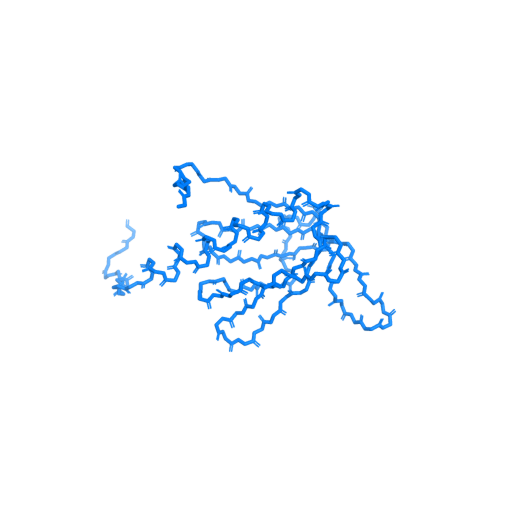? 1.546 -6.564 -5.694 1.00 0.00 74 VAL A C 13
ATOM 23043 O O . VAL A 1 74 ? 2.769 -6.540 -5.564 1.00 0.00 74 VAL A O 13
ATOM 23056 N N . ASN A 1 75 ? 0.922 -6.085 -6.765 1.00 0.00 75 ASN A N 13
ATOM 23057 C CA . ASN A 1 75 ? 1.657 -5.490 -7.875 1.00 0.00 75 ASN A CA 13
ATOM 23058 C C . ASN A 1 75 ? 2.377 -4.220 -7.432 1.00 0.00 75 ASN A C 13
ATOM 23059 O O . ASN A 1 75 ? 2.201 -3.755 -6.306 1.00 0.00 75 ASN A O 13
ATOM 23070 N N . ALA A 1 76 ? 3.188 -3.664 -8.325 1.00 0.00 76 ALA A N 13
ATOM 23071 C CA . ALA A 1 76 ? 3.933 -2.447 -8.028 1.00 0.00 76 ALA A CA 13
ATOM 23072 C C . ALA A 1 76 ? 3.931 -1.496 -9.220 1.00 0.00 76 ALA A C 13
ATOM 23073 O O . ALA A 1 76 ? 3.973 -1.930 -10.371 1.00 0.00 76 ALA A O 13
ATOM 23080 N N . ALA A 1 77 ? 3.882 -0.199 -8.937 1.00 0.00 77 ALA A N 13
ATOM 23081 C CA . ALA A 1 77 ? 3.876 0.812 -9.987 1.00 0.00 77 ALA A CA 13
ATOM 23082 C C . ALA A 1 77 ? 4.942 0.519 -11.038 1.00 0.00 77 ALA A C 13
ATOM 23083 O O . ALA A 1 77 ? 4.665 0.533 -12.237 1.00 0.00 77 ALA A O 13
ATOM 23090 N N . SER A 1 78 ? 6.161 0.255 -10.580 1.00 0.00 78 SER A N 13
ATOM 23091 C CA . SER A 1 78 ? 7.270 -0.037 -11.481 1.00 0.00 78 SER A CA 13
ATOM 23092 C C . SER A 1 78 ? 6.974 -1.274 -12.323 1.00 0.00 78 SER A C 13
ATOM 23093 O O . SER A 1 78 ? 7.036 -1.233 -13.551 1.00 0.00 78 SER A O 13
ATOM 23101 N N . GLY A 1 79 ? 6.650 -2.376 -11.652 1.00 0.00 79 GLY A N 13
ATOM 23102 C CA . GLY A 1 79 ? 6.349 -3.610 -12.354 1.00 0.00 79 GLY A CA 13
ATOM 23103 C C . GLY A 1 79 ? 6.790 -4.838 -11.582 1.00 0.00 79 GLY A C 13
ATOM 23104 O O . GLY A 1 79 ? 7.393 -5.750 -12.146 1.00 0.00 79 GLY A O 13
ATOM 23108 N N . GLU A 1 80 ? 6.489 -4.861 -10.287 1.00 0.00 80 GLU A N 13
ATOM 23109 C CA . GLU A 1 80 ? 6.861 -5.985 -9.436 1.00 0.00 80 GLU A CA 13
ATOM 23110 C C . GLU A 1 80 ? 5.641 -6.543 -8.708 1.00 0.00 80 GLU A C 13
ATOM 23111 O O . GLU A 1 80 ? 4.676 -5.823 -8.452 1.00 0.00 80 GLU A O 13
ATOM 23123 N N . GLN A 1 81 ? 5.693 -7.830 -8.378 1.00 0.00 81 GLN A N 13
ATOM 23124 C CA . GLN A 1 81 ? 4.593 -8.484 -7.681 1.00 0.00 81 GLN A CA 13
ATOM 23125 C C . GLN A 1 81 ? 5.106 -9.306 -6.504 1.00 0.00 81 GLN A C 13
ATOM 23126 O O . GLN A 1 81 ? 6.202 -9.866 -6.555 1.00 0.00 81 GLN A O 13
ATOM 23140 N N . TYR A 1 82 ? 4.309 -9.374 -5.443 1.00 0.00 82 TYR A N 13
ATOM 23141 C CA . TYR A 1 82 ? 4.684 -10.125 -4.252 1.00 0.00 82 TYR A CA 13
ATOM 23142 C C . TYR A 1 82 ? 3.742 -11.305 -4.032 1.00 0.00 82 TYR A C 13
ATOM 23143 O O . TYR A 1 82 ? 2.522 -11.140 -3.985 1.00 0.00 82 TYR A O 13
ATOM 23161 N N . LYS A 1 83 ? 4.316 -12.495 -3.896 1.00 0.00 83 LYS A N 13
ATOM 23162 C CA . LYS A 1 83 ? 3.530 -13.704 -3.679 1.00 0.00 83 LYS A CA 13
ATOM 23163 C C . LYS A 1 83 ? 3.398 -14.007 -2.190 1.00 0.00 83 LYS A C 13
ATOM 23164 O O . LYS A 1 83 ? 4.319 -14.540 -1.570 1.00 0.00 83 LYS A O 13
ATOM 23183 N N . LEU A 1 84 ? 2.247 -13.665 -1.621 1.00 0.00 84 LEU A N 13
ATOM 23184 C CA . LEU A 1 84 ? 1.993 -13.901 -0.205 1.00 0.00 84 LEU A CA 13
ATOM 23185 C C . LEU A 1 84 ? 0.772 -14.795 -0.012 1.00 0.00 84 LEU A C 13
ATOM 23186 O O . LEU A 1 84 ? -0.055 -14.935 -0.912 1.00 0.00 84 LEU A O 13
ATOM 23202 N N . ARG A 1 85 ? 0.666 -15.396 1.169 1.00 0.00 85 ARG A N 13
ATOM 23203 C CA . ARG A 1 85 ? -0.454 -16.276 1.480 1.00 0.00 85 ARG A CA 13
ATOM 23204 C C . ARG A 1 85 ? -0.973 -16.016 2.891 1.00 0.00 85 ARG A C 13
ATOM 23205 O O . ARG A 1 85 ? -0.344 -16.402 3.876 1.00 0.00 85 ARG A O 13
ATOM 23226 N N . ALA A 1 86 ? -2.125 -15.358 2.981 1.00 0.00 86 ALA A N 13
ATOM 23227 C CA . ALA A 1 86 ? -2.729 -15.048 4.270 1.00 0.00 86 ALA A CA 13
ATOM 23228 C C . ALA A 1 86 ? -2.743 -16.272 5.179 1.00 0.00 86 ALA A C 13
ATOM 23229 O O . ALA A 1 86 ? -2.604 -17.405 4.715 1.00 0.00 86 ALA A O 13
ATOM 23236 N N . THR A 1 87 ? -2.909 -16.039 6.477 1.00 0.00 87 THR A N 13
ATOM 23237 C CA . THR A 1 87 ? -2.939 -17.122 7.451 1.00 0.00 87 THR A CA 13
ATOM 23238 C C . THR A 1 87 ? -4.270 -17.864 7.408 1.00 0.00 87 THR A C 13
ATOM 23239 O O . THR A 1 87 ? -4.363 -19.016 7.832 1.00 0.00 87 THR A O 13
ATOM 23250 N N . ASP A 1 88 ? -5.297 -17.198 6.893 1.00 0.00 88 ASP A N 13
ATOM 23251 C CA . ASP A 1 88 ? -6.623 -17.796 6.793 1.00 0.00 88 ASP A CA 13
ATOM 23252 C C . ASP A 1 88 ? -7.495 -17.021 5.809 1.00 0.00 88 ASP A C 13
ATOM 23253 O O . ASP A 1 88 ? -7.226 -15.859 5.507 1.00 0.00 88 ASP A O 13
ATOM 23262 N N . ALA A 1 89 ? -8.540 -17.674 5.312 1.00 0.00 89 ALA A N 13
ATOM 23263 C CA . ALA A 1 89 ? -9.452 -17.047 4.364 1.00 0.00 89 ALA A CA 13
ATOM 23264 C C . ALA A 1 89 ? -10.049 -15.767 4.940 1.00 0.00 89 ALA A C 13
ATOM 23265 O O . ALA A 1 89 ? -10.620 -14.954 4.213 1.00 0.00 89 ALA A O 13
ATOM 23272 N N . LYS A 1 90 ? -9.913 -15.594 6.250 1.00 0.00 90 LYS A N 13
ATOM 23273 C CA . LYS A 1 90 ? -10.438 -14.413 6.925 1.00 0.00 90 LYS A CA 13
ATOM 23274 C C . LYS A 1 90 ? -9.381 -13.316 7.002 1.00 0.00 90 LYS A C 13
ATOM 23275 O O . LYS A 1 90 ? -9.707 -12.132 7.080 1.00 0.00 90 LYS A O 13
ATOM 23294 N N . GLU A 1 91 ? -8.114 -13.718 6.978 1.00 0.00 91 GLU A N 13
ATOM 23295 C CA . GLU A 1 91 ? -7.010 -12.768 7.044 1.00 0.00 91 GLU A CA 13
ATOM 23296 C C . GLU A 1 91 ? -6.684 -12.215 5.660 1.00 0.00 91 GLU A C 13
ATOM 23297 O O . GLU A 1 91 ? -5.996 -11.203 5.531 1.00 0.00 91 GLU A O 13
ATOM 23309 N N . ARG A 1 92 ? -7.182 -12.889 4.628 1.00 0.00 92 ARG A N 13
ATOM 23310 C CA . ARG A 1 92 ? -6.942 -12.467 3.253 1.00 0.00 92 ARG A CA 13
ATOM 23311 C C . ARG A 1 92 ? -7.584 -11.109 2.981 1.00 0.00 92 ARG A C 13
ATOM 23312 O O . ARG A 1 92 ? -6.890 -10.122 2.739 1.00 0.00 92 ARG A O 13
ATOM 23333 N N . GLN A 1 93 ? -8.912 -11.069 3.022 1.00 0.00 93 GLN A N 13
ATOM 23334 C CA . GLN A 1 93 ? -9.646 -9.833 2.779 1.00 0.00 93 GLN A CA 13
ATOM 23335 C C . GLN A 1 93 ? -9.068 -8.686 3.601 1.00 0.00 93 GLN A C 13
ATOM 23336 O O . GLN A 1 93 ? -8.996 -7.548 3.134 1.00 0.00 93 GLN A O 13
ATOM 23350 N N . HIS A 1 94 ? -8.657 -8.991 4.827 1.00 0.00 94 HIS A N 13
ATOM 23351 C CA . HIS A 1 94 ? -8.085 -7.985 5.715 1.00 0.00 94 HIS A CA 13
ATOM 23352 C C . HIS A 1 94 ? -6.835 -7.365 5.098 1.00 0.00 94 HIS A C 13
ATOM 23353 O O . HIS A 1 94 ? -6.711 -6.142 5.020 1.00 0.00 94 HIS A O 13
ATOM 23368 N N . TRP A 1 95 ? -5.911 -8.214 4.664 1.00 0.00 95 TRP A N 13
ATOM 23369 C CA . TRP A 1 95 ? -4.670 -7.749 4.055 1.00 0.00 95 TRP A CA 13
ATOM 23370 C C . TRP A 1 95 ? -4.940 -7.086 2.708 1.00 0.00 95 TRP A C 13
ATOM 23371 O O . TRP A 1 95 ? -4.445 -5.993 2.433 1.00 0.00 95 TRP A O 13
ATOM 23392 N N . VAL A 1 96 ? -5.727 -7.755 1.871 1.00 0.00 96 VAL A N 13
ATOM 23393 C CA . VAL A 1 96 ? -6.063 -7.230 0.554 1.00 0.00 96 VAL A CA 13
ATOM 23394 C C . VAL A 1 96 ? -6.688 -5.843 0.658 1.00 0.00 96 VAL A C 13
ATOM 23395 O O . VAL A 1 96 ? -6.248 -4.901 -0.002 1.00 0.00 96 VAL A O 13
ATOM 23408 N N . SER A 1 97 ? -7.717 -5.725 1.491 1.00 0.00 97 SER A N 13
ATOM 23409 C CA . SER A 1 97 ? -8.405 -4.453 1.680 1.00 0.00 97 SER A CA 13
ATOM 23410 C C . SER A 1 97 ? -7.454 -3.397 2.235 1.00 0.00 97 SER A C 13
ATOM 23411 O O . SER A 1 97 ? -7.232 -2.359 1.612 1.00 0.00 97 SER A O 13
ATOM 23419 N N . ARG A 1 98 ? -6.896 -3.672 3.409 1.00 0.00 98 ARG A N 13
ATOM 23420 C CA . ARG A 1 98 ? -5.970 -2.745 4.050 1.00 0.00 98 ARG A CA 13
ATOM 23421 C C . ARG A 1 98 ? -4.975 -2.185 3.038 1.00 0.00 98 ARG A C 13
ATOM 23422 O O . ARG A 1 98 ? -4.814 -0.969 2.917 1.00 0.00 98 ARG A O 13
ATOM 23443 N N . LEU A 1 99 ? -4.310 -3.077 2.313 1.00 0.00 99 LEU A N 13
ATOM 23444 C CA . LEU A 1 99 ? -3.330 -2.672 1.311 1.00 0.00 99 LEU A CA 13
ATOM 23445 C C . LEU A 1 99 ? -3.981 -1.818 0.227 1.00 0.00 99 LEU A C 13
ATOM 23446 O O . LEU A 1 99 ? -3.463 -0.763 -0.139 1.00 0.00 99 LEU A O 13
ATOM 23462 N N . GLN A 1 100 ? -5.119 -2.281 -0.281 1.00 0.00 100 GLN A N 13
ATOM 23463 C CA . GLN A 1 100 ? -5.840 -1.559 -1.321 1.00 0.00 100 GLN A CA 13
ATOM 23464 C C . GLN A 1 100 ? -6.195 -0.149 -0.859 1.00 0.00 100 GLN A C 13
ATOM 23465 O O . GLN A 1 100 ? -6.378 0.754 -1.676 1.00 0.00 100 GLN A O 13
ATOM 23479 N N . ILE A 1 101 ? -6.291 0.031 0.454 1.00 0.00 101 ILE A N 13
ATOM 23480 C CA . ILE A 1 101 ? -6.623 1.331 1.023 1.00 0.00 101 ILE A CA 13
ATOM 23481 C C . ILE A 1 101 ? -5.369 2.165 1.259 1.00 0.00 101 ILE A C 13
ATOM 23482 O O . ILE A 1 101 ? -5.323 3.347 0.917 1.00 0.00 101 ILE A O 13
ATOM 23498 N N . CYS A 1 102 ? -4.352 1.541 1.845 1.00 0.00 102 CYS A N 13
ATOM 23499 C CA . CYS A 1 102 ? -3.095 2.225 2.126 1.00 0.00 102 CYS A CA 13
ATOM 23500 C C . CYS A 1 102 ? -2.360 2.565 0.833 1.00 0.00 102 CYS A C 13
ATOM 23501 O O . CYS A 1 102 ? -1.566 3.505 0.786 1.00 0.00 102 CYS A O 13
ATOM 23509 N N . THR A 1 103 ? -2.628 1.792 -0.214 1.00 0.00 103 THR A N 13
ATOM 23510 C CA . THR A 1 103 ? -1.991 2.008 -1.507 1.00 0.00 103 THR A CA 13
ATOM 23511 C C . THR A 1 103 ? -2.598 3.207 -2.226 1.00 0.00 103 THR A C 13
ATOM 23512 O O . THR A 1 103 ? -1.887 3.989 -2.857 1.00 0.00 103 THR A O 13
ATOM 23523 N N . GLN A 1 104 ? -3.916 3.346 -2.126 1.00 0.00 104 GLN A N 13
ATOM 23524 C CA . GLN A 1 104 ? -4.618 4.452 -2.767 1.00 0.00 104 GLN A CA 13
ATOM 23525 C C . GLN A 1 104 ? -4.531 5.717 -1.920 1.00 0.00 104 GLN A C 13
ATOM 23526 O O . GLN A 1 104 ? -4.228 6.797 -2.428 1.00 0.00 104 GLN A O 13
ATOM 23540 N N . HIS A 1 105 ? -4.799 5.576 -0.625 1.00 0.00 105 HIS A N 13
ATOM 23541 C CA . HIS A 1 105 ? -4.751 6.708 0.293 1.00 0.00 105 HIS A CA 13
ATOM 23542 C C . HIS A 1 105 ? -3.419 7.443 0.179 1.00 0.00 105 HIS A C 13
ATOM 23543 O O . HIS A 1 105 ? -3.316 8.619 0.531 1.00 0.00 105 HIS A O 13
ATOM 23558 N N . HIS A 1 106 ? -2.402 6.743 -0.313 1.00 0.00 106 HIS A N 13
ATOM 23559 C CA . HIS A 1 106 ? -1.077 7.330 -0.473 1.00 0.00 106 HIS A CA 13
ATOM 23560 C C . HIS A 1 106 ? -0.895 7.888 -1.882 1.00 0.00 106 HIS A C 13
ATOM 23561 O O . HIS A 1 106 ? -0.653 9.082 -2.062 1.00 0.00 106 HIS A O 13
ATOM 23576 N N . THR A 1 107 ? -1.013 7.016 -2.878 1.00 0.00 107 THR A N 13
ATOM 23577 C CA . THR A 1 107 ? -0.861 7.420 -4.270 1.00 0.00 107 THR A CA 13
ATOM 23578 C C . THR A 1 107 ? -1.685 8.665 -4.574 1.00 0.00 107 THR A C 13
ATOM 23579 O O . THR A 1 107 ? -1.310 9.477 -5.419 1.00 0.00 107 THR A O 13
ATOM 23590 N N . GLU A 1 108 ? -2.810 8.809 -3.880 1.00 0.00 108 GLU A N 13
ATOM 23591 C CA . GLU A 1 108 ? -3.688 9.957 -4.078 1.00 0.00 108 GLU A CA 13
ATOM 23592 C C . GLU A 1 108 ? -3.133 11.193 -3.376 1.00 0.00 108 GLU A C 13
ATOM 23593 O O . GLU A 1 108 ? -3.131 12.289 -3.936 1.00 0.00 108 GLU A O 13
ATOM 23605 N N . ALA A 1 109 ? -2.663 11.008 -2.147 1.00 0.00 109 ALA A N 13
ATOM 23606 C CA . ALA A 1 109 ? -2.104 12.106 -1.369 1.00 0.00 109 ALA A CA 13
ATOM 23607 C C . ALA A 1 109 ? -0.917 12.739 -2.087 1.00 0.00 109 ALA A C 13
ATOM 23608 O O . ALA A 1 109 ? -0.813 13.963 -2.174 1.00 0.00 109 ALA A O 13
ATOM 23615 N N . ILE A 1 110 ? -0.024 11.899 -2.599 1.00 0.00 110 ILE A N 13
ATOM 23616 C CA . ILE A 1 110 ? 1.155 12.377 -3.309 1.00 0.00 110 ILE A CA 13
ATOM 23617 C C . ILE A 1 110 ? 0.816 13.569 -4.197 1.00 0.00 110 ILE A C 13
ATOM 23618 O O . ILE A 1 110 ? -0.044 13.480 -5.073 1.00 0.00 110 ILE A O 13
ATOM 23634 N N . GLY A 1 111 ? 1.500 14.686 -3.966 1.00 0.00 111 GLY A N 13
ATOM 23635 C CA . GLY A 1 111 ? 1.258 15.880 -4.754 1.00 0.00 111 GLY A CA 13
ATOM 23636 C C . GLY A 1 111 ? 1.953 15.837 -6.101 1.00 0.00 111 GLY A C 13
ATOM 23637 O O . GLY A 1 111 ? 1.648 14.988 -6.939 1.00 0.00 111 GLY A O 13
ATOM 23641 N N . LYS A 1 112 ? 2.890 16.755 -6.311 1.00 0.00 112 LYS A N 13
ATOM 23642 C CA . LYS A 1 112 ? 3.631 16.820 -7.566 1.00 0.00 112 LYS A CA 13
ATOM 23643 C C . LYS A 1 112 ? 4.732 15.766 -7.602 1.00 0.00 112 LYS A C 13
ATOM 23644 O O . LYS A 1 112 ? 4.778 14.934 -8.507 1.00 0.00 112 LYS A O 13
ATOM 23663 N N . ASN A 1 113 ? 5.617 15.807 -6.611 1.00 0.00 113 ASN A N 13
ATOM 23664 C CA . ASN A 1 113 ? 6.718 14.854 -6.530 1.00 0.00 113 ASN A CA 13
ATOM 23665 C C . ASN A 1 113 ? 6.256 13.454 -6.920 1.00 0.00 113 ASN A C 13
ATOM 23666 O O . ASN A 1 113 ? 5.062 13.156 -6.903 1.00 0.00 113 ASN A O 13
ATOM 23677 N N . ASN A 1 114 ? 7.210 12.598 -7.271 1.00 0.00 114 ASN A N 13
ATOM 23678 C CA . ASN A 1 114 ? 6.901 11.228 -7.665 1.00 0.00 114 ASN A CA 13
ATOM 23679 C C . ASN A 1 114 ? 7.833 10.239 -6.972 1.00 0.00 114 ASN A C 13
ATOM 23680 O O . ASN A 1 114 ? 7.394 9.204 -6.471 1.00 0.00 114 ASN A O 13
ATOM 23691 N N . SER A 1 115 ? 9.121 10.565 -6.946 1.00 0.00 115 SER A N 13
ATOM 23692 C CA . SER A 1 115 ? 10.115 9.704 -6.317 1.00 0.00 115 SER A CA 13
ATOM 23693 C C . SER A 1 115 ? 10.076 9.848 -4.799 1.00 0.00 115 SER A C 13
ATOM 23694 O O . SER A 1 115 ? 10.043 8.857 -4.071 1.00 0.00 115 SER A O 13
ATOM 23702 N N . GLY A 1 116 ? 10.080 11.092 -4.328 1.00 0.00 116 GLY A N 13
ATOM 23703 C CA . GLY A 1 116 ? 10.044 11.344 -2.899 1.00 0.00 116 GLY A CA 13
ATOM 23704 C C . GLY A 1 116 ? 11.416 11.644 -2.329 1.00 0.00 116 GLY A C 13
ATOM 23705 O O . GLY A 1 116 ? 12.332 12.053 -3.043 1.00 0.00 116 GLY A O 13
ATOM 23709 N N . PRO A 1 117 ? 11.572 11.441 -1.013 1.00 0.00 117 PRO A N 13
ATOM 23710 C CA . PRO A 1 117 ? 12.839 11.688 -0.318 1.00 0.00 117 PRO A CA 13
ATOM 23711 C C . PRO A 1 117 ? 13.916 10.678 -0.700 1.00 0.00 117 PRO A C 13
ATOM 23712 O O . PRO A 1 117 ? 15.028 10.714 -0.174 1.00 0.00 117 PRO A O 13
ATOM 23723 N N . SER A 1 118 ? 13.578 9.779 -1.619 1.00 0.00 118 SER A N 13
ATOM 23724 C CA . SER A 1 118 ? 14.515 8.757 -2.069 1.00 0.00 118 SER A CA 13
ATOM 23725 C C . SER A 1 118 ? 15.894 9.359 -2.325 1.00 0.00 118 SER A C 13
ATOM 23726 O O . SER A 1 118 ? 16.055 10.224 -3.186 1.00 0.00 118 SER A O 13
ATOM 23734 N N . SER A 1 119 ? 16.885 8.894 -1.572 1.00 0.00 119 SER A N 13
ATOM 23735 C CA . SER A 1 119 ? 18.249 9.389 -1.714 1.00 0.00 119 SER A CA 13
ATOM 23736 C C . SER A 1 119 ? 19.097 8.418 -2.531 1.00 0.00 119 SER A C 13
ATOM 23737 O O . SER A 1 119 ? 18.759 7.243 -2.666 1.00 0.00 119 SER A O 13
ATOM 23745 N N . GLY A 1 120 ? 20.201 8.920 -3.076 1.00 0.00 120 GLY A N 13
ATOM 23746 C CA . GLY A 1 120 ? 21.080 8.086 -3.873 1.00 0.00 120 GLY A CA 13
ATOM 23747 C C . GLY A 1 120 ? 22.337 8.814 -4.305 1.00 0.00 120 GLY A C 13
ATOM 23748 O O . GLY A 1 120 ? 23.199 8.239 -4.969 1.00 0.00 120 GLY A O 13
ATOM 23752 N N . GLY A 1 1 ? -8.945 16.211 -0.638 1.00 0.00 1 GLY A N 14
ATOM 23753 C CA . GLY A 1 1 ? -8.225 17.284 0.023 1.00 0.00 1 GLY A CA 14
ATOM 23754 C C . GLY A 1 1 ? -7.287 16.775 1.099 1.00 0.00 1 GLY A C 14
ATOM 23755 O O . GLY A 1 1 ? -7.402 15.633 1.544 1.00 0.00 1 GLY A O 14
ATOM 23759 N N . SER A 1 2 ? -6.353 17.624 1.518 1.00 0.00 2 SER A N 14
ATOM 23760 C CA . SER A 1 2 ? -5.388 17.252 2.546 1.00 0.00 2 SER A CA 14
ATOM 23761 C C . SER A 1 2 ? -6.082 16.578 3.725 1.00 0.00 2 SER A C 14
ATOM 23762 O O . SER A 1 2 ? -6.955 17.166 4.364 1.00 0.00 2 SER A O 14
ATOM 23770 N N . SER A 1 3 ? -5.687 15.341 4.009 1.00 0.00 3 SER A N 14
ATOM 23771 C CA . SER A 1 3 ? -6.273 14.585 5.109 1.00 0.00 3 SER A CA 14
ATOM 23772 C C . SER A 1 3 ? -5.499 13.293 5.353 1.00 0.00 3 SER A C 14
ATOM 23773 O O . SER A 1 3 ? -4.801 12.798 4.469 1.00 0.00 3 SER A O 14
ATOM 23781 N N . GLY A 1 4 ? -5.629 12.751 6.561 1.00 0.00 4 GLY A N 14
ATOM 23782 C CA . GLY A 1 4 ? -4.936 11.522 6.901 1.00 0.00 4 GLY A CA 14
ATOM 23783 C C . GLY A 1 4 ? -5.478 10.882 8.163 1.00 0.00 4 GLY A C 14
ATOM 23784 O O . GLY A 1 4 ? -4.773 10.776 9.166 1.00 0.00 4 GLY A O 14
ATOM 23788 N N . SER A 1 5 ? -6.736 10.454 8.115 1.00 0.00 5 SER A N 14
ATOM 23789 C CA . SER A 1 5 ? -7.375 9.826 9.265 1.00 0.00 5 SER A CA 14
ATOM 23790 C C . SER A 1 5 ? -6.392 8.923 10.006 1.00 0.00 5 SER A C 14
ATOM 23791 O O . SER A 1 5 ? -5.777 8.038 9.412 1.00 0.00 5 SER A O 14
ATOM 23799 N N . SER A 1 6 ? -6.251 9.155 11.307 1.00 0.00 6 SER A N 14
ATOM 23800 C CA . SER A 1 6 ? -5.341 8.367 12.130 1.00 0.00 6 SER A CA 14
ATOM 23801 C C . SER A 1 6 ? -5.776 6.905 12.172 1.00 0.00 6 SER A C 14
ATOM 23802 O O . SER A 1 6 ? -6.920 6.594 12.499 1.00 0.00 6 SER A O 14
ATOM 23810 N N . GLY A 1 7 ? -4.851 6.009 11.838 1.00 0.00 7 GLY A N 14
ATOM 23811 C CA . GLY A 1 7 ? -5.156 4.590 11.843 1.00 0.00 7 GLY A CA 14
ATOM 23812 C C . GLY A 1 7 ? -4.122 3.778 12.597 1.00 0.00 7 GLY A C 14
ATOM 23813 O O . GLY A 1 7 ? -3.239 4.336 13.247 1.00 0.00 7 GLY A O 14
ATOM 23817 N N . GLU A 1 8 ? -4.233 2.456 12.512 1.00 0.00 8 GLU A N 14
ATOM 23818 C CA . GLU A 1 8 ? -3.301 1.566 13.194 1.00 0.00 8 GLU A CA 14
ATOM 23819 C C . GLU A 1 8 ? -2.500 0.744 12.189 1.00 0.00 8 GLU A C 14
ATOM 23820 O O . GLU A 1 8 ? -2.968 0.463 11.087 1.00 0.00 8 GLU A O 14
ATOM 23832 N N . ASN A 1 9 ? -1.288 0.361 12.579 1.00 0.00 9 ASN A N 14
ATOM 23833 C CA . ASN A 1 9 ? -0.420 -0.428 11.712 1.00 0.00 9 ASN A CA 14
ATOM 23834 C C . ASN A 1 9 ? -0.950 -1.851 11.561 1.00 0.00 9 ASN A C 14
ATOM 23835 O O . ASN A 1 9 ? -1.502 -2.422 12.502 1.00 0.00 9 ASN A O 14
ATOM 23846 N N . VAL A 1 10 ? -0.778 -2.417 10.371 1.00 0.00 10 VAL A N 14
ATOM 23847 C CA . VAL A 1 10 ? -1.237 -3.773 10.097 1.00 0.00 10 VAL A CA 14
ATOM 23848 C C . VAL A 1 10 ? -0.060 -4.723 9.904 1.00 0.00 10 VAL A C 14
ATOM 23849 O O . VAL A 1 10 ? 0.797 -4.501 9.049 1.00 0.00 10 VAL A O 14
ATOM 23862 N N . TYR A 1 11 ? -0.026 -5.783 10.703 1.00 0.00 11 TYR A N 14
ATOM 23863 C CA . TYR A 1 11 ? 1.047 -6.767 10.622 1.00 0.00 11 TYR A CA 14
ATOM 23864 C C . TYR A 1 11 ? 0.489 -8.187 10.668 1.00 0.00 11 TYR A C 14
ATOM 23865 O O . TYR A 1 11 ? -0.683 -8.396 10.978 1.00 0.00 11 TYR A O 14
ATOM 23883 N N . GLY A 1 12 ? 1.340 -9.160 10.357 1.00 0.00 12 GLY A N 14
ATOM 23884 C CA . GLY A 1 12 ? 0.916 -10.548 10.369 1.00 0.00 12 GLY A CA 14
ATOM 23885 C C . GLY A 1 12 ? 1.919 -11.467 9.700 1.00 0.00 12 GLY A C 14
ATOM 23886 O O . GLY A 1 12 ? 2.563 -11.087 8.722 1.00 0.00 12 GLY A O 14
ATOM 23890 N N . TYR A 1 13 ? 2.053 -12.678 10.228 1.00 0.00 13 TYR A N 14
ATOM 23891 C CA . TYR A 1 13 ? 2.988 -13.652 9.678 1.00 0.00 13 TYR A CA 14
ATOM 23892 C C . TYR A 1 13 ? 2.425 -14.294 8.414 1.00 0.00 13 TYR A C 14
ATOM 23893 O O . TYR A 1 13 ? 1.503 -15.108 8.474 1.00 0.00 13 TYR A O 14
ATOM 23911 N N . LEU A 1 14 ? 2.988 -13.922 7.269 1.00 0.00 14 LEU A N 14
ATOM 23912 C CA . LEU A 1 14 ? 2.544 -14.461 5.988 1.00 0.00 14 LEU A CA 14
ATOM 23913 C C . LEU A 1 14 ? 3.610 -15.366 5.380 1.00 0.00 14 LEU A C 14
ATOM 23914 O O . LEU A 1 14 ? 4.742 -15.418 5.859 1.00 0.00 14 LEU A O 14
ATOM 23930 N N . MET A 1 15 ? 3.241 -16.077 4.319 1.00 0.00 15 MET A N 14
ATOM 23931 C CA . MET A 1 15 ? 4.167 -16.978 3.643 1.00 0.00 15 MET A CA 14
ATOM 23932 C C . MET A 1 15 ? 4.617 -16.394 2.308 1.00 0.00 15 MET A C 14
ATOM 23933 O O . MET A 1 15 ? 3.798 -16.128 1.428 1.00 0.00 15 MET A O 14
ATOM 23947 N N . LYS A 1 16 ? 5.923 -16.195 2.164 1.00 0.00 16 LYS A N 14
ATOM 23948 C CA . LYS A 1 16 ? 6.482 -15.643 0.936 1.00 0.00 16 LYS A CA 14
ATOM 23949 C C . LYS A 1 16 ? 7.047 -16.749 0.051 1.00 0.00 16 LYS A C 14
ATOM 23950 O O . LYS A 1 16 ? 7.495 -17.785 0.543 1.00 0.00 16 LYS A O 14
ATOM 23969 N N . TYR A 1 17 ? 7.025 -16.521 -1.258 1.00 0.00 17 TYR A N 14
ATOM 23970 C CA . TYR A 1 17 ? 7.535 -17.499 -2.212 1.00 0.00 17 TYR A CA 14
ATOM 23971 C C . TYR A 1 17 ? 8.953 -17.146 -2.649 1.00 0.00 17 TYR A C 14
ATOM 23972 O O . TYR A 1 17 ? 9.219 -16.030 -3.096 1.00 0.00 17 TYR A O 14
ATOM 23990 N N . THR A 1 18 ? 9.862 -18.107 -2.516 1.00 0.00 18 THR A N 14
ATOM 23991 C CA . THR A 1 18 ? 11.254 -17.900 -2.895 1.00 0.00 18 THR A CA 14
ATOM 23992 C C . THR A 1 18 ? 11.575 -18.599 -4.212 1.00 0.00 18 THR A C 14
ATOM 23993 O O . THR A 1 18 ? 11.891 -17.950 -5.208 1.00 0.00 18 THR A O 14
ATOM 24004 N N . ASN A 1 19 ? 11.491 -19.925 -4.208 1.00 0.00 19 ASN A N 14
ATOM 24005 C CA . ASN A 1 19 ? 11.773 -20.712 -5.403 1.00 0.00 19 ASN A CA 14
ATOM 24006 C C . ASN A 1 19 ? 10.880 -21.948 -5.464 1.00 0.00 19 ASN A C 14
ATOM 24007 O O . ASN A 1 19 ? 10.048 -22.170 -4.583 1.00 0.00 19 ASN A O 14
ATOM 24018 N N . LEU A 1 20 ? 11.058 -22.748 -6.509 1.00 0.00 20 LEU A N 14
ATOM 24019 C CA . LEU A 1 20 ? 10.269 -23.963 -6.685 1.00 0.00 20 LEU A CA 14
ATOM 24020 C C . LEU A 1 20 ? 10.574 -24.975 -5.586 1.00 0.00 20 LEU A C 14
ATOM 24021 O O . LEU A 1 20 ? 9.780 -25.166 -4.665 1.00 0.00 20 LEU A O 14
ATOM 24037 N N . VAL A 1 21 ? 11.732 -25.620 -5.688 1.00 0.00 21 VAL A N 14
ATOM 24038 C CA . VAL A 1 21 ? 12.145 -26.611 -4.701 1.00 0.00 21 VAL A CA 14
ATOM 24039 C C . VAL A 1 21 ? 11.820 -26.145 -3.286 1.00 0.00 21 VAL A C 14
ATOM 24040 O O . VAL A 1 21 ? 11.254 -26.892 -2.488 1.00 0.00 21 VAL A O 14
ATOM 24053 N N . THR A 1 22 ? 12.184 -24.903 -2.980 1.00 0.00 22 THR A N 14
ATOM 24054 C CA . THR A 1 22 ? 11.932 -24.337 -1.661 1.00 0.00 22 THR A CA 14
ATOM 24055 C C . THR A 1 22 ? 10.440 -24.125 -1.428 1.00 0.00 22 THR A C 14
ATOM 24056 O O . THR A 1 22 ? 9.956 -24.235 -0.303 1.00 0.00 22 THR A O 14
ATOM 24067 N N . GLY A 1 23 ? 9.716 -23.821 -2.501 1.00 0.00 23 GLY A N 14
ATOM 24068 C CA . GLY A 1 23 ? 8.286 -23.600 -2.393 1.00 0.00 23 GLY A CA 14
ATOM 24069 C C . GLY A 1 23 ? 7.952 -22.321 -1.650 1.00 0.00 23 GLY A C 14
ATOM 24070 O O . GLY A 1 23 ? 7.999 -21.232 -2.223 1.00 0.00 23 GLY A O 14
ATOM 24074 N N . TRP A 1 24 ? 7.614 -22.452 -0.373 1.00 0.00 24 TRP A N 14
ATOM 24075 C CA . TRP A 1 24 ? 7.269 -21.297 0.449 1.00 0.00 24 TRP A CA 14
ATOM 24076 C C . TRP A 1 24 ? 8.144 -21.235 1.695 1.00 0.00 24 TRP A C 14
ATOM 24077 O O . TRP A 1 24 ? 8.762 -22.227 2.080 1.00 0.00 24 TRP A O 14
ATOM 24098 N N . GLN A 1 25 ? 8.192 -20.064 2.322 1.00 0.00 25 GLN A N 14
ATOM 24099 C CA . GLN A 1 25 ? 8.993 -19.874 3.526 1.00 0.00 25 GLN A CA 14
ATOM 24100 C C . GLN A 1 25 ? 8.329 -18.877 4.470 1.00 0.00 25 GLN A C 14
ATOM 24101 O O . GLN A 1 25 ? 8.170 -17.703 4.137 1.00 0.00 25 GLN A O 14
ATOM 24115 N N . TYR A 1 26 ? 7.943 -19.354 5.648 1.00 0.00 26 TYR A N 14
ATOM 24116 C CA . TYR A 1 26 ? 7.294 -18.505 6.640 1.00 0.00 26 TYR A CA 14
ATOM 24117 C C . TYR A 1 26 ? 8.101 -17.233 6.881 1.00 0.00 26 TYR A C 14
ATOM 24118 O O . TYR A 1 26 ? 9.330 -17.266 6.939 1.00 0.00 26 TYR A O 14
ATOM 24136 N N . ARG A 1 27 ? 7.400 -16.113 7.021 1.00 0.00 27 ARG A N 14
ATOM 24137 C CA . ARG A 1 27 ? 8.049 -14.829 7.256 1.00 0.00 27 ARG A CA 14
ATOM 24138 C C . ARG A 1 27 ? 7.070 -13.825 7.857 1.00 0.00 27 ARG A C 14
ATOM 24139 O O . ARG A 1 27 ? 5.869 -13.875 7.586 1.00 0.00 27 ARG A O 14
ATOM 24160 N N . PHE A 1 28 ? 7.590 -12.915 8.674 1.00 0.00 28 PHE A N 14
ATOM 24161 C CA . PHE A 1 28 ? 6.761 -11.901 9.314 1.00 0.00 28 PHE A CA 14
ATOM 24162 C C . PHE A 1 28 ? 6.738 -10.617 8.490 1.00 0.00 28 PHE A C 14
ATOM 24163 O O . PHE A 1 28 ? 7.752 -10.214 7.919 1.00 0.00 28 PHE A O 14
ATOM 24180 N N . PHE A 1 29 ? 5.574 -9.978 8.432 1.00 0.00 29 PHE A N 14
ATOM 24181 C CA . PHE A 1 29 ? 5.418 -8.741 7.677 1.00 0.00 29 PHE A CA 14
ATOM 24182 C C . PHE A 1 29 ? 4.768 -7.658 8.535 1.00 0.00 29 PHE A C 14
ATOM 24183 O O . PHE A 1 29 ? 3.921 -7.946 9.380 1.00 0.00 29 PHE A O 14
ATOM 24200 N N . VAL A 1 30 ? 5.172 -6.412 8.310 1.00 0.00 30 VAL A N 14
ATOM 24201 C CA . VAL A 1 30 ? 4.630 -5.286 9.061 1.00 0.00 30 VAL A CA 14
ATOM 24202 C C . VAL A 1 30 ? 4.410 -4.078 8.158 1.00 0.00 30 VAL A C 14
ATOM 24203 O O . VAL A 1 30 ? 5.363 -3.419 7.740 1.00 0.00 30 VAL A O 14
ATOM 24216 N N . LEU A 1 31 ? 3.147 -3.793 7.858 1.00 0.00 31 LEU A N 14
ATOM 24217 C CA . LEU A 1 31 ? 2.800 -2.663 7.004 1.00 0.00 31 LEU A CA 14
ATOM 24218 C C . LEU A 1 31 ? 3.077 -1.340 7.711 1.00 0.00 31 LEU A C 14
ATOM 24219 O O . LEU A 1 31 ? 3.065 -1.267 8.939 1.00 0.00 31 LEU A O 14
ATOM 24235 N N . ASN A 1 32 ? 3.324 -0.296 6.926 1.00 0.00 32 ASN A N 14
ATOM 24236 C CA . ASN A 1 32 ? 3.603 1.025 7.477 1.00 0.00 32 ASN A CA 14
ATOM 24237 C C . ASN A 1 32 ? 2.621 2.059 6.934 1.00 0.00 32 ASN A C 14
ATOM 24238 O O . ASN A 1 32 ? 2.665 2.412 5.756 1.00 0.00 32 ASN A O 14
ATOM 24249 N N . ASN A 1 33 ? 1.738 2.541 7.801 1.00 0.00 33 ASN A N 14
ATOM 24250 C CA . ASN A 1 33 ? 0.745 3.535 7.408 1.00 0.00 33 ASN A CA 14
ATOM 24251 C C . ASN A 1 33 ? 1.352 4.935 7.395 1.00 0.00 33 ASN A C 14
ATOM 24252 O O . ASN A 1 33 ? 0.989 5.771 6.569 1.00 0.00 33 ASN A O 14
ATOM 24263 N N . GLU A 1 34 ? 2.280 5.180 8.315 1.00 0.00 34 GLU A N 14
ATOM 24264 C CA . GLU A 1 34 ? 2.937 6.479 8.408 1.00 0.00 34 GLU A CA 14
ATOM 24265 C C . GLU A 1 34 ? 3.792 6.746 7.173 1.00 0.00 34 GLU A C 14
ATOM 24266 O O . GLU A 1 34 ? 3.638 7.769 6.507 1.00 0.00 34 GLU A O 14
ATOM 24278 N N . ALA A 1 35 ? 4.695 5.817 6.874 1.00 0.00 35 ALA A N 14
ATOM 24279 C CA . ALA A 1 35 ? 5.574 5.951 5.719 1.00 0.00 35 ALA A CA 14
ATOM 24280 C C . ALA A 1 35 ? 4.890 5.456 4.449 1.00 0.00 35 ALA A C 14
ATOM 24281 O O . ALA A 1 35 ? 4.869 6.149 3.433 1.00 0.00 35 ALA A O 14
ATOM 24288 N N . GLY A 1 36 ? 4.333 4.250 4.513 1.00 0.00 36 GLY A N 14
ATOM 24289 C CA . GLY A 1 36 ? 3.657 3.683 3.361 1.00 0.00 36 GLY A CA 14
ATOM 24290 C C . GLY A 1 36 ? 4.502 2.649 2.645 1.00 0.00 36 GLY A C 14
ATOM 24291 O O . GLY A 1 36 ? 4.345 2.433 1.442 1.00 0.00 36 GLY A O 14
ATOM 24295 N N . LEU A 1 37 ? 5.402 2.008 3.382 1.00 0.00 37 LEU A N 14
ATOM 24296 C CA . LEU A 1 37 ? 6.277 0.991 2.810 1.00 0.00 37 LEU A CA 14
ATOM 24297 C C . LEU A 1 37 ? 5.998 -0.377 3.424 1.00 0.00 37 LEU A C 14
ATOM 24298 O O . LEU A 1 37 ? 5.780 -0.494 4.631 1.00 0.00 37 LEU A O 14
ATOM 24314 N N . LEU A 1 38 ? 6.008 -1.409 2.588 1.00 0.00 38 LEU A N 14
ATOM 24315 C CA . LEU A 1 38 ? 5.759 -2.770 3.049 1.00 0.00 38 LEU A CA 14
ATOM 24316 C C . LEU A 1 38 ? 7.069 -3.518 3.273 1.00 0.00 38 LEU A C 14
ATOM 24317 O O . LEU A 1 38 ? 7.793 -3.816 2.324 1.00 0.00 38 LEU A O 14
ATOM 24333 N N . GLU A 1 39 ? 7.365 -3.820 4.533 1.00 0.00 39 GLU A N 14
ATOM 24334 C CA . GLU A 1 39 ? 8.587 -4.535 4.880 1.00 0.00 39 GLU A CA 14
ATOM 24335 C C . GLU A 1 39 ? 8.268 -5.912 5.454 1.00 0.00 39 GLU A C 14
ATOM 24336 O O . GLU A 1 39 ? 7.120 -6.207 5.787 1.00 0.00 39 GLU A O 14
ATOM 24348 N N . TYR A 1 40 ? 9.291 -6.751 5.566 1.00 0.00 40 TYR A N 14
ATOM 24349 C CA . TYR A 1 40 ? 9.120 -8.098 6.097 1.00 0.00 40 TYR A CA 14
ATOM 24350 C C . TYR A 1 40 ? 10.398 -8.583 6.777 1.00 0.00 40 TYR A C 14
ATOM 24351 O O . TYR A 1 40 ? 11.482 -8.530 6.196 1.00 0.00 40 TYR A O 14
ATOM 24369 N N . PHE A 1 41 ? 10.261 -9.055 8.011 1.00 0.00 41 PHE A N 14
ATOM 24370 C CA . PHE A 1 41 ? 11.403 -9.549 8.772 1.00 0.00 41 PHE A CA 14
ATOM 24371 C C . PHE A 1 41 ? 11.193 -11.002 9.187 1.00 0.00 41 PHE A C 14
ATOM 24372 O O . PHE A 1 41 ? 10.061 -11.480 9.265 1.00 0.00 41 PHE A O 14
ATOM 24389 N N . VAL A 1 42 ? 12.292 -11.701 9.451 1.00 0.00 42 VAL A N 14
ATOM 24390 C CA . VAL A 1 42 ? 12.230 -13.099 9.858 1.00 0.00 42 VAL A CA 14
ATOM 24391 C C . VAL A 1 42 ? 11.157 -13.315 10.920 1.00 0.00 42 VAL A C 14
ATOM 24392 O O . VAL A 1 42 ? 10.398 -14.282 10.863 1.00 0.00 42 VAL A O 14
ATOM 24405 N N . ASN A 1 43 ? 11.101 -12.407 11.890 1.00 0.00 43 ASN A N 14
ATOM 24406 C CA . ASN A 1 43 ? 10.121 -12.498 12.966 1.00 0.00 43 ASN A CA 14
ATOM 24407 C C . ASN A 1 43 ? 9.848 -11.125 13.570 1.00 0.00 43 ASN A C 14
ATOM 24408 O O . ASN A 1 43 ? 10.408 -10.121 13.132 1.00 0.00 43 ASN A O 14
ATOM 24419 N N . GLU A 1 44 ? 8.983 -11.089 14.580 1.00 0.00 44 GLU A N 14
ATOM 24420 C CA . GLU A 1 44 ? 8.636 -9.839 15.244 1.00 0.00 44 GLU A CA 14
ATOM 24421 C C . GLU A 1 44 ? 9.793 -9.340 16.105 1.00 0.00 44 GLU A C 14
ATOM 24422 O O . GLU A 1 44 ? 9.879 -8.154 16.419 1.00 0.00 44 GLU A O 14
ATOM 24434 N N . GLN A 1 45 ? 10.680 -10.256 16.481 1.00 0.00 45 GLN A N 14
ATOM 24435 C CA . GLN A 1 45 ? 11.831 -9.910 17.306 1.00 0.00 45 GLN A CA 14
ATOM 24436 C C . GLN A 1 45 ? 12.922 -9.250 16.469 1.00 0.00 45 GLN A C 14
ATOM 24437 O O . GLN A 1 45 ? 13.559 -8.291 16.906 1.00 0.00 45 GLN A O 14
ATOM 24451 N N . SER A 1 46 ? 13.133 -9.770 15.264 1.00 0.00 46 SER A N 14
ATOM 24452 C CA . SER A 1 46 ? 14.150 -9.234 14.368 1.00 0.00 46 SER A CA 14
ATOM 24453 C C . SER A 1 46 ? 13.615 -8.031 13.597 1.00 0.00 46 SER A C 14
ATOM 24454 O O . SER A 1 46 ? 13.743 -7.956 12.375 1.00 0.00 46 SER A O 14
ATOM 24462 N N . ARG A 1 47 ? 13.016 -7.091 14.321 1.00 0.00 47 ARG A N 14
ATOM 24463 C CA . ARG A 1 47 ? 12.461 -5.891 13.707 1.00 0.00 47 ARG A CA 14
ATOM 24464 C C . ARG A 1 47 ? 13.500 -4.775 13.656 1.00 0.00 47 ARG A C 14
ATOM 24465 O O . ARG A 1 47 ? 13.944 -4.377 12.580 1.00 0.00 47 ARG A O 14
ATOM 24486 N N . ASN A 1 48 ? 13.883 -4.276 14.826 1.00 0.00 48 ASN A N 14
ATOM 24487 C CA . ASN A 1 48 ? 14.869 -3.205 14.915 1.00 0.00 48 ASN A CA 14
ATOM 24488 C C . ASN A 1 48 ? 15.945 -3.367 13.845 1.00 0.00 48 ASN A C 14
ATOM 24489 O O . ASN A 1 48 ? 16.330 -2.400 13.188 1.00 0.00 48 ASN A O 14
ATOM 24500 N N . GLN A 1 49 ? 16.425 -4.595 13.678 1.00 0.00 49 GLN A N 14
ATOM 24501 C CA . GLN A 1 49 ? 17.456 -4.883 12.688 1.00 0.00 49 GLN A CA 14
ATOM 24502 C C . GLN A 1 49 ? 16.985 -4.511 11.286 1.00 0.00 49 GLN A C 14
ATOM 24503 O O . GLN A 1 49 ? 15.789 -4.346 11.045 1.00 0.00 49 GLN A O 14
ATOM 24517 N N . LYS A 1 50 ? 17.932 -4.380 10.364 1.00 0.00 50 LYS A N 14
ATOM 24518 C CA . LYS A 1 50 ? 17.615 -4.028 8.985 1.00 0.00 50 LYS A CA 14
ATOM 24519 C C . LYS A 1 50 ? 16.589 -4.994 8.400 1.00 0.00 50 LYS A C 14
ATOM 24520 O O . LYS A 1 50 ? 16.669 -6.208 8.584 1.00 0.00 50 LYS A O 14
ATOM 24539 N N . PRO A 1 51 ? 15.604 -4.443 7.676 1.00 0.00 51 PRO A N 14
ATOM 24540 C CA . PRO A 1 51 ? 14.545 -5.238 7.047 1.00 0.00 51 PRO A CA 14
ATOM 24541 C C . PRO A 1 51 ? 15.063 -6.077 5.884 1.00 0.00 51 PRO A C 14
ATOM 24542 O O . PRO A 1 51 ? 15.782 -5.579 5.018 1.00 0.00 51 PRO A O 14
ATOM 24553 N N . ARG A 1 52 ? 14.693 -7.354 5.870 1.00 0.00 52 ARG A N 14
ATOM 24554 C CA . ARG A 1 52 ? 15.122 -8.262 4.813 1.00 0.00 52 ARG A CA 14
ATOM 24555 C C . ARG A 1 52 ? 14.776 -7.698 3.438 1.00 0.00 52 ARG A C 14
ATOM 24556 O O . ARG A 1 52 ? 15.585 -7.752 2.513 1.00 0.00 52 ARG A O 14
ATOM 24577 N N . GLY A 1 53 ? 13.568 -7.158 3.312 1.00 0.00 53 GLY A N 14
ATOM 24578 C CA . GLY A 1 53 ? 13.136 -6.593 2.047 1.00 0.00 53 GLY A CA 14
ATOM 24579 C C . GLY A 1 53 ? 11.999 -5.604 2.212 1.00 0.00 53 GLY A C 14
ATOM 24580 O O . GLY A 1 53 ? 11.302 -5.610 3.227 1.00 0.00 53 GLY A O 14
ATOM 24584 N N . THR A 1 54 ? 11.811 -4.748 1.212 1.00 0.00 54 THR A N 14
ATOM 24585 C CA . THR A 1 54 ? 10.753 -3.747 1.252 1.00 0.00 54 THR A CA 14
ATOM 24586 C C . THR A 1 54 ? 10.120 -3.561 -0.123 1.00 0.00 54 THR A C 14
ATOM 24587 O O . THR A 1 54 ? 10.741 -3.846 -1.147 1.00 0.00 54 THR A O 14
ATOM 24598 N N . LEU A 1 55 ? 8.881 -3.082 -0.138 1.00 0.00 55 LEU A N 14
ATOM 24599 C CA . LEU A 1 55 ? 8.163 -2.857 -1.388 1.00 0.00 55 LEU A CA 14
ATOM 24600 C C . LEU A 1 55 ? 7.222 -1.663 -1.268 1.00 0.00 55 LEU A C 14
ATOM 24601 O O . LEU A 1 55 ? 6.499 -1.527 -0.282 1.00 0.00 55 LEU A O 14
ATOM 24617 N N . GLN A 1 56 ? 7.236 -0.801 -2.280 1.00 0.00 56 GLN A N 14
ATOM 24618 C CA . GLN A 1 56 ? 6.383 0.381 -2.288 1.00 0.00 56 GLN A CA 14
ATOM 24619 C C . GLN A 1 56 ? 4.947 0.013 -2.646 1.00 0.00 56 GLN A C 14
ATOM 24620 O O . GLN A 1 56 ? 4.705 -0.941 -3.387 1.00 0.00 56 GLN A O 14
ATOM 24634 N N . LEU A 1 57 ? 3.997 0.775 -2.116 1.00 0.00 57 LEU A N 14
ATOM 24635 C CA . LEU A 1 57 ? 2.583 0.529 -2.379 1.00 0.00 57 LEU A CA 14
ATOM 24636 C C . LEU A 1 57 ? 1.995 1.625 -3.262 1.00 0.00 57 LEU A C 14
ATOM 24637 O O . LEU A 1 57 ? 1.128 1.365 -4.096 1.00 0.00 57 LEU A O 14
ATOM 24653 N N . ALA A 1 58 ? 2.473 2.851 -3.073 1.00 0.00 58 ALA A N 14
ATOM 24654 C CA . ALA A 1 58 ? 1.998 3.985 -3.855 1.00 0.00 58 ALA A CA 14
ATOM 24655 C C . ALA A 1 58 ? 1.904 3.631 -5.335 1.00 0.00 58 ALA A C 14
ATOM 24656 O O . ALA A 1 58 ? 2.917 3.536 -6.026 1.00 0.00 58 ALA A O 14
ATOM 24663 N N . GLY A 1 59 ? 0.679 3.436 -5.815 1.00 0.00 59 GLY A N 14
ATOM 24664 C CA . GLY A 1 59 ? 0.476 3.093 -7.211 1.00 0.00 59 GLY A CA 14
ATOM 24665 C C . GLY A 1 59 ? 0.631 1.608 -7.472 1.00 0.00 59 GLY A C 14
ATOM 24666 O O . GLY A 1 59 ? 1.110 1.204 -8.531 1.00 0.00 59 GLY A O 14
ATOM 24670 N N . ALA A 1 60 ? 0.226 0.793 -6.503 1.00 0.00 60 ALA A N 14
ATOM 24671 C CA . ALA A 1 60 ? 0.322 -0.655 -6.633 1.00 0.00 60 ALA A CA 14
ATOM 24672 C C . ALA A 1 60 ? -1.038 -1.270 -6.945 1.00 0.00 60 ALA A C 14
ATOM 24673 O O . ALA A 1 60 ? -2.065 -0.594 -6.881 1.00 0.00 60 ALA A O 14
ATOM 24680 N N . VAL A 1 61 ? -1.038 -2.555 -7.283 1.00 0.00 61 VAL A N 14
ATOM 24681 C CA . VAL A 1 61 ? -2.273 -3.261 -7.604 1.00 0.00 61 VAL A CA 14
ATOM 24682 C C . VAL A 1 61 ? -2.404 -4.540 -6.785 1.00 0.00 61 VAL A C 14
ATOM 24683 O O . VAL A 1 61 ? -1.446 -5.300 -6.643 1.00 0.00 61 VAL A O 14
ATOM 24696 N N . ILE A 1 62 ? -3.597 -4.772 -6.247 1.00 0.00 62 ILE A N 14
ATOM 24697 C CA . ILE A 1 62 ? -3.854 -5.960 -5.442 1.00 0.00 62 ILE A CA 14
ATOM 24698 C C . ILE A 1 62 ? -4.842 -6.891 -6.137 1.00 0.00 62 ILE A C 14
ATOM 24699 O O . ILE A 1 62 ? -5.995 -6.529 -6.366 1.00 0.00 62 ILE A O 14
ATOM 24715 N N . SER A 1 63 ? -4.381 -8.093 -6.467 1.00 0.00 63 SER A N 14
ATOM 24716 C CA . SER A 1 63 ? -5.223 -9.077 -7.138 1.00 0.00 63 SER A CA 14
ATOM 24717 C C . SER A 1 63 ? -5.266 -10.382 -6.350 1.00 0.00 63 SER A C 14
ATOM 24718 O O . SER A 1 63 ? -4.411 -11.255 -6.498 1.00 0.00 63 SER A O 14
ATOM 24726 N N . PRO A 1 64 ? -6.287 -10.520 -5.490 1.00 0.00 64 PRO A N 14
ATOM 24727 C CA . PRO A 1 64 ? -6.468 -11.715 -4.661 1.00 0.00 64 PRO A CA 14
ATOM 24728 C C . PRO A 1 64 ? -6.867 -12.936 -5.483 1.00 0.00 64 PRO A C 14
ATOM 24729 O O . PRO A 1 64 ? -7.992 -13.024 -5.976 1.00 0.00 64 PRO A O 14
ATOM 24740 N N . SER A 1 65 ? -5.939 -13.876 -5.628 1.00 0.00 65 SER A N 14
ATOM 24741 C CA . SER A 1 65 ? -6.193 -15.091 -6.394 1.00 0.00 65 SER A CA 14
ATOM 24742 C C . SER A 1 65 ? -7.434 -15.810 -5.875 1.00 0.00 65 SER A C 14
ATOM 24743 O O . SER A 1 65 ? -8.027 -15.405 -4.875 1.00 0.00 65 SER A O 14
ATOM 24751 N N . ASP A 1 66 ? -7.821 -16.879 -6.561 1.00 0.00 66 ASP A N 14
ATOM 24752 C CA . ASP A 1 66 ? -8.991 -17.657 -6.170 1.00 0.00 66 ASP A CA 14
ATOM 24753 C C . ASP A 1 66 ? -8.681 -19.151 -6.189 1.00 0.00 66 ASP A C 14
ATOM 24754 O O . ASP A 1 66 ? -9.561 -19.973 -6.443 1.00 0.00 66 ASP A O 14
ATOM 24763 N N . GLU A 1 67 ? -7.426 -19.493 -5.918 1.00 0.00 67 GLU A N 14
ATOM 24764 C CA . GLU A 1 67 ? -7.001 -20.888 -5.905 1.00 0.00 67 GLU A CA 14
ATOM 24765 C C . GLU A 1 67 ? -7.117 -21.480 -4.503 1.00 0.00 67 GLU A C 14
ATOM 24766 O O . GLU A 1 67 ? -7.933 -22.369 -4.259 1.00 0.00 67 GLU A O 14
ATOM 24778 N N . ASP A 1 68 ? -6.295 -20.980 -3.587 1.00 0.00 68 ASP A N 14
ATOM 24779 C CA . ASP A 1 68 ? -6.305 -21.458 -2.209 1.00 0.00 68 ASP A CA 14
ATOM 24780 C C . ASP A 1 68 ? -7.056 -20.487 -1.303 1.00 0.00 68 ASP A C 14
ATOM 24781 O O . ASP A 1 68 ? -7.063 -19.279 -1.541 1.00 0.00 68 ASP A O 14
ATOM 24790 N N . SER A 1 69 ? -7.686 -21.023 -0.263 1.00 0.00 69 SER A N 14
ATOM 24791 C CA . SER A 1 69 ? -8.444 -20.205 0.677 1.00 0.00 69 SER A CA 14
ATOM 24792 C C . SER A 1 69 ? -7.709 -18.902 0.977 1.00 0.00 69 SER A C 14
ATOM 24793 O O . SER A 1 69 ? -8.293 -17.819 0.920 1.00 0.00 69 SER A O 14
ATOM 24801 N N . HIS A 1 70 ? -6.424 -19.015 1.299 1.00 0.00 70 HIS A N 14
ATOM 24802 C CA . HIS A 1 70 ? -5.608 -17.846 1.608 1.00 0.00 70 HIS A CA 14
ATOM 24803 C C . HIS A 1 70 ? -4.572 -17.602 0.515 1.00 0.00 70 HIS A C 14
ATOM 24804 O O . HIS A 1 70 ? -3.625 -18.374 0.358 1.00 0.00 70 HIS A O 14
ATOM 24819 N N . THR A 1 71 ? -4.757 -16.524 -0.240 1.00 0.00 71 THR A N 14
ATOM 24820 C CA . THR A 1 71 ? -3.841 -16.180 -1.319 1.00 0.00 71 THR A CA 14
ATOM 24821 C C . THR A 1 71 ? -4.115 -14.777 -1.848 1.00 0.00 71 THR A C 14
ATOM 24822 O O . THR A 1 71 ? -5.268 -14.355 -1.948 1.00 0.00 71 THR A O 14
ATOM 24833 N N . PHE A 1 72 ? -3.050 -14.057 -2.185 1.00 0.00 72 PHE A N 14
ATOM 24834 C CA . PHE A 1 72 ? -3.177 -12.700 -2.703 1.00 0.00 72 PHE A CA 14
ATOM 24835 C C . PHE A 1 72 ? -1.818 -12.148 -3.122 1.00 0.00 72 PHE A C 14
ATOM 24836 O O . PHE A 1 72 ? -0.793 -12.462 -2.515 1.00 0.00 72 PHE A O 14
ATOM 24853 N N . THR A 1 73 ? -1.816 -11.325 -4.166 1.00 0.00 73 THR A N 14
ATOM 24854 C CA . THR A 1 73 ? -0.584 -10.730 -4.668 1.00 0.00 73 THR A CA 14
ATOM 24855 C C . THR A 1 73 ? -0.578 -9.220 -4.463 1.00 0.00 73 THR A C 14
ATOM 24856 O O . THR A 1 73 ? -1.630 -8.602 -4.295 1.00 0.00 73 THR A O 14
ATOM 24867 N N . VAL A 1 74 ? 0.613 -8.630 -4.478 1.00 0.00 74 VAL A N 14
ATOM 24868 C CA . VAL A 1 74 ? 0.755 -7.190 -4.295 1.00 0.00 74 VAL A CA 14
ATOM 24869 C C . VAL A 1 74 ? 1.686 -6.592 -5.343 1.00 0.00 74 VAL A C 14
ATOM 24870 O O . VAL A 1 74 ? 2.891 -6.478 -5.126 1.00 0.00 74 VAL A O 14
ATOM 24883 N N . ASN A 1 75 ? 1.117 -6.211 -6.483 1.00 0.00 75 ASN A N 14
ATOM 24884 C CA . ASN A 1 75 ? 1.896 -5.624 -7.567 1.00 0.00 75 ASN A CA 14
ATOM 24885 C C . ASN A 1 75 ? 2.602 -4.353 -7.104 1.00 0.00 75 ASN A C 14
ATOM 24886 O O . ASN A 1 75 ? 2.492 -3.958 -5.943 1.00 0.00 75 ASN A O 14
ATOM 24897 N N . ALA A 1 76 ? 3.326 -3.718 -8.019 1.00 0.00 76 ALA A N 14
ATOM 24898 C CA . ALA A 1 76 ? 4.047 -2.490 -7.705 1.00 0.00 76 ALA A CA 14
ATOM 24899 C C . ALA A 1 76 ? 4.153 -1.587 -8.930 1.00 0.00 76 ALA A C 14
ATOM 24900 O O . ALA A 1 76 ? 4.433 -2.053 -10.034 1.00 0.00 76 ALA A O 14
ATOM 24907 N N . ALA A 1 77 ? 3.925 -0.294 -8.727 1.00 0.00 77 ALA A N 14
ATOM 24908 C CA . ALA A 1 77 ? 3.996 0.674 -9.814 1.00 0.00 77 ALA A CA 14
ATOM 24909 C C . ALA A 1 77 ? 5.164 0.368 -10.746 1.00 0.00 77 ALA A C 14
ATOM 24910 O O . ALA A 1 77 ? 4.988 0.252 -11.959 1.00 0.00 77 ALA A O 14
ATOM 24917 N N . SER A 1 78 ? 6.355 0.240 -10.171 1.00 0.00 78 SER A N 14
ATOM 24918 C CA . SER A 1 78 ? 7.553 -0.048 -10.952 1.00 0.00 78 SER A CA 14
ATOM 24919 C C . SER A 1 78 ? 7.332 -1.251 -11.863 1.00 0.00 78 SER A C 14
ATOM 24920 O O . SER A 1 78 ? 7.678 -1.222 -13.044 1.00 0.00 78 SER A O 14
ATOM 24928 N N . GLY A 1 79 ? 6.751 -2.309 -11.306 1.00 0.00 79 GLY A N 14
ATOM 24929 C CA . GLY A 1 79 ? 6.493 -3.509 -12.081 1.00 0.00 79 GLY A CA 14
ATOM 24930 C C . GLY A 1 79 ? 6.965 -4.766 -11.379 1.00 0.00 79 GLY A C 14
ATOM 24931 O O . GLY A 1 79 ? 7.699 -5.568 -11.955 1.00 0.00 79 GLY A O 14
ATOM 24935 N N . GLU A 1 80 ? 6.543 -4.939 -10.130 1.00 0.00 80 GLU A N 14
ATOM 24936 C CA . GLU A 1 80 ? 6.930 -6.107 -9.348 1.00 0.00 80 GLU A CA 14
ATOM 24937 C C . GLU A 1 80 ? 5.725 -6.701 -8.624 1.00 0.00 80 GLU A C 14
ATOM 24938 O O . GLU A 1 80 ? 4.816 -5.979 -8.216 1.00 0.00 80 GLU A O 14
ATOM 24950 N N . GLN A 1 81 ? 5.727 -8.021 -8.470 1.00 0.00 81 GLN A N 14
ATOM 24951 C CA . GLN A 1 81 ? 4.633 -8.712 -7.797 1.00 0.00 81 GLN A CA 14
ATOM 24952 C C . GLN A 1 81 ? 5.142 -9.481 -6.582 1.00 0.00 81 GLN A C 14
ATOM 24953 O O . GLN A 1 81 ? 6.258 -10.000 -6.586 1.00 0.00 81 GLN A O 14
ATOM 24967 N N . TYR A 1 82 ? 4.316 -9.551 -5.544 1.00 0.00 82 TYR A N 14
ATOM 24968 C CA . TYR A 1 82 ? 4.683 -10.254 -4.321 1.00 0.00 82 TYR A CA 14
ATOM 24969 C C . TYR A 1 82 ? 3.701 -11.385 -4.028 1.00 0.00 82 TYR A C 14
ATOM 24970 O O . TYR A 1 82 ? 2.494 -11.166 -3.929 1.00 0.00 82 TYR A O 14
ATOM 24988 N N . LYS A 1 83 ? 4.229 -12.596 -3.889 1.00 0.00 83 LYS A N 14
ATOM 24989 C CA . LYS A 1 83 ? 3.403 -13.764 -3.604 1.00 0.00 83 LYS A CA 14
ATOM 24990 C C . LYS A 1 83 ? 3.310 -14.012 -2.102 1.00 0.00 83 LYS A C 14
ATOM 24991 O O . LYS A 1 83 ? 4.226 -14.569 -1.497 1.00 0.00 83 LYS A O 14
ATOM 25010 N N . LEU A 1 84 ? 2.198 -13.596 -1.507 1.00 0.00 84 LEU A N 14
ATOM 25011 C CA . LEU A 1 84 ? 1.984 -13.774 -0.075 1.00 0.00 84 LEU A CA 14
ATOM 25012 C C . LEU A 1 84 ? 0.738 -14.613 0.190 1.00 0.00 84 LEU A C 14
ATOM 25013 O O . LEU A 1 84 ? -0.087 -14.816 -0.702 1.00 0.00 84 LEU A O 14
ATOM 25029 N N . ARG A 1 85 ? 0.607 -15.097 1.420 1.00 0.00 85 ARG A N 14
ATOM 25030 C CA . ARG A 1 85 ? -0.539 -15.913 1.802 1.00 0.00 85 ARG A CA 14
ATOM 25031 C C . ARG A 1 85 ? -1.064 -15.505 3.176 1.00 0.00 85 ARG A C 14
ATOM 25032 O O . ARG A 1 85 ? -0.309 -15.442 4.146 1.00 0.00 85 ARG A O 14
ATOM 25053 N N . ALA A 1 86 ? -2.362 -15.229 3.249 1.00 0.00 86 ALA A N 14
ATOM 25054 C CA . ALA A 1 86 ? -2.988 -14.828 4.504 1.00 0.00 86 ALA A CA 14
ATOM 25055 C C . ALA A 1 86 ? -3.112 -16.011 5.458 1.00 0.00 86 ALA A C 14
ATOM 25056 O O . ALA A 1 86 ? -3.247 -17.157 5.028 1.00 0.00 86 ALA A O 14
ATOM 25063 N N . THR A 1 87 ? -3.065 -15.726 6.755 1.00 0.00 87 THR A N 14
ATOM 25064 C CA . THR A 1 87 ? -3.170 -16.767 7.770 1.00 0.00 87 THR A CA 14
ATOM 25065 C C . THR A 1 87 ? -4.467 -17.553 7.619 1.00 0.00 87 THR A C 14
ATOM 25066 O O . THR A 1 87 ? -4.473 -18.782 7.703 1.00 0.00 87 THR A O 14
ATOM 25077 N N . ASP A 1 88 ? -5.564 -16.839 7.394 1.00 0.00 88 ASP A N 14
ATOM 25078 C CA . ASP A 1 88 ? -6.868 -17.471 7.228 1.00 0.00 88 ASP A CA 14
ATOM 25079 C C . ASP A 1 88 ? -7.681 -16.765 6.147 1.00 0.00 88 ASP A C 14
ATOM 25080 O O . ASP A 1 88 ? -7.414 -15.612 5.809 1.00 0.00 88 ASP A O 14
ATOM 25089 N N . ALA A 1 89 ? -8.673 -17.466 5.607 1.00 0.00 89 ALA A N 14
ATOM 25090 C CA . ALA A 1 89 ? -9.524 -16.906 4.565 1.00 0.00 89 ALA A CA 14
ATOM 25091 C C . ALA A 1 89 ? -9.986 -15.499 4.930 1.00 0.00 89 ALA A C 14
ATOM 25092 O O . ALA A 1 89 ? -10.025 -14.608 4.082 1.00 0.00 89 ALA A O 14
ATOM 25099 N N . LYS A 1 90 ? -10.336 -15.307 6.197 1.00 0.00 90 LYS A N 14
ATOM 25100 C CA . LYS A 1 90 ? -10.794 -14.008 6.676 1.00 0.00 90 LYS A CA 14
ATOM 25101 C C . LYS A 1 90 ? -9.665 -12.983 6.635 1.00 0.00 90 LYS A C 14
ATOM 25102 O O . LYS A 1 90 ? -9.875 -11.831 6.258 1.00 0.00 90 LYS A O 14
ATOM 25121 N N . GLU A 1 91 ? -8.469 -13.412 7.024 1.00 0.00 91 GLU A N 14
ATOM 25122 C CA . GLU A 1 91 ? -7.307 -12.530 7.031 1.00 0.00 91 GLU A CA 14
ATOM 25123 C C . GLU A 1 91 ? -6.994 -12.032 5.623 1.00 0.00 91 GLU A C 14
ATOM 25124 O O . GLU A 1 91 ? -6.290 -11.038 5.447 1.00 0.00 91 GLU A O 14
ATOM 25136 N N . ARG A 1 92 ? -7.521 -12.732 4.623 1.00 0.00 92 ARG A N 14
ATOM 25137 C CA . ARG A 1 92 ? -7.297 -12.363 3.231 1.00 0.00 92 ARG A CA 14
ATOM 25138 C C . ARG A 1 92 ? -7.849 -10.970 2.942 1.00 0.00 92 ARG A C 14
ATOM 25139 O O . ARG A 1 92 ? -7.104 -10.061 2.575 1.00 0.00 92 ARG A O 14
ATOM 25160 N N . GLN A 1 93 ? -9.158 -10.812 3.109 1.00 0.00 93 GLN A N 14
ATOM 25161 C CA . GLN A 1 93 ? -9.809 -9.530 2.865 1.00 0.00 93 GLN A CA 14
ATOM 25162 C C . GLN A 1 93 ? -9.141 -8.418 3.667 1.00 0.00 93 GLN A C 14
ATOM 25163 O O . GLN A 1 93 ? -9.023 -7.285 3.199 1.00 0.00 93 GLN A O 14
ATOM 25177 N N . HIS A 1 94 ? -8.704 -8.749 4.878 1.00 0.00 94 HIS A N 14
ATOM 25178 C CA . HIS A 1 94 ? -8.047 -7.778 5.745 1.00 0.00 94 HIS A CA 14
ATOM 25179 C C . HIS A 1 94 ? -6.792 -7.219 5.082 1.00 0.00 94 HIS A C 14
ATOM 25180 O O . HIS A 1 94 ? -6.664 -6.009 4.896 1.00 0.00 94 HIS A O 14
ATOM 25195 N N . TRP A 1 95 ? -5.870 -8.107 4.729 1.00 0.00 95 TRP A N 14
ATOM 25196 C CA . TRP A 1 95 ? -4.625 -7.701 4.087 1.00 0.00 95 TRP A CA 14
ATOM 25197 C C . TRP A 1 95 ? -4.894 -7.071 2.725 1.00 0.00 95 TRP A C 14
ATOM 25198 O O . TRP A 1 95 ? -4.400 -5.984 2.424 1.00 0.00 95 TRP A O 14
ATOM 25219 N N . VAL A 1 96 ? -5.682 -7.759 1.904 1.00 0.00 96 VAL A N 14
ATOM 25220 C CA . VAL A 1 96 ? -6.018 -7.265 0.574 1.00 0.00 96 VAL A CA 14
ATOM 25221 C C . VAL A 1 96 ? -6.649 -5.879 0.646 1.00 0.00 96 VAL A C 14
ATOM 25222 O O . VAL A 1 96 ? -6.311 -4.991 -0.136 1.00 0.00 96 VAL A O 14
ATOM 25235 N N . SER A 1 97 ? -7.567 -5.701 1.591 1.00 0.00 97 SER A N 14
ATOM 25236 C CA . SER A 1 97 ? -8.248 -4.423 1.763 1.00 0.00 97 SER A CA 14
ATOM 25237 C C . SER A 1 97 ? -7.295 -3.370 2.321 1.00 0.00 97 SER A C 14
ATOM 25238 O O . SER A 1 97 ? -7.000 -2.372 1.663 1.00 0.00 97 SER A O 14
ATOM 25246 N N . ARG A 1 98 ? -6.816 -3.601 3.540 1.00 0.00 98 ARG A N 14
ATOM 25247 C CA . ARG A 1 98 ? -5.897 -2.674 4.188 1.00 0.00 98 ARG A CA 14
ATOM 25248 C C . ARG A 1 98 ? -4.885 -2.123 3.188 1.00 0.00 98 ARG A C 14
ATOM 25249 O O . ARG A 1 98 ? -4.613 -0.922 3.161 1.00 0.00 98 ARG A O 14
ATOM 25270 N N . LEU A 1 99 ? -4.329 -3.009 2.368 1.00 0.00 99 LEU A N 14
ATOM 25271 C CA . LEU A 1 99 ? -3.346 -2.612 1.366 1.00 0.00 99 LEU A CA 14
ATOM 25272 C C . LEU A 1 99 ? -4.009 -1.847 0.226 1.00 0.00 99 LEU A C 14
ATOM 25273 O O . LEU A 1 99 ? -3.468 -0.857 -0.267 1.00 0.00 99 LEU A O 14
ATOM 25289 N N . GLN A 1 100 ? -5.183 -2.312 -0.188 1.00 0.00 100 GLN A N 14
ATOM 25290 C CA . GLN A 1 100 ? -5.921 -1.670 -1.270 1.00 0.00 100 GLN A CA 14
ATOM 25291 C C . GLN A 1 100 ? -6.314 -0.246 -0.891 1.00 0.00 100 GLN A C 14
ATOM 25292 O O . GLN A 1 100 ? -6.537 0.598 -1.758 1.00 0.00 100 GLN A O 14
ATOM 25306 N N . ILE A 1 101 ? -6.398 0.013 0.410 1.00 0.00 101 ILE A N 14
ATOM 25307 C CA . ILE A 1 101 ? -6.764 1.334 0.903 1.00 0.00 101 ILE A CA 14
ATOM 25308 C C . ILE A 1 101 ? -5.529 2.205 1.112 1.00 0.00 101 ILE A C 14
ATOM 25309 O O . ILE A 1 101 ? -5.493 3.361 0.689 1.00 0.00 101 ILE A O 14
ATOM 25325 N N . CYS A 1 102 ? -4.519 1.641 1.765 1.00 0.00 102 CYS A N 14
ATOM 25326 C CA . CYS A 1 102 ? -3.281 2.365 2.029 1.00 0.00 102 CYS A CA 14
ATOM 25327 C C . CYS A 1 102 ? -2.506 2.607 0.737 1.00 0.00 102 CYS A C 14
ATOM 25328 O O . CYS A 1 102 ? -1.760 3.580 0.621 1.00 0.00 102 CYS A O 14
ATOM 25336 N N . THR A 1 103 ? -2.687 1.715 -0.231 1.00 0.00 103 THR A N 14
ATOM 25337 C CA . THR A 1 103 ? -2.004 1.830 -1.514 1.00 0.00 103 THR A CA 14
ATOM 25338 C C . THR A 1 103 ? -2.552 2.997 -2.326 1.00 0.00 103 THR A C 14
ATOM 25339 O O . THR A 1 103 ? -1.809 3.670 -3.040 1.00 0.00 103 THR A O 14
ATOM 25350 N N . GLN A 1 104 ? -3.856 3.230 -2.213 1.00 0.00 104 GLN A N 14
ATOM 25351 C CA . GLN A 1 104 ? -4.502 4.317 -2.939 1.00 0.00 104 GLN A CA 14
ATOM 25352 C C . GLN A 1 104 ? -4.457 5.612 -2.133 1.00 0.00 104 GLN A C 14
ATOM 25353 O O . GLN A 1 104 ? -4.240 6.691 -2.686 1.00 0.00 104 GLN A O 14
ATOM 25367 N N . HIS A 1 105 ? -4.663 5.497 -0.825 1.00 0.00 105 HIS A N 14
ATOM 25368 C CA . HIS A 1 105 ? -4.645 6.659 0.056 1.00 0.00 105 HIS A CA 14
ATOM 25369 C C . HIS A 1 105 ? -3.299 7.374 -0.015 1.00 0.00 105 HIS A C 14
ATOM 25370 O O . HIS A 1 105 ? -3.203 8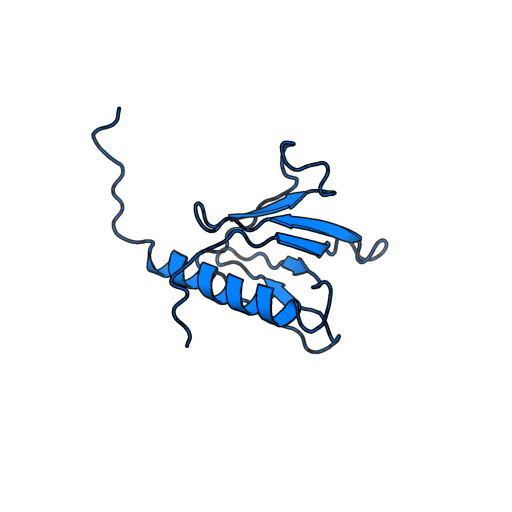.568 0.274 1.00 0.00 105 HIS A O 14
ATOM 25385 N N . HIS A 1 106 ? -2.262 6.637 -0.400 1.00 0.00 106 HIS A N 14
ATOM 25386 C CA . HIS A 1 106 ? -0.922 7.201 -0.508 1.00 0.00 106 HIS A CA 14
ATOM 25387 C C . HIS A 1 106 ? -0.661 7.715 -1.921 1.00 0.00 106 HIS A C 14
ATOM 25388 O O . HIS A 1 106 ? -0.163 8.825 -2.108 1.00 0.00 106 HIS A O 14
ATOM 25403 N N . THR A 1 107 ? -1.000 6.899 -2.914 1.00 0.00 107 THR A N 14
ATOM 25404 C CA . THR A 1 107 ? -0.802 7.269 -4.310 1.00 0.00 107 THR A CA 14
ATOM 25405 C C . THR A 1 107 ? -1.611 8.509 -4.670 1.00 0.00 107 THR A C 14
ATOM 25406 O O . THR A 1 107 ? -1.148 9.367 -5.421 1.00 0.00 107 THR A O 14
ATOM 25417 N N . GLU A 1 108 ? -2.823 8.597 -4.130 1.00 0.00 108 GLU A N 14
ATOM 25418 C CA . GLU A 1 108 ? -3.696 9.734 -4.396 1.00 0.00 108 GLU A CA 14
ATOM 25419 C C . GLU A 1 108 ? -3.022 11.044 -3.996 1.00 0.00 108 GLU A C 14
ATOM 25420 O O . GLU A 1 108 ? -3.238 12.081 -4.620 1.00 0.00 108 GLU A O 14
ATOM 25432 N N . ALA A 1 109 ? -2.205 10.986 -2.949 1.00 0.00 109 ALA A N 14
ATOM 25433 C CA . ALA A 1 109 ? -1.498 12.165 -2.466 1.00 0.00 109 ALA A CA 14
ATOM 25434 C C . ALA A 1 109 ? -0.517 12.684 -3.511 1.00 0.00 109 ALA A C 14
ATOM 25435 O O . ALA A 1 109 ? -0.062 13.826 -3.436 1.00 0.00 109 ALA A O 14
ATOM 25442 N N . ILE A 1 110 ? -0.195 11.839 -4.484 1.00 0.00 110 ILE A N 14
ATOM 25443 C CA . ILE A 1 110 ? 0.732 12.214 -5.545 1.00 0.00 110 ILE A CA 14
ATOM 25444 C C . ILE A 1 110 ? 0.149 13.318 -6.420 1.00 0.00 110 ILE A C 14
ATOM 25445 O O . ILE A 1 110 ? -0.945 13.179 -6.967 1.00 0.00 110 ILE A O 14
ATOM 25461 N N . GLY A 1 111 ? 0.888 14.415 -6.550 1.00 0.00 111 GLY A N 14
ATOM 25462 C CA . GLY A 1 111 ? 0.429 15.527 -7.362 1.00 0.00 111 GLY A CA 14
ATOM 25463 C C . GLY A 1 111 ? 1.408 15.884 -8.463 1.00 0.00 111 GLY A C 14
ATOM 25464 O O . GLY A 1 111 ? 1.008 16.171 -9.591 1.00 0.00 111 GLY A O 14
ATOM 25468 N N . LYS A 1 112 ? 2.695 15.869 -8.135 1.00 0.00 112 LYS A N 14
ATOM 25469 C CA . LYS A 1 112 ? 3.736 16.195 -9.104 1.00 0.00 112 LYS A CA 14
ATOM 25470 C C . LYS A 1 112 ? 4.699 15.025 -9.281 1.00 0.00 112 LYS A C 14
ATOM 25471 O O . LYS A 1 112 ? 5.404 14.643 -8.348 1.00 0.00 112 LYS A O 14
ATOM 25490 N N . ASN A 1 113 ? 4.724 14.462 -10.485 1.00 0.00 113 ASN A N 14
ATOM 25491 C CA . ASN A 1 113 ? 5.601 13.337 -10.784 1.00 0.00 113 ASN A CA 14
ATOM 25492 C C . ASN A 1 113 ? 7.019 13.816 -11.080 1.00 0.00 113 ASN A C 14
ATOM 25493 O O . ASN A 1 113 ? 7.227 14.684 -11.926 1.00 0.00 113 ASN A O 14
ATOM 25504 N N . ASN A 1 114 ? 7.991 13.243 -10.377 1.00 0.00 114 ASN A N 14
ATOM 25505 C CA . ASN A 1 114 ? 9.389 13.612 -10.564 1.00 0.00 114 ASN A CA 14
ATOM 25506 C C . ASN A 1 114 ? 10.282 12.374 -10.571 1.00 0.00 114 ASN A C 14
ATOM 25507 O O . ASN A 1 114 ? 9.966 11.365 -9.941 1.00 0.00 114 ASN A O 14
ATOM 25518 N N . SER A 1 115 ? 11.398 12.460 -11.287 1.00 0.00 115 SER A N 14
ATOM 25519 C CA . SER A 1 115 ? 12.336 11.347 -11.378 1.00 0.00 115 SER A CA 14
ATOM 25520 C C . SER A 1 115 ? 13.739 11.784 -10.969 1.00 0.00 115 SER A C 14
ATOM 25521 O O . SER A 1 115 ? 14.122 12.938 -11.156 1.00 0.00 115 SER A O 14
ATOM 25529 N N . GLY A 1 116 ? 14.503 10.850 -10.409 1.00 0.00 116 GLY A N 14
ATOM 25530 C CA . GLY A 1 116 ? 15.855 11.157 -9.981 1.00 0.00 116 GLY A CA 14
ATOM 25531 C C . GLY A 1 116 ? 16.579 9.943 -9.433 1.00 0.00 116 GLY A C 14
ATOM 25532 O O . GLY A 1 116 ? 16.621 9.711 -8.225 1.00 0.00 116 GLY A O 14
ATOM 25536 N N . PRO A 1 117 ? 17.165 9.141 -10.336 1.00 0.00 117 PRO A N 14
ATOM 25537 C CA . PRO A 1 117 ? 17.900 7.930 -9.959 1.00 0.00 117 PRO A CA 14
ATOM 25538 C C . PRO A 1 117 ? 19.209 8.245 -9.244 1.00 0.00 117 PRO A C 14
ATOM 25539 O O . PRO A 1 117 ? 19.678 9.384 -9.260 1.00 0.00 117 PRO A O 14
ATOM 25550 N N . SER A 1 118 ? 19.796 7.230 -8.619 1.00 0.00 118 SER A N 14
ATOM 25551 C CA . SER A 1 118 ? 21.051 7.400 -7.895 1.00 0.00 118 SER A CA 14
ATOM 25552 C C . SER A 1 118 ? 22.244 7.262 -8.836 1.00 0.00 118 SER A C 14
ATOM 25553 O O . SER A 1 118 ? 22.261 6.396 -9.711 1.00 0.00 118 SER A O 14
ATOM 25561 N N . SER A 1 119 ? 23.239 8.123 -8.650 1.00 0.00 119 SER A N 14
ATOM 25562 C CA . SER A 1 119 ? 24.435 8.100 -9.484 1.00 0.00 119 SER A CA 14
ATOM 25563 C C . SER A 1 119 ? 25.549 7.301 -8.814 1.00 0.00 119 SER A C 14
ATOM 25564 O O . SER A 1 119 ? 25.498 7.027 -7.616 1.00 0.00 119 SER A O 14
ATOM 25572 N N . GLY A 1 120 ? 26.557 6.931 -9.599 1.00 0.00 120 GLY A N 14
ATOM 25573 C CA . GLY A 1 120 ? 27.670 6.167 -9.065 1.00 0.00 120 GLY A CA 14
ATOM 25574 C C . GLY A 1 120 ? 28.585 5.640 -10.153 1.00 0.00 120 GLY A C 14
ATOM 25575 O O . GLY A 1 120 ? 28.187 5.536 -11.313 1.00 0.00 120 GLY A O 14
ATOM 25579 N N . GLY A 1 1 ? -12.569 -3.740 14.002 1.00 0.00 1 GLY A N 15
ATOM 25580 C CA . GLY A 1 1 ? -11.917 -2.599 14.619 1.00 0.00 1 GLY A CA 15
ATOM 25581 C C . GLY A 1 1 ? -12.531 -2.234 15.956 1.00 0.00 1 GLY A C 15
ATOM 25582 O O . GLY A 1 1 ? -12.540 -3.043 16.884 1.00 0.00 1 GLY A O 15
ATOM 25586 N N . SER A 1 2 ? -13.043 -1.012 16.056 1.00 0.00 2 SER A N 15
ATOM 25587 C CA . SER A 1 2 ? -13.656 -0.539 17.292 1.00 0.00 2 SER A CA 15
ATOM 25588 C C . SER A 1 2 ? -12.694 -0.686 18.467 1.00 0.00 2 SER A C 15
ATOM 25589 O O . SER A 1 2 ? -13.079 -1.138 19.546 1.00 0.00 2 SER A O 15
ATOM 25597 N N . SER A 1 3 ? -11.440 -0.303 18.249 1.00 0.00 3 SER A N 15
ATOM 25598 C CA . SER A 1 3 ? -10.421 -0.395 19.287 1.00 0.00 3 SER A CA 15
ATOM 25599 C C . SER A 1 3 ? -9.558 0.863 19.315 1.00 0.00 3 SER A C 15
ATOM 25600 O O . SER A 1 3 ? -9.565 1.655 18.374 1.00 0.00 3 SER A O 15
ATOM 25608 N N . GLY A 1 4 ? -8.815 1.039 20.404 1.00 0.00 4 GLY A N 15
ATOM 25609 C CA . GLY A 1 4 ? -7.956 2.202 20.536 1.00 0.00 4 GLY A CA 15
ATOM 25610 C C . GLY A 1 4 ? -7.181 2.497 19.267 1.00 0.00 4 GLY A C 15
ATOM 25611 O O . GLY A 1 4 ? -6.770 1.581 18.555 1.00 0.00 4 GLY A O 15
ATOM 25615 N N . SER A 1 5 ? -6.982 3.780 18.982 1.00 0.00 5 SER A N 15
ATOM 25616 C CA . SER A 1 5 ? -6.256 4.194 17.787 1.00 0.00 5 SER A CA 15
ATOM 25617 C C . SER A 1 5 ? -4.785 4.446 18.105 1.00 0.00 5 SER A C 15
ATOM 25618 O O . SER A 1 5 ? -4.194 5.416 17.632 1.00 0.00 5 SER A O 15
ATOM 25626 N N . SER A 1 6 ? -4.201 3.564 18.910 1.00 0.00 6 SER A N 15
ATOM 25627 C CA . SER A 1 6 ? -2.801 3.692 19.295 1.00 0.00 6 SER A CA 15
ATOM 25628 C C . SER A 1 6 ? -1.893 3.001 18.282 1.00 0.00 6 SER A C 15
ATOM 25629 O O . SER A 1 6 ? -1.603 1.811 18.401 1.00 0.00 6 SER A O 15
ATOM 25637 N N . GLY A 1 7 ? -1.448 3.757 17.283 1.00 0.00 7 GLY A N 15
ATOM 25638 C CA . GLY A 1 7 ? -0.579 3.202 16.262 1.00 0.00 7 GLY A CA 15
ATOM 25639 C C . GLY A 1 7 ? -1.350 2.505 15.159 1.00 0.00 7 GLY A C 15
ATOM 25640 O O . GLY A 1 7 ? -2.000 1.487 15.396 1.00 0.00 7 GLY A O 15
ATOM 25644 N N . GLU A 1 8 ? -1.280 3.056 13.951 1.00 0.00 8 GLU A N 15
ATOM 25645 C CA . GLU A 1 8 ? -1.981 2.481 12.809 1.00 0.00 8 GLU A CA 15
ATOM 25646 C C . GLU A 1 8 ? -1.014 1.725 11.902 1.00 0.00 8 GLU A C 15
ATOM 25647 O O . GLU A 1 8 ? -0.601 2.231 10.859 1.00 0.00 8 GLU A O 15
ATOM 25659 N N . ASN A 1 9 ? -0.656 0.511 12.308 1.00 0.00 9 ASN A N 15
ATOM 25660 C CA . ASN A 1 9 ? 0.263 -0.314 11.534 1.00 0.00 9 ASN A CA 15
ATOM 25661 C C . ASN A 1 9 ? -0.186 -1.772 11.530 1.00 0.00 9 ASN A C 15
ATOM 25662 O O . ASN A 1 9 ? -0.338 -2.389 12.584 1.00 0.00 9 ASN A O 15
ATOM 25673 N N . VAL A 1 10 ? -0.397 -2.318 10.336 1.00 0.00 10 VAL A N 15
ATOM 25674 C CA . VAL A 1 10 ? -0.827 -3.704 10.194 1.00 0.00 10 VAL A CA 15
ATOM 25675 C C . VAL A 1 10 ? 0.366 -4.633 10.004 1.00 0.00 10 VAL A C 15
ATOM 25676 O O . VAL A 1 10 ? 1.180 -4.439 9.101 1.00 0.00 10 VAL A O 15
ATOM 25689 N N . TYR A 1 11 ? 0.464 -5.643 10.861 1.00 0.00 11 TYR A N 15
ATOM 25690 C CA . TYR A 1 11 ? 1.560 -6.603 10.790 1.00 0.00 11 TYR A CA 15
ATOM 25691 C C . TYR A 1 11 ? 1.079 -8.006 11.143 1.00 0.00 11 TYR A C 15
ATOM 25692 O O . TYR A 1 11 ? 0.012 -8.180 11.732 1.00 0.00 11 TYR A O 15
ATOM 25710 N N . GLY A 1 12 ? 1.875 -9.007 10.780 1.00 0.00 12 GLY A N 15
ATOM 25711 C CA . GLY A 1 12 ? 1.515 -10.383 11.067 1.00 0.00 12 GLY A CA 15
ATOM 25712 C C . GLY A 1 12 ? 2.485 -11.376 10.456 1.00 0.00 12 GLY A C 15
ATOM 25713 O O . GLY A 1 12 ? 3.586 -11.007 10.046 1.00 0.00 12 GLY A O 15
ATOM 25717 N N . TYR A 1 13 ? 2.078 -12.639 10.397 1.00 0.00 13 TYR A N 15
ATOM 25718 C CA . TYR A 1 13 ? 2.920 -13.688 9.836 1.00 0.00 13 TYR A CA 15
ATOM 25719 C C . TYR A 1 13 ? 2.409 -14.122 8.465 1.00 0.00 13 TYR A C 15
ATOM 25720 O O . TYR A 1 13 ? 1.436 -14.871 8.361 1.00 0.00 13 TYR A O 15
ATOM 25738 N N . LEU A 1 14 ? 3.072 -13.648 7.417 1.00 0.00 14 LEU A N 15
ATOM 25739 C CA . LEU A 1 14 ? 2.687 -13.987 6.051 1.00 0.00 14 LEU A CA 15
ATOM 25740 C C . LEU A 1 14 ? 3.722 -14.904 5.405 1.00 0.00 14 LEU A C 15
ATOM 25741 O O . LEU A 1 14 ? 4.882 -14.932 5.814 1.00 0.00 14 LEU A O 15
ATOM 25757 N N . MET A 1 15 ? 3.293 -15.651 4.393 1.00 0.00 15 MET A N 15
ATOM 25758 C CA . MET A 1 15 ? 4.183 -16.566 3.689 1.00 0.00 15 MET A CA 15
ATOM 25759 C C . MET A 1 15 ? 4.780 -15.900 2.453 1.00 0.00 15 MET A C 15
ATOM 25760 O O . MET A 1 15 ? 4.239 -14.920 1.941 1.00 0.00 15 MET A O 15
ATOM 25774 N N . LYS A 1 16 ? 5.899 -16.438 1.979 1.00 0.00 16 LYS A N 15
ATOM 25775 C CA . LYS A 1 16 ? 6.571 -15.897 0.803 1.00 0.00 16 LYS A CA 15
ATOM 25776 C C . LYS A 1 16 ? 7.159 -17.016 -0.050 1.00 0.00 16 LYS A C 15
ATOM 25777 O O . LYS A 1 16 ? 7.641 -18.021 0.473 1.00 0.00 16 LYS A O 15
ATOM 25796 N N . TYR A 1 17 ? 7.118 -16.834 -1.365 1.00 0.00 17 TYR A N 15
ATOM 25797 C CA . TYR A 1 17 ? 7.646 -17.829 -2.291 1.00 0.00 17 TYR A CA 15
ATOM 25798 C C . TYR A 1 17 ? 9.126 -17.584 -2.567 1.00 0.00 17 TYR A C 15
ATOM 25799 O O . TYR A 1 17 ? 9.489 -16.695 -3.339 1.00 0.00 17 TYR A O 15
ATOM 25817 N N . THR A 1 18 ? 9.980 -18.381 -1.931 1.00 0.00 18 THR A N 15
ATOM 25818 C CA . THR A 1 18 ? 11.421 -18.253 -2.107 1.00 0.00 18 THR A CA 15
ATOM 25819 C C . THR A 1 18 ? 11.883 -18.940 -3.386 1.00 0.00 18 THR A C 15
ATOM 25820 O O . THR A 1 18 ? 12.506 -18.318 -4.246 1.00 0.00 18 THR A O 15
ATOM 25831 N N . ASN A 1 19 ? 11.572 -20.226 -3.507 1.00 0.00 19 ASN A N 15
ATOM 25832 C CA . ASN A 1 19 ? 11.955 -20.998 -4.683 1.00 0.00 19 ASN A CA 15
ATOM 25833 C C . ASN A 1 19 ? 10.963 -22.129 -4.939 1.00 0.00 19 ASN A C 15
ATOM 25834 O O . ASN A 1 19 ? 9.987 -22.291 -4.206 1.00 0.00 19 ASN A O 15
ATOM 25845 N N . LEU A 1 20 ? 11.220 -22.908 -5.984 1.00 0.00 20 LEU A N 15
ATOM 25846 C CA . LEU A 1 20 ? 10.350 -24.025 -6.337 1.00 0.00 20 LEU A CA 15
ATOM 25847 C C . LEU A 1 20 ? 10.422 -25.126 -5.284 1.00 0.00 20 LEU A C 15
ATOM 25848 O O . LEU A 1 20 ? 9.417 -25.472 -4.662 1.00 0.00 20 LEU A O 15
ATOM 25864 N N . VAL A 1 21 ? 11.618 -25.671 -5.086 1.00 0.00 21 VAL A N 15
ATOM 25865 C CA . VAL A 1 21 ? 11.822 -26.730 -4.105 1.00 0.00 21 VAL A CA 15
ATOM 25866 C C . VAL A 1 21 ? 11.149 -26.390 -2.780 1.00 0.00 21 VAL A C 15
ATOM 25867 O O . VAL A 1 21 ? 10.340 -27.162 -2.265 1.00 0.00 21 VAL A O 15
ATOM 25880 N N . THR A 1 22 ? 11.487 -25.227 -2.232 1.00 0.00 22 THR A N 15
ATOM 25881 C CA . THR A 1 22 ? 10.917 -24.783 -0.967 1.00 0.00 22 THR A CA 15
ATOM 25882 C C . THR A 1 22 ? 9.425 -24.503 -1.105 1.00 0.00 22 THR A C 15
ATOM 25883 O O . THR A 1 22 ? 8.618 -24.972 -0.303 1.00 0.00 22 THR A O 15
ATOM 25894 N N . GLY A 1 23 ? 9.064 -23.734 -2.128 1.00 0.00 23 GLY A N 15
ATOM 25895 C CA . GLY A 1 23 ? 7.668 -23.405 -2.353 1.00 0.00 23 GLY A CA 15
ATOM 25896 C C . GLY A 1 23 ? 7.246 -22.143 -1.627 1.00 0.00 23 GLY A C 15
ATOM 25897 O O . GLY A 1 23 ? 7.037 -21.102 -2.250 1.00 0.00 23 GLY A O 15
ATOM 25901 N N . TRP A 1 24 ? 7.119 -22.236 -0.309 1.00 0.00 24 TRP A N 15
ATOM 25902 C CA . TRP A 1 24 ? 6.717 -21.092 0.502 1.00 0.00 24 TRP A CA 15
A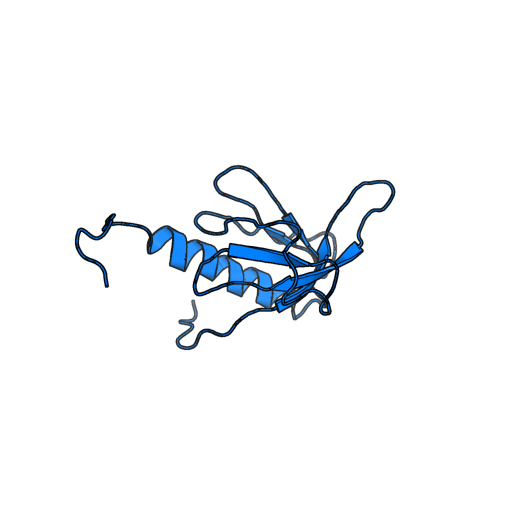TOM 25903 C C . TRP A 1 24 ? 7.399 -21.124 1.865 1.00 0.00 24 TRP A C 15
ATOM 25904 O O . TRP A 1 24 ? 7.953 -22.147 2.267 1.00 0.00 24 TRP A O 15
ATOM 25925 N N . GLN A 1 25 ? 7.355 -19.999 2.572 1.00 0.00 25 GLN A N 15
ATOM 25926 C CA . GLN A 1 25 ? 7.970 -19.901 3.890 1.00 0.00 25 GLN A CA 15
ATOM 25927 C C . GLN A 1 25 ? 7.285 -18.828 4.731 1.00 0.00 25 GLN A C 15
ATOM 25928 O O . GLN A 1 25 ? 7.010 -17.729 4.249 1.00 0.00 25 GLN A O 15
ATOM 25942 N N . TYR A 1 26 ? 7.013 -19.155 5.990 1.00 0.00 26 TYR A N 15
ATOM 25943 C CA . TYR A 1 26 ? 6.358 -18.221 6.897 1.00 0.00 26 TYR A CA 15
ATOM 25944 C C . TYR A 1 26 ? 7.323 -17.126 7.342 1.00 0.00 26 TYR A C 15
ATOM 25945 O O . TYR A 1 26 ? 8.495 -17.389 7.612 1.00 0.00 26 TYR A O 15
ATOM 25963 N N . ARG A 1 27 ? 6.821 -15.898 7.417 1.00 0.00 27 ARG A N 15
ATOM 25964 C CA . ARG A 1 27 ? 7.637 -14.762 7.829 1.00 0.00 27 ARG A CA 15
ATOM 25965 C C . ARG A 1 27 ? 6.772 -13.665 8.442 1.00 0.00 27 ARG A C 15
ATOM 25966 O O . ARG A 1 27 ? 5.549 -13.673 8.302 1.00 0.00 27 ARG A O 15
ATOM 25987 N N . PHE A 1 28 ? 7.416 -12.723 9.123 1.00 0.00 28 PHE A N 15
ATOM 25988 C CA . PHE A 1 28 ? 6.706 -11.619 9.759 1.00 0.00 28 PHE A CA 15
ATOM 25989 C C . PHE A 1 28 ? 6.741 -10.372 8.881 1.00 0.00 28 PHE A C 15
ATOM 25990 O O . PHE A 1 28 ? 7.810 -9.847 8.570 1.00 0.00 28 PHE A O 15
ATOM 26007 N N . PHE A 1 29 ? 5.563 -9.902 8.485 1.00 0.00 29 PHE A N 15
ATOM 26008 C CA . PHE A 1 29 ? 5.457 -8.717 7.641 1.00 0.00 29 PHE A CA 15
ATOM 26009 C C . PHE A 1 29 ? 4.894 -7.537 8.429 1.00 0.00 29 PHE A C 15
ATOM 26010 O O . PHE A 1 29 ? 4.065 -7.711 9.321 1.00 0.00 29 PHE A O 15
ATOM 26027 N N . 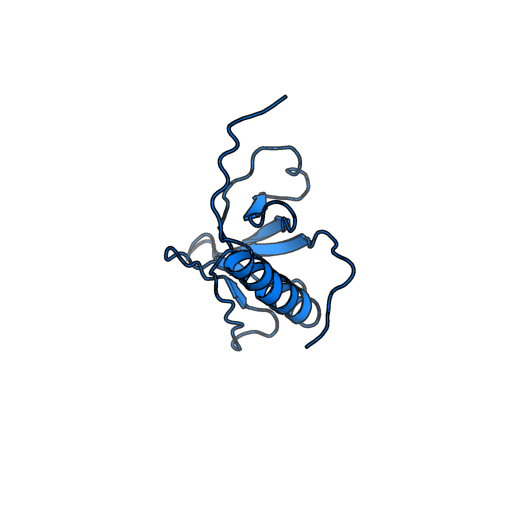VAL A 1 30 ? 5.353 -6.336 8.092 1.00 0.00 30 VAL A N 15
ATOM 26028 C CA . VAL A 1 30 ? 4.896 -5.126 8.766 1.00 0.00 30 VAL A CA 15
ATOM 26029 C C . VAL A 1 30 ? 4.614 -4.012 7.764 1.00 0.00 30 VAL A C 15
ATOM 26030 O O . VAL A 1 30 ? 5.480 -3.641 6.971 1.00 0.00 30 VAL A O 15
ATOM 26043 N N . LEU A 1 31 ? 3.397 -3.481 7.806 1.00 0.00 31 LEU A N 15
ATOM 26044 C CA . LEU A 1 31 ? 3.000 -2.407 6.902 1.00 0.00 31 LEU A CA 15
ATOM 26045 C C . LEU A 1 31 ? 3.208 -1.043 7.552 1.00 0.00 31 LEU A C 15
ATOM 26046 O O . LEU A 1 31 ? 3.006 -0.880 8.754 1.00 0.00 31 LEU A O 15
ATOM 26062 N N . ASN A 1 32 ? 3.611 -0.065 6.747 1.00 0.00 32 ASN A N 15
ATOM 26063 C CA . ASN A 1 32 ? 3.845 1.286 7.244 1.00 0.00 32 ASN A CA 15
ATOM 26064 C C . ASN A 1 32 ? 2.894 2.280 6.585 1.00 0.00 32 ASN A C 15
ATOM 26065 O O . ASN A 1 32 ? 2.952 2.504 5.377 1.00 0.00 32 ASN A O 15
ATOM 26076 N N . ASN A 1 33 ? 2.017 2.874 7.390 1.00 0.00 33 ASN A N 15
ATOM 26077 C CA . ASN A 1 33 ? 1.053 3.844 6.885 1.00 0.00 33 ASN A CA 15
ATOM 26078 C C . ASN A 1 33 ? 1.672 5.236 6.806 1.00 0.00 33 ASN A C 15
ATOM 26079 O O . ASN A 1 33 ? 1.529 5.933 5.802 1.00 0.00 33 ASN A O 15
ATOM 26090 N N . GLU A 1 34 ? 2.361 5.633 7.871 1.00 0.00 34 GLU A N 15
ATOM 26091 C CA . GLU A 1 34 ? 3.002 6.942 7.921 1.00 0.00 34 GLU A CA 15
ATOM 26092 C C . GLU A 1 34 ? 3.960 7.124 6.747 1.00 0.00 34 GLU A C 15
ATOM 26093 O O . GLU A 1 34 ? 4.022 8.195 6.144 1.00 0.00 34 GLU A O 15
ATOM 26105 N N . ALA A 1 35 ? 4.704 6.070 6.429 1.00 0.00 35 ALA A N 15
ATOM 26106 C CA . ALA A 1 35 ? 5.657 6.112 5.326 1.00 0.00 35 ALA A CA 15
ATOM 26107 C C . ALA A 1 35 ? 5.027 5.598 4.036 1.00 0.00 35 ALA A C 15
ATOM 26108 O O . ALA A 1 35 ? 5.017 6.291 3.020 1.00 0.00 35 ALA A O 15
ATOM 26115 N N . GLY A 1 36 ? 4.502 4.377 4.085 1.00 0.00 36 GLY A N 15
ATOM 26116 C CA . GLY A 1 36 ? 3.879 3.791 2.913 1.00 0.00 36 GLY A CA 15
ATOM 26117 C C . GLY A 1 36 ? 4.736 2.714 2.278 1.00 0.00 36 GLY A C 15
ATOM 26118 O O . GLY A 1 36 ? 4.638 2.461 1.076 1.00 0.00 36 GLY A O 15
ATOM 26122 N N . LEU A 1 37 ? 5.579 2.079 3.084 1.00 0.00 37 LEU A N 15
ATOM 26123 C CA . LEU A 1 37 ? 6.459 1.024 2.594 1.00 0.00 37 LEU A CA 15
ATOM 26124 C C . LEU A 1 37 ? 6.136 -0.309 3.261 1.00 0.00 37 LEU A C 15
ATOM 26125 O O . LEU A 1 37 ? 5.791 -0.357 4.442 1.00 0.00 37 LEU A O 15
ATOM 26141 N N . LEU A 1 38 ? 6.252 -1.390 2.497 1.00 0.00 38 LEU A N 15
ATOM 26142 C CA . LEU A 1 38 ? 5.974 -2.725 3.015 1.00 0.00 38 LEU A CA 15
ATOM 26143 C C . LEU A 1 38 ? 7.266 -3.509 3.222 1.00 0.00 38 LEU A C 15
ATOM 26144 O O . LEU A 1 38 ? 7.964 -3.837 2.263 1.00 0.00 38 LEU A O 15
ATOM 26160 N N . GLU A 1 39 ? 7.577 -3.807 4.479 1.00 0.00 39 GLU A N 15
ATOM 26161 C CA . GLU A 1 39 ? 8.785 -4.553 4.811 1.00 0.00 39 GLU A CA 15
ATOM 26162 C C . GLU A 1 39 ? 8.444 -5.827 5.578 1.00 0.00 39 GLU A C 15
ATOM 26163 O O . GLU A 1 39 ? 7.324 -5.992 6.063 1.00 0.00 39 GLU A O 15
ATOM 26175 N N . TYR A 1 40 ? 9.416 -6.726 5.683 1.00 0.00 40 TYR A N 15
ATOM 26176 C CA . TYR A 1 40 ? 9.219 -7.987 6.387 1.00 0.00 40 TYR A CA 15
ATOM 26177 C C . TYR A 1 40 ? 10.533 -8.494 6.975 1.00 0.00 40 TYR A C 15
ATOM 26178 O O . TYR A 1 40 ? 11.609 -8.235 6.436 1.00 0.00 40 TYR A O 15
ATOM 26196 N N . PHE A 1 41 ? 10.436 -9.220 8.084 1.00 0.00 41 PHE A N 15
ATOM 26197 C CA . PHE A 1 41 ? 11.615 -9.764 8.747 1.00 0.00 41 PHE A CA 15
ATOM 26198 C C . PHE A 1 41 ? 11.348 -11.176 9.259 1.00 0.00 41 PHE A C 15
ATOM 26199 O O . PHE A 1 41 ? 10.215 -11.525 9.589 1.00 0.00 41 PHE A O 15
ATOM 26216 N N . VAL A 1 42 ? 12.401 -11.985 9.322 1.00 0.00 42 VAL A N 15
ATOM 26217 C CA . VAL A 1 42 ? 12.282 -13.360 9.794 1.00 0.00 42 VAL A CA 15
ATOM 26218 C C . VAL A 1 42 ? 11.280 -13.462 10.939 1.00 0.00 42 VAL A C 15
ATOM 26219 O O . VAL A 1 42 ? 10.364 -14.282 10.903 1.00 0.00 42 VAL A O 15
ATOM 26232 N N . ASN A 1 43 ? 11.463 -12.624 11.954 1.00 0.00 43 ASN A N 15
ATOM 26233 C CA . ASN A 1 43 ? 10.575 -12.621 13.111 1.00 0.00 43 ASN A CA 15
ATOM 26234 C C . ASN A 1 43 ? 10.471 -11.223 13.713 1.00 0.00 43 ASN A C 15
ATOM 26235 O O . ASN A 1 43 ? 11.294 -10.353 13.432 1.00 0.00 43 ASN A O 15
ATOM 26246 N N . GLU A 1 44 ? 9.453 -11.015 14.543 1.00 0.00 44 GLU A N 15
ATOM 26247 C CA . GLU A 1 44 ? 9.242 -9.723 15.184 1.00 0.00 44 GLU A CA 15
ATOM 26248 C C . GLU A 1 44 ? 10.483 -9.291 15.960 1.00 0.00 44 GLU A C 15
ATOM 26249 O O . GLU A 1 44 ? 10.815 -8.107 16.009 1.00 0.00 44 GLU A O 15
ATOM 26261 N N . GLN A 1 45 ? 11.163 -10.260 16.564 1.00 0.00 45 GLN A N 15
ATOM 26262 C CA . GLN A 1 45 ? 12.366 -9.981 17.338 1.00 0.00 45 GLN A CA 15
ATOM 26263 C C . GLN A 1 45 ? 13.476 -9.438 16.443 1.00 0.00 45 GLN A C 15
ATOM 26264 O O . GLN A 1 45 ? 14.396 -8.770 16.914 1.00 0.00 45 GLN A O 15
ATOM 26278 N N . SER A 1 46 ? 13.382 -9.730 15.150 1.00 0.00 46 SER A N 15
ATOM 26279 C CA . SER A 1 46 ? 14.380 -9.275 14.189 1.00 0.00 46 SER A CA 15
ATOM 26280 C C . SER A 1 46 ? 13.919 -8.001 13.488 1.00 0.00 46 SER A C 15
ATOM 26281 O O . SER A 1 46 ? 14.134 -7.827 12.289 1.00 0.00 46 SER A O 15
ATOM 26289 N N . ARG A 1 47 ? 13.283 -7.114 14.246 1.00 0.00 47 ARG A N 15
ATOM 26290 C CA . ARG A 1 47 ? 12.789 -5.856 13.699 1.00 0.00 47 ARG A CA 15
ATOM 26291 C C . ARG A 1 47 ? 13.936 -4.876 13.469 1.00 0.00 47 ARG A C 15
ATOM 26292 O O . ARG A 1 47 ? 14.009 -4.223 12.429 1.00 0.00 47 ARG A O 15
ATOM 26313 N N . ASN A 1 48 ? 14.830 -4.778 14.448 1.00 0.00 48 ASN A N 15
ATOM 26314 C CA . ASN A 1 48 ? 15.972 -3.877 14.353 1.00 0.00 48 ASN A CA 15
ATOM 26315 C C . ASN A 1 48 ? 16.919 -4.314 13.239 1.00 0.00 48 ASN A C 15
ATOM 26316 O O . ASN A 1 48 ? 17.409 -3.489 12.469 1.00 0.00 48 ASN A O 15
ATOM 26327 N N . GLN A 1 49 ? 17.169 -5.617 13.160 1.00 0.00 49 GLN A N 15
ATOM 26328 C CA . GLN A 1 49 ? 18.057 -6.163 12.140 1.00 0.00 49 GLN A CA 15
ATOM 26329 C C . GLN A 1 49 ? 17.600 -5.753 10.745 1.00 0.00 49 GLN A C 15
ATOM 26330 O O . GLN A 1 49 ? 16.425 -5.458 10.526 1.00 0.00 49 GLN A O 15
ATOM 26344 N N . LYS A 1 50 ? 18.536 -5.735 9.802 1.00 0.00 50 LYS A N 15
ATOM 26345 C CA . LYS A 1 50 ? 18.231 -5.362 8.426 1.00 0.00 50 LYS A CA 15
ATOM 26346 C C . LYS A 1 50 ? 16.985 -6.088 7.929 1.00 0.00 50 LYS A C 15
ATOM 26347 O O . LYS A 1 50 ? 16.825 -7.294 8.116 1.00 0.00 50 LYS A O 15
ATOM 26366 N N . PRO A 1 51 ? 16.082 -5.339 7.279 1.00 0.00 51 PRO A N 15
ATOM 26367 C CA . PRO A 1 51 ? 14.836 -5.891 6.740 1.00 0.00 51 PRO A CA 15
ATOM 26368 C C . PRO A 1 51 ? 15.078 -6.810 5.547 1.00 0.00 51 PRO A C 15
ATOM 26369 O O . PRO A 1 51 ? 15.900 -6.513 4.680 1.00 0.00 51 PRO A O 15
ATOM 26380 N N . ARG A 1 52 ? 14.356 -7.925 5.509 1.00 0.00 52 ARG A N 15
ATOM 26381 C CA . ARG A 1 52 ? 14.493 -8.887 4.422 1.00 0.00 52 ARG A CA 15
ATOM 26382 C C . ARG A 1 52 ? 14.299 -8.209 3.068 1.00 0.00 52 ARG A C 15
ATOM 26383 O O . ARG A 1 52 ? 15.094 -8.397 2.149 1.00 0.00 52 ARG A O 15
ATOM 26404 N N . GLY A 1 53 ? 13.235 -7.419 2.954 1.00 0.00 53 GLY A N 15
ATOM 26405 C CA . GLY A 1 53 ? 12.955 -6.727 1.710 1.00 0.00 53 GLY A CA 15
ATOM 26406 C C . GLY A 1 53 ? 11.840 -5.709 1.851 1.00 0.00 53 GLY A C 15
ATOM 26407 O O . GLY A 1 53 ? 10.895 -5.914 2.613 1.00 0.00 53 GLY A O 15
ATOM 26411 N N . THR A 1 54 ? 11.951 -4.607 1.117 1.00 0.00 54 THR A N 15
ATOM 26412 C CA . THR A 1 54 ? 10.946 -3.552 1.165 1.00 0.00 54 THR A CA 15
ATOM 26413 C C . THR A 1 54 ? 10.281 -3.364 -0.193 1.00 0.00 54 THR A C 15
ATOM 26414 O O . THR A 1 54 ? 10.946 -3.384 -1.230 1.00 0.00 54 THR A O 15
ATOM 26425 N N . LEU A 1 55 ? 8.965 -3.180 -0.182 1.00 0.00 55 LEU A N 15
ATOM 26426 C CA . LEU A 1 55 ? 8.209 -2.987 -1.415 1.00 0.00 55 LEU A CA 15
ATOM 26427 C C . LEU A 1 55 ? 7.295 -1.770 -1.308 1.00 0.00 55 LEU A C 15
ATOM 26428 O O . LEU A 1 55 ? 6.411 -1.720 -0.453 1.00 0.00 55 LEU A O 15
ATOM 26444 N N . GLN A 1 56 ? 7.514 -0.793 -2.182 1.00 0.00 56 GLN A N 15
ATOM 26445 C CA . GLN A 1 56 ? 6.708 0.422 -2.186 1.00 0.00 56 GLN A CA 15
ATOM 26446 C C . GLN A 1 56 ? 5.249 0.107 -2.495 1.00 0.00 56 GLN A C 15
ATOM 26447 O O . GLN A 1 56 ? 4.950 -0.762 -3.316 1.00 0.00 56 GLN A O 15
ATOM 26461 N N . LEU A 1 57 ? 4.342 0.817 -1.833 1.00 0.00 57 LEU A N 15
ATOM 26462 C CA . LEU A 1 57 ? 2.912 0.613 -2.037 1.00 0.00 57 LEU A CA 15
ATOM 26463 C C . LEU A 1 57 ? 2.309 1.754 -2.850 1.00 0.00 57 LEU A C 15
ATOM 26464 O O . LEU A 1 57 ? 1.417 1.541 -3.671 1.00 0.00 57 LEU A O 15
ATOM 26480 N N . ALA A 1 58 ? 2.805 2.965 -2.618 1.00 0.00 58 ALA A N 15
ATOM 26481 C CA . ALA A 1 58 ? 2.318 4.139 -3.332 1.00 0.00 58 ALA A CA 15
ATOM 26482 C C . ALA A 1 58 ? 2.145 3.845 -4.818 1.00 0.00 58 ALA A C 15
ATOM 26483 O O . ALA A 1 58 ? 3.118 3.795 -5.569 1.00 0.00 58 ALA A O 15
ATOM 26490 N N . GLY A 1 59 ? 0.898 3.650 -5.237 1.00 0.00 59 GLY A N 15
ATOM 26491 C CA . GLY A 1 59 ? 0.620 3.362 -6.632 1.00 0.00 59 GLY A CA 15
ATOM 26492 C C . GLY A 1 59 ? 0.755 1.887 -6.957 1.00 0.00 59 GLY A C 15
ATOM 26493 O O . GLY A 1 59 ? 1.249 1.524 -8.024 1.00 0.00 59 GLY A O 15
ATOM 26497 N N . ALA A 1 60 ? 0.316 1.037 -6.035 1.00 0.00 60 ALA A N 15
ATOM 26498 C CA . ALA A 1 60 ? 0.390 -0.406 -6.230 1.00 0.00 60 ALA A CA 15
ATOM 26499 C C . ALA A 1 60 ? -0.967 -0.977 -6.626 1.00 0.00 60 ALA A C 15
ATOM 26500 O O . ALA A 1 60 ? -1.967 -0.259 -6.665 1.00 0.00 60 ALA A O 15
ATOM 26507 N N . VAL A 1 61 ? -0.996 -2.273 -6.920 1.00 0.00 61 VAL A N 15
ATOM 26508 C CA . VAL A 1 61 ? -2.232 -2.940 -7.312 1.00 0.00 61 VAL A CA 15
ATOM 26509 C C . VAL A 1 61 ? -2.385 -4.278 -6.597 1.00 0.00 61 VAL A C 15
ATOM 26510 O O . VAL A 1 61 ? -1.442 -5.067 -6.525 1.00 0.00 61 VAL A O 15
ATOM 26523 N N . ILE A 1 62 ? -3.579 -4.527 -6.069 1.00 0.00 62 ILE A N 15
ATOM 26524 C CA . ILE A 1 62 ? -3.856 -5.770 -5.360 1.00 0.00 62 ILE A CA 15
ATOM 26525 C C . ILE A 1 62 ? -4.812 -6.654 -6.154 1.00 0.00 62 ILE A C 15
ATOM 26526 O O . ILE A 1 62 ? -5.947 -6.265 -6.432 1.00 0.00 62 ILE A O 15
ATOM 26542 N N . SER A 1 63 ? -4.347 -7.845 -6.515 1.00 0.00 63 SER A N 15
ATOM 26543 C CA . SER A 1 63 ? -5.160 -8.785 -7.278 1.00 0.00 63 SER A CA 15
ATOM 26544 C C . SER A 1 63 ? -5.190 -10.152 -6.602 1.00 0.00 63 SER A C 15
ATOM 26545 O O . SER A 1 63 ? -4.328 -11.002 -6.825 1.00 0.00 63 SER A O 15
ATOM 26553 N N . PRO A 1 64 ? -6.207 -10.370 -5.755 1.00 0.00 64 PRO A N 15
ATOM 26554 C CA . PRO A 1 64 ? -6.375 -11.632 -5.028 1.00 0.00 64 PRO A CA 15
ATOM 26555 C C . PRO A 1 64 ? -6.766 -12.783 -5.949 1.00 0.00 64 PRO A C 15
ATOM 26556 O O . PRO A 1 64 ? -7.634 -12.634 -6.810 1.00 0.00 64 PRO A O 15
ATOM 26567 N N . SER A 1 65 ? -6.122 -13.930 -5.761 1.00 0.00 65 SER A N 15
ATOM 26568 C CA . SER A 1 65 ? -6.401 -15.106 -6.578 1.00 0.00 65 SER A CA 15
ATOM 26569 C C . SER A 1 65 ? -7.599 -15.875 -6.030 1.00 0.00 65 SER A C 15
ATOM 26570 O O . SER A 1 65 ? -8.236 -15.451 -5.066 1.00 0.00 65 SER A O 15
ATOM 26578 N N . ASP A 1 66 ? -7.900 -17.010 -6.653 1.00 0.00 66 ASP A N 15
ATOM 26579 C CA . ASP A 1 66 ? -9.021 -17.841 -6.229 1.00 0.00 66 ASP A CA 15
ATOM 26580 C C . ASP A 1 66 ? -8.589 -19.295 -6.066 1.00 0.00 66 ASP A C 15
ATOM 26581 O O . ASP A 1 66 ? -9.073 -20.000 -5.182 1.00 0.00 66 ASP A O 15
ATOM 26590 N N . GLU A 1 67 ? -7.676 -19.735 -6.927 1.00 0.00 67 GLU A N 15
ATOM 26591 C CA . GLU A 1 67 ? -7.180 -21.106 -6.879 1.00 0.00 67 GLU A CA 15
ATOM 26592 C C . GLU A 1 67 ? -7.082 -21.599 -5.438 1.00 0.00 67 GLU A C 15
ATOM 26593 O O . GLU A 1 67 ? -7.821 -22.493 -5.025 1.00 0.00 67 GLU A O 15
ATOM 26605 N N . ASP A 1 68 ? -6.165 -21.010 -4.679 1.00 0.00 68 ASP A N 15
ATOM 26606 C CA . ASP A 1 68 ? -5.969 -21.388 -3.284 1.00 0.00 68 ASP A CA 15
ATOM 26607 C C . ASP A 1 68 ? -6.770 -20.479 -2.357 1.00 0.00 68 ASP A C 15
ATOM 26608 O O . ASP A 1 68 ? -6.645 -19.256 -2.411 1.00 0.00 68 ASP A O 15
ATOM 26617 N N . SER A 1 69 ? -7.594 -21.086 -1.509 1.00 0.00 69 SER A N 15
ATOM 26618 C CA . SER A 1 69 ? -8.420 -20.331 -0.573 1.00 0.00 69 SER A CA 15
ATOM 26619 C C . SER A 1 69 ? -7.689 -19.083 -0.089 1.00 0.00 69 SER A C 15
ATOM 26620 O O . SER A 1 69 ? -8.211 -17.971 -0.176 1.00 0.00 69 SER A O 15
ATOM 26628 N N . HIS A 1 70 ? -6.477 -19.275 0.423 1.00 0.00 70 HIS A N 15
ATOM 26629 C CA . HIS A 1 70 ? -5.673 -18.165 0.921 1.00 0.00 70 HIS A CA 15
ATOM 26630 C C . HIS A 1 70 ? -4.566 -17.810 -0.067 1.00 0.00 70 HIS A C 15
ATOM 26631 O O . HIS A 1 70 ? -3.567 -18.521 -0.179 1.00 0.00 70 HIS A O 15
ATOM 26646 N N . THR A 1 71 ? -4.751 -16.704 -0.782 1.00 0.00 71 THR A N 15
ATOM 26647 C CA . THR A 1 71 ? -3.770 -16.255 -1.762 1.00 0.00 71 THR A CA 15
ATOM 26648 C C . THR A 1 71 ? -4.036 -14.816 -2.187 1.00 0.00 71 THR A C 15
ATOM 26649 O O . THR A 1 71 ? -5.182 -14.365 -2.205 1.00 0.00 71 THR A O 15
ATOM 26660 N N . PHE A 1 72 ? -2.972 -14.098 -2.530 1.00 0.00 72 PHE A N 15
ATOM 26661 C CA . PHE A 1 72 ? -3.092 -12.708 -2.956 1.00 0.00 72 PHE A CA 15
ATOM 26662 C C . PHE A 1 72 ? -1.742 -12.160 -3.408 1.00 0.00 72 PHE A C 15
ATOM 26663 O O . PHE A 1 72 ? -0.692 -12.584 -2.923 1.00 0.00 72 PHE A O 15
ATOM 26680 N N . THR A 1 73 ? -1.776 -11.214 -4.341 1.00 0.00 73 THR A N 15
ATOM 26681 C CA . THR A 1 73 ? -0.557 -10.607 -4.861 1.00 0.00 73 THR A CA 15
ATOM 26682 C C . THR A 1 73 ? -0.550 -9.101 -4.629 1.00 0.00 73 THR A C 15
ATOM 26683 O O . THR A 1 73 ? -1.599 -8.457 -4.633 1.00 0.00 73 THR A O 15
ATOM 26694 N N . VAL A 1 74 ? 0.640 -8.543 -4.428 1.00 0.00 74 VAL A N 15
ATOM 26695 C CA . VAL A 1 74 ? 0.783 -7.111 -4.196 1.00 0.00 74 VAL A CA 15
ATOM 26696 C C . VAL A 1 74 ? 1.720 -6.480 -5.220 1.00 0.00 74 VAL A C 15
ATOM 26697 O O . VAL A 1 74 ? 2.931 -6.420 -5.015 1.00 0.00 74 VAL A O 15
ATOM 26710 N N . ASN A 1 75 ? 1.149 -6.009 -6.324 1.00 0.00 75 ASN A N 15
ATOM 26711 C CA . ASN A 1 75 ? 1.933 -5.381 -7.382 1.00 0.00 75 ASN A CA 15
ATOM 26712 C C . ASN A 1 75 ? 2.603 -4.106 -6.879 1.00 0.00 75 ASN A C 15
ATOM 26713 O O . ASN A 1 75 ? 2.418 -3.708 -5.729 1.00 0.00 75 ASN A O 15
ATOM 26724 N N . ALA A 1 76 ? 3.381 -3.471 -7.748 1.00 0.00 76 ALA A N 15
ATOM 26725 C CA . ALA A 1 76 ? 4.077 -2.240 -7.394 1.00 0.00 76 ALA A CA 15
ATOM 26726 C C . ALA A 1 76 ? 4.159 -1.292 -8.586 1.00 0.00 76 ALA A C 15
ATOM 26727 O O . ALA A 1 76 ? 4.401 -1.719 -9.714 1.00 0.00 76 ALA A O 15
ATOM 26734 N N . ALA A 1 77 ? 3.954 -0.005 -8.328 1.00 0.00 77 ALA A N 15
ATOM 26735 C CA . ALA A 1 77 ? 4.006 1.003 -9.380 1.00 0.00 77 ALA A CA 15
ATOM 26736 C C . ALA A 1 77 ? 5.165 0.739 -10.336 1.00 0.00 77 ALA A C 15
ATOM 26737 O O . ALA A 1 77 ? 4.985 0.719 -11.553 1.00 0.00 77 ALA A O 15
ATOM 26744 N N . SER A 1 78 ? 6.353 0.539 -9.776 1.00 0.00 78 SER A N 15
ATOM 26745 C CA . SER A 1 78 ? 7.543 0.281 -10.579 1.00 0.00 78 SER A CA 15
ATOM 26746 C C . SER A 1 78 ? 7.308 -0.881 -11.540 1.00 0.00 78 SER A C 15
ATOM 26747 O O . SER A 1 78 ? 7.494 -0.749 -12.749 1.00 0.00 78 SER A O 15
ATOM 26755 N N . GLY A 1 79 ? 6.898 -2.021 -10.991 1.00 0.00 79 GLY A N 15
ATOM 26756 C CA . GLY A 1 79 ? 6.645 -3.190 -11.812 1.00 0.00 79 GLY A CA 15
ATOM 26757 C C . GLY A 1 79 ? 7.085 -4.476 -11.141 1.00 0.00 79 GLY A C 15
ATOM 26758 O O . GLY A 1 79 ? 7.850 -5.251 -11.713 1.00 0.00 79 GLY A O 15
ATOM 26762 N N . GLU A 1 80 ? 6.602 -4.702 -9.923 1.00 0.00 80 GLU A N 15
ATOM 26763 C CA . GLU A 1 80 ? 6.953 -5.902 -9.173 1.00 0.00 80 GLU A CA 15
ATOM 26764 C C . GLU A 1 80 ? 5.742 -6.448 -8.421 1.00 0.00 80 GLU A C 15
ATOM 26765 O O . GLU A 1 80 ? 4.913 -5.686 -7.925 1.00 0.00 80 GLU A O 15
ATOM 26777 N N . GLN A 1 81 ? 5.649 -7.771 -8.342 1.00 0.00 81 GLN A N 15
ATOM 26778 C CA . GLN A 1 81 ? 4.540 -8.418 -7.652 1.00 0.00 81 GLN A CA 15
ATOM 26779 C C . GLN A 1 81 ? 5.047 -9.313 -6.527 1.00 0.00 81 GLN A C 15
ATOM 26780 O O . GLN A 1 81 ? 6.118 -9.910 -6.629 1.00 0.00 81 GLN A O 15
ATOM 26794 N N . TYR A 1 82 ? 4.270 -9.402 -5.453 1.00 0.00 82 TYR A N 15
ATOM 26795 C CA . TYR A 1 82 ? 4.642 -10.222 -4.306 1.00 0.00 82 TYR A CA 15
ATOM 26796 C C . TYR A 1 82 ? 3.658 -11.373 -4.118 1.00 0.00 82 TYR A C 15
ATOM 26797 O O . TYR A 1 82 ? 2.452 -11.162 -3.994 1.00 0.00 82 TYR A O 15
ATOM 26815 N N . LYS A 1 83 ? 4.184 -12.594 -4.096 1.00 0.00 83 LYS A N 15
ATOM 26816 C CA . LYS A 1 83 ? 3.355 -13.781 -3.921 1.00 0.00 83 LYS A CA 15
ATOM 26817 C C . LYS A 1 83 ? 3.326 -14.213 -2.459 1.00 0.00 83 LYS A C 15
ATOM 26818 O O . LYS A 1 83 ? 4.156 -15.010 -2.019 1.00 0.00 83 LYS A O 15
ATOM 26837 N N . LEU A 1 84 ? 2.364 -13.684 -1.710 1.00 0.00 84 LEU A N 15
ATOM 26838 C CA . LEU A 1 84 ? 2.226 -14.016 -0.296 1.00 0.00 84 LEU A CA 15
ATOM 26839 C C . LEU A 1 84 ? 0.906 -14.735 -0.033 1.00 0.00 84 LEU A C 15
ATOM 26840 O O . LEU A 1 84 ? 0.061 -14.846 -0.920 1.00 0.00 84 LEU A O 15
ATOM 26856 N N . ARG A 1 85 ? 0.737 -15.219 1.193 1.00 0.00 85 ARG A N 15
ATOM 26857 C CA . ARG A 1 85 ? -0.480 -15.926 1.574 1.00 0.00 85 ARG A CA 15
ATOM 26858 C C . ARG A 1 85 ? -0.928 -15.522 2.975 1.00 0.00 85 ARG A C 15
ATOM 26859 O O . ARG A 1 85 ? -0.106 -15.353 3.876 1.00 0.00 85 ARG A O 15
ATOM 26880 N N . ALA A 1 86 ? -2.236 -15.367 3.152 1.00 0.00 86 ALA A N 15
ATOM 26881 C CA . ALA A 1 86 ? -2.793 -14.985 4.443 1.00 0.00 86 ALA A CA 15
ATOM 26882 C C . ALA A 1 86 ? -2.926 -16.193 5.363 1.00 0.00 86 ALA A C 15
ATOM 26883 O O . ALA A 1 86 ? -3.122 -17.319 4.904 1.00 0.00 86 ALA A O 15
ATOM 26890 N N . THR A 1 87 ? -2.818 -15.954 6.667 1.00 0.00 87 THR A N 15
ATOM 26891 C CA . THR A 1 87 ? -2.925 -17.022 7.652 1.00 0.00 87 THR A CA 15
ATOM 26892 C C . THR A 1 87 ? -4.166 -17.873 7.408 1.00 0.00 87 THR A C 15
ATOM 26893 O O . THR A 1 87 ? -4.203 -19.051 7.764 1.00 0.00 87 THR A O 15
ATOM 26904 N N . ASP A 1 88 ? -5.181 -17.269 6.799 1.00 0.00 88 ASP A N 15
ATOM 26905 C CA . ASP A 1 88 ? -6.424 -17.972 6.506 1.00 0.00 88 ASP A CA 15
ATOM 26906 C C . ASP A 1 88 ? -7.215 -17.249 5.421 1.00 0.00 88 ASP A C 15
ATOM 26907 O O . ASP A 1 88 ? -6.798 -16.200 4.931 1.00 0.00 88 ASP A O 15
ATOM 26916 N N . ALA A 1 89 ? -8.357 -17.818 5.049 1.00 0.00 89 ALA A N 15
ATOM 26917 C CA . ALA A 1 89 ? -9.206 -17.227 4.022 1.00 0.00 89 ALA A CA 15
ATOM 26918 C C . ALA A 1 89 ? -9.917 -15.984 4.546 1.00 0.00 89 ALA A C 15
ATOM 26919 O O . ALA A 1 89 ? -10.220 -15.062 3.788 1.00 0.00 89 ALA A O 15
ATOM 26926 N N . LYS A 1 90 ? -10.182 -15.964 5.848 1.00 0.00 90 LYS A N 15
ATOM 26927 C CA . LYS A 1 90 ? -10.857 -14.834 6.475 1.00 0.00 90 LYS A CA 15
ATOM 26928 C C . LYS A 1 90 ? -9.899 -13.661 6.657 1.00 0.00 90 LYS A C 15
ATOM 26929 O O . LYS A 1 90 ? -10.303 -12.501 6.578 1.00 0.00 90 LYS A O 15
ATOM 26948 N N . GLU A 1 91 ? -8.630 -13.971 6.900 1.00 0.00 91 GLU A N 15
ATOM 26949 C CA . GLU A 1 91 ? -7.615 -12.941 7.092 1.00 0.00 91 GLU A CA 15
ATOM 26950 C C . GLU A 1 91 ? -7.214 -12.318 5.758 1.00 0.00 91 GLU A C 15
ATOM 26951 O O . GLU A 1 91 ? -6.719 -11.191 5.712 1.00 0.00 91 GLU A O 15
ATOM 26963 N N . ARG A 1 92 ? -7.429 -13.059 4.676 1.00 0.00 92 ARG A N 15
ATOM 26964 C CA . ARG A 1 92 ? -7.088 -12.580 3.342 1.00 0.00 92 ARG A CA 15
ATOM 26965 C C . ARG A 1 92 ? -7.787 -11.257 3.044 1.00 0.00 92 ARG A C 15
ATOM 26966 O O . ARG A 1 92 ? -7.140 -10.266 2.704 1.00 0.00 92 ARG A O 15
ATOM 26987 N N . GLN A 1 93 ? -9.109 -11.249 3.175 1.00 0.00 93 GLN A N 15
ATOM 26988 C CA . GLN A 1 93 ? -9.894 -10.047 2.918 1.00 0.00 93 GLN A CA 15
ATOM 26989 C C . GLN A 1 93 ? -9.289 -8.840 3.627 1.00 0.00 93 GLN A C 15
ATOM 26990 O O . GLN A 1 93 ? -9.208 -7.750 3.060 1.00 0.00 93 GLN A O 15
ATOM 27004 N N . HIS A 1 94 ? -8.866 -9.041 4.871 1.00 0.00 94 HIS A N 15
ATOM 27005 C CA . HIS A 1 94 ? -8.268 -7.969 5.659 1.00 0.00 94 HIS A CA 15
ATOM 27006 C C . HIS A 1 94 ? -7.057 -7.380 4.942 1.00 0.00 94 HIS A C 15
ATOM 27007 O O . HIS A 1 94 ? -7.120 -6.276 4.400 1.00 0.00 94 HIS A O 15
ATOM 27022 N N . TRP A 1 95 ? -5.956 -8.122 4.945 1.00 0.00 95 TRP A N 15
ATOM 27023 C CA . TRP A 1 95 ? -4.729 -7.673 4.296 1.00 0.00 95 TRP A CA 15
ATOM 27024 C C . TRP A 1 95 ? -5.032 -7.025 2.949 1.00 0.00 95 TRP A C 15
ATOM 27025 O O . TRP A 1 95 ? -4.571 -5.920 2.664 1.00 0.00 95 TRP A O 15
ATOM 27046 N N . VAL A 1 96 ? -5.810 -7.719 2.125 1.00 0.00 96 VAL A N 15
ATOM 27047 C CA . VAL A 1 96 ? -6.175 -7.210 0.808 1.00 0.00 96 VAL A CA 15
ATOM 27048 C C . VAL A 1 96 ? -6.800 -5.823 0.910 1.00 0.00 96 VAL A C 15
ATOM 27049 O O . VAL A 1 96 ? -6.411 -4.901 0.193 1.00 0.00 96 VAL A O 15
ATOM 27062 N N . SER A 1 97 ? -7.772 -5.681 1.806 1.00 0.00 97 SER A N 15
ATOM 27063 C CA . SER A 1 97 ? -8.454 -4.407 1.999 1.00 0.00 97 SER A CA 15
ATOM 27064 C C . SER A 1 97 ? -7.478 -3.336 2.476 1.00 0.00 97 SER A C 15
ATOM 27065 O O . SER A 1 97 ? -7.268 -2.327 1.802 1.00 0.00 97 SER A O 15
ATOM 27073 N N . ARG A 1 98 ? -6.885 -3.562 3.644 1.00 0.00 98 ARG A N 15
ATOM 27074 C CA . ARG A 1 98 ? -5.932 -2.617 4.213 1.00 0.00 98 ARG A CA 15
ATOM 27075 C C . ARG A 1 98 ? -4.905 -2.186 3.170 1.00 0.00 98 ARG A C 15
ATOM 27076 O O . ARG A 1 98 ? -4.598 -1.000 3.039 1.00 0.00 98 ARG A O 15
ATOM 27097 N N . LEU A 1 99 ? -4.377 -3.155 2.432 1.00 0.00 99 LEU A N 15
ATOM 27098 C CA . LEU A 1 99 ? -3.383 -2.877 1.401 1.00 0.00 99 LEU A CA 15
ATOM 27099 C C . LEU A 1 99 ? -3.997 -2.079 0.255 1.00 0.00 99 LEU A C 15
ATOM 27100 O O . LEU A 1 99 ? -3.365 -1.177 -0.294 1.00 0.00 99 LEU A O 15
ATOM 27116 N N . GLN A 1 100 ? -5.233 -2.416 -0.099 1.00 0.00 100 GLN A N 15
ATOM 27117 C CA . GLN A 1 100 ? -5.932 -1.730 -1.179 1.00 0.00 100 GLN A CA 15
ATOM 27118 C C . GLN A 1 100 ? -6.277 -0.299 -0.781 1.00 0.00 100 GLN A C 15
ATOM 27119 O O . GLN A 1 100 ? -6.413 0.578 -1.635 1.00 0.00 100 GLN A O 15
ATOM 27133 N N . ILE A 1 101 ? -6.417 -0.069 0.521 1.00 0.00 101 ILE A N 15
ATOM 27134 C CA . ILE A 1 101 ? -6.745 1.256 1.031 1.00 0.00 101 ILE A CA 15
ATOM 27135 C C . ILE A 1 101 ? -5.505 2.140 1.103 1.00 0.00 101 ILE A C 15
ATOM 27136 O O . ILE A 1 101 ? -5.531 3.299 0.687 1.00 0.00 101 ILE A O 15
ATOM 27152 N N . CYS A 1 102 ? -4.420 1.585 1.631 1.00 0.00 102 CYS A N 15
ATOM 27153 C CA . CYS A 1 102 ? -3.167 2.323 1.756 1.00 0.00 102 CYS A CA 15
ATOM 27154 C C . CYS A 1 102 ? -2.592 2.655 0.383 1.00 0.00 102 CYS A C 15
ATOM 27155 O O . CYS A 1 102 ? -2.258 3.805 0.100 1.00 0.00 102 CYS A O 15
ATOM 27163 N N . THR A 1 103 ? -2.478 1.638 -0.466 1.00 0.00 103 THR A N 15
ATOM 27164 C CA . THR A 1 103 ? -1.940 1.821 -1.808 1.00 0.00 103 THR A CA 15
ATOM 27165 C C . THR A 1 103 ? -2.543 3.050 -2.479 1.00 0.00 103 THR A C 15
ATOM 27166 O O . THR A 1 103 ? -1.833 3.837 -3.105 1.00 0.00 103 THR A O 15
ATOM 27177 N N . GLN A 1 104 ? -3.856 3.208 -2.345 1.00 0.00 104 GLN A N 15
ATOM 27178 C CA . GLN A 1 104 ? -4.553 4.342 -2.940 1.00 0.00 104 GLN A CA 15
ATOM 27179 C C . GLN A 1 104 ? -4.405 5.587 -2.072 1.00 0.00 104 GLN A C 15
ATOM 27180 O O . GLN A 1 104 ? -3.899 6.615 -2.524 1.00 0.00 104 GLN A O 15
ATOM 27194 N N . HIS A 1 105 ? -4.850 5.489 -0.823 1.00 0.00 105 HIS A N 15
ATOM 27195 C CA . HIS A 1 105 ? -4.767 6.608 0.109 1.00 0.00 105 HIS A CA 15
ATOM 27196 C C . HIS A 1 105 ? -3.431 7.332 -0.030 1.00 0.00 105 HIS A C 15
ATOM 27197 O O . HIS A 1 105 ? -3.317 8.514 0.297 1.00 0.00 105 HIS A O 15
ATOM 27212 N N . HIS A 1 106 ? -2.423 6.616 -0.516 1.00 0.00 106 HIS A N 15
ATOM 27213 C CA . HIS A 1 106 ? -1.094 7.190 -0.697 1.00 0.00 106 HIS A CA 15
ATOM 27214 C C . HIS A 1 106 ? -0.926 7.733 -2.113 1.00 0.00 106 HIS A C 15
ATOM 27215 O O . HIS A 1 106 ? -0.664 8.921 -2.307 1.00 0.00 106 HIS A O 15
ATOM 27230 N N . THR A 1 107 ? -1.077 6.856 -3.100 1.00 0.00 107 THR A N 15
ATOM 27231 C CA . THR A 1 107 ? -0.940 7.247 -4.498 1.00 0.00 107 THR A CA 15
ATOM 27232 C C . THR A 1 107 ? -1.773 8.485 -4.806 1.00 0.00 107 THR A C 15
ATOM 27233 O O . THR A 1 107 ? -1.416 9.284 -5.672 1.00 0.00 107 THR A O 15
ATOM 27244 N N . GLU A 1 108 ? -2.885 8.639 -4.093 1.00 0.00 108 GLU A N 15
ATOM 27245 C CA . GLU A 1 108 ? -3.768 9.782 -4.292 1.00 0.00 108 GLU A CA 15
ATOM 27246 C C . GLU A 1 108 ? -3.060 11.085 -3.935 1.00 0.00 108 GLU A C 15
ATOM 27247 O O . GLU A 1 108 ? -3.125 12.063 -4.679 1.00 0.00 108 GLU A O 15
ATOM 27259 N N . ALA A 1 109 ? -2.384 11.091 -2.791 1.00 0.00 109 ALA A N 15
ATOM 27260 C CA . ALA A 1 109 ? -1.663 12.272 -2.335 1.00 0.00 109 ALA A CA 15
ATOM 27261 C C . ALA A 1 109 ? -0.757 12.820 -3.433 1.00 0.00 109 ALA A C 15
ATOM 27262 O O . ALA A 1 109 ? -0.542 14.029 -3.527 1.00 0.00 109 ALA A O 15
ATOM 27269 N N . ILE A 1 110 ? -0.230 11.925 -4.261 1.00 0.00 110 ILE A N 15
ATOM 27270 C CA . ILE A 1 110 ? 0.651 12.320 -5.352 1.00 0.00 110 ILE A CA 15
ATOM 27271 C C . ILE A 1 110 ? 0.043 13.457 -6.166 1.00 0.00 110 ILE A C 15
ATOM 27272 O O . ILE A 1 110 ? 0.700 14.460 -6.439 1.00 0.00 110 ILE A O 15
ATOM 27288 N N . GLY A 1 111 ? -1.220 13.293 -6.551 1.00 0.00 111 GLY A N 15
ATOM 27289 C CA . GLY A 1 111 ? -1.897 14.314 -7.328 1.00 0.00 111 GLY A CA 15
ATOM 27290 C C . GLY A 1 111 ? -2.730 15.241 -6.466 1.00 0.00 111 GLY A C 15
ATOM 27291 O O . GLY A 1 111 ? -2.196 15.980 -5.639 1.00 0.00 111 GLY A O 15
ATOM 27295 N N . LYS A 1 112 ? -4.044 15.206 -6.661 1.00 0.00 112 LYS A N 15
ATOM 27296 C CA . LYS A 1 112 ? -4.954 16.050 -5.896 1.00 0.00 112 LYS A CA 15
ATOM 27297 C C . LYS A 1 112 ? -5.777 15.216 -4.918 1.00 0.00 112 LYS A C 15
ATOM 27298 O O . LYS A 1 112 ? -6.211 14.112 -5.242 1.00 0.00 112 LYS A O 15
ATOM 27317 N N . ASN A 1 113 ? -5.988 15.754 -3.721 1.00 0.00 113 ASN A N 15
ATOM 27318 C CA . ASN A 1 113 ? -6.759 15.059 -2.696 1.00 0.00 113 ASN A CA 15
ATOM 27319 C C . ASN A 1 113 ? -8.225 15.480 -2.741 1.00 0.00 113 ASN A C 15
ATOM 27320 O O . ASN A 1 113 ? -8.547 16.659 -2.601 1.00 0.00 113 ASN A O 15
ATOM 27331 N N . ASN A 1 114 ? -9.109 14.506 -2.936 1.00 0.00 114 ASN A N 15
ATOM 27332 C CA . ASN A 1 114 ? -10.541 14.775 -2.998 1.00 0.00 114 ASN A CA 15
ATOM 27333 C C . ASN A 1 114 ? -11.342 13.575 -2.503 1.00 0.00 114 ASN A C 15
ATOM 27334 O O . ASN A 1 114 ? -11.032 12.430 -2.834 1.00 0.00 114 ASN A O 15
ATOM 27345 N N . SER A 1 115 ? -12.373 13.845 -1.710 1.00 0.00 115 SER A N 15
ATOM 27346 C CA . SER A 1 115 ? -13.217 12.787 -1.166 1.00 0.00 115 SER A CA 15
ATOM 27347 C C . SER A 1 115 ? -14.438 13.374 -0.463 1.00 0.00 115 SER A C 15
ATOM 27348 O O . SER A 1 115 ? -14.375 14.460 0.111 1.00 0.00 115 SER A O 15
ATOM 27356 N N . GLY A 1 116 ? -15.549 12.645 -0.514 1.00 0.00 116 GLY A N 15
ATOM 27357 C CA . GLY A 1 116 ? -16.769 13.108 0.122 1.00 0.00 116 GLY A CA 15
ATOM 27358 C C . GLY A 1 116 ? -17.752 11.983 0.378 1.00 0.00 116 GLY A C 15
ATOM 27359 O O . GLY A 1 116 ? -18.146 11.255 -0.533 1.00 0.00 116 GLY A O 15
ATOM 27363 N N . PRO A 1 117 ? -18.162 11.828 1.646 1.00 0.00 117 PRO A N 15
ATOM 27364 C CA . PRO A 1 117 ? -19.109 10.784 2.049 1.00 0.00 117 PRO A CA 15
ATOM 27365 C C . PRO A 1 117 ? -20.516 11.044 1.522 1.00 0.00 117 PRO A C 15
ATOM 27366 O O . PRO A 1 117 ? -20.957 12.190 1.440 1.00 0.00 117 PRO A O 15
ATOM 27377 N N . SER A 1 118 ? -21.217 9.971 1.167 1.00 0.00 118 SER A N 15
ATOM 27378 C CA . SER A 1 118 ? -22.574 10.084 0.645 1.00 0.00 118 SER A CA 15
ATOM 27379 C C . SER A 1 118 ? -23.598 10.016 1.774 1.00 0.00 118 SER A C 15
ATOM 27380 O O . SER A 1 118 ? -23.250 9.770 2.928 1.00 0.00 118 SER A O 15
ATOM 27388 N N . SER A 1 119 ? -24.863 10.238 1.431 1.00 0.00 119 SER A N 15
ATOM 27389 C CA . SER A 1 119 ? -25.939 10.207 2.415 1.00 0.00 119 SER A CA 15
ATOM 27390 C C . SER A 1 119 ? -26.508 8.798 2.553 1.00 0.00 119 SER A C 15
ATOM 27391 O O . SER A 1 119 ? -26.488 8.211 3.634 1.00 0.00 119 SER A O 15
ATOM 27399 N N . GLY A 1 120 ? -27.016 8.261 1.448 1.00 0.00 120 GLY A N 15
ATOM 27400 C CA . GLY A 1 120 ? -27.585 6.926 1.465 1.00 0.00 120 GLY A CA 15
ATOM 27401 C C . GLY A 1 120 ? -28.585 6.707 0.348 1.00 0.00 120 GLY A C 15
ATOM 27402 O O . GLY A 1 120 ? -28.241 6.176 -0.708 1.00 0.00 120 GLY A O 15
ATOM 27406 N N . GLY A 1 1 ? -2.788 18.623 10.404 1.00 0.00 1 GLY A N 16
ATOM 27407 C CA . GLY A 1 1 ? -3.826 17.615 10.521 1.00 0.00 1 GLY A CA 16
ATOM 27408 C C . GLY A 1 1 ? -4.432 17.249 9.181 1.00 0.00 1 GLY A C 16
ATOM 27409 O O . GLY A 1 1 ? -5.548 17.661 8.864 1.00 0.00 1 GLY A O 16
ATOM 27413 N N . SER A 1 2 ? -3.695 16.476 8.390 1.00 0.00 2 SER A N 16
ATOM 27414 C CA . SER A 1 2 ? -4.164 16.060 7.074 1.00 0.00 2 SER A CA 16
ATOM 27415 C C . SER A 1 2 ? -5.540 15.407 7.170 1.00 0.00 2 SER A C 16
ATOM 27416 O O . SER A 1 2 ? -5.974 15.002 8.248 1.00 0.00 2 SER A O 16
ATOM 27424 N N . SER A 1 3 ? -6.222 15.309 6.033 1.00 0.00 3 SER A N 16
ATOM 27425 C CA . SER A 1 3 ? -7.551 14.710 5.987 1.00 0.00 3 SER A CA 16
ATOM 27426 C C . SER A 1 3 ? -7.529 13.298 6.565 1.00 0.00 3 SER A C 16
ATOM 27427 O O . SER A 1 3 ? -7.045 12.362 5.931 1.00 0.00 3 SER A O 16
ATOM 27435 N N . GLY A 1 4 ? -8.059 13.153 7.776 1.00 0.00 4 GLY A N 16
ATOM 27436 C CA . GLY A 1 4 ? -8.092 11.853 8.421 1.00 0.00 4 GLY A CA 16
ATOM 27437 C C . GLY A 1 4 ? -6.991 11.689 9.450 1.00 0.00 4 GLY A C 16
ATOM 27438 O O . GLY A 1 4 ? -5.891 12.216 9.282 1.00 0.00 4 GLY A O 16
ATOM 27442 N N . SER A 1 5 ? -7.287 10.958 10.520 1.00 0.00 5 SER A N 16
ATOM 27443 C CA . SER A 1 5 ? -6.316 10.730 11.583 1.00 0.00 5 SER A CA 16
ATOM 27444 C C . SER A 1 5 ? -5.446 9.516 11.273 1.00 0.00 5 SER A C 16
ATOM 27445 O O . SER A 1 5 ? -5.812 8.667 10.460 1.00 0.00 5 SER A O 16
ATOM 27453 N N . SER A 1 6 ? -4.291 9.441 11.928 1.00 0.00 6 SER A N 16
ATOM 27454 C CA . SER A 1 6 ? -3.366 8.333 11.721 1.00 0.00 6 SER A CA 16
ATOM 27455 C C . SER A 1 6 ? -4.047 6.996 11.998 1.00 0.00 6 SER A C 16
ATOM 27456 O O . SER A 1 6 ? -4.999 6.921 12.774 1.00 0.00 6 SER A O 16
ATOM 27464 N N . GLY A 1 7 ? -3.552 5.942 11.356 1.00 0.00 7 GLY A N 16
ATOM 27465 C CA . GLY A 1 7 ? -4.125 4.622 11.545 1.00 0.00 7 GLY A CA 16
ATOM 27466 C C . GLY A 1 7 ? -3.220 3.707 12.346 1.00 0.00 7 GLY A C 16
ATOM 27467 O O . GLY A 1 7 ? -2.282 4.167 12.997 1.00 0.00 7 GLY A O 16
ATOM 27471 N N . GLU A 1 8 ? -3.503 2.409 12.300 1.00 0.00 8 GLU A N 16
ATOM 27472 C CA . GLU A 1 8 ? -2.708 1.429 13.030 1.00 0.00 8 GLU A CA 16
ATOM 27473 C C . GLU A 1 8 ? -1.831 0.621 12.077 1.00 0.00 8 GLU A C 16
ATOM 27474 O O . GLU A 1 8 ? -2.151 0.471 10.899 1.00 0.00 8 GLU A O 16
ATOM 27486 N N . ASN A 1 9 ? -0.723 0.105 12.598 1.00 0.00 9 ASN A N 16
ATOM 27487 C CA . ASN A 1 9 ? 0.202 -0.686 11.794 1.00 0.00 9 ASN A CA 16
ATOM 27488 C C . ASN A 1 9 ? -0.288 -2.125 11.659 1.00 0.00 9 ASN A C 16
ATOM 27489 O O . ASN A 1 9 ? -0.602 -2.781 12.652 1.00 0.00 9 ASN A O 16
ATOM 27500 N N . VAL A 1 10 ? -0.350 -2.610 10.423 1.00 0.00 10 VAL A N 16
ATOM 27501 C CA . VAL A 1 10 ? -0.799 -3.971 10.157 1.00 0.00 10 VAL A CA 16
ATOM 27502 C C . VAL A 1 10 ? 0.384 -4.921 10.009 1.00 0.00 10 VAL A C 16
ATOM 27503 O O . VAL A 1 10 ? 1.289 -4.682 9.210 1.00 0.00 10 VAL A O 16
ATOM 27516 N N . TYR A 1 11 ? 0.369 -6.000 10.783 1.00 0.00 11 TYR A N 16
ATOM 27517 C CA . TYR A 1 11 ? 1.442 -6.987 10.740 1.00 0.00 11 TYR A CA 16
ATOM 27518 C C . TYR A 1 11 ? 0.890 -8.400 10.907 1.00 0.00 11 TYR A C 16
ATOM 27519 O O . TYR A 1 11 ? -0.215 -8.591 11.413 1.00 0.00 11 TYR A O 16
ATOM 27537 N N . GLY A 1 12 ? 1.670 -9.387 10.479 1.00 0.00 12 GLY A N 16
ATOM 27538 C CA . GLY A 1 12 ? 1.244 -10.770 10.590 1.00 0.00 12 GLY A CA 16
ATOM 27539 C C . GLY A 1 12 ? 2.196 -11.727 9.901 1.00 0.00 12 GLY A C 16
ATOM 27540 O O . GLY A 1 12 ? 2.979 -11.323 9.041 1.00 0.00 12 GLY A O 16
ATOM 27544 N N . TYR A 1 13 ? 2.131 -12.999 10.279 1.00 0.00 13 TYR A N 16
ATOM 27545 C CA . TYR A 1 13 ? 2.998 -14.016 9.694 1.00 0.00 13 TYR A CA 16
ATOM 27546 C C . TYR A 1 13 ? 2.419 -14.535 8.382 1.00 0.00 13 TYR A C 16
ATOM 27547 O O . TYR A 1 13 ? 1.471 -15.321 8.375 1.00 0.00 13 TYR A O 16
ATOM 27565 N N . LEU A 1 14 ? 2.996 -14.089 7.271 1.00 0.00 14 LEU A N 16
ATOM 27566 C CA . LEU A 1 14 ? 2.540 -14.508 5.950 1.00 0.00 14 LEU A CA 16
ATOM 27567 C C . LEU A 1 14 ? 3.555 -15.438 5.293 1.00 0.00 14 LEU A C 16
ATOM 27568 O O . LEU A 1 14 ? 4.729 -15.451 5.662 1.00 0.00 14 LEU A O 16
ATOM 27584 N N . MET A 1 15 ? 3.094 -16.213 4.317 1.00 0.00 15 MET A N 16
ATOM 27585 C CA . MET A 1 15 ? 3.963 -17.143 3.605 1.00 0.00 15 MET A CA 16
ATOM 27586 C C . MET A 1 15 ? 4.500 -16.514 2.323 1.00 0.00 15 MET A C 16
ATOM 27587 O O . MET A 1 15 ? 3.747 -16.254 1.385 1.00 0.00 15 MET A O 16
ATOM 27601 N N . LYS A 1 16 ? 5.806 -16.271 2.290 1.00 0.00 16 LYS A N 16
ATOM 27602 C CA . LYS A 1 16 ? 6.444 -15.674 1.124 1.00 0.00 16 LYS A CA 16
ATOM 27603 C C . LYS A 1 16 ? 7.121 -16.740 0.268 1.00 0.00 16 LYS A C 16
ATOM 27604 O O . LYS A 1 16 ? 7.754 -17.658 0.789 1.00 0.00 16 LYS A O 16
ATOM 27623 N N . TYR A 1 17 ? 6.984 -16.611 -1.047 1.00 0.00 17 TYR A N 16
ATOM 27624 C CA . TYR A 1 17 ? 7.582 -17.564 -1.975 1.00 0.00 17 TYR A CA 16
ATOM 27625 C C . TYR A 1 17 ? 9.083 -17.326 -2.108 1.00 0.00 17 TYR A C 16
ATOM 27626 O O . TYR A 1 17 ? 9.520 -16.248 -2.514 1.00 0.00 17 TYR A O 16
ATOM 27644 N N . THR A 1 18 ? 9.870 -18.341 -1.764 1.00 0.00 18 THR A N 16
ATOM 27645 C CA . THR A 1 18 ? 11.322 -18.244 -1.844 1.00 0.00 18 THR A CA 16
ATOM 27646 C C . THR A 1 18 ? 11.846 -18.890 -3.121 1.00 0.00 18 THR A C 16
ATOM 27647 O O . THR A 1 18 ? 12.776 -18.383 -3.747 1.00 0.00 18 THR A O 16
ATOM 27658 N N . ASN A 1 19 ? 11.242 -20.010 -3.504 1.00 0.00 19 ASN A N 16
ATOM 27659 C CA . ASN A 1 19 ? 11.649 -20.725 -4.708 1.00 0.00 19 ASN A CA 16
ATOM 27660 C C . ASN A 1 19 ? 10.646 -21.822 -5.055 1.00 0.00 19 ASN A C 16
ATOM 27661 O O . ASN A 1 19 ? 9.724 -22.100 -4.287 1.00 0.00 19 ASN A O 16
ATOM 27672 N N . LEU A 1 20 ? 10.833 -22.441 -6.214 1.00 0.00 20 LEU A N 16
ATOM 27673 C CA . LEU A 1 20 ? 9.946 -23.509 -6.663 1.00 0.00 20 LEU A CA 16
ATOM 27674 C C . LEU A 1 20 ? 10.093 -24.746 -5.783 1.00 0.00 20 LEU A C 16
ATOM 27675 O O . LEU A 1 20 ? 9.149 -25.157 -5.109 1.00 0.00 20 LEU A O 16
ATOM 27691 N N . VAL A 1 21 ? 11.285 -25.334 -5.792 1.00 0.00 21 VAL A N 16
ATOM 27692 C CA . VAL A 1 21 ? 11.558 -26.522 -4.992 1.00 0.00 21 VAL A CA 16
ATOM 27693 C C . VAL A 1 21 ? 11.096 -26.333 -3.552 1.00 0.00 21 VAL A C 16
ATOM 27694 O O . VAL A 1 21 ? 10.353 -27.153 -3.013 1.00 0.00 21 VAL A O 16
ATOM 27707 N N . THR A 1 22 ? 11.540 -25.244 -2.932 1.00 0.00 22 THR A N 16
ATOM 27708 C CA . THR A 1 22 ? 11.173 -24.946 -1.553 1.00 0.00 22 THR A CA 16
ATOM 27709 C C . THR A 1 22 ? 9.677 -24.682 -1.427 1.00 0.00 22 THR A C 16
ATOM 27710 O O . THR A 1 22 ? 9.015 -25.220 -0.541 1.00 0.00 22 THR A O 16
ATOM 27721 N N . GLY A 1 23 ? 9.149 -23.851 -2.321 1.00 0.00 23 GLY A N 16
ATOM 27722 C CA . GLY A 1 23 ? 7.734 -23.532 -2.292 1.00 0.00 23 GLY A CA 16
ATOM 27723 C C . GLY A 1 23 ? 7.444 -22.250 -1.536 1.00 0.00 23 GLY A C 16
ATOM 27724 O O . GLY A 1 23 ? 7.703 -21.155 -2.035 1.00 0.00 23 GLY A O 16
ATOM 27728 N N . TRP A 1 24 ? 6.904 -22.386 -0.331 1.00 0.00 24 TRP A N 16
ATOM 27729 C CA . TRP A 1 24 ? 6.577 -21.229 0.495 1.00 0.00 24 TRP A CA 16
ATOM 27730 C C . TRP A 1 24 ? 7.354 -21.260 1.807 1.00 0.00 24 TRP A C 16
ATOM 27731 O O . TRP A 1 24 ? 7.707 -22.329 2.304 1.00 0.00 24 TRP A O 16
ATOM 27752 N N . GLN A 1 25 ? 7.615 -20.081 2.362 1.00 0.00 25 GLN A N 16
ATOM 27753 C CA . GLN A 1 25 ? 8.351 -19.974 3.616 1.00 0.00 25 GLN A CA 16
ATOM 27754 C C . GLN A 1 25 ? 7.784 -18.857 4.486 1.00 0.00 25 GLN A C 16
ATOM 27755 O O . GLN A 1 25 ? 7.828 -17.684 4.114 1.00 0.00 25 GLN A O 16
ATOM 27769 N N . TYR A 1 26 ? 7.253 -19.229 5.646 1.00 0.00 26 TYR A N 16
ATOM 27770 C CA . TYR A 1 26 ? 6.675 -18.258 6.568 1.00 0.00 26 TYR A CA 16
ATOM 27771 C C . TYR A 1 26 ? 7.600 -17.058 6.746 1.00 0.00 26 TYR A C 16
ATOM 27772 O O . TYR A 1 26 ? 8.823 -17.199 6.762 1.00 0.00 26 TYR A O 16
ATOM 27790 N N . ARG A 1 27 ? 7.006 -15.876 6.879 1.00 0.00 27 ARG A N 16
ATOM 27791 C CA . ARG A 1 27 ? 7.776 -14.650 7.056 1.00 0.00 27 ARG A CA 16
ATOM 27792 C C . ARG A 1 27 ? 6.915 -13.553 7.675 1.00 0.00 27 ARG A C 16
ATOM 27793 O O . ARG A 1 27 ? 5.755 -13.376 7.303 1.00 0.00 27 ARG A O 16
ATOM 27814 N N . PHE A 1 28 ? 7.491 -12.819 8.621 1.00 0.00 28 PHE A N 16
ATOM 27815 C CA . PHE A 1 28 ? 6.777 -11.740 9.293 1.00 0.00 28 PHE A CA 16
ATOM 27816 C C . PHE A 1 28 ? 6.705 -10.501 8.406 1.00 0.00 28 PHE A C 16
ATOM 27817 O O . PHE A 1 28 ? 7.621 -10.223 7.632 1.00 0.00 28 PHE A O 16
ATOM 27834 N N . PHE A 1 29 ? 5.608 -9.760 8.523 1.00 0.00 29 PHE A N 16
ATOM 27835 C CA . PHE A 1 29 ? 5.414 -8.551 7.731 1.00 0.00 29 PHE A CA 16
ATOM 27836 C C . PHE A 1 29 ? 4.856 -7.421 8.591 1.00 0.00 29 PHE A C 16
ATOM 27837 O O . PHE A 1 29 ? 4.011 -7.644 9.459 1.00 0.00 29 PHE A O 16
ATOM 27854 N N . VAL A 1 30 ? 5.335 -6.205 8.345 1.00 0.00 30 VAL A N 16
ATOM 27855 C CA . VAL A 1 30 ? 4.885 -5.039 9.096 1.00 0.00 30 VAL A CA 16
ATOM 27856 C C . VAL A 1 30 ? 4.581 -3.871 8.166 1.00 0.00 30 VAL A C 16
ATOM 27857 O O . VAL A 1 30 ? 5.468 -3.087 7.824 1.00 0.00 30 VAL A O 16
ATOM 27870 N N . LEU A 1 31 ? 3.321 -3.758 7.759 1.00 0.00 31 LEU A N 16
ATOM 27871 C CA . LEU A 1 31 ? 2.898 -2.683 6.867 1.00 0.00 31 LEU A CA 16
ATOM 27872 C C . LEU A 1 31 ? 3.083 -1.322 7.530 1.00 0.00 31 LEU A C 16
ATOM 27873 O O . LEU A 1 31 ? 2.946 -1.188 8.745 1.00 0.00 31 LEU A O 16
ATOM 27889 N N . ASN A 1 32 ? 3.394 -0.313 6.722 1.00 0.00 32 ASN A N 16
ATOM 27890 C CA . ASN A 1 32 ? 3.596 1.039 7.229 1.00 0.00 32 ASN A CA 16
ATOM 27891 C C . ASN A 1 32 ? 2.593 2.008 6.610 1.00 0.00 32 ASN A C 16
ATOM 27892 O O . ASN A 1 32 ? 2.754 2.440 5.470 1.00 0.00 32 ASN A O 16
ATOM 27903 N N . ASN A 1 33 ? 1.557 2.345 7.372 1.00 0.00 33 ASN A N 16
ATOM 27904 C CA . ASN A 1 33 ? 0.527 3.263 6.899 1.00 0.00 33 ASN A CA 16
ATOM 27905 C C . ASN A 1 33 ? 1.015 4.707 6.963 1.00 0.00 33 ASN A C 16
ATOM 27906 O O . ASN A 1 33 ? 0.693 5.520 6.097 1.00 0.00 33 ASN A O 16
ATOM 27917 N N . GLU A 1 34 ? 1.793 5.018 7.995 1.00 0.00 34 GLU A N 16
ATOM 27918 C CA . GLU A 1 34 ? 2.325 6.364 8.172 1.00 0.00 34 GLU A CA 16
ATOM 27919 C C . GLU A 1 34 ? 3.303 6.714 7.054 1.00 0.00 34 GLU A C 16
ATOM 27920 O O . GLU A 1 34 ? 3.318 7.841 6.559 1.00 0.00 34 GLU A O 16
ATOM 27932 N N . ALA A 1 35 ? 4.118 5.740 6.662 1.00 0.00 35 ALA A N 16
ATOM 27933 C CA . ALA A 1 35 ? 5.098 5.944 5.602 1.00 0.00 35 ALA A CA 16
ATOM 27934 C C . ALA A 1 35 ? 4.578 5.425 4.266 1.00 0.00 35 ALA A C 16
ATOM 27935 O O . ALA A 1 35 ? 4.678 6.102 3.244 1.00 0.00 35 ALA A O 16
ATOM 27942 N N . GLY A 1 36 ? 4.022 4.217 4.282 1.00 0.00 36 GLY A N 16
ATOM 27943 C CA . GLY A 1 36 ? 3.495 3.627 3.065 1.00 0.00 36 GLY A CA 16
ATOM 27944 C C . GLY A 1 36 ? 4.462 2.648 2.430 1.00 0.00 36 GLY A C 16
ATOM 27945 O O . GLY A 1 36 ? 4.590 2.596 1.206 1.00 0.00 36 GLY A O 16
ATOM 27949 N N . LEU A 1 37 ? 5.146 1.871 3.261 1.00 0.00 37 LEU A N 16
ATOM 27950 C CA . LEU A 1 37 ? 6.109 0.889 2.774 1.00 0.00 37 LEU A CA 16
ATOM 27951 C C . LEU A 1 37 ? 5.858 -0.478 3.402 1.00 0.00 37 LEU A C 16
ATOM 27952 O O . LEU A 1 37 ? 5.698 -0.595 4.618 1.00 0.00 37 LEU A O 16
ATOM 27968 N N . LEU A 1 38 ? 5.828 -1.510 2.566 1.00 0.00 38 LEU A N 16
ATOM 27969 C CA . LEU A 1 38 ? 5.599 -2.871 3.040 1.00 0.00 38 LEU A CA 16
ATOM 27970 C C . LEU A 1 38 ? 6.919 -3.611 3.231 1.00 0.00 38 LEU A C 16
ATOM 27971 O O . LEU A 1 38 ? 7.623 -3.903 2.265 1.00 0.00 38 LEU A O 16
ATOM 27987 N N . GLU A 1 39 ? 7.248 -3.911 4.484 1.00 0.00 39 GLU A N 16
ATOM 27988 C CA . GLU A 1 39 ? 8.483 -4.618 4.800 1.00 0.00 39 GLU A CA 16
ATOM 27989 C C . GLU A 1 39 ? 8.187 -6.002 5.370 1.00 0.00 39 GLU A C 16
ATOM 27990 O O . GLU A 1 39 ? 7.031 -6.354 5.606 1.00 0.00 39 GLU A O 16
ATOM 28002 N N . TYR A 1 40 ? 9.240 -6.783 5.588 1.00 0.00 40 TYR A N 16
ATOM 28003 C CA . TYR A 1 40 ? 9.094 -8.130 6.126 1.00 0.00 40 TYR A CA 16
ATOM 28004 C C . TYR A 1 40 ? 10.394 -8.603 6.770 1.00 0.00 40 TYR A C 16
ATOM 28005 O O . TYR A 1 40 ? 11.459 -8.551 6.155 1.00 0.00 40 TYR A O 16
ATOM 28023 N N . PHE A 1 41 ? 10.297 -9.065 8.012 1.00 0.00 41 PHE A N 16
ATOM 28024 C CA . PHE A 1 41 ? 11.464 -9.548 8.741 1.00 0.00 41 PHE A CA 16
ATOM 28025 C C . PHE A 1 41 ? 11.346 -11.041 9.028 1.00 0.00 41 PHE A C 16
ATOM 28026 O O . PHE A 1 41 ? 10.250 -11.559 9.244 1.00 0.00 41 PHE A O 16
ATOM 28043 N N . VAL A 1 42 ? 12.484 -11.729 9.029 1.00 0.00 42 VAL A N 16
ATOM 28044 C CA . VAL A 1 42 ? 12.510 -13.164 9.290 1.00 0.00 42 VAL A CA 16
ATOM 28045 C C . VAL A 1 42 ? 11.474 -13.550 10.340 1.00 0.00 42 VAL A C 16
ATOM 28046 O O . VAL A 1 42 ? 10.754 -14.535 10.183 1.00 0.00 42 VAL A O 16
ATOM 28059 N N . ASN A 1 43 ? 11.405 -12.766 11.411 1.00 0.00 43 ASN A N 16
ATOM 28060 C CA . ASN A 1 43 ? 10.457 -13.026 12.489 1.00 0.00 43 ASN A CA 16
ATOM 28061 C C . ASN A 1 43 ? 10.152 -11.749 13.265 1.00 0.00 43 ASN A C 16
ATOM 28062 O O . ASN A 1 43 ? 10.963 -10.824 13.298 1.00 0.00 43 ASN A O 16
ATOM 28073 N N . GLU A 1 44 ? 8.979 -11.708 13.889 1.00 0.00 44 GLU A N 16
ATOM 28074 C CA . GLU A 1 44 ? 8.568 -10.544 14.665 1.00 0.00 44 GLU A CA 16
ATOM 28075 C C . GLU A 1 44 ? 9.707 -10.051 15.552 1.00 0.00 44 GLU A C 16
ATOM 28076 O O . GLU A 1 44 ? 10.099 -8.886 15.485 1.00 0.00 44 GLU A O 16
ATOM 28088 N N . GLN A 1 45 ? 10.234 -10.946 16.381 1.00 0.00 45 GLN A N 16
ATOM 28089 C CA . GLN A 1 45 ? 11.327 -10.602 17.282 1.00 0.00 45 GLN A CA 16
ATOM 28090 C C . GLN A 1 45 ? 12.276 -9.601 16.630 1.00 0.00 45 GLN A C 16
ATOM 28091 O O . GLN A 1 45 ? 12.761 -8.676 17.280 1.00 0.00 45 GLN A O 16
ATOM 28105 N N . SER A 1 46 ? 12.536 -9.794 15.340 1.00 0.00 46 SER A N 16
ATOM 28106 C CA . SER A 1 46 ? 13.430 -8.910 14.601 1.00 0.00 46 SER A CA 16
ATOM 28107 C C . SER A 1 46 ? 12.637 -7.936 13.736 1.00 0.00 46 SER A C 16
ATOM 28108 O O . SER A 1 46 ? 12.874 -7.821 12.533 1.00 0.00 46 SER A O 16
ATOM 28116 N N . ARG A 1 47 ? 11.694 -7.235 14.357 1.00 0.00 47 ARG A N 16
ATOM 28117 C CA . ARG A 1 47 ? 10.864 -6.271 13.644 1.00 0.00 47 ARG A CA 16
ATOM 28118 C C . ARG A 1 47 ? 11.565 -4.919 13.545 1.00 0.00 47 ARG A C 16
ATOM 28119 O O . ARG A 1 47 ? 11.376 -4.180 12.580 1.00 0.00 47 ARG A O 16
ATOM 28140 N N . ASN A 1 48 ? 12.375 -4.603 14.551 1.00 0.00 48 ASN A N 16
ATOM 28141 C CA . ASN A 1 48 ? 13.103 -3.340 14.578 1.00 0.00 48 ASN A CA 16
ATOM 28142 C C . ASN A 1 48 ? 14.318 -3.393 13.657 1.00 0.00 48 ASN A C 16
ATOM 28143 O O . ASN A 1 48 ? 14.540 -2.488 12.853 1.00 0.00 48 ASN A O 16
ATOM 28154 N N . GLN A 1 49 ? 15.101 -4.460 13.781 1.00 0.00 49 GLN A N 16
ATOM 28155 C CA . GLN A 1 49 ? 16.294 -4.631 12.960 1.00 0.00 49 GLN A CA 16
ATOM 28156 C C . GLN A 1 49 ? 16.002 -4.302 11.500 1.00 0.00 49 GLN A C 16
ATOM 28157 O O . GLN A 1 49 ? 14.845 -4.162 11.103 1.00 0.00 49 GLN A O 16
ATOM 28171 N N . LYS A 1 50 ? 17.058 -4.179 10.704 1.00 0.00 50 LYS A N 16
ATOM 28172 C CA . LYS A 1 50 ? 16.916 -3.867 9.286 1.00 0.00 50 LYS A CA 16
ATOM 28173 C C . LYS A 1 50 ? 16.040 -4.901 8.587 1.00 0.00 50 LYS A C 16
ATOM 28174 O O . LYS A 1 50 ? 16.239 -6.109 8.717 1.00 0.00 50 LYS A O 16
ATOM 28193 N N . PRO A 1 51 ? 15.046 -4.418 7.826 1.00 0.00 51 PRO A N 16
ATOM 28194 C CA . PRO A 1 51 ? 14.121 -5.284 7.089 1.00 0.00 51 PRO A CA 16
ATOM 28195 C C . PRO A 1 51 ? 14.798 -5.998 5.924 1.00 0.00 51 PRO A C 16
ATOM 28196 O O . PRO A 1 51 ? 15.532 -5.384 5.150 1.00 0.00 51 PRO A O 16
ATOM 28207 N N . ARG A 1 52 ? 14.546 -7.297 5.806 1.00 0.00 52 ARG A N 16
ATOM 28208 C CA . ARG A 1 52 ? 15.132 -8.095 4.736 1.00 0.00 52 ARG A CA 16
ATOM 28209 C C . ARG A 1 52 ? 14.824 -7.485 3.372 1.00 0.00 52 ARG A C 16
ATOM 28210 O O . ARG A 1 52 ? 15.687 -7.424 2.498 1.00 0.00 52 ARG A O 16
ATOM 28231 N N . GLY A 1 53 ? 13.585 -7.035 3.197 1.00 0.00 53 GLY A N 16
ATOM 28232 C CA . GLY A 1 53 ? 13.184 -6.436 1.937 1.00 0.00 53 GLY A CA 16
ATOM 28233 C C . GLY A 1 53 ? 11.984 -5.521 2.086 1.00 0.00 53 GLY A C 16
ATOM 28234 O O . GLY A 1 53 ? 11.111 -5.759 2.921 1.00 0.00 53 GLY A O 16
ATOM 28238 N N . THR A 1 54 ? 11.939 -4.470 1.273 1.00 0.00 54 THR A N 16
ATOM 28239 C CA . THR A 1 54 ? 10.840 -3.515 1.320 1.00 0.00 54 THR A CA 16
ATOM 28240 C C . THR A 1 54 ? 10.245 -3.293 -0.066 1.00 0.00 54 THR A C 16
ATOM 28241 O O . THR A 1 54 ? 10.945 -3.387 -1.076 1.00 0.00 54 THR A O 16
ATOM 28252 N N . LEU A 1 55 ? 8.950 -2.999 -0.109 1.00 0.00 55 LEU A N 16
ATOM 28253 C CA . LEU A 1 55 ? 8.261 -2.763 -1.373 1.00 0.00 55 LEU A CA 16
ATOM 28254 C C . LEU A 1 55 ? 7.273 -1.607 -1.246 1.00 0.00 55 LEU A C 16
ATOM 28255 O O . LEU A 1 55 ? 6.377 -1.634 -0.403 1.00 0.00 55 LEU A O 16
ATOM 28271 N N . GLN A 1 56 ? 7.442 -0.596 -2.092 1.00 0.00 56 GLN A N 16
ATOM 28272 C CA . GLN A 1 56 ? 6.563 0.568 -2.075 1.00 0.00 56 GLN A CA 16
ATOM 28273 C C . GLN A 1 56 ? 5.150 0.189 -2.504 1.00 0.00 56 GLN A C 16
ATOM 28274 O O . GLN A 1 56 ? 4.955 -0.746 -3.281 1.00 0.00 56 GLN A O 16
ATOM 28288 N N . LEU A 1 57 ? 4.166 0.921 -1.994 1.00 0.00 57 LEU A N 16
ATOM 28289 C CA . LEU A 1 57 ? 2.769 0.662 -2.324 1.00 0.00 57 LEU A CA 16
ATOM 28290 C C . LEU A 1 57 ? 2.221 1.737 -3.257 1.00 0.00 57 LEU A C 16
ATOM 28291 O O . LEU A 1 57 ? 1.462 1.444 -4.180 1.00 0.00 57 LEU A O 16
ATOM 28307 N N . ALA A 1 58 ? 2.613 2.983 -3.010 1.00 0.00 58 ALA A N 16
ATOM 28308 C CA . ALA A 1 58 ? 2.165 4.101 -3.831 1.00 0.00 58 ALA A CA 16
ATOM 28309 C C . ALA A 1 58 ? 2.151 3.727 -5.309 1.00 0.00 58 ALA A C 16
ATOM 28310 O O . ALA A 1 58 ? 3.195 3.684 -5.959 1.00 0.00 58 ALA A O 16
ATOM 28317 N N . GLY A 1 59 ? 0.960 3.454 -5.835 1.00 0.00 59 GLY A N 16
ATOM 28318 C CA . GLY A 1 59 ? 0.834 3.086 -7.233 1.00 0.00 59 GLY A CA 16
ATOM 28319 C C . GLY A 1 59 ? 0.950 1.590 -7.451 1.00 0.00 59 GLY A C 16
ATOM 28320 O O . GLY A 1 59 ? 1.459 1.144 -8.478 1.00 0.00 59 GLY A O 16
ATOM 28324 N N . ALA A 1 60 ? 0.478 0.814 -6.481 1.00 0.00 60 ALA A N 16
ATOM 28325 C CA . ALA A 1 60 ? 0.531 -0.640 -6.572 1.00 0.00 60 ALA A CA 16
ATOM 28326 C C . ALA A 1 60 ? -0.839 -1.219 -6.908 1.00 0.00 60 ALA A C 16
ATOM 28327 O O . ALA A 1 60 ? -1.836 -0.498 -6.951 1.00 0.00 60 ALA A O 16
ATOM 28334 N N . VAL A 1 61 ? -0.881 -2.526 -7.147 1.00 0.00 61 VAL A N 16
ATOM 28335 C CA . VAL A 1 61 ? -2.129 -3.203 -7.480 1.00 0.00 61 VAL A CA 16
ATOM 28336 C C . VAL A 1 61 ? -2.270 -4.509 -6.706 1.00 0.00 61 VAL A C 16
ATOM 28337 O O . VAL A 1 61 ? -1.318 -5.283 -6.598 1.00 0.00 61 VAL A O 16
ATOM 28350 N N . ILE A 1 62 ? -3.462 -4.746 -6.169 1.00 0.00 62 ILE A N 16
ATOM 28351 C CA . ILE A 1 62 ? -3.727 -5.960 -5.406 1.00 0.00 62 ILE A CA 16
ATOM 28352 C C . ILE A 1 62 ? -4.676 -6.886 -6.159 1.00 0.00 62 ILE A C 16
ATOM 28353 O O . ILE A 1 62 ? -5.827 -6.536 -6.417 1.00 0.00 62 ILE A O 16
ATOM 28369 N N . SER A 1 63 ? -4.185 -8.071 -6.506 1.00 0.00 63 SER A N 16
ATOM 28370 C CA . SER A 1 63 ? -4.988 -9.049 -7.231 1.00 0.00 63 SER A CA 16
ATOM 28371 C C . SER A 1 63 ? -5.102 -10.350 -6.443 1.00 0.00 63 SER A C 16
ATOM 28372 O O . SER A 1 63 ? -4.214 -11.202 -6.471 1.00 0.00 63 SER A O 16
ATOM 28380 N N . PRO A 1 64 ? -6.222 -10.508 -5.723 1.00 0.00 64 PRO A N 16
ATOM 28381 C CA . PRO A 1 64 ? -6.481 -11.702 -4.913 1.00 0.00 64 PRO A CA 16
ATOM 28382 C C . PRO A 1 64 ? -6.741 -12.938 -5.769 1.00 0.00 64 PRO A C 16
ATOM 28383 O O . PRO A 1 64 ? -7.646 -12.948 -6.603 1.00 0.00 64 PRO A O 16
ATOM 28394 N N . SER A 1 65 ? -5.941 -13.978 -5.556 1.00 0.00 65 SER A N 16
ATOM 28395 C CA . SER A 1 65 ? -6.082 -15.217 -6.311 1.00 0.00 65 SER A CA 16
ATOM 28396 C C . SER A 1 65 ? -7.272 -16.028 -5.806 1.00 0.00 65 SER A C 16
ATOM 28397 O O . SER A 1 65 ? -7.432 -16.233 -4.603 1.00 0.00 65 SER A O 16
ATOM 28405 N N . ASP A 1 66 ? -8.104 -16.486 -6.735 1.00 0.00 66 ASP A N 16
ATOM 28406 C CA . ASP A 1 66 ? -9.280 -17.275 -6.386 1.00 0.00 66 ASP A CA 16
ATOM 28407 C C . ASP A 1 66 ? -8.908 -18.739 -6.177 1.00 0.00 66 ASP A C 16
ATOM 28408 O O . ASP A 1 66 ? -9.564 -19.452 -5.417 1.00 0.00 66 ASP A O 16
ATOM 28417 N N . GLU A 1 67 ? -7.854 -19.181 -6.856 1.00 0.00 67 GLU A N 16
ATOM 28418 C CA . GLU A 1 67 ? -7.398 -20.561 -6.744 1.00 0.00 67 GLU A CA 16
ATOM 28419 C C . GLU A 1 67 ? -7.489 -21.049 -5.301 1.00 0.00 67 GLU A C 16
ATOM 28420 O O . GLU A 1 67 ? -8.340 -21.873 -4.966 1.00 0.00 67 GLU A O 16
ATOM 28432 N N . ASP A 1 68 ? -6.605 -20.536 -4.453 1.00 0.00 68 ASP A N 16
ATOM 28433 C CA . ASP A 1 68 ? -6.584 -20.919 -3.046 1.00 0.00 68 ASP A CA 16
ATOM 28434 C C . ASP A 1 68 ? -7.404 -19.944 -2.206 1.00 0.00 68 ASP A C 16
ATOM 28435 O O . ASP A 1 68 ? -7.241 -18.729 -2.312 1.00 0.00 68 ASP A O 16
ATOM 28444 N N . SER A 1 69 ? -8.286 -20.487 -1.372 1.00 0.00 69 SER A N 16
ATOM 28445 C CA . SER A 1 69 ? -9.135 -19.665 -0.517 1.00 0.00 69 SER A CA 16
ATOM 28446 C C . SER A 1 69 ? -8.359 -18.473 0.035 1.00 0.00 69 SER A C 16
ATOM 28447 O O . SER A 1 69 ? -8.833 -17.337 -0.002 1.00 0.00 69 SER A O 16
ATOM 28455 N N . HIS A 1 70 ? -7.162 -18.741 0.548 1.00 0.00 70 HIS A N 16
ATOM 28456 C CA . HIS A 1 70 ? -6.318 -17.691 1.108 1.00 0.00 70 HIS A CA 16
ATOM 28457 C C . HIS A 1 70 ? -5.135 -17.398 0.191 1.00 0.00 70 HIS A C 16
ATOM 28458 O O . HIS A 1 70 ? -4.178 -18.170 0.127 1.00 0.00 70 HIS A O 16
ATOM 28473 N N . THR A 1 71 ? -5.207 -16.276 -0.519 1.00 0.00 71 THR A N 16
ATOM 28474 C CA . THR A 1 71 ? -4.144 -15.881 -1.434 1.00 0.00 71 THR A CA 16
ATOM 28475 C C . THR A 1 71 ? -4.295 -14.424 -1.857 1.00 0.00 71 THR A C 16
ATOM 28476 O O . THR A 1 71 ? -5.400 -13.881 -1.866 1.00 0.00 71 THR A O 16
ATOM 28487 N N . PHE A 1 72 ? -3.177 -13.796 -2.208 1.00 0.00 72 PHE A N 16
ATOM 28488 C CA . PHE A 1 72 ? -3.186 -12.401 -2.632 1.00 0.00 72 PHE A CA 16
ATOM 28489 C C . PHE A 1 72 ? -1.797 -11.963 -3.088 1.00 0.00 72 PHE A C 16
ATOM 28490 O O . PHE A 1 72 ? -0.783 -12.438 -2.575 1.00 0.00 72 PHE A O 16
ATOM 28507 N N . THR A 1 73 ? -1.758 -11.052 -4.056 1.00 0.00 73 THR A N 16
ATOM 28508 C CA . THR A 1 73 ? -0.496 -10.550 -4.583 1.00 0.00 73 THR A CA 16
ATOM 28509 C C . THR A 1 73 ? -0.447 -9.027 -4.536 1.00 0.00 73 THR A C 16
ATOM 28510 O O . THR A 1 73 ? -1.465 -8.358 -4.712 1.00 0.00 73 THR A O 16
ATOM 28521 N N . VAL A 1 74 ? 0.743 -8.484 -4.299 1.00 0.00 74 VAL A N 16
ATOM 28522 C CA . VAL A 1 74 ? 0.924 -7.039 -4.231 1.00 0.00 74 VAL A CA 16
ATOM 28523 C C . VAL A 1 74 ? 1.828 -6.546 -5.355 1.00 0.00 74 VAL A C 16
ATOM 28524 O O . VAL A 1 74 ? 3.048 -6.489 -5.205 1.00 0.00 74 VAL A O 16
ATOM 28537 N N . ASN A 1 75 ? 1.221 -6.189 -6.482 1.00 0.00 75 ASN A N 16
ATOM 28538 C CA . ASN A 1 75 ? 1.971 -5.700 -7.633 1.00 0.00 75 ASN A CA 16
ATOM 28539 C C . ASN A 1 75 ? 2.667 -4.381 -7.308 1.00 0.00 75 ASN A C 16
ATOM 28540 O O . ASN A 1 75 ? 2.603 -3.896 -6.179 1.00 0.00 75 ASN A O 16
ATOM 28551 N N . ALA A 1 76 ? 3.332 -3.808 -8.306 1.00 0.00 76 ALA A N 16
ATOM 28552 C CA . ALA A 1 76 ? 4.037 -2.545 -8.128 1.00 0.00 76 ALA A CA 16
ATOM 28553 C C . ALA A 1 76 ? 4.099 -1.761 -9.434 1.00 0.00 76 ALA A C 16
ATOM 28554 O O . ALA A 1 76 ? 4.109 -2.343 -10.518 1.00 0.00 76 ALA A O 16
ATOM 28561 N N . ALA A 1 77 ? 4.140 -0.437 -9.324 1.00 0.00 77 ALA A N 16
ATOM 28562 C CA . ALA A 1 77 ? 4.202 0.426 -10.497 1.00 0.00 77 ALA A CA 16
ATOM 28563 C C . ALA A 1 77 ? 5.456 0.146 -11.318 1.00 0.00 77 ALA A C 16
ATOM 28564 O O . ALA A 1 77 ? 5.398 0.045 -12.543 1.00 0.00 77 ALA A O 16
ATOM 28571 N N . SER A 1 78 ? 6.590 0.023 -10.635 1.00 0.00 78 SER A N 16
ATOM 28572 C CA . SER A 1 78 ? 7.860 -0.240 -11.302 1.00 0.00 78 SER A CA 16
ATOM 28573 C C . SER A 1 78 ? 7.775 -1.504 -12.152 1.00 0.00 78 SER A C 16
ATOM 28574 O O . SER A 1 78 ? 8.151 -1.504 -13.324 1.00 0.00 78 SER A O 16
ATOM 28582 N N . GLY A 1 79 ? 7.276 -2.581 -11.553 1.00 0.00 79 GLY A N 16
ATOM 28583 C CA . GLY A 1 79 ? 7.151 -3.837 -12.268 1.00 0.00 79 GLY A CA 16
ATOM 28584 C C . GLY A 1 79 ? 7.564 -5.028 -11.426 1.00 0.00 79 GLY A C 16
ATOM 28585 O O . GLY A 1 79 ? 8.382 -5.842 -11.852 1.00 0.00 79 GLY A O 16
ATOM 28589 N N . GLU A 1 80 ? 6.999 -5.128 -10.227 1.00 0.00 80 GLU A N 16
ATOM 28590 C CA . GLU A 1 80 ? 7.316 -6.227 -9.323 1.00 0.00 80 GLU A CA 16
ATOM 28591 C C . GLU A 1 80 ? 6.057 -6.749 -8.638 1.00 0.00 80 GLU A C 16
ATOM 28592 O O . GLU A 1 80 ? 5.139 -5.985 -8.339 1.00 0.00 80 GLU A O 16
ATOM 28604 N N . GLN A 1 81 ? 6.021 -8.055 -8.393 1.00 0.00 81 GLN A N 16
ATOM 28605 C CA . GLN A 1 81 ? 4.874 -8.679 -7.744 1.00 0.00 81 GLN A CA 16
ATOM 28606 C C . GLN A 1 81 ? 5.305 -9.446 -6.498 1.00 0.00 81 GLN A C 16
ATOM 28607 O O . GLN A 1 81 ? 6.416 -9.972 -6.434 1.00 0.00 81 GLN A O 16
ATOM 28621 N N . TYR A 1 82 ? 4.418 -9.506 -5.511 1.00 0.00 82 TYR A N 16
ATOM 28622 C CA . TYR A 1 82 ? 4.707 -10.206 -4.265 1.00 0.00 82 TYR A CA 16
ATOM 28623 C C . TYR A 1 82 ? 3.722 -11.350 -4.042 1.00 0.00 82 TYR A C 16
ATOM 28624 O O . TYR A 1 82 ? 2.508 -11.147 -4.035 1.00 0.00 82 TYR A O 16
ATOM 28642 N N . LYS A 1 83 ? 4.255 -12.553 -3.858 1.00 0.00 83 LYS A N 16
ATOM 28643 C CA . LYS A 1 83 ? 3.425 -13.731 -3.632 1.00 0.00 83 LYS A CA 16
ATOM 28644 C C . LYS A 1 83 ? 3.313 -14.039 -2.143 1.00 0.00 83 LYS A C 16
ATOM 28645 O O . LYS A 1 83 ? 4.170 -14.717 -1.572 1.00 0.00 83 LYS A O 16
ATOM 28664 N N . LEU A 1 84 ? 2.252 -13.541 -1.518 1.00 0.00 84 LEU A N 16
ATOM 28665 C CA . LEU A 1 84 ? 2.027 -13.765 -0.094 1.00 0.00 84 LEU A CA 16
ATOM 28666 C C . LEU A 1 84 ? 0.720 -14.515 0.139 1.00 0.00 84 LEU A C 16
ATOM 28667 O O . LEU A 1 84 ? -0.057 -14.732 -0.791 1.00 0.00 84 LEU A O 16
ATOM 28683 N N . ARG A 1 85 ? 0.482 -14.905 1.387 1.00 0.00 85 ARG A N 16
ATOM 28684 C CA . ARG A 1 85 ? -0.732 -15.630 1.742 1.00 0.00 85 ARG A CA 16
ATOM 28685 C C . ARG A 1 85 ? -1.162 -15.302 3.169 1.00 0.00 85 ARG A C 16
ATOM 28686 O O . ARG A 1 85 ? -0.339 -15.263 4.083 1.00 0.00 85 ARG A O 16
ATOM 28707 N N . ALA A 1 86 ? -2.458 -15.067 3.352 1.00 0.00 86 ALA A N 16
ATOM 28708 C CA . ALA A 1 86 ? -2.997 -14.744 4.667 1.00 0.00 86 ALA A CA 16
ATOM 28709 C C . ALA A 1 86 ? -3.159 -16.000 5.517 1.00 0.00 86 ALA A C 16
ATOM 28710 O O . ALA A 1 86 ? -3.179 -17.117 4.998 1.00 0.00 86 ALA A O 16
ATOM 28717 N N . THR A 1 87 ? -3.273 -15.811 6.828 1.00 0.00 87 THR A N 16
ATOM 28718 C CA . THR A 1 87 ? -3.431 -16.928 7.751 1.00 0.00 87 THR A CA 16
ATOM 28719 C C . THR A 1 87 ? -4.659 -17.760 7.402 1.00 0.00 87 THR A C 16
ATOM 28720 O O . THR A 1 87 ? -4.690 -18.968 7.638 1.00 0.00 87 THR A O 16
ATOM 28731 N N . ASP A 1 88 ? -5.670 -17.107 6.839 1.00 0.00 88 ASP A N 16
ATOM 28732 C CA . ASP A 1 88 ? -6.901 -17.787 6.456 1.00 0.00 88 ASP A CA 16
ATOM 28733 C C . ASP A 1 88 ? -7.758 -16.897 5.561 1.00 0.00 88 ASP A C 16
ATOM 28734 O O . ASP A 1 88 ? -7.344 -15.804 5.177 1.00 0.00 88 ASP A O 16
ATOM 28743 N N . ALA A 1 89 ? -8.954 -17.374 5.233 1.00 0.00 89 ALA A N 16
ATOM 28744 C CA . ALA A 1 89 ? -9.870 -16.621 4.384 1.00 0.00 89 ALA A CA 16
ATOM 28745 C C . ALA A 1 89 ? -10.364 -15.363 5.091 1.00 0.00 89 ALA A C 16
ATOM 28746 O O . ALA A 1 89 ? -10.772 -14.396 4.447 1.00 0.00 89 ALA A O 16
ATOM 28753 N N . LYS A 1 90 ? -10.326 -15.382 6.419 1.00 0.00 90 LYS A N 16
ATOM 28754 C CA . LYS A 1 90 ? -10.769 -14.243 7.214 1.00 0.00 90 LYS A CA 16
ATOM 28755 C C . LYS A 1 90 ? -9.727 -13.129 7.196 1.00 0.00 90 LYS A C 16
ATOM 28756 O O . LYS A 1 90 ? -10.069 -11.949 7.120 1.00 0.00 90 LYS A O 16
ATOM 28775 N N . GLU A 1 91 ? -8.456 -13.512 7.264 1.00 0.00 91 GLU A N 16
ATOM 28776 C CA . GLU A 1 91 ? -7.365 -12.544 7.255 1.00 0.00 91 GLU A CA 16
ATOM 28777 C C . GLU A 1 91 ? -7.023 -12.123 5.828 1.00 0.00 91 GLU A C 16
ATOM 28778 O O . GLU A 1 91 ? -6.434 -11.065 5.606 1.00 0.00 91 GLU A O 16
ATOM 28790 N N . ARG A 1 92 ? -7.395 -12.961 4.866 1.00 0.00 92 ARG A N 16
ATOM 28791 C CA . ARG A 1 92 ? -7.127 -12.678 3.461 1.00 0.00 92 ARG A CA 16
ATOM 28792 C C . ARG A 1 92 ? -7.737 -11.341 3.049 1.00 0.00 92 ARG A C 16
ATOM 28793 O O . ARG A 1 92 ? -7.041 -10.461 2.543 1.00 0.00 92 ARG A O 16
ATOM 28814 N N . GLN A 1 93 ? -9.040 -11.198 3.269 1.00 0.00 93 GLN A N 16
ATOM 28815 C CA . GLN A 1 93 ? -9.743 -9.970 2.919 1.00 0.00 93 GLN A CA 16
ATOM 28816 C C . GLN A 1 93 ? -9.127 -8.769 3.630 1.00 0.00 93 GLN A C 16
ATOM 28817 O O . GLN A 1 93 ? -8.948 -7.707 3.033 1.00 0.00 93 GLN A O 16
ATOM 28831 N N . HIS A 1 94 ? -8.806 -8.945 4.908 1.00 0.00 94 HIS A N 16
ATOM 28832 C CA . HIS A 1 94 ? -8.210 -7.875 5.700 1.00 0.00 94 HIS A CA 16
ATOM 28833 C C . HIS A 1 94 ? -6.977 -7.306 5.004 1.00 0.00 94 HIS A C 16
ATOM 28834 O O . HIS A 1 94 ? -6.873 -6.098 4.794 1.00 0.00 94 HIS A O 16
ATOM 28849 N N . TRP A 1 95 ? -6.045 -8.184 4.651 1.00 0.00 95 TRP A N 16
ATOM 28850 C CA . TRP A 1 95 ? -4.819 -7.769 3.979 1.00 0.00 95 TRP A CA 16
ATOM 28851 C C . TRP A 1 95 ? -5.129 -7.090 2.650 1.00 0.00 95 TRP A C 16
ATOM 28852 O O . TRP A 1 95 ? -4.766 -5.934 2.432 1.00 0.00 95 TRP A O 16
ATOM 28873 N N . VAL A 1 96 ? -5.803 -7.816 1.763 1.00 0.00 96 VAL A N 16
ATOM 28874 C CA . VAL A 1 96 ? -6.163 -7.283 0.454 1.00 0.00 96 VAL A CA 16
ATOM 28875 C C . VAL A 1 96 ? -6.792 -5.899 0.579 1.00 0.00 96 VAL A C 16
ATOM 28876 O O . VAL A 1 96 ? -6.450 -4.982 -0.167 1.00 0.00 96 VAL A O 16
ATOM 28889 N N . SER A 1 97 ? -7.713 -5.757 1.527 1.00 0.00 97 SER A N 16
ATOM 28890 C CA . SER A 1 97 ? -8.393 -4.486 1.747 1.00 0.00 97 SER A CA 16
ATOM 28891 C C . SER A 1 97 ? -7.421 -3.434 2.272 1.00 0.00 97 SER A C 16
ATOM 28892 O O . SER A 1 97 ? -7.091 -2.475 1.574 1.00 0.00 97 SER A O 16
ATOM 28900 N N . ARG A 1 98 ? -6.966 -3.622 3.507 1.00 0.00 98 ARG A N 16
ATOM 28901 C CA . ARG A 1 98 ? -6.033 -2.689 4.127 1.00 0.00 98 ARG A CA 16
ATOM 28902 C C . ARG A 1 98 ? -5.015 -2.181 3.110 1.00 0.00 98 ARG A C 16
ATOM 28903 O O . ARG A 1 98 ? -4.804 -0.975 2.976 1.00 0.00 98 ARG A O 16
ATOM 28924 N N . LEU A 1 99 ? -4.388 -3.108 2.395 1.00 0.00 99 LEU A N 16
ATOM 28925 C CA . LEU A 1 99 ? -3.391 -2.754 1.389 1.00 0.00 99 LEU A CA 16
ATOM 28926 C C . LEU A 1 99 ? -3.999 -1.865 0.310 1.00 0.00 99 LEU A C 16
ATOM 28927 O O . LEU A 1 99 ? -3.446 -0.819 -0.030 1.00 0.00 99 LEU A O 16
ATOM 28943 N N . GLN A 1 100 ? -5.141 -2.287 -0.224 1.00 0.00 100 GLN A N 16
ATOM 28944 C CA . GLN A 1 100 ? -5.825 -1.527 -1.264 1.00 0.00 100 GLN A CA 16
ATOM 28945 C C . GLN A 1 100 ? -6.168 -0.123 -0.776 1.00 0.00 100 GLN A C 16
ATOM 28946 O O . GLN A 1 100 ? -6.454 0.769 -1.575 1.00 0.00 100 GLN A O 16
ATOM 28960 N N . ILE A 1 101 ? -6.136 0.065 0.539 1.00 0.00 101 ILE A N 16
ATOM 28961 C CA . ILE A 1 101 ? -6.443 1.361 1.133 1.00 0.00 101 ILE A CA 16
ATOM 28962 C C . ILE A 1 101 ? -5.195 2.231 1.229 1.00 0.00 101 ILE A C 16
ATOM 28963 O O . ILE A 1 101 ? -5.200 3.390 0.814 1.00 0.00 101 ILE A O 16
ATOM 28979 N N . CYS A 1 102 ? -4.126 1.663 1.777 1.00 0.00 102 CYS A N 16
ATOM 28980 C CA . CYS A 1 102 ? -2.868 2.387 1.927 1.00 0.00 102 CYS A CA 16
ATOM 28981 C C . CYS A 1 102 ? -2.255 2.699 0.566 1.00 0.00 102 CYS A C 16
ATOM 28982 O O . CYS A 1 102 ? -1.746 3.797 0.338 1.00 0.00 102 CYS A O 16
ATOM 28990 N N . THR A 1 103 ? -2.305 1.725 -0.337 1.00 0.00 103 THR A N 16
ATOM 28991 C CA . THR A 1 103 ? -1.752 1.894 -1.675 1.00 0.00 103 THR A CA 16
ATOM 28992 C C . THR A 1 103 ? -2.452 3.023 -2.421 1.00 0.00 103 THR A C 16
ATOM 28993 O O . THR A 1 103 ? -1.817 3.784 -3.150 1.00 0.00 103 THR A O 16
ATOM 29004 N N . GLN A 1 104 ? -3.764 3.127 -2.232 1.00 0.00 104 GLN A N 16
ATOM 29005 C CA . GLN A 1 104 ? -4.550 4.165 -2.888 1.00 0.00 104 GLN A CA 16
ATOM 29006 C C . GLN A 1 104 ? -4.481 5.474 -2.109 1.00 0.00 104 GLN A C 16
ATOM 29007 O O . GLN A 1 104 ? -4.007 6.489 -2.622 1.00 0.00 104 GLN A O 16
ATOM 29021 N N . HIS A 1 105 ? -4.956 5.445 -0.869 1.00 0.00 105 HIS A N 16
ATOM 29022 C CA . HIS A 1 105 ? -4.948 6.630 -0.018 1.00 0.00 105 HIS A CA 16
ATOM 29023 C C . HIS A 1 105 ? -3.631 7.387 -0.154 1.00 0.00 105 HIS A C 16
ATOM 29024 O O . HIS A 1 105 ? -3.565 8.590 0.100 1.00 0.00 105 HIS A O 16
ATOM 29039 N N . HIS A 1 106 ? -2.583 6.674 -0.557 1.00 0.00 106 HIS A N 16
ATOM 29040 C CA . HIS A 1 106 ? -1.267 7.279 -0.726 1.00 0.00 106 HIS A CA 16
ATOM 29041 C C . HIS A 1 106 ? -1.069 7.758 -2.162 1.00 0.00 106 HIS A C 16
ATOM 29042 O O . HIS A 1 106 ? -0.878 8.949 -2.410 1.00 0.00 106 HIS A O 16
ATOM 29057 N N . THR A 1 107 ? -1.116 6.821 -3.104 1.00 0.00 107 THR A N 16
ATOM 29058 C CA . THR A 1 107 ? -0.940 7.147 -4.514 1.00 0.00 107 THR A CA 16
ATOM 29059 C C . THR A 1 107 ? -1.832 8.313 -4.924 1.00 0.00 107 THR A C 16
ATOM 29060 O O . THR A 1 107 ? -1.496 9.073 -5.832 1.00 0.00 107 THR A O 16
ATOM 29071 N N . GLU A 1 108 ? -2.970 8.448 -4.249 1.00 0.00 108 GLU A N 16
ATOM 29072 C CA . GLU A 1 108 ? -3.910 9.523 -4.545 1.00 0.00 108 GLU A CA 16
ATOM 29073 C C . GLU A 1 108 ? -3.489 10.818 -3.857 1.00 0.00 108 GLU A C 16
ATOM 29074 O O . GLU A 1 108 ? -3.406 11.870 -4.489 1.00 0.00 108 GLU A O 16
ATOM 29086 N N . ALA A 1 109 ? -3.227 10.732 -2.557 1.00 0.00 109 ALA A N 16
ATOM 29087 C CA . ALA A 1 109 ? -2.814 11.896 -1.782 1.00 0.00 109 ALA A CA 16
ATOM 29088 C C . ALA A 1 109 ? -1.664 12.629 -2.464 1.00 0.00 109 ALA A C 16
ATOM 29089 O O . ALA A 1 109 ? -1.616 13.859 -2.468 1.00 0.00 109 ALA A O 16
ATOM 29096 N N . ILE A 1 110 ? -0.740 11.866 -3.038 1.00 0.00 110 ILE A N 16
ATOM 29097 C CA . ILE A 1 110 ? 0.410 12.444 -3.722 1.00 0.00 110 ILE A CA 16
ATOM 29098 C C . ILE A 1 110 ? -0.023 13.525 -4.708 1.00 0.00 110 ILE A C 16
ATOM 29099 O O . ILE A 1 110 ? -0.775 13.260 -5.644 1.00 0.00 110 ILE A O 16
ATOM 29115 N N . GLY A 1 111 ? 0.459 14.744 -4.490 1.00 0.00 111 GLY A N 16
ATOM 29116 C CA . GLY A 1 111 ? 0.113 15.847 -5.368 1.00 0.00 111 GLY A CA 16
ATOM 29117 C C . GLY A 1 111 ? -1.088 16.628 -4.872 1.00 0.00 111 GLY A C 16
ATOM 29118 O O . GLY A 1 111 ? -1.139 17.031 -3.709 1.00 0.00 111 GLY A O 16
ATOM 29122 N N . LYS A 1 112 ? -2.057 16.845 -5.755 1.00 0.00 112 LYS A N 16
ATOM 29123 C CA . LYS A 1 112 ? -3.263 17.584 -5.401 1.00 0.00 112 LYS A CA 16
ATOM 29124 C C . LYS A 1 112 ? -4.476 16.660 -5.365 1.00 0.00 112 LYS A C 16
ATOM 29125 O O . LYS A 1 112 ? -4.410 15.516 -5.813 1.00 0.00 112 LYS A O 16
ATOM 29144 N N . ASN A 1 113 ? -5.583 17.165 -4.831 1.00 0.00 113 ASN A N 16
ATOM 29145 C CA . ASN A 1 113 ? -6.812 16.385 -4.737 1.00 0.00 113 ASN A CA 16
ATOM 29146 C C . ASN A 1 113 ? -7.636 16.513 -6.015 1.00 0.00 113 ASN A C 16
ATOM 29147 O O . ASN A 1 113 ? -7.648 17.564 -6.654 1.00 0.00 113 ASN A O 16
ATOM 29158 N N . ASN A 1 114 ? -8.324 15.436 -6.379 1.00 0.00 114 ASN A N 16
ATOM 29159 C CA . ASN A 1 114 ? -9.151 15.428 -7.580 1.00 0.00 114 ASN A CA 16
ATOM 29160 C C . ASN A 1 114 ? -10.612 15.706 -7.237 1.00 0.00 114 ASN A C 16
ATOM 29161 O O . ASN A 1 114 ? -11.519 15.090 -7.795 1.00 0.00 114 ASN A O 16
ATOM 29172 N N . SER A 1 115 ? -10.830 16.638 -6.314 1.00 0.00 115 SER A N 16
ATOM 29173 C CA . SER A 1 115 ? -12.180 16.995 -5.893 1.00 0.00 115 SER A CA 16
ATOM 29174 C C . SER A 1 115 ? -12.899 17.780 -6.986 1.00 0.00 115 SER A C 16
ATOM 29175 O O . SER A 1 115 ? -12.267 18.379 -7.855 1.00 0.00 115 SER A O 16
ATOM 29183 N N . GLY A 1 116 ? -14.228 17.773 -6.933 1.00 0.00 116 GLY A N 16
ATOM 29184 C CA . GLY A 1 116 ? -15.013 18.488 -7.923 1.00 0.00 116 GLY A CA 16
ATOM 29185 C C . GLY A 1 116 ? -16.118 19.316 -7.299 1.00 0.00 116 GLY A C 16
ATOM 29186 O O . GLY A 1 116 ? -15.881 20.390 -6.745 1.00 0.00 116 GLY A O 16
ATOM 29190 N N . PRO A 1 117 ? -17.360 18.815 -7.386 1.00 0.00 117 PRO A N 16
ATOM 29191 C CA . PRO A 1 117 ? -18.531 19.501 -6.832 1.00 0.00 117 PRO A CA 16
ATOM 29192 C C . PRO A 1 117 ? -18.533 19.503 -5.307 1.00 0.00 117 PRO A C 16
ATOM 29193 O O . PRO A 1 117 ? -19.318 20.213 -4.679 1.00 0.00 117 PRO A O 16
ATOM 29204 N N . SER A 1 118 ? -17.649 18.704 -4.717 1.00 0.00 118 SER A N 16
ATOM 29205 C CA . SER A 1 118 ? -17.552 18.611 -3.265 1.00 0.00 118 SER A CA 16
ATOM 29206 C C . SER A 1 118 ? -17.814 19.967 -2.616 1.00 0.00 118 SER A C 16
ATOM 29207 O O . SER A 1 118 ? -18.398 20.048 -1.535 1.00 0.00 118 SER A O 16
ATOM 29215 N N . SER A 1 119 ? -17.376 21.030 -3.283 1.00 0.00 119 SER A N 16
ATOM 29216 C CA . SER A 1 119 ? -17.558 22.383 -2.770 1.00 0.00 119 SER A CA 16
ATOM 29217 C C . SER A 1 119 ? -18.429 23.208 -3.712 1.00 0.00 119 SER A C 16
ATOM 29218 O O . SER A 1 119 ? -19.567 23.546 -3.388 1.00 0.00 119 SER A O 16
ATOM 29226 N N . GLY A 1 120 ? -17.885 23.529 -4.882 1.00 0.00 120 GLY A N 16
ATOM 29227 C CA . GLY A 1 120 ? -18.624 24.312 -5.855 1.00 0.00 120 GLY A CA 16
ATOM 29228 C C . GLY A 1 120 ? -18.448 23.797 -7.269 1.00 0.00 120 GLY A C 16
ATOM 29229 O O . GLY A 1 120 ? -19.424 23.609 -7.995 1.00 0.00 120 GLY A O 16
ATOM 29233 N N . GLY A 1 1 ? -17.741 -4.940 8.812 1.00 0.00 1 GLY A N 17
ATOM 29234 C CA . GLY A 1 1 ? -17.186 -6.127 9.434 1.00 0.00 1 GLY A CA 17
ATOM 29235 C C . GLY A 1 1 ? -16.863 -5.917 10.900 1.00 0.00 1 GLY A C 17
ATOM 29236 O O . GLY A 1 1 ? -17.763 -5.768 11.726 1.00 0.00 1 GLY A O 17
ATOM 29240 N N . SER A 1 2 ? -15.574 -5.905 11.225 1.00 0.00 2 SER A N 17
ATOM 29241 C CA . SER A 1 2 ? -15.134 -5.717 12.602 1.00 0.00 2 SER A CA 17
ATOM 29242 C C . SER A 1 2 ? -14.637 -4.292 12.823 1.00 0.00 2 SER A C 17
ATOM 29243 O O . SER A 1 2 ? -13.688 -3.847 12.178 1.00 0.00 2 SER A O 17
ATOM 29251 N N . SER A 1 3 ? -15.284 -3.582 13.741 1.00 0.00 3 SER A N 17
ATOM 29252 C CA . SER A 1 3 ? -14.911 -2.205 14.047 1.00 0.00 3 SER A CA 17
ATOM 29253 C C . SER A 1 3 ? -13.934 -2.154 15.217 1.00 0.00 3 SER A C 17
ATOM 29254 O O . SER A 1 3 ? -13.880 -3.071 16.036 1.00 0.00 3 SER A O 17
ATOM 29262 N N . GLY A 1 4 ? -13.162 -1.074 15.289 1.00 0.00 4 GLY A N 17
ATOM 29263 C CA . GLY A 1 4 ? -12.196 -0.922 16.362 1.00 0.00 4 GLY A CA 17
ATOM 29264 C C . GLY A 1 4 ? -10.769 -1.110 15.888 1.00 0.00 4 GLY A C 17
ATOM 29265 O O . GLY A 1 4 ? -10.457 -2.085 15.205 1.00 0.00 4 GLY A O 17
ATOM 29269 N N . SER A 1 5 ? -9.899 -0.172 16.249 1.00 0.00 5 SER A N 17
ATOM 29270 C CA . SER A 1 5 ? -8.497 -0.235 15.852 1.00 0.00 5 SER A CA 17
ATOM 29271 C C . SER A 1 5 ? -7.607 0.439 16.891 1.00 0.00 5 SER A C 17
ATOM 29272 O O . SER A 1 5 ? -7.648 1.658 17.063 1.00 0.00 5 SER A O 17
ATOM 29280 N N . SER A 1 6 ? -6.803 -0.362 17.582 1.00 0.00 6 SER A N 17
ATOM 29281 C CA . SER A 1 6 ? -5.904 0.155 18.607 1.00 0.00 6 SER A CA 17
ATOM 29282 C C . SER A 1 6 ? -4.942 1.182 18.018 1.00 0.00 6 SER A C 17
ATOM 29283 O O . SER A 1 6 ? -4.750 2.261 18.576 1.00 0.00 6 SER A O 17
ATOM 29291 N N . GLY A 1 7 ? -4.337 0.835 16.886 1.00 0.00 7 GLY A N 17
ATOM 29292 C CA . GLY A 1 7 ? -3.401 1.736 16.239 1.00 0.00 7 GLY A CA 17
ATOM 29293 C C . GLY A 1 7 ? -3.461 1.647 14.727 1.00 0.00 7 GLY A C 17
ATOM 29294 O O . GLY A 1 7 ? -4.294 0.930 14.174 1.00 0.00 7 GLY A O 17
ATOM 29298 N N . GLU A 1 8 ? -2.577 2.380 14.057 1.00 0.00 8 GLU A N 17
ATOM 29299 C CA . GLU A 1 8 ? -2.536 2.382 12.599 1.00 0.00 8 GLU A CA 17
ATOM 29300 C C . GLU A 1 8 ? -1.316 1.622 12.088 1.00 0.00 8 GLU A C 17
ATOM 29301 O O . GLU A 1 8 ? -0.308 2.222 11.718 1.00 0.00 8 GLU A O 17
ATOM 29313 N N . ASN A 1 9 ? -1.416 0.297 12.071 1.00 0.00 9 ASN A N 17
ATOM 29314 C CA . ASN A 1 9 ? -0.320 -0.546 11.607 1.00 0.00 9 ASN A CA 17
ATOM 29315 C C . ASN A 1 9 ? -0.776 -1.994 11.453 1.00 0.00 9 ASN A C 17
ATOM 29316 O O . ASN A 1 9 ? -1.029 -2.686 12.439 1.00 0.00 9 ASN A O 17
ATOM 29327 N N . VAL A 1 10 ? -0.877 -2.447 10.207 1.00 0.00 10 VAL A N 17
ATOM 29328 C CA . VAL A 1 10 ? -1.301 -3.813 9.922 1.00 0.00 10 VAL A CA 17
ATOM 29329 C C . VAL A 1 10 ? -0.101 -4.745 9.793 1.00 0.00 10 VAL A C 17
ATOM 29330 O O . VAL A 1 10 ? 0.786 -4.521 8.969 1.00 0.00 10 VAL A O 17
ATOM 29343 N N . TYR A 1 11 ? -0.080 -5.790 10.612 1.00 0.00 11 TYR A N 17
ATOM 29344 C CA . TYR A 1 11 ? 1.012 -6.756 10.591 1.00 0.00 11 TYR A CA 17
ATOM 29345 C C . TYR A 1 11 ? 0.484 -8.180 10.736 1.00 0.00 11 TYR A C 17
ATOM 29346 O O . TYR A 1 11 ? -0.690 -8.390 11.038 1.00 0.00 11 TYR A O 17
ATOM 29364 N N . GLY A 1 12 ? 1.361 -9.155 10.517 1.00 0.00 12 GLY A N 17
ATOM 29365 C CA . GLY A 1 12 ? 0.966 -10.547 10.628 1.00 0.00 12 GLY A CA 17
ATOM 29366 C C . GLY A 1 12 ? 1.894 -11.475 9.870 1.00 0.00 12 GLY A C 17
ATOM 29367 O O . GLY A 1 12 ? 2.375 -11.136 8.788 1.00 0.00 12 GLY A O 17
ATOM 29371 N N . TYR A 1 13 ? 2.148 -12.648 10.439 1.00 0.00 13 TYR A N 17
ATOM 29372 C CA . TYR A 1 13 ? 3.028 -13.627 9.811 1.00 0.00 13 TYR A CA 17
ATOM 29373 C C . TYR A 1 13 ? 2.442 -14.121 8.493 1.00 0.00 13 TYR A C 17
ATOM 29374 O O . TYR A 1 13 ? 1.423 -14.813 8.473 1.00 0.00 13 TYR A O 17
ATOM 29392 N N . LEU A 1 14 ? 3.093 -13.761 7.392 1.00 0.00 14 LEU A N 17
ATOM 29393 C CA . LEU A 1 14 ? 2.638 -14.168 6.067 1.00 0.00 14 LEU A CA 17
ATOM 29394 C C . LEU A 1 14 ? 3.629 -15.131 5.423 1.00 0.00 14 LEU A C 17
ATOM 29395 O O . LEU A 1 14 ? 4.770 -15.253 5.868 1.00 0.00 14 LEU A O 17
ATOM 29411 N N . MET A 1 15 ? 3.186 -15.813 4.371 1.00 0.00 15 MET A N 17
ATOM 29412 C CA . MET A 1 15 ? 4.036 -16.764 3.664 1.00 0.00 15 MET A CA 17
ATOM 29413 C C . MET A 1 15 ? 4.589 -16.149 2.382 1.00 0.00 15 MET A C 17
ATOM 29414 O O . MET A 1 15 ? 3.833 -15.753 1.494 1.00 0.00 15 MET A O 17
ATOM 29428 N N . LYS A 1 16 ? 5.912 -16.071 2.291 1.00 0.00 16 LYS A N 17
ATOM 29429 C CA . LYS A 1 16 ? 6.567 -15.505 1.118 1.00 0.00 16 LYS A CA 17
ATOM 29430 C C . LYS A 1 16 ? 7.207 -16.601 0.270 1.00 0.00 16 LYS A C 17
ATOM 29431 O O . LYS A 1 16 ? 7.722 -17.586 0.799 1.00 0.00 16 LYS A O 17
ATOM 29450 N N . TYR A 1 17 ? 7.171 -16.421 -1.045 1.00 0.00 17 TYR A N 17
ATOM 29451 C CA . TYR A 1 17 ? 7.746 -17.395 -1.965 1.00 0.00 17 TYR A CA 17
ATOM 29452 C C . TYR A 1 17 ? 9.176 -17.015 -2.337 1.00 0.00 17 TYR A C 17
ATOM 29453 O O . TYR A 1 17 ? 9.547 -15.841 -2.310 1.00 0.00 17 TYR A O 17
ATOM 29471 N N . THR A 1 18 ? 9.977 -18.018 -2.685 1.00 0.00 18 THR A N 17
ATOM 29472 C CA . THR A 1 18 ? 11.366 -17.791 -3.062 1.00 0.00 18 THR A CA 17
ATOM 29473 C C . THR A 1 18 ? 11.688 -18.450 -4.399 1.00 0.00 18 THR A C 17
ATOM 29474 O O . THR A 1 18 ? 11.935 -17.769 -5.393 1.00 0.00 18 THR A O 17
ATOM 29485 N N . ASN A 1 19 ? 11.682 -19.779 -4.415 1.00 0.00 19 ASN A N 17
ATOM 29486 C CA . ASN A 1 19 ? 11.973 -20.530 -5.631 1.00 0.00 19 ASN A CA 17
ATOM 29487 C C . ASN A 1 19 ? 11.313 -21.905 -5.592 1.00 0.00 19 ASN A C 17
ATOM 29488 O O . ASN A 1 19 ? 11.172 -22.508 -4.528 1.00 0.00 19 ASN A O 17
ATOM 29499 N N . LEU A 1 20 ? 10.911 -22.395 -6.760 1.00 0.00 20 LEU A N 17
ATOM 29500 C CA . LEU A 1 20 ? 10.266 -23.699 -6.861 1.00 0.00 20 LEU A CA 17
ATOM 29501 C C . LEU A 1 20 ? 10.888 -24.691 -5.883 1.00 0.00 20 LEU A C 17
ATOM 29502 O O . LEU A 1 20 ? 10.216 -25.194 -4.982 1.00 0.00 20 LEU A O 17
ATOM 29518 N N . VAL A 1 21 ? 12.175 -24.966 -6.066 1.00 0.00 21 VAL A N 17
ATOM 29519 C CA . VAL A 1 21 ? 12.889 -25.895 -5.198 1.00 0.00 21 VAL A CA 17
ATOM 29520 C C . VAL A 1 21 ? 12.466 -25.724 -3.744 1.00 0.00 21 VAL A C 17
ATOM 29521 O O . VAL A 1 21 ? 12.002 -26.669 -3.104 1.00 0.00 21 VAL A O 17
ATOM 29534 N N . THR A 1 22 ? 12.629 -24.511 -3.224 1.00 0.00 22 THR A N 17
ATOM 29535 C CA . THR A 1 22 ? 12.265 -24.215 -1.845 1.00 0.00 22 THR A CA 17
ATOM 29536 C C . THR A 1 22 ? 10.751 -24.204 -1.666 1.00 0.00 22 THR A C 17
ATOM 29537 O O . THR A 1 22 ? 10.187 -25.080 -1.012 1.00 0.00 22 THR A O 17
ATOM 29548 N N . GLY A 1 23 ? 10.098 -23.204 -2.252 1.00 0.00 23 GLY A N 17
ATOM 29549 C CA . GLY A 1 23 ? 8.655 -23.098 -2.145 1.00 0.00 23 GLY A CA 17
ATOM 29550 C C . GLY A 1 23 ? 8.223 -21.992 -1.204 1.00 0.00 23 GLY A C 17
ATOM 29551 O O . GLY A 1 23 ? 8.954 -21.023 -0.997 1.00 0.00 23 GLY A O 17
ATOM 29555 N N . TRP A 1 24 ? 7.032 -22.134 -0.633 1.00 0.00 24 TRP A N 17
ATOM 29556 C CA . TRP A 1 24 ? 6.503 -21.137 0.290 1.00 0.00 24 TRP A CA 17
ATOM 29557 C C . TRP A 1 24 ? 7.272 -21.152 1.607 1.00 0.00 24 TRP A C 17
ATOM 29558 O O . TRP A 1 24 ? 7.544 -22.215 2.164 1.00 0.00 24 TRP A O 17
ATOM 29579 N N . GLN A 1 25 ? 7.619 -19.967 2.098 1.00 0.00 25 GLN A N 17
ATOM 29580 C CA . GLN A 1 25 ? 8.357 -19.846 3.349 1.00 0.00 25 GLN A CA 17
ATOM 29581 C C . GLN A 1 25 ? 7.587 -18.999 4.357 1.00 0.00 25 GLN A C 17
ATOM 29582 O O . GLN A 1 25 ? 6.837 -18.097 3.980 1.00 0.00 25 GLN A O 17
ATOM 29596 N N . TYR A 1 26 ? 7.775 -19.294 5.638 1.00 0.00 26 TYR A N 17
ATOM 29597 C CA . TYR A 1 26 ? 7.095 -18.562 6.699 1.00 0.00 26 TYR A CA 17
ATOM 29598 C C . TYR A 1 26 ? 7.956 -17.406 7.201 1.00 0.00 26 TYR A C 17
ATOM 29599 O O . TYR A 1 26 ? 9.154 -17.567 7.438 1.00 0.00 26 TYR A O 17
ATOM 29617 N N . ARG A 1 27 ? 7.336 -16.242 7.362 1.00 0.00 27 ARG A N 17
ATOM 29618 C CA . ARG A 1 27 ? 8.044 -15.059 7.836 1.00 0.00 27 ARG A CA 17
ATOM 29619 C C . ARG A 1 27 ? 7.074 -14.056 8.454 1.00 0.00 27 ARG A C 17
ATOM 29620 O O . ARG A 1 27 ? 5.861 -14.268 8.454 1.00 0.00 27 ARG A O 17
ATOM 29641 N N . PHE A 1 28 ? 7.617 -12.963 8.979 1.00 0.00 28 PHE A N 17
ATOM 29642 C CA . PHE A 1 28 ? 6.800 -11.927 9.602 1.00 0.00 28 PHE A CA 17
ATOM 29643 C C . PHE A 1 28 ? 6.746 -10.678 8.728 1.00 0.00 28 PHE A C 17
ATOM 29644 O O . PHE A 1 28 ? 7.750 -10.272 8.142 1.00 0.00 28 PHE A O 17
ATOM 29661 N N . PHE A 1 29 ? 5.565 -10.073 8.644 1.00 0.00 29 PHE A N 17
ATOM 29662 C CA . PHE A 1 29 ? 5.378 -8.871 7.840 1.00 0.00 29 PHE A CA 17
ATOM 29663 C C . PHE A 1 29 ? 4.772 -7.747 8.675 1.00 0.00 29 PHE A C 17
ATOM 29664 O O . PHE A 1 29 ? 3.972 -7.991 9.578 1.00 0.00 29 PHE A O 17
ATOM 29681 N N . VAL A 1 30 ? 5.159 -6.513 8.366 1.00 0.00 30 VAL A N 17
ATOM 29682 C CA . VAL A 1 30 ? 4.654 -5.351 9.087 1.00 0.00 30 VAL A CA 17
ATOM 29683 C C . VAL A 1 30 ? 4.463 -4.163 8.150 1.00 0.00 30 VAL A C 17
ATOM 29684 O O . VAL A 1 30 ? 5.431 -3.607 7.629 1.00 0.00 30 VAL A O 17
ATOM 29697 N N . LEU A 1 31 ? 3.209 -3.778 7.939 1.00 0.00 31 LEU A N 17
ATOM 29698 C CA . LEU A 1 31 ? 2.890 -2.655 7.064 1.00 0.00 31 LEU A CA 17
ATOM 29699 C C . LEU A 1 31 ? 3.143 -1.327 7.770 1.00 0.00 31 LEU A C 17
ATOM 29700 O O . LEU A 1 31 ? 2.951 -1.209 8.979 1.00 0.00 31 LEU A O 17
ATOM 29716 N N . ASN A 1 32 ? 3.572 -0.328 7.005 1.00 0.00 32 ASN A N 17
ATOM 29717 C CA . ASN A 1 32 ? 3.849 0.993 7.557 1.00 0.00 32 ASN A CA 17
ATOM 29718 C C . ASN A 1 32 ? 2.790 1.999 7.117 1.00 0.00 32 ASN A C 17
ATOM 29719 O O . ASN A 1 32 ? 2.726 2.378 5.949 1.00 0.00 32 ASN A O 17
ATOM 29730 N N . ASN A 1 33 ? 1.960 2.428 8.063 1.00 0.00 33 ASN A N 17
ATOM 29731 C CA . ASN A 1 33 ? 0.903 3.390 7.774 1.00 0.00 33 ASN A CA 17
ATOM 29732 C C . ASN A 1 33 ? 1.481 4.787 7.568 1.00 0.00 33 ASN A C 17
ATOM 29733 O O . ASN A 1 33 ? 0.768 5.714 7.184 1.00 0.00 33 ASN A O 17
ATOM 29744 N N . GLU A 1 34 ? 2.778 4.929 7.825 1.00 0.00 34 GLU A N 17
ATOM 29745 C CA . GLU A 1 34 ? 3.450 6.213 7.667 1.00 0.00 34 GLU A CA 17
ATOM 29746 C C . GLU A 1 34 ? 4.214 6.269 6.347 1.00 0.00 34 GLU A C 17
ATOM 29747 O O . GLU A 1 34 ? 3.826 6.984 5.423 1.00 0.00 34 GLU A O 17
ATOM 29759 N N . ALA A 1 35 ? 5.302 5.510 6.267 1.00 0.00 35 ALA A N 17
ATOM 29760 C CA . ALA A 1 35 ? 6.119 5.471 5.061 1.00 0.00 35 ALA A CA 17
ATOM 29761 C C . ALA A 1 35 ? 5.454 4.634 3.974 1.00 0.00 35 ALA A C 17
ATOM 29762 O O . ALA A 1 35 ? 6.037 4.395 2.917 1.00 0.00 35 ALA A O 17
ATOM 29769 N N . GLY A 1 36 ? 4.230 4.189 4.241 1.00 0.00 36 GLY A N 17
ATOM 29770 C CA . GLY A 1 36 ? 3.507 3.383 3.276 1.00 0.00 36 GLY A CA 17
ATOM 29771 C C . GLY A 1 36 ? 4.390 2.350 2.605 1.00 0.00 36 GLY A C 17
ATOM 29772 O O . GLY A 1 36 ? 4.225 2.055 1.420 1.00 0.00 36 GLY A O 17
ATOM 29776 N N . LEU A 1 37 ? 5.333 1.799 3.362 1.00 0.00 37 LEU A N 17
ATOM 29777 C CA . LEU A 1 37 ? 6.248 0.794 2.833 1.00 0.00 37 LEU A CA 17
ATOM 29778 C C . LEU A 1 37 ? 5.943 -0.582 3.417 1.00 0.00 37 LEU A C 17
ATOM 29779 O O . LEU A 1 37 ? 5.581 -0.705 4.588 1.00 0.00 37 LEU A O 17
ATOM 29795 N N . LEU A 1 38 ? 6.092 -1.614 2.595 1.00 0.00 38 LEU A N 17
ATOM 29796 C CA . LEU A 1 38 ? 5.835 -2.983 3.030 1.00 0.00 38 LEU A CA 17
ATOM 29797 C C . LEU A 1 38 ? 7.138 -3.759 3.188 1.00 0.00 38 LEU A C 17
ATOM 29798 O O . LEU A 1 38 ? 7.825 -4.043 2.207 1.00 0.00 38 LEU A O 17
ATOM 29814 N N . GLU A 1 39 ? 7.472 -4.100 4.429 1.00 0.00 39 GLU A N 17
ATOM 29815 C CA . GLU A 1 39 ? 8.693 -4.844 4.714 1.00 0.00 39 GLU A CA 17
ATOM 29816 C C . GLU A 1 39 ? 8.373 -6.180 5.378 1.00 0.00 39 GLU A C 17
ATOM 29817 O O . GLU A 1 39 ? 7.251 -6.407 5.832 1.00 0.00 39 GLU A O 17
ATOM 29829 N N . TYR A 1 40 ? 9.366 -7.061 5.430 1.00 0.00 40 TYR A N 17
ATOM 29830 C CA . TYR A 1 40 ? 9.190 -8.376 6.035 1.00 0.00 40 TYR A CA 17
ATOM 29831 C C . TYR A 1 40 ? 10.460 -8.818 6.755 1.00 0.00 40 TYR A C 17
ATOM 29832 O O . TYR A 1 40 ? 11.538 -8.871 6.163 1.00 0.00 40 TYR A O 17
ATOM 29850 N N . PHE A 1 41 ? 10.324 -9.135 8.039 1.00 0.00 41 PHE A N 17
ATOM 29851 C CA . PHE A 1 41 ? 11.459 -9.573 8.843 1.00 0.00 41 PHE A CA 17
ATOM 29852 C C . PHE A 1 41 ? 11.329 -11.048 9.211 1.00 0.00 41 PHE A C 17
ATOM 29853 O O . PHE A 1 41 ? 10.349 -11.703 8.856 1.00 0.00 41 PHE A O 17
ATOM 29870 N N . VAL A 1 42 ? 12.324 -11.563 9.926 1.00 0.00 42 VAL A N 17
ATOM 29871 C CA . VAL A 1 42 ? 12.321 -12.960 10.343 1.00 0.00 42 VAL A CA 17
ATOM 29872 C C . VAL A 1 42 ? 11.329 -13.193 11.477 1.00 0.00 42 VAL A C 17
ATOM 29873 O O . VAL A 1 42 ? 10.726 -14.260 11.578 1.00 0.00 42 VAL A O 17
ATOM 29886 N N . ASN A 1 43 ? 11.166 -12.185 12.329 1.00 0.00 43 ASN A N 17
ATOM 29887 C CA . ASN A 1 43 ? 10.246 -12.280 13.457 1.00 0.00 43 ASN A CA 17
ATOM 29888 C C . ASN A 1 43 ? 10.075 -10.924 14.135 1.00 0.00 43 ASN A C 17
ATOM 29889 O O . ASN A 1 43 ? 10.949 -10.061 14.047 1.00 0.00 43 ASN A O 17
ATOM 29900 N N . GLU A 1 44 ? 8.945 -10.744 14.811 1.00 0.00 44 GLU A N 17
ATOM 29901 C CA . GLU A 1 44 ? 8.661 -9.493 15.504 1.00 0.00 44 GLU A CA 17
ATOM 29902 C C . GLU A 1 44 ? 9.840 -9.074 16.377 1.00 0.00 44 GLU A C 17
ATOM 29903 O O . GLU A 1 44 ? 10.029 -7.891 16.656 1.00 0.00 44 GLU A O 17
ATOM 29915 N N . GLN A 1 45 ? 10.629 -10.055 16.806 1.00 0.00 45 GLN A N 17
ATOM 29916 C CA . GLN A 1 45 ? 11.788 -9.788 17.648 1.00 0.00 45 GLN A CA 17
ATOM 29917 C C . GLN A 1 45 ? 12.934 -9.205 16.829 1.00 0.00 45 GLN A C 17
ATOM 29918 O O . GLN A 1 45 ? 13.697 -8.370 17.316 1.00 0.00 45 GLN A O 17
ATOM 29932 N N . SER A 1 46 ? 13.050 -9.650 15.582 1.00 0.00 46 SER A N 17
ATOM 29933 C CA . SER A 1 46 ? 14.106 -9.175 14.695 1.00 0.00 46 SER A CA 17
ATOM 29934 C C . SER A 1 46 ? 13.649 -7.946 13.916 1.00 0.00 46 SER A C 17
ATOM 29935 O O . SER A 1 46 ? 14.110 -7.697 12.802 1.00 0.00 46 SER A O 17
ATOM 29943 N N . ARG A 1 47 ? 12.741 -7.180 14.511 1.00 0.00 47 ARG A N 17
ATOM 29944 C CA . ARG A 1 47 ? 12.220 -5.977 13.874 1.00 0.00 47 ARG A CA 17
ATOM 29945 C C . ARG A 1 47 ? 13.308 -4.915 13.746 1.00 0.00 47 ARG A C 17
ATOM 29946 O O . ARG A 1 47 ? 13.515 -4.350 12.672 1.00 0.00 47 ARG A O 17
ATOM 29967 N N . ASN A 1 48 ? 14.000 -4.648 14.849 1.00 0.00 48 ASN A N 17
ATOM 29968 C CA . ASN A 1 48 ? 15.066 -3.653 14.860 1.00 0.00 48 ASN A CA 17
ATOM 29969 C C . ASN A 1 48 ? 16.109 -3.960 13.790 1.00 0.00 48 ASN A C 17
ATOM 29970 O O . ASN A 1 48 ? 16.809 -3.065 13.317 1.00 0.00 48 ASN A O 17
ATOM 29981 N N . GLN A 1 49 ? 16.205 -5.231 13.412 1.00 0.00 49 GLN A N 17
ATOM 29982 C CA . GLN A 1 49 ? 17.162 -5.656 12.398 1.00 0.00 49 GLN A CA 17
ATOM 29983 C C . GLN A 1 49 ? 16.746 -5.162 11.016 1.00 0.00 49 GLN A C 17
ATOM 29984 O O . GLN A 1 49 ? 15.576 -4.860 10.779 1.00 0.00 49 GLN A O 17
ATOM 29998 N N . LYS A 1 50 ? 17.711 -5.082 10.107 1.00 0.00 50 LYS A N 17
ATOM 29999 C CA . LYS A 1 50 ? 17.446 -4.625 8.747 1.00 0.00 50 LYS A CA 17
ATOM 30000 C C . LYS A 1 50 ? 16.380 -5.489 8.081 1.00 0.00 50 LYS A C 17
ATOM 30001 O O . LYS A 1 50 ? 16.382 -6.715 8.192 1.00 0.00 50 LYS A O 17
ATOM 30020 N N . PRO A 1 51 ? 15.447 -4.837 7.372 1.00 0.00 51 PRO A N 17
ATOM 30021 C CA . PRO A 1 51 ? 14.359 -5.527 6.672 1.00 0.00 51 PRO A CA 17
ATOM 30022 C C . PRO A 1 51 ? 14.856 -6.324 5.471 1.00 0.00 51 PRO A C 17
ATOM 30023 O O . PRO A 1 51 ? 15.565 -5.797 4.614 1.00 0.00 51 PRO A O 17
ATOM 30034 N N . ARG A 1 52 ? 14.478 -7.597 5.415 1.00 0.00 52 ARG A N 17
ATOM 30035 C CA . ARG A 1 52 ? 14.887 -8.467 4.318 1.00 0.00 52 ARG A CA 17
ATOM 30036 C C . ARG A 1 52 ? 14.659 -7.788 2.971 1.00 0.00 52 ARG A C 17
ATOM 30037 O O . ARG A 1 52 ? 15.511 -7.841 2.086 1.00 0.00 52 ARG A O 17
ATOM 30058 N N . GLY A 1 53 ? 13.502 -7.149 2.824 1.00 0.00 53 GLY A N 17
ATOM 30059 C CA . GLY A 1 53 ? 13.182 -6.469 1.583 1.00 0.00 53 GLY A CA 17
ATOM 30060 C C . GLY A 1 53 ? 11.917 -5.640 1.685 1.00 0.00 53 GLY A C 17
ATOM 30061 O O . GLY A 1 53 ? 10.874 -6.134 2.114 1.00 0.00 53 GLY A O 17
ATOM 30065 N N . THR A 1 54 ? 12.008 -4.374 1.291 1.00 0.00 54 THR A N 17
ATOM 30066 C CA . THR A 1 54 ? 10.863 -3.473 1.342 1.00 0.00 54 THR A CA 17
ATOM 30067 C C . THR A 1 54 ? 10.224 -3.316 -0.033 1.00 0.00 54 THR A C 17
ATOM 30068 O O . THR A 1 54 ? 10.835 -3.640 -1.053 1.00 0.00 54 THR A O 17
ATOM 30079 N N . LEU A 1 55 ? 8.993 -2.818 -0.055 1.00 0.00 55 LEU A N 17
ATOM 30080 C CA . LEU A 1 55 ? 8.271 -2.617 -1.306 1.00 0.00 55 LEU A CA 17
ATOM 30081 C C . LEU A 1 55 ? 7.341 -1.412 -1.211 1.00 0.00 55 LEU A C 17
ATOM 30082 O O . LEU A 1 55 ? 6.540 -1.307 -0.283 1.00 0.00 55 LEU A O 17
ATOM 30098 N N . GLN A 1 56 ? 7.452 -0.508 -2.179 1.00 0.00 56 GLN A N 17
ATOM 30099 C CA . GLN A 1 56 ? 6.619 0.689 -2.204 1.00 0.00 56 GLN A CA 17
ATOM 30100 C C . GLN A 1 56 ? 5.192 0.350 -2.621 1.00 0.00 56 GLN A C 17
ATOM 30101 O O . GLN A 1 56 ? 4.973 -0.370 -3.596 1.00 0.00 56 GLN A O 17
ATOM 30115 N N . LEU A 1 57 ? 4.224 0.874 -1.877 1.00 0.00 57 LEU A N 17
ATOM 30116 C CA . LEU A 1 57 ? 2.816 0.627 -2.169 1.00 0.00 57 LEU A CA 17
ATOM 30117 C C . LEU A 1 57 ? 2.233 1.747 -3.025 1.00 0.00 57 LEU A C 17
ATOM 30118 O O . LEU A 1 57 ? 1.405 1.504 -3.902 1.00 0.00 57 LEU A O 17
ATOM 30134 N N . ALA A 1 58 ? 2.672 2.974 -2.764 1.00 0.00 58 ALA A N 17
ATOM 30135 C CA . ALA A 1 58 ? 2.197 4.130 -3.513 1.00 0.00 58 ALA A CA 17
ATOM 30136 C C . ALA A 1 58 ? 2.144 3.833 -5.007 1.00 0.00 58 ALA A C 17
ATOM 30137 O O . ALA A 1 58 ? 3.134 3.997 -5.719 1.00 0.00 58 ALA A O 17
ATOM 30144 N N . GLY A 1 59 ? 0.980 3.393 -5.478 1.00 0.00 59 GLY A N 17
ATOM 30145 C CA . GLY A 1 59 ? 0.821 3.079 -6.885 1.00 0.00 59 GLY A CA 17
ATOM 30146 C C . GLY A 1 59 ? 0.850 1.587 -7.153 1.00 0.00 59 GLY A C 17
ATOM 30147 O O . GLY A 1 59 ? 1.206 1.153 -8.249 1.00 0.00 59 GLY A O 17
ATOM 30151 N N . ALA A 1 60 ? 0.477 0.800 -6.150 1.00 0.00 60 ALA A N 17
ATOM 30152 C CA . ALA A 1 60 ? 0.462 -0.652 -6.283 1.00 0.00 60 ALA A CA 17
ATOM 30153 C C . ALA A 1 60 ? -0.954 -1.167 -6.514 1.00 0.00 60 ALA A C 17
ATOM 30154 O O . ALA A 1 60 ? -1.929 -0.435 -6.339 1.00 0.00 60 ALA A O 17
ATOM 30161 N N . VAL A 1 61 ? -1.062 -2.432 -6.909 1.00 0.00 61 VAL A N 17
ATOM 30162 C CA . VAL A 1 61 ? -2.360 -3.046 -7.164 1.00 0.00 61 VAL A CA 17
ATOM 30163 C C . VAL A 1 61 ? -2.463 -4.411 -6.493 1.00 0.00 61 VAL A C 17
ATOM 30164 O O . VAL A 1 61 ? -1.510 -5.191 -6.499 1.00 0.00 61 VAL A O 17
ATOM 30177 N N . ILE A 1 62 ? -3.626 -4.693 -5.916 1.00 0.00 62 ILE A N 17
ATOM 30178 C CA . ILE A 1 62 ? -3.855 -5.966 -5.242 1.00 0.00 62 ILE A CA 17
ATOM 30179 C C . ILE A 1 62 ? -4.831 -6.836 -6.027 1.00 0.00 62 ILE A C 17
ATOM 30180 O O . ILE A 1 62 ? -5.970 -6.441 -6.275 1.00 0.00 62 ILE A O 17
ATOM 30196 N N . SER A 1 63 ? -4.377 -8.023 -6.415 1.00 0.00 63 SER A N 17
ATOM 30197 C CA . SER A 1 63 ? -5.209 -8.949 -7.174 1.00 0.00 63 SER A CA 17
ATOM 30198 C C . SER A 1 63 ? -5.232 -10.325 -6.513 1.00 0.00 63 SER A C 17
ATOM 30199 O O . SER A 1 63 ? -4.368 -11.169 -6.747 1.00 0.00 63 SER A O 17
ATOM 30207 N N . PRO A 1 64 ? -6.247 -10.556 -5.666 1.00 0.00 64 PRO A N 17
ATOM 30208 C CA . PRO A 1 64 ? -6.409 -11.827 -4.954 1.00 0.00 64 PRO A CA 17
ATOM 30209 C C . PRO A 1 64 ? -6.798 -12.969 -5.887 1.00 0.00 64 PRO A C 17
ATOM 30210 O O . PRO A 1 64 ? -7.764 -12.863 -6.643 1.00 0.00 64 PRO A O 17
ATOM 30221 N N . SER A 1 65 ? -6.040 -14.059 -5.828 1.00 0.00 65 SER A N 17
ATOM 30222 C CA . SER A 1 65 ? -6.304 -15.220 -6.671 1.00 0.00 65 SER A CA 17
ATOM 30223 C C . SER A 1 65 ? -7.675 -15.814 -6.362 1.00 0.00 65 SER A C 17
ATOM 30224 O O . SER A 1 65 ? -8.431 -15.274 -5.554 1.00 0.00 65 SER A O 17
ATOM 30232 N N . ASP A 1 66 ? -7.989 -16.930 -7.012 1.00 0.00 66 ASP A N 17
ATOM 30233 C CA . ASP A 1 66 ? -9.268 -17.600 -6.807 1.00 0.00 66 ASP A CA 17
ATOM 30234 C C . ASP A 1 66 ? -9.067 -19.092 -6.565 1.00 0.00 66 ASP A C 17
ATOM 30235 O O . ASP A 1 66 ? -9.712 -19.682 -5.699 1.00 0.00 66 ASP A O 17
ATOM 30244 N N . GLU A 1 67 ? -8.168 -19.696 -7.336 1.00 0.00 67 GLU A N 17
ATOM 30245 C CA . GLU A 1 67 ? -7.884 -21.121 -7.205 1.00 0.00 67 GLU A CA 17
ATOM 30246 C C . GLU A 1 67 ? -7.786 -21.523 -5.737 1.00 0.00 67 GLU A C 17
ATOM 30247 O O . GLU A 1 67 ? -8.621 -22.274 -5.231 1.00 0.00 67 GLU A O 17
ATOM 30259 N N . ASP A 1 68 ? -6.761 -21.020 -5.059 1.00 0.00 68 ASP A N 17
ATOM 30260 C CA . ASP A 1 68 ? -6.553 -21.326 -3.648 1.00 0.00 68 ASP A CA 17
ATOM 30261 C C . ASP A 1 68 ? -7.485 -20.498 -2.769 1.00 0.00 68 ASP A C 17
ATOM 30262 O O . ASP A 1 68 ? -8.136 -19.567 -3.242 1.00 0.00 68 ASP A O 17
ATOM 30271 N N . SER A 1 69 ? -7.544 -20.845 -1.487 1.00 0.00 69 SER A N 17
ATOM 30272 C CA . SER A 1 69 ? -8.401 -20.137 -0.543 1.00 0.00 69 SER A CA 17
ATOM 30273 C C . SER A 1 69 ? -7.732 -18.854 -0.059 1.00 0.00 69 SER A C 17
ATOM 30274 O O . SER A 1 69 ? -8.304 -17.768 -0.157 1.00 0.00 69 SER A O 17
ATOM 30282 N N . HIS A 1 70 ? -6.517 -18.988 0.463 1.00 0.00 70 HIS A N 17
ATOM 30283 C CA . HIS A 1 70 ? -5.769 -17.840 0.962 1.00 0.00 70 HIS A CA 17
ATOM 30284 C C . HIS A 1 70 ? -4.594 -17.516 0.043 1.00 0.00 70 HIS A C 17
ATOM 30285 O O . HIS A 1 70 ? -3.589 -18.228 0.028 1.00 0.00 70 HIS A O 17
ATOM 30300 N N . THR A 1 71 ? -4.728 -16.438 -0.723 1.00 0.00 71 THR A N 17
ATOM 30301 C CA . THR A 1 71 ? -3.679 -16.021 -1.646 1.00 0.00 71 THR A CA 17
ATOM 30302 C C . THR A 1 71 ? -3.942 -14.617 -2.178 1.00 0.00 71 THR A C 17
ATOM 30303 O O . THR A 1 71 ? -5.091 -14.190 -2.291 1.00 0.00 71 THR A O 17
ATOM 30314 N N . PHE A 1 72 ? -2.870 -13.903 -2.506 1.00 0.00 72 PHE A N 17
ATOM 30315 C CA . PHE A 1 72 ? -2.984 -12.546 -3.027 1.00 0.00 72 PHE A CA 17
ATOM 30316 C C . PHE A 1 72 ? -1.625 -12.021 -3.480 1.00 0.00 72 PHE A C 17
ATOM 30317 O O . PHE A 1 72 ? -0.585 -12.423 -2.957 1.00 0.00 72 PHE A O 17
ATOM 30334 N N . THR A 1 73 ? -1.642 -11.119 -4.456 1.00 0.00 73 THR A N 17
ATOM 30335 C CA . THR A 1 73 ? -0.412 -10.539 -4.982 1.00 0.00 73 THR A CA 17
ATOM 30336 C C . THR A 1 73 ? -0.419 -9.021 -4.846 1.00 0.00 73 THR A C 17
ATOM 30337 O O . THR A 1 73 ? -1.433 -8.369 -5.097 1.00 0.00 73 THR A O 17
ATOM 30348 N N . VAL A 1 74 ? 0.720 -8.462 -4.448 1.00 0.00 74 VAL A N 17
ATOM 30349 C CA . VAL A 1 74 ? 0.846 -7.019 -4.281 1.00 0.00 74 VAL A CA 17
ATOM 30350 C C . VAL A 1 74 ? 1.736 -6.416 -5.361 1.00 0.00 74 VAL A C 17
ATOM 30351 O O . VAL A 1 74 ? 2.946 -6.287 -5.183 1.00 0.00 74 VAL A O 17
ATOM 30364 N N . ASN A 1 75 ? 1.127 -6.047 -6.484 1.00 0.00 75 ASN A N 17
ATOM 30365 C CA . ASN A 1 75 ? 1.865 -5.456 -7.595 1.00 0.00 75 ASN A CA 17
ATOM 30366 C C . ASN A 1 75 ? 2.530 -4.150 -7.173 1.00 0.00 75 ASN A C 17
ATOM 30367 O O . ASN A 1 75 ? 2.306 -3.655 -6.069 1.00 0.00 75 ASN A O 17
ATOM 30378 N N . ALA A 1 76 ? 3.350 -3.596 -8.061 1.00 0.00 76 ALA A N 17
ATOM 30379 C CA . ALA A 1 76 ? 4.046 -2.346 -7.782 1.00 0.00 76 ALA A CA 17
ATOM 30380 C C . ALA A 1 76 ? 4.172 -1.496 -9.041 1.00 0.00 76 ALA A C 17
ATOM 30381 O O . ALA A 1 76 ? 4.551 -1.992 -10.102 1.00 0.00 76 ALA A O 17
ATOM 30388 N N . ALA A 1 77 ? 3.852 -0.212 -8.917 1.00 0.00 77 ALA A N 17
ATOM 30389 C CA . ALA A 1 77 ? 3.931 0.708 -10.045 1.00 0.00 77 ALA A CA 17
ATOM 30390 C C . ALA A 1 77 ? 5.111 0.368 -10.949 1.00 0.00 77 ALA A C 17
ATOM 30391 O O . ALA A 1 77 ? 4.933 0.037 -12.121 1.00 0.00 77 ALA A O 17
ATOM 30398 N N . SER A 1 78 ? 6.317 0.453 -10.396 1.00 0.00 78 SER A N 17
ATOM 30399 C CA . SER A 1 78 ? 7.528 0.159 -11.154 1.00 0.00 78 SER A CA 17
ATOM 30400 C C . SER A 1 78 ? 7.337 -1.081 -12.022 1.00 0.00 78 SER A C 17
ATOM 30401 O O . SER A 1 78 ? 7.606 -1.059 -13.223 1.00 0.00 78 SER A O 17
ATOM 30409 N N . GLY A 1 79 ? 6.871 -2.162 -11.405 1.00 0.00 79 GLY A N 17
ATOM 30410 C CA . GLY A 1 79 ? 6.652 -3.397 -12.135 1.00 0.00 79 GLY A CA 17
ATOM 30411 C C . GLY A 1 79 ? 7.136 -4.615 -11.373 1.00 0.00 79 GLY A C 17
ATOM 30412 O O . GLY A 1 79 ? 7.943 -5.392 -11.881 1.00 0.00 79 GLY A O 17
ATOM 30416 N N . GLU A 1 80 ? 6.642 -4.780 -10.150 1.00 0.00 80 GLU A N 17
ATOM 30417 C CA . GLU A 1 80 ? 7.032 -5.911 -9.316 1.00 0.00 80 GLU A CA 17
ATOM 30418 C C . GLU A 1 80 ? 5.817 -6.514 -8.616 1.00 0.00 80 GLU A C 17
ATOM 30419 O O . GLU A 1 80 ? 4.894 -5.799 -8.227 1.00 0.00 80 GLU A O 17
ATOM 30431 N N . GLN A 1 81 ? 5.827 -7.834 -8.459 1.00 0.00 81 GLN A N 17
ATOM 30432 C CA . GLN A 1 81 ? 4.726 -8.534 -7.807 1.00 0.00 81 GLN A CA 17
ATOM 30433 C C . GLN A 1 81 ? 5.225 -9.340 -6.613 1.00 0.00 81 GLN A C 17
ATOM 30434 O O . GLN A 1 81 ? 6.314 -9.914 -6.650 1.00 0.00 81 GLN A O 17
ATOM 30448 N N . TYR A 1 82 ? 4.423 -9.379 -5.555 1.00 0.00 82 TYR A N 17
ATOM 30449 C CA . TYR A 1 82 ? 4.784 -10.113 -4.348 1.00 0.00 82 TYR A CA 17
ATOM 30450 C C . TYR A 1 82 ? 3.823 -11.274 -4.108 1.00 0.00 82 TYR A C 17
ATOM 30451 O O . TYR A 1 82 ? 2.605 -11.097 -4.109 1.00 0.00 82 TYR A O 17
ATOM 30469 N N . LYS A 1 83 ? 4.381 -12.462 -3.902 1.00 0.00 83 LYS A N 17
ATOM 30470 C CA . LYS A 1 83 ? 3.576 -13.653 -3.658 1.00 0.00 83 LYS A CA 17
ATOM 30471 C C . LYS A 1 83 ? 3.432 -13.916 -2.162 1.00 0.00 83 LYS A C 17
ATOM 30472 O O . LYS A 1 83 ? 4.239 -14.632 -1.567 1.00 0.00 83 LYS A O 17
ATOM 30491 N N . LEU A 1 84 ? 2.401 -13.333 -1.560 1.00 0.00 84 LEU A N 17
ATOM 30492 C CA . LEU A 1 84 ? 2.151 -13.506 -0.134 1.00 0.00 84 LEU A CA 17
ATOM 30493 C C . LEU A 1 84 ? 0.826 -14.224 0.104 1.00 0.00 84 LEU A C 17
ATOM 30494 O O . LEU A 1 84 ? -0.013 -14.312 -0.793 1.00 0.00 84 LEU A O 17
ATOM 30510 N N . ARG A 1 85 ? 0.645 -14.734 1.318 1.00 0.00 85 ARG A N 17
ATOM 30511 C CA . ARG A 1 85 ? -0.578 -15.444 1.673 1.00 0.00 85 ARG A CA 17
ATOM 30512 C C . ARG A 1 85 ? -1.035 -15.067 3.080 1.00 0.00 85 ARG A C 17
ATOM 30513 O O . ARG A 1 85 ? -0.217 -14.790 3.956 1.00 0.00 85 ARG A O 17
ATOM 30534 N N . ALA A 1 86 ? -2.348 -15.059 3.287 1.00 0.00 86 ALA A N 17
ATOM 30535 C CA . ALA A 1 86 ? -2.914 -14.718 4.586 1.00 0.00 86 ALA A CA 17
ATOM 30536 C C . ALA A 1 86 ? -3.064 -15.958 5.462 1.00 0.00 86 ALA A C 17
ATOM 30537 O O . ALA A 1 86 ? -3.166 -17.078 4.959 1.00 0.00 86 ALA A O 17
ATOM 30544 N N . THR A 1 87 ? -3.077 -15.751 6.775 1.00 0.00 87 THR A N 17
ATOM 30545 C CA . THR A 1 87 ? -3.213 -16.852 7.721 1.00 0.00 87 THR A CA 17
ATOM 30546 C C . THR A 1 87 ? -4.463 -17.675 7.431 1.00 0.00 87 THR A C 17
ATOM 30547 O O . THR A 1 87 ? -4.504 -18.875 7.702 1.00 0.00 87 THR A O 17
ATOM 30558 N N . ASP A 1 88 ? -5.479 -17.023 6.878 1.00 0.00 88 ASP A N 17
ATOM 30559 C CA . ASP A 1 88 ? -6.731 -17.695 6.549 1.00 0.00 88 ASP A CA 17
ATOM 30560 C C . ASP A 1 88 ? -7.600 -16.819 5.652 1.00 0.00 88 ASP A C 17
ATOM 30561 O O . ASP A 1 88 ? -7.288 -15.651 5.419 1.00 0.00 88 ASP A O 17
ATOM 30570 N N . ALA A 1 89 ? -8.690 -17.391 5.152 1.00 0.00 89 ALA A N 17
ATOM 30571 C CA . ALA A 1 89 ? -9.604 -16.661 4.281 1.00 0.00 89 ALA A CA 17
ATOM 30572 C C . ALA A 1 89 ? -10.118 -15.397 4.961 1.00 0.00 89 ALA A C 17
ATOM 30573 O O . ALA A 1 89 ? -10.083 -14.310 4.384 1.00 0.00 89 ALA A O 17
ATOM 30580 N N . LYS A 1 90 ? -10.597 -15.546 6.192 1.00 0.00 90 LYS A N 17
ATOM 30581 C CA . LYS A 1 90 ? -11.119 -14.416 6.952 1.00 0.00 90 LYS A CA 17
ATOM 30582 C C . LYS A 1 90 ? -10.059 -13.331 7.111 1.00 0.00 90 LYS A C 17
ATOM 30583 O O . LYS A 1 90 ? -10.381 -12.164 7.329 1.00 0.00 90 LYS A O 17
ATOM 30602 N N . GLU A 1 91 ? -8.794 -13.724 6.997 1.00 0.00 91 GLU A N 17
ATOM 30603 C CA . GLU A 1 91 ? -7.688 -12.783 7.127 1.00 0.00 91 GLU A CA 17
ATOM 30604 C C . GLU A 1 91 ? -7.324 -12.180 5.773 1.00 0.00 91 GLU A C 17
ATOM 30605 O O . GLU A 1 91 ? -6.900 -11.027 5.688 1.00 0.00 91 GLU A O 17
ATOM 30617 N N . ARG A 1 92 ? -7.492 -12.969 4.717 1.00 0.00 92 ARG A N 17
ATOM 30618 C CA . ARG A 1 92 ? -7.180 -12.515 3.367 1.00 0.00 92 ARG A CA 17
ATOM 30619 C C . ARG A 1 92 ? -7.826 -11.161 3.086 1.00 0.00 92 ARG A C 17
ATOM 30620 O O . ARG A 1 92 ? -7.172 -10.242 2.594 1.00 0.00 92 ARG A O 17
ATOM 30641 N N . GLN A 1 93 ? -9.112 -11.048 3.400 1.00 0.00 93 GLN A N 17
ATOM 30642 C CA . GLN A 1 93 ? -9.846 -9.808 3.180 1.00 0.00 93 GLN A CA 17
ATOM 30643 C C . GLN A 1 93 ? -9.139 -8.632 3.847 1.00 0.00 93 GLN A C 17
ATOM 30644 O O . GLN A 1 93 ? -8.922 -7.591 3.225 1.00 0.00 93 GLN A O 17
ATOM 30658 N N . HIS A 1 94 ? -8.782 -8.804 5.115 1.00 0.00 94 HIS A N 17
ATOM 30659 C CA . HIS A 1 94 ? -8.099 -7.757 5.866 1.00 0.00 94 HIS A CA 17
ATOM 30660 C C . HIS A 1 94 ? -6.893 -7.231 5.093 1.00 0.00 94 HIS A C 17
ATOM 30661 O O . HIS A 1 94 ? -6.885 -6.087 4.640 1.00 0.00 94 HIS A O 17
ATOM 30676 N N . TRP A 1 95 ? -5.878 -8.074 4.946 1.00 0.00 95 TRP A N 17
ATOM 30677 C CA . TRP A 1 95 ? -4.666 -7.694 4.228 1.00 0.00 95 TRP A CA 17
ATOM 30678 C C . TRP A 1 95 ? -5.005 -7.112 2.860 1.00 0.00 95 TRP A C 17
ATOM 30679 O O . TRP A 1 95 ? -4.597 -5.999 2.529 1.00 0.00 95 TRP A O 17
ATOM 30700 N N . VAL A 1 96 ? -5.754 -7.873 2.067 1.00 0.00 96 VAL A N 17
ATOM 30701 C CA . VAL A 1 96 ? -6.148 -7.431 0.734 1.00 0.00 96 VAL A CA 17
ATOM 30702 C C . VAL A 1 96 ? -6.841 -6.075 0.787 1.00 0.00 96 VAL A C 17
ATOM 30703 O O . VAL A 1 96 ? -6.749 -5.282 -0.149 1.00 0.00 96 VAL A O 17
ATOM 30716 N N . SER A 1 97 ? -7.536 -5.814 1.890 1.00 0.00 97 SER A N 17
ATOM 30717 C CA . SER A 1 97 ? -8.249 -4.554 2.065 1.00 0.00 97 SER A CA 17
ATOM 30718 C C . SER A 1 97 ? -7.302 -3.456 2.538 1.00 0.00 97 SER A C 17
ATOM 30719 O O . SER A 1 97 ? -6.987 -2.528 1.792 1.00 0.00 97 SER A O 17
ATOM 30727 N N . ARG A 1 98 ? -6.851 -3.568 3.783 1.00 0.00 98 ARG A N 17
ATOM 30728 C CA . ARG A 1 98 ? -5.941 -2.584 4.358 1.00 0.00 98 ARG A CA 17
ATOM 30729 C C . ARG A 1 98 ? -4.921 -2.118 3.323 1.00 0.00 98 ARG A C 17
ATOM 30730 O O . ARG A 1 98 ? -4.642 -0.924 3.205 1.00 0.00 98 ARG A O 17
ATOM 30751 N N . LEU A 1 99 ? -4.367 -3.067 2.577 1.00 0.00 99 LEU A N 17
ATOM 30752 C CA . LEU A 1 99 ? -3.377 -2.754 1.552 1.00 0.00 99 LEU A CA 17
ATOM 30753 C C . LEU A 1 99 ? -4.014 -1.990 0.396 1.00 0.00 99 LEU A C 17
ATOM 30754 O O . LEU A 1 99 ? -3.489 -0.970 -0.050 1.00 0.00 99 LEU A O 17
ATOM 30770 N N . GLN A 1 100 ? -5.148 -2.490 -0.084 1.00 0.00 100 GLN A N 17
ATOM 30771 C CA . GLN A 1 100 ? -5.856 -1.853 -1.188 1.00 0.00 100 GLN A CA 17
ATOM 30772 C C . GLN A 1 100 ? -6.212 -0.410 -0.846 1.00 0.00 100 GLN A C 17
ATOM 30773 O O . GLN A 1 100 ? -6.430 0.413 -1.735 1.00 0.00 100 GLN A O 17
ATOM 30787 N N . ILE A 1 101 ? -6.270 -0.111 0.447 1.00 0.00 101 ILE A N 17
ATOM 30788 C CA . ILE A 1 101 ? -6.599 1.233 0.906 1.00 0.00 101 ILE A CA 17
ATOM 30789 C C . ILE A 1 101 ? -5.351 2.106 0.991 1.00 0.00 101 ILE A C 17
ATOM 30790 O O . ILE A 1 101 ? -5.320 3.216 0.458 1.00 0.00 101 ILE A O 17
ATOM 30806 N N . CYS A 1 102 ? -4.324 1.596 1.662 1.00 0.00 102 CYS A N 17
ATOM 30807 C CA . CYS A 1 102 ? -3.073 2.329 1.816 1.00 0.00 102 CYS A CA 17
ATOM 30808 C C . CYS A 1 102 ? -2.418 2.578 0.461 1.00 0.00 102 CYS A C 17
ATOM 30809 O O . CYS A 1 102 ? -1.861 3.649 0.216 1.00 0.00 102 CYS A O 17
ATOM 30817 N N . THR A 1 103 ? -2.489 1.582 -0.416 1.00 0.00 103 THR A N 17
ATOM 30818 C CA . THR A 1 103 ? -1.901 1.692 -1.745 1.00 0.00 103 THR A CA 17
ATOM 30819 C C . THR A 1 103 ? -2.480 2.879 -2.507 1.00 0.00 103 THR A C 17
ATOM 30820 O O . THR A 1 103 ? -1.757 3.599 -3.194 1.00 0.00 103 THR A O 17
ATOM 30831 N N . GLN A 1 104 ? -3.788 3.076 -2.379 1.00 0.00 104 GLN A N 17
ATOM 30832 C CA . GLN A 1 104 ? -4.464 4.177 -3.055 1.00 0.00 104 GLN A CA 17
ATOM 30833 C C . GLN A 1 104 ? -4.344 5.467 -2.250 1.00 0.00 104 GLN A C 17
ATOM 30834 O O . GLN A 1 104 ? -3.807 6.464 -2.733 1.00 0.00 104 GLN A O 17
ATOM 30848 N N . HIS A 1 105 ? -4.848 5.440 -1.021 1.00 0.00 105 HIS A N 17
ATOM 30849 C CA . HIS A 1 105 ? -4.797 6.608 -0.148 1.00 0.00 105 HIS A CA 17
ATOM 30850 C C . HIS A 1 105 ? -3.485 7.364 -0.329 1.00 0.00 105 HIS A C 17
ATOM 30851 O O . HIS A 1 105 ? -3.432 8.583 -0.163 1.00 0.00 105 HIS A O 17
ATOM 30866 N N . HIS A 1 106 ? -2.428 6.634 -0.670 1.00 0.00 106 HIS A N 17
ATOM 30867 C CA . HIS A 1 106 ? -1.116 7.236 -0.873 1.00 0.00 106 HIS A CA 17
ATOM 30868 C C . HIS A 1 106 ? -0.967 7.746 -2.304 1.00 0.00 106 HIS A C 17
ATOM 30869 O O . HIS A 1 106 ? -0.902 8.952 -2.541 1.00 0.00 106 HIS A O 17
ATOM 30884 N N . THR A 1 107 ? -0.913 6.818 -3.254 1.00 0.00 107 THR A N 17
ATOM 30885 C CA . THR A 1 107 ? -0.770 7.172 -4.661 1.00 0.00 107 THR A CA 17
ATOM 30886 C C . THR A 1 107 ? -1.635 8.377 -5.015 1.00 0.00 107 THR A C 17
ATOM 30887 O O . THR A 1 107 ? -1.287 9.164 -5.894 1.00 0.00 107 THR A O 17
ATOM 30898 N N . GLU A 1 108 ? -2.762 8.514 -4.324 1.00 0.00 108 GLU A N 17
ATOM 30899 C CA . GLU A 1 108 ? -3.676 9.624 -4.567 1.00 0.00 108 GLU A CA 17
ATOM 30900 C C . GLU A 1 108 ? -2.994 10.961 -4.288 1.00 0.00 108 GLU A C 17
ATOM 30901 O O . GLU A 1 108 ? -3.028 11.871 -5.116 1.00 0.00 108 GLU A O 17
ATOM 30913 N N . ALA A 1 109 ? -2.378 11.071 -3.116 1.00 0.00 109 ALA A N 17
ATOM 30914 C CA . ALA A 1 109 ? -1.687 12.295 -2.728 1.00 0.00 109 ALA A CA 17
ATOM 30915 C C . ALA A 1 109 ? -0.997 12.939 -3.926 1.00 0.00 109 ALA A C 17
ATOM 30916 O O . ALA A 1 109 ? -0.864 14.161 -3.994 1.00 0.00 109 ALA A O 17
ATOM 30923 N N . ILE A 1 110 ? -0.560 12.109 -4.868 1.00 0.00 110 ILE A N 17
ATOM 30924 C CA . ILE A 1 110 ? 0.116 12.599 -6.063 1.00 0.00 110 ILE A CA 17
ATOM 30925 C C . ILE A 1 110 ? -0.752 13.606 -6.811 1.00 0.00 110 ILE A C 17
ATOM 30926 O O . ILE A 1 110 ? -1.685 13.231 -7.519 1.00 0.00 110 ILE A O 17
ATOM 30942 N N . GLY A 1 111 ? -0.435 14.887 -6.650 1.00 0.00 111 GLY A N 17
ATOM 30943 C CA . GLY A 1 111 ? -1.194 15.929 -7.318 1.00 0.00 111 GLY A CA 17
ATOM 30944 C C . GLY A 1 111 ? -0.588 16.324 -8.650 1.00 0.00 111 GLY A C 17
ATOM 30945 O O . GLY A 1 111 ? 0.526 16.846 -8.704 1.00 0.00 111 GLY A O 17
ATOM 30949 N N . LYS A 1 112 ? -1.321 16.073 -9.730 1.00 0.00 112 LYS A N 17
ATOM 30950 C CA . LYS A 1 112 ? -0.850 16.405 -11.069 1.00 0.00 112 LYS A CA 17
ATOM 30951 C C . LYS A 1 112 ? -1.028 17.892 -11.355 1.00 0.00 112 LYS A C 17
ATOM 30952 O O . LYS A 1 112 ? -2.147 18.404 -11.355 1.00 0.00 112 LYS A O 17
ATOM 30971 N N . ASN A 1 113 ? 0.082 18.580 -11.600 1.00 0.00 113 ASN A N 17
ATOM 30972 C CA . ASN A 1 113 ? 0.048 20.010 -11.889 1.00 0.00 113 ASN A CA 17
ATOM 30973 C C . ASN A 1 113 ? 0.400 20.278 -13.348 1.00 0.00 113 ASN A C 17
ATOM 30974 O O . ASN A 1 113 ? 1.356 19.716 -13.880 1.00 0.00 113 ASN A O 17
ATOM 30985 N N . ASN A 1 114 ? -0.379 21.143 -13.990 1.00 0.00 114 ASN A N 17
ATOM 30986 C CA . ASN A 1 114 ? -0.149 21.487 -15.389 1.00 0.00 114 ASN A CA 17
ATOM 30987 C C . ASN A 1 114 ? 1.305 21.884 -15.619 1.00 0.00 114 ASN A C 17
ATOM 30988 O O . ASN A 1 114 ? 2.014 21.256 -16.406 1.00 0.00 114 ASN A O 17
ATOM 30999 N N . SER A 1 115 ? 1.744 22.931 -14.928 1.00 0.00 115 SER A N 17
ATOM 31000 C CA . SER A 1 115 ? 3.113 23.414 -15.059 1.00 0.00 115 SER A CA 17
ATOM 31001 C C . SER A 1 115 ? 4.105 22.396 -14.505 1.00 0.00 115 SER A C 17
ATOM 31002 O O . SER A 1 115 ? 4.243 22.244 -13.292 1.00 0.00 115 SER A O 17
ATOM 31010 N N . GLY A 1 116 ? 4.793 21.699 -15.404 1.00 0.00 116 GLY A N 17
ATOM 31011 C CA . GLY A 1 116 ? 5.763 20.703 -14.987 1.00 0.00 116 GLY A CA 17
ATOM 31012 C C . GLY A 1 116 ? 7.083 20.837 -15.720 1.00 0.00 116 GLY A C 17
ATOM 31013 O O . GLY A 1 116 ? 7.141 21.303 -16.859 1.00 0.00 116 GLY A O 17
ATOM 31017 N N . PRO A 1 117 ? 8.175 20.424 -15.060 1.00 0.00 117 PRO A N 17
ATOM 31018 C CA . PRO A 1 117 ? 9.521 20.491 -15.637 1.00 0.00 117 PRO A CA 17
ATOM 31019 C C . PRO A 1 117 ? 9.714 19.497 -16.777 1.00 0.00 117 PRO A C 17
ATOM 31020 O O . PRO A 1 117 ? 9.032 18.474 -16.843 1.00 0.00 117 PRO A O 17
ATOM 31031 N N . SER A 1 118 ? 10.647 19.803 -17.673 1.00 0.00 118 SER A N 17
ATOM 31032 C CA . SER A 1 118 ? 10.927 18.938 -18.812 1.00 0.00 118 SER A CA 17
ATOM 31033 C C . SER A 1 118 ? 12.428 18.837 -19.062 1.00 0.00 118 SER A C 17
ATOM 31034 O O . SER A 1 118 ? 13.052 19.778 -19.551 1.00 0.00 118 SER A O 17
ATOM 31042 N N . SER A 1 119 ? 13.002 17.687 -18.722 1.00 0.00 119 SER A N 17
ATOM 31043 C CA . SER A 1 119 ? 14.431 17.463 -18.905 1.00 0.00 119 SER A CA 17
ATOM 31044 C C . SER A 1 119 ? 14.738 17.063 -20.345 1.00 0.00 119 SER A C 17
ATOM 31045 O O . SER A 1 119 ? 13.936 16.402 -21.003 1.00 0.00 119 SER A O 17
ATOM 31053 N N . GLY A 1 120 ? 15.908 17.470 -20.829 1.00 0.00 120 GLY A N 17
ATOM 31054 C CA . GLY A 1 120 ? 16.302 17.146 -22.188 1.00 0.00 120 GLY A CA 17
ATOM 31055 C C . GLY A 1 120 ? 15.406 17.799 -23.222 1.00 0.00 120 GLY A C 17
ATOM 31056 O O . GLY A 1 120 ? 15.350 17.358 -24.370 1.00 0.00 120 GLY A O 17
ATOM 31060 N N . GLY A 1 1 ? -21.067 10.930 9.418 1.00 0.00 1 GLY A N 18
ATOM 31061 C CA . GLY A 1 1 ? -21.096 9.817 10.349 1.00 0.00 1 GLY A CA 18
ATOM 31062 C C . GLY A 1 1 ? -19.713 9.268 10.639 1.00 0.00 1 GLY A C 18
ATOM 31063 O O . GLY A 1 1 ? -19.145 9.526 11.700 1.00 0.00 1 GLY A O 18
ATOM 31067 N N . SER A 1 2 ? -19.170 8.508 9.693 1.00 0.00 2 SER A N 18
ATOM 31068 C CA . SER A 1 2 ? -17.847 7.916 9.854 1.00 0.00 2 SER A CA 18
ATOM 31069 C C . SER A 1 2 ? -16.801 8.701 9.069 1.00 0.00 2 SER A C 18
ATOM 31070 O O . SER A 1 2 ? -16.929 8.889 7.859 1.00 0.00 2 SER A O 18
ATOM 31078 N N . SER A 1 3 ? -15.766 9.158 9.766 1.00 0.00 3 SER A N 18
ATOM 31079 C CA . SER A 1 3 ? -14.699 9.927 9.136 1.00 0.00 3 SER A CA 18
ATOM 31080 C C . SER A 1 3 ? -13.459 9.063 8.924 1.00 0.00 3 SER A C 18
ATOM 31081 O O . SER A 1 3 ? -12.965 8.930 7.805 1.00 0.00 3 SER A O 18
ATOM 31089 N N . GLY A 1 4 ? -12.962 8.476 10.008 1.00 0.00 4 GLY A N 18
ATOM 31090 C CA . GLY A 1 4 ? -11.784 7.632 9.921 1.00 0.00 4 GLY A CA 18
ATOM 31091 C C . GLY A 1 4 ? -11.299 7.172 11.281 1.00 0.00 4 GLY A C 18
ATOM 31092 O O . GLY A 1 4 ? -12.101 6.898 12.174 1.00 0.00 4 GLY A O 18
ATOM 31096 N N . SER A 1 5 ? -9.982 7.084 11.440 1.00 0.00 5 SER A N 18
ATOM 31097 C CA . SER A 1 5 ? -9.391 6.648 12.699 1.00 0.00 5 SER A CA 18
ATOM 31098 C C . SER A 1 5 ? -7.960 7.159 12.833 1.00 0.00 5 SER A C 18
ATOM 31099 O O . SER A 1 5 ? -7.361 7.622 11.862 1.00 0.00 5 SER A O 18
ATOM 31107 N N . SER A 1 6 ? -7.417 7.071 14.043 1.00 0.00 6 SER A N 18
ATOM 31108 C CA . SER A 1 6 ? -6.057 7.527 14.307 1.00 0.00 6 SER A CA 18
ATOM 31109 C C . SER A 1 6 ? -5.055 6.784 13.429 1.00 0.00 6 SER A C 18
ATOM 31110 O O . SER A 1 6 ? -4.150 7.387 12.854 1.00 0.00 6 SER A O 18
ATOM 31118 N N . GLY A 1 7 ? -5.225 5.469 13.331 1.00 0.00 7 GLY A N 18
ATOM 31119 C CA . GLY A 1 7 ? -4.329 4.663 12.522 1.00 0.00 7 GLY A CA 18
ATOM 31120 C C . GLY A 1 7 ? -3.804 3.453 13.269 1.00 0.00 7 GLY A C 18
ATOM 31121 O O . GLY A 1 7 ? -3.287 3.577 14.379 1.00 0.00 7 GLY A O 18
ATOM 31125 N N . GLU A 1 8 ? -3.939 2.279 12.659 1.00 0.00 8 GLU A N 18
ATOM 31126 C CA . GLU A 1 8 ? -3.477 1.041 13.276 1.00 0.00 8 GLU A CA 18
ATOM 31127 C C . GLU A 1 8 ? -2.658 0.214 12.288 1.00 0.00 8 GLU A C 18
ATOM 31128 O O . GLU A 1 8 ? -3.211 -0.454 11.415 1.00 0.00 8 GLU A O 18
ATOM 31140 N N . ASN A 1 9 ? -1.338 0.266 12.433 1.00 0.00 9 ASN A N 18
ATOM 31141 C CA . ASN A 1 9 ? -0.443 -0.477 11.554 1.00 0.00 9 ASN A CA 18
ATOM 31142 C C . ASN A 1 9 ? -0.853 -1.945 11.475 1.00 0.00 9 ASN A C 18
ATOM 31143 O O . ASN A 1 9 ? -1.118 -2.583 12.494 1.00 0.00 9 ASN A O 18
ATOM 31154 N N . VAL A 1 10 ? -0.902 -2.475 10.257 1.00 0.00 10 VAL A N 18
ATOM 31155 C CA . VAL A 1 10 ? -1.278 -3.867 10.043 1.00 0.00 10 VAL A CA 18
ATOM 31156 C C . VAL A 1 10 ? -0.045 -4.751 9.889 1.00 0.00 10 VAL A C 18
ATOM 31157 O O . VAL A 1 10 ? 0.877 -4.424 9.143 1.00 0.00 10 VAL A O 18
ATOM 31170 N N . TYR A 1 11 ? -0.037 -5.874 10.599 1.00 0.00 11 TYR A N 18
ATOM 31171 C CA . TYR A 1 11 ? 1.084 -6.805 10.543 1.00 0.00 11 TYR A CA 18
ATOM 31172 C C . TYR A 1 11 ? 0.611 -8.239 10.762 1.00 0.00 11 TYR A C 18
ATOM 31173 O O . TYR A 1 11 ? -0.501 -8.474 11.233 1.00 0.00 11 TYR A O 18
ATOM 31191 N N . GLY A 1 12 ? 1.467 -9.197 10.417 1.00 0.00 12 GLY A N 18
ATOM 31192 C CA . GLY A 1 12 ? 1.121 -10.596 10.583 1.00 0.00 12 GLY A CA 18
ATOM 31193 C C . GLY A 1 12 ? 2.091 -11.522 9.875 1.00 0.00 12 GLY A C 18
ATOM 31194 O O . GLY A 1 12 ? 2.789 -11.109 8.949 1.00 0.00 12 GLY A O 18
ATOM 31198 N N . TYR A 1 13 ? 2.135 -12.775 10.312 1.00 0.00 13 TYR A N 18
ATOM 31199 C CA . TYR A 1 13 ? 3.030 -13.760 9.717 1.00 0.00 13 TYR A CA 18
ATOM 31200 C C . TYR A 1 13 ? 2.424 -14.350 8.447 1.00 0.00 13 TYR A C 18
ATOM 31201 O O . TYR A 1 13 ? 1.561 -15.227 8.506 1.00 0.00 13 TYR A O 18
ATOM 31219 N N . LEU A 1 14 ? 2.882 -13.863 7.299 1.00 0.00 14 LEU A N 18
ATOM 31220 C CA . LEU A 1 14 ? 2.386 -14.341 6.013 1.00 0.00 14 LEU A CA 18
ATOM 31221 C C . LEU A 1 14 ? 3.413 -15.242 5.335 1.00 0.00 14 LEU A C 18
ATOM 31222 O O . LEU A 1 14 ? 4.601 -15.193 5.650 1.00 0.00 14 LEU A O 18
ATOM 31238 N N . MET A 1 15 ? 2.946 -16.064 4.401 1.00 0.00 15 MET A N 18
ATOM 31239 C CA . MET A 1 15 ? 3.825 -16.974 3.675 1.00 0.00 15 MET A CA 18
ATOM 31240 C C . MET A 1 15 ? 4.307 -16.341 2.373 1.00 0.00 15 MET A C 18
ATOM 31241 O O . MET A 1 15 ? 3.528 -16.148 1.439 1.00 0.00 15 MET A O 18
ATOM 31255 N N . LYS A 1 16 ? 5.595 -16.020 2.318 1.00 0.00 16 LYS A N 18
ATOM 31256 C CA . LYS A 1 16 ? 6.182 -15.411 1.131 1.00 0.00 16 LYS A CA 18
ATOM 31257 C C . LYS A 1 16 ? 7.080 -16.402 0.398 1.00 0.00 16 LYS A C 18
ATOM 31258 O O . LYS A 1 16 ? 7.975 -17.002 0.993 1.00 0.00 16 LYS A O 18
ATOM 31277 N N . TYR A 1 17 ? 6.836 -16.568 -0.897 1.00 0.00 17 TYR A N 18
ATOM 31278 C CA . TYR A 1 17 ? 7.622 -17.487 -1.712 1.00 0.00 17 TYR A CA 18
ATOM 31279 C C . TYR A 1 17 ? 9.114 -17.211 -1.558 1.00 0.00 17 TYR A C 18
ATOM 31280 O O . TYR A 1 17 ? 9.544 -16.058 -1.515 1.00 0.00 17 TYR A O 18
ATOM 31298 N N . THR A 1 18 ? 9.902 -18.279 -1.477 1.00 0.00 18 THR A N 18
ATOM 31299 C CA . THR A 1 18 ? 11.346 -18.154 -1.328 1.00 0.00 18 THR A CA 18
ATOM 31300 C C . THR A 1 18 ? 12.077 -18.769 -2.516 1.00 0.00 18 THR A C 18
ATOM 31301 O O . THR A 1 18 ? 13.022 -18.186 -3.045 1.00 0.00 18 THR A O 18
ATOM 31312 N N . ASN A 1 19 ? 11.632 -19.950 -2.933 1.00 0.00 19 ASN A N 18
ATOM 31313 C CA . ASN A 1 19 ? 12.244 -20.644 -4.060 1.00 0.00 19 ASN A CA 18
ATOM 31314 C C . ASN A 1 19 ? 11.348 -21.776 -4.553 1.00 0.00 19 ASN A C 18
ATOM 31315 O O . ASN A 1 19 ? 10.390 -22.162 -3.882 1.00 0.00 19 ASN A O 18
ATOM 31326 N N . LEU A 1 20 ? 11.667 -22.305 -5.729 1.00 0.00 20 LEU A N 18
ATOM 31327 C CA . LEU A 1 20 ? 10.892 -23.395 -6.313 1.00 0.00 20 LEU A CA 18
ATOM 31328 C C . LEU A 1 20 ? 10.948 -24.637 -5.430 1.00 0.00 20 LEU A C 18
ATOM 31329 O O . LEU A 1 20 ? 9.955 -25.016 -4.810 1.00 0.00 20 LEU A O 18
ATOM 31345 N N . VAL A 1 21 ? 12.118 -25.266 -5.375 1.00 0.00 21 VAL A N 18
ATOM 31346 C CA . VAL A 1 21 ? 12.305 -26.464 -4.565 1.00 0.00 21 VAL A CA 18
ATOM 31347 C C . VAL A 1 21 ? 11.679 -26.297 -3.185 1.00 0.00 21 VAL A C 18
ATOM 31348 O O . VAL A 1 21 ? 10.943 -27.165 -2.715 1.00 0.00 21 VAL A O 18
ATOM 31361 N N . THR A 1 22 ? 11.976 -25.174 -2.538 1.00 0.00 22 THR A N 18
ATOM 31362 C CA . THR A 1 22 ? 11.443 -24.892 -1.211 1.00 0.00 22 THR A CA 18
ATOM 31363 C C . THR A 1 22 ? 9.932 -24.689 -1.257 1.00 0.00 22 THR A C 18
ATOM 31364 O O . THR A 1 22 ? 9.169 -25.518 -0.764 1.00 0.00 22 THR A O 18
ATOM 31375 N N . GLY A 1 23 ? 9.507 -23.579 -1.853 1.00 0.00 23 GLY A N 18
ATOM 31376 C CA . GLY A 1 23 ? 8.089 -23.287 -1.953 1.00 0.00 23 GLY A CA 18
ATOM 31377 C C . GLY A 1 23 ? 7.701 -22.031 -1.199 1.00 0.00 23 GLY A C 18
ATOM 31378 O O . GLY A 1 23 ? 8.019 -20.920 -1.626 1.00 0.00 23 GLY A O 18
ATOM 31382 N N . TRP A 1 24 ? 7.013 -22.205 -0.077 1.00 0.00 24 TRP A N 18
ATOM 31383 C CA . TRP A 1 24 ? 6.580 -21.075 0.737 1.00 0.00 24 TRP A CA 18
ATOM 31384 C C . TRP A 1 24 ? 7.293 -21.069 2.085 1.00 0.00 24 TRP A C 18
ATOM 31385 O O . TRP A 1 24 ? 7.643 -22.123 2.615 1.00 0.00 24 TRP A O 18
ATOM 31406 N N . GLN A 1 25 ? 7.506 -19.877 2.632 1.00 0.00 25 GLN A N 18
ATOM 31407 C CA . GLN A 1 25 ? 8.179 -19.736 3.918 1.00 0.00 25 GLN A CA 18
ATOM 31408 C C . GLN A 1 25 ? 7.476 -18.701 4.790 1.00 0.00 25 GLN A C 18
ATOM 31409 O O . GLN A 1 25 ? 7.009 -17.674 4.297 1.00 0.00 25 GLN A O 18
ATOM 31423 N N . TYR A 1 26 ? 7.404 -18.978 6.087 1.00 0.00 26 TYR A N 18
ATOM 31424 C CA . TYR A 1 26 ? 6.756 -18.071 7.027 1.00 0.00 26 TYR A CA 18
ATOM 31425 C C . TYR A 1 26 ? 7.635 -16.856 7.307 1.00 0.00 26 TYR A C 18
ATOM 31426 O O . TYR A 1 26 ? 8.802 -16.992 7.674 1.00 0.00 26 TYR A O 18
ATOM 31444 N N . ARG A 1 27 ? 7.065 -15.668 7.131 1.00 0.00 27 ARG A N 18
ATOM 31445 C CA . ARG A 1 27 ? 7.796 -14.429 7.364 1.00 0.00 27 ARG A CA 18
ATOM 31446 C C . ARG A 1 27 ? 6.893 -13.377 8.001 1.00 0.00 27 ARG A C 18
ATOM 31447 O O . ARG A 1 27 ? 5.711 -13.276 7.672 1.00 0.00 27 ARG A O 18
ATOM 31468 N N . PHE A 1 28 ? 7.457 -12.595 8.915 1.00 0.00 28 PHE A N 18
ATOM 31469 C CA . PHE A 1 28 ? 6.703 -11.551 9.599 1.00 0.00 28 PHE A CA 18
ATOM 31470 C C . PHE A 1 28 ? 6.660 -10.274 8.765 1.00 0.00 28 PHE A C 18
ATOM 31471 O O . PHE A 1 28 ? 7.698 -9.695 8.442 1.00 0.00 28 PHE A O 18
ATOM 31488 N N . PHE A 1 29 ? 5.453 -9.842 8.417 1.00 0.00 29 PHE A N 18
ATOM 31489 C CA . PHE A 1 29 ? 5.273 -8.635 7.619 1.00 0.00 29 PHE A CA 18
ATOM 31490 C C . PHE A 1 29 ? 4.719 -7.497 8.471 1.00 0.00 29 PHE A C 18
ATOM 31491 O O . PHE A 1 29 ? 3.927 -7.720 9.386 1.00 0.00 29 PHE A O 18
ATOM 31508 N N . VAL A 1 30 ? 5.143 -6.275 8.162 1.00 0.00 30 VAL A N 18
ATOM 31509 C CA . VAL A 1 30 ? 4.689 -5.101 8.898 1.00 0.00 30 VAL A CA 18
ATOM 31510 C C . VAL A 1 30 ? 4.389 -3.942 7.954 1.00 0.00 30 VAL A C 18
ATOM 31511 O O . VAL A 1 30 ? 5.300 -3.309 7.420 1.00 0.00 30 VAL A O 18
ATOM 31524 N N . LEU A 1 31 ? 3.104 -3.670 7.751 1.00 0.00 31 LEU A N 18
ATOM 31525 C CA . LEU A 1 31 ? 2.682 -2.587 6.870 1.00 0.00 31 LEU A CA 18
ATOM 31526 C C . LEU A 1 31 ? 2.912 -1.230 7.527 1.00 0.00 31 LEU A C 18
ATOM 31527 O O . LEU A 1 31 ? 2.847 -1.102 8.749 1.00 0.00 31 LEU A O 18
ATOM 31543 N N . ASN A 1 32 ? 3.179 -0.218 6.707 1.00 0.00 32 ASN A N 18
ATOM 31544 C CA . ASN A 1 32 ? 3.417 1.130 7.209 1.00 0.00 32 ASN A CA 18
ATOM 31545 C C . ASN A 1 32 ? 2.426 2.119 6.603 1.00 0.00 32 ASN A C 18
ATOM 31546 O O . ASN A 1 32 ? 2.685 2.710 5.556 1.00 0.00 32 ASN A O 18
ATOM 31557 N N . ASN A 1 33 ? 1.289 2.293 7.270 1.00 0.00 33 ASN A N 18
ATOM 31558 C CA . ASN A 1 33 ? 0.258 3.210 6.797 1.00 0.00 33 ASN A CA 18
ATOM 31559 C C . ASN A 1 33 ? 0.743 4.655 6.864 1.00 0.00 33 ASN A C 18
ATOM 31560 O O . ASN A 1 33 ? 0.315 5.501 6.080 1.00 0.00 33 ASN A O 18
ATOM 31571 N N . GLU A 1 34 ? 1.640 4.929 7.807 1.00 0.00 34 GLU A N 18
ATOM 31572 C CA . GLU A 1 34 ? 2.183 6.272 7.976 1.00 0.00 34 GLU A CA 18
ATOM 31573 C C . GLU A 1 34 ? 3.146 6.616 6.844 1.00 0.00 34 GLU A C 18
ATOM 31574 O O . GLU A 1 34 ? 3.067 7.693 6.254 1.00 0.00 34 GLU A O 18
ATOM 31586 N N . ALA A 1 35 ? 4.056 5.693 6.548 1.00 0.00 35 ALA A N 18
ATOM 31587 C CA . ALA A 1 35 ? 5.033 5.898 5.486 1.00 0.00 35 ALA A CA 18
ATOM 31588 C C . ALA A 1 35 ? 4.511 5.379 4.151 1.00 0.00 35 ALA A C 18
ATOM 31589 O O . ALA A 1 35 ? 4.464 6.112 3.165 1.00 0.00 35 ALA A O 18
ATOM 31596 N N . GLY A 1 36 ? 4.119 4.109 4.128 1.00 0.00 36 GLY A N 18
ATOM 31597 C CA . GLY A 1 36 ? 3.605 3.513 2.908 1.00 0.00 36 GLY A CA 18
ATOM 31598 C C . GLY A 1 36 ? 4.555 2.490 2.317 1.00 0.00 36 GLY A C 18
ATOM 31599 O O . GLY A 1 36 ? 4.542 2.244 1.110 1.00 0.00 36 GLY A O 18
ATOM 31603 N N . LEU A 1 37 ? 5.383 1.894 3.168 1.00 0.00 37 LEU A N 18
ATOM 31604 C CA . LEU A 1 37 ? 6.346 0.892 2.724 1.00 0.00 37 LEU A CA 18
ATOM 31605 C C . LEU A 1 37 ? 6.074 -0.455 3.385 1.00 0.00 37 LEU A C 18
ATOM 31606 O O . LEU A 1 37 ? 5.915 -0.540 4.603 1.00 0.00 37 LEU A O 18
ATOM 31622 N N . LEU A 1 38 ? 6.025 -1.507 2.575 1.00 0.00 38 LEU A N 18
ATOM 31623 C CA . LEU A 1 38 ? 5.775 -2.852 3.081 1.00 0.00 38 LEU A CA 18
ATOM 31624 C C . LEU A 1 38 ? 7.083 -3.615 3.268 1.00 0.00 38 LEU A C 18
ATOM 31625 O O . LEU A 1 38 ? 7.751 -3.967 2.296 1.00 0.00 38 LEU A O 18
ATOM 31641 N N . GLU A 1 39 ? 7.440 -3.869 4.523 1.00 0.00 39 GLU A N 18
ATOM 31642 C CA . GLU A 1 39 ? 8.667 -4.591 4.836 1.00 0.00 39 GLU A CA 18
ATOM 31643 C C . GLU A 1 39 ? 8.356 -5.982 5.383 1.00 0.00 39 GLU A C 18
ATOM 31644 O O . GLU A 1 39 ? 7.196 -6.321 5.622 1.00 0.00 39 GLU A O 18
ATOM 31656 N N . TYR A 1 40 ? 9.398 -6.781 5.577 1.00 0.00 40 TYR A N 18
ATOM 31657 C CA . TYR A 1 40 ? 9.236 -8.136 6.093 1.00 0.00 40 TYR A CA 18
ATOM 31658 C C . TYR A 1 40 ? 10.527 -8.631 6.738 1.00 0.00 40 TYR A C 18
ATOM 31659 O O . TYR A 1 40 ? 11.625 -8.315 6.279 1.00 0.00 40 TYR A O 18
ATOM 31677 N N . PHE A 1 41 ? 10.387 -9.410 7.805 1.00 0.00 41 PHE A N 18
ATOM 31678 C CA . PHE A 1 41 ? 11.541 -9.950 8.515 1.00 0.00 41 PHE A CA 18
ATOM 31679 C C . PHE A 1 41 ? 11.297 -11.398 8.928 1.00 0.00 41 PHE A C 18
ATOM 31680 O O . PHE A 1 41 ? 10.158 -11.866 8.951 1.00 0.00 41 PHE A O 18
ATOM 31697 N N . VAL A 1 42 ? 12.375 -12.105 9.252 1.00 0.00 42 VAL A N 18
ATOM 31698 C CA . VAL A 1 42 ? 12.279 -13.500 9.665 1.00 0.00 42 VAL A CA 18
ATOM 31699 C C . VAL A 1 42 ? 11.314 -13.663 10.834 1.00 0.00 42 VAL A C 18
ATOM 31700 O O . VAL A 1 42 ? 10.469 -14.556 10.834 1.00 0.00 42 VAL A O 18
ATOM 31713 N N . ASN A 1 43 ? 11.447 -12.792 11.829 1.00 0.00 43 ASN A N 18
ATOM 31714 C CA . ASN A 1 43 ? 10.587 -12.839 13.006 1.00 0.00 43 ASN A CA 18
ATOM 31715 C C . ASN A 1 43 ? 10.387 -11.443 13.589 1.00 0.00 43 ASN A C 18
ATOM 31716 O O . ASN A 1 43 ? 11.086 -10.500 13.221 1.00 0.00 43 ASN A O 18
ATOM 31727 N N . GLU A 1 44 ? 9.427 -11.321 14.502 1.00 0.00 44 GLU A N 18
ATOM 31728 C CA . GLU A 1 44 ? 9.136 -10.041 15.136 1.00 0.00 44 GLU A CA 18
ATOM 31729 C C . GLU A 1 44 ? 10.352 -9.522 15.898 1.00 0.00 44 GLU A C 18
ATOM 31730 O O . GLU A 1 44 ? 10.531 -8.314 16.050 1.00 0.00 44 GLU A O 18
ATOM 31742 N N . GLN A 1 45 ? 11.183 -10.444 16.373 1.00 0.00 45 GLN A N 18
ATOM 31743 C CA . GLN A 1 45 ? 12.381 -10.079 17.120 1.00 0.00 45 GLN A CA 18
ATOM 31744 C C . GLN A 1 45 ? 13.434 -9.474 16.198 1.00 0.00 45 GLN A C 18
ATOM 31745 O O . GLN A 1 45 ? 14.357 -8.799 16.653 1.00 0.00 45 GLN A O 18
ATOM 31759 N N . SER A 1 46 ? 13.289 -9.721 14.900 1.00 0.00 46 SER A N 18
ATOM 31760 C CA . SER A 1 46 ? 14.231 -9.204 13.914 1.00 0.00 46 SER A CA 18
ATOM 31761 C C . SER A 1 46 ? 13.617 -8.048 13.130 1.00 0.00 46 SER A C 18
ATOM 31762 O O . SER A 1 46 ? 13.810 -7.933 11.919 1.00 0.00 46 SER A O 18
ATOM 31770 N N . ARG A 1 47 ? 12.876 -7.195 13.829 1.00 0.00 47 ARG A N 18
ATOM 31771 C CA . ARG A 1 47 ? 12.232 -6.049 13.199 1.00 0.00 47 ARG A CA 18
ATOM 31772 C C . ARG A 1 47 ? 13.075 -4.789 13.372 1.00 0.00 47 ARG A C 18
ATOM 31773 O O . ARG A 1 47 ? 12.851 -3.783 12.700 1.00 0.00 47 ARG A O 18
ATOM 31794 N N . ASN A 1 48 ? 14.045 -4.851 14.279 1.00 0.00 48 ASN A N 18
ATOM 31795 C CA . ASN A 1 48 ? 14.921 -3.715 14.541 1.00 0.00 48 ASN A CA 18
ATOM 31796 C C . ASN A 1 48 ? 16.242 -3.863 13.793 1.00 0.00 48 ASN A C 18
ATOM 31797 O O . ASN A 1 48 ? 16.753 -2.901 13.220 1.00 0.00 48 ASN A O 18
ATOM 31808 N N . GLN A 1 49 ? 16.789 -5.075 13.803 1.00 0.00 49 GLN A N 18
ATOM 31809 C CA . GLN A 1 49 ? 18.051 -5.348 13.126 1.00 0.00 49 GLN A CA 18
ATOM 31810 C C . GLN A 1 49 ? 18.072 -4.717 11.738 1.00 0.00 49 GLN A C 18
ATOM 31811 O O . GLN A 1 49 ? 18.719 -3.692 11.520 1.00 0.00 49 GLN A O 18
ATOM 31825 N N . LYS A 1 50 ? 17.360 -5.334 10.801 1.00 0.00 50 LYS A N 18
ATOM 31826 C CA . LYS A 1 50 ? 17.296 -4.833 9.433 1.00 0.00 50 LYS A CA 18
ATOM 31827 C C . LYS A 1 50 ? 16.320 -5.655 8.598 1.00 0.00 50 LYS A C 18
ATOM 31828 O O . LYS A 1 50 ? 16.300 -6.885 8.654 1.00 0.00 50 LYS A O 18
ATOM 31847 N N . PRO A 1 51 ? 15.491 -4.963 7.802 1.00 0.00 51 PRO A N 18
ATOM 31848 C CA . PRO A 1 51 ? 14.499 -5.609 6.938 1.00 0.00 51 PRO A CA 18
ATOM 31849 C C . PRO A 1 51 ? 15.142 -6.361 5.778 1.00 0.00 51 PRO A C 18
ATOM 31850 O O . PRO A 1 51 ? 16.068 -5.861 5.139 1.00 0.00 51 PRO A O 18
ATOM 31861 N N . ARG A 1 52 ? 14.646 -7.565 5.511 1.00 0.00 52 ARG A N 18
ATOM 31862 C CA . ARG A 1 52 ? 15.174 -8.385 4.428 1.00 0.00 52 ARG A CA 18
ATOM 31863 C C . ARG A 1 52 ? 14.842 -7.772 3.070 1.00 0.00 52 ARG A C 18
ATOM 31864 O O . ARG A 1 52 ? 15.577 -7.953 2.101 1.00 0.00 52 ARG A O 18
ATOM 31885 N N . GLY A 1 53 ? 13.730 -7.047 3.010 1.00 0.00 53 GLY A N 18
ATOM 31886 C CA . GLY A 1 53 ? 13.320 -6.419 1.767 1.00 0.00 53 GLY A CA 18
ATOM 31887 C C . GLY A 1 53 ? 12.155 -5.469 1.954 1.00 0.00 53 GLY A C 18
ATOM 31888 O O . GLY A 1 53 ? 11.370 -5.613 2.892 1.00 0.00 53 GLY A O 18
ATOM 31892 N N . THR A 1 54 ? 12.040 -4.491 1.060 1.00 0.00 54 THR A N 18
ATOM 31893 C CA . THR A 1 54 ? 10.964 -3.511 1.133 1.00 0.00 54 THR A CA 18
ATOM 31894 C C . THR A 1 54 ? 10.314 -3.307 -0.231 1.00 0.00 54 THR A C 18
ATOM 31895 O O . THR A 1 54 ? 10.996 -3.270 -1.256 1.00 0.00 54 THR A O 18
ATOM 31906 N N . LEU A 1 55 ? 8.992 -3.174 -0.236 1.00 0.00 55 LEU A N 18
ATOM 31907 C CA . LEU A 1 55 ? 8.249 -2.972 -1.475 1.00 0.00 55 LEU A CA 18
ATOM 31908 C C . LEU A 1 55 ? 7.285 -1.796 -1.347 1.00 0.00 55 LEU A C 18
ATOM 31909 O O . LEU A 1 55 ? 6.385 -1.809 -0.508 1.00 0.00 55 LEU A O 18
ATOM 31925 N N . GLN A 1 56 ? 7.481 -0.784 -2.185 1.00 0.00 56 GLN A N 18
ATOM 31926 C CA . GLN A 1 56 ? 6.628 0.399 -2.166 1.00 0.00 56 GLN A CA 18
ATOM 31927 C C . GLN A 1 56 ? 5.190 0.039 -2.524 1.00 0.00 56 GLN A C 18
ATOM 31928 O O . GLN A 1 56 ? 4.945 -0.888 -3.298 1.00 0.00 56 GLN A O 18
ATOM 31942 N N . LEU A 1 57 ? 4.242 0.776 -1.957 1.00 0.00 57 LEU A N 18
ATOM 31943 C CA . LEU A 1 57 ? 2.827 0.534 -2.217 1.00 0.00 57 LEU A CA 18
ATOM 31944 C C . LEU A 1 57 ? 2.222 1.669 -3.037 1.00 0.00 57 LEU A C 18
ATOM 31945 O O . LEU A 1 57 ? 1.380 1.441 -3.905 1.00 0.00 57 LEU A O 18
ATOM 31961 N N . ALA A 1 58 ? 2.658 2.893 -2.757 1.00 0.00 58 ALA A N 18
ATOM 31962 C CA . ALA A 1 58 ? 2.164 4.063 -3.471 1.00 0.00 58 ALA A CA 18
ATOM 31963 C C . ALA A 1 58 ? 2.063 3.790 -4.968 1.00 0.00 58 ALA A C 18
ATOM 31964 O O . ALA A 1 58 ? 3.038 3.939 -5.703 1.00 0.00 58 ALA A O 18
ATOM 31971 N N . GLY A 1 59 ? 0.876 3.389 -5.414 1.00 0.00 59 GLY A N 18
ATOM 31972 C CA . GLY A 1 59 ? 0.670 3.100 -6.821 1.00 0.00 59 GLY A CA 18
ATOM 31973 C C . GLY A 1 59 ? 0.754 1.618 -7.128 1.00 0.00 59 GLY A C 18
ATOM 31974 O O . GLY A 1 59 ? 1.211 1.224 -8.200 1.00 0.00 59 GLY A O 18
ATOM 31978 N N . ALA A 1 60 ? 0.311 0.794 -6.183 1.00 0.00 60 ALA A N 18
ATOM 31979 C CA . ALA A 1 60 ? 0.338 -0.652 -6.358 1.00 0.00 60 ALA A CA 18
ATOM 31980 C C . ALA A 1 60 ? -1.066 -1.204 -6.583 1.00 0.00 60 ALA A C 18
ATOM 31981 O O . ALA A 1 60 ? -2.060 -0.539 -6.289 1.00 0.00 60 ALA A O 18
ATOM 31988 N N . VAL A 1 61 ? -1.141 -2.423 -7.107 1.00 0.00 61 VAL A N 18
ATOM 31989 C CA . VAL A 1 61 ? -2.424 -3.064 -7.372 1.00 0.00 61 VAL A CA 18
ATOM 31990 C C . VAL A 1 61 ? -2.528 -4.403 -6.650 1.00 0.00 61 VAL A C 18
ATOM 31991 O O . VAL A 1 61 ? -1.591 -5.201 -6.663 1.00 0.00 61 VAL A O 18
ATOM 32004 N N . ILE A 1 62 ? -3.674 -4.642 -6.021 1.00 0.00 62 ILE A N 18
ATOM 32005 C CA . ILE A 1 62 ? -3.901 -5.885 -5.295 1.00 0.00 62 ILE A CA 18
ATOM 32006 C C . ILE A 1 62 ? -4.854 -6.800 -6.057 1.00 0.00 62 ILE A C 18
ATOM 32007 O O . ILE A 1 62 ? -6.052 -6.530 -6.147 1.00 0.00 62 ILE A O 18
ATOM 32023 N N . SER A 1 63 ? -4.314 -7.885 -6.603 1.00 0.00 63 SER A N 18
ATOM 32024 C CA . SER A 1 63 ? -5.115 -8.840 -7.359 1.00 0.00 63 SER A CA 18
ATOM 32025 C C . SER A 1 63 ? -5.184 -10.183 -6.638 1.00 0.00 63 SER A C 18
ATOM 32026 O O . SER A 1 63 ? -4.309 -11.038 -6.780 1.00 0.00 63 SER A O 18
ATOM 32034 N N . PRO A 1 64 ? -6.249 -10.375 -5.846 1.00 0.00 64 PRO A N 18
ATOM 32035 C CA . PRO A 1 64 ? -6.458 -11.611 -5.087 1.00 0.00 64 PRO A CA 18
ATOM 32036 C C . PRO A 1 64 ? -6.793 -12.795 -5.988 1.00 0.00 64 PRO A C 18
ATOM 32037 O O . PRO A 1 64 ? -7.829 -12.809 -6.652 1.00 0.00 64 PRO A O 18
ATOM 32048 N N . SER A 1 65 ? -5.909 -13.787 -6.006 1.00 0.00 65 SER A N 18
ATOM 32049 C CA . SER A 1 65 ? -6.109 -14.975 -6.829 1.00 0.00 65 SER A CA 18
ATOM 32050 C C . SER A 1 65 ? -7.459 -15.621 -6.530 1.00 0.00 65 SER A C 18
ATOM 32051 O O . SER A 1 65 ? -8.157 -15.223 -5.598 1.00 0.00 65 SER A O 18
ATOM 32059 N N . ASP A 1 66 ? -7.818 -16.621 -7.328 1.00 0.00 66 ASP A N 18
ATOM 32060 C CA . ASP A 1 66 ? -9.083 -17.325 -7.149 1.00 0.00 66 ASP A CA 18
ATOM 32061 C C . ASP A 1 66 ? -8.855 -18.827 -7.021 1.00 0.00 66 ASP A C 18
ATOM 32062 O O . ASP A 1 66 ? -9.756 -19.570 -6.631 1.00 0.00 66 ASP A O 18
ATOM 32071 N N . GLU A 1 67 ? -7.645 -19.268 -7.352 1.00 0.00 67 GLU A N 18
ATOM 32072 C CA . GLU A 1 67 ? -7.301 -20.683 -7.276 1.00 0.00 67 GLU A CA 18
ATOM 32073 C C . GLU A 1 67 ? -7.573 -21.234 -5.879 1.00 0.00 67 GLU A C 18
ATOM 32074 O O . GLU A 1 67 ? -8.530 -21.979 -5.669 1.00 0.00 67 GLU A O 18
ATOM 32086 N N . ASP A 1 68 ? -6.723 -20.862 -4.927 1.00 0.00 68 ASP A N 18
ATOM 32087 C CA . ASP A 1 68 ? -6.871 -21.318 -3.550 1.00 0.00 68 ASP A CA 18
ATOM 32088 C C . ASP A 1 68 ? -7.663 -20.308 -2.725 1.00 0.00 68 ASP A C 18
ATOM 32089 O O . ASP A 1 68 ? -7.935 -19.197 -3.181 1.00 0.00 68 ASP A O 18
ATOM 32098 N N . SER A 1 69 ? -8.031 -20.702 -1.510 1.00 0.00 69 SER A N 18
ATOM 32099 C CA . SER A 1 69 ? -8.796 -19.834 -0.624 1.00 0.00 69 SER A CA 18
ATOM 32100 C C . SER A 1 69 ? -7.963 -18.631 -0.190 1.00 0.00 69 SER A C 18
ATOM 32101 O O . SER A 1 69 ? -8.299 -17.486 -0.495 1.00 0.00 69 SER A O 18
ATOM 32109 N N . HIS A 1 70 ? -6.875 -18.899 0.525 1.00 0.00 70 HIS A N 18
ATOM 32110 C CA . HIS A 1 70 ? -5.993 -17.840 1.001 1.00 0.00 70 HIS A CA 18
ATOM 32111 C C . HIS A 1 70 ? -4.886 -17.558 -0.011 1.00 0.00 70 HIS A C 18
ATOM 32112 O O . HIS A 1 70 ? -3.941 -18.336 -0.147 1.00 0.00 70 HIS A O 18
ATOM 32127 N N . THR A 1 71 ? -5.010 -16.441 -0.721 1.00 0.00 71 THR A N 18
ATOM 32128 C CA . THR A 1 71 ? -4.023 -16.058 -1.722 1.00 0.00 71 THR A CA 18
ATOM 32129 C C . THR A 1 71 ? -4.215 -14.610 -2.158 1.00 0.00 71 THR A C 18
ATOM 32130 O O . THR A 1 71 ? -5.337 -14.102 -2.181 1.00 0.00 71 THR A O 18
ATOM 32141 N N . PHE A 1 72 ? -3.115 -13.950 -2.504 1.00 0.00 72 PHE A N 18
ATOM 32142 C CA . PHE A 1 72 ? -3.163 -12.559 -2.940 1.00 0.00 72 PHE A CA 18
ATOM 32143 C C . PHE A 1 72 ? -1.785 -12.082 -3.388 1.00 0.00 72 PHE A C 18
ATOM 32144 O O . PHE A 1 72 ? -0.761 -12.527 -2.869 1.00 0.00 72 PHE A O 18
ATOM 32161 N N . THR A 1 73 ? -1.767 -11.173 -4.359 1.00 0.00 73 THR A N 18
ATOM 32162 C CA . THR A 1 73 ? -0.516 -10.636 -4.879 1.00 0.00 73 THR A CA 18
ATOM 32163 C C . THR A 1 73 ? -0.478 -9.116 -4.759 1.00 0.00 73 THR A C 18
ATOM 32164 O O . THR A 1 73 ? -1.457 -8.435 -5.064 1.00 0.00 73 THR A O 18
ATOM 32175 N N . VAL A 1 74 ? 0.658 -8.591 -4.313 1.00 0.00 74 VAL A N 18
ATOM 32176 C CA . VAL A 1 74 ? 0.825 -7.151 -4.154 1.00 0.00 74 VAL A CA 18
ATOM 32177 C C . VAL A 1 74 ? 1.737 -6.581 -5.234 1.00 0.00 74 VAL A C 18
ATOM 32178 O O . VAL A 1 74 ? 2.950 -6.487 -5.050 1.00 0.00 74 VAL A O 18
ATOM 32191 N N . ASN A 1 75 ? 1.144 -6.202 -6.362 1.00 0.00 75 ASN A N 18
ATOM 32192 C CA . ASN A 1 75 ? 1.904 -5.640 -7.473 1.00 0.00 75 ASN A CA 18
ATOM 32193 C C . ASN A 1 75 ? 2.660 -4.388 -7.037 1.00 0.00 75 ASN A C 18
ATOM 32194 O O . ASN A 1 75 ? 2.644 -4.018 -5.864 1.00 0.00 75 ASN A O 18
ATOM 32205 N N . ALA A 1 76 ? 3.321 -3.741 -7.991 1.00 0.00 76 ALA A N 18
ATOM 32206 C CA . ALA A 1 76 ? 4.081 -2.530 -7.707 1.00 0.00 76 ALA A CA 18
ATOM 32207 C C . ALA A 1 76 ? 4.239 -1.675 -8.960 1.00 0.00 76 ALA A C 18
ATOM 32208 O O . ALA A 1 76 ? 4.490 -2.192 -10.048 1.00 0.00 76 ALA A O 18
ATOM 32215 N N . ALA A 1 77 ? 4.090 -0.364 -8.798 1.00 0.00 77 ALA A N 18
ATOM 32216 C CA . ALA A 1 77 ? 4.217 0.563 -9.916 1.00 0.00 77 ALA A CA 18
ATOM 32217 C C . ALA A 1 77 ? 5.504 0.310 -10.695 1.00 0.00 77 ALA A C 18
ATOM 32218 O O . ALA A 1 77 ? 5.468 -0.045 -11.873 1.00 0.00 77 ALA A O 18
ATOM 32225 N N . SER A 1 78 ? 6.639 0.495 -10.030 1.00 0.00 78 SER A N 18
ATOM 32226 C CA . SER A 1 78 ? 7.938 0.291 -10.662 1.00 0.00 78 SER A CA 18
ATOM 32227 C C . SER A 1 78 ? 7.899 -0.905 -11.608 1.00 0.00 78 SER A C 18
ATOM 32228 O O . SER A 1 78 ? 8.376 -0.831 -12.740 1.00 0.00 78 SER A O 18
ATOM 32236 N N . GLY A 1 79 ? 7.327 -2.008 -11.136 1.00 0.00 79 GLY A N 18
ATOM 32237 C CA . GLY A 1 79 ? 7.236 -3.205 -11.952 1.00 0.00 79 GLY A CA 18
ATOM 32238 C C . GLY A 1 79 ? 7.652 -4.453 -11.199 1.00 0.00 79 GLY A C 18
ATOM 32239 O O . GLY A 1 79 ? 8.511 -5.205 -11.660 1.00 0.00 79 GLY A O 18
ATOM 32243 N N . GLU A 1 80 ? 7.044 -4.673 -10.038 1.00 0.00 80 GLU A N 18
ATOM 32244 C CA . GLU A 1 80 ? 7.360 -5.837 -9.219 1.00 0.00 80 GLU A CA 18
ATOM 32245 C C . GLU A 1 80 ? 6.085 -6.537 -8.754 1.00 0.00 80 GLU A C 18
ATOM 32246 O O . GLU A 1 80 ? 4.992 -5.977 -8.840 1.00 0.00 80 GLU A O 18
ATOM 32258 N N . GLN A 1 81 ? 6.236 -7.762 -8.263 1.00 0.00 81 GLN A N 18
ATOM 32259 C CA . GLN A 1 81 ? 5.097 -8.539 -7.786 1.00 0.00 81 GLN A CA 18
ATOM 32260 C C . GLN A 1 81 ? 5.479 -9.373 -6.568 1.00 0.00 81 GLN A C 18
ATOM 32261 O O . GLN A 1 81 ? 6.546 -9.988 -6.534 1.00 0.00 81 GLN A O 18
ATOM 32275 N N . TYR A 1 82 ? 4.603 -9.390 -5.570 1.00 0.00 82 TYR A N 18
ATOM 32276 C CA . TYR A 1 82 ? 4.850 -10.147 -4.349 1.00 0.00 82 TYR A CA 18
ATOM 32277 C C . TYR A 1 82 ? 3.825 -11.265 -4.184 1.00 0.00 82 TYR A C 18
ATOM 32278 O O . TYR A 1 82 ? 2.622 -11.048 -4.331 1.00 0.00 82 TYR A O 18
ATOM 32296 N N . LYS A 1 83 ? 4.310 -12.463 -3.877 1.00 0.00 83 LYS A N 18
ATOM 32297 C CA . LYS A 1 83 ? 3.439 -13.617 -3.690 1.00 0.00 83 LYS A CA 18
ATOM 32298 C C . LYS A 1 83 ? 3.318 -13.974 -2.211 1.00 0.00 83 LYS A C 18
ATOM 32299 O O . LYS A 1 83 ? 4.235 -14.551 -1.625 1.00 0.00 83 LYS A O 18
ATOM 32318 N N . LEU A 1 84 ? 2.183 -13.629 -1.615 1.00 0.00 84 LEU A N 18
ATOM 32319 C CA . LEU A 1 84 ? 1.941 -13.914 -0.205 1.00 0.00 84 LEU A CA 18
ATOM 32320 C C . LEU A 1 84 ? 0.698 -14.780 -0.030 1.00 0.00 84 LEU A C 18
ATOM 32321 O O . LEU A 1 84 ? -0.051 -15.008 -0.980 1.00 0.00 84 LEU A O 18
ATOM 32337 N N . ARG A 1 85 ? 0.485 -15.259 1.192 1.00 0.00 85 ARG A N 18
ATOM 32338 C CA . ARG A 1 85 ? -0.668 -16.100 1.492 1.00 0.00 85 ARG A CA 18
ATOM 32339 C C . ARG A 1 85 ? -1.116 -15.912 2.938 1.00 0.00 85 ARG A C 18
ATOM 32340 O O . ARG A 1 85 ? -0.356 -16.169 3.872 1.00 0.00 85 ARG A O 18
ATOM 32361 N N . ALA A 1 86 ? -2.353 -15.461 3.115 1.00 0.00 86 ALA A N 18
ATOM 32362 C CA . ALA A 1 86 ? -2.903 -15.240 4.447 1.00 0.00 86 ALA A CA 18
ATOM 32363 C C . ALA A 1 86 ? -3.116 -16.560 5.179 1.00 0.00 86 ALA A C 18
ATOM 32364 O O . ALA A 1 86 ? -3.256 -17.613 4.556 1.00 0.00 86 ALA A O 18
ATOM 32371 N N . THR A 1 87 ? -3.139 -16.499 6.507 1.00 0.00 87 THR A N 18
ATOM 32372 C CA . THR A 1 87 ? -3.333 -17.690 7.324 1.00 0.00 87 THR A CA 18
ATOM 32373 C C . THR A 1 87 ? -4.691 -18.327 7.054 1.00 0.00 87 THR A C 18
ATOM 32374 O O . THR A 1 87 ? -4.807 -19.550 6.968 1.00 0.00 87 THR A O 18
ATOM 32385 N N . ASP A 1 88 ? -5.715 -17.491 6.920 1.00 0.00 88 ASP A N 18
ATOM 32386 C CA . ASP A 1 88 ? -7.066 -17.974 6.657 1.00 0.00 88 ASP A CA 18
ATOM 32387 C C . ASP A 1 88 ? -7.844 -16.973 5.809 1.00 0.00 88 ASP A C 18
ATOM 32388 O O . ASP A 1 88 ? -7.527 -15.784 5.787 1.00 0.00 88 ASP A O 18
ATOM 32397 N N . ALA A 1 89 ? -8.864 -17.463 5.111 1.00 0.00 89 ALA A N 18
ATOM 32398 C CA . ALA A 1 89 ? -9.688 -16.611 4.262 1.00 0.00 89 ALA A CA 18
ATOM 32399 C C . ALA A 1 89 ? -9.967 -15.271 4.935 1.00 0.00 89 ALA A C 18
ATOM 32400 O O . ALA A 1 89 ? -9.924 -14.222 4.292 1.00 0.00 89 ALA A O 18
ATOM 32407 N N . LYS A 1 90 ? -10.254 -15.313 6.231 1.00 0.00 90 LYS A N 18
ATOM 32408 C CA . LYS A 1 90 ? -10.539 -14.103 6.992 1.00 0.00 90 LYS A CA 18
ATOM 32409 C C . LYS A 1 90 ? -9.344 -13.155 6.975 1.00 0.00 90 LYS A C 18
ATOM 32410 O O . LYS A 1 90 ? -9.490 -11.964 6.705 1.00 0.00 90 LYS A O 18
ATOM 32429 N N . GLU A 1 91 ? -8.164 -13.693 7.265 1.00 0.00 91 GLU A N 18
ATOM 32430 C CA . GLU A 1 91 ? -6.944 -12.894 7.283 1.00 0.00 91 GLU A CA 18
ATOM 32431 C C . GLU A 1 91 ? -6.664 -12.300 5.906 1.00 0.00 91 GLU A C 18
ATOM 32432 O O . GLU A 1 91 ? -6.072 -11.226 5.790 1.00 0.00 91 GLU A O 18
ATOM 32444 N N . ARG A 1 92 ? -7.092 -13.006 4.864 1.00 0.00 92 ARG A N 18
ATOM 32445 C CA . ARG A 1 92 ? -6.886 -12.550 3.495 1.00 0.00 92 ARG A CA 18
ATOM 32446 C C . ARG A 1 92 ? -7.637 -11.246 3.237 1.00 0.00 92 ARG A C 18
ATOM 32447 O O . ARG A 1 92 ? -7.026 -10.197 3.038 1.00 0.00 92 ARG A O 18
ATOM 32468 N N . GLN A 1 93 ? -8.964 -11.323 3.243 1.00 0.00 93 GLN A N 18
ATOM 32469 C CA . GLN A 1 93 ? -9.797 -10.150 3.008 1.00 0.00 93 GLN A CA 18
ATOM 32470 C C . GLN A 1 93 ? -9.248 -8.935 3.750 1.00 0.00 93 GLN A C 18
ATOM 32471 O O . GLN A 1 93 ? -9.178 -7.837 3.197 1.00 0.00 93 GLN A O 18
ATOM 32485 N N . HIS A 1 94 ? -8.861 -9.140 5.005 1.00 0.00 94 HIS A N 18
ATOM 32486 C CA . HIS A 1 94 ? -8.318 -8.061 5.823 1.00 0.00 94 HIS A CA 18
ATOM 32487 C C . HIS A 1 94 ? -7.095 -7.437 5.157 1.00 0.00 94 HIS A C 18
ATOM 32488 O O . HIS A 1 94 ? -7.008 -6.217 5.016 1.00 0.00 94 HIS A O 18
ATOM 32503 N N . TRP A 1 95 ? -6.154 -8.281 4.750 1.00 0.00 95 TRP A N 18
ATOM 32504 C CA . TRP A 1 95 ? -4.935 -7.812 4.100 1.00 0.00 95 TRP A CA 18
ATOM 32505 C C . TRP A 1 95 ? -5.253 -7.146 2.766 1.00 0.00 95 TRP A C 18
ATOM 32506 O O . TRP A 1 95 ? -5.025 -5.949 2.589 1.00 0.00 95 TRP A O 18
ATOM 32527 N N . VAL A 1 96 ? -5.779 -7.928 1.829 1.00 0.00 96 VAL A N 18
ATOM 32528 C CA . VAL A 1 96 ? -6.129 -7.413 0.510 1.00 0.00 96 VAL A CA 18
ATOM 32529 C C . VAL A 1 96 ? -6.668 -5.990 0.602 1.00 0.00 96 VAL A C 18
ATOM 32530 O O . VAL A 1 96 ? -6.186 -5.087 -0.082 1.00 0.00 96 VAL A O 18
ATOM 32543 N N . SER A 1 97 ? -7.671 -5.796 1.452 1.00 0.00 97 SER A N 18
ATOM 32544 C CA . SER A 1 97 ? -8.279 -4.483 1.632 1.00 0.00 97 SER A CA 18
ATOM 32545 C C . SER A 1 97 ? -7.305 -3.521 2.305 1.00 0.00 97 SER A C 18
ATOM 32546 O O . SER A 1 97 ? -6.849 -2.554 1.695 1.00 0.00 97 SER A O 18
ATOM 32554 N N . ARG A 1 98 ? -6.991 -3.794 3.567 1.00 0.00 98 ARG A N 18
ATOM 32555 C CA . ARG A 1 98 ? -6.072 -2.953 4.325 1.00 0.00 98 ARG A CA 18
ATOM 32556 C C . ARG A 1 98 ? -4.956 -2.422 3.429 1.00 0.00 98 ARG A C 18
ATOM 32557 O O . ARG A 1 98 ? -4.445 -1.322 3.642 1.00 0.00 98 ARG A O 18
ATOM 32578 N N . LEU A 1 99 ? -4.583 -3.212 2.428 1.00 0.00 99 LEU A N 18
ATOM 32579 C CA . LEU A 1 99 ? -3.527 -2.822 1.500 1.00 0.00 99 LEU A CA 18
ATOM 32580 C C . LEU A 1 99 ? -4.061 -1.868 0.436 1.00 0.00 99 LEU A C 18
ATOM 32581 O O . LEU A 1 99 ? -3.429 -0.862 0.118 1.00 0.00 99 LEU A O 18
ATOM 32597 N N . GLN A 1 100 ? -5.230 -2.192 -0.108 1.00 0.00 100 GLN A N 18
ATOM 32598 C CA . GLN A 1 100 ? -5.850 -1.362 -1.134 1.00 0.00 100 GLN A CA 18
ATOM 32599 C C . GLN A 1 100 ? -5.953 0.088 -0.674 1.00 0.00 100 GLN A C 18
ATOM 32600 O O . GLN A 1 100 ? -5.822 1.014 -1.474 1.00 0.00 100 GLN A O 18
ATOM 32614 N N . ILE A 1 101 ? -6.188 0.277 0.620 1.00 0.00 101 ILE A N 18
ATOM 32615 C CA . ILE A 1 101 ? -6.308 1.615 1.187 1.00 0.00 101 ILE A CA 18
ATOM 32616 C C . ILE A 1 101 ? -4.943 2.283 1.311 1.00 0.00 101 ILE A C 18
ATOM 32617 O O . ILE A 1 101 ? -4.755 3.420 0.875 1.00 0.00 101 ILE A O 18
ATOM 32633 N N . CYS A 1 102 ? -3.993 1.570 1.906 1.00 0.00 102 CYS A N 18
ATOM 32634 C CA . CYS A 1 102 ? -2.644 2.094 2.087 1.00 0.00 102 CYS A CA 18
ATOM 32635 C C . CYS A 1 102 ? -2.005 2.427 0.742 1.00 0.00 102 CYS A C 18
ATOM 32636 O O . CYS A 1 102 ? -1.266 3.404 0.618 1.00 0.00 102 CYS A O 18
ATOM 32644 N N . THR A 1 103 ? -2.293 1.606 -0.263 1.00 0.00 103 THR A N 18
ATOM 32645 C CA . THR A 1 103 ? -1.745 1.811 -1.598 1.00 0.00 103 THR A CA 18
ATOM 32646 C C . THR A 1 103 ? -2.452 2.957 -2.313 1.00 0.00 103 THR A C 18
ATOM 32647 O O . THR A 1 103 ? -1.825 3.728 -3.038 1.00 0.00 103 THR A O 18
ATOM 32658 N N . GLN A 1 104 ? -3.760 3.062 -2.103 1.00 0.00 104 GLN A N 18
ATOM 32659 C CA . GLN A 1 104 ? -4.552 4.115 -2.728 1.00 0.00 104 GLN A CA 18
ATOM 32660 C C . GLN A 1 104 ? -4.413 5.427 -1.963 1.00 0.00 104 GLN A C 18
ATOM 32661 O O . GLN A 1 104 ? -3.882 6.409 -2.485 1.00 0.00 104 GLN A O 18
ATOM 32675 N N . HIS A 1 105 ? -4.894 5.438 -0.724 1.00 0.00 105 HIS A N 18
ATOM 32676 C CA . HIS A 1 105 ? -4.823 6.630 0.113 1.00 0.00 105 HIS A CA 18
ATOM 32677 C C . HIS A 1 105 ? -3.516 7.382 -0.121 1.00 0.00 105 HIS A C 18
ATOM 32678 O O . HIS A 1 105 ? -3.454 8.602 0.029 1.00 0.00 105 HIS A O 18
ATOM 32693 N N . HIS A 1 106 ? -2.473 6.645 -0.489 1.00 0.00 106 HIS A N 18
ATOM 32694 C CA . HIS A 1 106 ? -1.166 7.241 -0.744 1.00 0.00 106 HIS A CA 18
ATOM 32695 C C . HIS A 1 106 ? -1.059 7.717 -2.190 1.00 0.00 106 HIS A C 18
ATOM 32696 O O . HIS A 1 106 ? -0.959 8.915 -2.455 1.00 0.00 106 HIS A O 18
ATOM 32711 N N . THR A 1 107 ? -1.080 6.770 -3.122 1.00 0.00 107 THR A N 18
ATOM 32712 C CA . THR A 1 107 ? -0.983 7.091 -4.541 1.00 0.00 107 THR A CA 18
ATOM 32713 C C . THR A 1 107 ? -1.855 8.291 -4.893 1.00 0.00 107 THR A C 18
ATOM 32714 O O . THR A 1 107 ? -1.529 9.063 -5.795 1.00 0.00 107 THR A O 18
ATOM 32725 N N . GLU A 1 108 ? -2.964 8.442 -4.176 1.00 0.00 108 GLU A N 18
ATOM 32726 C CA . GLU A 1 108 ? -3.882 9.549 -4.415 1.00 0.00 108 GLU A CA 18
ATOM 32727 C C . GLU A 1 108 ? -3.203 10.888 -4.142 1.00 0.00 108 GLU A C 18
ATOM 32728 O O . GLU A 1 108 ? -3.311 11.823 -4.934 1.00 0.00 108 GLU A O 18
ATOM 32740 N N . ALA A 1 109 ? -2.504 10.971 -3.015 1.00 0.00 109 ALA A N 18
ATOM 32741 C CA . ALA A 1 109 ? -1.806 12.194 -2.637 1.00 0.00 109 ALA A CA 18
ATOM 32742 C C . ALA A 1 109 ? -0.875 12.660 -3.751 1.00 0.00 109 ALA A C 18
ATOM 32743 O O . ALA A 1 109 ? -0.715 13.860 -3.978 1.00 0.00 109 ALA A O 18
ATOM 32750 N N . ILE A 1 110 ? -0.261 11.705 -4.441 1.00 0.00 110 ILE A N 18
ATOM 32751 C CA . ILE A 1 110 ? 0.654 12.019 -5.531 1.00 0.00 110 ILE A CA 18
ATOM 32752 C C . ILE A 1 110 ? 0.041 13.034 -6.490 1.00 0.00 110 ILE A C 18
ATOM 32753 O O . ILE A 1 110 ? -0.942 12.744 -7.171 1.00 0.00 110 ILE A O 18
ATOM 32769 N N . GLY A 1 111 ? 0.629 14.225 -6.539 1.00 0.00 111 GLY A N 18
ATOM 32770 C CA . GLY A 1 111 ? 0.127 15.264 -7.419 1.00 0.00 111 GLY A CA 18
ATOM 32771 C C . GLY A 1 111 ? 0.443 14.992 -8.876 1.00 0.00 111 GLY A C 18
ATOM 32772 O O . GLY A 1 111 ? 0.823 13.879 -9.240 1.00 0.00 111 GLY A O 18
ATOM 32776 N N . LYS A 1 112 ? 0.284 16.011 -9.715 1.00 0.00 112 LYS A N 18
ATOM 32777 C CA . LYS A 1 112 ? 0.554 15.877 -11.141 1.00 0.00 112 LYS A CA 18
ATOM 32778 C C . LYS A 1 112 ? 1.974 16.325 -11.471 1.00 0.00 112 LYS A C 18
ATOM 32779 O O . LYS A 1 112 ? 2.690 16.833 -10.609 1.00 0.00 112 LYS A O 18
ATOM 32798 N N . ASN A 1 113 ? 2.375 16.134 -12.723 1.00 0.00 113 ASN A N 18
ATOM 32799 C CA . ASN A 1 113 ? 3.710 16.519 -13.166 1.00 0.00 113 ASN A CA 18
ATOM 32800 C C . ASN A 1 113 ? 4.760 16.127 -12.132 1.00 0.00 113 ASN A C 18
ATOM 32801 O O . ASN A 1 113 ? 5.685 16.889 -11.852 1.00 0.00 113 ASN A O 18
ATOM 32812 N N . ASN A 1 114 ? 4.611 14.933 -11.568 1.00 0.00 114 ASN A N 18
ATOM 32813 C CA . ASN A 1 114 ? 5.546 14.438 -10.565 1.00 0.00 114 ASN A CA 18
ATOM 32814 C C . ASN A 1 114 ? 6.989 14.660 -11.010 1.00 0.00 114 ASN A C 18
ATOM 32815 O O . ASN A 1 114 ? 7.762 15.336 -10.331 1.00 0.00 114 ASN A O 18
ATOM 32826 N N . SER A 1 115 ? 7.344 14.087 -12.155 1.00 0.00 115 SER A N 18
ATOM 32827 C CA . SER A 1 115 ? 8.694 14.219 -12.690 1.00 0.00 115 SER A CA 18
ATOM 32828 C C . SER A 1 115 ? 9.214 15.642 -12.506 1.00 0.00 115 SER A C 18
ATOM 32829 O O . SER A 1 115 ? 10.259 15.859 -11.895 1.00 0.00 115 SER A O 18
ATOM 32837 N N . GLY A 1 116 ? 8.475 16.609 -13.042 1.00 0.00 116 GLY A N 18
ATOM 32838 C CA . GLY A 1 116 ? 8.877 17.999 -12.927 1.00 0.00 116 GLY A CA 18
ATOM 32839 C C . GLY A 1 116 ? 10.186 18.285 -13.636 1.00 0.00 116 GLY A C 18
ATOM 32840 O O . GLY A 1 116 ? 10.766 17.416 -14.288 1.00 0.00 116 GLY A O 18
ATOM 32844 N N . PRO A 1 117 ? 10.670 19.530 -13.513 1.00 0.00 117 PRO A N 18
ATOM 32845 C CA . PRO A 1 117 ? 11.924 19.957 -14.142 1.00 0.00 117 PRO A CA 18
ATOM 32846 C C . PRO A 1 117 ? 13.145 19.313 -13.495 1.00 0.00 117 PRO A C 18
ATOM 32847 O O . PRO A 1 117 ? 14.191 19.168 -14.129 1.00 0.00 117 PRO A O 18
ATOM 32858 N N . SER A 1 118 ? 13.006 18.928 -12.231 1.00 0.00 118 SER A N 18
ATOM 32859 C CA . SER A 1 118 ? 14.100 18.302 -11.497 1.00 0.00 118 SER A CA 18
ATOM 32860 C C . SER A 1 118 ? 13.746 16.868 -11.113 1.00 0.00 118 SER A C 18
ATOM 32861 O O . SER A 1 118 ? 13.059 16.632 -10.119 1.00 0.00 118 SER A O 18
ATOM 32869 N N . SER A 1 119 ? 14.221 15.915 -11.908 1.00 0.00 119 SER A N 18
ATOM 32870 C CA . SER A 1 119 ? 13.952 14.504 -11.654 1.00 0.00 119 SER A CA 18
ATOM 32871 C C . SER A 1 119 ? 14.398 14.110 -10.249 1.00 0.00 119 SER A C 18
ATOM 32872 O O . SER A 1 119 ? 15.531 14.372 -9.849 1.00 0.00 119 SER A O 18
ATOM 32880 N N . GLY A 1 120 ? 13.495 13.479 -9.504 1.00 0.00 120 GLY A N 18
ATOM 32881 C CA . GLY A 1 120 ? 13.813 13.059 -8.152 1.00 0.00 120 GLY A CA 18
ATOM 32882 C C . GLY A 1 120 ? 14.456 11.687 -8.107 1.00 0.00 120 GLY A C 18
ATOM 32883 O O . GLY A 1 120 ? 15.361 11.444 -7.309 1.00 0.00 120 GLY A O 18
ATOM 32887 N N . GLY A 1 1 ? -18.934 3.993 1.052 1.00 0.00 1 GLY A N 19
ATOM 32888 C CA . GLY A 1 1 ? -20.013 4.666 1.750 1.00 0.00 1 GLY A CA 19
ATOM 32889 C C . GLY A 1 1 ? -19.561 5.282 3.060 1.00 0.00 1 GLY A C 19
ATOM 32890 O O . GLY A 1 1 ? -20.148 5.023 4.110 1.00 0.00 1 GLY A O 19
ATOM 32894 N N . SER A 1 2 ? -18.513 6.097 2.998 1.00 0.00 2 SER A N 19
ATOM 32895 C CA . SER A 1 2 ? -17.979 6.747 4.190 1.00 0.00 2 SER A CA 19
ATOM 32896 C C . SER A 1 2 ? -17.498 8.159 3.869 1.00 0.00 2 SER A C 19
ATOM 32897 O O . SER A 1 2 ? -17.286 8.505 2.707 1.00 0.00 2 SER A O 19
ATOM 32905 N N . SER A 1 3 ? -17.327 8.969 4.908 1.00 0.00 3 SER A N 19
ATOM 32906 C CA . SER A 1 3 ? -16.874 10.345 4.738 1.00 0.00 3 SER A CA 19
ATOM 32907 C C . SER A 1 3 ? -15.428 10.502 5.200 1.00 0.00 3 SER A C 19
ATOM 32908 O O . SER A 1 3 ? -14.574 10.976 4.453 1.00 0.00 3 SER A O 19
ATOM 32916 N N . GLY A 1 4 ? -15.163 10.100 6.440 1.00 0.00 4 GLY A N 19
ATOM 32917 C CA . GLY A 1 4 ? -13.821 10.204 6.982 1.00 0.00 4 GLY A CA 19
ATOM 32918 C C . GLY A 1 4 ? -13.065 8.892 6.914 1.00 0.00 4 GLY A C 19
ATOM 32919 O O . GLY A 1 4 ? -13.585 7.847 7.306 1.00 0.00 4 GLY A O 19
ATOM 32923 N N . SER A 1 5 ? -11.834 8.945 6.415 1.00 0.00 5 SER A N 19
ATOM 32924 C CA . SER A 1 5 ? -11.007 7.750 6.292 1.00 0.00 5 SER A CA 19
ATOM 32925 C C . SER A 1 5 ? -10.108 7.584 7.513 1.00 0.00 5 SER A C 19
ATOM 32926 O O . SER A 1 5 ? -9.547 8.555 8.022 1.00 0.00 5 SER A O 19
ATOM 32934 N N . SER A 1 6 ? -9.975 6.346 7.979 1.00 0.00 6 SER A N 19
ATOM 32935 C CA . SER A 1 6 ? -9.147 6.052 9.143 1.00 0.00 6 SER A CA 19
ATOM 32936 C C . SER A 1 6 ? -7.908 5.258 8.741 1.00 0.00 6 SER A C 19
ATOM 32937 O O . SER A 1 6 ? -7.906 4.558 7.729 1.00 0.00 6 SER A O 19
ATOM 32945 N N . GLY A 1 7 ? -6.853 5.372 9.543 1.00 0.00 7 GLY A N 19
ATOM 32946 C CA . GLY A 1 7 ? -5.622 4.661 9.255 1.00 0.00 7 GLY A CA 19
ATOM 32947 C C . GLY A 1 7 ? -5.049 3.974 10.479 1.00 0.00 7 GLY A C 19
ATOM 32948 O O . GLY A 1 7 ? -5.295 4.399 11.608 1.00 0.00 7 GLY A O 19
ATOM 32952 N N . GLU A 1 8 ? -4.285 2.909 10.256 1.00 0.00 8 GLU A N 19
ATOM 32953 C CA . GLU A 1 8 ? -3.679 2.162 11.352 1.00 0.00 8 GLU A CA 19
ATOM 32954 C C . GLU A 1 8 ? -2.607 1.208 10.832 1.00 0.00 8 GLU A C 19
ATOM 32955 O O . GLU A 1 8 ? -2.728 0.658 9.738 1.00 0.00 8 GLU A O 19
ATOM 32967 N N . ASN A 1 9 ? -1.557 1.019 11.624 1.00 0.00 9 ASN A N 19
ATOM 32968 C CA . ASN A 1 9 ? -0.462 0.134 11.244 1.00 0.00 9 ASN A CA 19
ATOM 32969 C C . ASN A 1 9 ? -0.886 -1.329 11.343 1.00 0.00 9 ASN A C 19
ATOM 32970 O O . ASN A 1 9 ? -1.509 -1.741 12.322 1.00 0.00 9 ASN A O 19
ATOM 32981 N N . VAL A 1 10 ? -0.543 -2.109 10.323 1.00 0.00 10 VAL A N 19
ATOM 32982 C CA . VAL A 1 10 ? -0.886 -3.526 10.296 1.00 0.00 10 VAL A CA 19
ATOM 32983 C C . VAL A 1 10 ? 0.362 -4.391 10.156 1.00 0.00 10 VAL A C 19
ATOM 32984 O O . VAL A 1 10 ? 1.214 -4.136 9.305 1.00 0.00 10 VAL A O 19
ATOM 32997 N N . TYR A 1 11 ? 0.462 -5.415 10.996 1.00 0.00 11 TYR A N 19
ATOM 32998 C CA . TYR A 1 11 ? 1.607 -6.317 10.967 1.00 0.00 11 TYR A CA 19
ATOM 32999 C C . TYR A 1 11 ? 1.211 -7.715 11.433 1.00 0.00 11 TYR A C 19
ATOM 33000 O O . TYR A 1 11 ? 0.399 -7.871 12.345 1.00 0.00 11 TYR A O 19
ATOM 33018 N N . GLY A 1 12 ? 1.792 -8.729 10.801 1.00 0.00 12 GLY A N 19
ATOM 33019 C CA . GLY A 1 12 ? 1.488 -10.101 11.163 1.00 0.00 12 GLY A CA 19
ATOM 33020 C C . GLY A 1 12 ? 2.429 -11.095 10.512 1.00 0.00 12 GLY A C 19
ATOM 33021 O O . GLY A 1 12 ? 3.547 -10.745 10.132 1.00 0.00 12 GLY A O 19
ATOM 33025 N N . TYR A 1 13 ? 1.978 -12.338 10.384 1.00 0.00 13 TYR A N 19
ATOM 33026 C CA . TYR A 1 13 ? 2.789 -13.387 9.778 1.00 0.00 13 TYR A CA 19
ATOM 33027 C C . TYR A 1 13 ? 2.097 -13.970 8.549 1.00 0.00 13 TYR A C 19
ATOM 33028 O O . TYR A 1 13 ? 0.982 -14.487 8.637 1.00 0.00 13 TYR A O 19
ATOM 33046 N N . LEU A 1 14 ? 2.766 -13.884 7.405 1.00 0.00 14 LEU A N 19
ATOM 33047 C CA . LEU A 1 14 ? 2.218 -14.403 6.157 1.00 0.00 14 LEU A CA 19
ATOM 33048 C C . LEU A 1 14 ? 3.216 -15.327 5.466 1.00 0.00 14 LEU A C 19
ATOM 33049 O O . LEU A 1 14 ? 4.423 -15.223 5.680 1.00 0.00 14 LEU A O 19
ATOM 33065 N N . MET A 1 15 ? 2.702 -16.229 4.636 1.00 0.00 15 MET A N 19
ATOM 33066 C CA . MET A 1 15 ? 3.549 -17.169 3.911 1.00 0.00 15 MET A CA 19
ATOM 33067 C C . MET A 1 15 ? 4.092 -16.537 2.632 1.00 0.00 15 MET A C 19
ATOM 33068 O O . MET A 1 15 ? 3.343 -15.945 1.854 1.00 0.00 15 MET A O 19
ATOM 33082 N N . LYS A 1 16 ? 5.397 -16.667 2.422 1.00 0.00 16 LYS A N 19
ATOM 33083 C CA . LYS A 1 16 ? 6.040 -16.110 1.237 1.00 0.00 16 LYS A CA 19
ATOM 33084 C C . LYS A 1 16 ? 6.903 -17.159 0.543 1.00 0.00 16 LYS A C 19
ATOM 33085 O O . LYS A 1 16 ? 7.373 -18.106 1.173 1.00 0.00 16 LYS A O 19
ATOM 33104 N N . TYR A 1 17 ? 7.107 -16.983 -0.758 1.00 0.00 17 TYR A N 19
ATOM 33105 C CA . TYR A 1 17 ? 7.913 -17.915 -1.538 1.00 0.00 17 TYR A CA 19
ATOM 33106 C C . TYR A 1 17 ? 9.400 -17.617 -1.377 1.00 0.00 17 TYR A C 19
ATOM 33107 O O . TYR A 1 17 ? 9.937 -16.710 -2.015 1.00 0.00 17 TYR A O 19
ATOM 33125 N N . THR A 1 18 ? 10.062 -18.387 -0.519 1.00 0.00 18 THR A N 19
ATOM 33126 C CA . THR A 1 18 ? 11.487 -18.207 -0.273 1.00 0.00 18 THR A CA 19
ATOM 33127 C C . THR A 1 18 ? 12.318 -18.744 -1.433 1.00 0.00 18 THR A C 19
ATOM 33128 O O . THR A 1 18 ? 13.177 -18.045 -1.969 1.00 0.00 18 THR A O 19
ATOM 33139 N N . ASN A 1 19 ? 12.057 -19.990 -1.815 1.00 0.00 19 ASN A N 19
ATOM 33140 C CA . ASN A 1 19 ? 12.781 -20.621 -2.912 1.00 0.00 19 ASN A CA 19
ATOM 33141 C C . ASN A 1 19 ? 11.950 -21.733 -3.545 1.00 0.00 19 ASN A C 19
ATOM 33142 O O . ASN A 1 19 ? 10.856 -22.049 -3.075 1.00 0.00 19 ASN A O 19
ATOM 33153 N N . LEU A 1 20 ? 12.476 -22.323 -4.612 1.00 0.00 20 LEU A N 19
ATOM 33154 C CA . LEU A 1 20 ? 11.784 -23.401 -5.310 1.00 0.00 20 LEU A CA 19
ATOM 33155 C C . LEU A 1 20 ? 11.752 -24.667 -4.460 1.00 0.00 20 LEU A C 19
ATOM 33156 O O . LEU A 1 20 ? 10.685 -25.222 -4.193 1.00 0.00 20 LEU A O 19
ATOM 33172 N N . VAL A 1 21 ? 12.928 -25.119 -4.036 1.00 0.00 21 VAL A N 19
ATOM 33173 C CA . VAL A 1 21 ? 13.034 -26.318 -3.213 1.00 0.00 21 VAL A CA 19
ATOM 33174 C C . VAL A 1 21 ? 12.208 -26.185 -1.939 1.00 0.00 21 VAL A C 19
ATOM 33175 O O . VAL A 1 21 ? 11.379 -27.042 -1.631 1.00 0.00 21 VAL A O 19
ATOM 33188 N N . THR A 1 22 ? 12.439 -25.105 -1.199 1.00 0.00 22 THR A N 19
ATOM 33189 C CA . THR A 1 22 ? 11.717 -24.859 0.042 1.00 0.00 22 THR A CA 19
ATOM 33190 C C . THR A 1 22 ? 10.257 -24.517 -0.229 1.00 0.00 22 THR A C 19
ATOM 33191 O O . THR A 1 22 ? 9.355 -25.040 0.424 1.00 0.00 22 THR A O 19
ATOM 33202 N N . GLY A 1 23 ? 10.031 -23.636 -1.199 1.00 0.00 23 GLY A N 19
ATOM 33203 C CA . GLY A 1 23 ? 8.677 -23.239 -1.540 1.00 0.00 23 GLY A CA 19
ATOM 33204 C C . GLY A 1 23 ? 8.178 -22.088 -0.689 1.00 0.00 23 GLY A C 19
ATOM 33205 O O . GLY A 1 23 ? 8.857 -21.071 -0.550 1.00 0.00 23 GLY A O 19
ATOM 33209 N N . TRP A 1 24 ? 6.989 -22.248 -0.119 1.00 0.00 24 TRP A N 19
ATOM 33210 C CA . TRP A 1 24 ? 6.399 -21.213 0.721 1.00 0.00 24 TRP A CA 19
ATOM 33211 C C . TRP A 1 24 ? 6.914 -21.314 2.153 1.00 0.00 24 TRP A C 19
ATOM 33212 O O . TRP A 1 24 ? 7.282 -22.394 2.613 1.00 0.00 24 TRP A O 19
ATOM 33233 N N . GLN A 1 25 ? 6.938 -20.183 2.850 1.00 0.00 25 GLN A N 19
ATOM 33234 C CA . GLN A 1 25 ? 7.409 -20.146 4.229 1.00 0.00 25 GLN A CA 19
ATOM 33235 C C . GLN A 1 25 ? 6.891 -18.906 4.949 1.00 0.00 25 GLN A C 19
ATOM 33236 O O . GLN A 1 25 ? 6.941 -17.799 4.413 1.00 0.00 25 GLN A O 19
ATOM 33250 N N . TYR A 1 26 ? 6.393 -19.099 6.166 1.00 0.00 26 TYR A N 19
ATOM 33251 C CA . TYR A 1 26 ? 5.862 -17.996 6.958 1.00 0.00 26 TYR A CA 19
ATOM 33252 C C . TYR A 1 26 ? 6.893 -16.879 7.096 1.00 0.00 26 TYR A C 19
ATOM 33253 O O . TYR A 1 26 ? 8.097 -17.131 7.129 1.00 0.00 26 TYR A O 19
ATOM 33271 N N . ARG A 1 27 ? 6.409 -15.644 7.175 1.00 0.00 27 ARG A N 19
ATOM 33272 C CA . ARG A 1 27 ? 7.287 -14.487 7.309 1.00 0.00 27 ARG A CA 19
ATOM 33273 C C . ARG A 1 27 ? 6.566 -13.335 8.003 1.00 0.00 27 ARG A C 19
ATOM 33274 O O . ARG A 1 27 ? 5.360 -13.151 7.834 1.00 0.00 27 ARG A O 19
ATOM 33295 N N . PHE A 1 28 ? 7.312 -12.563 8.786 1.00 0.00 28 PHE A N 19
ATOM 33296 C CA . PHE A 1 28 ? 6.744 -11.430 9.507 1.00 0.00 28 PHE A CA 19
ATOM 33297 C C . PHE A 1 28 ? 6.692 -10.190 8.619 1.00 0.00 28 PHE A C 19
ATOM 33298 O O . PHE A 1 28 ? 7.722 -9.708 8.146 1.00 0.00 28 PHE A O 19
ATOM 33315 N N . PHE A 1 29 ? 5.486 -9.679 8.396 1.00 0.00 29 PHE A N 19
ATOM 33316 C CA . PHE A 1 29 ? 5.298 -8.497 7.564 1.00 0.00 29 PHE A CA 19
ATOM 33317 C C . PHE A 1 29 ? 4.733 -7.340 8.382 1.00 0.00 29 PHE A C 19
ATOM 33318 O O . PHE A 1 29 ? 3.847 -7.529 9.216 1.00 0.00 29 PHE A O 19
ATOM 33335 N N . VAL A 1 30 ? 5.252 -6.141 8.138 1.00 0.00 30 VAL A N 19
ATOM 33336 C CA . VAL A 1 30 ? 4.800 -4.952 8.850 1.00 0.00 30 VAL A CA 19
ATOM 33337 C C . VAL A 1 30 ? 4.508 -3.810 7.884 1.00 0.00 30 VAL A C 19
ATOM 33338 O O . VAL A 1 30 ? 5.424 -3.168 7.369 1.00 0.00 30 VAL A O 19
ATOM 33351 N N . LEU A 1 31 ? 3.226 -3.561 7.642 1.00 0.00 31 LEU A N 19
ATOM 33352 C CA . LEU A 1 31 ? 2.811 -2.494 6.737 1.00 0.00 31 LEU A CA 19
ATOM 33353 C C . LEU A 1 31 ? 3.071 -1.124 7.355 1.00 0.00 31 LEU A C 19
ATOM 33354 O O . LEU A 1 31 ? 2.897 -0.931 8.557 1.00 0.00 31 LEU A O 19
ATOM 33370 N N . ASN A 1 32 ? 3.487 -0.175 6.522 1.00 0.00 32 ASN A N 19
ATOM 33371 C CA . ASN A 1 32 ? 3.769 1.179 6.986 1.00 0.00 32 ASN A CA 19
ATOM 33372 C C . ASN A 1 32 ? 2.755 2.169 6.424 1.00 0.00 32 ASN A C 19
ATOM 33373 O O . ASN A 1 32 ? 2.627 2.321 5.210 1.00 0.00 32 ASN A O 19
ATOM 33384 N N . ASN A 1 33 ? 2.035 2.842 7.317 1.00 0.00 33 ASN A N 19
ATOM 33385 C CA . ASN A 1 33 ? 1.031 3.818 6.910 1.00 0.00 33 ASN A CA 19
ATOM 33386 C C . ASN A 1 33 ? 1.630 5.220 6.847 1.00 0.00 33 ASN A C 19
ATOM 33387 O O . ASN A 1 33 ? 1.246 6.032 6.006 1.00 0.00 33 ASN A O 19
ATOM 33398 N N . GLU A 1 34 ? 2.574 5.495 7.742 1.00 0.00 34 GLU A N 19
ATOM 33399 C CA . GLU A 1 34 ? 3.226 6.799 7.787 1.00 0.00 34 GLU A CA 19
ATOM 33400 C C . GLU A 1 34 ? 4.153 6.986 6.590 1.00 0.00 34 GLU A C 19
ATOM 33401 O O . GLU A 1 34 ? 4.284 8.088 6.059 1.00 0.00 34 GLU A O 19
ATOM 33413 N N . ALA A 1 35 ? 4.795 5.900 6.170 1.00 0.00 35 ALA A N 19
ATOM 33414 C CA . ALA A 1 35 ? 5.708 5.943 5.035 1.00 0.00 35 ALA A CA 19
ATOM 33415 C C . ALA A 1 35 ? 5.057 5.363 3.784 1.00 0.00 35 ALA A C 19
ATOM 33416 O O . ALA A 1 35 ? 5.068 5.984 2.722 1.00 0.00 35 ALA A O 19
ATOM 33423 N N . GLY A 1 36 ? 4.490 4.168 3.917 1.00 0.00 36 GLY A N 19
ATOM 33424 C CA . GLY A 1 36 ? 3.843 3.524 2.789 1.00 0.00 36 GLY A CA 19
ATOM 33425 C C . GLY A 1 36 ? 4.732 2.493 2.122 1.00 0.00 36 GLY A C 19
ATOM 33426 O O . GLY A 1 36 ? 4.735 2.365 0.897 1.00 0.00 36 GLY A O 19
ATOM 33430 N N . LEU A 1 37 ? 5.489 1.757 2.928 1.00 0.00 37 LEU A N 19
ATOM 33431 C CA . LEU A 1 37 ? 6.388 0.732 2.408 1.00 0.00 37 LEU A CA 19
ATOM 33432 C C . LEU A 1 37 ? 6.139 -0.608 3.092 1.00 0.00 37 LEU A C 19
ATOM 33433 O O . LEU A 1 37 ? 5.966 -0.674 4.310 1.00 0.00 37 LEU A O 19
ATOM 33449 N N . LEU A 1 38 ? 6.123 -1.676 2.302 1.00 0.00 38 LEU A N 19
ATOM 33450 C CA . LEU A 1 38 ? 5.898 -3.017 2.831 1.00 0.00 38 LEU A CA 19
ATOM 33451 C C . LEU A 1 38 ? 7.221 -3.742 3.056 1.00 0.00 38 LEU A C 19
ATOM 33452 O O . LEU A 1 38 ? 7.919 -4.089 2.104 1.00 0.00 38 LEU A O 19
ATOM 33468 N N . GLU A 1 39 ? 7.557 -3.971 4.322 1.00 0.00 39 GLU A N 19
ATOM 33469 C CA . GLU A 1 39 ? 8.795 -4.658 4.671 1.00 0.00 39 GLU A CA 19
ATOM 33470 C C . GLU A 1 39 ? 8.505 -6.030 5.272 1.00 0.00 39 GLU A C 19
ATOM 33471 O O . GLU A 1 39 ? 7.375 -6.323 5.662 1.00 0.00 39 GLU A O 19
ATOM 33483 N N . TYR A 1 40 ? 9.534 -6.867 5.342 1.00 0.00 40 TYR A N 19
ATOM 33484 C CA . TYR A 1 40 ? 9.391 -8.210 5.892 1.00 0.00 40 TYR A CA 19
ATOM 33485 C C . TYR A 1 40 ? 10.711 -8.704 6.475 1.00 0.00 40 TYR A C 19
ATOM 33486 O O . TYR A 1 40 ? 11.766 -8.573 5.853 1.00 0.00 40 TYR A O 19
ATOM 33504 N N . PHE A 1 41 ? 10.645 -9.274 7.673 1.00 0.00 41 PHE A N 19
ATOM 33505 C CA . PHE A 1 41 ? 11.835 -9.788 8.342 1.00 0.00 41 PHE A CA 19
ATOM 33506 C C . PHE A 1 41 ? 11.674 -11.268 8.677 1.00 0.00 41 PHE A C 19
ATOM 33507 O O . PHE A 1 41 ? 10.574 -11.731 8.981 1.00 0.00 41 PHE A O 19
ATOM 33524 N N . VAL A 1 42 ? 12.778 -12.005 8.618 1.00 0.00 42 VAL A N 19
ATOM 33525 C CA . VAL A 1 42 ? 12.761 -13.433 8.915 1.00 0.00 42 VAL A CA 19
ATOM 33526 C C . VAL A 1 42 ? 11.781 -13.748 10.040 1.00 0.00 42 VAL A C 19
ATOM 33527 O O . VAL A 1 42 ? 11.093 -14.767 10.010 1.00 0.00 42 VAL A O 19
ATOM 33540 N N . ASN A 1 43 ? 11.723 -12.865 11.032 1.00 0.00 43 ASN A N 19
ATOM 33541 C CA . ASN A 1 43 ? 10.827 -13.049 12.168 1.00 0.00 43 ASN A CA 19
ATOM 33542 C C . ASN A 1 43 ? 10.630 -11.739 12.923 1.00 0.00 43 ASN A C 19
ATOM 33543 O O . ASN A 1 43 ? 11.303 -10.746 12.649 1.00 0.00 43 ASN A O 19
ATOM 33554 N N . GLU A 1 44 ? 9.702 -11.745 13.876 1.00 0.00 44 GLU A N 19
ATOM 33555 C CA . GLU A 1 44 ? 9.417 -10.556 14.670 1.00 0.00 44 GLU A CA 19
ATOM 33556 C C . GLU A 1 44 ? 10.656 -10.103 15.436 1.00 0.00 44 GLU A C 19
ATOM 33557 O O . GLU A 1 44 ? 10.994 -8.920 15.446 1.00 0.00 44 GLU A O 19
ATOM 33569 N N . GLN A 1 45 ? 11.329 -11.054 16.077 1.00 0.00 45 GLN A N 19
ATOM 33570 C CA . GLN A 1 45 ? 12.530 -10.753 16.847 1.00 0.00 45 GLN A CA 19
ATOM 33571 C C . GLN A 1 45 ? 13.474 -9.856 16.054 1.00 0.00 45 GLN A C 19
ATOM 33572 O O . GLN A 1 45 ? 14.053 -8.914 16.595 1.00 0.00 45 GLN A O 19
ATOM 33586 N N . SER A 1 46 ? 13.626 -10.155 14.768 1.00 0.00 46 SER A N 19
ATOM 33587 C CA . SER A 1 46 ? 14.504 -9.378 13.900 1.00 0.00 46 SER A CA 19
ATOM 33588 C C . SER A 1 46 ? 13.702 -8.382 13.068 1.00 0.00 46 SER A C 19
ATOM 33589 O O . SER A 1 46 ? 13.933 -8.231 11.868 1.00 0.00 46 SER A O 19
ATOM 33597 N N . ARG A 1 47 ? 12.759 -7.704 13.714 1.00 0.00 47 ARG A N 19
ATOM 33598 C CA . ARG A 1 47 ? 11.921 -6.723 13.035 1.00 0.00 47 ARG A CA 19
ATOM 33599 C C . ARG A 1 47 ? 12.652 -5.391 12.891 1.00 0.00 47 ARG A C 19
ATOM 33600 O O . ARG A 1 47 ? 12.567 -4.734 11.855 1.00 0.00 47 ARG A O 19
ATOM 33621 N N . ASN A 1 48 ? 13.368 -4.999 13.940 1.00 0.00 48 ASN A N 19
ATOM 33622 C CA . ASN A 1 48 ? 14.113 -3.745 13.931 1.00 0.00 48 ASN A CA 19
ATOM 33623 C C . ASN A 1 48 ? 15.324 -3.838 13.007 1.00 0.00 48 ASN A C 19
ATOM 33624 O O . ASN A 1 48 ? 15.615 -2.908 12.256 1.00 0.00 48 ASN A O 19
ATOM 33635 N N . GLN A 1 49 ? 16.024 -4.966 13.070 1.00 0.00 49 GLN A N 19
ATOM 33636 C CA . GLN A 1 49 ? 17.203 -5.179 12.240 1.00 0.00 49 GLN A CA 19
ATOM 33637 C C . GLN A 1 49 ? 16.916 -4.823 10.785 1.00 0.00 49 GLN A C 19
ATOM 33638 O O . GLN A 1 49 ? 15.761 -4.668 10.389 1.00 0.00 49 GLN A O 19
ATOM 33652 N N . LYS A 1 50 ? 17.975 -4.695 9.992 1.00 0.00 50 LYS A N 19
ATOM 33653 C CA . LYS A 1 50 ? 17.838 -4.358 8.580 1.00 0.00 50 LYS A CA 19
ATOM 33654 C C . LYS A 1 50 ? 16.821 -5.269 7.900 1.00 0.00 50 LYS A C 19
ATOM 33655 O O . LYS A 1 50 ? 16.902 -6.495 7.975 1.00 0.00 50 LYS A O 19
ATOM 33674 N N . PRO A 1 51 ? 15.841 -4.658 7.218 1.00 0.00 51 PRO A N 19
ATOM 33675 C CA . PRO A 1 51 ? 14.791 -5.396 6.509 1.00 0.00 51 PRO A CA 19
ATOM 33676 C C . PRO A 1 51 ? 15.324 -6.126 5.281 1.00 0.00 51 PRO A C 19
ATOM 33677 O O . PRO A 1 51 ? 16.068 -5.556 4.482 1.00 0.00 51 PRO A O 19
ATOM 33688 N N . ARG A 1 52 ? 14.939 -7.390 5.136 1.00 0.00 52 ARG A N 19
ATOM 33689 C CA . ARG A 1 52 ? 15.378 -8.198 4.005 1.00 0.00 52 ARG A CA 19
ATOM 33690 C C . ARG A 1 52 ? 15.012 -7.529 2.683 1.00 0.00 52 ARG A C 19
ATOM 33691 O O . ARG A 1 52 ? 15.807 -7.508 1.745 1.00 0.00 52 ARG A O 19
ATOM 33712 N N . GLY A 1 53 ? 13.800 -6.984 2.618 1.00 0.00 53 GLY A N 19
ATOM 33713 C CA . GLY A 1 53 ? 13.349 -6.323 1.407 1.00 0.00 53 GLY A CA 19
ATOM 33714 C C . GLY A 1 53 ? 12.190 -5.380 1.660 1.00 0.00 53 GLY A C 19
ATOM 33715 O O . GLY A 1 53 ? 11.424 -5.564 2.606 1.00 0.00 53 GLY A O 19
ATOM 33719 N N . THR A 1 54 ? 12.059 -4.365 0.812 1.00 0.00 54 THR A N 19
ATOM 33720 C CA . THR A 1 54 ? 10.987 -3.387 0.949 1.00 0.00 54 THR A CA 19
ATOM 33721 C C . THR A 1 54 ? 10.333 -3.096 -0.397 1.00 0.00 54 THR A C 19
ATOM 33722 O O . THR A 1 54 ? 10.984 -3.153 -1.441 1.00 0.00 54 THR A O 19
ATOM 33733 N N . LEU A 1 55 ? 9.042 -2.784 -0.367 1.00 0.00 55 LEU A N 19
ATOM 33734 C CA . LEU A 1 55 ? 8.299 -2.483 -1.586 1.00 0.00 55 LEU A CA 19
ATOM 33735 C C . LEU A 1 55 ? 7.407 -1.261 -1.392 1.00 0.00 55 LEU A C 19
ATOM 33736 O O . LEU A 1 55 ? 6.796 -1.088 -0.338 1.00 0.00 55 LEU A O 19
ATOM 33752 N N . GLN A 1 56 ? 7.336 -0.417 -2.417 1.00 0.00 56 GLN A N 19
ATOM 33753 C CA . GLN A 1 56 ? 6.517 0.788 -2.359 1.00 0.00 56 GLN A CA 19
ATOM 33754 C C . GLN A 1 56 ? 5.076 0.485 -2.753 1.00 0.00 56 GLN A C 19
ATOM 33755 O O . GLN A 1 56 ? 4.814 -0.039 -3.837 1.00 0.00 56 GLN A O 19
ATOM 33769 N N . LEU A 1 57 ? 4.143 0.819 -1.868 1.00 0.00 57 LEU A N 19
ATOM 33770 C CA . LEU A 1 57 ? 2.726 0.583 -2.123 1.00 0.00 57 LEU A CA 19
ATOM 33771 C C . LEU A 1 57 ? 2.110 1.749 -2.890 1.00 0.00 57 LEU A C 19
ATOM 33772 O O . LEU A 1 57 ? 1.213 1.559 -3.711 1.00 0.00 57 LEU A O 19
ATOM 33788 N N . ALA A 1 58 ? 2.597 2.954 -2.616 1.00 0.00 58 ALA A N 19
ATOM 33789 C CA . ALA A 1 58 ? 2.097 4.150 -3.283 1.00 0.00 58 ALA A CA 19
ATOM 33790 C C . ALA A 1 58 ? 1.970 3.928 -4.786 1.00 0.00 58 ALA A C 19
ATOM 33791 O O . ALA A 1 58 ? 2.927 4.120 -5.534 1.00 0.00 58 ALA A O 19
ATOM 33798 N N . GLY A 1 59 ? 0.781 3.522 -5.221 1.00 0.00 59 GLY A N 19
ATOM 33799 C CA . GLY A 1 59 ? 0.552 3.279 -6.633 1.00 0.00 59 GLY A CA 19
ATOM 33800 C C . GLY A 1 59 ? 0.616 1.807 -6.987 1.00 0.00 59 GLY A C 19
ATOM 33801 O O . GLY A 1 59 ? 0.907 1.448 -8.127 1.00 0.00 59 GLY A O 19
ATOM 33805 N N . ALA A 1 60 ? 0.345 0.952 -6.006 1.00 0.00 60 ALA A N 19
ATOM 33806 C CA . ALA A 1 60 ? 0.374 -0.490 -6.220 1.00 0.00 60 ALA A CA 19
ATOM 33807 C C . ALA A 1 60 ? -1.025 -1.031 -6.497 1.00 0.00 60 ALA A C 19
ATOM 33808 O O . ALA A 1 60 ? -2.012 -0.299 -6.418 1.00 0.00 60 ALA A O 19
ATOM 33815 N N . VAL A 1 61 ? -1.102 -2.317 -6.823 1.00 0.00 61 VAL A N 19
ATOM 33816 C CA . VAL A 1 61 ? -2.381 -2.957 -7.112 1.00 0.00 61 VAL A CA 19
ATOM 33817 C C . VAL A 1 61 ? -2.467 -4.332 -6.459 1.00 0.00 61 VAL A C 19
ATOM 33818 O O . VAL A 1 61 ? -1.524 -5.122 -6.525 1.00 0.00 61 VAL A O 19
ATOM 33831 N N . ILE A 1 62 ? -3.603 -4.612 -5.829 1.00 0.00 62 ILE A N 19
ATOM 33832 C CA . ILE A 1 62 ? -3.812 -5.892 -5.165 1.00 0.00 62 ILE A CA 19
ATOM 33833 C C . ILE A 1 62 ? -4.729 -6.793 -5.986 1.00 0.00 62 ILE A C 19
ATOM 33834 O O . ILE A 1 62 ? -5.928 -6.538 -6.099 1.00 0.00 62 ILE A O 19
ATOM 33850 N N . SER A 1 63 ? -4.157 -7.849 -6.555 1.00 0.00 63 SER A N 19
ATOM 33851 C CA . SER A 1 63 ? -4.922 -8.788 -7.368 1.00 0.00 63 SER A CA 19
ATOM 33852 C C . SER A 1 63 ? -4.969 -10.163 -6.709 1.00 0.00 63 SER A C 19
ATOM 33853 O O . SER A 1 63 ? -4.065 -10.985 -6.864 1.00 0.00 63 SER A O 19
ATOM 33861 N N . PRO A 1 64 ? -6.048 -10.421 -5.955 1.00 0.00 64 PRO A N 19
ATOM 33862 C CA . PRO A 1 64 ? -6.240 -11.696 -5.258 1.00 0.00 64 PRO A CA 19
ATOM 33863 C C . PRO A 1 64 ? -6.515 -12.847 -6.220 1.00 0.00 64 PRO A C 19
ATOM 33864 O O . PRO A 1 64 ? -7.446 -12.788 -7.023 1.00 0.00 64 PRO A O 19
ATOM 33875 N N . SER A 1 65 ? -5.700 -13.893 -6.132 1.00 0.00 65 SER A N 19
ATOM 33876 C CA . SER A 1 65 ? -5.854 -15.057 -6.997 1.00 0.00 65 SER A CA 19
ATOM 33877 C C . SER A 1 65 ? -7.108 -15.844 -6.631 1.00 0.00 65 SER A C 19
ATOM 33878 O O . SER A 1 65 ? -7.842 -15.473 -5.715 1.00 0.00 65 SER A O 19
ATOM 33886 N N . ASP A 1 66 ? -7.348 -16.933 -7.353 1.00 0.00 66 ASP A N 19
ATOM 33887 C CA . ASP A 1 66 ? -8.512 -17.775 -7.104 1.00 0.00 66 ASP A CA 19
ATOM 33888 C C . ASP A 1 66 ? -8.094 -19.217 -6.835 1.00 0.00 66 ASP A C 19
ATOM 33889 O O . ASP A 1 66 ? -8.791 -19.956 -6.141 1.00 0.00 66 ASP A O 19
ATOM 33898 N N . GLU A 1 67 ? -6.951 -19.609 -7.390 1.00 0.00 67 GLU A N 19
ATOM 33899 C CA . GLU A 1 67 ? -6.441 -20.963 -7.211 1.00 0.00 67 GLU A CA 19
ATOM 33900 C C . GLU A 1 67 ? -6.777 -21.492 -5.819 1.00 0.00 67 GLU A C 19
ATOM 33901 O O . GLU A 1 67 ? -7.670 -22.324 -5.659 1.00 0.00 67 GLU A O 19
ATOM 33913 N N . ASP A 1 68 ? -6.056 -21.002 -4.817 1.00 0.00 68 ASP A N 19
ATOM 33914 C CA . ASP A 1 68 ? -6.276 -21.424 -3.439 1.00 0.00 68 ASP A CA 19
ATOM 33915 C C . ASP A 1 68 ? -7.133 -20.407 -2.690 1.00 0.00 68 ASP A C 19
ATOM 33916 O O . ASP A 1 68 ? -6.977 -19.199 -2.868 1.00 0.00 68 ASP A O 19
ATOM 33925 N N . SER A 1 69 ? -8.038 -20.905 -1.854 1.00 0.00 69 SER A N 19
ATOM 33926 C CA . SER A 1 69 ? -8.923 -20.040 -1.082 1.00 0.00 69 SER A CA 19
ATOM 33927 C C . SER A 1 69 ? -8.148 -18.877 -0.471 1.00 0.00 69 SER A C 19
ATOM 33928 O O . SER A 1 69 ? -8.646 -17.752 -0.402 1.00 0.00 69 SER A O 19
ATOM 33936 N N . HIS A 1 70 ? -6.926 -19.155 -0.029 1.00 0.00 70 HIS A N 19
ATOM 33937 C CA . HIS A 1 70 ? -6.080 -18.132 0.576 1.00 0.00 70 HIS A CA 19
ATOM 33938 C C . HIS A 1 70 ? -4.906 -17.789 -0.335 1.00 0.00 70 HIS A C 19
ATOM 33939 O O . HIS A 1 70 ? -3.955 -18.562 -0.458 1.00 0.00 70 HIS A O 19
ATOM 33954 N N . THR A 1 71 ? -4.978 -16.625 -0.974 1.00 0.00 71 THR A N 19
ATOM 33955 C CA . THR A 1 71 ? -3.922 -16.181 -1.875 1.00 0.00 71 THR A CA 19
ATOM 33956 C C . THR A 1 71 ? -4.111 -14.720 -2.265 1.00 0.00 71 THR A C 19
ATOM 33957 O O . THR A 1 71 ? -5.236 -14.222 -2.322 1.00 0.00 71 THR A O 19
ATOM 33968 N N . PHE A 1 72 ? -3.004 -14.036 -2.534 1.00 0.00 72 PHE A N 19
ATOM 33969 C CA . PHE A 1 72 ? -3.048 -12.630 -2.919 1.00 0.00 72 PHE A CA 19
ATOM 33970 C C . PHE A 1 72 ? -1.656 -12.122 -3.284 1.00 0.00 72 PHE A C 19
ATOM 33971 O O . PHE A 1 72 ? -0.651 -12.585 -2.743 1.00 0.00 72 PHE A O 19
ATOM 33988 N N . THR A 1 73 ? -1.605 -11.166 -4.207 1.00 0.00 73 THR A N 19
ATOM 33989 C CA . THR A 1 73 ? -0.338 -10.596 -4.646 1.00 0.00 73 THR A CA 19
ATOM 33990 C C . THR A 1 73 ? -0.350 -9.076 -4.533 1.00 0.00 73 THR A C 19
ATOM 33991 O O . THR A 1 73 ? -1.384 -8.437 -4.730 1.00 0.00 73 THR A O 19
ATOM 34002 N N . VAL A 1 74 ? 0.806 -8.502 -4.215 1.00 0.00 74 VAL A N 19
ATOM 34003 C CA . VAL A 1 74 ? 0.928 -7.055 -4.077 1.00 0.00 74 VAL A CA 19
ATOM 34004 C C . VAL A 1 74 ? 1.809 -6.471 -5.175 1.00 0.00 74 VAL A C 19
ATOM 34005 O O . VAL A 1 74 ? 3.030 -6.409 -5.039 1.00 0.00 74 VAL A O 19
ATOM 34018 N N . ASN A 1 75 ? 1.180 -6.044 -6.266 1.00 0.00 75 ASN A N 19
ATOM 34019 C CA . ASN A 1 75 ? 1.907 -5.464 -7.389 1.00 0.00 75 ASN A CA 19
ATOM 34020 C C . ASN A 1 75 ? 2.485 -4.101 -7.018 1.00 0.00 75 ASN A C 19
ATOM 34021 O O . ASN A 1 75 ? 2.193 -3.562 -5.952 1.00 0.00 75 ASN A O 19
ATOM 34032 N N . ALA A 1 76 ? 3.306 -3.551 -7.907 1.00 0.00 76 ALA A N 19
ATOM 34033 C CA . ALA A 1 76 ? 3.923 -2.251 -7.675 1.00 0.00 76 ALA A CA 19
ATOM 34034 C C . ALA A 1 76 ? 4.095 -1.484 -8.982 1.00 0.00 76 ALA A C 19
ATOM 34035 O O . ALA A 1 76 ? 4.644 -2.007 -9.951 1.00 0.00 76 ALA A O 19
ATOM 34042 N N . ALA A 1 77 ? 3.622 -0.242 -9.000 1.00 0.00 77 ALA A N 19
ATOM 34043 C CA . ALA A 1 77 ? 3.725 0.597 -10.187 1.00 0.00 77 ALA A CA 19
ATOM 34044 C C . ALA A 1 77 ? 5.078 0.420 -10.868 1.00 0.00 77 ALA A C 19
ATOM 34045 O O . ALA A 1 77 ? 5.151 0.013 -12.028 1.00 0.00 77 ALA A O 19
ATOM 34052 N N . SER A 1 78 ? 6.147 0.730 -10.141 1.00 0.00 78 SER A N 19
ATOM 34053 C CA . SER A 1 78 ? 7.497 0.609 -10.677 1.00 0.00 78 SER A CA 19
ATOM 34054 C C . SER A 1 78 ? 7.636 -0.654 -11.521 1.00 0.00 78 SER A C 19
ATOM 34055 O O . SER A 1 78 ? 8.144 -0.613 -12.641 1.00 0.00 78 SER A O 19
ATOM 34063 N N . GLY A 1 79 ? 7.181 -1.777 -10.974 1.00 0.00 79 GLY A N 19
ATOM 34064 C CA . GLY A 1 79 ? 7.263 -3.037 -11.689 1.00 0.00 79 GLY A CA 19
ATOM 34065 C C . GLY A 1 79 ? 7.746 -4.173 -10.808 1.00 0.00 79 GLY A C 19
ATOM 34066 O O . GLY A 1 79 ? 8.887 -4.617 -10.929 1.00 0.00 79 GLY A O 19
ATOM 34070 N N . GLU A 1 80 ? 6.876 -4.642 -9.920 1.00 0.00 80 GLU A N 19
ATOM 34071 C CA . GLU A 1 80 ? 7.222 -5.731 -9.014 1.00 0.00 80 GLU A CA 19
ATOM 34072 C C . GLU A 1 80 ? 5.968 -6.355 -8.409 1.00 0.00 80 GLU A C 19
ATOM 34073 O O . GLU A 1 80 ? 4.887 -5.769 -8.456 1.00 0.00 80 GLU A O 19
ATOM 34085 N N . GLN A 1 81 ? 6.121 -7.548 -7.843 1.00 0.00 81 GLN A N 19
ATOM 34086 C CA . GLN A 1 81 ? 5.001 -8.252 -7.230 1.00 0.00 81 GLN A CA 19
ATOM 34087 C C . GLN A 1 81 ? 5.467 -9.082 -6.038 1.00 0.00 81 GLN A C 19
ATOM 34088 O O . GLN A 1 81 ? 6.615 -9.523 -5.987 1.00 0.00 81 GLN A O 19
ATOM 34102 N N . TYR A 1 82 ? 4.568 -9.291 -5.082 1.00 0.00 82 TYR A N 19
ATOM 34103 C CA . TYR A 1 82 ? 4.888 -10.066 -3.889 1.00 0.00 82 TYR A CA 19
ATOM 34104 C C . TYR A 1 82 ? 3.951 -11.263 -3.750 1.00 0.00 82 TYR A C 19
ATOM 34105 O O . TYR A 1 82 ? 2.729 -11.114 -3.761 1.00 0.00 82 TYR A O 19
ATOM 34123 N N . LYS A 1 83 ? 4.534 -12.449 -3.618 1.00 0.00 83 LYS A N 19
ATOM 34124 C CA . LYS A 1 83 ? 3.754 -13.673 -3.474 1.00 0.00 83 LYS A CA 19
ATOM 34125 C C . LYS A 1 83 ? 3.524 -14.002 -2.002 1.00 0.00 83 LYS A C 19
ATOM 34126 O O . LYS A 1 83 ? 4.405 -14.540 -1.331 1.00 0.00 83 LYS A O 19
ATOM 34145 N N . LEU A 1 84 ? 2.335 -13.675 -1.507 1.00 0.00 84 LEU A N 19
ATOM 34146 C CA . LEU A 1 84 ? 1.988 -13.937 -0.115 1.00 0.00 84 LEU A CA 19
ATOM 34147 C C . LEU A 1 84 ? 0.736 -14.804 -0.019 1.00 0.00 84 LEU A C 19
ATOM 34148 O O . LEU A 1 84 ? -0.161 -14.710 -0.856 1.00 0.00 84 LEU A O 19
ATOM 34164 N N . ARG A 1 85 ? 0.683 -15.645 1.008 1.00 0.00 85 ARG A N 19
ATOM 34165 C CA . ARG A 1 85 ? -0.459 -16.528 1.214 1.00 0.00 85 ARG A CA 19
ATOM 34166 C C . ARG A 1 85 ? -1.041 -16.347 2.613 1.00 0.00 85 ARG A C 19
ATOM 34167 O O . ARG A 1 85 ? -0.369 -16.597 3.613 1.00 0.00 85 ARG A O 19
ATOM 34188 N N . ALA A 1 86 ? -2.295 -15.909 2.675 1.00 0.00 86 ALA A N 19
ATOM 34189 C CA . ALA A 1 86 ? -2.967 -15.696 3.950 1.00 0.00 86 ALA A CA 19
ATOM 34190 C C . ALA A 1 86 ? -3.181 -17.014 4.686 1.00 0.00 86 ALA A C 19
ATOM 34191 O O . ALA A 1 86 ? -3.095 -18.090 4.092 1.00 0.00 86 ALA A O 19
ATOM 34198 N N . THR A 1 87 ? -3.459 -16.925 5.983 1.00 0.00 87 THR A N 19
ATOM 34199 C CA . THR A 1 87 ? -3.683 -18.111 6.800 1.00 0.00 87 THR A CA 19
ATOM 34200 C C . THR A 1 87 ? -5.084 -18.671 6.584 1.00 0.00 87 THR A C 19
ATOM 34201 O O . THR A 1 87 ? -5.291 -19.884 6.623 1.00 0.00 87 THR A O 19
ATOM 34212 N N . ASP A 1 88 ? -6.043 -17.780 6.356 1.00 0.00 88 ASP A N 19
ATOM 34213 C CA . ASP A 1 88 ? -7.426 -18.186 6.132 1.00 0.00 88 ASP A CA 19
ATOM 34214 C C . ASP A 1 88 ? -8.169 -17.147 5.299 1.00 0.00 88 ASP A C 19
ATOM 34215 O O . ASP A 1 88 ? -7.827 -15.965 5.314 1.00 0.00 88 ASP A O 19
ATOM 34224 N N . ALA A 1 89 ? -9.187 -17.596 4.572 1.00 0.00 89 ALA A N 19
ATOM 34225 C CA . ALA A 1 89 ? -9.978 -16.705 3.733 1.00 0.00 89 ALA A CA 19
ATOM 34226 C C . ALA A 1 89 ? -10.409 -15.462 4.505 1.00 0.00 89 ALA A C 19
ATOM 34227 O O . ALA A 1 89 ? -10.773 -14.446 3.913 1.00 0.00 89 ALA A O 19
ATOM 34234 N N . LYS A 1 90 ? -10.364 -15.550 5.830 1.00 0.00 90 LYS A N 19
ATOM 34235 C CA . LYS A 1 90 ? -10.749 -14.433 6.684 1.00 0.00 90 LYS A CA 19
ATOM 34236 C C . LYS A 1 90 ? -9.617 -13.416 6.793 1.00 0.00 90 LYS A C 19
ATOM 34237 O O . LYS A 1 90 ? -9.854 -12.209 6.790 1.00 0.00 90 LYS A O 19
ATOM 34256 N N . GLU A 1 91 ? -8.388 -13.913 6.886 1.00 0.00 91 GLU A N 19
ATOM 34257 C CA . GLU A 1 91 ? -7.220 -13.046 6.994 1.00 0.00 91 GLU A CA 19
ATOM 34258 C C . GLU A 1 91 ? -6.864 -12.442 5.639 1.00 0.00 91 GLU A C 19
ATOM 34259 O O . GLU A 1 91 ? -6.294 -11.354 5.563 1.00 0.00 91 GLU A O 19
ATOM 34271 N N . ARG A 1 92 ? -7.203 -13.157 4.571 1.00 0.00 92 ARG A N 19
ATOM 34272 C CA . ARG A 1 92 ? -6.918 -12.693 3.219 1.00 0.00 92 ARG A CA 19
ATOM 34273 C C . ARG A 1 92 ? -7.630 -11.374 2.934 1.00 0.00 92 ARG A C 19
ATOM 34274 O O . ARG A 1 92 ? -7.002 -10.389 2.549 1.00 0.00 92 ARG A O 19
ATOM 34295 N N . GLN A 1 93 ? -8.945 -11.365 3.127 1.00 0.00 93 GLN A N 19
ATOM 34296 C CA . GLN A 1 93 ? -9.743 -10.167 2.891 1.00 0.00 93 GLN A CA 19
ATOM 34297 C C . GLN A 1 93 ? -9.203 -8.986 3.690 1.00 0.00 93 GLN A C 19
ATOM 34298 O O . GLN A 1 93 ? -9.172 -7.856 3.203 1.00 0.00 93 GLN A O 19
ATOM 34312 N N . HIS A 1 94 ? -8.778 -9.256 4.921 1.00 0.00 94 HIS A N 19
ATOM 34313 C CA . HIS A 1 94 ? -8.238 -8.215 5.788 1.00 0.00 94 HIS A CA 19
ATOM 34314 C C . HIS A 1 94 ? -7.016 -7.559 5.154 1.00 0.00 94 HIS A C 19
ATOM 34315 O O . HIS A 1 94 ? -6.969 -6.339 4.992 1.00 0.00 94 HIS A O 19
ATOM 34330 N N . TRP A 1 95 ? -6.030 -8.374 4.798 1.00 0.00 95 TRP A N 19
ATOM 34331 C CA . TRP A 1 95 ? -4.807 -7.872 4.182 1.00 0.00 95 TRP A CA 19
ATOM 34332 C C . TRP A 1 95 ? -5.106 -7.205 2.845 1.00 0.00 95 TRP A C 19
ATOM 34333 O O . TRP A 1 95 ? -4.781 -6.035 2.637 1.00 0.00 95 TRP A O 19
ATOM 34354 N N . VAL A 1 96 ? -5.726 -7.954 1.939 1.00 0.00 96 VAL A N 19
ATOM 34355 C CA . VAL A 1 96 ? -6.070 -7.434 0.621 1.00 0.00 96 VAL A CA 19
ATOM 34356 C C . VAL A 1 96 ? -6.706 -6.052 0.725 1.00 0.00 96 VAL A C 19
ATOM 34357 O O . VAL A 1 96 ? -6.322 -5.126 0.010 1.00 0.00 96 VAL A O 19
ATOM 34370 N N . SER A 1 97 ? -7.680 -5.920 1.620 1.00 0.00 97 SER A N 19
ATOM 34371 C CA . SER A 1 97 ? -8.371 -4.651 1.815 1.00 0.00 97 SER A CA 19
ATOM 34372 C C . SER A 1 97 ? -7.421 -3.594 2.368 1.00 0.00 97 SER A C 19
ATOM 34373 O O . SER A 1 97 ? -7.205 -2.552 1.748 1.00 0.00 97 SER A O 19
ATOM 34381 N N . ARG A 1 98 ? -6.856 -3.870 3.539 1.00 0.00 98 ARG A N 19
ATOM 34382 C CA . ARG A 1 98 ? -5.930 -2.943 4.178 1.00 0.00 98 ARG A CA 19
ATOM 34383 C C . ARG A 1 98 ? -4.919 -2.403 3.170 1.00 0.00 98 ARG A C 19
ATOM 34384 O O . ARG A 1 98 ? -4.665 -1.199 3.113 1.00 0.00 98 ARG A O 19
ATOM 34405 N N . LEU A 1 99 ? -4.346 -3.301 2.377 1.00 0.00 99 LEU A N 19
ATOM 34406 C CA . LEU A 1 99 ? -3.362 -2.916 1.370 1.00 0.00 99 LEU A CA 19
ATOM 34407 C C . LEU A 1 99 ? -3.999 -2.045 0.292 1.00 0.00 99 LEU A C 19
ATOM 34408 O O . LEU A 1 99 ? -3.475 -0.986 -0.052 1.00 0.00 99 LEU A O 19
ATOM 34424 N N . GLN A 1 100 ? -5.132 -2.498 -0.235 1.00 0.00 100 GLN A N 19
ATOM 34425 C CA . GLN A 1 100 ? -5.840 -1.758 -1.273 1.00 0.00 100 GLN A CA 19
ATOM 34426 C C . GLN A 1 100 ? -6.178 -0.348 -0.802 1.00 0.00 100 GLN A C 19
ATOM 34427 O O . GLN A 1 100 ? -6.419 0.547 -1.613 1.00 0.00 100 GLN A O 19
ATOM 34441 N N . ILE A 1 101 ? -6.196 -0.157 0.513 1.00 0.00 101 ILE A N 19
ATOM 34442 C CA . ILE A 1 101 ? -6.504 1.145 1.091 1.00 0.00 101 ILE A CA 19
ATOM 34443 C C . ILE A 1 101 ? -5.240 1.980 1.270 1.00 0.00 101 ILE A C 19
ATOM 34444 O O . ILE A 1 101 ? -5.181 3.134 0.844 1.00 0.00 101 ILE A O 19
ATOM 34460 N N . CYS A 1 102 ? -4.232 1.389 1.901 1.00 0.00 102 CYS A N 19
ATOM 34461 C CA . CYS A 1 102 ? -2.968 2.078 2.135 1.00 0.00 102 CYS A CA 19
ATOM 34462 C C . CYS A 1 102 ? -2.277 2.410 0.817 1.00 0.00 102 CYS A C 19
ATOM 34463 O O . CYS A 1 102 ? -1.551 3.400 0.715 1.00 0.00 102 CYS A O 19
ATOM 34471 N N . THR A 1 103 ? -2.505 1.575 -0.192 1.00 0.00 103 THR A N 19
ATOM 34472 C CA . THR A 1 103 ? -1.903 1.777 -1.503 1.00 0.00 103 THR A CA 19
ATOM 34473 C C . THR A 1 103 ? -2.524 2.973 -2.216 1.00 0.00 103 THR A C 19
ATOM 34474 O O . THR A 1 103 ? -1.825 3.757 -2.856 1.00 0.00 103 THR A O 19
ATOM 34485 N N . GLN A 1 104 ? -3.842 3.106 -2.099 1.00 0.00 104 GLN A N 19
ATOM 34486 C CA . GLN A 1 104 ? -4.557 4.207 -2.733 1.00 0.00 104 GLN A CA 19
ATOM 34487 C C . GLN A 1 104 ? -4.477 5.470 -1.881 1.00 0.00 104 GLN A C 19
ATOM 34488 O O . GLN A 1 104 ? -4.015 6.514 -2.342 1.00 0.00 104 GLN A O 19
ATOM 34502 N N . HIS A 1 105 ? -4.931 5.368 -0.636 1.00 0.00 105 HIS A N 19
ATOM 34503 C CA . HIS A 1 105 ? -4.910 6.502 0.281 1.00 0.00 105 HIS A CA 19
ATOM 34504 C C . HIS A 1 105 ? -3.597 7.270 0.165 1.00 0.00 105 HIS A C 19
ATOM 34505 O O . HIS A 1 105 ? -3.528 8.455 0.494 1.00 0.00 105 HIS A O 19
ATOM 34520 N N . HIS A 1 106 ? -2.557 6.587 -0.303 1.00 0.00 106 HIS A N 19
ATOM 34521 C CA . HIS A 1 106 ? -1.245 7.206 -0.461 1.00 0.00 106 HIS A CA 19
ATOM 34522 C C . HIS A 1 106 ? -1.060 7.729 -1.882 1.00 0.00 106 HIS A C 19
ATOM 34523 O O . HIS A 1 106 ? -0.937 8.935 -2.100 1.00 0.00 106 HIS A O 19
ATOM 34538 N N . THR A 1 107 ? -1.040 6.815 -2.847 1.00 0.00 107 THR A N 19
ATOM 34539 C CA . THR A 1 107 ? -0.867 7.184 -4.247 1.00 0.00 107 THR A CA 19
ATOM 34540 C C . THR A 1 107 ? -1.697 8.413 -4.597 1.00 0.00 107 THR A C 19
ATOM 34541 O O . THR A 1 107 ? -1.267 9.261 -5.379 1.00 0.00 107 THR A O 19
ATOM 34552 N N . GLU A 1 108 ? -2.888 8.504 -4.014 1.00 0.00 108 GLU A N 19
ATOM 34553 C CA . GLU A 1 108 ? -3.778 9.631 -4.266 1.00 0.00 108 GLU A CA 19
ATOM 34554 C C . GLU A 1 108 ? -3.099 10.951 -3.909 1.00 0.00 108 GLU A C 19
ATOM 34555 O O . GLU A 1 108 ? -3.074 11.885 -4.710 1.00 0.00 108 GLU A O 19
ATOM 34567 N N . ALA A 1 109 ? -2.550 11.019 -2.701 1.00 0.00 109 ALA A N 19
ATOM 34568 C CA . ALA A 1 109 ? -1.870 12.222 -2.237 1.00 0.00 109 ALA A CA 19
ATOM 34569 C C . ALA A 1 109 ? -0.883 12.731 -3.282 1.00 0.00 109 ALA A C 19
ATOM 34570 O O . ALA A 1 109 ? -0.749 13.938 -3.486 1.00 0.00 109 ALA A O 19
ATOM 34577 N N . ILE A 1 110 ? -0.193 11.804 -3.938 1.00 0.00 110 ILE A N 19
ATOM 34578 C CA . ILE A 1 110 ? 0.782 12.160 -4.961 1.00 0.00 110 ILE A CA 19
ATOM 34579 C C . ILE A 1 110 ? 0.130 12.949 -6.092 1.00 0.00 110 ILE A C 19
ATOM 34580 O O . ILE A 1 110 ? -0.903 12.548 -6.627 1.00 0.00 110 ILE A O 19
ATOM 34596 N N . GLY A 1 111 ? 0.742 14.073 -6.452 1.00 0.00 111 GLY A N 19
ATOM 34597 C CA . GLY A 1 111 ? 0.207 14.900 -7.518 1.00 0.00 111 GLY A CA 19
ATOM 34598 C C . GLY A 1 111 ? 0.042 14.137 -8.816 1.00 0.00 111 GLY A C 19
ATOM 34599 O O . GLY A 1 111 ? -0.934 14.333 -9.541 1.00 0.00 111 GLY A O 19
ATOM 34603 N N . LYS A 1 112 ? 0.998 13.263 -9.113 1.00 0.00 112 LYS A N 19
ATOM 34604 C CA . LYS A 1 112 ? 0.955 12.466 -10.334 1.00 0.00 112 LYS A CA 19
ATOM 34605 C C . LYS A 1 112 ? 0.517 11.036 -10.035 1.00 0.00 112 LYS A C 19
ATOM 34606 O O . LYS A 1 112 ? 1.229 10.285 -9.370 1.00 0.00 112 LYS A O 19
ATOM 34625 N N . ASN A 1 113 ? -0.659 10.666 -10.532 1.00 0.00 113 ASN A N 19
ATOM 34626 C CA . ASN A 1 113 ? -1.191 9.325 -10.318 1.00 0.00 113 ASN A CA 19
ATOM 34627 C C . ASN A 1 113 ? -2.443 9.097 -11.159 1.00 0.00 113 ASN A C 19
ATOM 34628 O O . ASN A 1 113 ? -3.182 10.034 -11.459 1.00 0.00 113 ASN A O 19
ATOM 34639 N N . ASN A 1 114 ? -2.676 7.844 -11.535 1.00 0.00 114 ASN A N 19
ATOM 34640 C CA . ASN A 1 114 ? -3.839 7.491 -12.342 1.00 0.00 114 ASN A CA 19
ATOM 34641 C C . ASN A 1 114 ? -4.988 7.014 -11.459 1.00 0.00 114 ASN A C 19
ATOM 34642 O O . ASN A 1 114 ? -5.081 5.831 -11.129 1.00 0.00 114 ASN A O 19
ATOM 34653 N N . SER A 1 115 ? -5.862 7.941 -11.081 1.00 0.00 115 SER A N 19
ATOM 34654 C CA . SER A 1 115 ? -7.004 7.616 -10.234 1.00 0.00 115 SER A CA 19
ATOM 34655 C C . SER A 1 115 ? -7.922 8.824 -10.073 1.00 0.00 115 SER A C 19
ATOM 34656 O O . SER A 1 115 ? -7.487 9.898 -9.662 1.00 0.00 115 SER A O 19
ATOM 34664 N N . GLY A 1 116 ? -9.197 8.638 -10.401 1.00 0.00 116 GLY A N 19
ATOM 34665 C CA . GLY A 1 116 ? -10.158 9.719 -10.287 1.00 0.00 116 GLY A CA 19
ATOM 34666 C C . GLY A 1 116 ? -10.372 10.156 -8.851 1.00 0.00 116 GLY A C 19
ATOM 34667 O O . GLY A 1 116 ? -10.371 9.343 -7.926 1.00 0.00 116 GLY A O 19
ATOM 34671 N N . PRO A 1 117 ? -10.558 11.469 -8.649 1.00 0.00 117 PRO A N 19
ATOM 34672 C CA . PRO A 1 117 ? -10.776 12.042 -7.318 1.00 0.00 117 PRO A CA 19
ATOM 34673 C C . PRO A 1 117 ? -12.133 11.660 -6.737 1.00 0.00 117 PRO A C 19
ATOM 34674 O O . PRO A 1 117 ? -12.880 10.887 -7.337 1.00 0.00 117 PRO A O 19
ATOM 34685 N N . SER A 1 118 ? -12.446 12.208 -5.567 1.00 0.00 118 SER A N 19
ATOM 34686 C CA . SER A 1 118 ? -13.713 11.922 -4.904 1.00 0.00 118 SER A CA 19
ATOM 34687 C C . SER A 1 118 ? -13.877 12.779 -3.653 1.00 0.00 118 SER A C 19
ATOM 34688 O O . SER A 1 118 ? -13.106 12.661 -2.701 1.00 0.00 118 SER A O 19
ATOM 34696 N N . SER A 1 119 ? -14.888 13.642 -3.663 1.00 0.00 119 SER A N 19
ATOM 34697 C CA . SER A 1 119 ? -15.152 14.523 -2.531 1.00 0.00 119 SER A CA 19
ATOM 34698 C C . SER A 1 119 ? -15.901 13.781 -1.429 1.00 0.00 119 SER A C 19
ATOM 34699 O O . SER A 1 119 ? -16.889 13.094 -1.688 1.00 0.00 119 SER A O 19
ATOM 34707 N N . GLY A 1 120 ? -15.423 13.925 -0.197 1.00 0.00 120 GLY A N 19
ATOM 34708 C CA . GLY A 1 120 ? -16.059 13.263 0.928 1.00 0.00 120 GLY A CA 19
ATOM 34709 C C . GLY A 1 120 ? -16.568 11.880 0.574 1.00 0.00 120 GLY A C 19
ATOM 34710 O O . GLY A 1 120 ? -17.052 11.150 1.439 1.00 0.00 120 GLY A O 19
ATOM 34714 N N . GLY A 1 1 ? -5.381 17.876 4.663 1.00 0.00 1 GLY A N 20
ATOM 34715 C CA . GLY A 1 1 ? -5.119 16.454 4.785 1.00 0.00 1 GLY A CA 20
ATOM 34716 C C . GLY A 1 1 ? -5.210 15.968 6.218 1.00 0.00 1 GLY A C 20
ATOM 34717 O O . GLY A 1 1 ? -5.294 16.769 7.148 1.00 0.00 1 GLY A O 20
ATOM 34721 N N . SER A 1 2 ? -5.195 14.651 6.397 1.00 0.00 2 SER A N 20
ATOM 34722 C CA . SER A 1 2 ? -5.282 14.059 7.726 1.00 0.00 2 SER A CA 20
ATOM 34723 C C . SER A 1 2 ? -3.948 14.169 8.459 1.00 0.00 2 SER A C 20
ATOM 34724 O O . SER A 1 2 ? -3.071 13.319 8.305 1.00 0.00 2 SER A O 20
ATOM 34732 N N . SER A 1 3 ? -3.803 15.222 9.256 1.00 0.00 3 SER A N 20
ATOM 34733 C CA . SER A 1 3 ? -2.575 15.447 10.010 1.00 0.00 3 SER A CA 20
ATOM 34734 C C . SER A 1 3 ? -2.499 14.514 11.215 1.00 0.00 3 SER A C 20
ATOM 34735 O O . SER A 1 3 ? -3.287 14.628 12.153 1.00 0.00 3 SER A O 20
ATOM 34743 N N . GLY A 1 4 ? -1.543 13.590 11.181 1.00 0.00 4 GLY A N 20
ATOM 34744 C CA . GLY A 1 4 ? -1.381 12.651 12.275 1.00 0.00 4 GLY A CA 20
ATOM 34745 C C . GLY A 1 4 ? -2.174 11.376 12.066 1.00 0.00 4 GLY A C 20
ATOM 34746 O O . GLY A 1 4 ? -3.056 11.319 11.210 1.00 0.00 4 GLY A O 20
ATOM 34750 N N . SER A 1 5 ? -1.858 10.350 12.850 1.00 0.00 5 SER A N 20
ATOM 34751 C CA . SER A 1 5 ? -2.544 9.067 12.743 1.00 0.00 5 SER A CA 20
ATOM 34752 C C . SER A 1 5 ? -2.960 8.558 14.120 1.00 0.00 5 SER A C 20
ATOM 34753 O O . SER A 1 5 ? -2.360 8.914 15.134 1.00 0.00 5 SER A O 20
ATOM 34761 N N . SER A 1 6 ? -3.993 7.721 14.147 1.00 0.00 6 SER A N 20
ATOM 34762 C CA . SER A 1 6 ? -4.493 7.165 15.399 1.00 0.00 6 SER A CA 20
ATOM 34763 C C . SER A 1 6 ? -4.225 5.665 15.472 1.00 0.00 6 SER A C 20
ATOM 34764 O O . SER A 1 6 ? -5.032 4.855 15.018 1.00 0.00 6 SER A O 20
ATOM 34772 N N . GLY A 1 7 ? -3.083 5.302 16.049 1.00 0.00 7 GLY A N 20
ATOM 34773 C CA . GLY A 1 7 ? -2.727 3.901 16.172 1.00 0.00 7 GLY A CA 20
ATOM 34774 C C . GLY A 1 7 ? -3.140 3.089 14.960 1.00 0.00 7 GLY A C 20
ATOM 34775 O O . GLY A 1 7 ? -4.145 2.380 14.994 1.00 0.00 7 GLY A O 20
ATOM 34779 N N . GLU A 1 8 ? -2.363 3.194 13.886 1.00 0.00 8 GLU A N 20
ATOM 34780 C CA . GLU A 1 8 ? -2.657 2.465 12.658 1.00 0.00 8 GLU A CA 20
ATOM 34781 C C . GLU A 1 8 ? -1.445 1.656 12.203 1.00 0.00 8 GLU A C 20
ATOM 34782 O O . GLU A 1 8 ? -0.428 2.217 11.799 1.00 0.00 8 GLU A O 20
ATOM 34794 N N . ASN A 1 9 ? -1.564 0.334 12.273 1.00 0.00 9 ASN A N 20
ATOM 34795 C CA . ASN A 1 9 ? -0.479 -0.553 11.870 1.00 0.00 9 ASN A CA 20
ATOM 34796 C C . ASN A 1 9 ? -0.979 -1.985 11.708 1.00 0.00 9 ASN A C 20
ATOM 34797 O O . ASN A 1 9 ? -1.640 -2.527 12.594 1.00 0.00 9 ASN A O 20
ATOM 34808 N N . VAL A 1 10 ? -0.657 -2.594 10.571 1.00 0.00 10 VAL A N 20
ATOM 34809 C CA . VAL A 1 10 ? -1.072 -3.964 10.293 1.00 0.00 10 VAL A CA 20
ATOM 34810 C C . VAL A 1 10 ? 0.135 -4.879 10.123 1.00 0.00 10 VAL A C 20
ATOM 34811 O O . VAL A 1 10 ? 1.049 -4.582 9.354 1.00 0.00 10 VAL A O 20
ATOM 34824 N N . TYR A 1 11 ? 0.131 -5.994 10.845 1.00 0.00 11 TYR A N 20
ATOM 34825 C CA . TYR A 1 11 ? 1.227 -6.954 10.776 1.00 0.00 11 TYR A CA 20
ATOM 34826 C C . TYR A 1 11 ? 0.718 -8.378 10.977 1.00 0.00 11 TYR A C 20
ATOM 34827 O O . TYR A 1 11 ? -0.322 -8.596 11.597 1.00 0.00 11 TYR A O 20
ATOM 34845 N N . GLY A 1 12 ? 1.460 -9.345 10.447 1.00 0.00 12 GLY A N 20
ATOM 34846 C CA . GLY A 1 12 ? 1.070 -10.737 10.578 1.00 0.00 12 GLY A CA 20
ATOM 34847 C C . GLY A 1 12 ? 2.022 -11.676 9.865 1.00 0.00 12 GLY A C 20
ATOM 34848 O O . GLY A 1 12 ? 2.622 -11.312 8.853 1.00 0.00 12 GLY A O 20
ATOM 34852 N N . TYR A 1 13 ? 2.162 -12.887 10.393 1.00 0.00 13 TYR A N 20
ATOM 34853 C CA . TYR A 1 13 ? 3.051 -13.880 9.802 1.00 0.00 13 TYR A CA 20
ATOM 34854 C C . TYR A 1 13 ? 2.500 -14.382 8.471 1.00 0.00 13 TYR A C 20
ATOM 34855 O O . TYR A 1 13 ? 1.548 -15.163 8.434 1.00 0.00 13 TYR A O 20
ATOM 34873 N N . LEU A 1 14 ? 3.105 -13.928 7.379 1.00 0.00 14 LEU A N 20
ATOM 34874 C CA . LEU A 1 14 ? 2.677 -14.330 6.044 1.00 0.00 14 LEU A CA 20
ATOM 34875 C C . LEU A 1 14 ? 3.712 -15.240 5.390 1.00 0.00 14 LEU A C 20
ATOM 34876 O O . LEU A 1 14 ? 4.883 -15.235 5.769 1.00 0.00 14 LEU A O 20
ATOM 34892 N N . MET A 1 15 ? 3.273 -16.017 4.406 1.00 0.00 15 MET A N 20
ATOM 34893 C CA . MET A 1 15 ? 4.163 -16.930 3.698 1.00 0.00 15 MET A CA 20
ATOM 34894 C C . MET A 1 15 ? 4.606 -16.332 2.366 1.00 0.00 15 MET A C 20
ATOM 34895 O O . MET A 1 15 ? 3.801 -16.165 1.450 1.00 0.00 15 MET A O 20
ATOM 34909 N N . LYS A 1 16 ? 5.892 -16.012 2.265 1.00 0.00 16 LYS A N 20
ATOM 34910 C CA . LYS A 1 16 ? 6.443 -15.434 1.045 1.00 0.00 16 LYS A CA 20
ATOM 34911 C C . LYS A 1 16 ? 7.232 -16.475 0.258 1.00 0.00 16 LYS A C 20
ATOM 34912 O O . LYS A 1 16 ? 8.064 -17.191 0.816 1.00 0.00 16 LYS A O 20
ATOM 34931 N N . TYR A 1 17 ? 6.965 -16.554 -1.041 1.00 0.00 17 TYR A N 20
ATOM 34932 C CA . TYR A 1 17 ? 7.650 -17.509 -1.905 1.00 0.00 17 TYR A CA 20
ATOM 34933 C C . TYR A 1 17 ? 9.136 -17.182 -2.008 1.00 0.00 17 TYR A C 20
ATOM 34934 O O . TYR A 1 17 ? 9.517 -16.071 -2.378 1.00 0.00 17 TYR A O 20
ATOM 34952 N N . THR A 1 18 ? 9.975 -18.160 -1.677 1.00 0.00 18 THR A N 20
ATOM 34953 C CA . THR A 1 18 ? 11.420 -17.979 -1.731 1.00 0.00 18 THR A CA 20
ATOM 34954 C C . THR A 1 18 ? 12.012 -18.645 -2.968 1.00 0.00 18 THR A C 20
ATOM 34955 O O . THR A 1 18 ? 12.961 -18.137 -3.563 1.00 0.00 18 THR A O 20
ATOM 34966 N N . ASN A 1 19 ? 11.444 -19.784 -3.350 1.00 0.00 19 ASN A N 20
ATOM 34967 C CA . ASN A 1 19 ? 11.916 -20.520 -4.518 1.00 0.00 19 ASN A CA 20
ATOM 34968 C C . ASN A 1 19 ? 10.995 -21.695 -4.829 1.00 0.00 19 ASN A C 20
ATOM 34969 O O . ASN A 1 19 ? 10.016 -21.936 -4.120 1.00 0.00 19 ASN A O 20
ATOM 34980 N N . LEU A 1 20 ? 11.314 -22.424 -5.893 1.00 0.00 20 LEU A N 20
ATOM 34981 C CA . LEU A 1 20 ? 10.515 -23.575 -6.299 1.00 0.00 20 LEU A CA 20
ATOM 34982 C C . LEU A 1 20 ? 10.718 -24.744 -5.340 1.00 0.00 20 LEU A C 20
ATOM 34983 O O . LEU A 1 20 ? 9.854 -25.041 -4.515 1.00 0.00 20 LEU A O 20
ATOM 34999 N N . VAL A 1 21 ? 11.867 -25.403 -5.453 1.00 0.00 21 VAL A N 20
ATOM 35000 C CA . VAL A 1 21 ? 12.185 -26.537 -4.594 1.00 0.00 21 VAL A CA 20
ATOM 35001 C C . VAL A 1 21 ? 11.839 -26.239 -3.140 1.00 0.00 21 VAL A C 20
ATOM 35002 O O . VAL A 1 21 ? 11.274 -27.080 -2.439 1.00 0.00 21 VAL A O 20
ATOM 35015 N N . THR A 1 22 ? 12.180 -25.036 -2.690 1.00 0.00 22 THR A N 20
ATOM 35016 C CA . THR A 1 22 ? 11.906 -24.626 -1.319 1.00 0.00 22 THR A CA 20
ATOM 35017 C C . THR A 1 22 ? 10.412 -24.427 -1.092 1.00 0.00 22 THR A C 20
ATOM 35018 O O . THR A 1 22 ? 9.871 -24.829 -0.063 1.00 0.00 22 THR A O 20
ATOM 35029 N N . GLY A 1 23 ? 9.749 -23.805 -2.062 1.00 0.00 23 GLY A N 20
ATOM 35030 C CA . GLY A 1 23 ? 8.322 -23.564 -1.950 1.00 0.00 23 GLY A CA 20
ATOM 35031 C C . GLY A 1 23 ? 8.003 -22.364 -1.079 1.00 0.00 23 GLY A C 20
ATOM 35032 O O . GLY A 1 23 ? 8.743 -21.380 -1.072 1.00 0.00 23 GLY A O 20
ATOM 35036 N N . TRP A 1 24 ? 6.900 -22.445 -0.345 1.00 0.00 24 TRP A N 20
ATOM 35037 C CA . TRP A 1 24 ? 6.484 -21.356 0.532 1.00 0.00 24 TRP A CA 20
ATOM 35038 C C . TRP A 1 24 ? 7.343 -21.314 1.791 1.00 0.00 24 TRP A C 20
ATOM 35039 O O . TRP A 1 24 ? 7.894 -22.330 2.211 1.00 0.00 24 TRP A O 20
ATOM 35060 N N . GLN A 1 25 ? 7.451 -20.131 2.389 1.00 0.00 25 GLN A N 20
ATOM 35061 C CA . GLN A 1 25 ? 8.243 -19.958 3.601 1.00 0.00 25 GLN A CA 20
ATOM 35062 C C . GLN A 1 25 ? 7.592 -18.945 4.537 1.00 0.00 25 GLN A C 20
ATOM 35063 O O . GLN A 1 25 ? 7.219 -17.849 4.118 1.00 0.00 25 GLN A O 20
ATOM 35077 N N . TYR A 1 26 ? 7.459 -19.319 5.804 1.00 0.00 26 TYR A N 20
ATOM 35078 C CA . TYR A 1 26 ? 6.850 -18.444 6.799 1.00 0.00 26 TYR A CA 20
ATOM 35079 C C . TYR A 1 26 ? 7.730 -17.227 7.066 1.00 0.00 26 TYR A C 20
ATOM 35080 O O . TYR A 1 26 ? 8.927 -17.357 7.323 1.00 0.00 26 TYR A O 20
ATOM 35098 N N . ARG A 1 27 ? 7.128 -16.044 7.004 1.00 0.00 27 ARG A N 20
ATOM 35099 C CA . ARG A 1 27 ? 7.855 -14.803 7.238 1.00 0.00 27 ARG A CA 20
ATOM 35100 C C . ARG A 1 27 ? 6.959 -13.766 7.909 1.00 0.00 27 ARG A C 20
ATOM 35101 O O . ARG A 1 27 ? 5.741 -13.777 7.735 1.00 0.00 27 ARG A O 20
ATOM 35122 N N . PHE A 1 28 ? 7.572 -12.871 8.677 1.00 0.00 28 PHE A N 20
ATOM 35123 C CA . PHE A 1 28 ? 6.830 -11.827 9.375 1.00 0.00 28 PHE A CA 20
ATOM 35124 C C . PHE A 1 28 ? 6.764 -10.553 8.538 1.00 0.00 28 PHE A C 20
ATOM 35125 O O . PHE A 1 28 ? 7.769 -10.109 7.983 1.00 0.00 28 PHE A O 20
ATOM 35142 N N . PHE A 1 29 ? 5.573 -9.970 8.452 1.00 0.00 29 PHE A N 20
ATOM 35143 C CA . PHE A 1 29 ? 5.374 -8.748 7.681 1.00 0.00 29 PHE A CA 20
ATOM 35144 C C . PHE A 1 29 ? 4.785 -7.644 8.555 1.00 0.00 29 PHE A C 20
ATOM 35145 O O . PHE A 1 29 ? 4.026 -7.912 9.486 1.00 0.00 29 PHE A O 20
ATOM 35162 N N . VAL A 1 30 ? 5.142 -6.401 8.248 1.00 0.00 30 VAL A N 20
ATOM 35163 C CA . VAL A 1 30 ? 4.650 -5.256 9.004 1.00 0.00 30 VAL A CA 20
ATOM 35164 C C . VAL A 1 30 ? 4.428 -4.052 8.095 1.00 0.00 30 VAL A C 20
ATOM 35165 O O . VAL A 1 30 ? 5.382 -3.417 7.643 1.00 0.00 30 VAL A O 20
ATOM 35178 N N . LEU A 1 31 ? 3.164 -3.742 7.831 1.00 0.00 31 LEU A N 20
ATOM 35179 C CA . LEU A 1 31 ? 2.815 -2.613 6.976 1.00 0.00 31 LEU A CA 20
ATOM 35180 C C . LEU A 1 31 ? 3.091 -1.289 7.682 1.00 0.00 31 LEU A C 20
ATOM 35181 O O . LEU A 1 31 ? 2.919 -1.174 8.895 1.00 0.00 31 LEU A O 20
ATOM 35197 N N . ASN A 1 32 ? 3.519 -0.292 6.914 1.00 0.00 32 ASN A N 20
ATOM 35198 C CA . ASN A 1 32 ? 3.817 1.024 7.466 1.00 0.00 32 ASN A CA 20
ATOM 35199 C C . ASN A 1 32 ? 2.931 2.093 6.833 1.00 0.00 32 ASN A C 20
ATOM 35200 O O . ASN A 1 32 ? 3.107 2.450 5.669 1.00 0.00 32 ASN A O 20
ATOM 35211 N N . ASN A 1 33 ? 1.978 2.599 7.609 1.00 0.00 33 ASN A N 20
ATOM 35212 C CA . ASN A 1 33 ? 1.064 3.627 7.125 1.00 0.00 33 ASN A CA 20
ATOM 35213 C C . ASN A 1 33 ? 1.739 4.995 7.116 1.00 0.00 33 ASN A C 20
ATOM 35214 O O . ASN A 1 33 ? 1.665 5.728 6.131 1.00 0.00 33 ASN A O 20
ATOM 35225 N N . GLU A 1 34 ? 2.398 5.331 8.221 1.00 0.00 34 GLU A N 20
ATOM 35226 C CA . GLU A 1 34 ? 3.086 6.611 8.340 1.00 0.00 34 GLU A CA 20
ATOM 35227 C C . GLU A 1 34 ? 3.970 6.869 7.123 1.00 0.00 34 GLU A C 20
ATOM 35228 O O . GLU A 1 34 ? 3.876 7.917 6.485 1.00 0.00 34 GLU A O 20
ATOM 35240 N N . ALA A 1 35 ? 4.828 5.905 6.808 1.00 0.00 35 ALA A N 20
ATOM 35241 C CA . ALA A 1 35 ? 5.728 6.025 5.667 1.00 0.00 35 ALA A CA 20
ATOM 35242 C C . ALA A 1 35 ? 5.067 5.515 4.391 1.00 0.00 35 ALA A C 20
ATOM 35243 O O . ALA A 1 35 ? 5.120 6.168 3.350 1.00 0.00 35 ALA A O 20
ATOM 35250 N N . GLY A 1 36 ? 4.446 4.343 4.479 1.00 0.00 36 GLY A N 20
ATOM 35251 C CA . GLY A 1 36 ? 3.785 3.765 3.323 1.00 0.00 36 GLY A CA 20
ATOM 35252 C C . GLY A 1 36 ? 4.640 2.726 2.626 1.00 0.00 36 GLY A C 20
ATOM 35253 O O . GLY A 1 36 ? 4.601 2.599 1.401 1.00 0.00 36 GLY A O 20
ATOM 35257 N N . LEU A 1 37 ? 5.417 1.981 3.405 1.00 0.00 37 LEU A N 20
ATOM 35258 C CA . LEU A 1 37 ? 6.287 0.948 2.855 1.00 0.00 37 LEU A CA 20
ATOM 35259 C C . LEU A 1 37 ? 6.017 -0.400 3.514 1.00 0.00 37 LEU A C 20
ATOM 35260 O O . LEU A 1 37 ? 5.777 -0.476 4.720 1.00 0.00 37 LEU A O 20
ATOM 35276 N N . LEU A 1 38 ? 6.059 -1.462 2.717 1.00 0.00 38 LEU A N 20
ATOM 35277 C CA . LEU A 1 38 ? 5.821 -2.809 3.224 1.00 0.00 38 LEU A CA 20
ATOM 35278 C C . LEU A 1 38 ? 7.135 -3.561 3.410 1.00 0.00 38 LEU A C 20
ATOM 35279 O O . LEU A 1 38 ? 7.825 -3.873 2.439 1.00 0.00 38 LEU A O 20
ATOM 35295 N N . GLU A 1 39 ? 7.473 -3.851 4.662 1.00 0.00 39 GLU A N 20
ATOM 35296 C CA . GLU A 1 39 ? 8.704 -4.568 4.974 1.00 0.00 39 GLU A CA 20
ATOM 35297 C C . GLU A 1 39 ? 8.399 -5.917 5.618 1.00 0.00 39 GLU A C 20
ATOM 35298 O O . GLU A 1 39 ? 7.304 -6.137 6.137 1.00 0.00 39 GLU A O 20
ATOM 35310 N N . TYR A 1 40 ? 9.375 -6.818 5.582 1.00 0.00 40 TYR A N 20
ATOM 35311 C CA . TYR A 1 40 ? 9.211 -8.146 6.159 1.00 0.00 40 TYR A CA 20
ATOM 35312 C C . TYR A 1 40 ? 10.530 -8.658 6.732 1.00 0.00 40 TYR A C 20
ATOM 35313 O O . TYR A 1 40 ? 11.544 -8.709 6.036 1.00 0.00 40 TYR A O 20
ATOM 35331 N N . PHE A 1 41 ? 10.507 -9.036 8.006 1.00 0.00 41 PHE A N 20
ATOM 35332 C CA . PHE A 1 41 ? 11.699 -9.543 8.674 1.00 0.00 41 PHE A CA 20
ATOM 35333 C C . PHE A 1 41 ? 11.566 -11.035 8.965 1.00 0.00 41 PHE A C 20
ATOM 35334 O O . PHE A 1 41 ? 10.468 -11.537 9.209 1.00 0.00 41 PHE A O 20
ATOM 35351 N N . VAL A 1 42 ? 12.693 -11.741 8.936 1.00 0.00 42 VAL A N 20
ATOM 35352 C CA . VAL A 1 42 ? 12.703 -13.175 9.197 1.00 0.00 42 VAL A CA 20
ATOM 35353 C C . VAL A 1 42 ? 11.715 -13.541 10.298 1.00 0.00 42 VAL A C 20
ATOM 35354 O O . VAL A 1 42 ? 10.970 -14.513 10.179 1.00 0.00 42 VAL A O 20
ATOM 35367 N N . ASN A 1 43 ? 11.714 -12.755 11.370 1.00 0.00 43 ASN A N 20
ATOM 35368 C CA . ASN A 1 43 ? 10.816 -12.996 12.494 1.00 0.00 43 ASN A CA 20
ATOM 35369 C C . ASN A 1 43 ? 10.802 -11.804 13.445 1.00 0.00 43 ASN A C 20
ATOM 35370 O O . ASN A 1 43 ? 11.782 -11.065 13.543 1.00 0.00 43 ASN A O 20
ATOM 35381 N N . GLU A 1 44 ? 9.685 -11.623 14.142 1.00 0.00 44 GLU A N 20
ATOM 35382 C CA . GLU A 1 44 ? 9.544 -10.519 15.085 1.00 0.00 44 GLU A CA 20
ATOM 35383 C C . GLU A 1 44 ? 10.866 -10.236 15.793 1.00 0.00 44 GLU A C 20
ATOM 35384 O O . GLU A 1 44 ? 11.218 -9.082 16.033 1.00 0.00 44 GLU A O 20
ATOM 35396 N N . GLN A 1 45 ? 11.593 -11.299 16.123 1.00 0.00 45 GLN A N 20
ATOM 35397 C CA . GLN A 1 45 ? 12.875 -11.165 16.804 1.00 0.00 45 GLN A CA 20
ATOM 35398 C C . GLN A 1 45 ? 13.829 -10.287 16.001 1.00 0.00 45 GLN A C 20
ATOM 35399 O O . GLN A 1 45 ? 14.455 -9.376 16.543 1.00 0.00 45 GLN A O 20
ATOM 35413 N N . SER A 1 46 ? 13.936 -10.568 14.706 1.00 0.00 46 SER A N 20
ATOM 35414 C CA . SER A 1 46 ? 14.817 -9.807 13.828 1.00 0.00 46 SER A CA 20
ATOM 35415 C C . SER A 1 46 ? 14.113 -8.561 13.299 1.00 0.00 46 SER A C 20
ATOM 35416 O O . SER A 1 46 ? 14.154 -8.273 12.103 1.00 0.00 46 SER A O 20
ATOM 35424 N N . ARG A 1 47 ? 13.466 -7.827 14.199 1.00 0.00 47 ARG A N 20
ATOM 35425 C CA . ARG A 1 47 ? 12.752 -6.613 13.824 1.00 0.00 47 ARG A CA 20
ATOM 35426 C C . ARG A 1 47 ? 13.659 -5.392 13.935 1.00 0.00 47 ARG A C 20
ATOM 35427 O O . ARG A 1 47 ? 13.847 -4.656 12.968 1.00 0.00 47 ARG A O 20
ATOM 35448 N N . ASN A 1 48 ? 14.218 -5.183 15.123 1.00 0.00 48 ASN A N 20
ATOM 35449 C CA . ASN A 1 48 ? 15.105 -4.050 15.362 1.00 0.00 48 ASN A CA 20
ATOM 35450 C C . ASN A 1 48 ? 16.496 -4.320 14.798 1.00 0.00 48 ASN A C 20
ATOM 35451 O O . ASN A 1 48 ? 17.503 -4.074 15.461 1.00 0.00 48 ASN A O 20
ATOM 35462 N N . GLN A 1 49 ? 16.543 -4.828 13.570 1.00 0.00 49 GLN A N 20
ATOM 35463 C CA . GLN A 1 49 ? 17.812 -5.131 12.918 1.00 0.00 49 GLN A CA 20
ATOM 35464 C C . GLN A 1 49 ? 17.847 -4.560 11.504 1.00 0.00 49 GLN A C 20
ATOM 35465 O O . GLN A 1 49 ? 18.557 -3.592 11.232 1.00 0.00 49 GLN A O 20
ATOM 35479 N N . LYS A 1 50 ? 17.076 -5.166 10.607 1.00 0.00 50 LYS A N 20
ATOM 35480 C CA . LYS A 1 50 ? 17.018 -4.719 9.221 1.00 0.00 50 LYS A CA 20
ATOM 35481 C C . LYS A 1 50 ? 15.977 -5.511 8.437 1.00 0.00 50 LYS A C 20
ATOM 35482 O O . LYS A 1 50 ? 15.919 -6.739 8.501 1.00 0.00 50 LYS A O 20
ATOM 35501 N N . PRO A 1 51 ? 15.135 -4.794 7.677 1.00 0.00 51 PRO A N 20
ATOM 35502 C CA . PRO A 1 51 ? 14.082 -5.410 6.864 1.00 0.00 51 PRO A CA 20
ATOM 35503 C C . PRO A 1 51 ? 14.645 -6.188 5.679 1.00 0.00 51 PRO A C 20
ATOM 35504 O O . PRO A 1 51 ? 15.392 -5.644 4.867 1.00 0.00 51 PRO A O 20
ATOM 35515 N N . ARG A 1 52 ? 14.281 -7.463 5.587 1.00 0.00 52 ARG A N 20
ATOM 35516 C CA . ARG A 1 52 ? 14.750 -8.315 4.502 1.00 0.00 52 ARG A CA 20
ATOM 35517 C C . ARG A 1 52 ? 14.519 -7.649 3.149 1.00 0.00 52 ARG A C 20
ATOM 35518 O O . ARG A 1 52 ? 15.344 -7.756 2.243 1.00 0.00 52 ARG A O 20
ATOM 35539 N N . GLY A 1 53 ? 13.389 -6.959 3.019 1.00 0.00 53 GLY A N 20
ATOM 35540 C CA . GLY A 1 53 ? 13.069 -6.287 1.774 1.00 0.00 53 GLY A CA 20
ATOM 35541 C C . GLY A 1 53 ? 11.872 -5.365 1.904 1.00 0.00 53 GLY A C 20
ATOM 35542 O O . GLY A 1 53 ? 10.936 -5.652 2.651 1.00 0.00 53 GLY A O 20
ATOM 35546 N N . THR A 1 54 ? 11.901 -4.254 1.175 1.00 0.00 54 THR A N 20
ATOM 35547 C CA . THR A 1 54 ? 10.812 -3.286 1.214 1.00 0.00 54 THR A CA 20
ATOM 35548 C C . THR A 1 54 ? 10.188 -3.104 -0.165 1.00 0.00 54 THR A C 20
ATOM 35549 O O . THR A 1 54 ? 10.891 -3.065 -1.176 1.00 0.00 54 THR A O 20
ATOM 35560 N N . LEU A 1 55 ? 8.865 -2.993 -0.200 1.00 0.00 55 LEU A N 20
ATOM 35561 C CA . LEU A 1 55 ? 8.145 -2.815 -1.457 1.00 0.00 55 LEU A CA 20
ATOM 35562 C C . LEU A 1 55 ? 7.177 -1.640 -1.367 1.00 0.00 55 LEU A C 20
ATOM 35563 O O . LEU A 1 55 ? 6.260 -1.641 -0.546 1.00 0.00 55 LEU A O 20
ATOM 35579 N N . GLN A 1 56 ? 7.386 -0.641 -2.219 1.00 0.00 56 GLN A N 20
ATOM 35580 C CA . GLN A 1 56 ? 6.530 0.539 -2.236 1.00 0.00 56 GLN A CA 20
ATOM 35581 C C . GLN A 1 56 ? 5.107 0.174 -2.647 1.00 0.00 56 GLN A C 20
ATOM 35582 O O . GLN A 1 56 ? 4.899 -0.674 -3.516 1.00 0.00 56 GLN A O 20
ATOM 35596 N N . LEU A 1 57 ? 4.131 0.817 -2.016 1.00 0.00 57 LEU A N 20
ATOM 35597 C CA . LEU A 1 57 ? 2.727 0.560 -2.315 1.00 0.00 57 LEU A CA 20
ATOM 35598 C C . LEU A 1 57 ? 2.141 1.674 -3.177 1.00 0.00 57 LEU A C 20
ATOM 35599 O O . LEU A 1 57 ? 1.292 1.428 -4.033 1.00 0.00 57 LEU A O 20
ATOM 35615 N N . ALA A 1 58 ? 2.601 2.898 -2.945 1.00 0.00 58 ALA A N 20
ATOM 35616 C CA . ALA A 1 58 ? 2.126 4.049 -3.702 1.00 0.00 58 ALA A CA 20
ATOM 35617 C C . ALA A 1 58 ? 2.062 3.737 -5.193 1.00 0.00 58 ALA A C 20
ATOM 35618 O O . ALA A 1 58 ? 3.080 3.742 -5.883 1.00 0.00 58 ALA A O 20
ATOM 35625 N N . GLY A 1 59 ? 0.857 3.463 -5.685 1.00 0.00 59 GLY A N 20
ATOM 35626 C CA . GLY A 1 59 ? 0.683 3.151 -7.091 1.00 0.00 59 GLY A CA 20
ATOM 35627 C C . GLY A 1 59 ? 0.812 1.668 -7.377 1.00 0.00 59 GLY A C 20
ATOM 35628 O O . GLY A 1 59 ? 1.363 1.272 -8.403 1.00 0.00 59 GLY A O 20
ATOM 35632 N N . ALA A 1 60 ? 0.305 0.845 -6.464 1.00 0.00 60 ALA A N 20
ATOM 35633 C CA . ALA A 1 60 ? 0.367 -0.602 -6.623 1.00 0.00 60 ALA A CA 20
ATOM 35634 C C . ALA A 1 60 ? -1.029 -1.198 -6.774 1.00 0.00 60 ALA A C 20
ATOM 35635 O O . ALA A 1 60 ? -2.028 -0.550 -6.464 1.00 0.00 60 ALA A O 20
ATOM 35642 N N . VAL A 1 61 ? -1.090 -2.436 -7.253 1.00 0.00 61 VAL A N 20
ATOM 35643 C CA . VAL A 1 61 ? -2.364 -3.120 -7.445 1.00 0.00 61 VAL A CA 20
ATOM 35644 C C . VAL A 1 61 ? -2.401 -4.438 -6.680 1.00 0.00 61 VAL A C 20
ATOM 35645 O O . VAL A 1 61 ? -1.407 -5.163 -6.625 1.00 0.00 61 VAL A O 20
ATOM 35658 N N . ILE A 1 62 ? -3.553 -4.743 -6.092 1.00 0.00 62 ILE A N 20
ATOM 35659 C CA . ILE A 1 62 ? -3.720 -5.975 -5.332 1.00 0.00 62 ILE A CA 20
ATOM 35660 C C . ILE A 1 62 ? -4.791 -6.864 -5.954 1.00 0.00 62 ILE A C 20
ATOM 35661 O O . ILE A 1 62 ? -5.963 -6.493 -6.012 1.00 0.00 62 ILE A O 20
ATOM 35677 N N . SER A 1 63 ? -4.381 -8.041 -6.416 1.00 0.00 63 SER A N 20
ATOM 35678 C CA . SER A 1 63 ? -5.306 -8.983 -7.036 1.00 0.00 63 SER A CA 20
ATOM 35679 C C . SER A 1 63 ? -5.492 -10.218 -6.159 1.00 0.00 63 SER A C 20
ATOM 35680 O O . SER A 1 63 ? -4.744 -11.192 -6.247 1.00 0.00 63 SER A O 20
ATOM 35688 N N . PRO A 1 64 ? -6.514 -10.179 -5.292 1.00 0.00 64 PRO A N 20
ATOM 35689 C CA . PRO A 1 64 ? -6.824 -11.286 -4.382 1.00 0.00 64 PRO A CA 20
ATOM 35690 C C . PRO A 1 64 ? -7.367 -12.506 -5.118 1.00 0.00 64 PRO A C 20
ATOM 35691 O O . PRO A 1 64 ? -8.277 -12.393 -5.940 1.00 0.00 64 PRO A O 20
ATOM 35702 N N . SER A 1 65 ? -6.804 -13.672 -4.818 1.00 0.00 65 SER A N 20
ATOM 35703 C CA . SER A 1 65 ? -7.230 -14.913 -5.454 1.00 0.00 65 SER A CA 20
ATOM 35704 C C . SER A 1 65 ? -8.739 -15.097 -5.329 1.00 0.00 65 SER A C 20
ATOM 35705 O O . SER A 1 65 ? -9.407 -14.364 -4.599 1.00 0.00 65 SER A O 20
ATOM 35713 N N . ASP A 1 66 ? -9.270 -16.080 -6.047 1.00 0.00 66 ASP A N 20
ATOM 35714 C CA . ASP A 1 66 ? -10.701 -16.363 -6.017 1.00 0.00 66 ASP A CA 20
ATOM 35715 C C . ASP A 1 66 ? -10.959 -17.823 -5.658 1.00 0.00 66 ASP A C 20
ATOM 35716 O O . ASP A 1 66 ? -11.917 -18.138 -4.954 1.00 0.00 66 ASP A O 20
ATOM 35725 N N . GLU A 1 67 ? -10.098 -18.709 -6.148 1.00 0.00 67 GLU A N 20
ATOM 35726 C CA . GLU A 1 67 ? -10.235 -20.135 -5.880 1.00 0.00 67 GLU A CA 20
ATOM 35727 C C . GLU A 1 67 ? -9.639 -20.493 -4.521 1.00 0.00 67 GLU A C 20
ATOM 35728 O O . GLU A 1 67 ? -10.363 -20.812 -3.578 1.00 0.00 67 GLU A O 20
ATOM 35740 N N . ASP A 1 68 ? -8.314 -20.439 -4.430 1.00 0.00 68 ASP A N 20
ATOM 35741 C CA . ASP A 1 68 ? -7.620 -20.757 -3.188 1.00 0.00 68 ASP A CA 20
ATOM 35742 C C . ASP A 1 68 ? -8.262 -20.036 -2.007 1.00 0.00 68 ASP A C 20
ATOM 35743 O O . ASP A 1 68 ? -8.902 -18.998 -2.174 1.00 0.00 68 ASP A O 20
ATOM 35752 N N . SER A 1 69 ? -8.087 -20.594 -0.813 1.00 0.00 69 SER A N 20
ATOM 35753 C CA . SER A 1 69 ? -8.653 -20.007 0.396 1.00 0.00 69 SER A CA 20
ATOM 35754 C C . SER A 1 69 ? -7.872 -18.765 0.814 1.00 0.00 69 SER A C 20
ATOM 35755 O O . SER A 1 69 ? -8.397 -17.651 0.795 1.00 0.00 69 SER A O 20
ATOM 35763 N N . HIS A 1 70 ? -6.614 -18.965 1.192 1.00 0.00 70 HIS A N 20
ATOM 35764 C CA . HIS A 1 70 ? -5.758 -17.862 1.615 1.00 0.00 70 HIS A CA 20
ATOM 35765 C C . HIS A 1 70 ? -4.656 -17.606 0.592 1.00 0.00 70 HIS A C 20
ATOM 35766 O O . HIS A 1 70 ? -3.689 -18.362 0.502 1.00 0.00 70 HIS A O 20
ATOM 35781 N N . THR A 1 71 ? -4.809 -16.534 -0.180 1.00 0.00 71 THR A N 20
ATOM 35782 C CA . THR A 1 71 ? -3.829 -16.179 -1.198 1.00 0.00 71 THR A CA 20
ATOM 35783 C C . THR A 1 71 ? -4.061 -14.764 -1.716 1.00 0.00 71 THR A C 20
ATOM 35784 O O . THR A 1 71 ? -5.193 -14.281 -1.743 1.00 0.00 71 THR A O 20
ATOM 35795 N N . PHE A 1 72 ? -2.983 -14.105 -2.126 1.00 0.00 72 PHE A N 20
ATOM 35796 C CA . PHE A 1 72 ? -3.070 -12.744 -2.643 1.00 0.00 72 PHE A CA 20
ATOM 35797 C C . PHE A 1 72 ? -1.717 -12.274 -3.169 1.00 0.00 72 PHE A C 20
ATOM 35798 O O . PHE A 1 72 ? -0.668 -12.742 -2.724 1.00 0.00 72 PHE A O 20
ATOM 35815 N N . THR A 1 73 ? -1.748 -11.346 -4.120 1.00 0.00 73 THR A N 20
ATOM 35816 C CA . THR A 1 73 ? -0.525 -10.813 -4.708 1.00 0.00 73 THR A CA 20
ATOM 35817 C C . THR A 1 73 ? -0.494 -9.291 -4.628 1.00 0.00 73 THR A C 20
ATOM 35818 O O . THR A 1 73 ? -1.530 -8.633 -4.727 1.00 0.00 73 THR A O 20
ATOM 35829 N N . VAL A 1 74 ? 0.701 -8.737 -4.448 1.00 0.00 74 VAL A N 20
ATOM 35830 C CA . VAL A 1 74 ? 0.867 -7.292 -4.356 1.00 0.00 74 VAL A CA 20
ATOM 35831 C C . VAL A 1 74 ? 1.755 -6.768 -5.480 1.00 0.00 74 VAL A C 20
ATOM 35832 O O . VAL A 1 74 ? 2.976 -6.918 -5.440 1.00 0.00 74 VAL A O 20
ATOM 35845 N N . ASN A 1 75 ? 1.133 -6.153 -6.480 1.00 0.00 75 ASN A N 20
ATOM 35846 C CA . ASN A 1 75 ? 1.868 -5.606 -7.616 1.00 0.00 75 ASN A CA 20
ATOM 35847 C C . ASN A 1 75 ? 2.472 -4.249 -7.270 1.00 0.00 75 ASN A C 20
ATOM 35848 O O . ASN A 1 75 ? 2.296 -3.744 -6.162 1.00 0.00 75 ASN A O 20
ATOM 35859 N N . ALA A 1 76 ? 3.186 -3.664 -8.227 1.00 0.00 76 ALA A N 20
ATOM 35860 C CA . ALA A 1 76 ? 3.814 -2.365 -8.025 1.00 0.00 76 ALA A CA 20
ATOM 35861 C C . ALA A 1 76 ? 3.938 -1.605 -9.341 1.00 0.00 76 ALA A C 20
ATOM 35862 O O . ALA A 1 76 ? 4.327 -2.172 -10.362 1.00 0.00 76 ALA A O 20
ATOM 35869 N N . ALA A 1 77 ? 3.605 -0.319 -9.310 1.00 0.00 77 ALA A N 20
ATOM 35870 C CA . ALA A 1 77 ? 3.680 0.519 -10.501 1.00 0.00 77 ALA A CA 20
ATOM 35871 C C . ALA A 1 77 ? 4.880 0.141 -11.363 1.00 0.00 77 ALA A C 20
ATOM 35872 O O . ALA A 1 77 ? 4.731 -0.192 -12.539 1.00 0.00 77 ALA A O 20
ATOM 35879 N N . SER A 1 78 ? 6.069 0.195 -10.771 1.00 0.00 78 SER A N 20
ATOM 35880 C CA . SER A 1 78 ? 7.295 -0.137 -11.487 1.00 0.00 78 SER A CA 20
ATOM 35881 C C . SER A 1 78 ? 7.117 -1.413 -12.305 1.00 0.00 78 SER A C 20
ATOM 35882 O O . SER A 1 78 ? 7.325 -1.420 -13.518 1.00 0.00 78 SER A O 20
ATOM 35890 N N . GLY A 1 79 ? 6.731 -2.492 -11.632 1.00 0.00 79 GLY A N 20
ATOM 35891 C CA . GLY A 1 79 ? 6.532 -3.759 -12.311 1.00 0.00 79 GLY A CA 20
ATOM 35892 C C . GLY A 1 79 ? 7.031 -4.937 -11.498 1.00 0.00 79 GLY A C 20
ATOM 35893 O O . GLY A 1 79 ? 7.870 -5.708 -11.963 1.00 0.00 79 GLY A O 20
ATOM 35897 N N . GLU A 1 80 ? 6.516 -5.076 -10.281 1.00 0.00 80 GLU A N 20
ATOM 35898 C CA . GLU A 1 80 ? 6.918 -6.167 -9.402 1.00 0.00 80 GLU A CA 20
ATOM 35899 C C . GLU A 1 80 ? 5.722 -6.706 -8.622 1.00 0.00 80 GLU A C 20
ATOM 35900 O O . GLU A 1 80 ? 4.855 -5.946 -8.193 1.00 0.00 80 GLU A O 20
ATOM 35912 N N . GLN A 1 81 ? 5.684 -8.023 -8.444 1.00 0.00 81 GLN A N 20
ATOM 35913 C CA . GLN A 1 81 ? 4.594 -8.664 -7.717 1.00 0.00 81 GLN A CA 20
ATOM 35914 C C . GLN A 1 81 ? 5.128 -9.480 -6.545 1.00 0.00 81 GLN A C 20
ATOM 35915 O O . GLN A 1 81 ? 6.211 -10.060 -6.621 1.00 0.00 81 GLN A O 20
ATOM 35929 N N . TYR A 1 82 ? 4.361 -9.520 -5.461 1.00 0.00 82 TYR A N 20
ATOM 35930 C CA . TYR A 1 82 ? 4.758 -10.263 -4.271 1.00 0.00 82 TYR A CA 20
ATOM 35931 C C . TYR A 1 82 ? 3.772 -11.391 -3.979 1.00 0.00 82 TYR A C 20
ATOM 35932 O O . TYR A 1 82 ? 2.572 -11.160 -3.830 1.00 0.00 82 TYR A O 20
ATOM 35950 N N . LYS A 1 83 ? 4.289 -12.612 -3.897 1.00 0.00 83 LYS A N 20
ATOM 35951 C CA . LYS A 1 83 ? 3.457 -13.778 -3.621 1.00 0.00 83 LYS A CA 20
ATOM 35952 C C . LYS A 1 83 ? 3.388 -14.054 -2.122 1.00 0.00 83 LYS A C 20
ATOM 35953 O O . LYS A 1 83 ? 4.278 -14.691 -1.556 1.00 0.00 83 LYS A O 20
ATOM 35972 N N . LEU A 1 84 ? 2.327 -13.573 -1.485 1.00 0.00 84 LEU A N 20
ATOM 35973 C CA . LEU A 1 84 ? 2.140 -13.769 -0.051 1.00 0.00 84 LEU A CA 20
ATOM 35974 C C . LEU A 1 84 ? 0.856 -14.542 0.230 1.00 0.00 84 LEU A C 20
ATOM 35975 O O . LEU A 1 84 ? 0.046 -14.768 -0.669 1.00 0.00 84 LEU A O 20
ATOM 35991 N N . ARG A 1 85 ? 0.676 -14.943 1.484 1.00 0.00 85 ARG A N 20
ATOM 35992 C CA . ARG A 1 85 ? -0.511 -15.690 1.884 1.00 0.00 85 ARG A CA 20
ATOM 35993 C C . ARG A 1 85 ? -0.942 -15.309 3.297 1.00 0.00 85 ARG A C 20
ATOM 35994 O O . ARG A 1 85 ? -0.107 -15.094 4.175 1.00 0.00 85 ARG A O 20
ATOM 36015 N N . ALA A 1 86 ? -2.252 -15.227 3.509 1.00 0.00 86 ALA A N 20
ATOM 36016 C CA . ALA A 1 86 ? -2.794 -14.873 4.814 1.00 0.00 86 ALA A CA 20
ATOM 36017 C C . ALA A 1 86 ? -2.922 -16.103 5.707 1.00 0.00 86 ALA A C 20
ATOM 36018 O O . ALA A 1 86 ? -2.811 -17.237 5.240 1.00 0.00 86 ALA A O 20
ATOM 36025 N N . THR A 1 87 ? -3.157 -15.872 6.995 1.00 0.00 87 THR A N 20
ATOM 36026 C CA . THR A 1 87 ? -3.299 -16.960 7.953 1.00 0.00 87 THR A CA 20
ATOM 36027 C C . THR A 1 87 ? -4.599 -17.724 7.730 1.00 0.00 87 THR A C 20
ATOM 36028 O O . THR A 1 87 ? -4.626 -18.954 7.791 1.00 0.00 87 THR A O 20
ATOM 36039 N N . ASP A 1 88 ? -5.674 -16.989 7.469 1.00 0.00 88 ASP A N 20
ATOM 36040 C CA . ASP A 1 88 ? -6.978 -17.598 7.234 1.00 0.00 88 ASP A CA 20
ATOM 36041 C C . ASP A 1 88 ? -7.713 -16.888 6.101 1.00 0.00 88 ASP A C 20
ATOM 36042 O O . ASP A 1 88 ? -7.451 -15.721 5.814 1.00 0.00 88 ASP A O 20
ATOM 36051 N N . ALA A 1 89 ? -8.633 -17.602 5.461 1.00 0.00 89 ALA A N 20
ATOM 36052 C CA . ALA A 1 89 ? -9.406 -17.040 4.360 1.00 0.00 89 ALA A CA 20
ATOM 36053 C C . ALA A 1 89 ? -9.987 -15.681 4.735 1.00 0.00 89 ALA A C 20
ATOM 36054 O O . ALA A 1 89 ? -10.109 -14.792 3.892 1.00 0.00 89 ALA A O 20
ATOM 36061 N N . LYS A 1 90 ? -10.345 -15.526 6.005 1.00 0.00 90 LYS A N 20
ATOM 36062 C CA . LYS A 1 90 ? -10.913 -14.274 6.493 1.00 0.00 90 LYS A CA 20
ATOM 36063 C C . LYS A 1 90 ? -9.850 -13.182 6.556 1.00 0.00 90 LYS A C 20
ATOM 36064 O O . LYS A 1 90 ? -10.114 -12.027 6.225 1.00 0.00 90 LYS A O 20
ATOM 36083 N N . GLU A 1 91 ? -8.647 -13.557 6.981 1.00 0.00 91 GLU A N 20
ATOM 36084 C CA . GLU A 1 91 ? -7.545 -12.608 7.086 1.00 0.00 91 GLU A CA 20
ATOM 36085 C C . GLU A 1 91 ? -7.051 -12.193 5.703 1.00 0.00 91 GLU A C 20
ATOM 36086 O O . GLU A 1 91 ? -6.296 -11.231 5.565 1.00 0.00 91 GLU A O 20
ATOM 36098 N N . ARG A 1 92 ? -7.484 -12.925 4.682 1.00 0.00 92 ARG A N 20
ATOM 36099 C CA . ARG A 1 92 ? -7.085 -12.635 3.310 1.00 0.00 92 ARG A CA 20
ATOM 36100 C C . ARG A 1 92 ? -7.668 -11.303 2.845 1.00 0.00 92 ARG A C 20
ATOM 36101 O O . ARG A 1 92 ? -6.953 -10.457 2.309 1.00 0.00 92 ARG A O 20
ATOM 36122 N N . GLN A 1 93 ? -8.968 -11.127 3.053 1.00 0.00 93 GLN A N 20
ATOM 36123 C CA . GLN A 1 93 ? -9.646 -9.899 2.654 1.00 0.00 93 GLN A CA 20
ATOM 36124 C C . GLN A 1 93 ? -9.116 -8.705 3.441 1.00 0.00 93 GLN A C 20
ATOM 36125 O O . GLN A 1 93 ? -8.955 -7.612 2.896 1.00 0.00 93 GLN A O 20
ATOM 36139 N N . HIS A 1 94 ? -8.847 -8.920 4.725 1.00 0.00 94 HIS A N 20
ATOM 36140 C CA . HIS A 1 94 ? -8.335 -7.861 5.587 1.00 0.00 94 HIS A CA 20
ATOM 36141 C C . HIS A 1 94 ? -7.048 -7.271 5.017 1.00 0.00 94 HIS A C 20
ATOM 36142 O O . HIS A 1 94 ? -6.938 -6.059 4.833 1.00 0.00 94 HIS A O 20
ATOM 36157 N N . TRP A 1 95 ? -6.079 -8.136 4.741 1.00 0.00 95 TRP A N 20
ATOM 36158 C CA . TRP A 1 95 ? -4.799 -7.700 4.193 1.00 0.00 95 TRP A CA 20
ATOM 36159 C C . TRP A 1 95 ? -4.985 -7.054 2.824 1.00 0.00 95 TRP A C 20
ATOM 36160 O O . TRP A 1 95 ? -4.440 -5.984 2.553 1.00 0.00 95 TRP A O 20
ATOM 36181 N N . VAL A 1 96 ? -5.757 -7.711 1.964 1.00 0.00 96 VAL A N 20
ATOM 36182 C CA . VAL A 1 96 ? -6.016 -7.199 0.624 1.00 0.00 96 VAL A CA 20
ATOM 36183 C C . VAL A 1 96 ? -6.709 -5.843 0.677 1.00 0.00 96 VAL A C 20
ATOM 36184 O O . VAL A 1 96 ? -6.496 -4.990 -0.185 1.00 0.00 96 VAL A O 20
ATOM 36197 N N . SER A 1 97 ? -7.541 -5.649 1.696 1.00 0.00 97 SER A N 20
ATOM 36198 C CA . SER A 1 97 ? -8.269 -4.397 1.861 1.00 0.00 97 SER A CA 20
ATOM 36199 C C . SER A 1 97 ? -7.348 -3.297 2.382 1.00 0.00 97 SER A C 20
ATOM 36200 O O . SER A 1 97 ? -7.241 -2.227 1.783 1.00 0.00 97 SER A O 20
ATOM 36208 N N . ARG A 1 98 ? -6.685 -3.570 3.500 1.00 0.00 98 ARG A N 20
ATOM 36209 C CA . ARG A 1 98 ? -5.774 -2.605 4.103 1.00 0.00 98 ARG A CA 20
ATOM 36210 C C . ARG A 1 98 ? -4.737 -2.129 3.090 1.00 0.00 98 ARG A C 20
ATOM 36211 O O . ARG A 1 98 ? -4.415 -0.942 3.025 1.00 0.00 98 ARG A O 20
ATOM 36232 N N . LEU A 1 99 ? -4.218 -3.062 2.300 1.00 0.00 99 LEU A N 20
ATOM 36233 C CA . LEU A 1 99 ? -3.217 -2.739 1.289 1.00 0.00 99 LEU A CA 20
ATOM 36234 C C . LEU A 1 99 ? -3.835 -1.938 0.147 1.00 0.00 99 LEU A C 20
ATOM 36235 O O . LEU A 1 99 ? -3.247 -0.969 -0.332 1.00 0.00 99 LEU A O 20
ATOM 36251 N N . GLN A 1 100 ? -5.024 -2.349 -0.281 1.00 0.00 100 GLN A N 20
ATOM 36252 C CA . GLN A 1 100 ? -5.722 -1.668 -1.365 1.00 0.00 100 GLN A CA 20
ATOM 36253 C C . GLN A 1 100 ? -6.129 -0.258 -0.949 1.00 0.00 100 GLN A C 20
ATOM 36254 O O . GLN A 1 100 ? -6.214 0.645 -1.783 1.00 0.00 100 GLN A O 20
ATOM 36268 N N . ILE A 1 101 ? -6.380 -0.076 0.343 1.00 0.00 101 ILE A N 20
ATOM 36269 C CA . ILE A 1 101 ? -6.778 1.224 0.868 1.00 0.00 101 ILE A CA 20
ATOM 36270 C C . ILE A 1 101 ? -5.592 2.182 0.919 1.00 0.00 101 ILE A C 20
ATOM 36271 O O . ILE A 1 101 ? -5.637 3.272 0.348 1.00 0.00 101 ILE A O 20
ATOM 36287 N N . CYS A 1 102 ? -4.533 1.766 1.604 1.00 0.00 102 CYS A N 20
ATOM 36288 C CA . CYS A 1 102 ? -3.333 2.587 1.729 1.00 0.00 102 CYS A CA 20
ATOM 36289 C C . CYS A 1 102 ? -2.707 2.846 0.363 1.00 0.00 102 CYS A C 20
ATOM 36290 O O . CYS A 1 102 ? -2.484 3.995 -0.022 1.00 0.00 102 CYS A O 20
ATOM 36298 N N . THR A 1 103 ? -2.423 1.771 -0.366 1.00 0.00 103 THR A N 20
ATOM 36299 C CA . THR A 1 103 ? -1.820 1.882 -1.688 1.00 0.00 103 THR A CA 20
ATOM 36300 C C . THR A 1 103 ? -2.477 2.991 -2.501 1.00 0.00 103 THR A C 20
ATOM 36301 O O . THR A 1 103 ? -1.817 3.672 -3.285 1.00 0.00 103 THR A O 20
ATOM 36312 N N . GLN A 1 104 ? -3.780 3.167 -2.308 1.00 0.00 104 GLN A N 20
ATOM 36313 C CA . GLN A 1 104 ? -4.526 4.195 -3.025 1.00 0.00 104 GLN A CA 20
ATOM 36314 C C . GLN A 1 104 ? -4.585 5.488 -2.218 1.00 0.00 104 GLN A C 20
ATOM 36315 O O . GLN A 1 104 ? -4.642 6.581 -2.781 1.00 0.00 104 GLN A O 20
ATOM 36329 N N . HIS A 1 105 ? -4.571 5.355 -0.895 1.00 0.00 105 HIS A N 20
ATOM 36330 C CA . HIS A 1 105 ? -4.623 6.513 -0.010 1.00 0.00 105 HIS A CA 20
ATOM 36331 C C . HIS A 1 105 ? -3.334 7.325 -0.102 1.00 0.00 105 HIS A C 20
ATOM 36332 O O . HIS A 1 105 ? -3.333 8.534 0.130 1.00 0.00 105 HIS A O 20
ATOM 36347 N N . HIS A 1 106 ? -2.239 6.652 -0.441 1.00 0.00 106 HIS A N 20
ATOM 36348 C CA . HIS A 1 106 ? -0.944 7.311 -0.564 1.00 0.00 106 HIS A CA 20
ATOM 36349 C C . HIS A 1 106 ? -0.722 7.813 -1.987 1.00 0.00 106 HIS A C 20
ATOM 36350 O O . HIS A 1 106 ? -0.410 8.985 -2.204 1.00 0.00 106 HIS A O 20
ATOM 36365 N N . THR A 1 107 ? -0.883 6.917 -2.957 1.00 0.00 107 THR A N 20
ATOM 36366 C CA . THR A 1 107 ? -0.698 7.268 -4.359 1.00 0.00 107 THR A CA 20
ATOM 36367 C C . THR A 1 107 ? -1.519 8.497 -4.732 1.00 0.00 107 THR A C 20
ATOM 36368 O O . THR A 1 107 ? -1.058 9.360 -5.478 1.00 0.00 107 THR A O 20
ATOM 36379 N N . GLU A 1 108 ? -2.738 8.570 -4.206 1.00 0.00 108 GLU A N 20
ATOM 36380 C CA . GLU A 1 108 ? -3.623 9.695 -4.485 1.00 0.00 108 GLU A CA 20
ATOM 36381 C C . GLU A 1 108 ? -3.106 10.970 -3.825 1.00 0.00 108 GLU A C 20
ATOM 36382 O O . GLU A 1 108 ? -3.043 12.026 -4.454 1.00 0.00 108 GLU A O 20
ATOM 36394 N N . ALA A 1 109 ? -2.738 10.864 -2.552 1.00 0.00 109 ALA A N 20
ATOM 36395 C CA . ALA A 1 109 ? -2.225 12.007 -1.807 1.00 0.00 109 ALA A CA 20
ATOM 36396 C C . ALA A 1 109 ? -1.206 12.786 -2.631 1.00 0.00 109 ALA A C 20
ATOM 36397 O O . ALA A 1 109 ? -1.201 14.018 -2.626 1.00 0.00 109 ALA A O 20
ATOM 36404 N N . ILE A 1 110 ? -0.343 12.062 -3.336 1.00 0.00 110 ILE A N 20
ATOM 36405 C CA . ILE A 1 110 ? 0.680 12.687 -4.164 1.00 0.00 110 ILE A CA 20
ATOM 36406 C C . ILE A 1 110 ? 0.152 13.954 -4.828 1.00 0.00 110 ILE A C 20
ATOM 36407 O O . ILE A 1 110 ? -0.749 13.901 -5.663 1.00 0.00 110 ILE A O 20
ATOM 36423 N N . GLY A 1 111 ? 0.723 15.095 -4.451 1.00 0.00 111 GLY A N 20
ATOM 36424 C CA . GLY A 1 111 ? 0.298 16.360 -5.021 1.00 0.00 111 GLY A CA 20
ATOM 36425 C C . GLY A 1 111 ? 0.527 17.526 -4.079 1.00 0.00 111 GLY A C 20
ATOM 36426 O O . GLY A 1 111 ? 1.388 17.465 -3.202 1.00 0.00 111 GLY A O 20
ATOM 36430 N N . LYS A 1 112 ? -0.245 18.592 -4.262 1.00 0.00 112 LYS A N 20
ATOM 36431 C CA . LYS A 1 112 ? -0.123 19.778 -3.422 1.00 0.00 112 LYS A CA 20
ATOM 36432 C C . LYS A 1 112 ? 0.124 19.392 -1.967 1.00 0.00 112 LYS A C 20
ATOM 36433 O O . LYS A 1 112 ? -0.725 18.771 -1.328 1.00 0.00 112 LYS A O 20
ATOM 36452 N N . ASN A 1 113 ? 1.289 19.766 -1.450 1.00 0.00 113 ASN A N 20
ATOM 36453 C CA . ASN A 1 113 ? 1.646 19.459 -0.069 1.00 0.00 113 ASN A CA 20
ATOM 36454 C C . ASN A 1 113 ? 0.420 19.522 0.836 1.00 0.00 113 ASN A C 20
ATOM 36455 O O . ASN A 1 113 ? 0.039 18.528 1.453 1.00 0.00 113 ASN A O 20
ATOM 36466 N N . ASN A 1 114 ? -0.194 20.698 0.911 1.00 0.00 114 ASN A N 20
ATOM 36467 C CA . ASN A 1 114 ? -1.378 20.892 1.741 1.00 0.00 114 ASN A CA 20
ATOM 36468 C C . ASN A 1 114 ? -2.269 21.991 1.170 1.00 0.00 114 ASN A C 20
ATOM 36469 O O . ASN A 1 114 ? -1.887 23.161 1.141 1.00 0.00 114 ASN A O 20
ATOM 36480 N N . SER A 1 115 ? -3.458 21.606 0.718 1.00 0.00 115 SER A N 20
ATOM 36481 C CA . SER A 1 115 ? -4.403 22.558 0.145 1.00 0.00 115 SER A CA 20
ATOM 36482 C C . SER A 1 115 ? -5.121 23.337 1.242 1.00 0.00 115 SER A C 20
ATOM 36483 O O . SER A 1 115 ? -6.244 23.007 1.620 1.00 0.00 115 SER A O 20
ATOM 36491 N N . GLY A 1 116 ? -4.463 24.375 1.751 1.00 0.00 116 GLY A N 20
ATOM 36492 C CA . GLY A 1 116 ? -5.054 25.186 2.799 1.00 0.00 116 GLY A CA 20
ATOM 36493 C C . GLY A 1 116 ? -4.228 25.179 4.071 1.00 0.00 116 GLY A C 20
ATOM 36494 O O . GLY A 1 116 ? -3.604 24.179 4.426 1.00 0.00 116 GLY A O 20
ATOM 36498 N N . PRO A 1 117 ? -4.217 26.318 4.780 1.00 0.00 117 PRO A N 20
ATOM 36499 C CA . PRO A 1 117 ? -3.465 26.465 6.029 1.00 0.00 117 PRO A CA 20
ATOM 36500 C C . PRO A 1 117 ? -4.066 25.648 7.168 1.00 0.00 117 PRO A C 20
ATOM 36501 O O . PRO A 1 117 ? -5.173 25.123 7.050 1.00 0.00 117 PRO A O 20
ATOM 36512 N N . SER A 1 118 ? -3.329 25.544 8.269 1.00 0.00 118 SER A N 20
ATOM 36513 C CA . SER A 1 118 ? -3.789 24.788 9.428 1.00 0.00 118 SER A CA 20
ATOM 36514 C C . SER A 1 118 ? -3.227 25.376 10.719 1.00 0.00 118 SER A C 20
ATOM 36515 O O . SER A 1 118 ? -2.133 25.940 10.731 1.00 0.00 118 SER A O 20
ATOM 36523 N N . SER A 1 119 ? -3.983 25.238 11.803 1.00 0.00 119 SER A N 20
ATOM 36524 C CA . SER A 1 119 ? -3.563 25.759 13.099 1.00 0.00 119 SER A CA 20
ATOM 36525 C C . SER A 1 119 ? -4.185 24.953 14.235 1.00 0.00 119 SER A C 20
ATOM 36526 O O . SER A 1 119 ? -5.118 24.180 14.024 1.00 0.00 119 SER A O 20
ATOM 36534 N N . GLY A 1 120 ? -3.659 25.140 15.442 1.00 0.00 120 GLY A N 20
ATOM 36535 C CA . GLY A 1 120 ? -4.174 24.424 16.594 1.00 0.00 120 GLY A CA 20
ATOM 36536 C C . GLY A 1 120 ? -3.077 23.753 17.398 1.00 0.00 120 GLY A C 20
ATOM 36537 O O . GLY A 1 120 ? -3.089 23.788 18.628 1.00 0.00 120 GLY A O 20
#

Sequence (120 aa):
GSSGSSGENVYGYLMKYTNLVTGWQYRFFVLNNEAGLLEYFVNEQSRNQKPRGTLQLAGAVISPSDEDSHTFTVNAASGEQYKLRATDAKERQHWVSRLQICTQHHTEAIGKNNSGPSSGGSSGSSGENVYGYLMKYTNLVTGWQYRFFVLNNEAGLLEYFVNEQSRNQKPRGTLQLAGAVISPSDEDSHTFTVNAASGEQYKLRATDAKERQHWVSRLQICTQHHTEAIGKNNSGPSSGGSSGSSGENVYGYLMKYTNLVTGWQYRFFVLNNEAGLLEYFVNEQSRNQKPRGTLQLAGAVISPSDEDSHTFTVNAASGEQYKLRATDAKERQHWVSRLQICTQHHTEAIGKNNSGPSSGGSSGSSGENVYGYLMKYTNLVTGWQYRFFVLNNEAGLLEYFVNEQSRNQKPRGTLQLAGAVISPSDEDSHTFTVNAASGEQYKLRATDAKERQHWVSRLQICTQHHTEAIGKNNSGPSSGGSSGSSGENVYGYLMKYTNLVTGWQYRFFVLNNEAGLLEYFVNEQSRNQKPRGTLQLAGAVISPSDEDSHTFTVNAASGEQYKLRATDAKERQHWVSRLQICTQHHTEAIGKNNSGPSSGGSSGSSGENVYGYLMKYTNLVTGWQYRFFVLNNEAGLLEYFVNEQSRNQKPRGTLQLAGAVISPSDEDSHTFTVNAASGEQYKLRATDAKERQHWVSRLQICTQHHTEAIGKNNSGPSSGGSSGSSGENVYGYLMKYTNLVTGWQYRFFVLNNEAGLLEYFVNEQSRNQKPRGTLQLAGAVISPSDEDSHTFTVNAASGEQYKLRATDAKERQHWVSRLQICTQHHTEAIGKNNSGPSSGGSSGSSGENVYGYLMKYTNLVTGWQYRFFVLNNEAGLLEYFVNEQSRNQKPRGTLQLAGAVISPSDEDSHTFTVNAASGEQYKLRATDAKERQHWVSRLQICTQHHTEAIGKNNSGPSSGGSSGSSGENVYGYLMKYTNLVTGWQYRFFVLNNEAGLLEYFVNEQSRNQKPRGTLQLAGAVISPSDEDSHTFTVNAASGEQYKLRATDAKERQHWVSRLQICTQHHTEAIGKNNSGPSSGGSSGSSGENVYGYLMKYTNLVTGWQYRFFVLNNEAGLLEYFVNEQSRNQKPRGTLQLAGAVISPSDEDSHTFTVNAASGEQYKLRATDAKERQHWVSRLQICTQHHTEAIGKNNSGPSSGGSSGSSGENVYGYLMKYTNLVTGWQYRFFVLNNEAGLLEYFVNEQSRNQKPRGTLQLAGAVISPSDEDSHTFTVNAASGEQYKLRATDAKERQHWVSRLQICTQHHTEAIGKNNSGPSSGGSSGSSGENVYGYLMKYTNLVTGWQYRFFVLNNEAGLLEYFVNEQSRNQKPRGTLQLAGAVISPSDEDSHTFTVNAASGEQYKLRATDAKERQHWVSRLQICTQHHTEAIGKNNSGPSSGGSSGSSGENVYGYLMKYTNLVTGWQYRFFVLNNEAGLLEYFVNEQSRNQKPRGTLQLAGAVISPSDEDSHTFTVNAASGEQYKLRATDAKERQHWVSRLQICTQHHTEAIGKNNSGPSSGGSSGSSGENVYGYLMKYTNLVTGWQYRFFVLNNEAGLLEYFVNEQSRNQKPRGTLQLAGAVISPSDEDSHTFTVNAASGEQYKLRATDAKERQHWVSRLQICTQHHTEAIGKNNSGPSSGGSSGSSGENVYGYLMKYTNLVTGWQYRFFVLNNEAGLLEYFVNEQSRNQKPRGTLQLAGAVISPSDEDSHTFTVNAASGEQYKLRATDAKERQHWVSRLQICTQHHTEAIGKNNSGPSSGGSSGSSGENVYGYLMKYTNLVTGWQYRFFVLNNEAGLLEYFVNEQSRNQKPRGTLQLAGAVISPSDEDSHTFTVNAASGEQYKLRATDAKERQHWVSRLQICTQHHTEAIGKNNSGPSSGGSSGSSGENVYGYLMKYTNLVTGWQYRFFVLNNEAGLLEYFVNEQSRNQKPRGTLQLAGAVISPSDEDSHTFTVNAASGEQYKLRATDAKERQHWVSRLQICTQHHTEAIGKNNSGPSSGGSSGSSGENVYGYLMKYTNLVTGWQYRFFVLNNEAGLLEYFVNEQSRNQKPRGTLQLAGAVISPSDEDSHTFTVNAASGEQYKLRATDAKERQHWVSRLQICTQHHTEAIGKNNSGPSSGGSSGSSGENVYGYLMKYTNLVTGWQYRFFVLNNEAGLLEYFVNEQSRNQKPRGTLQLAGAVISPSDEDSHTFTVNAASGEQYKLRATDAKERQHWVSRLQICTQHHTEAIGKNNSGPSSGGSSGSSGENVYGYLMKYTNLVTGWQYRFFVLNNEAGLLEYFVNEQSRNQKPRGTLQLAGAVISPSDEDSHTFTVNAASGEQYKLRATDAKERQHWVSRLQICTQHHTEAIGKNNSGPSSG